Protein 9CV6 (pdb70)

Organism: Trichoplusia ni (NCBI:txid7111)

B-factor: mean 47.91, std 18.79, range [20.68, 138.36]

Foldseek 3Di:
DLCPVLCVVQVVLFHGAPVVPVVLLVVLQVVQQVVCCVLVLDPDDDDPGFKDKWWWDFDDPDPRATDTHDDDPDPDPDFKTKIWMWGCHSLRNPTFIEIEIEGGCVPVHRAQFDVSLSVLLNSLVVCLVVQFEYEYEDRYDYAFAADAVLCVVFKDWAAPDPVDRPPDTDAIWGAVVSCVVVVVLPQFDWDFDCPDHGTITTGPDGHHSDGRHDCNSVVSLVVLLVSLLVSLQRHQYAYEYGAEAEASSLSSLVSNVHYEYAQNYFYYHDFQVVVCVVLVHNLDDGRCVHGGCVPCLAQRSHFHYANHPSRSSSVVVLVVQQFDSGPVDDTRFTAQSDDLQAWQFDADDLDFDDVVCQVANDVDRGHFADHPFWDWTRCNYLPQWTWTWGDFNRHIETEIEGGQDKDWDWAQFRSSDPPTHIDIDIDGTQEDALRNLQVLLSRLQSCQSRQGEYEYAHAHQEYDDDPVRVVVCRVPSLVSLLVSVLSHPYAYEYEHGASGEHEACSCVSQFCVSPVVRYAYEYAQRYFYDHHALVVCCPPPVDDVNLVVVCCVPPDVNVVLVVVLVVLVVVCVVCPAAVHHPVVPVNVVSVVVNVVRVPVSVVVSVVCVVVSVVVSSVVSRVCTGVVVCVVVPRHDYYDHRGSPSNVVVLQRLLVSLLVVLLVLLQVLLVLADRDDSVVSLVVVLVLVCVVPHPVPSVCSPVPSNVNSVVSVVQVPDCVHSSNVVSVVNSVVSVVNNVVVVLVPDDPVVNVVVVVVVVVD/DLCPVLCVVQVVLFHGAPVVVVVLLVVLQVVQQVVCCVLVLDPDDDDPGFKDKWWWDFDDPDPRATDTHDDDPDPDPDFKTKIWMWGCHSLRNVTFIEIEMEGRCSPPRRAQFQVSLSVLLNSLVVCLVVQFEYEYEDRYPYAFAADAVLCVVFKDWAAPDPVDRPPDTDAIWGAVVSCVVCVVLPQFDWDFDCPDHGTITGGPDGHHSDGRHDCVSVVSLVVLLVSLLVSLQRHQAAYEYGAEAEASSLSSLVSNVHYEYAQNYFYAHDFQVVVCVVLVHNLDDGRCVHGGCVPCLAQRSHFHYDHHPSRSSSVVVLVVQQFDSGPVDFTRFTAQSDDLQAWQFDADDLDFDAPVCQAENDVDRGHFFDHPFWDWTRCNYLPQWTWTWGDFNRHIETEIEGGQDKDWDKAQFRSSDPPTHIDIDIDGTQEDALRNLQVLLSRLQSCQSRQGEYEYAHAHQYYDDDPVRVVVCRVVSLVSLLVSVLSHPYAYEYEHGASGEHEACSCVSQFCVSPVVRYAYEYAQRYFYDHHALVVCCVPPVDDVNLVVVCCVPPDVNVVLVVVLVVLVVVCVVCDAAVHNPNVVVVVVSVVVNVVSVPVSVVVSVVCVVVSVVVSSVVSRVCTGDVVCVVVPRHPYHDHRGSPSNVVVLVSLLRSLLVVLLVLLQVLLVLADRDDSVVSLVVVLVLVCVPPHPVPSVCSPPPSNVSNVVSVVVVPDCPGSSNVVSVVNSVVSVVNNVVVVLVVDDPVVNVVVVVVVVVD

Radius of gyration: 39.04 Å; Cα contacts (8 Å, |Δi|>4): 2832; chains: 2; bounding box: 110×160×97 Å

Secondary structure (DSSP, 8-state):
-TTHHHHHHHHHHT---GGGHHHHHHHHHHHHHHHHHHHTS--SPPPS--EEEEEEEE-SSSS--EEEE---SS--SSSEEEEEEEE--SSSSS--EEEEEEE-TTTGGG-B-HHHHHHHHHHHHHHHHTT--EEEEE----B-----HHHHTT-EEEES-SS-TTS-EEEEEE-HHHHHHHTTTT-EEEEEEEETTEEEEEEEEE--SSS-SSHHHHHHHHHHHHHHHHHHHHS-EEEEESS-EETHHHHHHHHH--EEEETT--EESS-HHHHHHHHSS---S-HHHHHSHHHHHHHTS--EEESSHHHHHHHHHHHHHHS-SSTTSPPP----SS-TTS----PPPSS---HHHHHT-SSSS--SS-TT--EES--SSSTTEEEEEEEETTEEEEEEEE--S-EEEEEPP-TTSTT---EEEEE-SSEE-HHHHHHHHHHHHHHHHTT--EEEE--B-EE--SHHHHHTTHHHHHHHHHHHHHT--S-EEEEE-TT-EEETHHHHHH-GGGSTTTEEEEE-TT-EEESS-HHHHHHHHS-HHHHHHHHHHH-HHHHHHHHHHHHHHHHHHH-----TTTT-HHHHHHHHHHHHHHTTSSHHHHHSHHHHHHHHHHHHHTTSSHHHHHHTTSSSEE--STTHHHHHHHHHHHHHHHHHHHHHHHHHTTTT----HHHHHHHHHHHHHHHT-STT-THHHH-TTHHHHHHHHHHH-SSSHHHHHHHHHHHHHHHHHHHHHHHTS-HHHHHHHHHHHHH-/-TTHHHHHHHHHHT---GGGHHHHHHHHHHHHHHHHHHHTS--SPPPS--EEEEEEEE-SSSS--EEEE---SS--SSSEEEEEEEE--SSSSS--EEEEEEE-TTTGGG-B-HHHHHHHHHHHHHHHHTT--EEEEE----B-----HHHHHH-EEEES-SS-TTS-EEEEEE-HHHHHHHTTTT-EEEEEEEETTEEEEEEEEE--SSSSSSHHHHHHHHHHHHHHHHHHHHS-EEEEESS-EETHHHHHHHHH--EEEETT--EESS-HHHHHHHHSS---S-SHHHHSHHHHHHHTSS-EEESSHHHHHHHHHHHHHHS-SSTTSPPP-----S-TTS----PPPSS---HHHHHS-SSSS--SS-TT--EES--SSSTTEEEEEEEETTEEEEEEEE--S-EEEEEPPPSSSTT---EEEEE-SSEE-HHHHHHHHHHHHHHHHTT--EEEE--B-EE--SHHHHHTTHHHHHHHHHHHHHT--S-EEEEEPTT-EEETHHHHHH-GGGSTTTEEEEE-TT-EEESS-HHHHHHHHS-HHHHHHHHHHH-HHHHHHHHHHHHHHHHHHH-----TTGGGHHHHHHHHHHHHHHTTSSHHHHHSHHHHHHHHHHHHHTTSSHHHHHHTTSSSEE--STTHHHHHHHHHHHHHHHHHHHHHHHHHHTTT----HHHHHHHHHHHHHHHT-SSTTGGGTS-HHHHHHHHHHHHH-TTSHHHHHHHHHHHHHHHHHHHHHHHTS-HHHHHHHHHHHHH-

Nearest PDB structures (foldseek):
  9cv6-assembly1_B  TM=1.001E+00  e=0.000E+00  Trichoplusia ni
  8xl0-assembly1_A  TM=9.135E-01  e=3.542E-97  Homo sapiens
  8xl2-assembly1_B  TM=9.133E-01  e=3.193E-96  Homo sapiens
  8xl0-assembly1_F  TM=9.418E-01  e=6.450E-89  Homo sapiens
  8xl0-assembly1_E  TM=9.658E-01  e=3.110E-56  Homo sapiens

InterPro domains:
  IPR000089 Biotin/lipoyl attachment [PF00364] (754-818)
  IPR000089 Biotin/lipoyl attachment [PS50968] (746-820)
  IPR001882 Biotin-binding site [PS00188] (777-794)
  IPR005479 Carbamoyl phosphate synthase, ATP-binding domain [PF02786] (288-472)
  IPR005479 Carbamoyl phosphate synthase, ATP-binding domain [PS00866] (306-320)
  IPR005479 Carbamoyl phosphate synthase, ATP-binding domain [PS00867] (436-443)
  IPR005481 Biotin carboxylase-like, N-terminal domain [PF00289] (123-242)
  IPR005482 Biotin carboxylase, C-terminal [PF02785] (509-615)
  IPR005482 Biotin carboxylase, C-terminal [SM00878] (508-615)
  IPR011053 Single hybrid motif [SSF51230] (746-819)
  IPR011054 Rudiment single hybrid motif [SSF51246] (504-616)
  IPR011761 ATP-grasp fold [PS50975] (271-467)
  IPR011762 Acetyl-coenzyme A carboxyltransferase, N-terminal [PS50980] (1574-1913)
  IPR011763 Acetyl-coenzyme A carboxyltransferase, C-terminal [PS50989] (1917-2260)
  IPR011764 Biotin carboxylation domain [PS50979] (122-619)
  IPR013537 Acetyl-CoA carboxylase, central domain [PF08326] (820-1567)
  IPR013815 ATP-grasp fold, subdomain 1 [G3DSA:3.30.1490.20] (290-352)
  IPR016185 Pre-ATP-grasp domain superfamily [SSF52440] (98-245)
  IPR029045 ClpP/crotonase-like domain superfamily [SSF52096] (1577-1903)
  IPR029045 ClpP/crotonase-like domain superfamily [SSF52096] (1908-2141)

Sequence (1520 aa):
DYLQQKRFLATSQGTTYVYDIPDMFRQMVERRWRECIEEGSVDGPQPDNVMTLVELVVEPDGERRVVEVTRLPGQNNVGMVAWRLTLYTPECPDGRDIVLIANDLTYYMGSFGPQEDWVYFKASQYARELKIPRIYISVNSGARIGVAEEVKSDFNVAWLDAERPERGFKYLYLTPEVYSKLGALGSVKTELIEDEGESRYRITDIIGKEDGLGVECLRDAGLIAGETAQAYEDIVTISIVTCRAIGIGSYIVRLGHRVIQVESSYIILTGYAALNKVLGRAVYASNNQLGGVQVMHHNGVSHAVAPSDLEAVRTALRWLAFVPKDKLSTVPILRVSDPVDRPVEWKPPRAAHDPRLMLAGDAARAGFFDVGSFDEIMQPWAQTVITGRARLGGIPVGVIAVETRTVELTQPADPANLDSEAKTLQQAGQVWFPDSAYKTAQAINDFSRENLPIMIFANWRGFSGGQKDMYEQILKFGAEIVRALRGATAPVLVYIPPGAELRGGAWAVVDPSVNSLRMEMYADPEARGGVLEAEGIVEVKFKQRDILKTMHRLDPELLRTGARISELKEQIKEISKGAGRAAETRVRELETELLAAEKTAKAREKELSPIYHEIAVQFAELHDTAERMLEKGCIFEIIPWRDSRRLFYWRLKRLLRQNEQERRVQAAVKPADNMQQGPAAATLRRWFTEDRGETQSHQWEHDNEAVCKWLEAQAGDDNSVLERNLRAIHQDALMQAVNNLVLELTPSQRSEFIRKLSALDYLQQKRFLATSQGTTYVYDIPDMFRQMVERRWRECIEEGSVDGPQPDNVMTLVELVVEPDGERRVVEVTRLPGQNNVGMVAWRLTLYTPECPDGRDIVLIANDLTYYMGSFGPQEDWVYFKASQYARELKIPRIYISVNSGARIGVAEEVKSDFNVAWLDAERPERGFKYLYLTPEVYSKLGALGSVKTELIEDEGESRYRITDIIGKEDGLGVECLRDAGLIAGETAQAYEDIVTISIVTCRAIGIGSYIVRLGHRVIQVESSYIILTGYAALNKVLGRAVYASNNQLGGVQVMHHNGVSHAVAPSDLEAVRTALRWLAFVPKDKLSTVPILRVSDPVDRPVEWKPPRAAHDPRLMLAGDAARAGFFDVGSFDEIMQPWAQTVITGRARLGGIPVGVIAVETRTVELTQPADPANLDSEAKTLQQAGQVWFPDSAYKTAQAINDFSRENLPIMIFANWRGFSGGQKDMYEQILKFGAEIVRALRGATAPVLVYIPPGAELRGGAWAVVDPSVNSLRMEMYADPEARGGVLEAEGIVEVKFKQRDILKTMHRLDPELLRTGARISELKEQIKEISKGAGRAAETRVRELETELLAAEKTAKAREKELSPIYHEIAVQFAELHDTAERMLEKGCIFEIIPWRDSRRLFYWRLKRLLRQNEQERRVQAAVKPADNMQQGPAAATLRRWFTEDRGETQSHQWEHDNEAVCKWLEAQAGDDNSVLERNLRAIHQDALMQAVNNLVLELTPSQRSEFIRKLSAL

Structure (mmCIF, N/CA/C/O backbone):
data_9CV6
#
_entry.id   9CV6
#
_cell.length_a   1.00
_cell.length_b   1.00
_cell.length_c   1.00
_cell.angle_alpha   90.00
_cell.angle_beta   90.00
_cell.angle_gamma   90.00
#
_symmetry.space_group_name_H-M   'P 1'
#
loop_
_atom_site.group_PDB
_atom_site.id
_atom_site.type_symbol
_atom_site.label_atom_id
_atom_site.label_alt_id
_atom_site.label_comp_id
_atom_site.label_asym_id
_atom_site.label_entity_id
_atom_site.label_seq_id
_atom_site.pdbx_PDB_ins_code
_atom_site.Cartn_x
_atom_site.Cartn_y
_atom_site.Cartn_z
_atom_site.occupancy
_atom_site.B_iso_or_equiv
_atom_site.auth_seq_id
_atom_site.auth_comp_id
_atom_site.auth_asym_id
_atom_site.auth_atom_id
_atom_site.pdbx_PDB_model_num
ATOM 1 N N . ASP A 1 1 ? 169.278 221.767 164.398 1.00 106.32 1622 ASP A N 1
ATOM 2 C CA . ASP A 1 1 ? 169.255 220.542 165.189 1.00 104.78 1622 ASP A CA 1
ATOM 3 C C . ASP A 1 1 ? 170.537 219.741 164.991 1.00 102.03 1622 ASP A C 1
ATOM 4 O O . ASP A 1 1 ? 171.202 219.393 165.969 1.00 100.01 1622 ASP A O 1
ATOM 9 N N . TYR A 1 2 ? 170.865 219.503 163.711 1.00 101.77 1623 TYR A N 1
ATOM 10 C CA . TYR A 1 2 ? 171.987 218.669 163.234 1.00 99.82 1623 TYR A CA 1
ATOM 11 C C . TYR A 1 2 ? 172.109 217.345 163.994 1.00 94.09 1623 TYR A C 1
ATOM 12 O O . TYR A 1 2 ? 173.198 216.940 164.411 1.00 91.95 1623 TYR A O 1
ATOM 21 N N . LEU A 1 3 ? 170.968 216.666 164.160 1.00 85.75 1624 LEU A N 1
ATOM 22 C CA . LEU A 1 3 ? 170.819 215.327 164.736 1.00 75.02 1624 LEU A CA 1
ATOM 23 C C . LEU A 1 3 ? 171.300 215.238 166.179 1.00 74.15 1624 LEU A C 1
ATOM 24 O O . LEU A 1 3 ? 171.720 214.159 166.614 1.00 72.23 1624 LEU A O 1
ATOM 29 N N . GLN A 1 4 ? 171.249 216.336 166.938 1.00 75.77 1625 GLN A N 1
ATOM 30 C CA . GLN A 1 4 ? 171.843 216.341 168.272 1.00 71.18 1625 GLN A CA 1
ATOM 31 C C . GLN A 1 4 ? 170.967 215.619 169.289 1.00 66.54 1625 GLN A C 1
ATOM 32 O O . GLN A 1 4 ? 171.485 214.932 170.177 1.00 65.74 1625 GLN A O 1
ATOM 38 N N . GLN A 1 5 ? 169.644 215.771 169.187 1.00 66.20 1626 GLN A N 1
ATOM 39 C CA . GLN A 1 5 ? 168.748 215.170 170.173 1.00 62.54 1626 GLN A CA 1
ATOM 40 C C . GLN A 1 5 ? 168.699 213.653 170.033 1.00 63.17 1626 GLN A C 1
ATOM 41 O O . GLN A 1 5 ? 168.615 212.934 171.037 1.00 63.83 1626 GLN A O 1
ATOM 47 N N . LYS A 1 6 ? 168.760 213.154 168.794 1.00 59.31 1627 LYS A N 1
ATOM 48 C CA . LYS A 1 6 ? 168.793 211.713 168.559 1.00 51.38 1627 LYS A CA 1
ATOM 49 C C . LYS A 1 6 ? 170.077 211.095 169.099 1.00 50.76 1627 LYS A C 1
ATOM 50 O O . LYS A 1 6 ? 170.047 210.026 169.729 1.00 54.12 1627 LYS A O 1
ATOM 56 N N . ARG A 1 7 ? 171.212 211.770 168.882 1.00 48.03 1628 ARG A N 1
ATOM 57 C CA . ARG A 1 7 ? 172.484 211.319 169.436 1.00 47.89 1628 ARG A CA 1
ATOM 58 C C . ARG A 1 7 ? 172.476 211.365 170.956 1.00 54.83 1628 ARG A C 1
ATOM 59 O O . ARG A 1 7 ? 173.028 210.471 171.606 1.00 57.77 1628 ARG A O 1
ATOM 67 N N . PHE A 1 8 ? 171.857 212.400 171.536 1.00 55.56 1629 PHE A N 1
ATOM 68 C CA . PHE A 1 8 ? 171.767 212.504 172.989 1.00 52.75 1629 PHE A CA 1
ATOM 69 C C . PHE A 1 8 ? 170.926 211.384 173.581 1.00 50.43 1629 PHE A C 1
ATOM 70 O O . PHE A 1 8 ? 171.301 210.801 174.603 1.00 54.68 1629 PHE A O 1
ATOM 78 N N . LEU A 1 9 ? 169.796 211.060 172.945 1.00 49.74 1630 LEU A N 1
ATOM 79 C CA . LEU A 1 9 ? 168.950 209.969 173.425 1.00 52.23 1630 LEU A CA 1
ATOM 80 C C . LEU A 1 9 ? 169.658 208.622 173.321 1.00 53.12 1630 LEU A C 1
ATOM 81 O O . LEU A 1 9 ? 169.638 207.826 174.273 1.00 56.36 1630 LEU A O 1
ATOM 86 N N . ALA A 1 10 ? 170.314 208.366 172.181 1.00 51.29 1631 ALA A N 1
ATOM 87 C CA . ALA A 1 10 ? 171.018 207.101 171.990 1.00 49.07 1631 ALA A CA 1
ATOM 88 C C . ALA A 1 10 ? 172.203 206.962 172.942 1.00 53.67 1631 ALA A C 1
ATOM 89 O O . ALA A 1 10 ? 172.427 205.881 173.501 1.00 57.74 1631 ALA A O 1
ATOM 91 N N . THR A 1 11 ? 172.961 208.042 173.153 1.00 53.03 1632 THR A N 1
ATOM 92 C CA . THR A 1 11 ? 174.110 207.988 174.051 1.00 52.19 1632 THR A CA 1
ATOM 93 C C . THR A 1 11 ? 173.666 207.896 175.508 1.00 54.23 1632 THR A C 1
ATOM 94 O O . THR A 1 11 ? 174.335 207.256 176.330 1.00 55.55 1632 THR A O 1
ATOM 98 N N . SER A 1 12 ? 172.529 208.517 175.843 1.00 52.02 1633 SER A N 1
ATOM 99 C CA . SER A 1 12 ? 171.998 208.431 177.197 1.00 48.53 1633 SER A CA 1
ATOM 100 C C . SER A 1 12 ? 171.528 207.021 177.522 1.00 54.22 1633 SER A C 1
ATOM 101 O O . SER A 1 12 ? 171.741 206.533 178.637 1.00 59.10 1633 SER A O 1
ATOM 104 N N . GLN A 1 13 ? 170.896 206.341 176.563 1.00 55.88 1634 GLN A N 1
ATOM 105 C CA . GLN A 1 13 ? 170.533 204.952 176.822 1.00 52.79 1634 GLN A CA 1
ATOM 106 C C . GLN A 1 13 ? 171.694 203.982 176.639 1.00 52.09 1634 GLN A C 1
ATOM 107 O O . GLN A 1 13 ? 171.575 202.823 177.047 1.00 53.81 1634 GLN A O 1
ATOM 113 N N . GLY A 1 14 ? 172.805 204.415 176.049 1.00 52.87 1635 GLY A N 1
ATOM 114 C CA . GLY A 1 14 ? 173.994 203.593 175.947 1.00 52.54 1635 GLY A CA 1
ATOM 115 C C . GLY A 1 14 ? 174.270 202.988 174.587 1.00 54.23 1635 GLY A C 1
ATOM 116 O O . GLY A 1 14 ? 174.945 201.955 174.518 1.00 57.49 1635 GLY A O 1
ATOM 117 N N . THR A 1 15 ? 173.784 203.594 173.507 1.00 52.47 1636 THR A N 1
ATOM 118 C CA . THR A 1 15 ? 173.881 203.020 172.175 1.00 51.29 1636 THR A CA 1
ATOM 119 C C . THR A 1 15 ? 174.507 204.053 171.244 1.00 55.40 1636 THR A C 1
ATOM 120 O O . THR A 1 15 ? 174.219 205.248 171.331 1.00 58.31 1636 THR A O 1
ATOM 124 N N . THR A 1 16 ? 175.398 203.593 170.372 1.00 54.90 1637 THR A N 1
ATOM 125 C CA . THR A 1 16 ? 175.854 204.424 169.271 1.00 49.18 1637 THR A CA 1
ATOM 126 C C . THR A 1 16 ? 174.691 204.684 168.318 1.00 44.63 1637 THR A C 1
ATOM 127 O O . THR A 1 16 ? 173.944 203.768 167.964 1.00 48.14 1637 THR A O 1
ATOM 131 N N . TYR A 1 17 ? 174.523 205.951 167.939 1.00 38.38 1638 TYR A N 1
ATOM 132 C CA . TYR A 1 17 ? 173.480 206.343 167.001 1.00 34.17 1638 TYR A CA 1
ATOM 133 C C . TYR A 1 17 ? 173.739 205.680 165.651 1.00 41.10 1638 TYR A C 1
ATOM 134 O O . TYR A 1 17 ? 174.890 205.437 165.273 1.00 44.88 1638 TYR A O 1
ATOM 143 N N . VAL A 1 18 ? 172.647 205.361 164.943 1.00 40.14 1639 VAL A N 1
ATOM 144 C CA . VAL A 1 18 ? 172.691 204.416 163.827 1.00 34.84 1639 VAL A CA 1
ATOM 145 C C . VAL A 1 18 ? 173.527 204.951 162.662 1.00 34.87 1639 VAL A C 1
ATOM 146 O O . VAL A 1 18 ? 174.348 204.222 162.088 1.00 38.19 1639 VAL A O 1
ATOM 150 N N . TYR A 1 19 ? 173.429 206.246 162.370 1.00 33.16 1640 TYR A N 1
ATOM 151 C CA . TYR A 1 19 ? 174.202 206.818 161.279 1.00 33.54 1640 TYR A CA 1
ATOM 152 C C . TYR A 1 19 ? 175.644 207.103 161.666 1.00 39.57 1640 TYR A C 1
ATOM 153 O O . TYR A 1 19 ? 176.424 207.540 160.813 1.00 45.50 1640 TYR A O 1
ATOM 162 N N . ASP A 1 20 ? 176.013 206.873 162.923 1.00 39.32 1641 ASP A N 1
ATOM 163 C CA . ASP A 1 20 ? 177.403 206.837 163.339 1.00 40.39 1641 ASP A CA 1
ATOM 164 C C . ASP A 1 20 ? 177.974 205.425 163.366 1.00 37.42 1641 ASP A C 1
ATOM 165 O O . ASP A 1 20 ? 179.149 205.259 163.702 1.00 40.13 1641 ASP A O 1
ATOM 170 N N . ILE A 1 21 ? 177.178 204.407 163.042 1.00 36.32 1642 ILE A N 1
ATOM 171 C CA . ILE A 1 21 ? 177.682 203.029 163.013 1.00 37.49 1642 ILE A CA 1
ATOM 172 C C . ILE A 1 21 ? 178.699 202.739 161.899 1.00 42.09 1642 ILE A C 1
ATOM 173 O O . ILE A 1 21 ? 179.730 202.127 162.227 1.00 45.88 1642 ILE A O 1
ATOM 178 N N . PRO A 1 22 ? 178.504 203.124 160.606 1.00 39.69 1643 PRO A N 1
ATOM 179 C CA . PRO A 1 22 ? 179.490 202.716 159.576 1.00 38.92 1643 PRO A CA 1
ATOM 180 C C . PRO A 1 22 ? 180.915 203.212 159.783 1.00 43.80 1643 PRO A C 1
ATOM 181 O O . PRO A 1 22 ? 181.862 202.463 159.493 1.00 47.14 1643 PRO A O 1
ATOM 185 N N . ASP A 1 23 ? 181.081 204.429 160.321 1.00 40.39 1644 ASP A N 1
ATOM 186 C CA . ASP A 1 23 ? 182.403 205.033 160.473 1.00 42.75 1644 ASP A CA 1
ATOM 187 C C . ASP A 1 23 ? 183.296 204.228 161.404 1.00 45.94 1644 ASP A C 1
ATOM 188 O O . ASP A 1 23 ? 184.514 204.159 161.177 1.00 52.45 1644 ASP A O 1
ATOM 193 N N . MET A 1 24 ? 182.694 203.580 162.413 1.00 40.95 1645 MET A N 1
ATOM 194 C CA . MET A 1 24 ? 183.420 202.681 163.308 1.00 40.36 1645 MET A CA 1
ATOM 195 C C . MET A 1 24 ? 184.123 201.575 162.540 1.00 41.45 1645 MET A C 1
ATOM 196 O O . MET A 1 24 ? 185.316 201.321 162.774 1.00 45.83 1645 MET A O 1
ATOM 201 N N . PHE A 1 25 ? 183.413 200.967 161.569 1.00 38.93 1646 PHE A N 1
ATOM 202 C CA . PHE A 1 25 ? 184.008 199.959 160.693 1.00 35.62 1646 PHE A CA 1
ATOM 203 C C . PHE A 1 25 ? 185.224 200.514 159.980 1.00 37.30 1646 PHE A C 1
ATOM 204 O O . PHE A 1 25 ? 186.296 199.885 160.008 1.00 43.74 1646 PHE A O 1
ATOM 212 N N . ARG A 1 26 ? 185.092 201.752 159.469 1.00 34.19 1647 ARG A N 1
ATOM 213 C CA . ARG A 1 26 ? 186.180 202.479 158.823 1.00 34.55 1647 ARG A CA 1
ATOM 214 C C . ARG A 1 26 ? 187.413 202.515 159.706 1.00 40.46 1647 ARG A C 1
ATOM 215 O O . ARG A 1 26 ? 188.482 202.032 159.295 1.00 45.93 1647 ARG A O 1
ATOM 223 N N . GLN A 1 27 ? 187.222 202.912 160.977 1.00 38.58 1648 GLN A N 1
ATOM 224 C CA . GLN A 1 27 ? 188.337 203.066 161.904 1.00 36.74 1648 GLN A CA 1
ATOM 225 C C . GLN A 1 27 ? 189.033 201.740 162.134 1.00 36.62 1648 GLN A C 1
ATOM 226 O O . GLN A 1 27 ? 190.267 201.662 162.031 1.00 41.86 1648 GL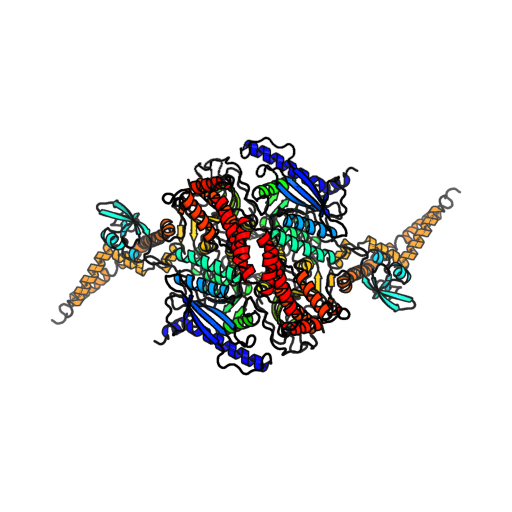N A O 1
ATOM 232 N N . MET A 1 28 ? 188.246 200.669 162.295 1.00 33.55 1649 MET A N 1
ATOM 233 C CA . MET A 1 28 ? 188.851 199.382 162.597 1.00 35.18 1649 MET A CA 1
ATOM 234 C C . MET A 1 28 ? 189.612 198.843 161.403 1.00 38.48 1649 MET A C 1
ATOM 235 O O . MET A 1 28 ? 190.710 198.289 161.579 1.00 44.70 1649 MET A O 1
ATOM 240 N N . VAL A 1 29 ? 189.110 199.118 160.185 1.00 34.77 1650 VAL A N 1
ATOM 241 C CA . VAL A 1 29 ? 189.823 198.702 158.981 1.00 31.26 1650 VAL A CA 1
ATOM 242 C C . VAL A 1 29 ? 191.173 199.390 158.929 1.00 35.47 1650 VAL A C 1
ATOM 243 O O . VAL A 1 29 ? 192.209 198.728 158.747 1.00 41.06 1650 VAL A O 1
ATOM 247 N N . GLU A 1 30 ? 191.188 200.685 159.281 1.00 34.46 1651 GLU A N 1
ATOM 248 C CA . GLU A 1 30 ? 192.424 201.454 159.295 1.00 33.89 1651 GLU A CA 1
ATOM 249 C C . GLU A 1 30 ? 193.403 200.883 160.305 1.00 36.76 1651 GLU A C 1
ATOM 250 O O . GLU A 1 30 ? 194.580 200.665 159.970 1.00 43.05 1651 GLU A O 1
ATOM 256 N N . ARG A 1 31 ? 192.893 200.491 161.488 1.00 36.16 1652 ARG A N 1
ATOM 257 C CA . ARG A 1 31 ? 193.760 199.931 162.519 1.00 38.49 1652 ARG A CA 1
ATOM 258 C C . ARG A 1 31 ? 194.384 198.632 162.053 1.00 43.52 1652 ARG A C 1
ATOM 259 O O . ARG A 1 31 ? 195.599 198.439 162.224 1.00 50.31 1652 ARG A O 1
ATOM 267 N N . ARG A 1 32 ? 193.593 197.805 161.347 1.00 39.21 1653 ARG A N 1
ATOM 268 C CA . ARG A 1 32 ? 194.096 196.518 160.883 1.00 38.32 1653 ARG A CA 1
ATOM 269 C C . ARG A 1 32 ? 195.242 196.716 159.912 1.00 40.78 1653 ARG A C 1
ATOM 270 O O . ARG A 1 32 ? 196.279 196.044 160.039 1.00 46.84 1653 ARG A O 1
ATOM 278 N N . TRP A 1 33 ? 195.124 197.750 159.054 1.00 36.23 1654 TRP A N 1
ATOM 279 C CA . TRP A 1 33 ? 196.177 198.076 158.098 1.00 33.94 1654 TRP A CA 1
ATOM 280 C C . TRP A 1 33 ? 197.481 198.360 158.814 1.00 39.24 1654 TRP A C 1
ATOM 281 O O . TRP A 1 33 ? 198.498 197.708 158.530 1.00 49.85 1654 TRP A O 1
ATOM 292 N N . ARG A 1 34 ? 197.418 199.196 159.864 1.00 37.65 1655 ARG A N 1
ATOM 293 C CA . ARG A 1 34 ? 198.630 199.567 160.585 1.00 41.22 1655 ARG A CA 1
ATOM 294 C C . ARG A 1 34 ? 199.244 198.357 161.265 1.00 47.84 1655 ARG A C 1
ATOM 295 O O . ARG A 1 34 ? 200.458 198.134 161.141 1.00 52.01 1655 ARG A O 1
ATOM 303 N N . GLU A 1 35 ? 198.397 197.488 161.841 1.00 46.84 1656 GLU A N 1
ATOM 304 C CA . GLU A 1 35 ? 198.917 196.302 162.509 1.00 46.43 1656 GLU A CA 1
ATOM 305 C C . GLU A 1 35 ? 199.557 195.362 161.505 1.00 49.22 1656 GLU A C 1
ATOM 306 O O . GLU A 1 35 ? 200.662 194.857 161.744 1.00 55.21 1656 GLU A O 1
ATOM 312 N N . CYS A 1 36 ? 198.943 195.233 160.322 1.00 46.67 1657 CYS A N 1
ATOM 313 C CA . CYS A 1 36 ? 199.507 194.352 159.309 1.00 45.83 1657 CYS A CA 1
ATOM 314 C C . CYS A 1 36 ? 200.807 194.922 158.765 1.00 47.09 1657 CYS A C 1
ATOM 315 O O . CYS A 1 36 ? 201.738 194.165 158.458 1.00 54.04 1657 CYS A O 1
ATOM 318 N N . ILE A 1 37 ? 200.923 196.257 158.743 1.00 43.33 1658 ILE A N 1
ATOM 319 C CA . ILE A 1 37 ? 202.158 196.888 158.288 1.00 46.11 1658 ILE A CA 1
ATOM 320 C C . ILE A 1 37 ? 203.280 196.610 159.283 1.00 53.66 1658 ILE A C 1
ATOM 321 O O . ILE A 1 37 ? 204.443 196.423 158.898 1.00 58.24 1658 ILE A O 1
ATOM 326 N N . GLU A 1 38 ? 202.935 196.465 160.565 1.00 50.30 1659 GLU A N 1
ATOM 327 C CA . GLU A 1 38 ? 203.953 196.082 161.536 1.00 51.84 1659 GLU A CA 1
ATOM 328 C C . GLU A 1 38 ? 204.296 194.599 161.427 1.00 55.39 1659 GLU A C 1
ATOM 329 O O . GLU A 1 38 ? 205.417 194.191 161.750 1.00 61.35 1659 GLU A O 1
ATOM 335 N N . GLU A 1 39 ? 203.351 193.770 160.968 1.00 53.07 1660 GLU A N 1
ATOM 336 C CA . GLU A 1 39 ? 203.625 192.335 160.942 1.00 50.93 1660 GLU A CA 1
ATOM 337 C C . GLU A 1 39 ? 204.180 191.892 159.595 1.00 57.38 1660 GLU A C 1
ATOM 338 O O . GLU A 1 39 ? 204.974 190.946 159.528 1.00 60.60 1660 GLU A O 1
ATOM 344 N N . GLY A 1 40 ? 203.777 192.552 158.516 1.00 58.05 1661 GLY A N 1
ATOM 345 C CA . GLY A 1 40 ? 204.197 192.164 157.188 1.00 54.36 1661 GLY A CA 1
ATOM 346 C C . GLY A 1 40 ? 203.213 191.311 156.422 1.00 51.14 1661 GLY A C 1
ATOM 347 O O . GLY A 1 40 ? 203.600 190.717 155.409 1.00 55.21 1661 GLY A O 1
ATOM 348 N N . SER A 1 41 ? 201.966 191.203 156.888 1.00 48.45 1662 SER A N 1
ATOM 349 C CA . SER A 1 41 ? 200.943 190.495 156.125 1.00 50.45 1662 SER A CA 1
ATOM 350 C C . SER A 1 41 ? 200.621 191.233 154.832 1.00 53.73 1662 SER A C 1
ATOM 351 O O . SER A 1 41 ? 200.339 190.608 153.803 1.00 53.71 1662 SER A O 1
ATOM 354 N N . VAL A 1 42 ? 200.648 192.563 154.870 1.00 54.35 1663 VAL A N 1
ATOM 355 C CA . VAL A 1 42 ? 200.639 193.392 153.674 1.00 51.97 1663 VAL A CA 1
ATOM 356 C C . VAL A 1 42 ? 201.809 194.357 153.779 1.00 56.76 1663 VAL A C 1
ATOM 357 O O . VAL A 1 42 ? 202.319 194.628 154.871 1.00 61.14 1663 VAL A O 1
ATOM 361 N N . ASP A 1 43 ? 202.248 194.867 152.632 1.00 56.74 1664 ASP A N 1
ATOM 362 C CA . ASP A 1 43 ? 203.360 195.802 152.590 1.00 61.66 1664 ASP A CA 1
ATOM 363 C C . ASP A 1 43 ? 203.017 197.144 151.971 1.00 62.61 1664 ASP A C 1
ATOM 364 O O . ASP A 1 43 ? 203.764 198.106 152.184 1.00 63.71 1664 ASP A O 1
ATOM 369 N N . GLY A 1 44 ? 201.926 197.239 151.217 1.00 64.38 1665 GLY A N 1
ATOM 370 C CA . GLY A 1 44 ? 201.548 198.468 150.565 1.00 60.78 1665 GLY A CA 1
ATOM 371 C C . GLY A 1 44 ? 201.061 199.517 151.541 1.00 56.03 1665 GLY A C 1
ATOM 372 O O . GLY A 1 44 ? 200.689 199.213 152.680 1.00 55.15 1665 GLY A O 1
ATOM 373 N N . PRO A 1 45 ? 201.095 200.783 151.122 1.00 52.83 1666 PRO A N 1
ATOM 374 C CA . PRO A 1 45 ? 200.512 201.850 151.942 1.00 48.25 1666 PRO A CA 1
ATOM 375 C C . PRO A 1 45 ? 199.005 201.691 152.075 1.00 45.92 1666 PRO A C 1
ATOM 376 O O . PRO A 1 45 ? 198.351 201.066 151.237 1.00 48.49 1666 PRO A O 1
ATOM 380 N N . GLN A 1 46 ? 198.469 202.240 153.159 1.00 40.92 1667 GLN A N 1
ATOM 381 C CA . GLN A 1 46 ? 197.034 202.212 153.389 1.00 39.02 1667 GLN A CA 1
ATOM 382 C C . GLN A 1 46 ? 196.316 203.052 152.335 1.00 39.49 1667 GLN A C 1
ATOM 383 O O . GLN A 1 46 ? 196.774 204.152 152.004 1.00 41.62 1667 GLN A O 1
ATOM 389 N N . PRO A 1 47 ? 195.217 202.554 151.765 1.00 37.28 1668 PRO A N 1
ATOM 390 C CA . PRO A 1 47 ? 194.475 203.338 150.772 1.00 38.58 1668 PRO A CA 1
ATOM 391 C C . PRO A 1 47 ? 193.808 204.556 151.394 1.00 45.44 1668 PRO A C 1
ATOM 392 O O . PRO A 1 47 ? 193.558 204.608 152.600 1.00 48.69 1668 PRO A O 1
ATOM 396 N N . ASP A 1 48 ? 193.546 205.553 150.543 1.00 45.67 1669 ASP A N 1
ATOM 397 C CA . ASP A 1 48 ? 192.941 206.799 151.004 1.00 47.26 1669 ASP A CA 1
ATOM 398 C C . ASP A 1 48 ? 191.508 206.585 151.474 1.00 46.72 1669 ASP A C 1
ATOM 399 O O . ASP A 1 48 ? 191.074 207.189 152.462 1.00 51.57 1669 ASP A O 1
ATOM 404 N N . ASN A 1 49 ? 190.759 205.733 150.781 1.00 42.11 1670 ASN A N 1
ATOM 405 C CA . ASN A 1 49 ? 189.391 205.397 151.151 1.00 39.06 1670 ASN A CA 1
ATOM 406 C C . ASN A 1 49 ? 189.322 203.905 151.430 1.00 41.05 1670 ASN A C 1
ATOM 407 O O . ASN A 1 49 ? 189.648 203.093 150.557 1.00 44.36 1670 ASN A O 1
ATOM 412 N N . VAL A 1 50 ? 188.902 203.544 152.644 1.00 39.65 1671 VAL A N 1
ATOM 413 C CA . VAL A 1 50 ? 188.802 202.140 153.028 1.00 34.42 1671 VAL A CA 1
ATOM 414 C C . VAL A 1 50 ? 187.365 201.662 153.160 1.00 38.71 1671 VAL A C 1
ATOM 415 O O . VAL A 1 50 ? 187.146 200.470 153.430 1.00 41.74 1671 VAL A O 1
ATOM 419 N N . MET A 1 51 ? 186.381 202.539 152.980 1.00 36.80 1672 MET A N 1
ATOM 420 C CA . MET A 1 51 ? 184.985 202.151 153.085 1.00 36.04 1672 MET A CA 1
ATOM 421 C C . MET A 1 51 ? 184.143 203.029 152.172 1.00 40.33 1672 MET A C 1
ATOM 422 O O . MET A 1 51 ? 184.299 204.252 152.143 1.00 43.54 1672 MET A O 1
ATOM 427 N N . THR A 1 52 ? 183.249 202.388 151.424 1.00 40.57 1673 THR A N 1
ATOM 428 C CA . THR A 1 52 ? 182.270 203.079 150.594 1.00 39.72 1673 THR A CA 1
ATOM 429 C C . THR A 1 52 ? 180.884 202.558 150.944 1.00 43.37 1673 THR A C 1
ATOM 430 O O . THR A 1 52 ? 180.627 201.357 150.836 1.00 45.29 1673 THR A O 1
ATOM 434 N N . LEU A 1 53 ? 179.992 203.457 151.356 1.00 45.18 1674 LEU A N 1
ATOM 435 C CA . LEU A 1 53 ? 178.682 203.085 151.876 1.00 44.69 1674 LEU A CA 1
ATOM 436 C C . LEU A 1 53 ? 177.591 203.559 150.926 1.00 47.88 1674 LEU A C 1
ATOM 437 O O . LEU A 1 53 ? 177.640 204.692 150.437 1.00 47.64 1674 LEU A O 1
ATOM 442 N N . VAL A 1 54 ? 176.626 202.681 150.638 1.00 46.33 1675 VAL A N 1
ATOM 443 C CA . VAL A 1 54 ? 175.454 203.034 149.838 1.00 42.01 1675 VAL A CA 1
ATOM 444 C C . VAL A 1 54 ? 174.214 202.542 150.578 1.00 42.10 1675 VAL A C 1
ATOM 445 O O . VAL A 1 54 ? 174.130 201.359 150.923 1.00 47.59 1675 VAL A O 1
ATOM 449 N N . GLU A 1 55 ? 173.250 203.435 150.815 1.00 40.18 1676 GLU A N 1
ATOM 450 C CA . GLU A 1 55 ? 172.109 203.105 151.663 1.00 39.33 1676 GLU A CA 1
ATOM 451 C C . GLU A 1 55 ? 170.997 202.441 150.857 1.00 42.74 1676 GLU A C 1
ATOM 452 O O . GLU A 1 55 ? 170.658 202.886 149.758 1.00 47.79 1676 GLU A O 1
ATOM 458 N N . LEU A 1 56 ? 170.423 201.373 151.414 1.00 41.76 1677 LEU A N 1
ATOM 459 C CA . LEU A 1 56 ? 169.360 200.614 150.762 1.00 39.93 1677 LEU A CA 1
ATOM 460 C C . LEU A 1 56 ? 168.013 201.068 151.315 1.00 44.28 1677 LEU A C 1
ATOM 461 O O . LEU A 1 56 ? 167.767 200.966 152.521 1.00 49.07 1677 LEU A O 1
ATOM 466 N N . VAL A 1 57 ? 167.142 201.572 150.441 1.00 42.98 1678 VAL A N 1
ATOM 467 C CA . VAL A 1 57 ? 165.788 201.975 150.807 1.00 45.75 1678 VAL A CA 1
ATOM 468 C C . VAL A 1 57 ? 164.803 201.092 150.055 1.00 52.47 1678 VAL A C 1
ATOM 469 O O . VAL A 1 57 ? 164.920 200.921 148.837 1.00 55.64 1678 VAL A O 1
ATOM 473 N N . VAL A 1 58 ? 163.842 200.526 150.773 1.00 56.99 1679 VAL A N 1
ATOM 474 C CA . VAL A 1 58 ? 162.808 199.707 150.153 1.00 58.97 1679 VAL A CA 1
ATOM 475 C C . VAL A 1 58 ? 161.707 200.618 149.627 1.00 63.68 1679 VAL A C 1
ATOM 476 O O . VAL A 1 58 ? 161.427 201.675 150.206 1.00 67.55 1679 VAL A O 1
ATOM 480 N N . GLU A 1 59 ? 161.128 200.246 148.493 1.00 68.29 1680 GLU A N 1
ATOM 481 C CA . GLU A 1 59 ? 159.997 200.994 147.974 1.00 74.01 1680 GLU A CA 1
ATOM 482 C C . GLU A 1 59 ? 158.768 200.730 148.842 1.00 83.84 1680 GLU A C 1
ATOM 483 O O . GLU A 1 59 ? 158.612 199.623 149.373 1.00 84.81 1680 GLU A O 1
ATOM 489 N N . PRO A 1 60 ? 157.895 201.724 149.035 1.00 88.72 1681 PRO A N 1
ATOM 490 C CA . PRO A 1 60 ? 156.794 201.541 149.998 1.00 88.76 1681 PRO A CA 1
ATOM 491 C C . PRO A 1 60 ? 155.688 200.613 149.523 1.00 91.28 1681 PRO A C 1
ATOM 492 O O . PRO A 1 60 ? 155.186 199.809 150.319 1.00 86.24 1681 PRO A O 1
ATOM 496 N N . ASP A 1 61 ? 155.284 200.697 148.254 1.00 93.57 1682 ASP A N 1
ATOM 497 C CA . ASP A 1 61 ? 154.008 200.107 147.868 1.00 96.24 1682 ASP A CA 1
ATOM 498 C C . ASP A 1 61 ? 154.009 199.299 146.573 1.00 97.59 1682 ASP A C 1
ATOM 499 O O . ASP A 1 61 ? 153.165 198.410 146.408 1.00 99.09 1682 ASP A O 1
ATOM 504 N N . GLY A 1 62 ? 154.921 199.607 145.646 1.00 93.39 1683 GLY A N 1
ATOM 505 C CA . GLY A 1 62 ? 154.838 199.012 144.317 1.00 89.08 1683 GLY A CA 1
ATOM 506 C C . GLY A 1 62 ? 155.165 197.530 144.310 1.00 87.52 1683 GLY A C 1
ATOM 507 O O . GLY A 1 62 ? 154.288 196.689 144.102 1.00 84.33 1683 GLY A O 1
ATOM 508 N N . GLU A 1 63 ? 156.430 197.189 144.551 1.00 87.15 1684 GLU A N 1
ATOM 509 C CA . GLU A 1 63 ? 156.796 195.791 144.745 1.00 83.57 1684 GLU A CA 1
ATOM 510 C C . GLU A 1 63 ? 157.749 195.606 145.918 1.00 78.53 1684 GLU A C 1
ATOM 511 O O . GLU A 1 63 ? 158.295 194.504 146.063 1.00 77.51 1684 GLU A O 1
ATOM 517 N N . ARG A 1 64 ? 157.967 196.644 146.738 1.00 75.12 1685 ARG A N 1
ATOM 518 C CA . ARG A 1 64 ? 158.906 196.652 147.869 1.00 73.22 1685 ARG A CA 1
ATOM 519 C C . ARG A 1 64 ? 160.333 196.307 147.439 1.00 72.92 1685 ARG A C 1
ATOM 520 O O . ARG A 1 64 ? 161.078 195.654 148.171 1.00 72.46 1685 ARG A O 1
ATOM 528 N N . ARG A 1 65 ? 160.727 196.766 146.253 1.00 73.52 1686 ARG A N 1
ATOM 529 C CA . ARG A 1 65 ? 162.070 196.491 145.766 1.00 70.30 1686 ARG A CA 1
ATOM 530 C C . ARG A 1 65 ? 163.096 197.380 146.466 1.00 65.79 1686 ARG A C 1
ATOM 531 O O . ARG A 1 65 ? 162.777 198.435 147.020 1.00 67.80 1686 ARG A O 1
ATOM 539 N N . VAL A 1 66 ? 164.347 196.933 146.429 1.00 58.78 1687 VAL A N 1
ATOM 540 C CA . VAL A 1 66 ? 165.448 197.607 147.108 1.00 49.77 1687 VAL A CA 1
ATOM 541 C C . VAL A 1 66 ? 166.103 198.565 146.120 1.00 52.60 1687 VAL A C 1
ATOM 542 O O . VAL A 1 66 ? 166.567 198.151 145.055 1.00 59.93 1687 VAL A O 1
ATOM 546 N N . VAL A 1 67 ? 166.142 199.847 146.473 1.00 48.65 1688 VAL A N 1
ATOM 547 C CA . VAL A 1 67 ? 166.752 200.890 145.659 1.00 47.67 1688 VAL A CA 1
ATOM 548 C C . VAL A 1 67 ? 167.952 201.435 146.420 1.00 51.40 1688 VAL A C 1
ATOM 549 O O . VAL A 1 67 ? 167.841 201.788 147.602 1.00 54.44 1688 VAL A O 1
ATOM 553 N N . GLU A 1 68 ? 169.102 201.479 145.753 1.00 50.54 1689 GLU A N 1
ATOM 554 C CA . GLU A 1 68 ? 170.323 201.982 146.362 1.00 45.55 1689 GLU A CA 1
ATOM 555 C C . GLU A 1 68 ? 170.449 203.484 146.133 1.00 49.12 1689 GLU A C 1
ATOM 556 O O . GLU A 1 68 ? 170.381 203.953 144.993 1.00 54.12 1689 GLU A O 1
ATOM 562 N N . VAL A 1 69 ? 170.633 204.241 147.219 1.00 46.33 1690 VAL A N 1
ATOM 563 C CA . VAL A 1 69 ? 170.725 205.695 147.163 1.00 46.17 1690 VAL A CA 1
ATOM 564 C C . VAL A 1 69 ? 171.925 206.165 147.974 1.00 49.02 1690 VAL A C 1
ATOM 565 O O . VAL A 1 69 ? 172.530 205.405 148.740 1.00 49.41 1690 VAL A O 1
ATOM 569 N N . THR A 1 70 ? 172.281 207.432 147.772 1.00 52.68 1691 THR A N 1
ATOM 570 C CA . THR A 1 70 ? 173.232 208.155 148.608 1.00 52.83 1691 THR A CA 1
ATOM 571 C C . THR A 1 70 ? 172.566 209.447 149.063 1.00 53.41 1691 THR A C 1
ATOM 572 O O . THR A 1 70 ? 172.290 210.327 148.240 1.00 55.77 1691 THR A O 1
ATOM 576 N N . ARG A 1 71 ? 172.315 209.564 150.365 1.00 50.79 1692 ARG A N 1
ATOM 577 C CA . ARG A 1 71 ? 171.572 210.692 150.904 1.00 45.97 1692 ARG A CA 1
ATOM 578 C C . ARG A 1 71 ? 172.133 211.072 152.266 1.00 51.17 1692 ARG A C 1
ATOM 579 O O . ARG A 1 71 ? 172.942 210.348 152.852 1.00 55.97 1692 ARG A O 1
ATOM 587 N N . LEU A 1 72 ? 171.702 212.235 152.752 1.00 48.63 1693 LEU A N 1
ATOM 588 C CA . LEU A 1 72 ? 172.158 212.740 154.037 1.00 45.55 1693 LEU A CA 1
ATOM 589 C C . LEU A 1 72 ? 171.605 211.885 155.177 1.00 46.31 1693 LEU A C 1
ATOM 590 O O . LEU A 1 72 ? 170.500 211.345 155.076 1.00 49.97 1693 LEU A O 1
ATOM 595 N N . PRO A 1 73 ? 172.369 211.723 156.258 1.00 44.22 1694 PRO A N 1
ATOM 596 C CA . PRO A 1 73 ? 171.886 210.929 157.393 1.00 45.96 1694 PRO A CA 1
ATOM 597 C C . PRO A 1 73 ? 170.732 211.598 158.123 1.00 49.22 1694 PRO A C 1
ATOM 598 O O . PRO A 1 73 ? 170.626 212.825 158.181 1.00 51.44 1694 PRO A O 1
ATOM 602 N N . GLY A 1 74 ? 169.861 210.766 158.684 1.00 47.89 1695 GLY A N 1
ATOM 603 C CA . GLY A 1 74 ? 168.765 211.235 159.501 1.00 47.33 1695 GLY A CA 1
ATOM 604 C C . GLY A 1 74 ? 167.427 211.376 158.811 1.00 52.44 1695 GLY A C 1
ATOM 605 O O . GLY A 1 74 ? 166.559 212.086 159.332 1.00 62.34 1695 GLY A O 1
ATOM 606 N N . GLN A 1 75 ? 167.225 210.730 157.662 1.00 48.51 1696 GLN A N 1
ATOM 607 C CA . GLN A 1 75 ? 166.004 210.890 156.885 1.00 47.19 1696 GLN A CA 1
ATOM 608 C C . GLN A 1 75 ? 165.146 209.629 156.861 1.00 46.29 1696 GLN A C 1
ATOM 609 O O . GLN A 1 75 ? 164.351 209.449 155.934 1.00 51.20 1696 GLN A O 1
ATOM 615 N N . ASN A 1 76 ? 165.288 208.755 157.853 1.00 45.15 1697 ASN A N 1
ATOM 616 C CA . ASN A 1 76 ? 164.544 207.502 157.842 1.00 48.05 1697 ASN A CA 1
ATOM 617 C C . ASN A 1 76 ? 163.083 207.711 158.237 1.00 51.38 1697 ASN A C 1
ATOM 618 O O . ASN A 1 76 ? 162.757 208.540 159.091 1.00 54.40 1697 ASN A O 1
ATOM 623 N N . ASN A 1 77 ? 162.194 206.960 157.586 1.00 51.06 1698 ASN A N 1
ATOM 624 C CA . ASN A 1 77 ? 160.781 206.913 157.938 1.00 48.16 1698 ASN A CA 1
ATOM 625 C C . ASN A 1 77 ? 160.385 205.592 158.579 1.00 49.71 1698 ASN A C 1
ATOM 626 O O . ASN A 1 77 ? 159.222 205.418 158.952 1.00 50.84 1698 ASN A O 1
ATOM 631 N N . VAL A 1 78 ? 161.326 204.659 158.701 1.00 50.63 1699 VAL A N 1
ATOM 632 C CA . VAL A 1 78 ? 161.119 203.383 159.362 1.00 42.82 1699 VAL A CA 1
ATOM 633 C C . VAL A 1 78 ? 162.209 203.222 160.416 1.00 44.67 1699 VAL A C 1
ATOM 634 O O . VAL A 1 78 ? 163.099 204.063 160.555 1.00 48.42 1699 VAL A O 1
ATOM 638 N N . GLY A 1 79 ? 162.118 202.133 161.174 1.00 42.85 1700 GLY A N 1
ATOM 639 C CA . GLY A 1 79 ? 162.955 201.894 162.330 1.00 42.30 1700 GLY A CA 1
ATOM 640 C C . GLY A 1 79 ? 164.231 201.110 162.091 1.00 42.27 1700 GLY A C 1
ATOM 641 O O . GLY A 1 79 ? 164.985 200.884 163.039 1.00 46.17 1700 GLY A O 1
ATOM 642 N N . MET A 1 80 ? 164.508 200.661 160.871 1.00 40.20 1701 MET A N 1
ATOM 643 C CA . MET A 1 80 ? 165.796 200.068 160.538 1.00 40.86 1701 MET A CA 1
ATOM 644 C C . MET A 1 80 ? 166.443 200.831 159.397 1.00 42.53 1701 MET A C 1
ATOM 645 O O . MET A 1 80 ? 165.759 201.367 158.524 1.00 46.51 1701 MET A O 1
ATOM 650 N N . VAL A 1 81 ? 167.769 200.870 159.425 1.00 38.52 1702 VAL A N 1
ATOM 651 C CA . VAL A 1 81 ? 168.579 201.402 158.341 1.00 37.17 1702 VAL A CA 1
ATOM 652 C C . VAL A 1 81 ? 169.518 200.295 157.882 1.00 36.84 1702 VAL A C 1
ATOM 653 O O . VAL A 1 81 ? 170.123 199.595 158.704 1.00 40.39 1702 VAL A O 1
ATOM 657 N N . ALA A 1 82 ? 169.620 200.129 156.563 1.00 33.31 1703 ALA A N 1
ATOM 658 C CA . ALA A 1 82 ? 170.483 199.131 155.954 1.00 34.14 1703 ALA A CA 1
ATOM 659 C C . ALA A 1 82 ? 171.408 199.784 154.936 1.00 36.06 1703 ALA A C 1
ATOM 660 O O . ALA A 1 82 ? 171.008 200.672 154.178 1.00 39.93 1703 ALA A O 1
ATOM 662 N N . TRP A 1 83 ? 172.658 199.333 154.934 1.00 35.49 1704 TRP A N 1
ATOM 663 C CA . TRP A 1 83 ? 173.644 199.792 153.967 1.00 34.04 1704 TRP A CA 1
ATOM 664 C C . TRP A 1 83 ? 174.322 198.602 153.308 1.00 34.11 1704 TRP A C 1
ATOM 665 O O . TRP A 1 83 ? 174.333 197.489 153.839 1.00 39.04 1704 TRP A O 1
ATOM 676 N N . ARG A 1 84 ? 174.900 198.865 152.141 1.00 31.86 1705 ARG A N 1
ATOM 677 C CA . ARG A 1 84 ? 175.875 197.987 151.516 1.00 35.67 1705 ARG A CA 1
ATOM 678 C C . ARG A 1 84 ? 177.229 198.674 151.592 1.00 42.85 1705 ARG A C 1
ATOM 679 O O . ARG A 1 84 ? 177.366 199.838 151.187 1.00 44.73 1705 ARG A O 1
ATOM 687 N N . LEU A 1 85 ? 178.217 197.960 152.129 1.00 42.76 1706 LEU A N 1
ATOM 688 C CA . LEU A 1 85 ? 179.532 198.511 152.415 1.00 37.71 1706 LEU A CA 1
ATOM 689 C C . LEU A 1 85 ? 180.578 197.804 151.571 1.00 39.33 1706 LEU A C 1
ATOM 690 O O . LEU A 1 85 ? 180.628 196.569 151.546 1.00 42.68 1706 LEU A O 1
ATOM 695 N N . THR A 1 86 ? 181.408 198.587 150.892 1.00 37.79 1707 THR A N 1
ATOM 696 C CA . THR A 1 86 ? 182.611 198.094 150.240 1.00 35.97 1707 THR A CA 1
ATOM 697 C C . THR A 1 86 ? 183.803 198.430 151.121 1.00 38.03 1707 THR A C 1
ATOM 698 O O . THR A 1 86 ? 184.096 199.607 151.351 1.00 42.61 1707 THR A O 1
ATOM 702 N N . LEU A 1 87 ? 184.479 197.397 151.616 1.00 35.34 1708 LEU A N 1
ATOM 703 C CA . LEU A 1 87 ? 185.575 197.543 152.562 1.00 30.69 1708 LEU A CA 1
ATOM 704 C C . LEU A 1 87 ? 186.868 197.095 151.901 1.00 33.09 1708 LEU A C 1
ATOM 705 O O . LEU A 1 87 ? 186.927 196.007 151.320 1.00 38.59 1708 LEU A O 1
ATOM 710 N N . TYR A 1 88 ? 187.893 197.935 151.982 1.00 32.40 1709 TYR A N 1
ATOM 711 C CA . TYR A 1 88 ? 189.204 197.636 151.412 1.00 31.56 1709 TYR A CA 1
ATOM 712 C C . TYR A 1 88 ? 190.104 197.204 152.564 1.00 32.06 1709 TYR A C 1
ATOM 713 O O . TYR A 1 88 ? 190.797 198.022 153.174 1.00 33.50 1709 TYR A O 1
ATOM 722 N N . THR A 1 89 ? 190.091 195.905 152.848 1.00 31.79 1710 THR A N 1
ATOM 723 C CA . THR A 1 89 ? 190.703 195.290 154.016 1.00 32.01 1710 THR A CA 1
ATOM 724 C C . THR A 1 89 ? 192.088 194.764 153.658 1.00 37.51 1710 THR A C 1
ATOM 725 O O . THR A 1 89 ? 192.406 194.654 152.467 1.00 41.63 1710 THR A O 1
ATOM 729 N N . PRO A 1 90 ? 192.963 194.498 154.641 1.00 36.81 1711 PRO A N 1
ATOM 730 C CA . PRO A 1 90 ? 194.257 193.875 154.313 1.00 37.16 1711 PRO A CA 1
ATOM 731 C C . PRO A 1 90 ? 194.161 192.498 153.671 1.00 38.88 1711 PRO A C 1
ATOM 732 O O . PRO A 1 90 ? 194.995 192.167 152.820 1.00 36.46 1711 PRO A O 1
ATOM 736 N N . GLU A 1 91 ? 193.177 191.678 154.048 1.00 39.79 1712 GLU A N 1
ATOM 737 C CA . GLU A 1 91 ? 193.079 190.349 153.450 1.00 37.29 1712 GLU A CA 1
ATOM 738 C C . GLU A 1 91 ? 192.447 190.403 152.062 1.00 42.65 1712 GLU A C 1
ATOM 739 O O . GLU A 1 91 ? 192.729 189.547 151.215 1.00 47.25 1712 GLU A O 1
ATOM 745 N N . CYS A 1 92 ? 191.588 191.393 151.808 1.00 41.75 1713 CYS A N 1
ATOM 746 C CA . CYS A 1 92 ? 190.963 191.598 150.501 1.00 37.56 1713 CYS A CA 1
ATOM 747 C C . CYS A 1 92 ? 191.219 193.037 150.070 1.00 36.99 1713 CYS A C 1
ATOM 748 O O . CYS A 1 92 ? 190.406 193.931 150.350 1.00 39.27 1713 CYS A O 1
ATOM 751 N N . PRO A 1 93 ? 192.338 193.308 149.389 1.00 35.16 1714 PRO A N 1
ATOM 752 C CA . PRO A 1 93 ? 192.704 194.708 149.118 1.00 35.03 1714 PRO A CA 1
ATOM 753 C C . PRO A 1 93 ? 191.891 195.363 148.016 1.00 43.42 1714 PRO A C 1
ATOM 754 O O . PRO A 1 93 ? 191.691 196.584 148.050 1.00 46.66 1714 PRO A O 1
ATOM 758 N N . ASP A 1 94 ? 191.431 194.594 147.026 1.00 46.07 1715 ASP A N 1
ATOM 759 C CA . ASP A 1 94 ? 190.733 195.192 145.891 1.00 42.05 1715 ASP A CA 1
ATOM 760 C C . ASP A 1 94 ? 189.327 195.646 146.267 1.00 39.92 1715 ASP A C 1
ATOM 761 O O . ASP A 1 94 ? 188.897 196.735 145.870 1.00 42.05 1715 ASP A O 1
ATOM 766 N N . GLY A 1 95 ? 188.599 194.837 147.025 1.00 36.45 1716 GLY A N 1
ATOM 767 C CA . GLY A 1 95 ? 187.275 195.229 147.463 1.00 35.36 1716 GLY A CA 1
ATOM 768 C C . GLY A 1 95 ? 186.537 194.058 148.063 1.00 35.29 1716 GLY A C 1
ATOM 769 O O . GLY A 1 95 ? 186.800 192.898 147.731 1.00 39.36 1716 GLY A O 1
ATOM 770 N N . ARG A 1 96 ? 185.592 194.382 148.944 1.00 34.40 1717 ARG A N 1
ATOM 771 C CA . ARG A 1 96 ? 184.832 193.359 149.645 1.00 31.89 1717 ARG A CA 1
ATOM 772 C C . ARG A 1 96 ? 183.548 193.974 150.178 1.00 34.45 1717 ARG A C 1
ATOM 773 O O . ARG A 1 96 ? 183.578 194.996 150.866 1.00 41.26 1717 ARG A O 1
ATOM 781 N N . ASP A 1 97 ? 182.424 193.329 149.871 1.00 32.21 1718 ASP A N 1
ATOM 782 C CA . ASP A 1 97 ? 181.107 193.891 150.135 1.00 35.70 1718 ASP A CA 1
ATOM 783 C C . ASP A 1 97 ? 180.386 193.102 151.218 1.00 38.55 1718 ASP A C 1
ATOM 784 O O . ASP A 1 97 ? 180.410 191.868 151.234 1.00 37.60 1718 ASP A O 1
ATOM 789 N N . ILE A 1 98 ? 179.743 193.838 152.130 1.00 36.94 1719 ILE A N 1
ATOM 790 C CA . ILE A 1 98 ? 178.866 193.263 153.146 1.00 34.09 1719 ILE A CA 1
ATOM 791 C C . ILE A 1 98 ? 177.583 194.081 153.217 1.00 35.76 1719 ILE A C 1
ATOM 792 O O . ILE A 1 98 ? 177.498 195.196 152.698 1.00 38.61 1719 ILE A O 1
ATOM 797 N N . VAL A 1 99 ? 176.576 193.507 153.874 1.00 34.72 1720 VAL A N 1
ATOM 798 C CA . VAL A 1 99 ? 175.283 194.150 154.086 1.00 34.17 1720 VAL A CA 1
ATOM 799 C C . VAL A 1 99 ? 175.077 194.340 155.582 1.00 36.43 1720 VAL A C 1
ATOM 800 O O . VAL A 1 99 ? 175.113 193.369 156.349 1.00 39.06 1720 VAL A O 1
ATOM 804 N N . LEU A 1 100 ? 174.836 195.586 155.991 1.00 36.46 1721 LEU A N 1
ATOM 805 C CA . LEU A 1 100 ? 174.713 195.960 157.395 1.00 36.87 1721 LEU A CA 1
ATOM 806 C C . LEU A 1 100 ? 173.283 196.394 157.682 1.00 38.90 1721 LEU A C 1
ATOM 807 O O . LEU A 1 100 ? 172.743 197.259 156.984 1.00 41.35 1721 LEU A O 1
ATOM 812 N N . ILE A 1 101 ? 172.680 195.796 158.711 1.00 38.18 1722 ILE A N 1
ATOM 813 C CA . ILE A 1 101 ? 171.308 196.080 159.127 1.00 35.53 1722 ILE A CA 1
ATOM 814 C C . ILE A 1 101 ? 171.362 196.542 160.578 1.00 38.00 1722 ILE A C 1
ATOM 815 O O . ILE A 1 101 ? 171.988 195.880 161.418 1.00 41.06 1722 ILE A O 1
ATOM 820 N N . ALA A 1 102 ? 170.718 197.670 160.885 1.00 36.89 1723 ALA A N 1
ATOM 821 C CA . ALA A 1 102 ? 170.713 198.185 162.248 1.00 36.22 1723 ALA A CA 1
ATOM 822 C C . ALA A 1 102 ? 169.353 198.770 162.602 1.00 38.95 1723 ALA A C 1
ATOM 823 O O . ALA A 1 102 ? 168.693 199.379 161.753 1.00 42.19 1723 ALA A O 1
ATOM 825 N N . ASN A 1 103 ? 168.941 198.580 163.855 1.00 38.17 1724 ASN A N 1
ATOM 826 C CA . ASN A 1 103 ? 167.715 199.166 164.380 1.00 37.29 1724 ASN A CA 1
ATOM 827 C C . ASN A 1 103 ? 167.938 200.602 164.838 1.00 39.00 1724 ASN A C 1
ATOM 828 O O . ASN A 1 103 ? 169.071 201.083 164.925 1.00 44.05 1724 ASN A O 1
ATOM 833 N N . ASP A 1 104 ? 166.834 201.287 165.129 1.00 40.43 1725 ASP A N 1
ATOM 834 C CA . ASP A 1 104 ? 166.856 202.673 165.582 1.00 41.97 1725 ASP A CA 1
ATOM 835 C C . ASP A 1 104 ? 166.111 202.780 166.910 1.00 50.05 1725 ASP A C 1
ATOM 836 O O . ASP A 1 104 ? 164.891 202.596 166.964 1.00 54.64 1725 ASP A O 1
ATOM 841 N N . LEU A 1 105 ? 166.851 203.085 167.980 1.00 46.05 1726 LEU A N 1
ATOM 842 C CA . LEU A 1 105 ? 166.242 203.271 169.295 1.00 42.07 1726 LEU A CA 1
ATOM 843 C C . LEU A 1 105 ? 165.478 204.585 169.404 1.00 44.94 1726 LEU A C 1
ATOM 844 O O . LEU A 1 105 ? 164.582 204.708 170.246 1.00 50.83 1726 LEU A O 1
ATOM 849 N N . THR A 1 106 ? 165.799 205.569 168.565 1.00 40.94 1727 THR A N 1
ATOM 850 C CA . THR A 1 106 ? 165.073 206.834 168.618 1.00 44.33 1727 THR A CA 1
ATOM 851 C C . THR A 1 106 ? 163.678 206.715 168.011 1.00 48.68 1727 THR A C 1
ATOM 852 O O . THR A 1 106 ? 162.835 207.594 168.224 1.00 51.40 1727 THR A O 1
ATOM 856 N N . TYR A 1 107 ? 163.415 205.649 167.258 1.00 46.57 1728 TYR A N 1
ATOM 857 C CA . TYR A 1 107 ? 162.129 205.443 166.596 1.00 44.95 1728 TYR A CA 1
ATOM 858 C C . TYR A 1 107 ? 161.356 204.358 167.339 1.00 46.43 1728 TYR A C 1
ATOM 859 O O . TYR A 1 107 ? 161.481 203.172 167.022 1.00 49.40 1728 TYR A O 1
ATOM 868 N N . TYR A 1 108 ? 160.551 204.785 168.323 1.00 44.34 1729 TYR A N 1
ATOM 869 C CA . TYR A 1 108 ? 159.622 203.932 169.085 1.00 43.56 1729 TYR A CA 1
ATOM 870 C C . TYR A 1 108 ? 160.343 202.786 169.792 1.00 46.49 1729 TYR A C 1
ATOM 871 O O . TYR A 1 108 ? 159.863 201.650 169.819 1.00 47.75 1729 TYR A O 1
ATOM 880 N N . MET A 1 109 ? 161.519 203.103 170.350 1.00 47.36 1730 MET A N 1
ATOM 881 C CA . MET A 1 109 ? 162.348 202.198 171.160 1.00 49.76 1730 MET A CA 1
ATOM 882 C C . MET A 1 109 ? 162.771 200.942 170.399 1.00 49.04 1730 MET A C 1
ATOM 883 O O . MET A 1 109 ? 162.986 199.888 171.001 1.00 52.27 1730 MET A O 1
ATOM 888 N N . GLY A 1 110 ? 162.919 201.052 169.081 1.00 45.03 1731 GLY A N 1
ATOM 889 C CA . GLY A 1 110 ? 163.349 199.928 168.266 1.00 42.69 1731 GLY A CA 1
ATOM 890 C C . GLY A 1 110 ? 162.358 198.790 168.185 1.00 46.85 1731 GLY A C 1
ATOM 891 O O . GLY A 1 110 ? 162.766 197.629 168.074 1.00 50.64 1731 GLY A O 1
ATOM 892 N N . SER A 1 111 ? 161.065 199.090 168.226 1.00 42.48 1732 SER A N 1
ATOM 893 C CA . SER A 1 111 ? 160.054 198.045 168.212 1.00 39.22 1732 SER A CA 1
ATOM 894 C C . SER A 1 111 ? 159.908 197.449 166.816 1.00 43.23 1732 SER A C 1
ATOM 895 O O . SER A 1 111 ? 160.218 198.086 165.806 1.00 50.11 1732 SER A O 1
ATOM 898 N N . PHE A 1 112 ? 159.430 196.208 166.770 1.00 42.15 1733 PHE A N 1
ATOM 899 C CA . PHE A 1 112 ? 159.258 195.474 165.524 1.00 38.39 1733 PHE A CA 1
ATOM 900 C C . PHE A 1 112 ? 157.832 195.653 165.019 1.00 40.22 1733 PHE A C 1
ATOM 901 O O . PHE A 1 112 ? 156.900 195.048 165.558 1.00 46.64 1733 PHE A O 1
ATOM 909 N N . GLY A 1 113 ? 157.665 196.477 163.993 1.00 40.12 1734 GLY A N 1
ATOM 910 C CA . GLY A 1 113 ? 156.410 196.575 163.290 1.00 41.52 1734 GLY A CA 1
ATOM 911 C C . GLY A 1 113 ? 156.613 196.186 161.842 1.00 46.80 1734 GLY A C 1
ATOM 912 O O . GLY A 1 113 ? 157.742 195.939 161.414 1.00 52.57 1734 GLY A O 1
ATOM 913 N N . PRO A 1 114 ? 155.528 196.160 161.055 1.00 44.36 1735 PRO A N 1
ATOM 914 C CA . PRO A 1 114 ? 155.594 195.532 159.716 1.00 43.69 1735 PRO A CA 1
ATOM 915 C C . PRO A 1 114 ? 156.515 196.230 158.725 1.00 50.86 1735 PRO A C 1
ATOM 916 O O . PRO A 1 114 ? 157.261 195.557 157.988 1.00 54.63 1735 PRO A O 1
ATOM 920 N N . GLN A 1 115 ? 156.500 197.566 158.698 1.00 44.98 1736 GLN A N 1
ATOM 921 C CA . GLN A 1 115 ? 157.365 198.294 157.776 1.00 41.22 1736 GLN A CA 1
ATOM 922 C C . GLN A 1 115 ? 158.823 198.185 158.200 1.00 43.01 1736 GLN A C 1
ATOM 923 O O . GLN A 1 115 ? 159.720 198.275 157.360 1.00 44.52 1736 GLN A O 1
ATOM 929 N N . GLU A 1 116 ? 159.077 197.962 159.493 1.00 43.46 1737 GLU A N 1
ATOM 930 C CA . GLU A 1 116 ? 160.432 197.639 159.936 1.00 40.87 1737 GLU A CA 1
ATOM 931 C C . GLU A 1 116 ? 160.821 196.224 159.538 1.00 41.72 1737 GLU A C 1
ATOM 932 O O . GLU A 1 116 ? 162.007 195.924 159.352 1.00 45.17 1737 GLU A O 1
ATOM 938 N N . ASP A 1 117 ? 159.844 195.329 159.462 1.00 41.83 1738 ASP A N 1
ATOM 939 C CA . ASP A 1 117 ? 160.147 193.929 159.195 1.00 42.82 1738 ASP A CA 1
ATOM 940 C C . ASP A 1 117 ? 160.458 193.697 157.719 1.00 45.38 1738 ASP A C 1
ATOM 941 O O . ASP A 1 117 ? 161.303 192.855 157.372 1.00 46.93 1738 ASP A O 1
ATOM 946 N N . TRP A 1 118 ? 159.783 194.435 156.830 1.00 46.05 1739 TRP A N 1
ATOM 947 C CA . TRP A 1 118 ? 160.030 194.253 155.398 1.00 43.99 1739 TRP A CA 1
ATOM 948 C C . TRP A 1 118 ? 161.411 194.764 154.994 1.00 42.74 1739 TRP A C 1
ATOM 949 O O . TRP A 1 118 ? 162.002 194.266 154.027 1.00 43.92 1739 TRP A O 1
ATOM 960 N N . VAL A 1 119 ? 161.955 195.729 155.744 1.00 42.84 1740 VAL A N 1
ATOM 961 C CA . VAL A 1 119 ? 163.318 196.203 155.502 1.00 39.21 1740 VAL A CA 1
ATOM 962 C C . VAL A 1 119 ? 164.333 195.100 155.778 1.00 36.96 1740 VAL A C 1
ATOM 963 O O . VAL A 1 119 ? 165.244 194.865 154.972 1.00 41.34 1740 VAL A O 1
ATOM 967 N N . TYR A 1 120 ? 164.179 194.396 156.905 1.00 32.59 1741 TYR A N 1
ATOM 968 C CA . TYR A 1 120 ? 165.062 193.280 157.233 1.00 33.19 1741 TYR A CA 1
ATOM 969 C C . TYR A 1 120 ? 164.914 192.159 156.212 1.00 39.06 1741 TYR A C 1
ATOM 970 O O . TYR A 1 120 ? 165.912 191.564 155.785 1.00 42.83 1741 TYR A O 1
ATOM 979 N N . PHE A 1 121 ? 163.669 191.874 155.809 1.00 40.54 1742 PHE A N 1
ATOM 980 C CA . PHE A 1 121 ? 163.394 190.825 154.826 1.00 37.36 1742 PHE A CA 1
ATOM 981 C C . PHE A 1 121 ? 164.079 191.111 153.492 1.00 40.64 1742 PHE A C 1
ATOM 982 O O . PHE A 1 121 ? 164.789 190.256 152.946 1.00 43.27 1742 PHE A O 1
ATOM 990 N N . LYS A 1 122 ? 163.933 192.337 152.988 1.00 39.04 1743 LYS A N 1
ATOM 991 C CA . LYS A 1 122 ? 164.480 192.662 151.678 1.00 36.25 1743 LYS A CA 1
ATOM 992 C C . LYS A 1 122 ? 165.994 192.837 151.721 1.00 36.10 1743 LYS A C 1
ATOM 993 O O . LYS A 1 122 ? 166.684 192.495 150.753 1.00 40.28 1743 LYS A O 1
ATOM 999 N N . ALA A 1 123 ? 166.539 193.333 152.839 1.00 33.44 1744 ALA A N 1
ATOM 1000 C CA . ALA A 1 123 ? 167.989 193.452 152.958 1.00 32.46 1744 ALA A CA 1
ATOM 1001 C C . ALA A 1 123 ? 168.656 192.084 153.056 1.00 35.11 1744 ALA A C 1
ATOM 1002 O O . ALA A 1 123 ? 169.716 191.859 152.452 1.00 41.30 1744 ALA A O 1
ATOM 1004 N N . SER A 1 124 ? 168.042 191.147 153.785 1.00 33.00 1745 SER A N 1
ATOM 1005 C CA . SER A 1 124 ? 168.597 189.801 153.855 1.00 34.27 1745 SER A CA 1
ATOM 1006 C C . SER A 1 124 ? 168.432 189.064 152.530 1.00 37.85 1745 SER A C 1
ATOM 1007 O O . SER A 1 124 ? 169.292 188.256 152.156 1.00 40.64 1745 SER A O 1
ATOM 1010 N N . GLN A 1 125 ? 167.350 189.348 151.790 1.00 38.05 1746 GLN A N 1
ATOM 1011 C CA . GLN A 1 125 ? 167.212 188.798 150.442 1.00 35.45 1746 GLN A CA 1
ATOM 1012 C C . GLN A 1 125 ? 168.285 189.336 149.503 1.00 38.35 1746 GLN A C 1
ATOM 1013 O O . GLN A 1 125 ? 168.805 188.595 148.661 1.00 43.26 1746 GLN A O 1
ATOM 1019 N N . TYR A 1 126 ? 168.611 190.628 149.624 1.00 37.16 1747 TYR A N 1
ATOM 1020 C CA . TYR A 1 126 ? 169.676 191.228 148.821 1.00 35.17 1747 TYR A CA 1
ATOM 1021 C C . TYR A 1 126 ? 171.027 190.601 149.137 1.00 35.63 1747 TYR A C 1
ATOM 1022 O O . TYR A 1 126 ? 171.808 190.289 148.225 1.00 38.28 1747 TYR A O 1
ATOM 1031 N N . ALA A 1 127 ? 171.307 190.390 150.427 1.00 35.26 1748 ALA A N 1
ATOM 1032 C CA . ALA A 1 127 ? 172.561 189.761 150.831 1.00 32.43 1748 ALA A CA 1
ATOM 1033 C C . ALA A 1 127 ? 172.626 188.305 150.389 1.00 35.65 1748 ALA A C 1
ATOM 1034 O O . ALA A 1 127 ? 173.711 187.786 150.103 1.00 37.19 1748 ALA A O 1
ATOM 1036 N N . ARG A 1 128 ? 171.477 187.626 150.332 1.00 40.86 1749 ARG A N 1
ATOM 1037 C CA . ARG A 1 128 ? 171.472 186.240 149.877 1.00 37.46 1749 ARG A CA 1
ATOM 1038 C C . ARG A 1 128 ? 171.665 186.148 148.367 1.00 37.86 1749 ARG A C 1
ATOM 1039 O O . ARG A 1 128 ? 172.404 185.283 147.884 1.00 39.32 1749 ARG A O 1
ATOM 1047 N N . GLU A 1 129 ? 171.015 187.032 147.601 1.00 38.89 1750 GLU A N 1
ATOM 1048 C CA . GLU A 1 129 ? 171.122 186.943 146.147 1.00 38.98 1750 GLU A CA 1
ATOM 1049 C C . GLU A 1 129 ? 172.466 187.462 145.651 1.00 41.33 1750 GLU A C 1
ATOM 1050 O O . GLU A 1 129 ? 172.917 187.079 144.565 1.00 43.04 1750 GLU A O 1
ATOM 1056 N N . LEU A 1 130 ? 173.124 188.331 146.417 1.00 40.71 1751 LEU A N 1
ATOM 1057 C CA . LEU A 1 130 ? 174.492 188.708 146.086 1.00 34.22 1751 LEU A CA 1
ATOM 1058 C C . LEU A 1 130 ? 175.529 187.804 146.740 1.00 33.89 1751 LEU A C 1
ATOM 1059 O O . LEU A 1 130 ? 176.722 187.966 146.461 1.00 35.58 1751 LEU A O 1
ATOM 1064 N N . LYS A 1 131 ? 175.088 186.875 147.600 1.00 35.42 1752 LYS A N 1
ATOM 1065 C CA . LYS A 1 131 ? 175.927 185.867 148.265 1.00 34.83 1752 LYS A CA 1
ATOM 1066 C C . LYS A 1 131 ? 177.033 186.493 149.113 1.00 36.61 1752 LYS A C 1
ATOM 1067 O O . LYS A 1 131 ? 178.121 185.935 149.252 1.00 41.54 1752 LYS A O 1
ATOM 1073 N N . ILE A 1 132 ? 176.744 187.641 149.715 1.00 33.46 1753 ILE A N 1
ATOM 1074 C CA . ILE A 1 132 ? 177.729 188.360 150.519 1.00 32.07 1753 ILE A CA 1
ATOM 1075 C C . ILE A 1 132 ? 177.274 188.333 151.976 1.00 40.12 1753 ILE A C 1
ATOM 1076 O O . ILE A 1 132 ? 176.068 188.201 152.234 1.00 45.36 1753 ILE A O 1
ATOM 1081 N N . PRO A 1 133 ? 178.190 188.408 152.950 1.00 36.85 1754 PRO A N 1
ATOM 1082 C CA . PRO A 1 133 ? 177.798 188.254 154.357 1.00 31.63 1754 PRO A CA 1
ATOM 1083 C C . PRO A 1 133 ? 176.934 189.388 154.888 1.00 34.42 1754 PRO A C 1
ATOM 1084 O O . PRO A 1 133 ? 176.927 190.504 154.365 1.00 37.02 1754 PRO A O 1
ATOM 1088 N N . ARG A 1 134 ? 176.193 189.070 155.948 1.00 36.68 1755 ARG A N 1
ATOM 1089 C CA . ARG A 1 134 ? 175.256 189.980 156.591 1.00 37.65 1755 ARG A CA 1
ATOM 1090 C C . ARG A 1 134 ? 175.657 190.189 158.044 1.00 41.84 1755 ARG A C 1
ATOM 1091 O O . ARG A 1 134 ? 175.989 189.225 158.746 1.00 42.07 1755 ARG A O 1
ATOM 1099 N N . ILE A 1 135 ? 175.629 191.445 158.492 1.00 37.47 1756 ILE A N 1
ATOM 1100 C CA . ILE A 1 135 ? 175.866 191.792 159.889 1.00 35.07 1756 ILE A CA 1
ATOM 1101 C C . ILE A 1 135 ? 174.673 192.594 160.396 1.00 37.25 1756 ILE A C 1
ATOM 1102 O O . ILE A 1 135 ? 174.312 193.623 159.811 1.00 39.18 1756 ILE A O 1
ATOM 1107 N N . TYR A 1 136 ? 174.071 192.117 161.482 1.00 36.35 1757 TYR A N 1
ATOM 1108 C CA . TYR A 1 136 ? 172.893 192.716 162.094 1.00 35.11 1757 TYR A CA 1
ATOM 1109 C C . TYR A 1 136 ? 173.216 193.188 163.504 1.00 38.73 1757 TYR A C 1
ATOM 1110 O O . TYR A 1 136 ? 173.810 192.443 164.288 1.00 41.23 1757 TYR A O 1
ATOM 1119 N N . ILE A 1 137 ? 172.821 194.419 163.822 1.00 37.70 1758 ILE A N 1
ATOM 1120 C CA . ILE A 1 137 ? 172.981 194.986 165.158 1.00 35.74 1758 ILE A CA 1
ATOM 1121 C C . ILE A 1 137 ? 171.598 195.183 165.762 1.00 38.63 1758 ILE A C 1
ATOM 1122 O O . ILE A 1 137 ? 170.730 195.817 165.150 1.00 41.06 1758 ILE A O 1
ATOM 1127 N N . SER A 1 138 ? 171.397 194.646 166.962 1.00 35.18 1759 SER A N 1
ATOM 1128 C CA . SER A 1 138 ? 170.075 194.507 167.558 1.00 37.71 1759 SER A CA 1
ATOM 1129 C C . SER A 1 138 ? 169.919 195.480 168.715 1.00 41.67 1759 SER A C 1
ATOM 1130 O O . SER A 1 138 ? 170.541 195.303 169.768 1.00 45.24 1759 SER A O 1
ATOM 1133 N N . VAL A 1 139 ? 169.093 196.506 168.516 1.00 43.63 1760 VAL A N 1
ATOM 1134 C CA . VAL A 1 139 ? 168.699 197.414 169.585 1.00 42.60 1760 VAL A CA 1
ATOM 1135 C C . VAL A 1 139 ? 167.177 197.439 169.532 1.00 48.03 1760 VAL A C 1
ATOM 1136 O O . VAL A 1 139 ? 166.591 198.212 168.765 1.00 53.08 1760 VAL A O 1
ATOM 1140 N N . ASN A 1 140 ? 166.512 196.584 170.301 1.00 44.79 1761 ASN A N 1
ATOM 1141 C CA . ASN A 1 140 ? 165.090 196.366 170.090 1.00 41.72 1761 ASN A CA 1
ATOM 1142 C C . ASN A 1 140 ? 164.340 196.152 171.396 1.00 44.55 1761 ASN A C 1
ATOM 1143 O O . ASN A 1 140 ? 164.897 195.672 172.386 1.00 48.40 1761 ASN A O 1
ATOM 1148 N N . SER A 1 141 ? 163.058 196.519 171.375 1.00 44.68 1762 SER A N 1
ATOM 1149 C CA . SER A 1 141 ? 162.138 196.301 172.481 1.00 45.40 1762 SER A CA 1
ATOM 1150 C C . SER A 1 141 ? 161.111 195.216 172.185 1.00 46.60 1762 SER A C 1
ATOM 1151 O O . SER A 1 141 ? 160.172 195.038 172.967 1.00 52.59 1762 SER A O 1
ATOM 1154 N N . GLY A 1 142 ? 161.261 194.494 171.083 1.00 43.79 1763 GLY A N 1
ATOM 1155 C CA . GLY A 1 142 ? 160.333 193.437 170.744 1.00 41.36 1763 GLY A CA 1
ATOM 1156 C C . GLY A 1 142 ? 159.297 193.861 169.726 1.00 44.46 1763 GLY A C 1
ATOM 1157 O O . GLY A 1 142 ? 159.459 194.824 168.971 1.00 50.77 1763 GLY A O 1
ATOM 1158 N N . ALA A 1 143 ? 158.207 193.097 169.701 1.00 41.56 1764 ALA A N 1
ATOM 1159 C CA . ALA A 1 143 ? 157.108 193.386 168.792 1.00 38.48 1764 ALA A CA 1
ATOM 1160 C C . ALA A 1 143 ? 156.354 194.632 169.239 1.00 39.65 1764 ALA A C 1
ATOM 1161 O O . ALA A 1 143 ? 156.288 194.954 170.428 1.00 43.38 1764 ALA A O 1
ATOM 1163 N N . ARG A 1 144 ? 155.791 195.344 168.268 1.00 37.35 1765 ARG A N 1
ATOM 1164 C CA . ARG A 1 144 ? 155.046 196.556 168.569 1.00 37.39 1765 ARG A CA 1
ATOM 1165 C C . ARG A 1 144 ? 153.688 196.222 169.174 1.00 44.94 1765 ARG A C 1
ATOM 1166 O O . ARG A 1 144 ? 152.962 195.355 168.681 1.00 47.07 1765 ARG A O 1
ATOM 1174 N N . ILE A 1 145 ? 153.352 196.924 170.253 1.00 45.65 1766 ILE A N 1
ATOM 1175 C CA . ILE A 1 145 ? 152.106 196.756 170.983 1.00 40.95 1766 ILE A CA 1
ATOM 1176 C C . ILE A 1 145 ? 151.271 198.008 170.762 1.00 43.68 1766 ILE A C 1
ATOM 1177 O O . ILE A 1 145 ? 151.781 199.129 170.848 1.00 49.56 1766 ILE A O 1
ATOM 1182 N N . GLY A 1 146 ? 149.991 197.824 170.452 1.00 41.75 1767 GLY A N 1
ATOM 1183 C CA . GLY A 1 146 ? 149.146 198.971 170.183 1.00 42.49 1767 GLY A CA 1
ATOM 1184 C C . GLY A 1 146 ? 147.698 198.732 170.540 1.00 42.73 1767 GLY A C 1
ATOM 1185 O O . GLY A 1 146 ? 147.205 197.600 170.524 1.00 45.98 1767 GLY A O 1
ATOM 1186 N N . VAL A 1 147 ? 147.021 199.830 170.868 1.00 41.28 1768 VAL A N 1
ATOM 1187 C CA . VAL A 1 147 ? 145.595 199.860 171.175 1.00 38.50 1768 VAL A CA 1
ATOM 1188 C C . VAL A 1 147 ? 144.953 200.921 170.290 1.00 41.09 1768 VAL A C 1
ATOM 1189 O O . VAL A 1 147 ? 145.507 202.015 170.129 1.00 46.27 1768 VAL A O 1
ATOM 1193 N N . ALA A 1 148 ? 143.813 200.583 169.682 1.00 37.45 1769 ALA A N 1
ATOM 1194 C CA . ALA A 1 148 ? 143.086 201.530 168.844 1.00 39.17 1769 ALA A CA 1
ATOM 1195 C C . ALA A 1 148 ? 142.581 202.706 169.670 1.00 45.06 1769 ALA A C 1
ATOM 1196 O O . ALA A 1 148 ? 141.949 202.523 170.713 1.00 47.79 1769 ALA A O 1
ATOM 1198 N N . GLU A 1 149 ? 142.859 203.921 169.192 1.00 45.74 1770 GLU A N 1
ATOM 1199 C CA . GLU A 1 149 ? 142.643 205.124 169.981 1.00 45.26 1770 GLU A CA 1
ATOM 1200 C C . GLU A 1 149 ? 141.412 205.922 169.581 1.00 47.45 1770 GLU A C 1
ATOM 1201 O O . GLU A 1 149 ? 140.981 206.779 170.359 1.00 49.76 1770 GLU A O 1
ATOM 1207 N N . GLU A 1 150 ? 140.841 205.678 168.401 1.00 46.13 1771 GLU A N 1
ATOM 1208 C CA . GLU A 1 150 ? 139.614 206.375 168.031 1.00 47.04 1771 GLU A CA 1
ATOM 1209 C C . GLU A 1 150 ? 138.419 205.827 168.802 1.00 50.82 1771 GLU A C 1
ATOM 1210 O O . GLU A 1 150 ? 137.440 206.546 169.035 1.00 53.09 1771 GLU A O 1
ATOM 1216 N N . VAL A 1 151 ? 138.480 204.555 169.206 1.00 48.72 1772 VAL A N 1
ATOM 1217 C CA . VAL A 1 151 ? 137.416 203.971 170.014 1.00 41.86 1772 VAL A CA 1
ATOM 1218 C C . VAL A 1 151 ? 137.641 204.287 171.487 1.00 42.09 1772 VAL A C 1
ATOM 1219 O O . VAL A 1 151 ? 136.685 204.399 172.264 1.00 45.48 1772 VAL A O 1
ATOM 1223 N N . LYS A 1 152 ? 138.909 204.455 171.885 1.00 42.98 1773 LYS A N 1
ATOM 1224 C CA . LYS A 1 152 ? 139.266 204.703 173.281 1.00 39.41 1773 LYS A CA 1
ATOM 1225 C C . LYS A 1 152 ? 138.724 206.033 173.784 1.00 39.66 1773 LYS A C 1
ATOM 1226 O O . LYS A 1 152 ? 138.346 206.148 174.955 1.00 40.47 1773 LYS A O 1
ATOM 1232 N N . SER A 1 153 ? 138.652 207.035 172.918 1.00 41.55 1774 SER A N 1
ATOM 1233 C CA . SER A 1 153 ? 138.134 208.342 173.285 1.00 45.61 1774 SER A CA 1
ATOM 1234 C C . SER A 1 153 ? 136.631 208.462 173.071 1.00 49.37 1774 SER A C 1
ATOM 1235 O O . SER A 1 153 ? 136.075 209.547 173.273 1.00 51.78 1774 SER A O 1
ATOM 1238 N N . ASP A 1 154 ? 135.960 207.381 172.666 1.00 45.68 1775 ASP A N 1
ATOM 1239 C CA . ASP A 1 154 ? 134.568 207.468 172.255 1.00 41.14 1775 ASP A CA 1
ATOM 1240 C C . ASP A 1 154 ? 133.664 206.348 172.759 1.00 39.59 1775 ASP A C 1
ATOM 1241 O O . ASP A 1 154 ? 132.451 206.432 172.541 1.00 42.74 1775 ASP A O 1
ATOM 1246 N N . PHE A 1 155 ? 134.194 205.313 173.409 1.00 35.53 1776 PHE A N 1
ATOM 1247 C CA . PHE A 1 155 ? 133.360 204.188 173.815 1.00 27.78 1776 PHE A CA 1
ATOM 1248 C C . PHE A 1 155 ? 132.518 204.539 175.038 1.00 31.94 1776 PHE A C 1
ATOM 1249 O O . PHE A 1 155 ? 132.942 205.307 175.907 1.00 40.09 1776 PHE A O 1
ATOM 1257 N N . ASN A 1 156 ? 131.322 203.960 175.105 1.00 27.41 1777 ASN A N 1
ATOM 1258 C CA . ASN A 1 156 ? 130.400 204.159 176.214 1.00 26.56 1777 ASN A CA 1
ATOM 1259 C C . ASN A 1 156 ? 130.102 202.828 176.888 1.00 28.93 1777 ASN A C 1
ATOM 1260 O O . ASN A 1 156 ? 130.292 201.763 176.294 1.00 32.64 1777 ASN A O 1
ATOM 1265 N N . VAL A 1 157 ? 129.627 202.898 178.128 1.00 28.02 1778 VAL A N 1
ATOM 1266 C CA . VAL A 1 157 ? 129.470 201.708 178.952 1.00 27.32 1778 VAL A CA 1
ATOM 1267 C C . VAL A 1 157 ? 127.993 201.490 179.273 1.00 33.91 1778 VAL A C 1
ATOM 1268 O O . VAL A 1 157 ? 127.271 202.416 179.650 1.00 37.89 1778 VAL A O 1
ATOM 1272 N N . ALA A 1 158 ? 127.531 200.247 179.124 1.00 32.74 1779 ALA A N 1
ATOM 1273 C CA . ALA A 1 158 ? 126.178 199.866 179.505 1.00 31.17 1779 ALA A CA 1
ATOM 1274 C C . ALA A 1 158 ? 126.188 199.377 180.946 1.00 32.80 1779 ALA A C 1
ATOM 1275 O O . ALA A 1 158 ? 126.843 198.379 181.261 1.00 36.62 1779 ALA A O 1
ATOM 1277 N N . TRP A 1 159 ? 125.462 200.077 181.812 1.00 31.62 1780 TRP A N 1
ATOM 1278 C CA . TRP A 1 159 ? 125.487 199.827 183.246 1.00 34.53 1780 TRP A CA 1
ATOM 1279 C C . TRP A 1 159 ? 124.290 198.983 183.653 1.00 39.38 1780 TRP A C 1
ATOM 1280 O O . TRP A 1 159 ? 123.221 199.070 183.041 1.00 41.25 1780 TRP A O 1
ATOM 1291 N N . LEU A 1 160 ? 124.480 198.155 184.683 1.00 40.05 1781 LEU A N 1
ATOM 1292 C CA . LEU A 1 160 ? 123.345 197.507 185.331 1.00 38.58 1781 LEU A CA 1
ATOM 1293 C C . LEU A 1 160 ? 122.464 198.540 186.018 1.00 43.03 1781 LEU A C 1
ATOM 1294 O O . LEU A 1 160 ? 121.235 198.521 185.884 1.00 44.38 1781 LEU A O 1
ATOM 1299 N N . ASP A 1 161 ? 123.084 199.458 186.755 1.00 45.41 1782 ASP A N 1
ATOM 1300 C CA . ASP A 1 161 ? 122.391 200.581 187.374 1.00 50.17 1782 ASP A CA 1
ATOM 1301 C C . ASP A 1 161 ? 123.265 201.809 187.183 1.00 55.59 1782 ASP A C 1
ATOM 1302 O O . ASP A 1 161 ? 124.438 201.800 187.568 1.00 59.65 1782 ASP A O 1
ATOM 1307 N N . ALA A 1 162 ? 122.698 202.856 186.581 1.00 58.14 1783 ALA A N 1
ATOM 1308 C CA . ALA A 1 162 ? 123.472 204.060 186.294 1.00 61.08 1783 ALA A CA 1
ATOM 1309 C C . ALA A 1 162 ? 123.781 204.842 187.564 1.00 68.28 1783 ALA A C 1
ATOM 1310 O O . ALA A 1 162 ? 124.769 205.584 187.616 1.00 69.06 1783 ALA A O 1
ATOM 1312 N N . GLU A 1 163 ? 122.942 204.698 188.593 1.00 71.31 1784 GLU A N 1
ATOM 1313 C CA . GLU A 1 163 ? 123.180 205.405 189.847 1.00 73.08 1784 GLU A CA 1
ATOM 1314 C C . GLU A 1 163 ? 124.367 204.815 190.598 1.00 68.24 1784 GLU A C 1
ATOM 1315 O O . GLU A 1 163 ? 125.116 205.543 191.260 1.00 73.09 1784 GLU A O 1
ATOM 1321 N N . ARG A 1 164 ? 124.557 203.500 190.509 1.00 60.82 1785 ARG A N 1
ATOM 1322 C CA . ARG A 1 164 ? 125.678 202.835 191.165 1.00 62.98 1785 ARG A CA 1
ATOM 1323 C C . ARG A 1 164 ? 126.547 202.140 190.127 1.00 64.43 1785 ARG A C 1
ATOM 1324 O O . ARG A 1 164 ? 126.269 200.988 189.756 1.00 67.72 1785 ARG A O 1
ATOM 1332 N N . PRO A 1 165 ? 127.599 202.790 189.623 1.00 58.30 1786 PRO A N 1
ATOM 1333 C CA . PRO A 1 165 ? 128.480 202.125 188.652 1.00 52.15 1786 PRO A CA 1
ATOM 1334 C C . PRO A 1 165 ? 129.330 201.006 189.232 1.00 50.88 1786 PRO A C 1
ATOM 1335 O O . PRO A 1 165 ? 129.906 200.225 188.465 1.00 52.44 1786 PRO A O 1
ATOM 1339 N N . GLU A 1 166 ? 129.436 200.903 190.558 1.00 52.19 1787 GLU A N 1
ATOM 1340 C CA . GLU A 1 166 ? 130.408 199.991 191.154 1.00 53.02 1787 GLU A CA 1
ATOM 1341 C C . GLU A 1 166 ? 129.949 198.537 191.100 1.00 57.23 1787 GLU A C 1
ATOM 1342 O O . GLU A 1 166 ? 130.760 197.623 191.289 1.00 60.70 1787 GLU A O 1
ATOM 1348 N N . ARG A 1 167 ? 128.656 198.297 190.857 1.00 58.83 1788 ARG A N 1
ATOM 1349 C CA . ARG A 1 167 ? 128.157 196.922 190.876 1.00 59.06 1788 ARG A CA 1
ATOM 1350 C C . ARG A 1 167 ? 128.588 196.137 189.642 1.00 56.23 1788 ARG A C 1
ATOM 1351 O O . ARG A 1 167 ? 128.998 194.976 189.756 1.00 60.63 1788 ARG A O 1
ATOM 1359 N N . GLY A 1 168 ? 128.505 196.734 188.463 1.00 50.24 1789 GLY A N 1
ATOM 1360 C CA . GLY A 1 168 ? 128.953 196.035 187.276 1.00 44.30 1789 GLY A CA 1
ATOM 1361 C C . GLY A 1 168 ? 128.445 196.680 186.010 1.00 41.88 1789 GLY A C 1
ATOM 1362 O O . GLY A 1 168 ? 127.624 197.596 186.027 1.00 43.88 1789 GLY A O 1
ATOM 1363 N N . PHE A 1 169 ? 128.960 196.170 184.893 1.00 36.51 1790 PHE A N 1
ATOM 1364 C CA . PHE A 1 169 ? 128.640 196.662 183.561 1.00 31.34 1790 PHE A CA 1
ATOM 1365 C C . PHE A 1 169 ? 128.325 195.484 182.653 1.00 34.30 1790 PHE A C 1
ATOM 1366 O O . PHE A 1 169 ? 128.885 194.396 182.823 1.00 39.44 1790 PHE A O 1
ATOM 1374 N N . LYS A 1 170 ? 127.424 195.700 181.693 1.00 32.99 1791 LYS A N 1
ATOM 1375 C CA . LYS A 1 170 ? 127.031 194.618 180.797 1.00 31.17 1791 LYS A CA 1
ATOM 1376 C C . LYS A 1 170 ? 127.919 194.566 179.557 1.00 36.02 1791 LYS A C 1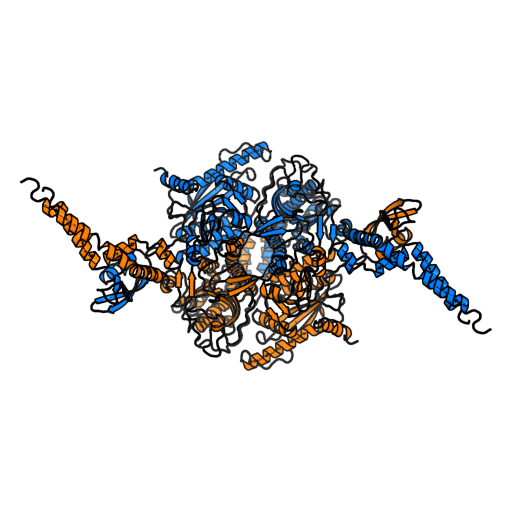
ATOM 1377 O O . LYS A 1 170 ? 128.531 193.532 179.269 1.00 40.62 1791 LYS A O 1
ATOM 1383 N N . TYR A 1 171 ? 128.008 195.666 178.810 1.00 33.29 1792 TYR A N 1
ATOM 1384 C CA . TYR A 1 171 ? 128.772 195.645 177.569 1.00 27.64 1792 TYR A CA 1
ATOM 1385 C C . TYR A 1 171 ? 129.324 197.030 177.268 1.00 28.54 1792 TYR A C 1
ATOM 1386 O O . TYR A 1 171 ? 129.030 198.010 177.960 1.00 32.80 1792 TYR A O 1
ATOM 1395 N N . LEU A 1 172 ? 130.156 197.084 176.229 1.00 28.14 1793 LEU A N 1
ATOM 1396 C CA . LEU A 1 172 ? 130.736 198.323 175.728 1.00 25.89 1793 LEU A CA 1
ATOM 1397 C C . LEU A 1 172 ? 130.080 198.646 174.392 1.00 25.66 1793 LEU A C 1
ATOM 1398 O O . LEU A 1 172 ? 130.081 197.810 173.483 1.00 31.52 1793 LEU A O 1
ATOM 1403 N N . TYR A 1 173 ? 129.518 199.844 174.274 1.00 23.16 1794 TYR A N 1
ATOM 1404 C CA . TYR A 1 173 ? 128.707 200.204 173.125 1.00 25.96 1794 TYR A CA 1
ATOM 1405 C C . TYR A 1 173 ? 129.119 201.569 172.588 1.00 32.09 1794 TYR A C 1
ATOM 1406 O O . TYR A 1 173 ? 129.808 202.342 173.257 1.00 39.84 1794 TYR A O 1
ATOM 1415 N N . LEU A 1 174 ? 128.683 201.857 171.364 1.00 31.38 1795 LEU A N 1
ATOM 1416 C CA . LEU A 1 174 ? 128.859 203.163 170.743 1.00 30.49 1795 LEU A CA 1
ATOM 1417 C C . LEU A 1 174 ? 127.502 203.784 170.447 1.00 35.08 1795 LEU A C 1
ATOM 1418 O O . LEU A 1 174 ? 126.569 203.088 170.035 1.00 41.12 1795 LEU A O 1
ATOM 1423 N N . THR A 1 175 ? 127.405 205.094 170.657 1.00 36.09 1796 THR A N 1
ATOM 1424 C CA . THR A 1 175 ? 126.232 205.870 170.299 1.00 40.72 1796 THR A CA 1
ATOM 1425 C C . THR A 1 175 ? 126.152 205.995 168.775 1.00 44.99 1796 THR A C 1
ATOM 1426 O O . THR A 1 175 ? 127.156 205.805 168.084 1.00 49.97 1796 THR A O 1
ATOM 1430 N N . PRO A 1 176 ? 124.957 206.265 168.215 1.00 44.36 1797 PRO A N 1
ATOM 1431 C CA . PRO A 1 176 ? 124.851 206.381 166.744 1.00 49.31 1797 PRO A CA 1
ATOM 1432 C C . PRO A 1 176 ? 125.656 207.513 166.114 1.00 56.13 1797 PRO A C 1
ATOM 1433 O O . PRO A 1 176 ? 126.129 207.357 164.980 1.00 59.75 1797 PRO A O 1
ATOM 1437 N N . GLU A 1 177 ? 125.833 208.643 166.803 1.00 54.98 1798 GLU A N 1
ATOM 1438 C CA . GLU A 1 177 ? 126.583 209.744 166.204 1.00 50.76 1798 GLU A CA 1
ATOM 1439 C C . GLU A 1 177 ? 128.083 209.459 166.186 1.00 53.23 1798 GLU A C 1
ATOM 1440 O O . GLU A 1 177 ? 128.809 209.983 165.333 1.00 59.39 1798 GLU A O 1
ATOM 1446 N N . VAL A 1 178 ? 128.566 208.634 167.118 1.00 50.13 1799 VAL A N 1
ATOM 1447 C CA . VAL A 1 178 ? 129.944 208.150 167.045 1.00 48.67 1799 VAL A CA 1
ATOM 1448 C C . VAL A 1 178 ? 130.097 207.146 165.907 1.00 53.66 1799 VAL A C 1
ATOM 1449 O O . VAL A 1 178 ? 131.101 207.153 165.179 1.00 61.00 1799 VAL A O 1
ATOM 1453 N N . TYR A 1 179 ? 129.093 206.282 165.722 1.00 53.91 1800 TYR A N 1
ATOM 1454 C CA . TYR A 1 179 ? 129.145 205.283 164.659 1.00 58.42 1800 TYR A CA 1
ATOM 1455 C C . TYR A 1 179 ? 129.043 205.917 163.279 1.00 63.37 1800 TYR A C 1
ATOM 1456 O O . TYR A 1 179 ? 129.526 205.346 162.295 1.00 65.29 1800 TYR A O 1
ATOM 1465 N N . SER A 1 180 ? 128.407 207.088 163.184 1.00 64.34 1801 SER A N 1
ATOM 1466 C CA . SER A 1 180 ? 128.370 207.812 161.916 1.00 62.46 1801 SER A CA 1
ATOM 1467 C C . SER A 1 180 ? 129.763 208.279 161.507 1.00 59.40 1801 SER A C 1
ATOM 1468 O O . SER A 1 180 ? 130.081 208.340 160.314 1.00 58.05 1801 SER A O 1
ATOM 1471 N N . LYS A 1 181 ? 130.607 208.610 162.486 1.00 58.04 1802 LYS A N 1
ATOM 1472 C CA . LYS A 1 181 ? 131.980 208.998 162.183 1.00 57.85 1802 LYS A CA 1
ATOM 1473 C C . LYS A 1 181 ? 132.869 207.780 161.953 1.00 62.26 1802 LYS A C 1
ATOM 1474 O O . LYS A 1 181 ? 133.658 207.754 161.001 1.00 66.89 1802 LYS A O 1
ATOM 1480 N N . LEU A 1 182 ? 132.749 206.758 162.799 1.00 62.33 1803 LEU A N 1
ATOM 1481 C CA . LEU A 1 182 ? 133.683 205.637 162.785 1.00 61.63 1803 LEU A CA 1
ATOM 1482 C C . LEU A 1 182 ? 133.215 204.452 161.948 1.00 66.43 1803 LEU A C 1
ATOM 1483 O O . LEU A 1 182 ? 133.890 203.417 161.946 1.00 68.48 1803 LEU A O 1
ATOM 1488 N N . GLY A 1 183 ? 132.089 204.563 161.244 1.00 67.57 1804 GLY A N 1
ATOM 1489 C CA . GLY A 1 183 ? 131.619 203.439 160.452 1.00 68.68 1804 GLY A CA 1
ATOM 1490 C C . GLY A 1 183 ? 132.381 203.264 159.153 1.00 73.34 1804 GLY A C 1
ATOM 1491 O O . GLY A 1 183 ? 132.511 202.145 158.647 1.00 74.89 1804 GLY A O 1
ATOM 1492 N N . ALA A 1 184 ? 132.887 204.363 158.590 1.00 72.67 1805 ALA A N 1
ATOM 1493 C CA . ALA A 1 184 ? 133.536 204.292 157.284 1.00 74.09 1805 ALA A CA 1
ATOM 1494 C C . ALA A 1 184 ? 134.929 203.683 157.380 1.00 75.62 1805 ALA A C 1
ATOM 1495 O O . ALA A 1 184 ? 135.374 202.986 156.461 1.00 77.24 1805 ALA A O 1
ATOM 1497 N N . LEU A 1 185 ? 135.632 203.929 158.484 1.00 74.77 1806 LEU A N 1
ATOM 1498 C CA . LEU A 1 185 ? 137.011 203.477 158.625 1.00 72.80 1806 LEU A CA 1
ATOM 1499 C C . LEU A 1 185 ? 137.126 202.009 159.015 1.00 72.12 1806 LEU A C 1
ATOM 1500 O O . LEU A 1 185 ? 138.236 201.468 158.986 1.00 73.42 1806 LEU A O 1
ATOM 1505 N N . GLY A 1 186 ? 136.018 201.356 159.360 1.00 70.57 1807 GLY A N 1
ATOM 1506 C CA . GLY A 1 186 ? 136.026 199.952 159.721 1.00 68.30 1807 GLY A CA 1
ATOM 1507 C C . GLY A 1 186 ? 136.775 199.645 161.001 1.00 63.86 1807 GLY A C 1
ATOM 1508 O O . GLY A 1 186 ? 137.548 198.685 161.058 1.00 66.21 1807 GLY A O 1
ATOM 1509 N N . SER A 1 187 ? 136.560 200.456 162.033 1.00 55.37 1808 SER A N 1
ATOM 1510 C CA . SER A 1 187 ? 137.240 200.265 163.304 1.00 53.28 1808 SER A CA 1
ATOM 1511 C C . SER A 1 187 ? 136.502 199.323 164.243 1.00 54.88 1808 SER A C 1
ATOM 1512 O O . SER A 1 187 ? 137.136 198.690 165.089 1.00 53.84 1808 SER A O 1
ATOM 1515 N N . VAL A 1 188 ? 135.185 199.208 164.134 1.00 54.04 1809 VAL A N 1
ATOM 1516 C CA . VAL A 1 188 ? 134.428 198.352 165.034 1.00 46.87 1809 VAL A CA 1
ATOM 1517 C C . VAL A 1 188 ? 133.530 197.430 164.224 1.00 48.98 1809 VAL A C 1
ATOM 1518 O O . VAL A 1 188 ? 133.019 197.796 163.161 1.00 53.49 1809 VAL A O 1
ATOM 1522 N N . LYS A 1 189 ? 133.372 196.211 164.723 1.00 46.18 1810 LYS A N 1
ATOM 1523 C CA . LYS A 1 189 ? 132.333 195.300 164.272 1.00 44.23 1810 LYS A CA 1
ATOM 1524 C C . LYS A 1 189 ? 131.270 195.254 165.356 1.00 42.91 1810 LYS A C 1
ATOM 1525 O O . LYS A 1 189 ? 131.553 194.837 166.486 1.00 45.18 1810 LYS A O 1
ATOM 1531 N N . THR A 1 190 ? 130.059 195.684 165.007 1.00 41.25 1811 THR A N 1
ATOM 1532 C CA . THR A 1 190 ? 129.026 196.004 165.977 1.00 41.63 1811 THR A CA 1
ATOM 1533 C C . THR A 1 190 ? 127.711 195.327 165.616 1.00 44.83 1811 THR A C 1
ATOM 1534 O O . THR A 1 190 ? 127.533 194.804 164.513 1.00 48.71 1811 THR A O 1
ATOM 1538 N N . GLU A 1 191 ? 126.792 195.346 166.578 1.00 45.43 1812 GLU A N 1
ATOM 1539 C CA . GLU A 1 191 ? 125.446 194.813 166.426 1.00 47.27 1812 GLU A CA 1
ATOM 1540 C C . GLU A 1 191 ? 124.448 195.863 166.894 1.00 47.22 1812 GLU A C 1
ATOM 1541 O O . GLU A 1 191 ? 124.649 196.485 167.943 1.00 51.15 1812 GLU A O 1
ATOM 1547 N N . LEU A 1 192 ? 123.382 196.065 166.123 1.00 44.18 1813 LEU A N 1
ATOM 1548 C CA . LEU A 1 192 ? 122.356 197.032 166.498 1.00 44.86 1813 LEU A CA 1
ATOM 1549 C C . LEU A 1 192 ? 121.405 196.408 167.509 1.00 48.50 1813 LEU A C 1
ATOM 1550 O O . LEU A 1 192 ? 120.635 195.502 167.174 1.00 52.25 1813 LEU A O 1
ATOM 1555 N N . ILE A 1 193 ? 121.460 196.896 168.745 1.00 48.19 1814 ILE A N 1
ATOM 1556 C CA . ILE A 1 193 ? 120.619 196.420 169.835 1.00 44.83 1814 ILE A CA 1
ATOM 1557 C C . ILE A 1 193 ? 119.844 197.604 170.390 1.00 52.90 1814 ILE A C 1
ATOM 1558 O O . ILE A 1 193 ? 120.432 198.638 170.728 1.00 60.01 1814 ILE A O 1
ATOM 1563 N N . GLU A 1 194 ? 118.527 197.458 170.481 1.00 57.66 1815 GLU A N 1
ATOM 1564 C CA . GLU A 1 194 ? 117.669 198.459 171.103 1.00 64.03 1815 GLU A CA 1
ATOM 1565 C C . GLU A 1 194 ? 117.457 198.064 172.559 1.00 67.67 1815 GLU A C 1
ATOM 1566 O O . GLU A 1 194 ? 116.547 197.289 172.873 1.00 70.59 1815 GLU A O 1
ATOM 1572 N N . ASP A 1 195 ? 118.300 198.594 173.440 1.00 67.03 1816 ASP A N 1
ATOM 1573 C CA . ASP A 1 195 ? 118.182 198.390 174.874 1.00 65.67 1816 ASP A CA 1
ATOM 1574 C C . ASP A 1 195 ? 117.805 199.717 175.515 1.00 70.75 1816 ASP A C 1
ATOM 1575 O O . ASP A 1 195 ? 118.235 200.780 175.056 1.00 71.90 1816 ASP A O 1
ATOM 1580 N N . GLU A 1 196 ? 117.009 199.629 176.584 1.00 75.56 1817 GLU A N 1
ATOM 1581 C CA . GLU A 1 196 ? 116.319 200.760 177.237 1.00 80.00 1817 GLU A CA 1
ATOM 1582 C C . GLU A 1 196 ? 115.481 201.444 176.158 1.00 82.47 1817 GLU A C 1
ATOM 1583 O O . GLU A 1 196 ? 114.703 200.760 175.473 1.00 84.22 1817 GLU A O 1
ATOM 1589 N N . GLY A 1 197 ? 115.599 202.756 175.963 1.00 77.06 1818 GLY A N 1
ATOM 1590 C CA . GLY A 1 197 ? 114.847 203.450 174.938 1.00 74.62 1818 GLY A CA 1
ATOM 1591 C C . GLY A 1 197 ? 115.652 204.042 173.805 1.00 74.17 1818 GLY A C 1
ATOM 1592 O O . GLY A 1 197 ? 115.118 204.876 173.062 1.00 76.91 1818 GLY A O 1
ATOM 1593 N N . GLU A 1 198 ? 116.913 203.653 173.635 1.00 69.87 1819 GLU A N 1
ATOM 1594 C CA . GLU A 1 198 ? 117.776 204.255 172.631 1.00 70.67 1819 GLU A CA 1
ATOM 1595 C C . GLU A 1 198 ? 118.434 203.175 171.786 1.00 69.76 1819 GLU A C 1
ATOM 1596 O O . GLU A 1 198 ? 118.643 202.047 172.240 1.00 68.91 1819 GLU A O 1
ATOM 1602 N N . SER A 1 199 ? 118.756 203.536 170.546 1.00 66.54 1820 SER A N 1
ATOM 1603 C CA . SER A 1 199 ? 119.491 202.635 169.671 1.00 58.43 1820 SER A CA 1
ATOM 1604 C C . SER A 1 199 ? 120.961 202.612 170.067 1.00 55.14 1820 SER A C 1
ATOM 1605 O O . SER A 1 199 ? 121.599 203.662 170.191 1.00 61.99 1820 SER A O 1
ATOM 1608 N N . ARG A 1 200 ? 121.497 201.412 170.264 1.00 48.37 1821 ARG A N 1
ATOM 1609 C CA . ARG A 1 200 ? 122.869 201.232 170.708 1.00 42.85 1821 ARG A CA 1
ATOM 1610 C C . ARG A 1 200 ? 123.571 200.263 169.772 1.00 43.31 1821 ARG A C 1
ATOM 1611 O O . ARG A 1 200 ? 122.965 199.315 169.267 1.00 51.52 1821 ARG A O 1
ATOM 1619 N N . TYR A 1 201 ? 124.852 200.510 169.545 1.00 37.28 1822 TYR A N 1
ATOM 1620 C CA . TYR A 1 201 ? 125.696 199.650 168.722 1.00 36.82 1822 TYR A CA 1
ATOM 1621 C C . TYR A 1 201 ? 126.648 198.907 169.650 1.00 36.17 1822 TYR A C 1
ATOM 1622 O O . TYR A 1 201 ? 127.696 199.438 170.027 1.00 40.70 1822 TYR A O 1
ATOM 1631 N N . ARG A 1 202 ? 126.275 197.686 170.024 1.00 32.03 1823 ARG A N 1
ATOM 1632 C CA . ARG A 1 202 ? 127.110 196.892 170.914 1.00 30.42 1823 ARG A CA 1
ATOM 1633 C C . ARG A 1 202 ? 128.364 196.428 170.189 1.00 34.98 1823 ARG A C 1
ATOM 1634 O O . ARG A 1 202 ? 128.290 195.743 169.167 1.00 41.84 1823 ARG A O 1
ATOM 1642 N N . ILE A 1 203 ? 129.519 196.799 170.730 1.00 33.21 1824 ILE A N 1
ATOM 1643 C CA . ILE A 1 203 ? 130.800 196.469 170.121 1.00 31.92 1824 ILE A CA 1
ATOM 1644 C C . ILE A 1 203 ? 131.070 194.989 170.322 1.00 33.79 1824 ILE A C 1
ATOM 1645 O O . ILE A 1 203 ? 131.262 194.530 171.453 1.00 34.34 1824 ILE A O 1
ATOM 1650 N N . THR A 1 204 ? 131.067 194.235 169.226 1.00 36.10 1825 THR A N 1
ATOM 1651 C CA . THR A 1 204 ? 131.546 192.863 169.253 1.00 36.71 1825 THR A CA 1
ATOM 1652 C C . THR A 1 204 ? 133.056 192.780 169.098 1.00 37.32 1825 THR A C 1
ATOM 1653 O O . THR A 1 204 ? 133.707 192.063 169.860 1.00 38.45 1825 THR A O 1
ATOM 1657 N N . ASP A 1 205 ? 133.628 193.531 168.157 1.00 39.87 1826 ASP A N 1
ATOM 1658 C CA . ASP A 1 205 ? 135.053 193.449 167.852 1.00 40.17 1826 ASP A CA 1
ATOM 1659 C C . ASP A 1 205 ? 135.618 194.846 167.631 1.00 42.57 1826 ASP A C 1
ATOM 1660 O O . ASP A 1 205 ? 134.926 195.732 167.123 1.00 48.62 1826 ASP A O 1
ATOM 1665 N N . ILE A 1 206 ? 136.893 195.023 167.978 1.00 40.10 1827 ILE A N 1
ATOM 1666 C CA . ILE A 1 206 ? 137.608 196.280 167.771 1.00 42.40 1827 ILE A CA 1
ATOM 1667 C C . ILE A 1 206 ? 138.755 196.033 166.798 1.00 45.40 1827 ILE A C 1
ATOM 1668 O O . ILE A 1 206 ? 139.578 195.134 167.006 1.00 45.96 1827 ILE A O 1
ATOM 1673 N N . ILE A 1 207 ? 138.804 196.837 165.735 1.00 43.52 1828 ILE A N 1
ATOM 1674 C CA . ILE A 1 207 ? 139.830 196.774 164.700 1.00 44.07 1828 ILE A CA 1
ATOM 1675 C C . ILE A 1 207 ? 140.437 198.181 164.720 1.00 49.27 1828 ILE A C 1
ATOM 1676 O O . ILE A 1 207 ? 139.882 199.082 165.354 1.00 53.62 1828 ILE A O 1
ATOM 1681 N N . GLY A 1 208 ? 141.593 198.396 164.098 1.00 50.64 1829 GLY A N 1
ATOM 1682 C CA . GLY A 1 208 ? 142.161 199.724 164.039 1.00 54.95 1829 GLY A CA 1
ATOM 1683 C C . GLY A 1 208 ? 142.326 200.183 162.606 1.00 63.12 1829 GLY A C 1
ATOM 1684 O O . GLY A 1 208 ? 142.544 199.384 161.692 1.00 66.62 1829 GLY A O 1
ATOM 1685 N N . LYS A 1 209 ? 142.203 201.500 162.421 1.00 61.24 1830 LYS A N 1
ATOM 1686 C CA . LYS A 1 209 ? 142.555 202.090 161.136 1.00 62.06 1830 LYS A CA 1
ATOM 1687 C C . LYS A 1 209 ? 144.063 202.070 160.938 1.00 65.51 1830 LYS A C 1
ATOM 1688 O O . LYS A 1 209 ? 144.552 202.033 159.802 1.00 69.88 1830 LYS A O 1
ATOM 1694 N N . GLU A 1 210 ? 144.814 202.095 162.035 1.00 61.52 1831 GLU A N 1
ATOM 1695 C CA . GLU A 1 210 ? 146.259 201.982 162.003 1.00 61.94 1831 GLU A CA 1
ATOM 1696 C C . GLU A 1 210 ? 146.670 200.513 162.013 1.00 61.07 1831 GLU A C 1
ATOM 1697 O O . GLU A 1 210 ? 145.869 199.613 162.277 1.00 62.64 1831 GLU A O 1
ATOM 1703 N N . ASP A 1 211 ? 147.942 200.275 161.722 1.00 60.17 1832 ASP A N 1
ATOM 1704 C CA . ASP A 1 211 ? 148.503 198.937 161.704 1.00 55.70 1832 ASP A CA 1
ATOM 1705 C C . ASP A 1 211 ? 149.638 198.845 162.713 1.00 52.19 1832 ASP A C 1
ATOM 1706 O O . ASP A 1 211 ? 150.262 199.846 163.073 1.00 53.29 1832 ASP A O 1
ATOM 1711 N N . GLY A 1 212 ? 149.897 197.624 163.169 1.00 51.20 1833 GLY A N 1
ATOM 1712 C CA . GLY A 1 212 ? 150.896 197.379 164.184 1.00 50.25 1833 GLY A CA 1
ATOM 1713 C C . GLY A 1 212 ? 150.354 197.175 165.581 1.00 51.24 1833 GLY A C 1
ATOM 1714 O O . GLY A 1 212 ? 151.146 197.102 166.528 1.00 52.63 1833 GLY A O 1
ATOM 1715 N N . LEU A 1 213 ? 149.032 197.083 165.740 1.00 49.10 1834 LEU A N 1
ATOM 1716 C CA . LEU A 1 213 ? 148.449 196.960 167.072 1.00 46.45 1834 LEU A CA 1
ATOM 1717 C C . LEU A 1 213 ? 148.632 195.558 167.643 1.00 46.53 1834 LEU A C 1
ATOM 1718 O O . LEU A 1 213 ? 148.968 195.404 168.823 1.00 49.08 1834 LEU A O 1
ATOM 1723 N N . GLY A 1 214 ? 148.422 194.528 166.829 1.00 46.74 1835 GLY A N 1
ATOM 1724 C CA . GLY A 1 214 ? 148.313 193.181 167.356 1.00 45.52 1835 GLY A CA 1
ATOM 1725 C C . GLY A 1 214 ? 149.119 192.112 166.650 1.00 42.27 1835 GLY A C 1
ATOM 1726 O O . GLY A 1 214 ? 150.342 192.217 166.523 1.00 45.76 1835 GLY A O 1
ATOM 1727 N N . VAL A 1 215 ? 148.426 191.066 166.189 1.00 39.53 1836 VAL A N 1
ATOM 1728 C CA . VAL A 1 215 ? 149.079 189.871 165.658 1.00 43.84 1836 VAL A CA 1
ATOM 1729 C C . VAL A 1 215 ? 149.668 190.096 164.268 1.00 49.51 1836 VAL A C 1
ATOM 1730 O O . VAL A 1 215 ? 150.374 189.225 163.741 1.00 51.33 1836 VAL A O 1
ATOM 1734 N N . GLU A 1 216 ? 149.387 191.244 163.644 1.00 45.19 1837 GLU A N 1
ATOM 1735 C CA . GLU A 1 216 ? 149.968 191.529 162.335 1.00 39.90 1837 GLU A CA 1
ATOM 1736 C C . GLU A 1 216 ? 151.465 191.812 162.428 1.00 42.04 1837 GLU A C 1
ATOM 1737 O O . GLU A 1 216 ? 152.187 191.690 161.432 1.00 47.24 1837 GLU A O 1
ATOM 1743 N N . CYS A 1 217 ? 151.953 192.196 163.611 1.00 38.68 1838 CYS A N 1
ATOM 1744 C CA . CYS A 1 217 ? 153.395 192.214 163.841 1.00 40.73 1838 CYS A CA 1
ATOM 1745 C C . CYS A 1 217 ? 153.948 190.798 163.934 1.00 45.76 1838 CYS A C 1
ATOM 1746 O O . CYS A 1 217 ? 155.031 190.500 163.408 1.00 48.31 1838 CYS A O 1
ATOM 1749 N N . LEU A 1 218 ? 153.206 189.907 164.598 1.00 43.92 1839 LEU A N 1
ATOM 1750 C CA . LEU A 1 218 ? 153.664 188.538 164.793 1.00 42.84 1839 LEU A CA 1
ATOM 1751 C C . LEU A 1 218 ? 153.601 187.733 163.502 1.00 44.82 1839 LEU A C 1
ATOM 1752 O O . LEU A 1 218 ? 154.245 186.684 163.396 1.00 45.97 1839 LEU A O 1
ATOM 1757 N N . ARG A 1 219 ? 152.824 188.198 162.521 1.00 44.53 1840 ARG A N 1
ATOM 1758 C CA . ARG A 1 219 ? 152.833 187.565 161.207 1.00 44.86 1840 ARG A CA 1
ATOM 1759 C C . ARG A 1 219 ? 154.159 187.798 160.489 1.00 45.93 1840 ARG A C 1
ATOM 1760 O O . ARG A 1 219 ? 154.729 186.867 159.909 1.00 47.78 1840 ARG A O 1
ATOM 1768 N N . ASP A 1 220 ? 154.676 189.029 160.533 1.00 43.13 1841 ASP A N 1
ATOM 1769 C CA . ASP A 1 220 ? 155.945 189.339 159.882 1.00 44.34 1841 ASP A CA 1
ATOM 1770 C C . ASP A 1 220 ? 157.152 188.938 160.725 1.00 44.30 1841 ASP A C 1
ATOM 1771 O O . ASP A 1 220 ? 158.268 188.831 160.189 1.00 45.45 1841 ASP A O 1
ATOM 1776 N N . ALA A 1 221 ? 156.953 188.708 162.027 1.00 41.23 1842 ALA A N 1
ATOM 1777 C CA . ALA A 1 221 ? 158.029 188.177 162.861 1.00 38.97 1842 ALA A CA 1
ATOM 1778 C C . ALA A 1 221 ? 158.449 186.781 162.408 1.00 39.97 1842 ALA A C 1
ATOM 1779 O O . ALA A 1 221 ? 159.646 186.460 162.375 1.00 42.50 1842 ALA A O 1
ATOM 1781 N N . GLY A 1 222 ? 157.477 185.943 162.038 1.00 38.73 1843 GLY A N 1
ATOM 1782 C CA . GLY A 1 222 ? 157.806 184.634 161.496 1.00 37.76 1843 GLY A CA 1
ATOM 1783 C C . GLY A 1 222 ? 158.471 184.716 160.137 1.00 37.77 1843 GLY A C 1
ATOM 1784 O O . GLY A 1 222 ? 159.275 183.852 159.775 1.00 43.32 1843 GLY A O 1
ATOM 1785 N N . LEU A 1 223 ? 158.146 185.760 159.370 1.00 34.68 1844 LEU A N 1
ATOM 1786 C CA . LEU A 1 223 ? 158.814 186.005 158.096 1.00 34.45 1844 LEU A CA 1
ATOM 1787 C C . LEU A 1 223 ? 160.291 186.310 158.310 1.00 36.80 1844 LEU A C 1
ATOM 1788 O O . LEU A 1 223 ? 161.159 185.777 157.601 1.00 39.91 1844 LEU A O 1
ATOM 1793 N N . ILE A 1 224 ? 160.589 187.139 159.319 1.00 38.37 1845 ILE A N 1
ATOM 1794 C CA . ILE A 1 224 ? 161.980 187.415 159.684 1.00 35.99 1845 ILE A CA 1
ATOM 1795 C C . ILE A 1 224 ? 162.680 186.148 160.163 1.00 34.85 1845 ILE A C 1
ATOM 1796 O O . ILE A 1 224 ? 163.834 185.894 159.800 1.00 38.36 1845 ILE A O 1
ATOM 1801 N N . ALA A 1 225 ? 161.999 185.338 160.984 1.00 33.13 1846 ALA A N 1
ATOM 1802 C CA . ALA A 1 225 ? 162.605 184.117 161.516 1.00 35.21 1846 ALA A CA 1
ATOM 1803 C C . ALA A 1 225 ? 162.939 183.115 160.412 1.00 38.32 1846 ALA A C 1
ATOM 1804 O O . ALA A 1 225 ? 164.040 182.540 160.398 1.00 43.41 1846 ALA A O 1
ATOM 1806 N N . GLY A 1 226 ? 162.020 182.928 159.459 1.00 34.71 1847 GLY A N 1
ATOM 1807 C CA . GLY A 1 226 ? 162.292 182.040 158.339 1.00 34.94 1847 GLY A CA 1
ATOM 1808 C C . GLY A 1 226 ? 163.394 182.550 157.428 1.00 37.67 1847 GLY A C 1
ATOM 1809 O O . GLY A 1 226 ? 164.248 181.776 156.979 1.00 44.21 1847 GLY A O 1
ATOM 1810 N N . GLU A 1 227 ? 163.404 183.861 157.161 1.00 35.13 1848 GLU A N 1
ATOM 1811 C CA . GLU A 1 227 ? 164.461 184.438 156.336 1.00 34.86 1848 GLU A CA 1
ATOM 1812 C C . GLU A 1 227 ? 165.819 184.385 157.030 1.00 37.21 1848 GLU A C 1
ATOM 1813 O O . GLU A 1 227 ? 166.845 184.170 156.377 1.00 43.81 1848 GLU A O 1
ATOM 1819 N N . THR A 1 228 ? 165.845 184.528 158.357 1.00 35.73 1849 THR A N 1
ATOM 1820 C CA . THR A 1 228 ? 167.111 184.469 159.079 1.00 35.84 1849 THR A CA 1
ATOM 1821 C C . THR A 1 228 ? 167.650 183.045 159.121 1.00 37.79 1849 THR A C 1
ATOM 1822 O O . THR A 1 228 ? 168.865 182.832 159.017 1.00 41.30 1849 THR A O 1
ATOM 1826 N N . ALA A 1 229 ? 166.757 182.054 159.238 1.00 38.31 1850 ALA A N 1
ATOM 1827 C CA . ALA A 1 229 ? 167.179 180.660 159.112 1.00 37.84 1850 ALA A CA 1
ATOM 1828 C C . ALA A 1 229 ? 167.724 180.361 157.717 1.00 40.60 1850 ALA A C 1
ATOM 1829 O O . ALA A 1 229 ? 168.774 179.715 157.578 1.00 45.48 1850 ALA A O 1
ATOM 1831 N N . GLN A 1 230 ? 167.042 180.856 156.675 1.00 38.90 1851 GLN A N 1
ATOM 1832 C CA . GLN A 1 230 ? 167.497 180.640 155.302 1.00 39.66 1851 GLN A CA 1
ATOM 1833 C C . GLN A 1 230 ? 168.832 181.331 155.036 1.00 42.44 1851 GLN A C 1
ATOM 1834 O O . GLN A 1 230 ? 169.692 180.790 154.328 1.00 47.59 1851 GLN A O 1
ATOM 1840 N N . ALA A 1 231 ? 169.026 182.519 155.610 1.00 37.36 1852 ALA A N 1
ATOM 1841 C CA . ALA A 1 231 ? 170.297 183.219 155.480 1.00 35.30 1852 ALA A CA 1
ATOM 1842 C C . ALA A 1 231 ? 171.401 182.509 156.249 1.00 38.27 1852 ALA A C 1
ATOM 1843 O O . ALA A 1 231 ? 172.571 182.574 155.861 1.00 41.97 1852 ALA A O 1
ATOM 1845 N N . TYR A 1 232 ? 171.054 181.840 157.352 1.00 38.64 1853 TYR A N 1
ATOM 1846 C CA . TYR A 1 232 ? 172.043 181.019 158.044 1.00 39.04 1853 TYR A CA 1
ATOM 1847 C C . TYR A 1 232 ? 172.483 179.838 157.189 1.00 43.45 1853 TYR A C 1
ATOM 1848 O O . TYR A 1 232 ? 173.666 179.477 157.183 1.00 45.89 1853 TYR A O 1
ATOM 1857 N N . GLU A 1 233 ? 171.546 179.214 156.469 1.00 42.92 1854 GLU A N 1
ATOM 1858 C CA . GLU A 1 233 ? 171.946 178.119 155.582 1.00 42.28 1854 GLU A CA 1
ATOM 1859 C C . GLU A 1 233 ? 172.735 178.614 154.372 1.00 45.71 1854 GLU A C 1
ATOM 1860 O O . GLU A 1 233 ? 173.647 177.922 153.904 1.00 49.12 1854 GLU A O 1
ATOM 1866 N N . ASP A 1 234 ? 172.414 179.798 153.848 1.00 44.36 1855 ASP A N 1
ATOM 1867 C CA . ASP A 1 234 ? 172.971 180.183 152.554 1.00 41.04 1855 ASP A CA 1
ATOM 1868 C C . ASP A 1 234 ? 174.131 181.175 152.616 1.00 43.80 1855 ASP A C 1
ATOM 1869 O O . ASP A 1 234 ? 174.972 181.151 151.713 1.00 47.74 1855 ASP A O 1
ATOM 1874 N N . ILE A 1 235 ? 174.213 182.048 153.624 1.00 43.56 1856 ILE A N 1
ATOM 1875 C CA . ILE A 1 235 ? 175.354 182.962 153.727 1.00 37.31 1856 ILE A CA 1
ATOM 1876 C C . ILE A 1 235 ? 175.894 182.977 155.153 1.00 37.56 1856 ILE A C 1
ATOM 1877 O O . ILE A 1 235 ? 175.446 182.206 156.008 1.00 40.81 1856 ILE A O 1
ATOM 1882 N N . VAL A 1 236 ? 176.872 183.843 155.410 1.00 37.49 1857 VAL A N 1
ATOM 1883 C CA . VAL A 1 236 ? 177.471 183.986 156.734 1.00 36.78 1857 VAL A CA 1
ATOM 1884 C C . VAL A 1 236 ? 176.789 185.147 157.449 1.00 39.85 1857 VAL A C 1
ATOM 1885 O O . VAL A 1 236 ? 176.720 186.260 156.917 1.00 41.32 1857 VAL A O 1
ATOM 1889 N N . THR A 1 237 ? 176.287 184.891 158.657 1.00 38.44 1858 THR A N 1
ATOM 1890 C CA . THR A 1 237 ? 175.484 185.850 159.407 1.00 38.69 1858 THR A CA 1
ATOM 1891 C C . THR A 1 237 ? 176.153 186.139 160.745 1.00 41.96 1858 THR A C 1
ATOM 1892 O O . THR A 1 237 ? 176.463 185.209 161.497 1.00 43.58 1858 THR A O 1
ATOM 1896 N N . ILE A 1 238 ? 176.363 187.423 161.045 1.00 39.85 1859 ILE A N 1
ATOM 1897 C CA . ILE A 1 238 ? 176.959 187.861 162.305 1.00 37.53 1859 ILE A CA 1
ATOM 1898 C C . ILE A 1 238 ? 175.991 188.820 162.989 1.00 39.73 1859 ILE A C 1
ATOM 1899 O O . ILE A 1 238 ? 175.419 189.700 162.337 1.00 42.28 1859 ILE A O 1
ATOM 1904 N N . SER A 1 239 ? 175.794 188.639 164.299 1.00 38.15 1860 SER A N 1
ATOM 1905 C CA . SER A 1 239 ? 174.869 189.448 165.083 1.00 34.62 1860 SER A CA 1
ATOM 1906 C C . SER A 1 239 ? 175.588 190.097 166.259 1.00 37.28 1860 SER A C 1
ATOM 1907 O O . SER A 1 239 ? 176.462 189.485 166.878 1.00 40.24 1860 SER A O 1
ATOM 1910 N N . ILE A 1 240 ? 175.216 191.345 166.555 1.00 37.03 1861 ILE A N 1
ATOM 1911 C CA . ILE A 1 240 ? 175.762 192.117 167.669 1.00 32.29 1861 ILE A CA 1
ATOM 1912 C C . ILE A 1 240 ? 174.599 192.605 168.525 1.00 35.13 1861 ILE A C 1
ATOM 1913 O O . ILE A 1 240 ? 173.587 193.070 167.991 1.00 39.67 1861 ILE A O 1
ATOM 1918 N N . VAL A 1 241 ? 174.729 192.466 169.844 1.00 34.96 1862 VAL A N 1
ATOM 1919 C CA . VAL A 1 241 ? 173.757 192.971 170.812 1.00 37.21 1862 VAL A CA 1
ATOM 1920 C C . VAL A 1 241 ? 174.447 194.038 171.653 1.00 40.67 1862 VAL A C 1
ATOM 1921 O O . VAL A 1 241 ? 175.523 193.792 172.215 1.00 44.30 1862 VAL A O 1
ATOM 1925 N N . THR A 1 242 ? 173.840 195.227 171.736 1.00 38.89 1863 THR A N 1
ATOM 1926 C CA . THR A 1 242 ? 174.486 196.383 172.354 1.00 44.41 1863 THR A CA 1
ATOM 1927 C C . THR A 1 242 ? 173.791 196.870 173.622 1.00 49.10 1863 THR A C 1
ATOM 1928 O O . THR A 1 242 ? 174.457 197.069 174.642 1.00 51.38 1863 THR A O 1
ATOM 1932 N N . CYS A 1 243 ? 172.476 197.068 173.598 1.00 48.42 1864 CYS A N 1
ATOM 1933 C CA . CYS A 1 243 ? 171.764 197.378 174.835 1.00 44.87 1864 CYS A CA 1
ATOM 1934 C C . CYS A 1 243 ? 170.757 196.320 175.246 1.00 43.78 1864 CYS A C 1
ATOM 1935 O O . CYS A 1 243 ? 170.822 195.836 176.378 1.00 41.83 1864 CYS A O 1
ATOM 1938 N N . ARG A 1 244 ? 169.838 195.935 174.364 1.00 42.86 1865 ARG A N 1
ATOM 1939 C CA . ARG A 1 244 ? 168.838 194.950 174.741 1.00 37.49 1865 ARG A CA 1
ATOM 1940 C C . ARG A 1 244 ? 168.297 194.245 173.509 1.00 39.75 1865 ARG A C 1
ATOM 1941 O O . ARG A 1 244 ? 168.257 194.812 172.414 1.00 45.28 1865 ARG A O 1
ATOM 1949 N N . ALA A 1 245 ? 167.890 192.994 173.710 1.00 37.23 1866 ALA A N 1
ATOM 1950 C CA . ALA A 1 245 ? 167.153 192.218 172.722 1.00 38.51 1866 ALA A CA 1
ATOM 1951 C C . ALA A 1 245 ? 166.032 191.491 173.447 1.00 38.40 1866 ALA A C 1
ATOM 1952 O O . ALA A 1 245 ? 166.293 190.573 174.230 1.00 38.59 1866 ALA A O 1
ATOM 1954 N N . ILE A 1 246 ? 164.791 191.898 173.190 1.00 37.11 1867 ILE A N 1
ATOM 1955 C CA . ILE A 1 246 ? 163.625 191.372 173.889 1.00 35.93 1867 ILE A CA 1
ATOM 1956 C C . ILE A 1 246 ? 162.746 190.619 172.902 1.00 40.78 1867 ILE A C 1
ATOM 1957 O O . ILE A 1 246 ? 162.441 191.123 171.816 1.00 44.01 1867 ILE A O 1
ATOM 1962 N N . GLY A 1 247 ? 162.337 189.412 173.284 1.00 41.08 1868 GLY A N 1
ATOM 1963 C CA . GLY A 1 247 ? 161.391 188.633 172.511 1.00 40.28 1868 GLY A CA 1
ATOM 1964 C C . GLY A 1 247 ? 161.927 188.082 171.208 1.00 42.87 1868 GLY A C 1
ATOM 1965 O O . GLY A 1 247 ? 162.990 187.446 171.185 1.00 45.34 1868 GLY A O 1
ATOM 1966 N N . ILE A 1 248 ? 161.193 188.351 170.119 1.00 44.90 1869 ILE A N 1
ATOM 1967 C CA . ILE A 1 248 ? 161.471 187.771 168.804 1.00 46.09 1869 ILE A CA 1
ATOM 1968 C C . ILE A 1 248 ? 162.849 188.176 168.293 1.00 47.05 1869 ILE A C 1
ATOM 1969 O O . ILE A 1 248 ? 163.528 187.372 167.635 1.00 49.57 1869 ILE A O 1
ATOM 1974 N N . GLY A 1 249 ? 163.308 189.387 168.651 1.00 42.98 1870 GLY A N 1
ATOM 1975 C CA . GLY A 1 249 ? 164.644 189.830 168.279 1.00 38.57 1870 GLY A CA 1
ATOM 1976 C C . GLY A 1 249 ? 165.730 188.916 168.805 1.00 40.76 1870 GLY A C 1
ATOM 1977 O O . GLY A 1 249 ? 166.675 188.584 168.077 1.00 45.27 1870 GLY A O 1
ATOM 1978 N N . SER A 1 250 ? 165.544 188.417 170.037 1.00 38.59 1871 SER A N 1
ATOM 1979 C CA . SER A 1 250 ? 166.446 187.435 170.628 1.00 38.77 1871 SER A CA 1
ATOM 1980 C C . SER A 1 250 ? 166.545 186.187 169.766 1.00 42.30 1871 SER A C 1
ATOM 1981 O O . SER A 1 250 ? 167.653 185.696 169.505 1.00 47.21 1871 SER A O 1
ATOM 1984 N N . TYR A 1 251 ? 165.404 185.726 169.240 1.00 39.54 1872 TYR A N 1
ATOM 1985 C CA . TYR A 1 251 ? 165.401 184.547 168.385 1.00 39.88 1872 TYR A CA 1
ATOM 1986 C C . TYR A 1 251 ? 166.140 184.810 167.084 1.00 42.21 1872 TYR A C 1
ATOM 1987 O O . TYR A 1 251 ? 166.901 183.944 166.624 1.00 47.79 1872 TYR A O 1
ATOM 1996 N N . ILE A 1 252 ? 166.000 186.030 166.536 1.00 38.85 1873 ILE A N 1
ATOM 1997 C CA . ILE A 1 252 ? 166.762 186.414 165.348 1.00 37.25 1873 ILE A CA 1
ATOM 1998 C C . ILE A 1 252 ? 168.248 186.371 165.653 1.00 38.29 1873 ILE A C 1
ATOM 1999 O O . ILE A 1 252 ? 169.049 185.881 164.843 1.00 40.67 1873 ILE A O 1
ATOM 2004 N N . VAL A 1 253 ? 168.610 186.785 166.874 1.00 36.41 1874 VAL A N 1
ATOM 2005 C CA . VAL A 1 253 ? 169.989 186.725 167.342 1.00 35.73 1874 VAL A CA 1
ATOM 2006 C C . VAL A 1 253 ? 170.481 185.283 167.342 1.00 40.17 1874 VAL A C 1
ATOM 2007 O O . VAL A 1 253 ? 171.543 184.974 166.782 1.00 44.18 1874 VAL A O 1
ATOM 2011 N N . ARG A 1 254 ? 169.656 184.362 167.855 1.00 40.89 1875 ARG A N 1
ATOM 2012 C CA . ARG A 1 254 ? 170.074 182.965 167.868 1.00 37.50 1875 ARG A CA 1
ATOM 2013 C C . ARG A 1 254 ? 169.997 182.373 166.466 1.00 38.34 1875 ARG A C 1
ATOM 2014 O O . ARG A 1 254 ? 170.782 181.483 166.112 1.00 44.22 1875 ARG A O 1
ATOM 2022 N N . LEU A 1 255 ? 169.157 182.948 165.605 1.00 37.45 1876 LEU A N 1
ATOM 2023 C CA . LEU A 1 255 ? 169.123 182.459 164.235 1.00 39.24 1876 LEU A CA 1
ATOM 2024 C C . LEU A 1 255 ? 170.294 183.010 163.426 1.00 42.61 1876 LEU A C 1
ATOM 2025 O O . LEU A 1 255 ? 170.497 182.606 162.276 1.00 42.06 1876 LEU A O 1
ATOM 2030 N N . GLY A 1 256 ? 171.078 183.925 164.008 1.00 44.67 1877 GLY A N 1
ATOM 2031 C CA . GLY A 1 256 ? 172.337 184.301 163.384 1.00 41.47 1877 GLY A CA 1
ATOM 2032 C C . GLY A 1 256 ? 173.452 183.313 163.674 1.00 41.83 1877 GLY A C 1
ATOM 2033 O O . GLY A 1 256 ? 174.333 183.100 162.836 1.00 43.02 1877 GLY A O 1
ATOM 2034 N N . HIS A 1 257 ? 173.450 182.734 164.880 1.00 42.13 1878 HIS A N 1
ATOM 2035 C CA . HIS A 1 257 ? 174.346 181.731 165.458 1.00 41.23 1878 HIS A CA 1
ATOM 2036 C C . HIS A 1 257 ? 175.754 182.263 165.743 1.00 47.52 1878 HIS A C 1
ATOM 2037 O O . HIS A 1 257 ? 176.577 181.512 166.268 1.00 49.76 1878 HIS A O 1
ATOM 2044 N N . ARG A 1 258 ? 176.067 183.517 165.419 1.00 45.01 1879 ARG A N 1
ATOM 2045 C CA . ARG A 1 258 ? 177.359 184.126 165.723 1.00 40.69 1879 ARG A CA 1
ATOM 2046 C C . ARG A 1 258 ? 177.082 185.455 166.411 1.00 41.38 1879 ARG A C 1
ATOM 2047 O O . ARG A 1 258 ? 176.708 186.432 165.754 1.00 45.85 1879 ARG A O 1
ATOM 2055 N N . VAL A 1 259 ? 177.267 185.495 167.729 1.00 36.85 1880 VAL A N 1
ATOM 2056 C CA . VAL A 1 259 ? 176.732 186.561 168.568 1.00 34.42 1880 VAL A CA 1
ATOM 2057 C C . VAL A 1 259 ? 177.879 187.244 169.301 1.00 35.02 1880 VAL A C 1
ATOM 2058 O O . VAL A 1 259 ? 178.692 186.577 169.950 1.00 38.35 1880 VAL A O 1
ATOM 2062 N N . ILE A 1 260 ? 177.938 188.571 169.198 1.00 33.63 1881 ILE A N 1
ATOM 2063 C CA . ILE A 1 260 ? 178.848 189.399 169.983 1.00 31.41 1881 ILE A CA 1
ATOM 2064 C C . ILE A 1 260 ? 178.005 190.278 170.894 1.00 35.66 1881 ILE A C 1
ATOM 2065 O O . ILE A 1 260 ? 177.160 191.043 170.417 1.00 42.20 1881 ILE A O 1
ATOM 2070 N N . GLN A 1 261 ? 178.254 190.193 172.195 1.00 32.02 1882 GLN A N 1
ATOM 2071 C CA . GLN A 1 261 ? 177.449 190.866 173.203 1.00 31.66 1882 GLN A CA 1
ATOM 2072 C C . GLN A 1 261 ? 178.288 191.916 173.916 1.00 34.22 1882 GLN A C 1
ATOM 2073 O O . GLN A 1 261 ? 179.407 191.628 174.348 1.00 39.68 1882 GLN A O 1
ATOM 2079 N N . VAL A 1 262 ? 177.756 193.133 174.034 1.00 33.47 1883 VAL A N 1
ATOM 2080 C CA . VAL A 1 262 ? 178.406 194.136 174.869 1.00 34.80 1883 VAL A CA 1
ATOM 2081 C C . VAL A 1 262 ? 178.139 193.790 176.335 1.00 38.94 1883 VAL A C 1
ATOM 2082 O O . VAL A 1 262 ? 177.147 193.127 176.664 1.00 43.14 1883 VAL A O 1
ATOM 2086 N N . GLU A 1 263 ? 179.060 194.192 177.222 1.00 37.40 1884 GLU A N 1
ATOM 2087 C CA . GLU A 1 263 ? 179.013 193.774 178.623 1.00 38.58 1884 GLU A CA 1
ATOM 2088 C C . GLU A 1 263 ? 177.809 194.335 179.377 1.00 39.72 1884 GLU A C 1
ATOM 2089 O O . GLU A 1 263 ? 177.434 193.795 180.425 1.00 44.15 1884 GLU A O 1
ATOM 2095 N N . SER A 1 264 ? 177.189 195.399 178.877 1.00 35.95 1885 SER A N 1
ATOM 2096 C CA . SER A 1 264 ? 175.999 195.953 179.506 1.00 37.15 1885 SER A CA 1
ATOM 2097 C C . SER A 1 264 ? 174.702 195.489 178.852 1.00 43.13 1885 SER A C 1
ATOM 2098 O O . SER A 1 264 ? 173.634 196.002 179.198 1.00 46.86 1885 SER A O 1
ATOM 2101 N N . SER A 1 265 ? 174.766 194.536 177.926 1.00 40.69 1886 SER A N 1
ATOM 2102 C CA . SER A 1 265 ? 173.594 194.091 177.190 1.00 35.51 1886 SER A CA 1
ATOM 2103 C C . SER A 1 265 ? 172.800 193.073 177.998 1.00 41.55 1886 SER A C 1
ATOM 2104 O O . SER A 1 265 ? 173.252 192.564 179.027 1.00 44.45 1886 SER A O 1
ATOM 2107 N N . TYR A 1 266 ? 171.602 192.765 177.503 1.00 37.26 1887 TYR A N 1
ATOM 2108 C CA . TYR A 1 266 ? 170.849 191.612 177.975 1.00 31.69 1887 TYR A CA 1
ATOM 2109 C C . TYR A 1 266 ? 169.985 191.071 176.845 1.00 33.99 1887 TYR A C 1
ATOM 2110 O O . TYR A 1 266 ? 169.433 191.842 176.056 1.00 37.97 1887 TYR A O 1
ATOM 2119 N N . ILE A 1 267 ? 169.908 189.746 176.752 1.00 33.58 1888 ILE A N 1
ATOM 2120 C CA . ILE A 1 267 ? 169.105 189.048 175.753 1.00 32.60 1888 ILE A CA 1
ATOM 2121 C C . ILE A 1 267 ? 168.041 188.257 176.502 1.00 35.89 1888 ILE A C 1
ATOM 2122 O O . ILE A 1 267 ? 168.320 187.176 177.036 1.00 39.96 1888 ILE A O 1
ATOM 2127 N N . ILE A 1 268 ? 166.818 188.787 176.543 1.00 35.67 1889 ILE A N 1
ATOM 2128 C CA . ILE A 1 268 ? 165.736 188.214 177.332 1.00 33.22 1889 ILE A CA 1
ATOM 2129 C C . ILE A 1 268 ? 164.542 187.933 176.433 1.00 39.73 1889 ILE A C 1
ATOM 2130 O O . ILE A 1 268 ? 164.471 188.401 175.292 1.00 42.82 1889 ILE A O 1
ATOM 2135 N N . LEU A 1 269 ? 163.600 187.149 176.957 1.00 45.31 1890 LEU A N 1
ATOM 2136 C CA . LEU A 1 269 ? 162.317 186.894 176.314 1.00 45.42 1890 LEU A CA 1
ATOM 2137 C C . LEU A 1 269 ? 161.152 187.524 177.063 1.00 45.94 1890 LEU A C 1
ATOM 2138 O O . LEU A 1 269 ? 160.300 188.170 176.446 1.00 46.19 1890 LEU A O 1
ATOM 2143 N N . THR A 1 270 ? 161.101 187.350 178.380 1.00 43.82 1891 THR A N 1
ATOM 2144 C CA . THR A 1 270 ? 160.079 187.948 179.223 1.00 46.53 1891 THR A CA 1
ATOM 2145 C C . THR A 1 270 ? 160.768 188.793 180.286 1.00 44.28 1891 THR A C 1
ATOM 2146 O O . THR A 1 270 ? 161.761 188.369 180.883 1.00 48.57 1891 THR A O 1
ATOM 2150 N N . GLY A 1 271 ? 160.243 190.007 180.507 1.00 37.26 1892 GLY A N 1
ATOM 2151 C CA . GLY A 1 271 ? 160.835 190.921 181.459 1.00 31.28 1892 GLY A CA 1
ATOM 2152 C C . GLY A 1 271 ? 160.684 190.462 182.897 1.00 30.19 1892 GLY A C 1
ATOM 2153 O O . GLY A 1 271 ? 159.902 189.569 183.218 1.00 35.85 1892 GLY A O 1
ATOM 2154 N N . TYR A 1 272 ? 161.460 191.100 183.775 1.00 26.27 1893 TYR A N 1
ATOM 2155 C CA . TYR A 1 272 ? 161.529 190.650 185.162 1.00 25.71 1893 TYR A CA 1
ATOM 2156 C C . TYR A 1 272 ? 160.275 191.025 185.945 1.00 28.24 1893 TYR A C 1
ATOM 2157 O O . TYR A 1 272 ? 159.873 190.296 186.860 1.00 31.25 1893 TYR A O 1
ATOM 2166 N N . ALA A 1 273 ? 159.630 192.140 185.585 1.00 28.48 1894 ALA A N 1
ATOM 2167 C CA . ALA A 1 273 ? 158.408 192.553 186.274 1.00 26.01 1894 ALA A CA 1
ATOM 2168 C C . ALA A 1 273 ? 157.260 191.585 186.009 1.00 25.10 1894 ALA A C 1
ATOM 2169 O O . ALA A 1 273 ? 156.480 191.272 186.918 1.00 30.77 1894 ALA A O 1
ATOM 2171 N N . ALA A 1 274 ? 157.155 191.085 184.775 1.00 21.85 1895 ALA A N 1
ATOM 2172 C CA . ALA A 1 274 ? 156.123 190.106 184.447 1.00 22.59 1895 ALA A CA 1
ATOM 2173 C C . ALA A 1 274 ? 156.357 188.786 185.173 1.00 27.52 1895 ALA A C 1
ATOM 2174 O O . ALA A 1 274 ? 155.403 188.148 185.635 1.00 32.19 1895 ALA A O 1
ATOM 2176 N N . LEU A 1 275 ? 157.621 188.372 185.302 1.00 27.54 1896 LEU A N 1
ATOM 2177 C CA . LEU A 1 275 ? 157.932 187.144 186.029 1.00 26.87 1896 LEU A CA 1
ATOM 2178 C C . LEU A 1 275 ? 157.652 187.287 187.521 1.00 26.85 1896 LEU A C 1
ATOM 2179 O O . LEU A 1 275 ? 157.189 186.335 188.160 1.00 29.63 1896 LEU A O 1
ATOM 2184 N N . ASN A 1 276 ? 157.922 188.463 188.098 1.00 24.50 1897 ASN A N 1
ATOM 2185 C CA . ASN A 1 276 ? 157.563 188.679 189.499 1.00 24.13 1897 ASN A CA 1
ATOM 2186 C C . ASN A 1 276 ? 156.052 188.750 189.688 1.00 28.13 1897 ASN A C 1
ATOM 2187 O O . ASN A 1 276 ? 155.539 188.390 190.754 1.00 33.29 1897 ASN A O 1
ATOM 2192 N N . LYS A 1 277 ? 155.321 189.228 188.677 1.00 25.04 1898 LYS A N 1
ATOM 2193 C CA . LYS A 1 277 ? 153.863 189.223 188.771 1.00 22.88 1898 LYS A CA 1
ATOM 2194 C C . LYS A 1 277 ? 153.299 187.808 188.679 1.00 25.63 1898 LYS A C 1
ATOM 2195 O O . LYS A 1 277 ? 152.298 187.492 189.334 1.00 29.00 1898 LYS A O 1
ATOM 2201 N N . VAL A 1 278 ? 153.910 186.951 187.857 1.00 26.00 1899 VAL A N 1
ATOM 2202 C CA . VAL A 1 278 ? 153.473 185.554 187.780 1.00 25.10 1899 VAL A CA 1
ATOM 2203 C C . VAL A 1 278 ? 153.810 184.810 189.070 1.00 26.60 1899 VAL A C 1
ATOM 2204 O O . VAL A 1 278 ? 152.964 184.113 189.643 1.00 28.21 1899 VAL A O 1
ATOM 2208 N N . LEU A 1 279 ? 155.042 184.967 189.563 1.00 27.27 1900 LEU A N 1
ATOM 2209 C CA . LEU A 1 279 ? 155.457 184.222 190.750 1.00 24.20 1900 LEU A CA 1
ATOM 2210 C C . LEU A 1 279 ? 154.893 184.822 192.032 1.00 26.15 1900 LEU A C 1
ATOM 2211 O O . LEU A 1 279 ? 154.921 184.170 193.080 1.00 31.87 1900 LEU A O 1
ATOM 2216 N N . GLY A 1 280 ? 154.392 186.053 191.978 1.00 25.27 1901 GLY A N 1
ATOM 2217 C CA . GLY A 1 280 ? 153.708 186.652 193.101 1.00 27.02 1901 GLY A CA 1
ATOM 2218 C C . GLY A 1 280 ? 154.586 187.395 194.082 1.00 27.29 1901 GLY A C 1
ATOM 2219 O O . GLY A 1 280 ? 154.061 188.168 194.893 1.00 33.37 1901 GLY A O 1
ATOM 2220 N N . ARG A 1 281 ? 155.897 187.193 194.040 1.00 26.17 1902 ARG A N 1
ATOM 2221 C CA . ARG A 1 281 ? 156.825 187.883 194.921 1.00 30.61 1902 ARG A CA 1
ATOM 2222 C C . ARG A 1 281 ? 157.968 188.454 194.093 1.00 32.81 1902 ARG A C 1
ATOM 2223 O O . ARG A 1 281 ? 158.144 188.120 192.919 1.00 34.80 1902 ARG A O 1
ATOM 2231 N N . ALA A 1 282 ? 158.755 189.327 194.721 1.00 29.53 1903 ALA A N 1
ATOM 2232 C CA . ALA A 1 282 ? 159.882 189.978 194.055 1.00 30.90 1903 ALA A CA 1
ATOM 2233 C C . ALA A 1 282 ? 161.055 189.002 193.997 1.00 32.51 1903 ALA A C 1
ATOM 2234 O O . ALA A 1 282 ? 161.980 189.031 194.812 1.00 37.42 1903 ALA A O 1
ATOM 2236 N N . VAL A 1 283 ? 161.006 188.113 193.004 1.00 28.32 1904 VAL A N 1
ATOM 2237 C CA . VAL A 1 283 ? 162.090 187.156 192.813 1.00 26.31 1904 VAL A CA 1
ATOM 2238 C C . VAL A 1 283 ? 163.289 187.823 192.152 1.00 30.45 1904 VAL A C 1
ATOM 2239 O O . VAL A 1 283 ? 164.417 187.734 192.650 1.00 34.64 1904 VAL A O 1
ATOM 2243 N N . TYR A 1 284 ? 163.068 188.506 191.032 1.00 31.90 1905 TYR A N 1
ATOM 2244 C CA . TYR A 1 284 ? 164.137 189.092 190.238 1.00 26.86 1905 TYR A CA 1
ATOM 2245 C C . TYR A 1 284 ? 164.171 190.601 190.428 1.00 27.32 1905 TYR A C 1
ATOM 2246 O O . TYR A 1 284 ? 163.127 191.239 190.597 1.00 30.03 1905 TYR A O 1
ATOM 2255 N N . ALA A 1 285 ? 165.376 191.167 190.403 1.00 27.31 1906 ALA A N 1
ATOM 2256 C CA . ALA A 1 285 ? 165.570 192.599 190.567 1.00 28.20 1906 ALA A CA 1
ATOM 2257 C C . ALA A 1 285 ? 166.109 193.283 189.319 1.00 31.72 1906 ALA A C 1
ATOM 2258 O O . ALA A 1 285 ? 166.139 194.517 189.276 1.00 37.56 1906 ALA A O 1
ATOM 2260 N N . SER A 1 286 ? 166.528 192.528 188.307 1.00 28.01 1907 SER A N 1
ATOM 2261 C CA . SER A 1 286 ? 167.059 193.114 187.085 1.00 26.68 1907 SER A CA 1
ATOM 2262 C C . SER A 1 286 ? 166.896 192.119 185.948 1.00 30.27 1907 SER A C 1
ATOM 2263 O O . SER A 1 286 ? 166.717 190.919 186.169 1.00 33.49 1907 SER A O 1
ATOM 2266 N N . ASN A 1 287 ? 166.957 192.638 184.723 1.00 26.86 1908 ASN A N 1
ATOM 2267 C CA . ASN A 1 287 ? 166.940 191.801 183.532 1.00 24.90 1908 ASN A CA 1
ATOM 2268 C C . ASN A 1 287 ? 168.308 191.225 183.203 1.00 29.10 1908 ASN A C 1
ATOM 2269 O O . ASN A 1 287 ? 168.400 190.326 182.357 1.00 32.88 1908 ASN A O 1
ATOM 2274 N N . ASN A 1 288 ? 169.366 191.712 183.856 1.00 29.27 1909 ASN A N 1
ATOM 2275 C CA . ASN A 1 288 ? 170.694 191.144 183.650 1.00 29.45 1909 ASN A CA 1
ATOM 2276 C C . ASN A 1 288 ? 170.810 189.775 184.303 1.00 30.89 1909 ASN A C 1
ATOM 2277 O O . ASN A 1 288 ? 171.653 188.962 183.909 1.00 37.48 1909 ASN A O 1
ATOM 2282 N N . GLN A 1 289 ? 169.987 189.512 185.319 1.00 28.10 1910 GLN A N 1
ATOM 2283 C CA . GLN A 1 289 ? 169.912 188.173 185.890 1.00 29.34 1910 GLN A CA 1
ATOM 2284 C C . GLN A 1 289 ? 169.306 187.188 184.899 1.00 31.41 1910 GLN A C 1
ATOM 2285 O O . GLN A 1 289 ? 169.755 186.041 184.797 1.00 34.06 1910 GLN A O 1
ATOM 2291 N N . LEU A 1 290 ? 168.280 187.617 184.164 1.00 29.42 1911 LEU A N 1
ATOM 2292 C CA . LEU A 1 290 ? 167.626 186.720 183.218 1.00 27.69 1911 LEU A CA 1
ATOM 2293 C C . LEU A 1 290 ? 168.442 186.547 181.943 1.00 31.68 1911 LEU A C 1
ATOM 2294 O O . LEU A 1 290 ? 168.535 185.435 181.411 1.00 37.06 1911 LEU A O 1
ATOM 2299 N N . GLY A 1 291 ? 169.044 187.620 181.434 1.00 30.90 1912 GLY A N 1
ATOM 2300 C CA . GLY A 1 291 ? 169.664 187.516 180.127 1.00 30.12 1912 GLY A CA 1
ATOM 2301 C C . GLY A 1 291 ? 170.998 188.199 179.912 1.00 32.09 1912 GLY A C 1
ATOM 2302 O O . GLY A 1 291 ? 171.365 188.474 178.767 1.00 37.71 1912 GLY A O 1
ATOM 2303 N N . GLY A 1 292 ? 171.757 188.436 180.977 1.00 29.08 1913 GLY A N 1
ATOM 2304 C CA . GLY A 1 292 ? 172.996 189.178 180.890 1.00 29.03 1913 GLY A CA 1
ATOM 2305 C C . GLY A 1 292 ? 174.146 188.360 180.335 1.00 34.76 1913 GLY A C 1
ATOM 2306 O O . GLY A 1 292 ? 173.972 187.279 179.769 1.00 39.45 1913 GLY A O 1
ATOM 2307 N N . VAL A 1 293 ? 175.351 188.914 180.495 1.00 37.50 1914 VAL A N 1
ATOM 2308 C CA . VAL A 1 293 ? 176.564 188.273 179.986 1.00 34.87 1914 VAL A CA 1
ATOM 2309 C C . VAL A 1 293 ? 176.862 186.997 180.765 1.00 36.12 1914 VAL A C 1
ATOM 2310 O O . VAL A 1 293 ? 177.250 185.976 180.186 1.00 37.01 1914 VAL A O 1
ATOM 2314 N N . GLN A 1 294 ? 176.607 187.013 182.076 1.00 36.78 1915 GLN A N 1
ATOM 2315 C CA . GLN A 1 294 ? 176.950 185.879 182.933 1.00 33.59 1915 GLN A CA 1
ATOM 2316 C C . GLN A 1 294 ? 176.045 184.674 182.679 1.00 35.13 1915 GLN A C 1
ATOM 2317 O O . GLN A 1 294 ? 176.343 183.559 183.119 1.00 40.51 1915 GLN A O 1
ATOM 2323 N N . VAL A 1 295 ? 174.927 184.878 181.982 1.00 32.97 1916 VAL A N 1
ATOM 2324 C CA . VAL A 1 295 ? 174.074 183.754 181.613 1.00 32.87 1916 VAL A CA 1
ATOM 2325 C C . VAL A 1 295 ? 174.350 183.322 180.177 1.00 37.33 1916 VAL A C 1
ATOM 2326 O O . VAL A 1 295 ? 174.648 182.150 179.909 1.00 39.89 1916 VAL A O 1
ATOM 2330 N N . MET A 1 296 ? 174.258 184.263 179.233 1.00 35.78 1917 MET A N 1
ATOM 2331 C CA . MET A 1 296 ? 174.326 183.908 177.819 1.00 31.05 1917 MET A CA 1
ATOM 2332 C C . MET A 1 296 ? 175.745 183.581 177.368 1.00 31.55 1917 MET A C 1
ATOM 2333 O O . MET A 1 296 ? 175.930 182.809 176.421 1.00 34.62 1917 MET A O 1
ATOM 2338 N N . HIS A 1 297 ? 176.759 184.147 178.019 1.00 31.57 1918 HIS A N 1
ATOM 2339 C CA . HIS A 1 297 ? 178.125 183.806 177.645 1.00 33.21 1918 HIS A CA 1
ATOM 2340 C C . HIS A 1 297 ? 178.516 182.463 178.252 1.00 33.40 1918 HIS A C 1
ATOM 2341 O O . HIS A 1 297 ? 179.370 181.752 177.713 1.00 36.25 1918 HIS A O 1
ATOM 2348 N N . HIS A 1 298 ? 177.877 182.088 179.362 1.00 31.07 1919 HIS A N 1
ATOM 2349 C CA . HIS A 1 298 ? 178.155 180.820 180.025 1.00 31.03 1919 HIS A CA 1
ATOM 2350 C C . HIS A 1 298 ? 177.256 179.675 179.571 1.00 33.13 1919 HIS A C 1
ATOM 2351 O O . HIS A 1 298 ? 177.514 178.532 179.959 1.00 34.32 1919 HIS A O 1
ATOM 2358 N N . ASN A 1 299 ? 176.214 179.927 178.774 1.00 33.20 1920 ASN A N 1
ATOM 2359 C CA . ASN A 1 299 ? 175.476 178.818 178.181 1.00 31.51 1920 ASN A CA 1
ATOM 2360 C C . ASN A 1 299 ? 175.730 178.625 176.689 1.00 34.46 1920 ASN A C 1
ATOM 2361 O O . ASN A 1 299 ? 175.385 177.565 176.154 1.00 37.39 1920 ASN A O 1
ATOM 2366 N N . GLY A 1 300 ? 176.317 179.608 176.008 1.00 33.35 1921 GLY A N 1
ATOM 2367 C CA . GLY A 1 300 ? 176.735 179.455 174.633 1.00 31.40 1921 GLY A CA 1
ATOM 2368 C C . GLY A 1 300 ? 175.923 180.214 173.605 1.00 34.57 1921 GLY A C 1
ATOM 2369 O O . GLY A 1 300 ? 176.206 180.080 172.408 1.00 36.86 1921 GLY A O 1
ATOM 2370 N N . VAL A 1 301 ? 174.914 180.984 174.022 1.00 34.23 1922 VAL A N 1
ATOM 2371 C CA . VAL A 1 301 ? 174.185 181.816 173.067 1.00 33.56 1922 VAL A CA 1
ATOM 2372 C C . VAL A 1 301 ? 175.067 182.956 172.576 1.00 39.68 1922 VAL A C 1
ATOM 2373 O O . VAL A 1 301 ? 175.157 183.217 171.370 1.00 43.24 1922 VAL A O 1
ATOM 2377 N N . SER A 1 302 ? 175.750 183.634 173.494 1.00 37.87 1923 SER A N 1
ATOM 2378 C CA . SER A 1 302 ? 176.704 184.683 173.153 1.00 32.78 1923 SER A CA 1
ATOM 2379 C C . SER A 1 302 ? 178.063 184.032 172.940 1.00 33.23 1923 SER A C 1
ATOM 2380 O O . SER A 1 302 ? 178.612 183.416 173.859 1.00 36.49 1923 SER A O 1
ATOM 2383 N N . HIS A 1 303 ? 178.598 184.150 171.723 1.00 32.37 1924 HIS A N 1
ATOM 2384 C CA . HIS A 1 303 ? 179.926 183.611 171.462 1.00 30.67 1924 HIS A CA 1
ATOM 2385 C C . HIS A 1 303 ? 180.997 184.458 172.133 1.00 32.63 1924 HIS A C 1
ATOM 2386 O O . HIS A 1 303 ? 181.584 184.040 173.134 1.00 35.01 1924 HIS A O 1
ATOM 2393 N N . ALA A 1 304 ? 181.199 185.684 171.661 1.00 32.87 1925 ALA A N 1
ATOM 2394 C CA . ALA A 1 304 ? 182.220 186.555 172.218 1.00 32.01 1925 ALA A CA 1
ATOM 2395 C C . ALA A 1 304 ? 181.556 187.709 172.949 1.00 29.98 1925 ALA A C 1
ATOM 2396 O O . ALA A 1 304 ? 180.400 188.048 172.689 1.00 29.74 1925 ALA A O 1
ATOM 2398 N N . VAL A 1 305 ? 182.299 188.295 173.883 1.00 29.82 1926 VAL A N 1
ATOM 2399 C CA . VAL A 1 305 ? 181.857 189.452 174.651 1.00 28.46 1926 VAL A CA 1
ATOM 2400 C C . VAL A 1 305 ? 182.847 190.588 174.399 1.00 34.75 1926 VAL A C 1
ATOM 2401 O O . VAL A 1 305 ? 184.049 190.348 174.230 1.00 41.79 1926 VAL A O 1
ATOM 2405 N N . ALA A 1 306 ? 182.332 191.808 174.284 1.00 32.49 1927 ALA A N 1
ATOM 2406 C CA . ALA A 1 306 ? 183.152 192.971 173.992 1.00 30.76 1927 ALA A CA 1
ATOM 2407 C C . ALA A 1 306 ? 182.835 194.090 174.970 1.00 34.69 1927 ALA A C 1
ATOM 2408 O O . ALA A 1 306 ? 181.692 194.221 175.416 1.00 38.63 1927 ALA A O 1
ATOM 2410 N N . PRO A 1 307 ? 183.833 194.899 175.340 1.00 33.11 1928 PRO A N 1
ATOM 2411 C CA . PRO A 1 307 ? 183.566 195.987 176.298 1.00 32.83 1928 PRO A CA 1
ATOM 2412 C C . PRO A 1 307 ? 182.721 197.122 175.741 1.00 36.83 1928 PRO A C 1
ATOM 2413 O O . PRO A 1 307 ? 182.025 197.795 176.510 1.00 39.95 1928 PRO A O 1
ATOM 2417 N N . SER A 1 308 ? 182.758 197.363 174.431 1.00 36.30 1929 SER A N 1
ATOM 2418 C CA . SER A 1 308 ? 182.015 198.465 173.833 1.00 33.00 1929 SER A CA 1
ATOM 2419 C C . SER A 1 308 ? 181.550 198.065 172.438 1.00 37.92 1929 SER A C 1
ATOM 2420 O O . SER A 1 308 ? 181.829 196.961 171.959 1.00 40.09 1929 SER A O 1
ATOM 2423 N N . ASP A 1 309 ? 180.817 198.977 171.791 1.00 36.67 1930 ASP A N 1
ATOM 2424 C CA . ASP A 1 309 ? 180.324 198.728 170.439 1.00 34.67 1930 ASP A CA 1
ATOM 2425 C C . ASP A 1 309 ? 181.462 198.716 169.427 1.00 37.44 1930 ASP A C 1
ATOM 2426 O O . ASP A 1 309 ? 181.442 197.939 168.464 1.00 40.47 1930 ASP A O 1
ATOM 2431 N N . LEU A 1 310 ? 182.459 199.578 169.631 1.00 35.32 1931 LEU A N 1
ATOM 2432 C CA . LEU A 1 310 ? 183.588 199.676 168.713 1.00 29.23 1931 LEU A CA 1
ATOM 2433 C C . LEU A 1 310 ? 184.460 198.423 168.781 1.00 31.04 1931 LEU A C 1
ATOM 2434 O O . LEU A 1 310 ? 184.930 197.917 167.751 1.00 33.98 1931 LEU A O 1
ATOM 2439 N N . GLU A 1 311 ? 184.642 197.878 169.986 1.00 30.32 1932 GLU A N 1
ATOM 2440 C CA . GLU A 1 311 ? 185.344 196.608 170.142 1.00 31.83 1932 GLU A CA 1
ATOM 2441 C C . GLU A 1 311 ? 184.547 195.451 169.552 1.00 32.95 1932 GLU A C 1
ATOM 2442 O O . GLU A 1 311 ? 185.133 194.491 169.034 1.00 39.62 1932 GLU A O 1
ATOM 2448 N N . ALA A 1 312 ? 183.214 195.530 169.609 1.00 28.46 1933 ALA A N 1
ATOM 2449 C CA . ALA A 1 312 ? 182.373 194.529 168.961 1.00 29.13 1933 ALA A CA 1
ATOM 2450 C C . ALA A 1 312 ? 182.508 194.590 167.444 1.00 32.09 1933 ALA A C 1
ATOM 2451 O O . ALA A 1 312 ? 182.484 193.551 166.772 1.00 35.17 1933 ALA A O 1
ATOM 2453 N N . VAL A 1 313 ? 182.658 195.798 166.892 1.00 32.27 1934 VAL A N 1
ATOM 2454 C CA . VAL A 1 313 ? 182.920 195.957 165.463 1.00 28.79 1934 VAL A CA 1
ATOM 2455 C C . VAL A 1 313 ? 184.278 195.360 165.099 1.00 30.93 1934 VAL A C 1
ATOM 2456 O O . VAL A 1 313 ? 184.426 194.705 164.055 1.00 34.05 1934 VAL A O 1
ATOM 2460 N N . ARG A 1 314 ? 185.278 195.542 165.974 1.00 30.70 1935 ARG A N 1
ATOM 2461 C CA . ARG A 1 314 ? 186.593 194.938 165.745 1.00 29.58 1935 ARG A CA 1
ATOM 2462 C C . ARG A 1 314 ? 186.521 193.414 165.750 1.00 31.18 1935 ARG A C 1
ATOM 2463 O O . ARG A 1 314 ? 187.136 192.754 164.903 1.00 34.81 1935 ARG A O 1
ATOM 2471 N N . THR A 1 315 ? 185.762 192.842 166.689 1.00 30.56 1936 THR A N 1
ATOM 2472 C CA . THR A 1 315 ? 185.604 191.388 166.747 1.00 29.01 1936 THR A CA 1
ATOM 2473 C C . THR A 1 315 ? 184.832 190.859 165.541 1.00 30.02 1936 THR A C 1
ATOM 2474 O O . THR A 1 315 ? 185.145 189.779 165.017 1.00 33.22 1936 THR A O 1
ATOM 2478 N N . ALA A 1 316 ? 183.829 191.615 165.080 1.00 29.97 1937 ALA A N 1
ATOM 2479 C CA . ALA A 1 316 ? 183.079 191.231 163.887 1.00 28.68 1937 ALA A CA 1
ATOM 2480 C C . ALA A 1 316 ? 183.960 191.241 162.644 1.00 30.65 1937 ALA A C 1
ATOM 2481 O O . ALA A 1 316 ? 183.869 190.337 161.807 1.00 35.24 1937 ALA A O 1
ATOM 2483 N N . LEU A 1 317 ? 184.843 192.236 162.519 1.00 29.50 1938 LEU A N 1
ATOM 2484 C CA . LEU A 1 317 ? 185.751 192.255 161.375 1.00 27.65 1938 LEU A CA 1
ATOM 2485 C C . LEU A 1 317 ? 186.841 191.194 161.499 1.00 28.65 1938 LEU A C 1
ATOM 2486 O O . LEU A 1 317 ? 187.315 190.675 160.481 1.00 33.01 1938 LEU A O 1
ATOM 2491 N N . ARG A 1 318 ? 187.240 190.843 162.728 1.00 27.15 1939 ARG A N 1
ATOM 2492 C CA . ARG A 1 318 ? 188.163 189.723 162.916 1.00 28.44 1939 ARG A CA 1
ATOM 2493 C C . ARG A 1 318 ? 187.543 188.408 162.467 1.00 29.33 1939 ARG A C 1
ATOM 2494 O O . ARG A 1 318 ? 188.210 187.586 161.829 1.00 30.12 1939 ARG A O 1
ATOM 2502 N N . TRP A 1 319 ? 186.269 188.188 162.801 1.00 30.31 1940 TRP A N 1
ATOM 2503 C CA . TRP A 1 319 ? 185.580 186.986 162.340 1.00 29.87 1940 TRP A CA 1
ATOM 2504 C C . TRP A 1 319 ? 185.340 187.028 160.836 1.00 30.27 1940 TRP A C 1
ATOM 2505 O O . TRP A 1 319 ? 185.342 185.987 160.168 1.00 33.95 1940 TRP A O 1
ATOM 2516 N N . LEU A 1 320 ? 185.125 188.224 160.288 1.00 29.64 1941 LEU A N 1
ATOM 2517 C CA . LEU A 1 320 ? 184.877 188.361 158.859 1.00 28.13 1941 LEU A CA 1
ATOM 2518 C C . LEU A 1 320 ? 186.157 188.192 158.048 1.00 30.45 1941 LEU A C 1
ATOM 2519 O O . LEU A 1 320 ? 186.098 187.852 156.863 1.00 34.73 1941 LEU A O 1
ATOM 2524 N N . ALA A 1 321 ? 187.320 188.407 158.668 1.00 31.98 1942 ALA A N 1
ATOM 2525 C CA . ALA A 1 321 ? 188.587 188.269 157.951 1.00 32.27 1942 ALA A CA 1
ATOM 2526 C C . ALA A 1 321 ? 188.883 186.818 157.582 1.00 32.50 1942 ALA A C 1
ATOM 2527 O O . ALA A 1 321 ? 189.630 186.555 156.633 1.00 33.48 1942 ALA A O 1
ATOM 2529 N N . PHE A 1 322 ? 188.317 185.861 158.320 1.00 33.90 1943 PHE A N 1
ATOM 2530 C CA . PHE A 1 322 ? 188.575 184.457 158.016 1.00 32.30 1943 PHE A CA 1
ATOM 2531 C C . PHE A 1 322 ? 187.734 183.971 156.841 1.00 33.69 1943 PHE A C 1
ATOM 2532 O O . PHE A 1 322 ? 188.184 183.129 156.055 1.00 36.06 1943 PHE A O 1
ATOM 2540 N N . VAL A 1 323 ? 186.514 184.481 156.702 1.00 35.02 1944 VAL A N 1
ATOM 2541 C CA . VAL A 1 323 ? 185.554 183.916 155.755 1.00 36.34 1944 VAL A CA 1
ATOM 2542 C C . VAL A 1 323 ? 185.824 184.481 154.362 1.00 40.07 1944 VAL A C 1
ATOM 2543 O O . VAL A 1 323 ? 186.420 185.562 154.242 1.00 40.61 1944 VAL A O 1
ATOM 2547 N N . PRO A 1 324 ? 185.443 183.779 153.289 1.00 39.91 1945 PRO A N 1
ATOM 2548 C CA . PRO A 1 324 ? 185.605 184.336 151.939 1.00 33.90 1945 PRO A CA 1
ATOM 2549 C C . PRO A 1 324 ? 184.691 185.526 151.689 1.00 37.05 1945 PRO A C 1
ATOM 2550 O O . PRO A 1 324 ? 183.717 185.753 152.410 1.00 41.65 1945 PRO A O 1
ATOM 2554 N N . LYS A 1 325 ? 185.028 186.295 150.647 1.00 36.48 1946 LYS A N 1
ATOM 2555 C CA . LYS A 1 325 ? 184.296 187.528 150.362 1.00 36.15 1946 LYS A CA 1
ATOM 2556 C C . LYS A 1 325 ? 182.886 187.243 149.859 1.00 38.96 1946 LYS A C 1
ATOM 2557 O O . LYS A 1 325 ? 181.955 188.007 150.141 1.00 39.23 1946 LYS A O 1
ATOM 2563 N N . ASP A 1 326 ? 182.706 186.154 149.116 1.00 41.06 1947 ASP A N 1
ATOM 2564 C CA . ASP A 1 326 ? 181.385 185.669 148.751 1.00 36.73 1947 ASP A CA 1
ATOM 2565 C C . ASP A 1 326 ? 181.422 184.150 148.644 1.00 34.92 1947 ASP A C 1
ATOM 2566 O O . ASP A 1 326 ? 182.468 183.519 148.817 1.00 38.90 1947 ASP A O 1
ATOM 2571 N N . LYS A 1 327 ? 180.260 183.560 148.360 1.00 32.53 1948 LYS A N 1
ATOM 2572 C CA . LYS A 1 327 ? 180.146 182.106 148.375 1.00 35.01 1948 LYS A CA 1
ATOM 2573 C C . LYS A 1 327 ? 180.748 181.453 147.137 1.00 40.23 1948 LYS A C 1
ATOM 2574 O O . LYS A 1 327 ? 180.861 180.224 147.096 1.00 44.00 1948 LYS A O 1
ATOM 2580 N N . LEU A 1 328 ? 181.131 182.235 146.133 1.00 40.53 1949 LEU A N 1
ATOM 2581 C CA . LEU A 1 328 ? 181.759 181.710 144.930 1.00 39.10 1949 LEU A CA 1
ATOM 2582 C C . LEU A 1 328 ? 183.281 181.804 144.951 1.00 43.01 1949 LEU A C 1
ATOM 2583 O O . LEU A 1 328 ? 183.913 181.512 143.931 1.00 45.27 1949 LEU A O 1
ATOM 2588 N N . SER A 1 329 ? 183.888 182.199 146.070 1.00 41.95 1950 SER A N 1
ATOM 2589 C CA . SER A 1 329 ? 185.321 182.447 146.121 1.00 39.50 1950 SER A CA 1
ATOM 2590 C C . SER A 1 329 ? 186.003 181.606 147.193 1.00 39.01 1950 SER A C 1
ATOM 2591 O O . SER A 1 329 ? 185.362 181.029 148.076 1.00 39.88 1950 SER A O 1
ATOM 2594 N N . THR A 1 330 ? 187.328 181.554 147.090 1.00 41.31 1951 THR A N 1
ATOM 2595 C CA . THR A 1 330 ? 188.213 180.827 147.984 1.00 45.26 1951 THR A CA 1
ATOM 2596 C C . THR A 1 330 ? 188.559 181.730 149.178 1.00 46.46 1951 THR A C 1
ATOM 2597 O O . THR A 1 330 ? 188.483 182.960 149.091 1.00 47.17 1951 THR A O 1
ATOM 2601 N N . VAL A 1 331 ? 188.897 181.109 150.310 1.00 42.30 1952 VAL A N 1
ATOM 2602 C CA . VAL A 1 331 ? 189.197 181.767 151.583 1.00 40.24 1952 VAL A CA 1
ATOM 2603 C C . VAL A 1 331 ? 190.375 182.730 151.447 1.00 40.94 1952 VAL A C 1
ATOM 2604 O O . VAL A 1 331 ? 191.291 182.477 150.650 1.00 43.98 1952 VAL A O 1
ATOM 2608 N N . PRO A 1 332 ? 190.378 183.853 152.173 1.00 34.63 1953 PRO A N 1
ATOM 2609 C CA . PRO A 1 332 ? 191.466 184.837 152.055 1.00 32.31 1953 PRO A CA 1
ATOM 2610 C C . PRO A 1 332 ? 192.760 184.308 152.656 1.00 35.36 1953 PRO A C 1
ATOM 2611 O O . PRO A 1 332 ? 192.835 184.035 153.855 1.00 37.63 1953 PRO A O 1
ATOM 2615 N N . ILE A 1 333 ? 193.784 184.176 151.819 1.00 34.97 1954 ILE A N 1
ATOM 2616 C CA . ILE A 1 333 ? 195.094 183.692 152.237 1.00 32.17 1954 ILE A CA 1
ATOM 2617 C C . ILE A 1 333 ? 196.046 184.878 152.258 1.00 33.73 1954 ILE A C 1
ATOM 2618 O O . ILE A 1 333 ? 196.289 185.509 151.222 1.00 36.62 1954 ILE A O 1
ATOM 2623 N N . LEU A 1 334 ? 196.586 185.178 153.434 1.00 32.79 1955 LEU A N 1
ATOM 2624 C CA . LEU A 1 334 ? 197.494 186.297 153.607 1.00 32.77 1955 LEU A CA 1
ATOM 2625 C C . LEU A 1 334 ? 198.924 185.874 153.289 1.00 35.20 1955 LEU A C 1
ATOM 2626 O O . LEU A 1 334 ? 199.200 184.725 152.935 1.00 37.86 1955 LEU A O 1
ATOM 2631 N N . ARG A 1 335 ? 199.847 186.820 153.415 1.00 34.95 1956 ARG A N 1
ATOM 2632 C CA . ARG A 1 335 ? 201.251 186.527 153.201 1.00 37.05 1956 ARG A CA 1
ATOM 2633 C C . ARG A 1 335 ? 201.840 185.842 154.431 1.00 45.04 1956 ARG A C 1
ATOM 2634 O O . ARG A 1 335 ? 201.273 185.875 155.526 1.00 47.83 1956 ARG A O 1
ATOM 2642 N N . VAL A 1 336 ? 202.997 185.211 154.239 1.00 45.90 1957 VAL A N 1
ATOM 2643 C CA . VAL A 1 336 ? 203.654 184.452 155.306 1.00 42.14 1957 VAL A CA 1
ATOM 2644 C C . VAL A 1 336 ? 204.542 185.412 156.100 1.00 45.34 1957 VAL A C 1
ATOM 2645 O O . VAL A 1 336 ? 205.697 185.684 155.766 1.00 48.02 1957 VAL A O 1
ATOM 2649 N N . SER A 1 337 ? 203.972 185.957 157.177 1.00 43.45 1958 SER A N 1
ATOM 2650 C CA . SER A 1 337 ? 204.773 186.743 158.109 1.00 44.68 1958 SER A CA 1
ATOM 2651 C C . SER A 1 337 ? 205.669 185.845 158.953 1.00 46.90 1958 SER A C 1
ATOM 2652 O O . SER A 1 337 ? 206.856 186.134 159.134 1.00 46.51 1958 SER A O 1
ATOM 2655 N N . ASP A 1 338 ? 205.116 184.743 159.471 1.00 45.39 1959 ASP A N 1
ATOM 2656 C CA . ASP A 1 338 ? 205.831 183.738 160.247 1.00 39.20 1959 ASP A CA 1
ATOM 2657 C C . ASP A 1 338 ? 206.284 182.620 159.326 1.00 37.34 1959 ASP A C 1
ATOM 2658 O O . ASP A 1 338 ? 205.478 182.149 158.509 1.00 40.21 1959 ASP A O 1
ATOM 2663 N N . PRO A 1 339 ? 207.553 182.207 159.390 1.00 34.60 1960 PRO A N 1
ATOM 2664 C CA . PRO A 1 339 ? 208.046 181.169 158.477 1.00 33.07 1960 PRO A CA 1
ATOM 2665 C C . PRO A 1 339 ? 207.383 179.820 158.716 1.00 37.97 1960 PRO A C 1
ATOM 2666 O O . PRO A 1 339 ? 207.200 179.389 159.856 1.00 42.41 1960 PRO A O 1
ATOM 2670 N N . VAL A 1 340 ? 207.031 179.148 157.618 1.00 39.04 1961 VAL A N 1
ATOM 2671 C CA . VAL A 1 340 ? 206.424 177.827 157.716 1.00 36.69 1961 VAL A CA 1
ATOM 2672 C C . VAL A 1 340 ? 207.465 176.747 157.970 1.00 41.88 1961 VAL A C 1
ATOM 2673 O O . VAL A 1 340 ? 207.106 175.617 158.323 1.00 45.29 1961 VAL A O 1
ATOM 2677 N N . ASP A 1 341 ? 208.746 177.059 157.801 1.00 40.41 1962 ASP A N 1
ATOM 2678 C CA . ASP A 1 341 ? 209.820 176.100 158.010 1.00 38.36 1962 ASP A CA 1
ATOM 2679 C C . ASP A 1 341 ? 210.354 176.109 159.435 1.00 40.82 1962 ASP A C 1
ATOM 2680 O O . ASP A 1 341 ? 211.328 175.404 159.719 1.00 45.73 1962 ASP A O 1
ATOM 2685 N N . ARG A 1 342 ? 209.756 176.890 160.325 1.00 38.19 1963 ARG A N 1
ATOM 2686 C CA . ARG A 1 342 ? 210.247 176.968 161.690 1.00 36.49 1963 ARG A CA 1
ATOM 2687 C C . ARG A 1 342 ? 209.856 175.713 162.471 1.00 41.83 1963 ARG A C 1
ATOM 2688 O O . ARG A 1 342 ? 208.862 175.053 162.138 1.00 45.49 1963 ARG A O 1
ATOM 2696 N N . PRO A 1 343 ? 210.654 175.311 163.458 1.00 36.13 1964 PRO A N 1
ATOM 2697 C CA . PRO A 1 343 ? 210.257 174.196 164.321 1.00 33.36 1964 PRO A CA 1
ATOM 2698 C C . PRO A 1 343 ? 209.099 174.567 165.234 1.00 35.28 1964 PRO A C 1
ATOM 2699 O O . PRO A 1 343 ? 208.933 175.727 165.619 1.00 38.85 1964 PRO A O 1
ATOM 2703 N N . VAL A 1 344 ? 208.293 173.568 165.574 1.00 34.94 1965 VAL A N 1
ATOM 2704 C CA . VAL A 1 344 ? 207.303 173.695 166.636 1.00 30.65 1965 VAL A CA 1
ATOM 2705 C C . VAL A 1 344 ? 207.947 173.171 167.912 1.00 36.78 1965 VAL A C 1
ATOM 2706 O O . VAL A 1 344 ? 208.144 171.961 168.065 1.00 41.77 1965 VAL A O 1
ATOM 2710 N N . GLU A 1 345 ? 208.281 174.076 168.830 1.00 38.88 1966 GLU A N 1
ATOM 2711 C CA . GLU A 1 345 ? 209.159 173.740 169.942 1.00 37.16 1966 GLU A CA 1
ATOM 2712 C C . GLU A 1 345 ? 208.446 173.560 171.272 1.00 38.02 1966 GLU A C 1
ATOM 2713 O O . GLU A 1 345 ? 209.100 173.197 172.254 1.00 43.91 1966 GLU A O 1
ATOM 2719 N N . TRP A 1 346 ? 207.140 173.791 171.348 1.00 35.60 1967 TRP A N 1
ATOM 2720 C CA . TRP A 1 346 ? 206.395 173.530 172.571 1.00 37.19 1967 TRP A CA 1
ATOM 2721 C C . TRP A 1 346 ? 205.820 172.125 172.462 1.00 38.74 1967 TRP A C 1
ATOM 2722 O O . TRP A 1 346 ? 204.817 171.915 171.772 1.00 41.67 1967 TRP A O 1
ATOM 2733 N N . LYS A 1 347 ? 206.452 171.173 173.138 1.00 34.95 1968 LYS A N 1
ATOM 2734 C CA . LYS A 1 347 ? 205.892 169.839 173.006 1.00 33.78 1968 LYS A CA 1
ATOM 2735 C C . LYS A 1 347 ? 204.830 169.603 174.069 1.00 39.58 1968 LYS A C 1
ATOM 2736 O O . LYS A 1 347 ? 205.021 169.990 175.227 1.00 45.07 1968 LYS A O 1
ATOM 2742 N N . PRO A 1 348 ? 203.699 169.014 173.688 1.00 40.88 1969 PRO A N 1
ATOM 2743 C CA . PRO A 1 348 ? 202.663 168.677 174.665 1.00 42.45 1969 PRO A CA 1
ATOM 2744 C C . PRO A 1 348 ? 203.145 167.615 175.637 1.00 44.83 1969 PRO A C 1
ATOM 2745 O O . PRO A 1 348 ? 203.506 166.502 175.227 1.00 42.99 1969 PRO A O 1
ATOM 2749 N N . PRO A 1 349 ? 203.169 167.921 176.931 1.00 47.20 1970 PRO A N 1
ATOM 2750 C CA . PRO A 1 349 ? 203.636 166.944 177.916 1.00 48.72 1970 PRO A CA 1
ATOM 2751 C C . PRO A 1 349 ? 202.582 165.887 178.214 1.00 58.36 1970 PRO A C 1
ATOM 2752 O O . PRO A 1 349 ? 201.413 166.004 177.842 1.00 57.66 1970 PRO A O 1
ATOM 2756 N N . ARG A 1 350 ? 203.030 164.833 178.899 1.00 62.41 1971 ARG A N 1
ATOM 2757 C CA . ARG A 1 350 ? 202.123 163.755 179.279 1.00 63.38 1971 ARG A CA 1
ATOM 2758 C C . ARG A 1 350 ? 201.200 164.177 180.416 1.00 59.15 1971 ARG A C 1
ATOM 2759 O O . ARG A 1 350 ? 200.075 163.678 180.528 1.00 58.81 1971 ARG A O 1
ATOM 2767 N N . ALA A 1 351 ? 201.658 165.090 181.270 1.00 54.00 1972 ALA A N 1
ATOM 2768 C CA . ALA A 1 351 ? 200.860 165.551 182.394 1.00 48.30 1972 ALA A CA 1
ATOM 2769 C C . ALA A 1 351 ? 199.798 166.549 181.931 1.00 46.33 1972 ALA A C 1
ATOM 2770 O O . ALA A 1 351 ? 199.676 166.873 180.746 1.00 49.70 1972 ALA A O 1
ATOM 2772 N N . ALA A 1 352 ? 199.013 167.029 182.893 1.00 41.26 1973 ALA A N 1
ATOM 2773 C CA . ALA A 1 352 ? 197.974 168.006 182.596 1.00 40.60 1973 ALA A CA 1
ATOM 2774 C C . ALA A 1 352 ? 198.590 169.353 182.242 1.00 46.51 1973 ALA A C 1
ATOM 2775 O O . ALA A 1 352 ? 199.523 169.821 182.899 1.00 51.82 1973 ALA A O 1
ATOM 2777 N N . HIS A 1 353 ? 198.058 169.980 181.194 1.00 42.70 1974 HIS A N 1
ATOM 2778 C CA . HIS A 1 353 ? 198.633 171.211 180.672 1.00 40.88 1974 HIS A CA 1
ATOM 2779 C C . HIS A 1 353 ? 197.540 172.050 180.027 1.00 41.54 1974 HIS A C 1
ATOM 2780 O O . HIS A 1 353 ? 196.390 171.623 179.910 1.00 42.94 1974 HIS A O 1
ATOM 2787 N N . ASP A 1 354 ? 197.917 173.263 179.624 1.00 37.92 1975 ASP A N 1
ATOM 2788 C CA . ASP A 1 354 ? 197.010 174.145 178.896 1.00 35.67 1975 ASP A CA 1
ATOM 2789 C C . ASP A 1 354 ? 197.177 173.940 177.395 1.00 36.09 1975 ASP A C 1
ATOM 2790 O O . ASP A 1 354 ? 198.274 174.152 176.866 1.00 41.28 1975 ASP A O 1
ATOM 2795 N N . PRO A 1 355 ? 196.127 173.517 176.685 1.00 32.96 1976 PRO A N 1
ATOM 2796 C CA . PRO A 1 355 ? 196.263 173.277 175.239 1.00 32.65 1976 PRO A CA 1
ATOM 2797 C C . PRO A 1 355 ? 196.452 174.530 174.406 1.00 36.95 1976 PRO A C 1
ATOM 2798 O O . PRO A 1 355 ? 196.914 174.438 173.263 1.00 38.59 1976 PRO A O 1
ATOM 2802 N N . ARG A 1 356 ? 196.083 175.699 174.931 1.00 37.06 1977 ARG A N 1
ATOM 2803 C CA . ARG A 1 356 ? 196.258 176.931 174.172 1.00 31.99 1977 ARG A CA 1
ATOM 2804 C C . ARG A 1 356 ? 197.727 177.315 174.057 1.00 34.25 1977 ARG A C 1
ATOM 2805 O O . ARG A 1 356 ? 198.099 178.079 173.159 1.00 40.91 1977 ARG A O 1
ATOM 2813 N N . LEU A 1 357 ? 198.576 176.792 174.943 1.00 30.96 1978 LEU A N 1
ATOM 2814 C CA . LEU A 1 357 ? 200.007 177.055 174.843 1.00 34.52 1978 LEU A CA 1
ATOM 2815 C C . LEU A 1 357 ? 200.640 176.271 173.700 1.00 40.36 1978 LEU A C 1
ATOM 2816 O O . LEU A 1 357 ? 201.656 176.695 173.137 1.00 46.23 1978 LEU A O 1
ATOM 2821 N N . MET A 1 358 ? 200.063 175.120 173.343 1.00 35.68 1979 MET A N 1
ATOM 2822 C CA . MET A 1 358 ? 200.585 174.371 172.203 1.00 32.26 1979 MET A CA 1
ATOM 2823 C C . MET A 1 358 ? 200.098 174.967 170.891 1.00 34.91 1979 MET A C 1
ATOM 2824 O O . MET A 1 358 ? 200.660 174.689 169.825 1.00 37.09 1979 MET A O 1
ATOM 2829 N N . LEU A 1 359 ? 199.061 175.801 170.950 1.00 35.54 1980 LEU A N 1
ATOM 2830 C CA . LEU A 1 359 ? 198.558 176.443 169.743 1.00 31.31 1980 LEU A CA 1
ATOM 2831 C C . LEU A 1 359 ? 199.165 177.828 169.557 1.00 32.96 1980 LEU A C 1
ATOM 2832 O O . LEU A 1 359 ? 199.355 178.280 168.423 1.00 36.82 1980 LEU A O 1
ATOM 2837 N N . ALA A 1 360 ? 199.475 178.520 170.654 1.00 33.05 1981 ALA A N 1
ATOM 2838 C CA . ALA A 1 360 ? 200.011 179.875 170.589 1.00 37.58 1981 ALA A CA 1
ATOM 2839 C C . ALA A 1 360 ? 201.480 179.968 170.988 1.00 40.33 1981 ALA A C 1
ATOM 2840 O O . ALA A 1 360 ? 202.308 180.412 170.188 1.00 45.73 1981 ALA A O 1
ATOM 2842 N N . GLY A 1 361 ? 201.823 179.559 172.202 1.00 35.99 1982 GLY A N 1
ATOM 2843 C CA . GLY A 1 361 ? 203.162 179.714 172.734 1.00 39.68 1982 GLY A CA 1
ATOM 2844 C C . GLY A 1 361 ? 203.157 180.420 174.076 1.00 49.77 1982 GLY A C 1
ATOM 2845 O O . GLY A 1 361 ? 202.138 180.929 174.542 1.00 53.96 1982 GLY A O 1
ATOM 2846 N N . ASP A 1 362 ? 204.348 180.449 174.700 1.00 53.21 1983 ASP A N 1
ATOM 2847 C CA . ASP A 1 362 ? 204.502 180.919 176.076 1.00 60.03 1983 ASP A CA 1
ATOM 2848 C C . ASP A 1 362 ? 205.715 181.865 176.105 1.00 63.31 1983 ASP A C 1
ATOM 2849 O O . ASP A 1 362 ? 206.621 181.725 176.931 1.00 63.96 1983 ASP A O 1
ATOM 2854 N N . ALA A 1 363 ? 205.757 182.784 175.124 1.00 58.76 1984 ALA A N 1
ATOM 2855 C CA . ALA A 1 363 ? 206.771 183.853 174.981 1.00 56.13 1984 ALA A CA 1
ATOM 2856 C C . ALA A 1 363 ? 208.180 183.302 174.735 1.00 56.20 1984 ALA A C 1
ATOM 2857 O O . ALA A 1 363 ? 209.175 184.026 174.810 1.00 58.96 1984 ALA A O 1
ATOM 2859 N N . ALA A 1 364 ? 208.242 182.012 174.413 1.00 54.88 1985 ALA A N 1
ATOM 2860 C CA . ALA A 1 364 ? 209.400 181.218 174.028 1.00 53.70 1985 ALA A CA 1
ATOM 2861 C C . ALA A 1 364 ? 208.792 179.873 173.673 1.00 56.31 1985 ALA A C 1
ATOM 2862 O O . ALA A 1 364 ? 207.628 179.643 174.030 1.00 56.83 1985 ALA A O 1
ATOM 2864 N N . ARG A 1 365 ? 209.543 179.005 172.986 1.00 49.50 1986 ARG A N 1
ATOM 2865 C CA . ARG A 1 365 ? 209.095 177.666 172.583 1.00 45.45 1986 ARG A CA 1
ATOM 2866 C C . ARG A 1 365 ? 207.824 177.756 171.733 1.00 49.59 1986 ARG A C 1
ATOM 2867 O O . ARG A 1 365 ? 206.726 177.416 172.176 1.00 54.10 1986 ARG A O 1
ATOM 2875 N N . ALA A 1 366 ? 207.992 178.300 170.524 1.00 45.08 1987 ALA A N 1
ATOM 2876 C CA . ALA A 1 366 ? 206.865 178.686 169.680 1.00 39.85 1987 ALA A CA 1
ATOM 2877 C C . ALA A 1 366 ? 206.034 177.481 169.252 1.00 38.76 1987 ALA A C 1
ATOM 2878 O O . ALA A 1 366 ? 206.560 176.392 169.010 1.00 41.40 1987 ALA A O 1
ATOM 2880 N N . GLY A 1 367 ? 204.721 177.689 169.160 1.00 35.49 1988 GLY A N 1
ATOM 2881 C CA . GLY A 1 367 ? 203.772 176.611 169.009 1.00 33.02 1988 GLY A CA 1
ATOM 2882 C C . GLY A 1 367 ? 203.438 176.298 167.562 1.00 33.92 1988 GLY A C 1
ATOM 2883 O O . GLY A 1 367 ? 204.224 176.518 166.639 1.00 36.64 1988 GLY A O 1
ATOM 2884 N N . PHE A 1 368 ? 202.231 175.761 167.378 1.00 30.82 1989 PHE A N 1
ATOM 2885 C CA . PHE A 1 368 ? 201.828 175.240 166.076 1.00 30.13 1989 PHE A CA 1
ATOM 2886 C C . PHE A 1 368 ? 201.468 176.364 165.114 1.00 33.94 1989 PHE A C 1
ATOM 2887 O O . PHE A 1 368 ? 202.083 176.508 164.052 1.00 39.60 1989 PHE A O 1
ATOM 2895 N N . PHE A 1 369 ? 200.475 177.169 165.466 1.00 31.22 1990 PHE A N 1
ATOM 2896 C CA . PHE A 1 369 ? 199.929 178.149 164.542 1.00 27.63 1990 PHE A CA 1
ATOM 2897 C C . PHE A 1 369 ? 200.771 179.421 164.536 1.00 32.88 1990 PHE A C 1
ATOM 2898 O O . PHE A 1 369 ? 201.840 179.498 165.147 1.00 35.86 1990 PHE A O 1
ATOM 2906 N N . ASP A 1 370 ? 200.277 180.424 163.813 1.00 32.97 1991 ASP A N 1
ATOM 2907 C CA . ASP A 1 370 ? 200.971 181.699 163.702 1.00 31.37 1991 ASP A CA 1
ATOM 2908 C C . ASP A 1 370 ? 200.950 182.439 165.034 1.00 32.06 1991 ASP A C 1
ATOM 2909 O O . ASP A 1 370 ? 200.085 182.211 165.884 1.00 35.70 1991 ASP A O 1
ATOM 2914 N N . VAL A 1 371 ? 201.921 183.331 165.214 1.00 31.67 1992 VAL A N 1
ATOM 2915 C CA . VAL A 1 371 ? 202.015 184.104 166.447 1.00 31.94 1992 VAL A CA 1
ATOM 2916 C C . VAL A 1 371 ? 200.927 185.169 166.448 1.00 31.20 1992 VAL A C 1
ATOM 2917 O O . VAL A 1 371 ? 200.923 186.076 165.609 1.00 32.26 1992 VAL A O 1
ATOM 2921 N N . GLY A 1 372 ? 199.999 185.064 167.396 1.00 30.54 1993 GLY A N 1
ATOM 2922 C CA . GLY A 1 372 ? 198.932 186.030 167.543 1.00 28.98 1993 GLY A CA 1
ATOM 2923 C C . GLY A 1 372 ? 197.718 185.801 166.673 1.00 31.03 1993 GLY A C 1
ATOM 2924 O O . GLY A 1 372 ? 196.805 186.635 166.687 1.00 32.00 1993 GLY A O 1
ATOM 2925 N N . SER A 1 373 ? 197.677 184.707 165.910 1.00 31.38 1994 SER A N 1
ATOM 2926 C CA . SER A 1 373 ? 196.552 184.472 165.010 1.00 27.13 1994 SER A CA 1
ATOM 2927 C C . SER A 1 373 ? 195.374 183.832 165.732 1.00 29.21 1994 SER A C 1
ATOM 2928 O O . SER A 1 373 ? 194.258 183.810 165.203 1.00 30.18 1994 SER A O 1
ATOM 2931 N N . PHE A 1 374 ? 195.601 183.294 166.929 1.00 32.71 1995 PHE A N 1
ATOM 2932 C CA . PHE A 1 374 ? 194.575 182.505 167.597 1.00 31.25 1995 PHE A CA 1
ATOM 2933 C C . PHE A 1 374 ? 193.470 183.374 168.183 1.00 33.28 1995 PHE A C 1
ATOM 2934 O O . PHE A 1 374 ? 193.726 184.354 168.888 1.00 35.99 1995 PHE A O 1
ATOM 2942 N N . ASP A 1 375 ? 192.230 182.994 167.887 1.00 32.74 1996 ASP A N 1
ATOM 2943 C CA . ASP A 1 375 ? 191.039 183.574 168.487 1.00 33.40 1996 ASP A CA 1
ATOM 2944 C C . ASP A 1 375 ? 190.090 182.453 168.876 1.00 35.92 1996 ASP A C 1
ATOM 2945 O O . ASP A 1 375 ? 189.705 181.643 168.030 1.00 40.43 1996 ASP A O 1
ATOM 2950 N N . GLU A 1 376 ? 189.697 182.420 170.146 1.00 37.09 1997 GLU A N 1
ATOM 2951 C CA . GLU A 1 376 ? 188.745 181.438 170.641 1.00 40.37 1997 GLU A CA 1
ATOM 2952 C C . GLU A 1 376 ? 187.413 182.122 170.908 1.00 38.89 1997 GLU A C 1
ATOM 2953 O O . GLU A 1 376 ? 187.363 183.306 171.255 1.00 41.95 1997 GLU A O 1
ATOM 2959 N N . ILE A 1 377 ? 186.324 181.382 170.710 1.00 36.12 1998 ILE A N 1
ATOM 2960 C CA . ILE A 1 377 ? 185.014 182.016 170.743 1.00 37.02 1998 ILE A CA 1
ATOM 2961 C C . ILE A 1 377 ? 184.213 181.688 172.010 1.00 40.18 1998 ILE A C 1
ATOM 2962 O O . ILE A 1 377 ? 183.963 182.594 172.810 1.00 47.87 1998 ILE A O 1
ATOM 2967 N N . MET A 1 378 ? 183.859 180.427 172.272 1.00 35.56 1999 MET A N 1
ATOM 2968 C CA . MET A 1 378 ? 183.118 180.118 173.500 1.00 38.78 1999 MET A CA 1
ATOM 2969 C C . MET A 1 378 ? 184.085 179.641 174.585 1.00 44.10 1999 MET A C 1
ATOM 2970 O O . MET A 1 378 ? 184.362 178.454 174.755 1.00 50.46 1999 MET A O 1
ATOM 2975 N N . GLN A 1 379 ? 184.605 180.613 175.329 1.00 38.93 2000 GLN A N 1
ATOM 2976 C CA . GLN A 1 379 ? 185.557 180.294 176.390 1.00 40.52 2000 GLN A CA 1
ATOM 2977 C C . GLN A 1 379 ? 184.914 179.721 177.662 1.00 41.38 2000 GLN A C 1
ATOM 2978 O O . GLN A 1 379 ? 185.319 178.614 178.056 1.00 43.74 2000 GLN A O 1
ATOM 2984 N N . PRO A 1 380 ? 183.957 180.359 178.344 1.00 35.89 2001 PRO A N 1
ATOM 2985 C CA . PRO A 1 380 ? 183.537 179.824 179.648 1.00 36.70 2001 PRO A CA 1
ATOM 2986 C C . PRO A 1 380 ? 182.456 178.752 179.600 1.00 37.90 2001 PRO A C 1
ATOM 2987 O O . PRO A 1 380 ? 181.982 178.343 180.664 1.00 38.90 2001 PRO A O 1
ATOM 2991 N N . TRP A 1 381 ? 182.061 178.286 178.421 1.00 37.01 2002 TRP A N 1
ATOM 2992 C CA . TRP A 1 381 ? 181.057 177.243 178.277 1.00 31.85 2002 TRP A CA 1
ATOM 2993 C C . TRP A 1 381 ? 181.695 175.977 177.730 1.00 34.15 2002 TRP A C 1
ATOM 2994 O O . TRP A 1 381 ? 182.335 176.014 176.673 1.00 41.02 2002 TRP A O 1
ATOM 3005 N N . ALA A 1 382 ? 181.482 174.868 178.447 1.00 31.36 2003 ALA A N 1
ATOM 3006 C CA . ALA A 1 382 ? 181.963 173.529 178.096 1.00 28.41 2003 ALA A CA 1
ATOM 3007 C C . ALA A 1 382 ? 183.472 173.526 177.864 1.00 28.88 2003 ALA A C 1
ATOM 3008 O O . ALA A 1 382 ? 183.963 173.275 176.763 1.00 33.35 2003 ALA A O 1
ATOM 3010 N N . GLN A 1 383 ? 184.207 173.822 178.934 1.00 30.33 2004 GLN A N 1
ATOM 3011 C CA . GLN A 1 383 ? 185.635 174.101 178.837 1.00 33.16 2004 GLN A CA 1
ATOM 3012 C C . GLN A 1 383 ? 186.485 172.859 178.610 1.00 36.52 2004 GLN A C 1
ATOM 3013 O O . GLN A 1 383 ? 187.705 172.986 178.481 1.00 39.93 2004 GLN A O 1
ATOM 3019 N N . THR A 1 384 ? 185.876 171.674 178.560 1.00 35.98 2005 THR A N 1
ATOM 3020 C CA . THR A 1 384 ? 186.558 170.474 178.097 1.00 35.92 2005 THR A CA 1
ATOM 3021 C C . THR A 1 384 ? 187.041 170.609 176.655 1.00 39.75 2005 THR A C 1
ATOM 3022 O O . THR A 1 384 ? 188.188 170.255 176.360 1.00 43.36 2005 THR A O 1
ATOM 3026 N N . VAL A 1 385 ? 186.222 171.168 175.768 1.00 35.35 2006 VAL A N 1
ATOM 3027 C CA . VAL A 1 385 ? 186.573 171.354 174.365 1.00 30.48 2006 VAL A CA 1
ATOM 3028 C C . VAL A 1 385 ? 186.900 172.821 174.131 1.00 36.13 2006 VAL A C 1
ATOM 3029 O O . VAL A 1 385 ? 186.117 173.707 174.496 1.00 40.64 2006 VAL A O 1
ATOM 3033 N N . ILE A 1 386 ? 188.058 173.073 173.525 1.00 36.50 2007 ILE A N 1
ATOM 3034 C CA . ILE A 1 386 ? 188.491 174.408 173.131 1.00 31.99 2007 ILE A CA 1
ATOM 3035 C C . ILE A 1 386 ? 188.230 174.567 171.641 1.00 33.26 2007 ILE A C 1
ATOM 3036 O O . ILE A 1 386 ? 188.797 173.833 170.825 1.00 34.68 2007 ILE A O 1
ATOM 3041 N N . THR A 1 387 ? 187.378 175.522 171.281 1.00 35.28 2008 THR A N 1
ATOM 3042 C CA . THR A 1 387 ? 187.000 175.761 169.896 1.00 32.96 2008 THR A CA 1
ATOM 3043 C C . THR A 1 387 ? 187.384 177.181 169.511 1.00 34.88 2008 THR A C 1
ATOM 3044 O O . THR A 1 387 ? 187.161 178.117 170.286 1.00 36.45 2008 THR A O 1
ATOM 3048 N N . GLY A 1 388 ? 187.952 177.342 168.321 1.00 34.75 2009 GLY A N 1
ATOM 3049 C CA . GLY A 1 388 ? 188.385 178.668 167.916 1.00 29.84 2009 GLY A CA 1
ATOM 3050 C C . GLY A 1 388 ? 188.772 178.724 166.455 1.00 29.87 2009 GLY A C 1
ATOM 3051 O O . GLY A 1 388 ? 188.590 177.767 165.699 1.00 34.96 2009 GLY A O 1
ATOM 3052 N N . ARG A 1 389 ? 189.309 179.877 166.066 1.00 29.07 2010 ARG A N 1
ATOM 3053 C CA . ARG A 1 389 ? 189.786 180.128 164.713 1.00 27.00 2010 ARG A CA 1
ATOM 3054 C C . ARG A 1 389 ? 191.226 180.622 164.763 1.00 30.17 2010 ARG A C 1
ATOM 3055 O O . ARG A 1 389 ? 191.599 181.374 165.668 1.00 36.91 2010 ARG A O 1
ATOM 3063 N N . ALA A 1 390 ? 192.033 180.195 163.794 1.00 24.54 2011 ALA A N 1
ATOM 3064 C CA . ALA A 1 390 ? 193.432 180.590 163.727 1.00 22.69 2011 ALA A CA 1
ATOM 3065 C C . ALA A 1 390 ? 193.861 180.646 162.268 1.00 27.22 2011 ALA A C 1
ATOM 3066 O O . ALA A 1 390 ? 193.053 180.469 161.355 1.00 32.29 2011 ALA A O 1
ATOM 3068 N N . ARG A 1 391 ? 195.150 180.896 162.052 1.00 26.46 2012 ARG A N 1
ATOM 3069 C CA . ARG A 1 391 ? 195.724 180.931 160.713 1.00 24.98 2012 ARG A CA 1
ATOM 3070 C C . ARG A 1 391 ? 197.003 180.111 160.661 1.00 26.05 2012 ARG A C 1
ATOM 3071 O O . ARG A 1 391 ? 197.851 180.211 161.554 1.00 28.78 2012 ARG A O 1
ATOM 3079 N N . LEU A 1 392 ? 197.135 179.308 159.610 1.00 26.19 2013 LEU A N 1
ATOM 3080 C CA . LEU A 1 392 ? 198.325 178.512 159.344 1.00 28.29 2013 LEU A CA 1
ATOM 3081 C C . LEU A 1 392 ? 198.884 178.926 157.993 1.00 33.05 2013 LEU A C 1
ATOM 3082 O O . LEU A 1 392 ? 198.268 178.653 156.957 1.00 37.92 2013 LEU A O 1
ATOM 3087 N N . GLY A 1 393 ? 200.034 179.601 158.008 1.00 30.05 2014 GLY A N 1
ATOM 3088 C CA . GLY A 1 393 ? 200.658 180.086 156.786 1.00 29.12 2014 GLY A CA 1
ATOM 3089 C C . GLY A 1 393 ? 199.843 181.113 156.033 1.00 34.74 2014 GLY A C 1
ATOM 3090 O O . GLY A 1 393 ? 200.046 181.296 154.829 1.00 41.99 2014 GLY A O 1
ATOM 3091 N N . GLY A 1 394 ? 198.925 181.795 156.714 1.00 29.47 2015 GLY A N 1
ATOM 3092 C CA . GLY A 1 394 ? 197.968 182.664 156.073 1.00 27.97 2015 GLY A CA 1
ATOM 3093 C C . GLY A 1 394 ? 196.624 182.040 155.763 1.00 29.72 2015 GLY A C 1
ATOM 3094 O O . GLY A 1 394 ? 195.697 182.772 155.398 1.00 36.26 2015 GLY A O 1
ATOM 3095 N N . ILE A 1 395 ? 196.473 180.732 155.908 1.00 26.07 2016 ILE A N 1
ATOM 3096 C CA . ILE A 1 395 ? 195.235 180.029 155.574 1.00 25.76 2016 ILE A CA 1
ATOM 3097 C C . ILE A 1 395 ? 194.354 179.980 156.815 1.00 27.40 2016 ILE A C 1
ATOM 3098 O O . ILE A 1 395 ? 194.830 179.571 157.880 1.00 31.98 2016 ILE A O 1
ATOM 3103 N N . PRO A 1 396 ? 193.092 180.400 156.731 1.00 26.20 2017 PRO A N 1
ATOM 3104 C CA . PRO A 1 396 ? 192.193 180.312 157.889 1.00 28.41 2017 PRO A CA 1
ATOM 3105 C C . PRO A 1 396 ? 191.841 178.869 158.227 1.00 31.81 2017 PRO A C 1
ATOM 3106 O O . PRO A 1 396 ? 191.477 178.079 157.353 1.00 36.81 2017 PRO A O 1
ATOM 3110 N N . VAL A 1 397 ? 191.954 178.528 159.515 1.00 28.15 2018 VAL A N 1
ATOM 3111 C CA . VAL A 1 397 ? 191.730 177.181 160.024 1.00 29.24 2018 VAL A CA 1
ATOM 3112 C C . VAL A 1 397 ? 190.798 177.262 161.233 1.00 33.06 2018 VAL A C 1
ATOM 3113 O O . VAL A 1 397 ? 190.945 178.123 162.101 1.00 34.93 2018 VAL A O 1
ATOM 3117 N N . GLY A 1 398 ? 189.822 176.360 161.277 1.00 32.23 2019 GLY A N 1
ATOM 3118 C CA . GLY A 1 398 ? 189.018 176.126 162.472 1.00 32.38 2019 GLY A CA 1
ATOM 3119 C C . GLY A 1 398 ? 189.695 175.086 163.350 1.00 36.32 2019 GLY A C 1
ATOM 3120 O O . GLY A 1 398 ? 190.229 174.095 162.845 1.00 41.35 2019 GLY A O 1
ATOM 3121 N N . VAL A 1 399 ? 189.674 175.315 164.665 1.00 31.40 2020 VAL A N 1
ATOM 3122 C CA . VAL A 1 399 ? 190.509 174.588 165.616 1.00 30.13 2020 VAL A CA 1
ATOM 3123 C C . VAL A 1 399 ? 189.627 174.002 166.712 1.00 32.83 2020 VAL A C 1
ATOM 3124 O O . VAL A 1 399 ? 188.831 174.725 167.324 1.00 35.09 2020 VAL A O 1
ATOM 3128 N N . ILE A 1 400 ? 189.782 172.699 166.965 1.00 31.40 2021 ILE A N 1
ATOM 3129 C CA . ILE A 1 400 ? 189.138 171.999 168.074 1.00 30.83 2021 ILE A CA 1
ATOM 3130 C C . ILE A 1 400 ? 190.207 171.227 168.843 1.00 31.26 2021 ILE A C 1
ATOM 3131 O O . ILE A 1 400 ? 190.963 170.453 168.248 1.00 35.13 2021 ILE A O 1
ATOM 3136 N N . ALA A 1 401 ? 190.273 171.444 170.159 1.00 30.66 2022 ALA A N 1
ATOM 3137 C CA . ALA A 1 401 ? 191.262 170.805 171.020 1.00 30.23 2022 ALA A CA 1
ATOM 3138 C C . ALA A 1 401 ? 190.604 170.387 172.332 1.00 37.57 2022 ALA A C 1
ATOM 3139 O O . ALA A 1 401 ? 189.457 170.741 172.608 1.00 41.95 2022 ALA A O 1
ATOM 3141 N N . VAL A 1 402 ? 191.344 169.632 173.149 1.00 35.26 2023 VAL A N 1
ATOM 3142 C CA . VAL A 1 402 ? 190.817 169.028 174.372 1.00 33.24 2023 VAL A CA 1
ATOM 3143 C C . VAL A 1 402 ? 191.657 169.474 175.558 1.00 36.85 2023 VAL A C 1
ATOM 3144 O O . VAL A 1 402 ? 192.868 169.230 175.582 1.00 40.23 2023 VAL A O 1
ATOM 3148 N N . GLU A 1 403 ? 191.011 170.056 176.568 1.00 35.54 2024 GLU A N 1
ATOM 3149 C CA . GLU A 1 403 ? 191.720 170.388 177.798 1.00 36.45 2024 GLU A CA 1
ATOM 3150 C C . GLU A 1 403 ? 191.955 169.135 178.633 1.00 37.08 2024 GLU A C 1
ATOM 3151 O O . GLU A 1 403 ? 191.046 168.330 178.841 1.00 42.06 2024 GLU A O 1
ATOM 3157 N N . THR A 1 404 ? 193.187 168.974 179.114 1.00 35.48 2025 THR A N 1
ATOM 3158 C CA . THR A 1 404 ? 193.578 167.813 179.902 1.00 34.66 2025 THR A CA 1
ATOM 3159 C C . THR A 1 404 ? 193.567 168.083 181.401 1.00 38.75 2025 THR A C 1
ATOM 3160 O O . THR A 1 404 ? 194.189 167.332 182.159 1.00 43.24 2025 THR A O 1
ATOM 3164 N N . ARG A 1 405 ? 192.878 169.129 181.849 1.00 40.48 2026 ARG A N 1
ATOM 3165 C CA . ARG A 1 405 ? 192.794 169.471 183.261 1.00 36.87 2026 ARG A CA 1
ATOM 3166 C C . ARG A 1 405 ? 191.348 169.386 183.725 1.00 40.03 2026 ARG A C 1
ATOM 3167 O O . ARG A 1 405 ? 190.421 169.566 182.930 1.00 44.08 2026 ARG A O 1
ATOM 3175 N N . THR A 1 406 ? 191.167 169.096 185.012 1.00 39.97 2027 THR A N 1
ATOM 3176 C CA . THR A 1 406 ? 189.833 169.002 185.590 1.00 37.50 2027 THR A CA 1
ATOM 3177 C C . THR A 1 406 ? 189.189 170.381 185.667 1.00 41.68 2027 THR A C 1
ATOM 3178 O O . THR A 1 406 ? 189.823 171.361 186.068 1.00 45.28 2027 THR A O 1
ATOM 3182 N N . VAL A 1 407 ? 187.920 170.453 185.277 1.00 40.03 2028 VAL A N 1
ATOM 3183 C CA . VAL A 1 407 ? 187.190 171.709 185.161 1.00 37.40 2028 VAL A CA 1
ATOM 3184 C C . VAL A 1 407 ? 186.160 171.791 186.279 1.00 38.33 2028 VAL A C 1
ATOM 3185 O O . VAL A 1 407 ? 185.334 170.888 186.445 1.00 42.94 2028 VAL A O 1
ATOM 3189 N N . GLU A 1 408 ? 186.208 172.876 187.044 1.00 39.62 2029 GLU A N 1
ATOM 3190 C CA . GLU A 1 408 ? 185.230 173.138 188.089 1.00 43.15 2029 GLU A CA 1
ATOM 3191 C C . GLU A 1 408 ? 184.098 173.979 187.515 1.00 43.25 2029 GLU A C 1
ATOM 3192 O O . GLU A 1 408 ? 184.330 175.089 187.026 1.00 49.89 2029 GLU A O 1
ATOM 3198 N N . LEU A 1 409 ? 182.881 173.448 187.573 1.00 39.27 2030 LEU A N 1
ATOM 3199 C CA . LEU A 1 409 ? 181.701 174.104 187.034 1.00 41.94 2030 LEU A CA 1
ATOM 3200 C C . LEU A 1 409 ? 180.781 174.481 188.183 1.00 48.44 2030 LEU A C 1
ATOM 3201 O O . LEU A 1 409 ? 180.382 173.619 188.971 1.00 54.07 2030 LEU A O 1
ATOM 3206 N N . THR A 1 410 ? 180.447 175.761 188.281 1.00 46.84 2031 THR A N 1
ATOM 3207 C CA . THR A 1 410 ? 179.592 176.258 189.347 1.00 48.97 2031 THR A CA 1
ATOM 3208 C C . THR A 1 410 ? 178.199 176.511 188.794 1.00 54.04 2031 THR A C 1
ATOM 3209 O O . THR A 1 410 ? 178.006 177.412 187.972 1.00 57.70 2031 THR A O 1
ATOM 3213 N N . GLN A 1 411 ? 177.235 175.713 189.243 1.00 57.76 2032 GLN A N 1
ATOM 3214 C CA . GLN A 1 411 ? 175.848 175.904 188.866 1.00 59.75 2032 GLN A CA 1
ATOM 3215 C C . GLN A 1 411 ? 175.171 176.810 189.878 1.00 57.12 2032 GLN A C 1
ATOM 3216 O O . GLN A 1 411 ? 175.086 176.452 191.062 1.00 59.92 2032 GLN A O 1
ATOM 3222 N N . PRO A 1 412 ? 174.693 177.980 189.461 1.00 53.60 2033 PRO A N 1
ATOM 3223 C CA . PRO A 1 412 ? 174.133 178.936 190.419 1.00 57.87 2033 PRO A CA 1
ATOM 3224 C C . PRO A 1 412 ? 172.739 178.537 190.879 1.00 61.74 2033 PRO A C 1
ATOM 3225 O O . PRO A 1 412 ? 172.088 177.655 190.314 1.00 64.32 2033 PRO A O 1
ATOM 3229 N N . ALA A 1 413 ? 172.288 179.213 191.930 1.00 55.48 2034 ALA A N 1
ATOM 3230 C CA . ALA A 1 413 ? 170.986 178.929 192.507 1.00 51.96 2034 ALA A CA 1
ATOM 3231 C C . ALA A 1 413 ? 169.873 179.569 191.685 1.00 51.70 2034 ALA A C 1
ATOM 3232 O O . ALA A 1 413 ? 170.070 180.560 190.977 1.00 54.47 2034 ALA A O 1
ATOM 3234 N N . ASP A 1 414 ? 168.685 178.980 191.790 1.00 51.18 2035 ASP A N 1
ATOM 3235 C CA . ASP A 1 414 ? 167.482 179.510 191.170 1.00 49.54 2035 ASP A CA 1
ATOM 3236 C C . ASP A 1 414 ? 166.697 180.269 192.225 1.00 50.11 2035 ASP A C 1
ATOM 3237 O O . ASP A 1 414 ? 166.244 179.650 193.198 1.00 56.82 2035 ASP A O 1
ATOM 3242 N N . PRO A 1 415 ? 166.509 181.587 192.101 1.00 43.74 2036 PRO A N 1
ATOM 3243 C CA . PRO A 1 415 ? 165.839 182.330 193.175 1.00 45.04 2036 PRO A CA 1
ATOM 3244 C C . PRO A 1 415 ? 164.327 182.162 193.208 1.00 48.30 2036 PRO A C 1
ATOM 3245 O O . PRO A 1 415 ? 163.691 182.679 194.136 1.00 50.24 2036 PRO A O 1
ATOM 3249 N N . ALA A 1 416 ? 163.731 181.468 192.237 1.00 44.94 2037 ALA A N 1
ATOM 3250 C CA . ALA A 1 416 ? 162.311 181.152 192.321 1.00 46.35 2037 ALA A CA 1
ATOM 3251 C C . ALA A 1 416 ? 162.047 180.082 193.374 1.00 55.71 2037 ALA A C 1
ATOM 3252 O O . ALA A 1 416 ? 161.039 180.139 194.087 1.00 62.51 2037 ALA A O 1
ATOM 3254 N N . ASN A 1 417 ? 162.938 179.100 193.482 1.00 56.04 2038 ASN A N 1
ATOM 3255 C CA . ASN A 1 417 ? 162.806 178.010 194.440 1.00 57.46 2038 ASN A CA 1
ATOM 3256 C C . ASN A 1 417 ? 163.677 178.311 195.653 1.00 59.43 2038 ASN A C 1
ATOM 3257 O O . ASN A 1 417 ? 164.878 178.563 195.512 1.00 62.61 2038 ASN A O 1
ATOM 3262 N N . LEU A 1 418 ? 163.070 178.284 196.840 1.00 56.96 2039 LEU A N 1
ATOM 3263 C CA . LEU A 1 418 ? 163.798 178.634 198.054 1.00 61.74 2039 LEU A CA 1
ATOM 3264 C C . LEU A 1 418 ? 164.773 177.534 198.460 1.00 67.29 2039 LEU A C 1
ATOM 3265 O O . LEU A 1 418 ? 165.780 177.801 199.126 1.00 67.56 2039 LEU A O 1
ATOM 3270 N N . ASP A 1 419 ? 164.493 176.290 198.070 1.00 69.05 2040 ASP A N 1
ATOM 3271 C CA . ASP A 1 419 ? 165.323 175.174 198.510 1.00 70.15 2040 ASP A CA 1
ATOM 3272 C C . ASP A 1 419 ? 166.573 175.013 197.650 1.00 74.22 2040 ASP A C 1
ATOM 3273 O O . ASP A 1 419 ? 167.468 174.237 198.004 1.00 77.29 2040 ASP A O 1
ATOM 3278 N N . SER A 1 420 ? 166.650 175.722 196.524 1.00 72.60 2041 SER A N 1
ATOM 3279 C CA . SER A 1 420 ? 167.768 175.558 195.602 1.00 70.29 2041 SER A CA 1
ATOM 3280 C C . SER A 1 420 ? 169.044 176.186 196.152 1.00 68.97 2041 SER A C 1
ATOM 3281 O O . SER A 1 420 ? 169.015 177.246 196.782 1.00 69.52 2041 SER A O 1
ATOM 3284 N N . GLU A 1 421 ? 170.172 175.519 195.906 1.00 65.62 2042 GLU A N 1
ATOM 3285 C CA . GLU A 1 421 ? 171.488 176.004 196.299 1.00 64.03 2042 GLU A CA 1
ATOM 3286 C C . GLU A 1 421 ? 172.461 175.833 195.140 1.00 61.88 2042 GLU A C 1
ATOM 3287 O O . GLU A 1 421 ? 172.256 175.007 194.247 1.00 66.39 2042 GLU A O 1
ATOM 3293 N N . ALA A 1 422 ? 173.523 176.636 195.158 1.00 58.34 2043 ALA A N 1
ATOM 3294 C CA . ALA A 1 422 ? 174.567 176.524 194.151 1.00 58.88 2043 ALA A CA 1
ATOM 3295 C C . ALA A 1 422 ? 175.383 175.254 194.366 1.00 58.08 2043 ALA A C 1
ATOM 3296 O O . ALA A 1 422 ? 175.537 174.772 195.491 1.00 59.51 2043 ALA A O 1
ATOM 3298 N N . LYS A 1 423 ? 175.914 174.710 193.273 1.00 54.89 2044 LYS A N 1
ATOM 3299 C CA . LYS A 1 423 ? 176.621 173.440 193.334 1.00 57.62 2044 LYS A CA 1
ATOM 3300 C C . LYS A 1 423 ? 177.930 173.524 192.564 1.00 59.87 2044 LYS A C 1
ATOM 3301 O O . LYS A 1 423 ? 178.075 174.325 191.638 1.00 60.40 2044 LYS A O 1
ATOM 3307 N N . THR A 1 424 ? 178.880 172.681 192.960 1.00 58.92 2045 THR A N 1
ATOM 3308 C CA . THR A 1 424 ? 180.178 172.568 192.306 1.00 52.01 2045 THR A CA 1
ATOM 3309 C C . THR A 1 424 ? 180.289 171.184 191.684 1.00 49.54 2045 THR A C 1
ATOM 3310 O O . THR A 1 424 ? 180.081 170.176 192.367 1.00 55.25 2045 THR A O 1
ATOM 3314 N N . LEU A 1 425 ? 180.613 171.138 190.395 1.00 44.48 2046 LEU A N 1
ATOM 3315 C CA . LEU A 1 425 ? 180.739 169.895 189.649 1.00 43.67 2046 LEU A CA 1
ATOM 3316 C C . LEU A 1 425 ? 182.159 169.785 189.114 1.00 47.05 2046 LEU A C 1
ATOM 3317 O O . LEU A 1 425 ? 182.691 170.749 188.555 1.00 50.83 2046 LEU A O 1
ATOM 3322 N N . GLN A 1 426 ? 182.772 168.621 189.290 1.00 44.13 2047 GLN A N 1
ATOM 3323 C CA . GLN A 1 426 ? 184.096 168.355 188.747 1.00 36.04 2047 GLN A CA 1
ATOM 3324 C C . GLN A 1 426 ? 183.936 167.587 187.441 1.00 38.25 2047 GLN A C 1
ATOM 3325 O O . GLN A 1 426 ? 183.344 166.503 187.424 1.00 42.15 2047 GLN A O 1
ATOM 3331 N N . GLN A 1 427 ? 184.457 168.145 186.353 1.00 37.26 2048 GLN A N 1
ATOM 3332 C CA . GLN A 1 427 ? 184.377 167.533 185.036 1.00 32.64 2048 GLN A CA 1
ATOM 3333 C C . GLN A 1 427 ? 185.767 167.087 184.612 1.00 34.87 2048 GLN A C 1
ATOM 3334 O O . GLN A 1 427 ? 186.725 167.862 184.702 1.00 40.07 2048 GLN A O 1
ATOM 3340 N N . ALA A 1 428 ? 185.870 165.844 184.150 1.00 35.85 2049 ALA A N 1
ATOM 3341 C CA . ALA A 1 428 ? 187.152 165.273 183.771 1.00 37.03 2049 ALA A CA 1
ATOM 3342 C C . ALA A 1 428 ? 187.671 165.902 182.480 1.00 39.91 2049 ALA A C 1
ATOM 3343 O O . ALA A 1 428 ? 186.960 166.619 181.770 1.00 44.83 2049 ALA A O 1
ATOM 3345 N N . GLY A 1 429 ? 188.937 165.615 182.179 1.00 36.74 2050 GLY A N 1
ATOM 3346 C CA . GLY A 1 429 ? 189.608 166.331 181.106 1.00 38.60 2050 GLY A CA 1
ATOM 3347 C C . GLY A 1 429 ? 189.218 165.848 179.722 1.00 41.23 2050 GLY A C 1
ATOM 3348 O O . GLY A 1 429 ? 188.717 166.620 178.901 1.00 44.83 2050 GLY A O 1
ATOM 3349 N N . GLN A 1 430 ? 189.434 164.567 179.446 1.00 37.47 2051 GLN A N 1
ATOM 3350 C CA . GLN A 1 430 ? 189.390 164.028 178.091 1.00 35.64 2051 GLN A CA 1
ATOM 3351 C C . GLN A 1 430 ? 188.080 163.305 177.787 1.00 37.04 2051 GLN A C 1
ATOM 3352 O O . GLN A 1 430 ? 188.065 162.300 177.075 1.00 39.73 2051 GLN A O 1
ATOM 3358 N N . VAL A 1 431 ? 186.963 163.797 178.321 1.00 35.16 2052 VAL A N 1
ATOM 3359 C CA . VAL A 1 431 ? 185.668 163.138 178.188 1.00 33.62 2052 VAL A CA 1
ATOM 3360 C C . VAL A 1 431 ? 184.651 164.130 177.636 1.00 35.47 2052 VAL A C 1
ATOM 3361 O O . VAL A 1 431 ? 184.421 165.186 178.234 1.00 41.12 2052 VAL A O 1
ATOM 3365 N N . TRP A 1 432 ? 184.055 163.796 176.491 1.00 31.63 2053 TRP A N 1
ATOM 3366 C CA . TRP A 1 432 ? 182.817 164.433 176.053 1.00 32.32 2053 TRP A CA 1
ATOM 3367 C C . TRP A 1 432 ? 181.668 164.249 177.034 1.00 35.85 2053 TRP A C 1
ATOM 3368 O O . TRP A 1 432 ? 181.353 163.145 177.489 1.00 40.25 2053 TRP A O 1
ATOM 3379 N N . PHE A 1 433 ? 181.035 165.372 177.326 1.00 34.59 2054 PHE A N 1
ATOM 3380 C CA . PHE A 1 433 ? 179.852 165.522 178.156 1.00 30.95 2054 PHE A CA 1
ATOM 3381 C C . PHE A 1 433 ? 178.775 166.026 177.210 1.00 34.79 2054 PHE A C 1
ATOM 3382 O O . PHE A 1 433 ? 179.049 166.219 176.020 1.00 39.14 2054 PHE A O 1
ATOM 3390 N N . PRO A 1 434 ? 177.515 166.165 177.666 1.00 33.77 2055 PRO A N 1
ATOM 3391 C CA . PRO A 1 434 ? 176.496 166.761 176.774 1.00 34.92 2055 PRO A CA 1
ATOM 3392 C C . PRO A 1 434 ? 176.819 168.163 176.273 1.00 34.50 2055 PRO A C 1
ATOM 3393 O O . PRO A 1 434 ? 176.665 168.442 175.071 1.00 38.08 2055 PRO A O 1
ATOM 3397 N N . ASP A 1 435 ? 177.310 169.034 177.156 1.00 30.51 2056 ASP A N 1
ATOM 3398 C CA . ASP A 1 435 ? 177.654 170.394 176.757 1.00 31.89 2056 ASP A CA 1
ATOM 3399 C C . ASP A 1 435 ? 178.868 170.432 175.830 1.00 34.34 2056 ASP A C 1
ATOM 3400 O O . ASP A 1 435 ? 178.884 171.192 174.855 1.00 38.98 2056 ASP A O 1
ATOM 3405 N N . SER A 1 436 ? 179.879 169.599 176.101 1.00 32.53 2057 SER A N 1
ATOM 3406 C CA . SER A 1 436 ? 181.076 169.566 175.262 1.00 32.11 2057 SER A CA 1
ATOM 3407 C C . SER A 1 436 ? 180.778 169.010 173.872 1.00 34.87 2057 SER A C 1
ATOM 3408 O O . SER A 1 436 ? 181.272 169.536 172.866 1.00 38.70 2057 SER A O 1
ATOM 3411 N N . ALA A 1 437 ? 179.961 167.954 173.798 1.00 32.82 2058 ALA A N 1
ATOM 3412 C CA . ALA A 1 437 ? 179.588 167.382 172.507 1.00 33.54 2058 ALA A CA 1
ATOM 3413 C C . ALA A 1 437 ? 178.721 168.342 171.702 1.00 35.90 2058 ALA A C 1
ATOM 3414 O O . ALA A 1 437 ? 178.884 168.463 170.478 1.00 41.61 2058 ALA A O 1
ATOM 3416 N N . TYR A 1 438 ? 177.804 169.047 172.375 1.00 32.74 2059 TYR A N 1
ATOM 3417 C CA . TYR A 1 438 ? 176.959 170.007 171.673 1.00 31.15 2059 TYR A CA 1
ATOM 3418 C C . TYR A 1 438 ? 177.775 171.206 171.200 1.00 33.01 2059 TYR A C 1
ATOM 3419 O O . TYR A 1 438 ? 177.531 171.741 170.110 1.00 39.82 2059 TYR A O 1
ATOM 3428 N N . LYS A 1 439 ? 178.779 171.607 171.991 1.00 32.66 2060 LYS A N 1
ATOM 3429 C CA . LYS A 1 439 ? 179.724 172.642 171.577 1.00 34.57 2060 LYS A CA 1
ATOM 3430 C C . LYS A 1 439 ? 180.523 172.224 170.351 1.00 36.76 2060 LYS A C 1
ATOM 3431 O O . LYS A 1 439 ? 180.731 173.031 169.435 1.00 40.08 2060 LYS A O 1
ATOM 3437 N N . THR A 1 440 ? 180.990 170.970 170.325 1.00 33.57 2061 THR A N 1
ATOM 3438 C CA . THR A 1 440 ? 181.763 170.475 169.188 1.00 32.38 2061 THR A CA 1
ATOM 3439 C C . THR A 1 440 ? 180.920 170.433 167.917 1.00 35.40 2061 THR A C 1
ATOM 3440 O O . THR A 1 440 ? 181.383 170.849 166.846 1.00 39.95 2061 THR A O 1
ATOM 3444 N N . ALA A 1 441 ? 179.671 169.966 168.028 1.00 35.51 2062 ALA A N 1
ATOM 3445 C CA . ALA A 1 441 ? 178.778 169.932 166.871 1.00 34.92 2062 ALA A CA 1
ATOM 3446 C C . ALA A 1 441 ? 178.446 171.335 166.372 1.00 39.40 2062 ALA A C 1
ATOM 3447 O O . ALA A 1 441 ? 178.412 171.577 165.156 1.00 44.77 2062 ALA A O 1
ATOM 3449 N N . GLN A 1 442 ? 178.220 172.275 167.301 1.00 39.79 2063 GLN A N 1
ATOM 3450 C CA . GLN A 1 442 ? 177.952 173.663 166.931 1.00 38.97 2063 GLN A CA 1
ATOM 3451 C C . GLN A 1 442 ? 179.148 174.297 166.228 1.00 38.76 2063 GLN A C 1
ATOM 3452 O O . GLN A 1 442 ? 178.983 175.022 165.237 1.00 39.35 2063 GLN A O 1
ATOM 3458 N N . ALA A 1 443 ? 180.362 174.003 166.706 1.00 38.02 2064 ALA A N 1
ATOM 3459 C CA . ALA A 1 443 ? 181.569 174.543 166.086 1.00 37.38 2064 ALA A CA 1
ATOM 3460 C C . ALA A 1 443 ? 181.793 173.979 164.687 1.00 36.97 2064 ALA A C 1
ATOM 3461 O O . ALA A 1 443 ? 182.164 174.726 163.771 1.00 39.93 2064 ALA A O 1
ATOM 3463 N N . ILE A 1 444 ? 181.573 172.670 164.501 1.00 36.53 2065 ILE A N 1
ATOM 3464 C CA . ILE A 1 444 ? 181.740 172.071 163.174 1.00 35.22 2065 ILE A CA 1
ATOM 3465 C C . ILE A 1 444 ? 180.695 172.608 162.200 1.00 35.98 2065 ILE A C 1
ATOM 3466 O O . ILE A 1 444 ? 181.008 172.888 161.034 1.00 37.99 2065 ILE A O 1
ATOM 3471 N N . ASN A 1 445 ? 179.461 172.826 162.673 1.00 37.20 2066 ASN A N 1
ATOM 3472 C CA . ASN A 1 445 ? 178.430 173.420 161.821 1.00 38.01 2066 ASN A CA 1
ATOM 3473 C C . ASN A 1 445 ? 178.784 174.848 161.414 1.00 41.59 2066 ASN A C 1
ATOM 3474 O O . ASN A 1 445 ? 178.695 175.207 160.230 1.00 44.03 2066 ASN A O 1
ATOM 3479 N N . ASP A 1 446 ? 179.224 175.665 162.379 1.00 42.03 2067 ASP A N 1
ATOM 3480 C CA . ASP A 1 446 ? 179.544 177.062 162.089 1.00 39.97 2067 ASP A CA 1
ATOM 3481 C C . ASP A 1 446 ? 180.765 177.191 161.188 1.00 39.99 2067 ASP A C 1
ATOM 3482 O O . ASP A 1 446 ? 180.833 178.105 160.362 1.00 42.63 2067 ASP A O 1
ATOM 3487 N N . PHE A 1 447 ? 181.742 176.291 161.326 1.00 38.92 2068 PHE A N 1
ATOM 3488 C CA . PHE A 1 447 ? 182.882 176.331 160.413 1.00 36.41 2068 PHE A CA 1
ATOM 3489 C C . PHE A 1 447 ? 182.517 175.772 159.043 1.00 37.33 2068 PHE A C 1
ATOM 3490 O O . PHE A 1 447 ? 183.127 176.146 158.035 1.00 40.00 2068 PHE A O 1
ATOM 3498 N N . SER A 1 448 ? 181.526 174.877 158.981 1.00 40.57 2069 SER A N 1
ATOM 3499 C CA . SER A 1 448 ? 181.138 174.303 157.697 1.00 38.92 2069 SER A CA 1
ATOM 3500 C C . SER A 1 448 ? 180.328 175.288 156.862 1.00 40.24 2069 SER A C 1
ATOM 3501 O O . SER A 1 448 ? 180.383 175.248 155.628 1.00 42.64 2069 SER A O 1
ATOM 3504 N N . ARG A 1 449 ? 179.555 176.168 157.511 1.00 40.97 2070 ARG A N 1
ATOM 3505 C CA . ARG A 1 449 ? 178.803 177.167 156.748 1.00 38.33 2070 ARG A CA 1
ATOM 3506 C C . ARG A 1 449 ? 179.720 178.215 156.125 1.00 42.50 2070 ARG A C 1
ATOM 3507 O O . ARG A 1 449 ? 179.382 178.806 155.093 1.00 47.42 2070 ARG A O 1
ATOM 3515 N N . GLU A 1 450 ? 180.873 178.469 156.735 1.00 42.49 2071 GLU A N 1
ATOM 3516 C CA . GLU A 1 450 ? 181.798 179.484 156.249 1.00 39.28 2071 GLU A CA 1
ATOM 3517 C C . GLU A 1 450 ? 182.907 178.930 155.364 1.00 42.19 2071 GLU A C 1
ATOM 3518 O O . GLU A 1 450 ? 183.801 179.697 154.988 1.00 42.86 2071 GLU A O 1
ATOM 3524 N N . ASN A 1 451 ? 182.864 177.630 155.043 1.00 41.40 2072 ASN A N 1
ATOM 3525 C CA . ASN A 1 451 ? 183.850 176.936 154.200 1.00 39.14 2072 ASN A CA 1
ATOM 3526 C C . ASN A 1 451 ? 185.268 177.054 154.757 1.00 37.19 2072 ASN A C 1
ATOM 3527 O O . ASN A 1 451 ? 186.239 177.184 154.010 1.00 38.81 2072 ASN A O 1
ATOM 3532 N N . LEU A 1 452 ? 185.390 177.003 156.080 1.00 35.88 2073 LEU A N 1
ATOM 3533 C CA . LEU A 1 452 ? 186.714 177.040 156.682 1.00 35.70 2073 LEU A CA 1
ATOM 3534 C C . LEU A 1 452 ? 187.242 175.630 156.887 1.00 33.89 2073 LEU A C 1
ATOM 3535 O O . LEU A 1 452 ? 186.502 174.759 157.360 1.00 35.21 2073 LEU A O 1
ATOM 3540 N N . PRO A 1 453 ? 188.499 175.387 156.512 1.00 31.99 2074 PRO A N 1
ATOM 3541 C CA . PRO A 1 453 ? 189.145 174.119 156.867 1.00 30.19 2074 PRO A CA 1
ATOM 3542 C C . PRO A 1 453 ? 189.223 173.943 158.376 1.00 37.97 2074 PRO A C 1
ATOM 3543 O O . PRO A 1 453 ? 189.481 174.893 159.118 1.00 40.19 2074 PRO A O 1
ATOM 3547 N N . ILE A 1 454 ? 188.986 172.717 158.827 1.00 34.76 2075 ILE A N 1
ATOM 3548 C CA . ILE A 1 454 ? 188.966 172.383 160.245 1.00 30.49 2075 ILE A CA 1
ATOM 3549 C C . ILE A 1 454 ? 190.130 171.450 160.528 1.00 31.62 2075 ILE A C 1
ATOM 3550 O O . ILE A 1 454 ? 190.319 170.459 159.815 1.00 33.99 2075 ILE A O 1
ATOM 3555 N N . MET A 1 455 ? 190.923 171.778 161.542 1.00 30.64 2076 MET A N 1
ATOM 3556 C CA . MET A 1 455 ? 191.908 170.856 162.090 1.00 32.32 2076 MET A CA 1
ATOM 3557 C C . MET A 1 455 ? 191.515 170.516 163.519 1.00 33.58 2076 MET A C 1
ATOM 3558 O O . MET A 1 455 ? 191.360 171.409 164.358 1.00 35.78 2076 MET A O 1
ATOM 3563 N N . ILE A 1 456 ? 191.360 169.224 163.783 1.00 30.79 2077 ILE A N 1
ATOM 3564 C CA . ILE A 1 456 ? 190.931 168.708 165.074 1.00 28.42 2077 ILE A CA 1
ATOM 3565 C C . ILE A 1 456 ? 192.135 168.057 165.735 1.00 28.63 2077 ILE A C 1
ATOM 3566 O O . ILE A 1 456 ? 192.872 167.306 165.087 1.00 29.96 2077 ILE A O 1
ATOM 3571 N N . PHE A 1 457 ? 192.362 168.379 167.003 1.00 29.42 2078 PHE A N 1
ATOM 3572 C CA . PHE A 1 457 ? 193.398 167.742 167.802 1.00 27.74 2078 PHE A CA 1
ATOM 3573 C C . PHE A 1 457 ? 192.731 166.754 168.745 1.00 35.41 2078 PHE A C 1
ATOM 3574 O O . PHE A 1 457 ? 191.993 167.153 169.652 1.00 40.12 2078 PHE A O 1
ATOM 3582 N N . ALA A 1 458 ? 193.000 165.469 168.532 1.00 34.92 2079 ALA A N 1
ATOM 3583 C CA . ALA A 1 458 ? 192.174 164.391 169.057 1.00 34.06 2079 ALA A CA 1
ATOM 3584 C C . ALA A 1 458 ? 192.826 163.783 170.286 1.00 37.79 2079 ALA A C 1
ATOM 3585 O O . ALA A 1 458 ? 193.839 163.084 170.174 1.00 41.30 2079 ALA A O 1
ATOM 3587 N N . ASN A 1 459 ? 192.251 164.063 171.460 1.00 35.46 2080 ASN A N 1
ATOM 3588 C CA . ASN A 1 459 ? 192.649 163.428 172.703 1.00 34.41 2080 ASN A CA 1
ATOM 3589 C C . ASN A 1 459 ? 191.378 163.127 173.508 1.00 36.68 2080 ASN A C 1
ATOM 3590 O O . ASN A 1 459 ? 190.960 163.895 174.369 1.00 41.19 2080 ASN A O 1
ATOM 3595 N N . TRP A 1 460 ? 190.749 161.982 173.248 1.00 34.81 2081 TRP A N 1
ATOM 3596 C CA . TRP A 1 460 ? 189.569 161.572 174.002 1.00 35.27 2081 TRP A CA 1
ATOM 3597 C C . TRP A 1 460 ? 189.705 160.116 174.415 1.00 37.58 2081 TRP A C 1
ATOM 3598 O O . TRP A 1 460 ? 190.171 159.285 173.631 1.00 43.71 2081 TRP A O 1
ATOM 3609 N N . ARG A 1 461 ? 189.280 159.807 175.636 1.00 36.13 2082 ARG A N 1
ATOM 3610 C CA . ARG A 1 461 ? 189.209 158.432 176.103 1.00 36.97 2082 ARG A CA 1
ATOM 3611 C C . ARG A 1 461 ? 187.810 157.843 176.008 1.00 36.48 2082 ARG A C 1
ATOM 3612 O O . ARG A 1 461 ? 187.612 156.692 176.406 1.00 42.71 2082 ARG A O 1
ATOM 3620 N N . GLY A 1 462 ? 186.844 158.590 175.491 1.00 33.35 2083 GLY A N 1
ATOM 3621 C CA . GLY A 1 462 ? 185.517 158.046 175.278 1.00 32.52 2083 GLY A CA 1
ATOM 3622 C C . GLY A 1 462 ? 184.453 159.089 175.570 1.00 33.35 2083 GLY A C 1
ATOM 3623 O O . GLY A 1 462 ? 184.705 160.288 175.500 1.00 36.59 2083 GLY A O 1
ATOM 3624 N N . PHE A 1 463 ? 183.263 158.591 175.899 1.00 37.39 2084 PHE A N 1
ATOM 3625 C CA . PHE A 1 463 ? 182.130 159.423 176.267 1.00 35.13 2084 PHE A CA 1
ATOM 3626 C C . PHE A 1 463 ? 181.898 159.304 177.764 1.00 41.00 2084 PHE A C 1
ATOM 3627 O O . PHE A 1 463 ? 182.527 158.488 178.441 1.00 46.62 2084 PHE A O 1
ATOM 3635 N N . SER A 1 464 ? 181.000 160.136 178.280 1.00 43.01 2085 SER A N 1
ATOM 3636 C CA . SER A 1 464 ? 180.520 159.951 179.641 1.00 44.75 2085 SER A CA 1
ATOM 3637 C C . SER A 1 464 ? 179.296 159.042 179.642 1.00 51.79 2085 SER A C 1
ATOM 3638 O O . SER A 1 464 ? 178.376 159.214 178.838 1.00 52.88 2085 SER A O 1
ATOM 3641 N N . GLY A 1 465 ? 179.283 158.071 180.552 1.00 46.90 2086 GLY A N 1
ATOM 3642 C CA . GLY A 1 465 ? 178.235 157.071 180.543 1.00 40.30 2086 GLY A CA 1
ATOM 3643 C C . GLY A 1 465 ? 177.579 156.801 181.880 1.00 39.63 2086 GLY A C 1
ATOM 3644 O O . GLY A 1 465 ? 176.913 155.777 182.051 1.00 43.67 2086 GLY A O 1
ATOM 3645 N N . GLY A 1 466 ? 177.754 157.707 182.837 1.00 36.03 2087 GLY A N 1
ATOM 3646 C CA . GLY A 1 466 ? 177.062 157.587 184.099 1.00 33.96 2087 GLY A CA 1
ATOM 3647 C C . GLY A 1 466 ? 175.593 157.928 183.965 1.00 39.59 2087 GLY A C 1
ATOM 3648 O O . GLY A 1 466 ? 175.172 158.504 182.963 1.00 46.73 2087 GLY A O 1
ATOM 3649 N N . GLN A 1 467 ? 174.838 157.589 185.017 1.00 38.03 2088 GLN A N 1
ATOM 3650 C CA . GLN A 1 467 ? 173.376 157.644 184.977 1.00 36.17 2088 GLN A CA 1
ATOM 3651 C C . GLN A 1 467 ? 172.861 159.065 184.757 1.00 42.07 2088 GLN A C 1
ATOM 3652 O O . GLN A 1 467 ? 171.905 159.274 183.998 1.00 44.29 2088 GLN A O 1
ATOM 3658 N N . LYS A 1 468 ? 173.506 160.053 185.388 1.00 43.27 2089 LYS A N 1
ATOM 3659 C CA . LYS A 1 468 ? 173.126 161.450 185.197 1.00 40.34 2089 LYS A CA 1
ATOM 3660 C C . LYS A 1 468 ? 173.364 161.905 183.761 1.00 41.24 2089 LYS A C 1
ATOM 3661 O O . LYS A 1 468 ? 172.520 162.589 183.171 1.00 47.63 2089 LYS A O 1
ATOM 3667 N N . ASP A 1 469 ? 174.496 161.515 183.174 1.00 38.43 2090 ASP A N 1
ATOM 3668 C CA . ASP A 1 469 ? 174.783 161.911 181.801 1.00 40.26 2090 ASP A CA 1
ATOM 3669 C C . ASP A 1 469 ? 173.979 161.101 180.791 1.00 41.76 2090 ASP A C 1
ATOM 3670 O O . ASP A 1 469 ? 173.720 161.585 179.683 1.00 43.99 2090 ASP A O 1
ATOM 3675 N N . MET A 1 470 ? 173.583 159.871 181.136 1.00 40.66 2091 MET A N 1
ATOM 3676 C CA . MET A 1 470 ? 172.691 159.127 180.249 1.00 36.14 2091 MET A CA 1
ATOM 3677 C C . MET A 1 470 ? 171.287 159.716 180.284 1.00 35.48 2091 MET A C 1
ATOM 3678 O O . MET A 1 470 ? 170.573 159.702 179.276 1.00 39.35 2091 MET A O 1
ATOM 3683 N N . TYR A 1 471 ? 170.874 160.239 181.442 1.00 35.97 2092 TYR A N 1
ATOM 3684 C CA . TYR A 1 471 ? 169.606 160.952 181.542 1.00 36.62 2092 TYR A CA 1
ATOM 3685 C C . TYR A 1 471 ? 169.657 162.302 180.838 1.00 37.36 2092 TYR A C 1
ATOM 3686 O O . TYR A 1 471 ? 168.626 162.771 180.347 1.00 39.32 2092 TYR A O 1
ATOM 3695 N N . GLU A 1 472 ? 170.834 162.923 180.755 1.00 39.20 2093 GLU A N 1
ATOM 3696 C CA . GLU A 1 472 ? 170.997 164.224 180.122 1.00 40.25 2093 GLU A CA 1
ATOM 3697 C C . GLU A 1 472 ? 171.356 164.118 178.643 1.00 42.95 2093 GLU A C 1
ATOM 3698 O O . GLU A 1 472 ? 171.982 165.038 178.102 1.00 45.82 2093 GLU A O 1
ATOM 3704 N N . GLN A 1 473 ? 170.999 162.997 178.002 1.00 38.54 2094 GLN A N 1
ATOM 3705 C CA . GLN A 1 473 ? 170.982 162.831 176.543 1.00 33.09 2094 GLN A CA 1
ATOM 3706 C C . GLN A 1 473 ? 172.373 162.948 175.917 1.00 32.43 2094 GLN A C 1
ATOM 3707 O O . GLN A 1 473 ? 172.618 163.786 175.050 1.00 39.18 2094 GLN A O 1
ATOM 3713 N N . ILE A 1 474 ? 173.291 162.088 176.362 1.00 32.90 2095 ILE A N 1
ATOM 3714 C CA . ILE A 1 474 ? 174.633 162.067 175.782 1.00 37.71 2095 ILE A CA 1
ATOM 3715 C C . ILE A 1 474 ? 174.606 161.462 174.377 1.00 43.82 2095 ILE A C 1
ATOM 3716 O O . ILE A 1 474 ? 175.399 161.848 173.506 1.00 47.04 2095 ILE A O 1
ATOM 3721 N N . LEU A 1 475 ? 173.670 160.536 174.123 1.00 43.15 2096 LEU A N 1
ATOM 3722 C CA . LEU A 1 475 ? 173.594 159.858 172.828 1.00 38.90 2096 LEU A CA 1
ATOM 3723 C C . LEU A 1 475 ? 173.194 160.819 171.715 1.00 38.17 2096 LEU A C 1
ATOM 3724 O O . LEU A 1 475 ? 173.726 160.745 170.598 1.00 43.04 2096 LEU A O 1
ATOM 3729 N N . LYS A 1 476 ? 172.277 161.741 172.020 1.00 33.89 2097 LYS A N 1
ATOM 3730 C CA . LYS A 1 476 ? 171.806 162.723 171.048 1.00 36.36 2097 LYS A CA 1
ATOM 3731 C C . LYS A 1 476 ? 172.939 163.634 170.593 1.00 42.00 2097 LYS A C 1
ATOM 3732 O O . LYS A 1 476 ? 173.199 163.783 169.390 1.00 43.93 2097 LYS A O 1
ATOM 3738 N N . PHE A 1 477 ? 173.663 164.210 171.553 1.00 41.10 2098 PHE A N 1
ATOM 3739 C CA . PHE A 1 477 ? 174.715 165.158 171.219 1.00 40.22 2098 PHE A CA 1
ATOM 3740 C C . PHE A 1 477 ? 175.955 164.443 170.699 1.00 41.22 2098 PHE A C 1
ATOM 3741 O O . PHE A 1 477 ? 176.785 165.052 170.015 1.00 45.75 2098 PHE A O 1
ATOM 3749 N N . GLY A 1 478 ? 176.100 163.155 171.013 1.00 38.56 2099 GLY A N 1
ATOM 3750 C CA . GLY A 1 478 ? 177.118 162.354 170.355 1.00 39.77 2099 GLY A CA 1
ATOM 3751 C C . GLY A 1 478 ? 176.807 162.100 168.893 1.00 43.46 2099 GLY A C 1
ATOM 3752 O O . GLY A 1 478 ? 177.710 162.061 168.054 1.00 47.58 2099 GLY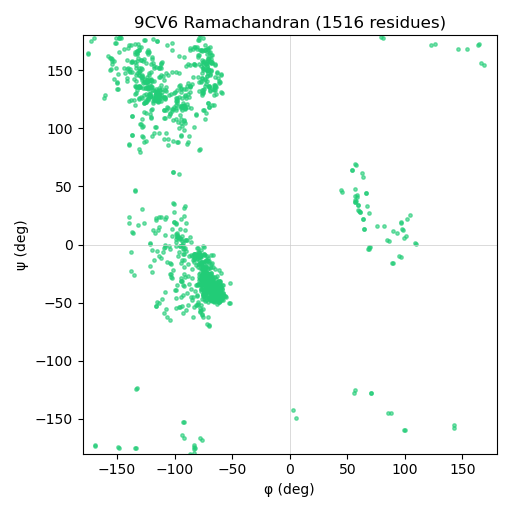 A O 1
ATOM 3753 N N . ALA A 1 479 ? 175.525 161.908 168.569 1.00 42.56 2100 ALA A N 1
ATOM 3754 C CA . ALA A 1 479 ? 175.138 161.699 167.176 1.00 43.53 2100 ALA A CA 1
ATOM 3755 C C . ALA A 1 479 ? 175.220 162.991 166.369 1.00 45.60 2100 ALA A C 1
ATOM 3756 O O . ALA A 1 479 ? 175.447 162.957 165.149 1.00 49.79 2100 ALA A O 1
ATOM 3758 N N . GLU A 1 480 ? 175.010 164.139 167.028 1.00 43.36 2101 GLU A N 1
ATOM 3759 C CA . GLU A 1 480 ? 175.070 165.419 166.317 1.00 41.72 2101 GLU A CA 1
ATOM 3760 C C . GLU A 1 480 ? 176.464 165.734 165.782 1.00 41.98 2101 GLU A C 1
ATOM 3761 O O . GLU A 1 480 ? 176.584 166.418 164.761 1.00 45.39 2101 GLU A O 1
ATOM 3767 N N . ILE A 1 481 ? 177.521 165.233 166.428 1.00 41.06 2102 ILE A N 1
ATOM 3768 C CA . ILE A 1 481 ? 178.870 165.416 165.891 1.00 41.88 2102 ILE A CA 1
ATOM 3769 C C . ILE A 1 481 ? 179.050 164.620 164.606 1.00 43.59 2102 ILE A C 1
ATOM 3770 O O . ILE A 1 481 ? 179.704 165.080 163.662 1.00 48.41 2102 ILE A O 1
ATOM 3775 N N . VAL A 1 482 ? 178.463 163.420 164.547 1.00 42.43 2103 VAL A N 1
ATOM 3776 C CA . VAL A 1 482 ? 178.523 162.599 163.339 1.00 43.46 2103 VAL A CA 1
ATOM 3777 C C . VAL A 1 482 ? 177.765 163.271 162.198 1.00 46.04 2103 VAL A C 1
ATOM 3778 O O . VAL A 1 482 ? 178.253 163.331 161.061 1.00 47.10 2103 VAL A O 1
ATOM 3782 N N . ARG A 1 483 ? 176.583 163.824 162.495 1.00 44.74 2104 ARG A N 1
ATOM 3783 C CA . ARG A 1 483 ? 175.820 164.546 161.473 1.00 42.65 2104 ARG A CA 1
ATOM 3784 C C . ARG A 1 483 ? 176.539 165.815 161.009 1.00 45.99 2104 ARG A C 1
ATOM 3785 O O . ARG A 1 483 ? 176.534 166.138 159.812 1.00 48.82 2104 ARG A O 1
ATOM 3793 N N . ALA A 1 484 ? 177.183 166.532 161.938 1.00 44.40 2105 ALA A N 1
ATOM 3794 C CA . ALA A 1 484 ? 177.909 167.748 161.582 1.00 42.39 2105 ALA A CA 1
ATOM 3795 C C . ALA A 1 484 ? 179.148 167.443 160.749 1.00 41.08 2105 ALA A C 1
ATOM 3796 O O . ALA A 1 484 ? 179.487 168.199 159.831 1.00 39.36 2105 ALA A O 1
ATOM 3798 N N . LEU A 1 485 ? 179.847 166.348 161.062 1.00 41.54 2106 LEU A N 1
ATOM 3799 C CA . LEU A 1 485 ? 180.984 165.937 160.246 1.00 40.57 2106 LEU A CA 1
ATOM 3800 C C . LEU A 1 485 ? 180.531 165.433 158.884 1.00 43.73 2106 LEU A C 1
ATOM 3801 O O . LEU A 1 485 ? 181.252 165.578 157.891 1.00 42.67 2106 LEU A O 1
ATOM 3806 N N . ARG A 1 486 ? 179.343 164.830 158.820 1.00 45.61 2107 ARG A N 1
ATOM 3807 C CA . ARG A 1 486 ? 178.795 164.379 157.550 1.00 43.61 2107 ARG A CA 1
ATOM 3808 C C . ARG A 1 486 ? 178.369 165.541 156.659 1.00 41.89 2107 ARG A C 1
ATOM 3809 O O . ARG A 1 486 ? 178.478 165.434 155.433 1.00 43.29 2107 ARG A O 1
ATOM 3817 N N . GLY A 1 487 ? 177.933 166.656 157.238 1.00 41.41 2108 GLY A N 1
ATOM 3818 C CA . GLY A 1 487 ? 177.583 167.814 156.436 1.00 44.45 2108 GLY A CA 1
ATOM 3819 C C . GLY A 1 487 ? 178.719 168.791 156.189 1.00 49.00 2108 GLY A C 1
ATOM 3820 O O . GLY A 1 487 ? 178.489 169.999 156.093 1.00 51.46 2108 GLY A O 1
ATOM 3821 N N . ALA A 1 488 ? 179.947 168.286 156.086 1.00 46.86 2109 ALA A N 1
ATOM 3822 C CA . ALA A 1 488 ? 181.108 169.156 155.938 1.00 43.41 2109 ALA A CA 1
ATOM 3823 C C . ALA A 1 488 ? 181.248 169.657 154.506 1.00 47.20 2109 ALA A C 1
ATOM 3824 O O . ALA A 1 488 ? 181.036 168.914 153.544 1.00 49.95 2109 ALA A O 1
ATOM 3826 N N . THR A 1 489 ? 181.614 170.933 154.370 1.00 47.22 2110 THR A N 1
ATOM 3827 C CA . THR A 1 489 ? 181.854 171.562 153.077 1.00 45.17 2110 THR A CA 1
ATOM 3828 C C . THR A 1 489 ? 183.300 172.009 152.904 1.00 42.22 2110 THR A C 1
ATOM 3829 O O . THR A 1 489 ? 183.571 172.899 152.093 1.00 43.09 2110 THR A O 1
ATOM 3833 N N . ALA A 1 490 ? 184.230 171.416 153.643 1.00 43.33 2111 ALA A N 1
ATOM 3834 C CA . ALA A 1 490 ? 185.612 171.874 153.678 1.00 39.10 2111 ALA A CA 1
ATOM 3835 C C . ALA A 1 490 ? 186.485 170.694 154.084 1.00 38.88 2111 ALA A C 1
ATOM 3836 O O . ALA A 1 490 ? 185.979 169.700 154.623 1.00 45.70 2111 ALA A O 1
ATOM 3838 N N . PRO A 1 491 ? 187.792 170.746 153.799 1.00 32.86 2112 PRO A N 1
ATOM 3839 C CA . PRO A 1 491 ? 188.684 169.681 154.281 1.00 33.52 2112 PRO A CA 1
ATOM 3840 C C . PRO A 1 491 ? 188.788 169.652 155.800 1.00 35.13 2112 PRO A C 1
ATOM 3841 O O . PRO A 1 491 ? 188.974 170.682 156.452 1.00 39.27 2112 PRO A O 1
ATOM 3845 N N . VAL A 1 492 ? 188.667 168.449 156.357 1.00 32.71 2113 VAL A N 1
ATOM 3846 C CA . VAL A 1 492 ? 188.779 168.208 157.791 1.00 31.87 2113 VAL A CA 1
ATOM 3847 C C . VAL A 1 492 ? 190.004 167.333 158.022 1.00 35.87 2113 VAL A C 1
ATOM 3848 O O . VAL A 1 492 ? 190.128 166.252 157.430 1.00 41.00 2113 VAL A O 1
ATOM 3852 N N . LEU A 1 493 ? 190.913 167.806 158.867 1.00 33.19 2114 LEU A N 1
ATOM 3853 C CA . LEU A 1 493 ? 192.154 167.113 159.172 1.00 32.00 2114 LEU A CA 1
ATOM 3854 C C . LEU A 1 493 ? 192.200 166.818 160.663 1.00 35.41 2114 LEU A C 1
ATOM 3855 O O . LEU A 1 493 ? 192.253 167.744 161.478 1.00 39.66 2114 LEU A O 1
ATOM 3860 N N . VAL A 1 494 ? 192.190 165.538 161.017 1.00 33.78 2115 VAL A N 1
ATOM 3861 C CA . VAL A 1 494 ? 192.271 165.094 162.401 1.00 29.79 2115 VAL A CA 1
ATOM 3862 C C . VAL A 1 494 ? 193.705 164.674 162.661 1.00 31.59 2115 VAL A C 1
ATOM 3863 O O . VAL A 1 494 ? 194.288 163.929 161.870 1.00 35.55 2115 VAL A O 1
ATOM 3867 N N . TYR A 1 495 ? 194.278 165.176 163.744 1.00 31.38 2116 TYR A N 1
ATOM 3868 C CA . TYR A 1 495 ? 195.656 164.905 164.107 1.00 27.83 2116 TYR A CA 1
ATOM 3869 C C . TYR A 1 495 ? 195.709 164.545 165.578 1.00 31.34 2116 TYR A C 1
ATOM 3870 O O . TYR A 1 495 ? 195.145 165.252 166.416 1.00 36.04 2116 TYR A O 1
ATOM 3879 N N . ILE A 1 496 ? 196.373 163.438 165.890 1.00 33.15 2117 ILE A N 1
ATOM 3880 C CA . ILE A 1 496 ? 196.550 163.006 167.274 1.00 34.02 2117 ILE A CA 1
ATOM 3881 C C . ILE A 1 496 ? 197.885 163.562 167.764 1.00 33.88 2117 ILE A C 1
ATOM 3882 O O . ILE A 1 496 ? 198.937 163.178 167.226 1.00 34.74 2117 ILE A O 1
ATOM 3887 N N . PRO A 1 497 ? 197.896 164.456 168.752 1.00 31.65 2118 PRO A N 1
ATOM 3888 C CA . PRO A 1 497 ? 199.150 165.067 169.211 1.00 30.67 2118 PRO A CA 1
ATOM 3889 C C . PRO A 1 497 ? 200.003 164.073 169.980 1.00 36.02 2118 PRO A C 1
ATOM 3890 O O . PRO A 1 497 ? 199.540 162.965 170.292 1.00 41.10 2118 PRO A O 1
ATOM 3894 N N . PRO A 1 498 ? 201.268 164.407 170.259 1.00 34.54 2119 PRO A N 1
ATOM 3895 C CA . PRO A 1 498 ? 202.068 163.571 171.164 1.00 32.40 2119 PRO A CA 1
ATOM 3896 C C . PRO A 1 498 ? 201.461 163.499 172.558 1.00 34.57 2119 PRO A C 1
ATOM 3897 O O . PRO A 1 498 ? 200.965 164.491 173.093 1.00 39.72 2119 PRO A O 1
ATOM 3901 N N . GLY A 1 499 ? 201.499 162.305 173.138 1.00 35.88 2120 GLY A N 1
ATOM 3902 C CA . GLY A 1 499 ? 200.935 162.076 174.449 1.00 38.19 2120 GLY A CA 1
ATOM 3903 C C . GLY A 1 499 ? 199.428 162.000 174.500 1.00 38.64 2120 GLY A C 1
ATOM 3904 O O . GLY A 1 499 ? 198.857 162.106 175.592 1.00 43.40 2120 GLY A O 1
ATOM 3905 N N . ALA A 1 500 ? 198.763 161.821 173.363 1.00 34.01 2121 ALA A N 1
ATOM 3906 C CA . ALA A 1 500 ? 197.313 161.834 173.292 1.00 35.34 2121 ALA A CA 1
ATOM 3907 C C . ALA A 1 500 ? 196.783 160.446 172.966 1.00 39.89 2121 ALA A C 1
ATOM 3908 O O . ALA A 1 500 ? 197.451 159.635 172.321 1.00 43.14 2121 ALA A O 1
ATOM 3910 N N . GLU A 1 501 ? 195.561 160.187 173.423 1.00 40.12 2122 GLU A N 1
ATOM 3911 C CA . GLU A 1 501 ? 194.896 158.903 173.255 1.00 38.34 2122 GLU A CA 1
ATOM 3912 C C . GLU A 1 501 ? 193.559 159.118 172.563 1.00 35.01 2122 GLU A C 1
ATOM 3913 O O . GLU A 1 501 ? 192.854 160.086 172.860 1.00 40.40 2122 GLU A O 1
ATOM 3919 N N . LEU A 1 502 ? 193.216 158.222 171.642 1.00 32.11 2123 LEU A N 1
ATOM 3920 C CA . LEU A 1 502 ? 191.922 158.229 170.971 1.00 35.42 2123 LEU A CA 1
ATOM 3921 C C . LEU A 1 502 ? 191.312 156.841 171.096 1.00 40.67 2123 LEU A C 1
ATOM 3922 O O . LEU A 1 502 ? 191.691 155.925 170.359 1.00 44.57 2123 LEU A O 1
ATOM 3927 N N . ARG A 1 503 ? 190.376 156.682 172.034 1.00 42.93 2124 ARG A N 1
ATOM 3928 C CA . ARG A 1 503 ? 189.856 155.371 172.396 1.00 41.79 2124 ARG A CA 1
ATOM 3929 C C . ARG A 1 503 ? 188.334 155.375 172.410 1.00 43.61 2124 ARG A C 1
ATOM 3930 O O . ARG A 1 503 ? 187.710 156.397 172.704 1.00 47.95 2124 ARG A O 1
ATOM 3938 N N . GLY A 1 504 ? 187.749 154.224 172.087 1.00 40.88 2125 GLY A N 1
ATOM 3939 C CA . GLY A 1 504 ? 186.319 154.034 172.290 1.00 40.43 2125 GLY A CA 1
ATOM 3940 C C . GLY A 1 504 ? 185.490 154.496 171.108 1.00 41.28 2125 GLY A C 1
ATOM 3941 O O . GLY A 1 504 ? 185.887 154.364 169.945 1.00 42.21 2125 GLY A O 1
ATOM 3942 N N . GLY A 1 505 ? 184.308 155.040 171.410 1.00 39.75 2126 GLY A N 1
ATOM 3943 C CA . GLY A 1 505 ? 183.420 155.511 170.362 1.00 38.83 2126 GLY A CA 1
ATOM 3944 C C . GLY A 1 505 ? 183.826 156.855 169.791 1.00 45.99 2126 GLY A C 1
ATOM 3945 O O . GLY A 1 505 ? 183.261 157.302 168.787 1.00 49.48 2126 GLY A O 1
ATOM 3946 N N . ALA A 1 506 ? 184.794 157.523 170.431 1.00 42.08 2127 ALA A N 1
ATOM 3947 C CA . ALA A 1 506 ? 185.324 158.778 169.905 1.00 37.84 2127 ALA A CA 1
ATOM 3948 C C . ALA A 1 506 ? 185.999 158.569 168.557 1.00 41.10 2127 ALA A C 1
ATOM 3949 O O . ALA A 1 506 ? 185.847 159.397 167.648 1.00 44.32 2127 ALA A O 1
ATOM 3951 N N . TRP A 1 507 ? 186.736 157.459 168.410 1.00 40.01 2128 TRP A N 1
ATOM 3952 C CA . TRP A 1 507 ? 187.293 157.078 167.114 1.00 37.63 2128 TRP A CA 1
ATOM 3953 C C . TRP A 1 507 ? 186.198 156.851 166.083 1.00 40.01 2128 TRP A C 1
ATOM 3954 O O . TRP A 1 507 ? 186.352 157.230 164.919 1.00 44.32 2128 TRP A O 1
ATOM 3965 N N . ALA A 1 508 ? 185.089 156.234 166.493 1.00 39.18 2129 ALA A N 1
ATOM 3966 C CA . ALA A 1 508 ? 183.981 156.004 165.573 1.00 43.24 2129 ALA A CA 1
ATOM 3967 C C . ALA A 1 508 ? 183.317 157.313 165.162 1.00 45.28 2129 ALA A C 1
ATOM 3968 O O . ALA A 1 508 ? 182.764 157.417 164.062 1.00 49.24 2129 ALA A O 1
ATOM 3970 N N . VAL A 1 509 ? 183.351 158.320 166.037 1.00 40.33 2130 VAL A N 1
ATOM 3971 C CA . VAL A 1 509 ? 182.810 159.626 165.672 1.00 38.03 2130 VAL A CA 1
ATOM 3972 C C . VAL A 1 509 ? 183.734 160.346 164.692 1.00 43.71 2130 VAL A C 1
ATOM 3973 O O . VAL A 1 509 ? 183.285 160.840 163.650 1.00 48.84 2130 VAL A O 1
ATOM 3977 N N . VAL A 1 510 ? 185.034 160.399 164.983 1.00 43.94 2131 VAL A N 1
ATOM 3978 C CA . VAL A 1 510 ? 185.943 161.262 164.224 1.00 46.04 2131 VAL A CA 1
ATOM 3979 C C . VAL A 1 510 ? 186.747 160.482 163.176 1.00 45.30 2131 VAL A C 1
ATOM 3980 O O . VAL A 1 510 ? 187.764 160.978 162.686 1.00 47.88 2131 VAL A O 1
ATOM 3984 N N . ASP A 1 511 ? 186.289 159.292 162.788 1.00 42.57 2132 ASP A N 1
ATOM 3985 C CA . ASP A 1 511 ? 186.985 158.531 161.758 1.00 41.19 2132 ASP A CA 1
ATOM 3986 C C . ASP A 1 511 ? 186.805 159.188 160.389 1.00 41.89 2132 ASP A C 1
ATOM 3987 O O . ASP A 1 511 ? 185.804 159.869 160.149 1.00 43.66 2132 ASP A O 1
ATOM 3992 N N . PRO A 1 512 ? 187.781 159.023 159.487 1.00 40.20 2133 PRO A N 1
ATOM 3993 C CA . PRO A 1 512 ? 187.605 159.511 158.107 1.00 36.93 2133 PRO A CA 1
ATOM 3994 C C . PRO A 1 512 ? 186.454 158.870 157.351 1.00 39.71 2133 PRO A C 1
ATOM 3995 O O . PRO A 1 512 ? 185.960 159.465 156.387 1.00 42.09 2133 PRO A O 1
ATOM 3999 N N . SER A 1 513 ? 186.005 157.679 157.757 1.00 40.13 2134 SER A N 1
ATOM 4000 C CA . SER A 1 513 ? 184.975 156.963 157.012 1.00 35.61 2134 SER A CA 1
ATOM 4001 C C . SER A 1 513 ? 183.583 157.562 157.180 1.00 35.52 2134 SER A C 1
ATOM 4002 O O . SER A 1 513 ? 182.659 157.126 156.486 1.00 38.85 2134 SER A O 1
ATOM 4005 N N . VAL A 1 514 ? 183.403 158.519 158.095 1.00 34.33 2135 VAL A N 1
ATOM 4006 C CA . VAL A 1 514 ? 182.115 159.202 158.217 1.00 36.11 2135 VAL A CA 1
ATOM 4007 C C . VAL A 1 514 ? 181.843 160.042 156.976 1.00 40.66 2135 VAL A C 1
ATOM 4008 O O . VAL A 1 514 ? 180.758 159.980 156.387 1.00 44.49 2135 VAL A O 1
ATOM 4012 N N . ASN A 1 515 ? 182.831 160.828 156.554 1.00 39.60 2136 ASN A N 1
ATOM 4013 C CA . ASN A 1 515 ? 182.773 161.602 155.314 1.00 37.01 2136 ASN A CA 1
ATOM 4014 C C . ASN A 1 515 ? 184.135 161.429 154.652 1.00 37.95 2136 ASN A C 1
ATOM 4015 O O . ASN A 1 515 ? 185.080 162.159 154.961 1.00 41.92 2136 ASN A O 1
ATOM 4020 N N . SER A 1 516 ? 184.229 160.452 153.746 1.00 36.62 2137 SER A N 1
ATOM 4021 C CA . SER A 1 516 ? 185.518 160.090 153.164 1.00 37.21 2137 SER A CA 1
ATOM 4022 C C . SER A 1 516 ? 186.007 161.142 152.178 1.00 43.11 2137 SER A C 1
ATOM 4023 O O . SER A 1 516 ? 187.200 161.193 151.855 1.00 47.56 2137 SER A O 1
ATOM 4026 N N . LEU A 1 517 ? 185.101 161.983 151.679 1.00 42.28 2138 LEU A N 1
ATOM 4027 C CA . LEU A 1 517 ? 185.496 163.007 150.721 1.00 45.99 2138 LEU A CA 1
ATOM 4028 C C . LEU A 1 517 ? 186.260 164.142 151.395 1.00 50.92 2138 LEU A C 1
ATOM 4029 O O . LEU A 1 517 ? 187.110 164.784 150.766 1.00 54.27 2138 LEU A O 1
ATOM 4034 N N . ARG A 1 518 ? 185.977 164.405 152.671 1.00 45.15 2139 ARG A N 1
ATOM 4035 C CA . ARG A 1 518 ? 186.440 165.623 153.321 1.00 39.82 2139 ARG A CA 1
ATOM 4036 C C . ARG A 1 518 ? 187.315 165.393 154.548 1.00 37.61 2139 ARG A C 1
ATOM 4037 O O . ARG A 1 518 ? 187.749 166.372 155.162 1.00 40.06 2139 ARG A O 1
ATOM 4045 N N . MET A 1 519 ? 187.597 164.148 154.927 1.00 35.64 2140 MET A N 1
ATOM 4046 C CA . MET A 1 519 ? 188.266 163.880 156.193 1.00 35.46 2140 MET A CA 1
ATOM 4047 C C . MET A 1 519 ? 189.538 163.070 155.988 1.00 39.69 2140 MET A C 1
ATOM 4048 O O . MET A 1 519 ? 189.585 162.149 155.169 1.00 39.47 2140 MET A O 1
ATOM 4053 N N . GLU A 1 520 ? 190.575 163.433 156.746 1.00 40.04 2141 GLU A N 1
ATOM 4054 C CA . GLU A 1 520 ? 191.818 162.671 156.819 1.00 38.75 2141 GLU A CA 1
ATOM 4055 C C . GLU A 1 520 ? 192.274 162.601 158.270 1.00 38.22 2141 GLU A C 1
ATOM 4056 O O . GLU A 1 520 ? 191.889 163.428 159.096 1.00 40.59 2141 GLU A O 1
ATOM 4062 N N . MET A 1 521 ? 193.107 161.600 158.577 1.00 39.35 2142 MET A N 1
ATOM 4063 C CA . MET A 1 521 ? 193.615 161.369 159.926 1.00 37.52 2142 MET A CA 1
ATOM 4064 C C . MET A 1 521 ? 195.120 161.128 159.906 1.00 39.81 2142 MET A C 1
ATOM 4065 O O . MET A 1 521 ? 195.627 160.383 159.063 1.00 43.48 2142 MET A O 1
ATOM 4070 N N . TYR A 1 522 ? 195.827 161.765 160.843 1.00 37.36 2143 TYR A N 1
ATOM 4071 C CA . TYR A 1 522 ? 197.264 161.610 161.014 1.00 35.01 2143 TYR A CA 1
ATOM 4072 C C . TYR A 1 522 ? 197.581 161.498 162.501 1.00 35.97 2143 TYR A C 1
ATOM 4073 O O . TYR A 1 522 ? 196.821 161.959 163.359 1.00 39.62 2143 TYR A O 1
ATOM 4082 N N . ALA A 1 523 ? 198.732 160.900 162.805 1.00 32.48 2144 ALA A N 1
ATOM 4083 C CA . ALA A 1 523 ? 199.084 160.635 164.190 1.00 28.65 2144 ALA A CA 1
ATOM 4084 C C . ALA A 1 523 ? 200.571 160.863 164.422 1.00 32.63 2144 ALA A C 1
ATOM 4085 O O . ALA A 1 523 ? 201.392 160.706 163.515 1.00 37.67 2144 ALA A O 1
ATOM 4087 N N . ASP A 1 524 ? 200.897 161.233 165.656 1.00 32.68 2145 ASP A N 1
ATOM 4088 C CA . ASP A 1 524 ? 202.255 161.383 166.147 1.00 29.88 2145 ASP A CA 1
ATOM 4089 C C . ASP A 1 524 ? 202.884 160.003 166.325 1.00 35.80 2145 ASP A C 1
ATOM 4090 O O . ASP A 1 524 ? 202.168 159.004 166.434 1.00 44.24 2145 ASP A O 1
ATOM 4095 N N . PRO A 1 525 ? 204.222 159.908 166.283 1.00 33.21 2146 PRO A N 1
ATOM 4096 C CA . PRO A 1 525 ? 204.873 158.634 166.639 1.00 35.76 2146 PRO A CA 1
ATOM 4097 C C . PRO A 1 525 ? 204.558 158.148 168.044 1.00 41.40 2146 PRO A C 1
ATOM 4098 O O . PRO A 1 525 ? 204.459 156.936 168.266 1.00 40.71 2146 PRO A O 1
ATOM 4102 N N . GLU A 1 526 ? 204.405 159.059 169.003 1.00 44.23 2147 GLU A N 1
ATOM 4103 C CA . GLU A 1 526 ? 204.050 158.694 170.374 1.00 41.95 2147 GLU A CA 1
ATOM 4104 C C . GLU A 1 526 ? 202.561 158.934 170.630 1.00 36.42 2147 GLU A C 1
ATOM 4105 O O . GLU A 1 526 ? 202.161 159.728 171.479 1.00 38.65 2147 GLU A O 1
ATOM 4111 N N . ALA A 1 527 ? 201.736 158.215 169.876 1.00 37.33 2148 ALA A N 1
ATOM 4112 C CA . ALA A 1 527 ? 200.289 158.313 169.984 1.00 38.79 2148 ALA A CA 1
ATOM 4113 C C . ALA A 1 527 ? 199.698 156.921 170.156 1.00 48.66 2148 ALA A C 1
ATOM 4114 O O . ALA A 1 527 ? 200.188 155.944 169.584 1.00 46.78 2148 ALA A O 1
ATOM 4116 N N . ARG A 1 528 ? 198.635 156.840 170.957 1.00 48.25 2149 ARG A N 1
ATOM 4117 C CA . ARG A 1 528 ? 198.001 155.574 171.300 1.00 41.31 2149 ARG A CA 1
ATOM 4118 C C . ARG A 1 528 ? 196.540 155.595 170.880 1.00 43.78 2149 ARG A C 1
ATOM 4119 O O . ARG A 1 528 ? 195.857 156.609 171.044 1.00 47.44 2149 ARG A O 1
ATOM 4127 N N . GLY A 1 529 ? 196.069 154.477 170.337 1.00 43.84 2150 GLY A N 1
ATOM 4128 C CA . GLY A 1 529 ? 194.666 154.309 170.019 1.00 41.62 2150 GLY A CA 1
ATOM 4129 C C . GLY A 1 529 ? 194.227 152.865 170.141 1.00 43.71 2150 GLY A C 1
ATOM 4130 O O . GLY A 1 529 ? 195.010 151.952 169.866 1.00 45.41 2150 GLY A O 1
ATOM 4131 N N . GLY A 1 530 ? 192.983 152.638 170.547 1.00 42.66 2151 GLY A N 1
ATOM 4132 C CA . GLY A 1 530 ? 192.495 151.281 170.715 1.00 44.76 2151 GLY A CA 1
ATOM 4133 C C . GLY A 1 530 ? 191.015 151.276 171.015 1.00 50.46 2151 GLY A C 1
ATOM 4134 O O . GLY A 1 530 ? 190.382 152.325 171.158 1.00 53.20 2151 GLY A O 1
ATOM 4135 N N . VAL A 1 531 ? 190.464 150.062 171.087 1.00 53.59 2152 VAL A N 1
ATOM 4136 C CA . VAL A 1 531 ? 189.059 149.904 171.451 1.00 49.87 2152 VAL A CA 1
ATOM 4137 C C . VAL A 1 531 ? 188.852 150.230 172.925 1.00 54.04 2152 VAL A C 1
ATOM 4138 O O . VAL A 1 531 ? 187.930 150.969 173.290 1.00 54.87 2152 VAL A O 1
ATOM 4142 N N . LEU A 1 532 ? 189.720 149.709 173.789 1.00 56.71 2153 LEU A N 1
ATOM 4143 C CA . LEU A 1 532 ? 189.649 149.953 175.221 1.00 55.85 2153 LEU A CA 1
ATOM 4144 C C . LEU A 1 532 ? 191.042 150.274 175.739 1.00 56.17 2153 LEU A C 1
ATOM 4145 O O . LEU A 1 532 ? 192.035 150.171 175.015 1.00 54.89 2153 LEU A O 1
ATOM 4150 N N . GLU A 1 533 ? 191.105 150.667 177.008 1.00 56.18 2154 GLU A N 1
ATOM 4151 C CA . GLU A 1 533 ? 192.386 150.803 177.679 1.00 52.89 2154 GLU A CA 1
ATOM 4152 C C . GLU A 1 533 ? 192.958 149.422 177.988 1.00 54.54 2154 GLU A C 1
ATOM 4153 O O . GLU A 1 533 ? 192.266 148.404 177.898 1.00 59.44 2154 GLU A O 1
ATOM 4159 N N . ALA A 1 534 ? 194.241 149.402 178.367 1.00 54.58 2155 ALA A N 1
ATOM 4160 C CA . ALA A 1 534 ? 194.984 148.148 178.494 1.00 54.07 2155 ALA A CA 1
ATOM 4161 C C . ALA A 1 534 ? 194.444 147.269 179.617 1.00 56.03 2155 ALA A C 1
ATOM 4162 O O . ALA A 1 534 ? 194.407 146.039 179.484 1.00 57.44 2155 ALA A O 1
ATOM 4164 N N . GLU A 1 535 ? 194.008 147.885 180.722 1.00 54.97 2156 GLU A N 1
ATOM 4165 C CA . GLU A 1 535 ? 193.484 147.129 181.857 1.00 54.64 2156 GLU A CA 1
ATOM 4166 C C . GLU A 1 535 ? 192.191 146.403 181.501 1.00 51.13 2156 GLU A C 1
ATOM 4167 O O . GLU A 1 535 ? 191.979 145.258 181.920 1.00 54.82 2156 GLU A O 1
ATOM 4173 N N . GLY A 1 536 ? 191.327 147.045 180.709 1.00 46.09 2157 GLY A N 1
ATOM 4174 C CA . GLY A 1 536 ? 190.109 146.387 180.262 1.00 49.27 2157 GLY A CA 1
ATOM 4175 C C . GLY A 1 536 ? 190.375 145.206 179.346 1.00 51.24 2157 GLY A C 1
ATOM 4176 O O . GLY A 1 536 ? 189.698 144.179 179.432 1.00 52.93 2157 GLY A O 1
ATOM 4177 N N . ILE A 1 537 ? 191.371 145.333 178.467 1.00 49.95 2158 ILE A N 1
ATOM 4178 C CA . ILE A 1 537 ? 191.746 144.222 177.597 1.00 47.64 2158 ILE A CA 1
ATOM 4179 C C . ILE A 1 537 ? 192.375 143.091 178.407 1.00 47.93 2158 ILE A C 1
ATOM 4180 O O . ILE A 1 537 ? 192.221 141.913 178.066 1.00 52.07 2158 ILE A O 1
ATOM 4185 N N . VAL A 1 538 ? 193.063 143.421 179.506 1.00 45.12 2159 VAL A N 1
ATOM 4186 C CA . VAL A 1 538 ? 193.557 142.375 180.405 1.00 42.76 2159 VAL A CA 1
ATOM 4187 C C . VAL A 1 538 ? 192.396 141.659 181.096 1.00 46.32 2159 VAL A C 1
ATOM 4188 O O . VAL A 1 538 ? 192.406 140.429 181.233 1.00 50.06 2159 VAL A O 1
ATOM 4192 N N . GLU A 1 539 ? 191.363 142.403 181.508 1.00 46.07 2160 GLU A N 1
ATOM 4193 C CA . GLU A 1 539 ? 190.209 141.769 182.154 1.00 45.53 2160 GLU A CA 1
ATOM 4194 C C . GLU A 1 539 ? 189.436 140.864 181.195 1.00 50.53 2160 GLU A C 1
ATOM 4195 O O . GLU A 1 539 ? 189.069 139.739 181.553 1.00 55.18 2160 GLU A O 1
ATOM 4201 N N . VAL A 1 540 ? 189.183 141.330 179.971 1.00 48.33 2161 VAL A N 1
ATOM 4202 C CA . VAL A 1 540 ? 188.305 140.567 179.083 1.00 43.19 2161 VAL A CA 1
ATOM 4203 C C . VAL A 1 540 ? 189.076 139.491 178.319 1.00 46.78 2161 VAL A C 1
ATOM 4204 O O . VAL A 1 540 ? 188.569 138.382 178.118 1.00 54.86 2161 VAL A O 1
ATOM 4208 N N . LYS A 1 541 ? 190.303 139.779 177.883 1.00 42.98 2162 LYS A N 1
ATOM 4209 C CA . LYS A 1 541 ? 190.953 138.916 176.908 1.00 43.79 2162 LYS A CA 1
ATOM 4210 C C . LYS A 1 541 ? 192.242 138.242 177.354 1.00 45.86 2162 LYS A C 1
ATOM 4211 O O . LYS A 1 541 ? 192.697 137.328 176.657 1.00 51.22 2162 LYS A O 1
ATOM 4217 N N . PHE A 1 542 ? 192.858 138.641 178.466 1.00 45.52 2163 PHE A N 1
ATOM 4218 C CA . PHE A 1 542 ? 194.057 137.952 178.938 1.00 44.45 2163 PHE A CA 1
ATOM 4219 C C . PHE A 1 542 ? 193.852 137.656 180.430 1.00 45.11 2163 PHE A C 1
ATOM 4220 O O . PHE A 1 542 ? 194.352 138.369 181.300 1.00 46.62 2163 PHE A O 1
ATOM 4228 N N . LYS A 1 543 ? 193.138 136.574 180.725 1.00 43.52 2164 LYS A N 1
ATOM 4229 C CA . LYS A 1 543 ? 192.665 136.321 182.078 1.00 45.00 2164 LYS A CA 1
ATOM 4230 C C . LYS A 1 543 ? 193.637 135.438 182.855 1.00 47.37 2164 LYS A C 1
ATOM 4231 O O . LYS A 1 543 ? 194.800 135.264 182.479 1.00 47.71 2164 LYS A O 1
ATOM 4237 N N . GLN A 1 544 ? 193.136 134.889 183.970 1.00 48.11 2165 GLN A N 1
ATOM 4238 C CA . GLN A 1 544 ? 193.967 134.210 184.962 1.00 46.47 2165 GLN A CA 1
ATOM 4239 C C . GLN A 1 544 ? 194.617 132.947 184.407 1.00 47.75 2165 GLN A C 1
ATOM 4240 O O . GLN A 1 544 ? 195.776 132.655 184.726 1.00 50.49 2165 GLN A O 1
ATOM 4246 N N . ARG A 1 545 ? 193.890 132.192 183.575 1.00 43.39 2166 ARG A N 1
ATOM 4247 C CA . ARG A 1 545 ? 194.424 130.950 183.018 1.00 46.92 2166 ARG A CA 1
ATOM 4248 C C . ARG A 1 545 ? 195.620 131.207 182.106 1.00 51.07 2166 ARG A C 1
ATOM 4249 O O . ARG A 1 545 ? 196.612 130.466 182.146 1.00 53.22 2166 ARG A O 1
ATOM 4257 N N . ASP A 1 546 ? 195.553 132.269 181.296 1.00 49.44 2167 ASP A N 1
ATOM 4258 C CA . ASP A 1 546 ? 196.685 132.651 180.457 1.00 46.04 2167 ASP A CA 1
ATOM 4259 C C . ASP A 1 546 ? 197.875 133.104 181.296 1.00 47.02 2167 ASP A C 1
ATOM 4260 O O . ASP A 1 546 ? 199.028 132.822 180.946 1.00 49.34 2167 ASP A O 1
ATOM 4265 N N . ILE A 1 547 ? 197.611 133.794 182.411 1.00 42.95 2168 ILE A N 1
ATOM 4266 C CA . ILE A 1 547 ? 198.679 134.239 183.304 1.00 36.50 2168 ILE A CA 1
ATOM 4267 C C . ILE A 1 547 ? 199.378 133.045 183.948 1.00 38.46 2168 ILE A C 1
ATOM 4268 O O . ILE A 1 547 ? 200.613 133.001 184.028 1.00 42.10 2168 ILE A O 1
ATOM 4273 N N . LEU A 1 548 ? 198.607 132.044 184.383 1.00 38.65 2169 LEU A N 1
ATOM 4274 C CA . LEU A 1 548 ? 199.220 130.861 184.985 1.00 42.71 2169 LEU A CA 1
ATOM 4275 C C . LEU A 1 548 ? 199.961 130.021 183.951 1.00 44.47 2169 LEU A C 1
ATOM 4276 O O . LEU A 1 548 ? 201.005 129.436 184.263 1.00 48.30 2169 LEU A O 1
ATOM 4281 N N . LYS A 1 549 ? 199.454 129.963 182.715 1.00 42.91 2170 LYS A N 1
ATOM 4282 C CA . LYS A 1 549 ? 200.186 129.283 181.649 1.00 40.93 2170 LYS A CA 1
ATOM 4283 C C . LYS A 1 549 ? 201.497 130.000 181.337 1.00 44.05 2170 LYS A C 1
ATOM 4284 O O . LYS A 1 549 ? 202.522 129.354 181.084 1.00 47.26 2170 LYS A O 1
ATOM 4290 N N . THR A 1 550 ? 201.489 131.334 181.396 1.00 42.27 2171 THR A N 1
ATOM 4291 C CA . THR A 1 550 ? 202.710 132.109 181.196 1.00 37.22 2171 THR A CA 1
ATOM 4292 C C . THR A 1 550 ? 203.711 131.874 182.329 1.00 40.96 2171 THR A C 1
ATOM 4293 O O . THR A 1 550 ? 204.923 131.783 182.084 1.00 43.92 2171 THR A O 1
ATOM 4297 N N . MET A 1 551 ? 203.222 131.750 183.572 1.00 38.39 2172 MET A N 1
ATOM 4298 C CA . MET A 1 551 ? 204.106 131.401 184.688 1.00 36.19 2172 MET A CA 1
ATOM 4299 C C . MET A 1 551 ? 204.702 130.007 184.525 1.00 42.03 2172 MET A C 1
ATOM 4300 O O . MET A 1 551 ? 205.892 129.800 184.782 1.00 49.77 2172 MET A O 1
ATOM 4305 N N . HIS A 1 552 ? 203.895 129.033 184.099 1.00 40.70 2173 HIS A N 1
ATOM 4306 C CA . HIS A 1 552 ? 204.438 127.690 183.899 1.00 42.21 2173 HIS A CA 1
ATOM 4307 C C . HIS A 1 552 ? 205.315 127.607 182.655 1.00 43.22 2173 HIS A C 1
ATOM 4308 O O . HIS A 1 552 ? 206.037 126.623 182.472 1.00 44.67 2173 HIS A O 1
ATOM 4315 N N . ARG A 1 553 ? 205.257 128.611 181.779 1.00 43.56 2174 ARG A N 1
ATOM 4316 C CA . ARG A 1 553 ? 206.107 128.577 180.594 1.00 41.66 2174 ARG A CA 1
ATOM 4317 C C . ARG A 1 553 ? 207.440 129.290 180.824 1.00 43.72 2174 ARG A C 1
ATOM 4318 O O . ARG A 1 553 ? 208.475 128.845 180.315 1.00 43.91 2174 ARG A O 1
ATOM 4326 N N . LEU A 1 554 ? 207.453 130.383 181.592 1.00 45.02 2175 LEU A N 1
ATOM 4327 C CA . LEU A 1 554 ? 208.653 131.212 181.690 1.00 41.89 2175 LEU A CA 1
ATOM 4328 C C . LEU A 1 554 ? 209.254 131.317 183.090 1.00 47.23 2175 LEU A C 1
ATOM 4329 O O . LEU A 1 554 ? 210.117 132.175 183.303 1.00 53.77 2175 LEU A O 1
ATOM 4334 N N . ASP A 1 555 ? 208.843 130.491 184.052 1.00 44.33 2176 ASP A N 1
ATOM 4335 C CA . ASP A 1 555 ? 209.492 130.596 185.356 1.00 42.06 2176 ASP A CA 1
ATOM 4336 C C . ASP A 1 555 ? 210.268 129.325 185.664 1.00 51.52 2176 ASP A C 1
ATOM 4337 O O . ASP A 1 555 ? 209.704 128.228 185.555 1.00 58.78 2176 ASP A O 1
ATOM 4342 N N . PRO A 1 556 ? 211.557 129.436 186.022 1.00 51.11 2177 PRO A N 1
ATOM 4343 C CA . PRO A 1 556 ? 212.390 128.225 186.190 1.00 56.37 2177 PRO A CA 1
ATOM 4344 C C . PRO A 1 556 ? 211.966 127.308 187.328 1.00 61.75 2177 PRO A C 1
ATOM 4345 O O . PRO A 1 556 ? 211.977 126.075 187.170 1.00 67.14 2177 PRO A O 1
ATOM 4349 N N . GLU A 1 557 ? 211.614 127.884 188.483 1.00 56.70 2178 GLU A N 1
ATOM 4350 C CA . GLU A 1 557 ? 211.240 127.082 189.643 1.00 57.49 2178 GLU A CA 1
ATOM 4351 C C . GLU A 1 557 ? 209.942 126.324 189.401 1.00 60.12 2178 GLU A C 1
ATOM 4352 O O . GLU A 1 557 ? 209.795 125.181 189.848 1.00 66.61 2178 GLU A O 1
ATOM 4358 N N . LEU A 1 558 ? 209.003 126.933 188.672 1.00 51.63 2179 LEU A N 1
ATOM 4359 C CA . LEU A 1 558 ? 207.763 126.242 188.343 1.00 47.86 2179 LEU A CA 1
ATOM 4360 C C . LEU A 1 558 ? 208.003 125.110 187.351 1.00 53.00 2179 LEU A C 1
ATOM 4361 O O . LEU A 1 558 ? 207.357 124.061 187.441 1.00 63.05 2179 LEU A O 1
ATOM 4366 N N . LEU A 1 559 ? 208.947 125.291 186.419 1.00 47.69 2180 LEU A N 1
ATOM 4367 C CA . LEU A 1 559 ? 209.337 124.208 185.514 1.00 53.92 2180 LEU A CA 1
ATOM 4368 C C . LEU A 1 559 ? 209.952 123.035 186.267 1.00 61.81 2180 LEU A C 1
ATOM 4369 O O . LEU A 1 559 ? 209.596 121.873 186.022 1.00 69.60 2180 LEU A O 1
ATOM 4374 N N . ARG A 1 560 ? 210.871 123.321 187.194 1.00 58.02 2181 ARG A N 1
ATOM 4375 C CA . ARG A 1 560 ? 211.522 122.249 187.946 1.00 62.77 2181 ARG A CA 1
ATOM 4376 C C . ARG A 1 560 ? 210.542 121.547 188.884 1.00 68.44 2181 ARG A C 1
ATOM 4377 O O . ARG A 1 560 ? 210.580 120.315 189.025 1.00 73.29 2181 ARG A O 1
ATOM 4385 N N . THR A 1 561 ? 209.630 122.307 189.499 1.00 60.60 2182 THR A N 1
ATOM 4386 C CA . THR A 1 561 ? 208.619 121.711 190.366 1.00 54.38 2182 THR A CA 1
ATOM 4387 C C . THR A 1 561 ? 207.624 120.874 189.568 1.00 62.19 2182 THR A C 1
ATOM 4388 O O . THR A 1 561 ? 207.209 119.800 190.021 1.00 72.81 2182 THR A O 1
ATOM 4392 N N . GLY A 1 562 ? 207.246 121.333 188.369 1.00 57.33 2183 GLY A N 1
ATOM 4393 C CA . GLY A 1 562 ? 206.364 120.542 187.524 1.00 60.74 2183 GLY A CA 1
ATOM 4394 C C . GLY A 1 562 ? 207.010 119.259 187.036 1.00 69.02 2183 GLY A C 1
ATOM 4395 O O . GLY A 1 562 ? 206.349 118.220 186.932 1.00 76.71 2183 GLY A O 1
ATOM 4396 N N . ALA A 1 563 ? 208.317 119.310 186.753 1.00 66.18 2184 ALA A N 1
ATOM 4397 C CA . ALA A 1 563 ? 209.058 118.092 186.431 1.00 70.81 2184 ALA A CA 1
ATOM 4398 C C . ALA A 1 563 ? 209.092 117.134 187.617 1.00 77.26 2184 ALA A C 1
ATOM 4399 O O . ALA A 1 563 ? 208.968 115.913 187.442 1.00 80.51 2184 ALA A O 1
ATOM 4401 N N . ARG A 1 564 ? 209.247 117.676 188.832 1.00 75.80 2185 ARG A N 1
ATOM 4402 C CA . ARG A 1 564 ? 209.210 116.850 190.038 1.00 75.21 2185 ARG A CA 1
ATOM 4403 C C . ARG A 1 564 ? 207.853 116.173 190.216 1.00 78.30 2185 ARG A C 1
ATOM 4404 O O . ARG A 1 564 ? 207.790 114.975 190.522 1.00 82.93 2185 ARG A O 1
ATOM 4412 N N . ILE A 1 565 ? 206.762 116.919 189.999 1.00 75.53 2186 ILE A N 1
ATOM 4413 C CA . ILE A 1 565 ? 205.409 116.363 190.116 1.00 75.67 2186 ILE A CA 1
ATOM 4414 C C . ILE A 1 565 ? 205.177 115.278 189.066 1.00 80.76 2186 ILE A C 1
ATOM 4415 O O . ILE A 1 565 ? 204.568 114.235 189.347 1.00 88.12 2186 ILE A O 1
ATOM 4420 N N . SER A 1 566 ? 205.683 115.499 187.846 1.00 76.50 2187 SER A N 1
ATOM 4421 C CA . SER A 1 566 ? 205.546 114.501 186.788 1.00 81.35 2187 SER A CA 1
ATOM 4422 C C . SER A 1 566 ? 206.299 113.214 187.122 1.00 90.25 2187 SER A C 1
ATOM 4423 O O . SER A 1 566 ? 205.771 112.114 186.912 1.00 94.65 2187 SER A O 1
ATOM 4426 N N . GLU A 1 567 ? 207.514 113.330 187.674 1.00 89.57 2188 GLU A N 1
ATOM 4427 C CA . GLU A 1 567 ? 208.260 112.129 188.059 1.00 89.96 2188 GLU A CA 1
ATOM 4428 C C . GLU A 1 567 ? 207.608 111.408 189.237 1.00 88.67 2188 GLU A C 1
ATOM 4429 O O . GLU A 1 567 ? 207.644 110.172 189.311 1.00 88.85 2188 GLU A O 1
ATOM 4435 N N . LEU A 1 568 ? 206.988 112.157 190.158 1.00 85.96 2189 LEU A N 1
ATOM 4436 C CA . LEU A 1 568 ? 206.219 111.520 191.228 1.00 84.88 2189 LEU A CA 1
ATOM 4437 C C . LEU A 1 568 ? 205.011 110.768 190.685 1.00 88.14 2189 LEU A C 1
ATOM 4438 O O . LEU A 1 568 ? 204.672 109.687 191.182 1.00 94.89 2189 LEU A O 1
ATOM 4443 N N . LYS A 1 569 ? 204.343 111.327 189.673 1.00 86.27 2190 LYS A N 1
ATOM 4444 C CA . LYS A 1 569 ? 203.205 110.633 189.074 1.00 89.52 2190 LYS A CA 1
ATOM 4445 C C . LYS A 1 569 ? 203.644 109.366 188.343 1.00 95.72 2190 LYS A C 1
ATOM 4446 O O . LYS A 1 569 ? 202.950 108.341 188.398 1.00 99.91 2190 LYS A O 1
ATOM 4452 N N . GLU A 1 570 ? 204.808 109.405 187.679 1.00 93.64 2191 GLU A N 1
ATOM 4453 C CA . GLU A 1 570 ? 205.361 108.175 187.105 1.00 91.05 2191 GLU A CA 1
ATOM 4454 C C . GLU A 1 570 ? 205.716 107.156 188.185 1.00 93.66 2191 GLU A C 1
ATOM 4455 O O . GLU A 1 570 ? 205.552 105.949 187.977 1.00 94.35 2191 GLU A O 1
ATOM 4461 N N . GLN A 1 571 ? 206.196 107.619 189.345 1.00 98.36 2192 GLN A N 1
ATOM 4462 C CA . GLN A 1 571 ? 206.465 106.693 190.447 1.00 98.30 2192 GLN A CA 1
ATOM 4463 C C . GLN A 1 571 ? 205.178 106.094 191.011 1.00 95.37 2192 GLN A C 1
ATOM 4464 O O . GLN A 1 571 ? 205.187 104.974 191.532 1.00 97.29 2192 GLN A O 1
ATOM 4470 N N . ILE A 1 572 ? 204.070 106.836 190.939 1.00 95.95 2193 ILE A N 1
ATOM 4471 C CA . ILE A 1 572 ? 202.766 106.259 191.271 1.00 96.52 2193 ILE A CA 1
ATOM 4472 C C . ILE A 1 572 ? 202.384 105.171 190.272 1.00 97.45 2193 ILE A C 1
ATOM 4473 O O . ILE A 1 572 ? 201.930 104.086 190.661 1.00 101.28 2193 ILE A O 1
ATOM 4478 N N . LYS A 1 573 ? 202.569 105.435 188.973 1.00 96.81 2194 LYS A N 1
ATOM 4479 C CA . LYS A 1 573 ? 202.142 104.466 187.959 1.00 101.82 2194 LYS A CA 1
ATOM 4480 C C . LYS A 1 573 ? 203.009 103.206 187.957 1.00 103.73 2194 LYS A C 1
ATOM 4481 O O . LYS A 1 573 ? 202.511 102.107 187.684 1.00 103.35 2194 LYS A O 1
ATOM 4487 N N . GLU A 1 574 ? 204.307 103.336 188.251 1.00 103.89 2195 GLU A N 1
ATOM 4488 C CA . GLU A 1 574 ? 205.162 102.149 188.273 1.00 104.64 2195 GLU A CA 1
ATOM 4489 C C . GLU A 1 574 ? 204.910 101.286 189.505 1.00 101.82 2195 GLU A C 1
ATOM 4490 O O . GLU A 1 574 ? 204.851 100.056 189.401 1.00 100.79 2195 GLU A O 1
ATOM 4496 N N . ILE A 1 575 ? 204.759 101.901 190.676 1.00 102.24 2196 ILE A N 1
ATOM 4497 C CA . ILE A 1 575 ? 204.497 101.139 191.893 1.00 103.22 2196 ILE A CA 1
ATOM 4498 C C . ILE A 1 575 ? 202.994 100.968 192.064 1.00 105.76 2196 ILE A C 1
ATOM 4499 O O . ILE A 1 575 ? 202.335 101.768 192.738 1.00 104.01 2196 ILE A O 1
ATOM 4504 N N . SER A 1 576 ? 202.440 99.924 191.442 1.00 107.39 2197 SER A N 1
ATOM 4505 C CA . SER A 1 576 ? 201.012 99.657 191.573 1.00 108.81 2197 SER A CA 1
ATOM 4506 C C . SER A 1 576 ? 200.741 98.594 192.631 1.00 114.58 2197 SER A C 1
ATOM 4507 O O . SER A 1 576 ? 199.731 98.660 193.341 1.00 113.52 2197 SER A O 1
ATOM 4510 N N . LYS A 1 577 ? 201.628 97.609 192.752 1.00 116.81 2198 LYS A N 1
ATOM 4511 C CA . LYS A 1 577 ? 201.478 96.530 193.720 1.00 115.86 2198 LYS A CA 1
ATOM 4512 C C . LYS A 1 577 ? 202.308 96.835 194.959 1.00 115.36 2198 LYS A C 1
ATOM 4513 O O . LYS A 1 577 ? 203.480 97.210 194.851 1.00 113.58 2198 LYS A O 1
ATOM 4519 N N . GLY A 1 578 ? 201.699 96.674 196.128 1.00 118.21 2199 GLY A N 1
ATOM 4520 C CA . GLY A 1 578 ? 202.371 96.961 197.380 1.00 122.13 2199 GLY A CA 1
ATOM 4521 C C . GLY A 1 578 ? 202.410 98.442 197.693 1.00 120.35 2199 GLY A C 1
ATOM 4522 O O . GLY A 1 578 ? 201.411 99.023 198.117 1.00 118.24 2199 GLY A O 1
ATOM 4523 N N . ALA A 1 594 ? 206.097 90.739 203.364 1.00 134.31 2215 ALA A N 1
ATOM 4524 C CA . ALA A 1 594 ? 204.817 90.060 203.200 1.00 135.77 2215 ALA A CA 1
ATOM 4525 C C . ALA A 1 594 ? 203.888 90.863 202.294 1.00 135.64 2215 ALA A C 1
ATOM 4526 O O . ALA A 1 594 ? 204.332 91.460 201.312 1.00 135.29 2215 ALA A O 1
ATOM 4528 N N . GLY A 1 595 ? 202.599 90.863 202.622 1.00 135.08 2216 GLY A N 1
ATOM 4529 C CA . GLY A 1 595 ? 201.649 91.631 201.836 1.00 133.63 2216 GLY A CA 1
ATOM 4530 C C . GLY A 1 595 ? 201.797 93.121 202.090 1.00 135.39 2216 GLY A C 1
ATOM 4531 O O . GLY A 1 595 ? 201.960 93.562 203.231 1.00 136.63 2216 GLY A O 1
ATOM 4532 N N . ARG A 1 596 ? 201.728 93.897 200.997 1.00 134.37 2217 ARG A N 1
ATOM 4533 C CA . ARG A 1 596 ? 201.883 95.361 200.990 1.00 132.35 2217 ARG A CA 1
ATOM 4534 C C . ARG A 1 596 ? 203.216 95.790 201.605 1.00 131.32 2217 ARG A C 1
ATOM 4535 O O . ARG A 1 596 ? 203.272 96.685 202.451 1.00 130.83 2217 ARG A O 1
ATOM 4543 N N . ALA A 1 597 ? 204.299 95.132 201.180 1.00 131.55 2218 ALA A N 1
ATOM 4544 C CA . ALA A 1 597 ? 205.617 95.430 201.733 1.00 131.09 2218 ALA A CA 1
ATOM 4545 C C . ALA A 1 597 ? 206.150 96.764 201.223 1.00 131.60 2218 ALA A C 1
ATOM 4546 O O . ALA A 1 597 ? 206.792 97.510 201.970 1.00 130.68 2218 ALA A O 1
ATOM 4548 N N . ALA A 1 598 ? 205.897 97.079 199.954 1.00 130.14 2219 ALA A N 1
ATOM 4549 C CA . ALA A 1 598 ? 206.352 98.326 199.352 1.00 125.63 2219 ALA A CA 1
ATOM 4550 C C . ALA A 1 598 ? 205.346 99.460 199.497 1.00 124.04 2219 ALA A C 1
ATOM 4551 O O . ALA A 1 598 ? 205.428 100.441 198.751 1.00 124.69 2219 ALA A O 1
ATOM 4553 N N . GLU A 1 599 ? 204.400 99.344 200.429 1.00 121.85 2220 GLU A N 1
ATOM 4554 C CA . GLU A 1 599 ? 203.342 100.340 200.555 1.00 118.96 2220 GLU A CA 1
ATOM 4555 C C . GLU A 1 599 ? 203.837 101.614 201.231 1.00 117.67 2220 GLU A C 1
ATOM 4556 O O . GLU A 1 599 ? 203.459 102.718 200.811 1.00 117.33 2220 GLU A O 1
ATOM 4562 N N . THR A 1 600 ? 204.712 101.474 202.240 1.00 118.98 2221 THR A N 1
ATOM 4563 C CA . THR A 1 600 ? 204.990 102.548 203.198 1.00 120.68 2221 THR A CA 1
ATOM 4564 C C . THR A 1 600 ? 205.622 103.768 202.536 1.00 119.32 2221 THR A C 1
ATOM 4565 O O . THR A 1 600 ? 205.216 104.907 202.814 1.00 116.01 2221 THR A O 1
ATOM 4569 N N . ARG A 1 601 ? 206.577 103.539 201.620 1.00 118.89 2222 ARG A N 1
ATOM 4570 C CA . ARG A 1 601 ? 207.246 104.630 200.912 1.00 113.11 2222 ARG A CA 1
ATOM 4571 C C . ARG A 1 601 ? 206.261 105.463 200.105 1.00 108.73 2222 ARG A C 1
ATOM 4572 O O . ARG A 1 601 ? 206.440 106.685 199.992 1.00 106.07 2222 ARG A O 1
ATOM 4580 N N . VAL A 1 602 ? 205.190 104.822 199.606 1.00 109.42 2223 VAL A N 1
ATOM 4581 C CA . VAL A 1 602 ? 204.148 105.511 198.852 1.00 106.77 2223 VAL A CA 1
ATOM 4582 C C . VAL A 1 602 ? 203.508 106.592 199.705 1.00 108.73 2223 VAL A C 1
ATOM 4583 O O . VAL A 1 602 ? 203.326 107.731 199.245 1.00 111.21 2223 VAL A O 1
ATOM 4587 N N . ARG A 1 603 ? 203.252 106.275 200.988 1.00 109.98 2224 ARG A N 1
ATOM 4588 C CA . ARG A 1 603 ? 202.732 107.266 201.928 1.00 111.78 2224 ARG A CA 1
ATOM 4589 C C . ARG A 1 603 ? 203.681 108.445 202.058 1.00 109.24 2224 ARG A C 1
ATOM 4590 O O . ARG A 1 603 ? 203.251 109.601 201.925 1.00 107.13 2224 ARG A O 1
ATOM 4598 N N . GLU A 1 604 ? 204.987 108.158 202.191 1.00 110.12 2225 GLU A N 1
ATOM 4599 C CA . GLU A 1 604 ? 205.993 109.214 202.250 1.00 111.60 2225 GLU A CA 1
ATOM 4600 C C . GLU A 1 604 ? 205.984 110.032 200.971 1.00 106.98 2225 GLU A C 1
ATOM 4601 O O . GLU A 1 604 ? 205.977 111.272 201.024 1.00 101.64 2225 GLU A O 1
ATOM 4607 N N . LEU A 1 605 ? 205.847 109.341 199.827 1.00 106.78 2226 LEU A N 1
ATOM 4608 C CA . LEU A 1 605 ? 205.819 110.009 198.533 1.00 100.74 2226 LEU A CA 1
ATOM 4609 C C . LEU A 1 605 ? 204.622 110.937 198.451 1.00 98.84 2226 LEU A C 1
ATOM 4610 O O . LEU A 1 605 ? 204.751 112.077 197.981 1.00 97.10 2226 LEU A O 1
ATOM 4615 N N . GLU A 1 606 ? 203.484 110.497 199.013 1.00 101.53 2227 GLU A N 1
ATOM 4616 C CA . GLU A 1 606 ? 202.276 111.313 199.013 1.00 100.51 2227 GLU A CA 1
ATOM 4617 C C . GLU A 1 606 ? 202.502 112.601 199.786 1.00 97.88 2227 GLU A C 1
ATOM 4618 O O . GLU A 1 606 ? 202.184 113.690 199.285 1.00 99.34 2227 GLU A O 1
ATOM 4624 N N . THR A 1 607 ? 203.165 112.500 200.950 1.00 97.15 2228 THR A N 1
ATOM 4625 C CA . THR A 1 607 ? 203.483 113.696 201.723 1.00 98.81 2228 THR A CA 1
ATOM 4626 C C . THR A 1 607 ? 204.442 114.586 200.955 1.00 97.68 2228 THR A C 1
ATOM 4627 O O . THR A 1 607 ? 204.253 115.809 200.895 1.00 97.23 2228 THR A O 1
ATOM 4631 N N . GLU A 1 608 ? 205.412 113.977 200.267 1.00 97.69 2229 GLU A N 1
ATOM 4632 C CA . GLU A 1 608 ? 206.356 114.784 199.512 1.00 98.32 2229 GLU A CA 1
ATOM 4633 C C . GLU A 1 608 ? 205.688 115.317 198.251 1.00 94.64 2229 GLU A C 1
ATOM 4634 O O . GLU A 1 608 ? 206.037 116.402 197.769 1.00 92.51 2229 GLU A O 1
ATOM 4640 N N . LEU A 1 609 ? 204.655 114.615 197.761 1.00 91.72 2230 LEU A N 1
ATOM 4641 C CA . LEU A 1 609 ? 203.876 115.170 196.661 1.00 82.00 2230 LEU A CA 1
ATOM 4642 C C . LEU A 1 609 ? 203.010 116.312 197.163 1.00 80.15 2230 LEU A C 1
ATOM 4643 O O . LEU A 1 609 ? 202.737 117.266 196.423 1.00 82.79 2230 LEU A O 1
ATOM 4648 N N . LEU A 1 610 ? 202.610 116.259 198.437 1.00 82.59 2231 LEU A N 1
ATOM 4649 C CA . LEU A 1 610 ? 201.947 117.409 199.035 1.00 80.88 2231 LEU A CA 1
ATOM 4650 C C . LEU A 1 610 ? 202.959 118.517 199.300 1.00 80.96 2231 LEU A C 1
ATOM 4651 O O . LEU A 1 610 ? 202.597 119.694 199.408 1.00 82.55 2231 LEU A O 1
ATOM 4656 N N . ALA A 1 611 ? 204.246 118.159 199.361 1.00 81.62 2232 ALA A N 1
ATOM 4657 C CA . ALA A 1 611 ? 205.293 119.172 199.382 1.00 82.59 2232 ALA A CA 1
ATOM 4658 C C . ALA A 1 611 ? 205.609 119.660 197.974 1.00 83.22 2232 ALA A C 1
ATOM 4659 O O . ALA A 1 611 ? 206.373 120.616 197.797 1.00 82.89 2232 ALA A O 1
ATOM 4661 N N . ALA A 1 612 ? 205.041 119.006 196.956 1.00 81.97 2233 ALA A N 1
ATOM 4662 C CA . ALA A 1 612 ? 205.333 119.393 195.580 1.00 73.88 2233 ALA A CA 1
ATOM 4663 C C . ALA A 1 612 ? 204.244 120.290 195.004 1.00 65.85 2233 ALA A C 1
ATOM 4664 O O . ALA A 1 612 ? 204.546 121.307 194.369 1.00 65.00 2233 ALA A O 1
ATOM 4666 N N . GLU A 1 613 ? 202.973 119.922 195.198 1.00 68.86 2234 GLU A N 1
ATOM 4667 C CA . GLU A 1 613 ? 201.877 120.758 194.712 1.00 68.46 2234 GLU A CA 1
ATOM 4668 C C . GLU A 1 613 ? 201.777 122.051 195.509 1.00 65.77 2234 GLU A C 1
ATOM 4669 O O . GLU A 1 613 ? 201.623 123.134 194.932 1.00 71.88 2234 GLU A O 1
ATOM 4675 N N . LYS A 1 614 ? 201.857 121.962 196.831 1.00 61.80 2235 LYS A N 1
ATOM 4676 C CA . LYS A 1 614 ? 202.140 123.153 197.610 1.00 59.99 2235 LYS A CA 1
ATOM 4677 C C . LYS A 1 614 ? 203.595 123.554 197.393 1.00 65.74 2235 LYS A C 1
ATOM 4678 O O . LYS A 1 614 ? 204.444 122.723 197.055 1.00 71.44 2235 LYS A O 1
ATOM 4684 N N . THR A 1 615 ? 203.858 124.857 197.563 1.00 63.84 2236 THR A N 1
ATOM 4685 C CA . THR A 1 615 ? 205.040 125.653 197.198 1.00 60.27 2236 THR A CA 1
ATOM 4686 C C . THR A 1 615 ? 205.198 125.812 195.686 1.00 56.06 2236 THR A C 1
ATOM 4687 O O . THR A 1 615 ? 206.108 126.513 195.250 1.00 59.41 2236 THR A O 1
ATOM 4691 N N . ALA A 1 616 ? 204.346 125.183 194.876 1.00 54.30 2237 ALA A N 1
ATOM 4692 C CA . ALA A 1 616 ? 204.104 125.607 193.506 1.00 51.85 2237 ALA A CA 1
ATOM 4693 C C . ALA A 1 616 ? 202.873 126.495 193.432 1.00 53.29 2237 ALA A C 1
ATOM 4694 O O . ALA A 1 616 ? 202.580 127.054 192.370 1.00 59.06 2237 ALA A O 1
ATOM 4696 N N . LYS A 1 617 ? 202.147 126.635 194.543 1.00 51.27 2238 LYS A N 1
ATOM 4697 C CA . LYS A 1 617 ? 201.089 127.620 194.691 1.00 54.74 2238 LYS A CA 1
ATOM 4698 C C . LYS A 1 617 ? 201.588 128.903 195.340 1.00 55.98 2238 LYS A C 1
ATOM 4699 O O . LYS A 1 617 ? 201.057 129.978 195.041 1.00 62.59 2238 LYS A O 1
ATOM 4705 N N . ALA A 1 618 ? 202.621 128.816 196.181 1.00 51.98 2239 ALA A N 1
ATOM 4706 C CA . ALA A 1 618 ? 203.234 130.009 196.757 1.00 54.19 2239 ALA A CA 1
ATOM 4707 C C . ALA A 1 618 ? 203.953 130.828 195.692 1.00 55.28 2239 ALA A C 1
ATOM 4708 O O . ALA A 1 618 ? 203.992 132.062 195.766 1.00 60.09 2239 ALA A O 1
ATOM 4710 N N . ARG A 1 619 ? 204.540 130.158 194.697 1.00 51.07 2240 ARG A N 1
ATOM 4711 C CA . ARG A 1 619 ? 205.163 130.877 193.591 1.00 50.71 2240 ARG A CA 1
ATOM 4712 C C . ARG A 1 619 ? 204.117 131.527 192.695 1.00 48.39 2240 ARG A C 1
ATOM 4713 O O . ARG A 1 619 ? 204.360 132.596 192.124 1.00 54.33 2240 ARG A O 1
ATOM 4721 N N . GLU A 1 620 ? 202.945 130.906 192.561 1.00 41.63 2241 GLU A N 1
ATOM 4722 C CA . GLU A 1 620 ? 201.900 131.457 191.709 1.00 43.61 2241 GLU A CA 1
ATOM 4723 C C . GLU A 1 620 ? 201.147 132.613 192.354 1.00 49.05 2241 GLU A C 1
ATOM 4724 O O . GLU A 1 620 ? 200.367 133.278 191.663 1.00 56.68 2241 GLU A O 1
ATOM 4730 N N . LYS A 1 621 ? 201.351 132.872 193.643 1.00 49.91 2242 LYS A N 1
ATOM 4731 C CA . LYS A 1 621 ? 200.790 134.051 194.293 1.00 51.23 2242 LYS A CA 1
ATOM 4732 C C . LYS A 1 621 ? 201.823 135.144 194.520 1.00 50.68 2242 LYS A C 1
ATOM 4733 O O . LYS A 1 621 ? 201.465 136.321 194.608 1.00 53.96 2242 LYS A O 1
ATOM 4739 N N . GLU A 1 622 ? 203.100 134.777 194.624 1.00 49.38 2243 GLU A N 1
ATOM 4740 C CA . GLU A 1 622 ? 204.151 135.778 194.760 1.00 49.21 2243 GLU A CA 1
ATOM 4741 C C . GLU A 1 622 ? 204.437 136.462 193.428 1.00 54.62 2243 GLU A C 1
ATOM 4742 O O . GLU A 1 622 ? 204.863 137.622 193.397 1.00 55.81 2243 GLU A O 1
ATOM 4748 N N . LEU A 1 623 ? 204.202 135.764 192.316 1.00 51.97 2244 LEU A N 1
ATOM 4749 C CA . LEU A 1 623 ? 204.529 136.283 190.994 1.00 42.37 2244 LEU A CA 1
ATOM 4750 C C . LEU A 1 623 ? 203.341 136.898 190.264 1.00 41.42 2244 LEU A C 1
ATOM 4751 O O . LEU A 1 623 ? 203.461 137.178 189.069 1.00 44.32 2244 LEU A O 1
ATOM 4756 N N . SER A 1 624 ? 202.205 137.094 190.920 1.00 36.72 2245 SER A N 1
ATOM 4757 C CA . SER A 1 624 ? 201.039 137.677 190.255 1.00 39.84 2245 SER A CA 1
ATOM 4758 C C . SER A 1 624 ? 201.192 139.133 189.779 1.00 43.86 2245 SER A C 1
ATOM 4759 O O . SER A 1 624 ? 200.795 139.408 188.634 1.00 46.71 2245 SER A O 1
ATOM 4762 N N . PRO A 1 625 ? 201.727 140.100 190.570 1.00 41.49 2246 PRO A N 1
ATOM 4763 C CA . PRO A 1 625 ? 201.806 141.475 190.032 1.00 42.00 2246 PRO A CA 1
ATOM 4764 C C . PRO A 1 625 ? 202.771 141.650 188.871 1.00 43.07 2246 PRO A C 1
ATOM 4765 O O . PRO A 1 625 ? 202.498 142.462 187.977 1.00 43.97 2246 PRO A O 1
ATOM 4769 N N . ILE A 1 626 ? 203.882 140.908 188.845 1.00 38.94 2247 ILE A N 1
ATOM 4770 C CA . ILE A 1 626 ? 204.862 141.095 187.777 1.00 34.02 2247 ILE A CA 1
ATOM 4771 C C . ILE A 1 626 ? 204.321 140.588 186.440 1.00 40.98 2247 ILE A C 1
ATOM 4772 O O . ILE A 1 626 ? 204.458 141.263 185.412 1.00 44.78 2247 ILE A O 1
ATOM 4777 N N . TYR A 1 627 ? 203.620 139.449 186.435 1.00 37.63 2248 TYR A N 1
ATOM 4778 C CA . TYR A 1 627 ? 202.987 139.018 185.193 1.00 29.99 2248 TYR A CA 1
ATOM 4779 C C . TYR A 1 627 ? 201.722 139.811 184.894 1.00 29.56 2248 TYR A C 1
ATOM 4780 O O . TYR A 1 627 ? 201.299 139.863 183.734 1.00 34.48 2248 TYR A O 1
ATOM 4789 N N . HIS A 1 628 ? 201.148 140.498 185.886 1.00 30.46 2249 HIS A N 1
ATOM 4790 C CA . HIS A 1 628 ? 200.109 141.470 185.552 1.00 34.06 2249 HIS A CA 1
ATOM 4791 C C . HIS A 1 628 ? 200.683 142.671 184.799 1.00 37.69 2249 HIS A C 1
ATOM 4792 O O . HIS A 1 628 ? 200.047 143.193 183.874 1.00 40.19 2249 HIS A O 1
ATOM 4799 N N . GLU A 1 629 ? 201.882 143.128 185.174 1.00 36.85 2250 GLU A N 1
ATOM 4800 C CA . GLU A 1 629 ? 202.506 144.210 184.409 1.00 32.37 2250 GLU A CA 1
ATOM 4801 C C . GLU A 1 629 ? 202.979 143.731 183.039 1.00 32.38 2250 GLU A C 1
ATOM 4802 O O . GLU A 1 629 ? 202.982 144.510 182.076 1.00 37.28 2250 GLU A O 1
ATOM 4808 N N . ILE A 1 630 ? 203.377 142.457 182.929 1.00 29.00 2251 ILE A N 1
ATOM 4809 C CA . ILE A 1 630 ? 203.649 141.866 181.614 1.00 25.74 2251 ILE A CA 1
ATOM 4810 C C . ILE A 1 630 ? 202.388 141.857 180.755 1.00 27.82 2251 ILE A C 1
ATOM 4811 O O . ILE A 1 630 ? 202.433 142.166 179.556 1.00 31.20 2251 ILE A O 1
ATOM 4816 N N . ALA A 1 631 ? 201.241 141.544 181.367 1.00 27.64 2252 ALA A N 1
ATOM 4817 C CA . ALA A 1 631 ? 199.951 141.601 180.683 1.00 22.99 2252 ALA A CA 1
ATOM 4818 C C . ALA A 1 631 ? 199.617 143.006 180.204 1.00 26.85 2252 ALA A C 1
ATOM 4819 O O . ALA A 1 631 ? 199.157 143.190 179.069 1.00 31.18 2252 ALA A O 1
ATOM 4821 N N . VAL A 1 632 ? 199.840 144.005 181.061 1.00 28.36 2253 VAL A N 1
ATOM 4822 C CA . VAL A 1 632 ? 199.528 145.389 180.713 1.00 28.51 2253 VAL A CA 1
ATOM 4823 C C . VAL A 1 632 ? 200.437 145.885 179.590 1.00 33.75 2253 VAL A C 1
ATOM 4824 O O . VAL A 1 632 ? 199.973 146.539 178.648 1.00 39.06 2253 VAL A O 1
ATOM 4828 N N . GLN A 1 633 ? 201.731 145.544 179.645 1.00 31.12 2254 GLN A N 1
ATOM 4829 C CA . GLN A 1 633 ? 202.660 145.919 178.578 1.00 29.87 2254 GLN A CA 1
ATOM 4830 C C . GLN A 1 633 ? 202.315 145.226 177.261 1.00 33.27 2254 GLN A C 1
ATOM 4831 O O . GLN A 1 633 ? 202.389 145.841 176.185 1.00 39.43 2254 GLN A O 1
ATOM 4837 N N . PHE A 1 634 ? 201.910 143.953 177.332 1.00 31.19 2255 PHE A N 1
ATOM 4838 C CA . PHE A 1 634 ? 201.535 143.205 176.137 1.00 28.07 2255 PHE A CA 1
ATOM 4839 C C . PHE A 1 634 ? 200.268 143.781 175.513 1.00 30.08 2255 PHE A C 1
ATOM 4840 O O . PHE A 1 634 ? 200.117 143.786 174.286 1.00 33.73 2255 PHE A O 1
ATOM 4848 N N . ALA A 1 635 ? 199.345 144.268 176.344 1.00 28.61 2256 ALA A N 1
ATOM 4849 C CA . ALA A 1 635 ? 198.161 144.939 175.818 1.00 29.65 2256 ALA A CA 1
ATOM 4850 C C . ALA A 1 635 ? 198.505 146.310 175.246 1.00 35.66 2256 ALA A C 1
ATOM 4851 O O . ALA A 1 635 ? 197.892 146.752 174.268 1.00 38.80 2256 ALA A O 1
ATOM 4853 N N . GLU A 1 636 ? 199.476 147.004 175.850 1.00 35.60 2257 GLU A N 1
ATOM 4854 C CA . GLU A 1 636 ? 199.846 148.337 175.378 1.00 35.06 2257 GLU A CA 1
ATOM 4855 C C . GLU A 1 636 ? 200.605 148.292 174.059 1.00 35.64 2257 GLU A C 1
ATOM 4856 O O . GLU A 1 636 ? 200.591 149.274 173.309 1.00 41.03 2257 GLU A O 1
ATOM 4862 N N . LEU A 1 637 ? 201.280 147.180 173.759 1.00 32.68 2258 LEU A N 1
ATOM 4863 C CA . LEU A 1 637 ? 201.978 147.099 172.476 1.00 32.05 2258 LEU A CA 1
ATOM 4864 C C . LEU A 1 637 ? 201.047 146.953 171.271 1.00 35.07 2258 LEU A C 1
ATOM 4865 O O . LEU A 1 637 ? 201.525 147.057 170.138 1.00 37.43 2258 LEU A O 1
ATOM 4870 N N . HIS A 1 638 ? 199.750 146.719 171.470 1.00 36.70 2259 HIS A N 1
ATOM 4871 C CA . HIS A 1 638 ? 198.795 146.715 170.368 1.00 35.99 2259 HIS A CA 1
ATOM 4872 C C . HIS A 1 638 ? 198.251 148.096 170.030 1.00 39.61 2259 HIS A C 1
ATOM 4873 O O . HIS A 1 638 ? 197.566 148.240 169.013 1.00 43.72 2259 HIS A O 1
ATOM 4880 N N . ASP A 1 639 ? 198.529 149.106 170.848 1.00 41.54 2260 ASP A N 1
ATOM 4881 C CA . ASP A 1 639 ? 197.909 150.416 170.700 1.00 38.32 2260 ASP A CA 1
ATOM 4882 C C . ASP A 1 639 ? 198.780 151.428 169.967 1.00 40.34 2260 ASP A C 1
ATOM 4883 O O . ASP A 1 639 ? 198.384 152.592 169.861 1.00 47.00 2260 ASP A O 1
ATOM 4888 N N . THR A 1 640 ? 199.937 151.025 169.452 1.00 38.80 2261 THR A N 1
ATOM 4889 C CA . THR A 1 640 ? 200.907 151.985 168.953 1.00 36.04 2261 THR A CA 1
ATOM 4890 C C . THR A 1 640 ? 200.536 152.483 167.556 1.00 40.74 2261 THR A C 1
ATOM 4891 O O . THR A 1 640 ? 199.568 152.037 166.936 1.00 42.56 2261 THR A O 1
ATOM 4895 N N . ALA A 1 641 ? 201.341 153.430 167.062 1.00 43.26 2262 ALA A N 1
ATOM 4896 C CA . ALA A 1 641 ? 201.015 154.135 165.824 1.00 39.30 2262 ALA A CA 1
ATOM 4897 C C . ALA A 1 641 ? 201.328 153.301 164.588 1.00 41.72 2262 ALA A C 1
ATOM 4898 O O . ALA A 1 641 ? 200.677 153.459 163.546 1.00 47.62 2262 ALA A O 1
ATOM 4900 N N . GLU A 1 642 ? 202.335 152.428 164.673 1.00 40.34 2263 GLU A N 1
ATOM 4901 C CA . GLU A 1 642 ? 202.750 151.656 163.505 1.00 42.92 2263 GLU A CA 1
ATOM 4902 C C . GLU A 1 642 ? 201.704 150.618 163.120 1.00 46.85 2263 GLU A C 1
ATOM 4903 O O . GLU A 1 642 ? 201.545 150.297 161.935 1.00 51.43 2263 GLU A O 1
ATOM 4909 N N . ARG A 1 643 ? 200.973 150.091 164.105 1.00 44.39 2264 ARG A N 1
ATOM 4910 C CA . ARG A 1 643 ? 199.868 149.192 163.794 1.00 42.54 2264 ARG A CA 1
ATOM 4911 C C . ARG A 1 643 ? 198.721 149.953 163.139 1.00 45.69 2264 ARG A C 1
ATOM 4912 O O . ARG A 1 643 ? 198.047 149.426 162.244 1.00 48.90 2264 ARG A O 1
ATOM 4920 N N . MET A 1 644 ? 198.501 151.205 163.555 1.00 43.67 2265 MET A N 1
ATOM 4921 C CA . MET A 1 644 ? 197.459 152.024 162.941 1.00 39.33 2265 MET A CA 1
ATOM 4922 C C . MET A 1 644 ? 197.819 152.382 161.505 1.00 41.94 2265 MET A C 1
ATOM 4923 O O . MET A 1 644 ? 196.939 152.488 160.643 1.00 45.89 2265 MET A O 1
ATOM 4928 N N . LEU A 1 645 ? 199.110 152.580 161.230 1.00 41.73 2266 LEU A N 1
ATOM 4929 C CA . LEU A 1 645 ? 199.535 152.856 159.860 1.00 43.26 2266 LEU A CA 1
ATOM 4930 C C . LEU A 1 645 ? 199.479 151.603 158.995 1.00 47.42 2266 LEU A C 1
ATOM 4931 O O . LEU A 1 645 ? 199.105 151.675 157.818 1.00 51.33 2266 LEU A O 1
ATOM 4936 N N . GLU A 1 646 ? 199.858 150.449 159.554 1.00 47.21 2267 GLU A N 1
ATOM 4937 C CA . GLU A 1 646 ? 199.873 149.216 158.770 1.00 47.31 2267 GLU A CA 1
ATOM 4938 C C . GLU A 1 646 ? 198.461 148.736 158.457 1.00 50.51 2267 GLU A C 1
ATOM 4939 O O . GLU A 1 646 ? 198.211 148.184 157.379 1.00 53.61 2267 GLU A O 1
ATOM 4945 N N . LYS A 1 647 ? 197.522 148.941 159.381 1.00 50.46 2268 LYS A N 1
ATOM 4946 C CA . LYS A 1 647 ? 196.141 148.542 159.137 1.00 47.50 2268 LYS A CA 1
ATOM 4947 C C . LYS A 1 647 ? 195.381 149.533 158.265 1.00 52.22 2268 LYS A C 1
ATOM 4948 O O . LYS A 1 647 ? 194.268 149.218 157.831 1.00 55.23 2268 LYS A O 1
ATOM 4954 N N . GLY A 1 648 ? 195.943 150.711 157.999 1.00 51.65 2269 GLY A N 1
ATOM 4955 C CA . GLY A 1 648 ? 195.330 151.665 157.101 1.00 48.48 2269 GLY A CA 1
ATOM 4956 C C . GLY A 1 648 ? 194.376 152.647 157.743 1.00 49.28 2269 GLY A C 1
ATOM 4957 O O . GLY A 1 648 ? 193.653 153.342 157.019 1.00 52.85 2269 GLY A O 1
ATOM 4958 N N . CYS A 1 649 ? 194.341 152.724 159.074 1.00 43.47 2270 CYS A N 1
ATOM 4959 C CA . CYS A 1 649 ? 193.394 153.614 159.736 1.00 42.49 2270 CYS A CA 1
ATOM 4960 C C . CYS A 1 649 ? 193.841 155.070 159.667 1.00 47.47 2270 CYS A C 1
ATOM 4961 O O . CYS A 1 649 ? 193.003 155.977 159.610 1.00 48.89 2270 CYS A O 1
ATOM 4964 N N . ILE A 1 650 ? 195.148 155.318 159.672 1.00 46.24 2271 ILE A N 1
ATOM 4965 C CA . ILE A 1 650 ? 195.692 156.666 159.550 1.00 41.12 2271 ILE A CA 1
ATOM 4966 C C . ILE A 1 650 ? 196.408 156.784 158.212 1.00 45.95 2271 ILE A C 1
ATOM 4967 O O . ILE A 1 650 ? 196.838 155.780 157.633 1.00 44.71 2271 ILE A O 1
ATOM 4972 N N . PHE A 1 651 ? 196.514 158.017 157.711 1.00 49.54 2272 PHE A N 1
ATOM 4973 C CA . PHE A 1 651 ? 197.107 158.232 156.395 1.00 47.26 2272 PHE A CA 1
ATOM 4974 C C . PHE A 1 651 ? 198.629 158.204 156.455 1.00 48.19 2272 PHE A C 1
ATOM 4975 O O . PHE A 1 651 ? 199.271 157.479 155.687 1.00 49.79 2272 PHE A O 1
ATOM 4983 N N . GLU A 1 652 ? 199.222 158.980 157.358 1.00 48.05 2273 GLU A N 1
ATOM 4984 C CA . GLU A 1 652 ? 200.671 159.040 157.480 1.00 49.77 2273 GLU A CA 1
ATOM 4985 C C . GLU A 1 652 ? 201.014 159.457 158.904 1.00 46.49 2273 GLU A C 1
ATOM 4986 O O . GLU A 1 652 ? 200.195 160.051 159.608 1.00 44.80 2273 GLU A O 1
ATOM 4992 N N . ILE A 1 653 ? 202.235 159.134 159.317 1.00 45.38 2274 ILE A N 1
ATOM 4993 C CA . ILE A 1 653 ? 202.763 159.498 160.627 1.00 41.56 2274 ILE A CA 1
ATOM 4994 C C . ILE A 1 653 ? 203.558 160.789 160.467 1.00 45.99 2274 ILE A C 1
ATOM 4995 O O . ILE A 1 653 ? 204.542 160.836 159.721 1.00 48.57 2274 ILE A O 1
ATOM 5000 N N . ILE A 1 654 ? 203.131 161.840 161.156 1.00 41.74 2275 ILE A N 1
ATOM 5001 C CA . ILE A 1 654 ? 203.746 163.162 161.078 1.00 35.31 2275 ILE A CA 1
ATOM 5002 C C . ILE A 1 654 ? 204.318 163.507 162.449 1.00 36.04 2275 ILE A C 1
ATOM 5003 O O . ILE A 1 654 ? 203.585 163.461 163.446 1.00 38.31 2275 ILE A O 1
ATOM 5008 N N . PRO A 1 655 ? 205.605 163.837 162.553 1.00 32.84 2276 PRO A N 1
ATOM 5009 C CA . PRO A 1 655 ? 206.154 164.283 163.837 1.00 30.53 2276 PRO A CA 1
ATOM 5010 C C . PRO A 1 655 ? 205.636 165.656 164.235 1.00 35.18 2276 PRO A C 1
ATOM 5011 O O . PRO A 1 655 ? 205.141 166.427 163.409 1.00 37.55 2276 PRO A O 1
ATOM 5015 N N . TRP A 1 656 ? 205.755 165.951 165.531 1.00 33.15 2277 TRP A N 1
ATOM 5016 C CA . TRP A 1 656 ? 205.252 167.214 166.062 1.00 29.14 2277 TRP A CA 1
ATOM 5017 C C . TRP A 1 656 ? 206.125 168.394 165.650 1.00 31.43 2277 TRP A C 1
ATOM 5018 O O . TRP A 1 656 ? 205.620 169.508 165.464 1.00 37.33 2277 TRP A O 1
ATOM 5029 N N . ARG A 1 657 ? 207.435 168.178 165.512 1.00 29.37 2278 ARG A N 1
ATOM 5030 C CA . ARG A 1 657 ? 208.330 169.285 165.186 1.00 29.65 2278 ARG A CA 1
ATOM 5031 C C . ARG A 1 657 ? 208.172 169.728 163.736 1.00 38.32 2278 ARG A C 1
ATOM 5032 O O . ARG A 1 657 ? 208.355 170.909 163.418 1.00 44.58 2278 ARG A O 1
ATOM 5040 N N . ASP A 1 658 ? 207.827 168.801 162.845 1.00 37.99 2279 ASP A N 1
ATOM 5041 C CA . ASP A 1 658 ? 207.666 169.097 161.428 1.00 33.56 2279 ASP A CA 1
ATOM 5042 C C . ASP A 1 658 ? 206.205 169.101 160.997 1.00 31.49 2279 ASP A C 1
ATOM 5043 O O . ASP A 1 658 ? 205.916 168.896 159.814 1.00 37.93 2279 ASP A O 1
ATOM 5048 N N . SER A 1 659 ? 205.280 169.329 161.929 1.00 28.68 2280 SER A N 1
ATOM 5049 C CA . SER A 1 659 ? 203.860 169.240 161.604 1.00 29.37 2280 SER A CA 1
ATOM 5050 C C . SER A 1 659 ? 203.384 170.447 160.804 1.00 33.71 2280 SER A C 1
ATOM 5051 O O . SER A 1 659 ? 202.517 170.315 159.929 1.00 39.56 2280 SER A O 1
ATOM 5054 N N . ARG A 1 660 ? 203.952 171.627 161.083 1.00 31.67 2281 ARG A N 1
ATOM 5055 C CA . ARG A 1 660 ? 203.458 172.878 160.509 1.00 31.61 2281 ARG A CA 1
ATOM 5056 C C . ARG A 1 660 ? 203.649 172.927 158.998 1.00 33.47 2281 ARG A C 1
ATOM 5057 O O . ARG A 1 660 ? 202.707 173.228 158.255 1.00 38.17 2281 ARG A O 1
ATOM 5065 N N . ARG A 1 661 ? 204.860 172.611 158.534 1.00 29.73 2282 ARG A N 1
ATOM 5066 C CA . ARG A 1 661 ? 205.185 172.652 157.110 1.00 30.27 2282 ARG A CA 1
ATOM 5067 C C . ARG A 1 661 ? 204.366 171.638 156.317 1.00 35.24 2282 ARG A C 1
ATOM 5068 O O . ARG A 1 661 ? 203.799 171.960 155.260 1.00 38.53 2282 ARG A O 1
ATOM 5076 N N . LEU A 1 662 ? 204.265 170.413 156.839 1.00 32.07 2283 LEU A N 1
ATOM 5077 C CA . LEU A 1 662 ? 203.569 169.341 156.137 1.00 29.91 2283 LEU A CA 1
ATOM 5078 C C . LEU A 1 662 ? 202.066 169.595 156.073 1.00 31.48 2283 LEU A C 1
ATOM 5079 O O . LEU A 1 662 ? 201.448 169.411 155.015 1.00 38.16 2283 LEU A O 1
ATOM 5084 N N . PHE A 1 663 ? 201.465 170.049 157.180 1.00 26.44 2284 PHE A N 1
ATOM 5085 C CA . PHE A 1 663 ? 200.042 170.371 157.144 1.00 29.45 2284 PHE A CA 1
ATOM 5086 C C . PHE A 1 66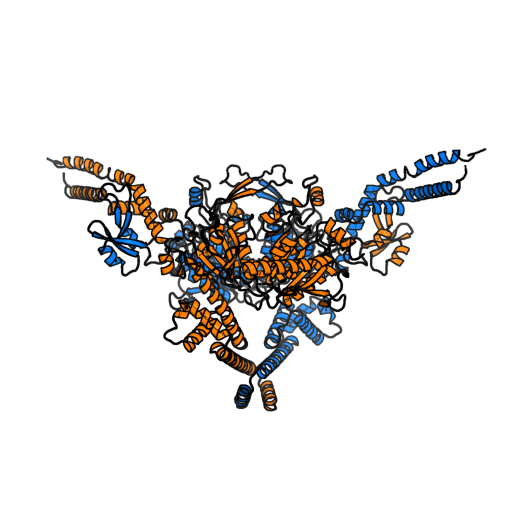3 ? 199.750 171.614 156.310 1.00 31.08 2284 PHE A C 1
ATOM 5087 O O . PHE A 1 663 ? 198.688 171.683 155.680 1.00 35.40 2284 PHE A O 1
ATOM 5095 N N . TYR A 1 664 ? 200.684 172.573 156.256 1.00 28.95 2285 TYR A N 1
ATOM 5096 C CA . TYR A 1 664 ? 200.536 173.734 155.379 1.00 27.61 2285 TYR A CA 1
ATOM 5097 C C . TYR A 1 664 ? 200.481 173.323 153.913 1.00 33.48 2285 TYR A C 1
ATOM 5098 O O . TYR A 1 664 ? 199.569 173.730 153.174 1.00 37.69 2285 TYR A O 1
ATOM 5107 N N . TRP A 1 665 ? 201.432 172.487 153.485 1.00 31.63 2286 TRP A N 1
ATOM 5108 C CA . TRP A 1 665 ? 201.467 172.086 152.081 1.00 28.68 2286 TRP A CA 1
ATOM 5109 C C . TRP A 1 665 ? 200.308 171.161 151.723 1.00 31.50 2286 TRP A C 1
ATOM 5110 O O . TRP A 1 665 ? 199.748 171.273 150.623 1.00 36.12 2286 TRP A O 1
ATOM 5121 N N . ARG A 1 666 ? 199.900 170.279 152.645 1.00 30.81 2287 ARG A N 1
ATOM 5122 C CA . ARG A 1 666 ? 198.734 169.434 152.390 1.00 31.50 2287 ARG A CA 1
ATOM 5123 C C . ARG A 1 666 ? 197.445 170.243 152.284 1.00 30.90 2287 ARG A C 1
ATOM 5124 O O . ARG A 1 666 ? 196.634 169.997 151.381 1.00 36.32 2287 ARG A O 1
ATOM 5132 N N . LEU A 1 667 ? 197.246 171.220 153.178 1.00 27.85 2288 LEU A N 1
ATOM 5133 C CA . LEU A 1 667 ? 196.036 172.036 153.134 1.00 29.24 2288 LEU A CA 1
ATOM 5134 C C . LEU A 1 667 ? 195.978 172.885 151.870 1.00 31.80 2288 LEU A C 1
ATOM 5135 O O . LEU A 1 667 ? 194.915 173.002 151.242 1.00 34.80 2288 LEU A O 1
ATOM 5140 N N . LYS A 1 668 ? 197.120 173.452 151.462 1.00 30.09 2289 LYS A N 1
ATOM 5141 C CA . LYS A 1 668 ? 197.153 174.248 150.238 1.00 28.65 2289 LYS A CA 1
ATOM 5142 C C . LYS A 1 668 ? 196.896 173.387 149.001 1.00 34.36 2289 LYS A C 1
ATOM 5143 O O . LYS A 1 668 ? 196.156 173.802 148.093 1.00 39.00 2289 LYS A O 1
ATOM 5149 N N . ARG A 1 669 ? 197.474 172.172 148.965 1.00 33.50 2290 ARG A N 1
ATOM 5150 C CA . ARG A 1 669 ? 197.223 171.242 147.864 1.00 31.28 2290 ARG A CA 1
ATOM 5151 C C . ARG A 1 669 ? 195.754 170.858 147.769 1.00 31.58 2290 ARG A C 1
ATOM 5152 O O . ARG A 1 669 ? 195.187 170.838 146.669 1.00 36.71 2290 ARG A O 1
ATOM 5160 N N . LEU A 1 670 ? 195.119 170.562 148.910 1.00 28.95 2291 LEU A N 1
ATOM 5161 C CA . LEU A 1 670 ? 193.707 170.189 148.891 1.00 30.68 2291 LEU A CA 1
ATOM 5162 C C . LEU A 1 670 ? 192.819 171.349 148.460 1.00 32.95 2291 LEU A C 1
ATOM 5163 O O . LEU A 1 670 ? 191.838 171.137 147.740 1.00 39.80 2291 LEU A O 1
ATOM 5168 N N . LEU A 1 671 ? 193.160 172.582 148.858 1.00 29.58 2292 LEU A N 1
ATOM 5169 C CA . LEU A 1 671 ? 192.361 173.736 148.441 1.00 32.60 2292 LEU A CA 1
ATOM 5170 C C . LEU A 1 671 ? 192.430 173.963 146.931 1.00 36.72 2292 LEU A C 1
ATOM 5171 O O . LEU A 1 671 ? 191.383 174.101 146.269 1.00 43.69 2292 LEU A O 1
ATOM 5176 N N . ARG A 1 672 ? 193.648 173.969 146.362 1.00 34.11 2293 ARG A N 1
ATOM 5177 C CA . ARG A 1 672 ? 193.778 174.169 144.915 1.00 34.36 2293 ARG A CA 1
ATOM 5178 C C . ARG A 1 672 ? 193.162 173.012 144.131 1.00 35.84 2293 ARG A C 1
ATOM 5179 O O . ARG A 1 672 ? 192.496 173.233 143.105 1.00 39.26 2293 ARG A O 1
ATOM 5187 N N . GLN A 1 673 ? 193.342 171.779 144.622 1.00 34.57 2294 GLN A N 1
ATOM 5188 C CA . GLN A 1 673 ? 192.787 170.613 143.949 1.00 31.42 2294 GLN A CA 1
ATOM 5189 C C . GLN A 1 673 ? 191.266 170.623 143.965 1.00 36.21 2294 GLN A C 1
ATOM 5190 O O . GLN A 1 673 ? 190.641 170.298 142.953 1.00 42.40 2294 GLN A O 1
ATOM 5196 N N . ASN A 1 674 ? 190.652 171.006 145.092 1.00 33.78 2295 ASN A N 1
ATOM 5197 C CA . ASN A 1 674 ? 189.194 171.060 145.153 1.00 36.23 2295 ASN A CA 1
ATOM 5198 C C . ASN A 1 674 ? 188.636 172.150 144.249 1.00 38.50 2295 ASN A C 1
ATOM 5199 O O . ASN A 1 674 ? 187.568 171.971 143.645 1.00 43.22 2295 ASN A O 1
ATOM 5204 N N . GLU A 1 675 ? 189.358 173.271 144.116 1.00 37.05 2296 GLU A N 1
ATOM 5205 C CA . GLU A 1 675 ? 188.925 174.317 143.186 1.00 38.58 2296 GLU A CA 1
ATOM 5206 C C . GLU A 1 675 ? 188.932 173.824 141.737 1.00 40.59 2296 GLU A C 1
ATOM 5207 O O . GLU A 1 675 ? 187.941 173.989 141.005 1.00 43.79 2296 GLU A O 1
ATOM 5213 N N . GLN A 1 676 ? 190.020 173.165 141.317 1.00 39.76 2297 GLN A N 1
ATOM 5214 C CA . GLN A 1 676 ? 190.044 172.667 139.939 1.00 34.24 2297 GLN A CA 1
ATOM 5215 C C . GLN A 1 676 ? 189.093 171.492 139.716 1.00 37.19 2297 GLN A C 1
ATOM 5216 O O . GLN A 1 676 ? 188.554 171.354 138.613 1.00 39.47 2297 GLN A O 1
ATOM 5222 N N . GLU A 1 677 ? 188.848 170.660 140.737 1.00 37.38 2298 GLU A N 1
ATOM 5223 C CA . GLU A 1 677 ? 187.829 169.615 140.617 1.00 36.37 2298 GLU A CA 1
ATOM 5224 C C . GLU A 1 677 ? 186.437 170.202 140.436 1.00 40.00 2298 GLU A C 1
ATOM 5225 O O . GLU A 1 677 ? 185.629 169.659 139.671 1.00 44.21 2298 GLU A O 1
ATOM 5231 N N . ARG A 1 678 ? 186.134 171.305 141.129 1.00 39.03 2299 ARG A N 1
ATOM 5232 C CA . ARG A 1 678 ? 184.858 171.977 140.896 1.00 37.76 2299 ARG A CA 1
ATOM 5233 C C . ARG A 1 678 ? 184.778 172.552 139.485 1.00 38.72 2299 ARG A C 1
ATOM 5234 O O . ARG A 1 678 ? 183.699 172.559 138.880 1.00 41.32 2299 ARG A O 1
ATOM 5242 N N . ARG A 1 679 ? 185.909 173.007 138.931 1.00 39.20 2300 ARG A N 1
ATOM 5243 C CA . ARG A 1 679 ? 185.897 173.440 137.527 1.00 35.80 2300 ARG A CA 1
ATOM 5244 C C . ARG A 1 679 ? 185.629 172.281 136.560 1.00 35.45 2300 ARG A C 1
ATOM 5245 O O . ARG A 1 679 ? 184.882 172.445 135.584 1.00 39.37 2300 ARG A O 1
ATOM 5253 N N . VAL A 1 680 ? 186.219 171.104 136.814 1.00 36.52 2301 VAL A N 1
ATOM 5254 C CA . VAL A 1 680 ? 185.968 169.943 135.949 1.00 34.68 2301 VAL A CA 1
ATOM 5255 C C . VAL A 1 680 ? 184.518 169.473 136.055 1.00 38.08 2301 VAL A C 1
ATOM 5256 O O . VAL A 1 680 ? 183.896 169.120 135.045 1.00 40.91 2301 VAL A O 1
ATOM 5260 N N . GLN A 1 681 ? 183.950 169.469 137.264 1.00 38.75 2302 GLN A N 1
ATOM 5261 C CA . GLN A 1 681 ? 182.542 169.091 137.398 1.00 38.23 2302 GLN A CA 1
ATOM 5262 C C . GLN A 1 681 ? 181.611 170.152 136.819 1.00 39.03 2302 GLN A C 1
ATOM 5263 O O . GLN A 1 681 ? 180.485 169.840 136.415 1.00 44.51 2302 GLN A O 1
ATOM 5269 N N . ALA A 1 682 ? 182.051 171.410 136.777 1.00 38.42 2303 ALA A N 1
ATOM 5270 C CA . ALA A 1 682 ? 181.251 172.438 136.120 1.00 36.71 2303 ALA A CA 1
ATOM 5271 C C . ALA A 1 682 ? 181.308 172.303 134.603 1.00 38.73 2303 ALA A C 1
ATOM 5272 O O . ALA A 1 682 ? 180.365 172.695 133.907 1.00 41.88 2303 ALA A O 1
ATOM 5274 N N . ALA A 1 683 ? 182.407 171.764 134.071 1.00 37.33 2304 ALA A N 1
ATOM 5275 C CA . ALA A 1 683 ? 182.545 171.662 132.620 1.00 35.07 2304 ALA A CA 1
ATOM 5276 C C . ALA A 1 683 ? 181.685 170.542 132.037 1.00 45.09 2304 ALA A C 1
ATOM 5277 O O . ALA A 1 683 ? 181.274 170.612 130.874 1.00 49.29 2304 ALA A O 1
ATOM 5279 N N . VAL A 1 684 ? 181.408 169.500 132.822 1.00 48.61 2305 VAL A N 1
ATOM 5280 C CA . VAL A 1 684 ? 180.777 168.288 132.304 1.00 47.85 2305 VAL A CA 1
ATOM 5281 C C . VAL A 1 684 ? 179.272 168.298 132.531 1.00 54.13 2305 VAL A C 1
ATOM 5282 O O . VAL A 1 684 ? 178.596 167.299 132.261 1.00 61.19 2305 VAL A O 1
ATOM 5286 N N . LYS A 1 685 ? 178.746 169.422 133.021 1.00 52.94 2306 LYS A N 1
ATOM 5287 C CA . LYS A 1 685 ? 177.377 169.461 133.539 1.00 55.16 2306 LYS A CA 1
ATOM 5288 C C . LYS A 1 685 ? 176.258 169.182 132.525 1.00 62.06 2306 LYS A C 1
ATOM 5289 O O . LYS A 1 685 ? 175.252 168.577 132.939 1.00 66.29 2306 LYS A O 1
ATOM 5295 N N . PRO A 1 686 ? 176.314 169.606 131.245 1.00 60.95 2307 PRO A N 1
ATOM 5296 C CA . PRO A 1 686 ? 175.276 169.129 130.303 1.00 61.88 2307 PRO A CA 1
ATOM 5297 C C . PRO A 1 686 ? 175.244 167.621 130.083 1.00 62.35 2307 PRO A C 1
ATOM 5298 O O . PRO A 1 686 ? 174.167 167.061 129.846 1.00 63.67 2307 PRO A O 1
ATOM 5302 N N . ALA A 1 687 ? 176.390 166.941 130.155 1.00 61.72 2308 ALA A N 1
ATOM 5303 C CA . ALA A 1 687 ? 176.415 165.525 129.800 1.00 60.88 2308 ALA A CA 1
ATOM 5304 C C . ALA A 1 687 ? 176.231 164.627 131.018 1.00 68.04 2308 ALA A C 1
ATOM 5305 O O . ALA A 1 687 ? 175.355 163.754 131.021 1.00 72.11 2308 ALA A O 1
ATOM 5307 N N . ASP A 1 688 ? 177.043 164.815 132.057 1.00 69.75 2309 ASP A N 1
ATOM 5308 C CA . ASP A 1 688 ? 177.069 163.896 133.186 1.00 73.02 2309 ASP A CA 1
ATOM 5309 C C . ASP A 1 688 ? 177.193 164.671 134.490 1.00 73.30 2309 ASP A C 1
ATOM 5310 O O . ASP A 1 688 ? 177.798 165.744 134.538 1.00 73.10 2309 ASP A O 1
ATOM 5315 N N . ASN A 1 689 ? 176.618 164.112 135.552 1.00 76.65 2310 ASN A N 1
ATOM 5316 C CA . ASN A 1 689 ? 176.831 164.600 136.907 1.00 81.48 2310 ASN A CA 1
ATOM 5317 C C . ASN A 1 689 ? 178.016 163.846 137.498 1.00 81.61 2310 ASN A C 1
ATOM 5318 O O . ASN A 1 689 ? 177.887 162.676 137.873 1.00 81.99 2310 ASN A O 1
ATOM 5323 N N . MET A 1 690 ? 179.159 164.518 137.584 1.00 74.65 2311 MET A N 1
ATOM 5324 C CA . MET A 1 690 ? 180.429 163.877 137.898 1.00 67.17 2311 MET A CA 1
ATOM 5325 C C . MET A 1 690 ? 180.714 163.972 139.389 1.00 63.28 2311 MET A C 1
ATOM 5326 O O . MET A 1 690 ? 180.496 165.022 140.004 1.00 64.00 2311 MET A O 1
ATOM 5331 N N . GLN A 1 691 ? 181.195 162.875 139.964 1.00 63.65 2312 GLN A N 1
ATOM 5332 C CA . GLN A 1 691 ? 181.591 162.849 141.360 1.00 64.62 2312 GLN A CA 1
ATOM 5333 C C . GLN A 1 691 ? 183.015 163.380 141.520 1.00 63.60 2312 GLN A C 1
ATOM 5334 O O . GLN A 1 691 ? 183.650 163.843 140.569 1.00 63.84 2312 GLN A O 1
ATOM 5340 N N . GLN A 1 692 ? 183.514 163.314 142.757 1.00 61.80 2313 GLN A N 1
ATOM 5341 C CA . GLN A 1 692 ? 184.825 163.878 143.066 1.00 60.57 2313 GLN A CA 1
ATOM 5342 C C . GLN A 1 692 ? 185.957 163.003 142.533 1.00 59.04 2313 GLN A C 1
ATOM 5343 O O . GLN A 1 692 ? 186.977 163.517 142.053 1.00 59.06 2313 GLN A O 1
ATOM 5349 N N . GLY A 1 693 ? 185.793 161.676 142.614 1.00 57.58 2314 GLY A N 1
ATOM 5350 C CA . GLY A 1 693 ? 186.791 160.726 142.177 1.00 52.19 2314 GLY A CA 1
ATOM 5351 C C . GLY A 1 693 ? 187.164 160.760 140.712 1.00 52.49 2314 GLY A C 1
ATOM 5352 O O . GLY A 1 693 ? 188.360 160.741 140.389 1.00 54.78 2314 GLY A O 1
ATOM 5353 N N . PRO A 1 694 ? 186.194 160.767 139.783 1.00 51.59 2315 PRO A N 1
ATOM 5354 C CA . PRO A 1 694 ? 186.546 160.999 138.370 1.00 53.29 2315 PRO A CA 1
ATOM 5355 C C . PRO A 1 694 ? 187.210 162.341 138.101 1.00 54.59 2315 PRO A C 1
ATOM 5356 O O . PRO A 1 694 ? 188.060 162.423 137.208 1.00 55.27 2315 PRO A O 1
ATOM 5360 N N . ALA A 1 695 ? 186.860 163.389 138.853 1.00 50.54 2316 ALA A N 1
ATOM 5361 C CA . ALA A 1 695 ? 187.524 164.680 138.686 1.00 43.91 2316 ALA A CA 1
ATOM 5362 C C . ALA A 1 695 ? 188.985 164.617 139.119 1.00 45.38 2316 ALA A C 1
ATOM 5363 O O . ALA A 1 695 ? 189.870 165.155 138.435 1.00 48.57 2316 ALA A O 1
ATOM 5365 N N . ALA A 1 696 ? 189.254 163.952 140.247 1.00 45.62 2317 ALA A N 1
ATOM 5366 C CA . ALA A 1 696 ? 190.629 163.770 140.704 1.00 43.53 2317 ALA A CA 1
ATOM 5367 C C . ALA A 1 696 ? 191.424 162.893 139.742 1.00 45.29 2317 ALA A C 1
ATOM 5368 O O . ALA A 1 696 ? 192.605 163.158 139.483 1.00 45.35 2317 ALA A O 1
ATOM 5370 N N . ALA A 1 697 ? 190.783 161.860 139.184 1.00 43.97 2318 ALA A N 1
ATOM 5371 C CA . ALA A 1 697 ? 191.445 161.014 138.194 1.00 40.79 2318 ALA A CA 1
ATOM 5372 C C . ALA A 1 697 ? 191.726 161.776 136.903 1.00 43.96 2318 ALA A C 1
ATOM 5373 O O . ALA A 1 697 ? 192.750 161.547 136.250 1.00 48.60 2318 ALA A O 1
ATOM 5375 N N . THR A 1 698 ? 190.831 162.694 136.527 1.00 43.18 2319 THR A N 1
ATOM 5376 C CA . THR A 1 698 ? 191.039 163.516 135.340 1.00 42.54 2319 THR A CA 1
ATOM 5377 C C . THR A 1 698 ? 192.211 164.475 135.530 1.00 44.79 2319 THR A C 1
ATOM 5378 O O . THR A 1 698 ? 193.040 164.650 134.622 1.00 47.68 2319 THR A O 1
ATOM 5382 N N . LEU A 1 699 ? 192.307 165.089 136.716 1.00 44.99 2320 LEU A N 1
ATOM 5383 C CA . LEU A 1 699 ? 193.452 165.949 137.013 1.00 39.90 2320 LEU A CA 1
ATOM 5384 C C . LEU A 1 699 ? 194.750 165.151 137.069 1.00 41.66 2320 LEU A C 1
ATOM 5385 O O . LEU A 1 699 ? 195.804 165.643 136.647 1.00 46.53 2320 LEU A O 1
ATOM 5390 N N . ARG A 1 700 ? 194.693 163.912 137.569 1.00 40.27 2321 ARG A N 1
ATOM 5391 C CA . ARG A 1 700 ? 195.882 163.062 137.570 1.00 39.78 2321 ARG A CA 1
ATOM 5392 C C . ARG A 1 700 ? 196.295 162.675 136.152 1.00 44.00 2321 ARG A C 1
ATOM 5393 O O . ARG A 1 700 ? 197.493 162.597 135.851 1.00 48.92 2321 ARG A O 1
ATOM 5401 N N . ARG A 1 701 ? 195.321 162.438 135.267 1.00 45.55 2322 ARG A N 1
ATOM 5402 C CA . ARG A 1 701 ? 195.644 162.131 133.875 1.00 46.14 2322 ARG A CA 1
ATOM 5403 C C . ARG A 1 701 ? 196.267 163.329 133.168 1.00 43.95 2322 ARG A C 1
ATOM 5404 O O . ARG A 1 701 ? 197.204 163.167 132.377 1.00 49.09 2322 ARG A O 1
ATOM 5412 N N . TRP A 1 702 ? 195.773 164.540 133.450 1.00 41.71 2323 TRP A N 1
ATOM 5413 C CA . TRP A 1 702 ? 196.412 165.736 132.898 1.00 44.69 2323 TRP A CA 1
ATOM 5414 C C . TRP A 1 702 ? 197.814 165.941 133.470 1.00 46.06 2323 TRP A C 1
ATOM 5415 O O . TRP A 1 702 ? 198.718 166.404 132.762 1.00 49.47 2323 TRP A O 1
ATOM 5426 N N . PHE A 1 703 ? 198.008 165.606 134.750 1.00 45.94 2324 PHE A N 1
ATOM 5427 C CA . PHE A 1 703 ? 199.333 165.681 135.364 1.00 46.68 2324 PHE A CA 1
ATOM 5428 C C . PHE A 1 703 ? 200.309 164.700 134.723 1.00 53.37 2324 PHE A C 1
ATOM 5429 O O . PHE A 1 703 ? 201.475 165.038 134.487 1.00 57.11 2324 PHE A O 1
ATOM 5437 N N . THR A 1 704 ? 199.853 163.477 134.448 1.00 53.88 2325 THR A N 1
ATOM 5438 C CA . THR A 1 704 ? 200.719 162.475 133.834 1.00 51.89 2325 THR A CA 1
ATOM 5439 C C . THR A 1 704 ? 200.986 162.807 132.369 1.00 54.20 2325 THR A C 1
ATOM 5440 O O . THR A 1 704 ? 202.057 162.489 131.839 1.00 57.73 2325 THR A O 1
ATOM 5444 N N . GLU A 1 705 ? 200.027 163.456 131.703 1.00 53.18 2326 GLU A N 1
ATOM 5445 C CA . GLU A 1 705 ? 200.251 163.918 130.336 1.00 55.32 2326 GLU A CA 1
ATOM 5446 C C . GLU A 1 705 ? 201.286 165.038 130.294 1.00 57.93 2326 GLU A C 1
ATOM 5447 O O . GLU A 1 705 ? 202.170 165.048 129.430 1.00 62.47 2326 GLU A O 1
ATOM 5453 N N . ASP A 1 706 ? 201.190 165.994 131.224 1.00 57.12 2327 ASP A N 1
ATOM 5454 C CA . ASP A 1 706 ? 202.102 167.136 131.213 1.00 58.88 2327 ASP A CA 1
ATOM 5455 C C . ASP A 1 706 ? 203.517 166.738 131.625 1.00 63.51 2327 ASP A C 1
ATOM 5456 O O . ASP A 1 706 ? 204.489 167.074 130.938 1.00 65.15 2327 ASP A O 1
ATOM 5461 N N . ARG A 1 707 ? 203.655 166.020 132.739 1.00 61.81 2328 ARG A N 1
ATOM 5462 C CA . ARG A 1 707 ? 204.975 165.694 133.267 1.00 61.28 2328 ARG A CA 1
ATOM 5463 C C . ARG A 1 707 ? 205.575 164.458 132.610 1.00 64.05 2328 ARG A C 1
ATOM 5464 O O . ARG A 1 707 ? 206.622 164.539 131.959 1.00 64.46 2328 ARG A O 1
ATOM 5472 N N . GLY A 1 708 ? 204.922 163.314 132.774 1.00 67.90 2329 GLY A N 1
ATOM 5473 C CA . GLY A 1 708 ? 205.448 162.063 132.259 1.00 71.16 2329 GLY A CA 1
ATOM 5474 C C . GLY A 1 708 ? 205.084 160.929 133.189 1.00 76.99 2329 GLY A C 1
ATOM 5475 O O . GLY A 1 708 ? 204.625 161.141 134.315 1.00 78.34 2329 GLY A O 1
ATOM 5476 N N . GLU A 1 709 ? 205.296 159.708 132.696 1.00 80.06 2330 GLU A N 1
ATOM 5477 C CA . GLU A 1 709 ? 204.997 158.527 133.496 1.00 83.39 2330 GLU A CA 1
ATOM 5478 C C . GLU A 1 709 ? 206.045 158.274 134.573 1.00 84.77 2330 GLU A C 1
ATOM 5479 O O . GLU A 1 709 ? 205.769 157.537 135.525 1.00 84.44 2330 GLU A O 1
ATOM 5485 N N . THR A 1 710 ? 207.238 158.859 134.442 1.00 83.91 2331 THR A N 1
ATOM 5486 C CA . THR A 1 710 ? 208.279 158.648 135.443 1.00 79.85 2331 THR A CA 1
ATOM 5487 C C . THR A 1 710 ? 207.989 159.430 136.717 1.00 79.17 2331 THR A C 1
ATOM 5488 O O . THR A 1 710 ? 208.231 158.939 137.826 1.00 79.26 2331 THR A O 1
ATOM 5492 N N . GLN A 1 711 ? 207.471 160.649 136.581 1.00 77.82 2332 GLN A N 1
ATOM 5493 C CA . GLN A 1 711 ? 207.200 161.525 137.711 1.00 75.08 2332 GLN A CA 1
ATOM 5494 C C . GLN A 1 711 ? 205.728 161.540 138.108 1.00 72.18 2332 GLN A C 1
ATOM 5495 O O . GLN A 1 711 ? 205.251 162.548 138.636 1.00 72.35 2332 GLN A O 1
ATOM 5501 N N . SER A 1 712 ? 204.994 160.452 137.858 1.00 71.07 2333 SER A N 1
ATOM 5502 C CA . SER A 1 712 ? 203.560 160.442 138.125 1.00 67.21 2333 SER A CA 1
ATOM 5503 C C . SER A 1 712 ? 203.217 160.036 139.553 1.00 63.82 2333 SER A C 1
ATOM 5504 O O . SER A 1 712 ? 202.053 160.158 139.949 1.00 63.31 2333 SER A O 1
ATOM 5507 N N . HIS A 1 713 ? 204.187 159.550 140.332 1.00 63.47 2334 HIS A N 1
ATOM 5508 C CA . HIS A 1 713 ? 203.894 159.140 141.704 1.00 62.34 2334 HIS A CA 1
ATOM 5509 C C . HIS A 1 713 ? 203.730 160.345 142.624 1.00 63.30 2334 HIS A C 1
ATOM 5510 O O . HIS A 1 713 ? 203.057 160.260 143.663 1.00 64.34 2334 HIS A O 1
ATOM 5517 N N . GLN A 1 714 ? 204.279 161.497 142.226 1.00 61.81 2335 GLN A N 1
ATOM 5518 C CA . GLN A 1 714 ? 204.318 162.703 143.051 1.00 55.54 2335 GLN A CA 1
ATOM 5519 C C . GLN A 1 714 ? 202.945 163.310 143.313 1.00 51.63 2335 GLN A C 1
ATOM 5520 O O . GLN A 1 714 ? 202.826 164.246 144.110 1.00 54.78 2335 GLN A O 1
ATOM 5526 N N . TRP A 1 715 ? 201.912 162.804 142.635 1.00 49.40 2336 TRP A N 1
ATOM 5527 C CA . TRP A 1 715 ? 200.544 163.209 142.931 1.00 50.31 2336 TRP A CA 1
ATOM 5528 C C . TRP A 1 715 ? 200.138 162.792 144.340 1.00 54.03 2336 TRP A C 1
ATOM 5529 O O . TRP A 1 715 ? 199.316 163.458 144.979 1.00 56.48 2336 TRP A O 1
ATOM 5540 N N . GLU A 1 716 ? 200.703 161.692 144.850 1.00 57.08 2337 GLU A N 1
ATOM 5541 C CA . GLU A 1 716 ? 200.380 161.293 146.218 1.00 58.42 2337 GLU A CA 1
ATOM 5542 C C . GLU A 1 716 ? 201.459 161.731 147.203 1.00 59.31 2337 GLU A C 1
ATOM 5543 O O . GLU A 1 716 ? 201.153 162.157 148.322 1.00 58.72 2337 GLU A O 1
ATOM 5549 N N . HIS A 1 717 ? 202.730 161.628 146.811 1.00 60.84 2338 HIS A N 1
ATOM 5550 C CA . HIS A 1 717 ? 203.812 161.835 147.770 1.00 60.63 2338 HIS A CA 1
ATOM 5551 C C . HIS A 1 717 ? 204.099 163.316 147.995 1.00 57.07 2338 HIS A C 1
ATOM 5552 O O . HIS A 1 717 ? 204.132 163.783 149.140 1.00 57.10 2338 HIS A O 1
ATOM 5559 N N . ASP A 1 718 ? 204.312 164.072 146.922 1.00 51.44 2339 ASP A N 1
ATOM 5560 C CA . ASP A 1 718 ? 204.776 165.453 147.015 1.00 44.86 2339 ASP A CA 1
ATOM 5561 C C . ASP A 1 718 ? 203.574 166.385 146.971 1.00 43.64 2339 ASP A C 1
ATOM 5562 O O . ASP A 1 718 ? 202.919 166.514 145.933 1.00 48.76 2339 ASP A O 1
ATOM 5567 N N . ASN A 1 719 ? 203.289 167.038 148.093 1.00 39.51 2340 ASN A N 1
ATOM 5568 C CA . ASN A 1 719 ? 202.189 167.987 148.177 1.00 34.25 2340 ASN A CA 1
ATOM 5569 C C . ASN A 1 719 ? 202.604 169.413 147.850 1.00 36.59 2340 ASN A C 1
ATOM 5570 O O . ASN A 1 719 ? 201.749 170.303 147.840 1.00 40.63 2340 ASN A O 1
ATOM 5575 N N . GLU A 1 720 ? 203.885 169.650 147.585 1.00 38.61 2341 GLU A N 1
ATOM 5576 C CA . GLU A 1 720 ? 204.369 170.954 147.155 1.00 40.06 2341 GLU A CA 1
ATOM 5577 C C . GLU A 1 720 ? 204.402 171.060 145.636 1.00 43.39 2341 GLU A C 1
ATOM 5578 O O . GLU A 1 720 ? 203.994 172.084 145.069 1.00 47.37 2341 GLU A O 1
ATOM 5584 N N . ALA A 1 721 ? 204.876 169.997 144.976 1.00 40.77 2342 ALA A N 1
ATOM 5585 C CA . ALA A 1 721 ? 204.975 169.982 143.520 1.00 39.90 2342 ALA A CA 1
ATOM 5586 C C . ALA A 1 721 ? 203.603 170.025 142.862 1.00 40.55 2342 ALA A C 1
ATOM 5587 O O . ALA A 1 721 ? 203.427 170.693 141.840 1.00 43.55 2342 ALA A O 1
ATOM 5589 N N . VAL A 1 722 ? 202.619 169.336 143.446 1.00 37.66 2343 VAL A N 1
ATOM 5590 C CA . VAL A 1 722 ? 201.263 169.332 142.897 1.00 35.65 2343 VAL A CA 1
ATOM 5591 C C . VAL A 1 722 ? 200.622 170.710 143.022 1.00 40.60 2343 VAL A C 1
ATOM 5592 O O . VAL A 1 722 ? 199.986 171.200 142.080 1.00 45.93 2343 VAL A O 1
ATOM 5596 N N . CYS A 1 723 ? 200.793 171.361 144.178 1.00 39.99 2344 CYS A N 1
ATOM 5597 C CA . CYS A 1 723 ? 200.226 172.692 144.383 1.00 39.08 2344 CYS A CA 1
ATOM 5598 C C . CYS A 1 723 ? 200.877 173.726 143.470 1.00 40.80 2344 CYS A C 1
ATOM 5599 O O . CYS A 1 723 ? 200.184 174.572 142.885 1.00 44.90 2344 CYS A O 1
ATOM 5602 N N . LYS A 1 724 ? 202.203 173.655 143.310 1.00 40.18 2345 LYS A N 1
ATOM 5603 C CA . LYS A 1 724 ? 202.880 174.580 142.406 1.00 40.39 2345 LYS A CA 1
ATOM 5604 C C . LYS A 1 724 ? 202.530 174.297 140.950 1.00 42.91 2345 LYS A C 1
ATOM 5605 O O . LYS A 1 724 ? 202.417 175.228 140.143 1.00 49.47 2345 LYS A O 1
ATOM 5611 N N . TRP A 1 725 ? 202.314 173.021 140.605 1.00 40.04 2346 TRP A N 1
ATOM 5612 C CA . TRP A 1 725 ? 201.856 172.665 139.266 1.00 37.75 2346 TRP A CA 1
ATOM 5613 C C . TRP A 1 725 ? 200.464 173.214 138.989 1.00 38.42 2346 TRP A C 1
ATOM 5614 O O . TRP A 1 725 ? 200.201 173.716 137.893 1.00 40.43 2346 TRP A O 1
ATOM 5625 N N . LEU A 1 726 ? 199.560 173.123 139.969 1.00 37.44 2347 LEU A N 1
ATOM 5626 C CA . LEU A 1 726 ? 198.206 173.639 139.785 1.00 36.06 2347 LEU A CA 1
ATOM 5627 C C . LEU A 1 726 ? 198.201 175.156 139.651 1.00 39.02 2347 LEU A C 1
ATOM 5628 O O . LEU A 1 726 ? 197.503 175.705 138.788 1.00 44.33 2347 LEU A O 1
ATOM 5633 N N . GLU A 1 727 ? 198.999 175.847 140.472 1.00 38.34 2348 GLU A N 1
ATOM 5634 C CA . GLU A 1 727 ? 199.071 177.303 140.370 1.00 39.25 2348 GLU A CA 1
ATOM 5635 C C . GLU A 1 727 ? 199.784 177.748 139.095 1.00 38.81 2348 GLU A C 1
ATOM 5636 O O . GLU A 1 727 ? 199.552 178.859 138.607 1.00 39.70 2348 GLU A O 1
ATOM 5642 N N . ALA A 1 728 ? 200.657 176.903 138.541 1.00 37.77 2349 ALA A N 1
ATOM 5643 C CA . ALA A 1 728 ? 201.263 177.219 137.252 1.00 36.30 2349 ALA A CA 1
ATOM 5644 C C . ALA A 1 728 ? 200.286 177.003 136.100 1.00 43.08 2349 ALA A C 1
ATOM 5645 O O . ALA A 1 728 ? 200.196 177.840 135.194 1.00 48.25 2349 ALA A O 1
ATOM 5647 N N . GLN A 1 729 ? 199.547 175.888 136.114 1.00 43.43 2350 GLN A N 1
ATOM 5648 C CA . GLN A 1 729 ? 198.677 175.560 134.987 1.00 39.36 2350 GLN A CA 1
ATOM 5649 C C . GLN A 1 729 ? 197.390 176.375 135.002 1.00 39.83 2350 GLN A C 1
ATOM 5650 O O . GLN A 1 729 ? 196.727 176.492 133.966 1.00 44.68 2350 GLN A O 1
ATOM 5656 N N . ALA A 1 730 ? 197.008 176.929 136.158 1.00 36.64 2351 ALA A N 1
ATOM 5657 C CA . ALA A 1 730 ? 195.783 177.721 136.218 1.00 35.46 2351 ALA A CA 1
ATOM 5658 C C . ALA A 1 730 ? 195.954 179.073 135.537 1.00 42.26 2351 ALA A C 1
ATOM 5659 O O . ALA A 1 730 ? 194.994 179.622 134.985 1.00 47.74 2351 ALA A O 1
ATOM 5661 N N . GLY A 1 731 ? 197.164 179.631 135.577 1.00 46.06 2352 GLY A N 1
ATOM 5662 C CA . GLY A 1 731 ? 197.367 180.969 135.042 1.00 51.14 2352 GLY A CA 1
ATOM 5663 C C . GLY A 1 731 ? 197.405 181.009 133.525 1.00 53.83 2352 GLY A C 1
ATOM 5664 O O . GLY A 1 731 ? 196.764 181.858 132.900 1.00 58.35 2352 GLY A O 1
ATOM 5665 N N . ASP A 1 732 ? 198.157 180.098 132.915 1.00 53.07 2353 ASP A N 1
ATOM 5666 C CA . ASP A 1 732 ? 198.375 180.131 131.476 1.00 56.88 2353 ASP A CA 1
ATOM 5667 C C . ASP A 1 732 ? 197.156 179.611 130.724 1.00 61.55 2353 ASP A C 1
ATOM 5668 O O . ASP A 1 732 ? 196.516 178.642 131.142 1.00 61.67 2353 ASP A O 1
ATOM 5673 N N . ASP A 1 733 ? 196.834 180.268 129.609 1.00 62.70 2354 ASP A N 1
ATOM 5674 C CA . ASP A 1 733 ? 195.737 179.849 128.746 1.00 58.16 2354 ASP A CA 1
ATOM 5675 C C . ASP A 1 733 ? 196.185 178.924 127.623 1.00 57.18 2354 ASP A C 1
ATOM 5676 O O . ASP A 1 733 ? 195.335 178.374 126.917 1.00 60.04 2354 ASP A O 1
ATOM 5681 N N . ASN A 1 734 ? 197.491 178.739 127.444 1.00 55.00 2355 ASN A N 1
ATOM 5682 C CA . ASN A 1 734 ? 198.029 177.710 126.566 1.00 55.08 2355 ASN A CA 1
ATOM 5683 C C . ASN A 1 734 ? 198.368 176.447 127.339 1.00 53.93 2355 ASN A C 1
ATOM 5684 O O . ASN A 1 734 ? 199.066 175.571 126.816 1.00 56.98 2355 ASN A O 1
ATOM 5689 N N . SER A 1 735 ? 197.893 176.344 128.575 1.00 48.95 2356 SER A N 1
ATOM 5690 C CA . SER A 1 735 ? 198.184 175.218 129.442 1.00 46.10 2356 SER A CA 1
ATOM 5691 C C . SER A 1 735 ? 197.420 173.974 128.997 1.00 46.07 2356 SER A C 1
ATOM 5692 O O . SER A 1 735 ? 196.517 174.031 128.159 1.00 52.26 2356 SER A O 1
ATOM 5695 N N . VAL A 1 736 ? 197.814 172.832 129.565 1.00 41.60 2357 VAL A N 1
ATOM 5696 C CA . VAL A 1 736 ? 197.090 171.584 129.336 1.00 41.74 2357 VAL A CA 1
ATOM 5697 C C . VAL A 1 736 ? 195.688 171.665 129.929 1.00 45.30 2357 VAL A C 1
ATOM 5698 O O . VAL A 1 736 ? 194.700 171.268 129.292 1.00 52.28 2357 VAL A O 1
ATOM 5702 N N . LEU A 1 737 ? 195.584 172.231 131.136 1.00 38.62 2358 LEU A N 1
ATOM 5703 C CA . LEU A 1 737 ? 194.365 172.156 131.937 1.00 35.95 2358 LEU A CA 1
ATOM 5704 C C . LEU A 1 737 ? 193.216 172.933 131.300 1.00 43.14 2358 LEU A C 1
ATOM 5705 O O . LEU A 1 737 ? 192.105 172.407 131.156 1.00 47.95 2358 LEU A O 1
ATOM 5710 N N . GLU A 1 738 ? 193.475 174.173 130.874 1.00 42.84 2359 GLU A N 1
ATOM 5711 C CA . GLU A 1 738 ? 192.408 175.017 130.339 1.00 44.31 2359 GLU A CA 1
ATOM 5712 C C . GLU A 1 738 ? 191.941 174.537 128.967 1.00 46.88 2359 GLU A C 1
ATOM 5713 O O . GLU A 1 738 ? 190.733 174.542 128.678 1.00 50.83 2359 GLU A O 1
ATOM 5719 N N . ARG A 1 739 ? 192.884 174.107 128.121 1.00 42.11 2360 ARG A N 1
ATOM 5720 C CA . ARG A 1 739 ? 192.535 173.564 126.810 1.00 41.78 2360 ARG A CA 1
ATOM 5721 C C . ARG A 1 739 ? 191.716 172.285 126.932 1.00 42.92 2360 ARG A C 1
ATOM 5722 O O . ARG A 1 739 ? 190.728 172.099 126.206 1.00 46.12 2360 ARG A O 1
ATOM 5730 N N . ASN A 1 740 ? 192.099 171.398 127.856 1.00 36.09 2361 ASN A N 1
ATOM 5731 C CA . ASN A 1 740 ? 191.329 170.172 128.025 1.00 36.75 2361 ASN A CA 1
ATOM 5732 C C . ASN A 1 740 ? 189.970 170.438 128.662 1.00 40.47 2361 ASN A C 1
ATOM 5733 O O . ASN A 1 740 ? 189.001 169.740 128.346 1.00 47.47 2361 ASN A O 1
ATOM 5738 N N . LEU A 1 741 ? 189.862 171.455 129.528 1.00 34.35 2362 LEU A N 1
ATOM 5739 C CA . LEU A 1 741 ? 188.548 171.837 130.048 1.00 35.88 2362 LEU A CA 1
ATOM 5740 C C . LEU A 1 741 ? 187.628 172.344 128.943 1.00 40.61 2362 LEU A C 1
ATOM 5741 O O . LEU A 1 741 ? 186.442 171.986 128.905 1.00 43.99 2362 LEU A O 1
ATOM 5746 N N . ARG A 1 742 ? 188.162 173.159 128.024 1.00 39.91 2363 ARG A N 1
ATOM 5747 C CA . ARG A 1 742 ? 187.355 173.645 126.904 1.00 39.54 2363 ARG A CA 1
ATOM 5748 C C . ARG A 1 742 ? 186.923 172.508 125.977 1.00 42.20 2363 ARG A C 1
ATOM 5749 O O . ARG A 1 742 ? 185.758 172.456 125.547 1.00 47.78 2363 ARG A O 1
ATOM 5757 N N . ALA A 1 743 ? 187.839 171.576 125.683 1.00 38.64 2364 ALA A N 1
ATOM 5758 C CA . ALA A 1 743 ? 187.504 170.439 124.824 1.00 38.85 2364 ALA A CA 1
ATOM 5759 C C . ALA A 1 743 ? 186.462 169.526 125.467 1.00 41.94 2364 ALA A C 1
ATOM 5760 O O . ALA A 1 743 ? 185.525 169.067 124.794 1.00 48.24 2364 ALA A O 1
ATOM 5762 N N . ILE A 1 744 ? 186.599 169.273 126.773 1.00 38.08 2365 ILE A N 1
ATOM 5763 C CA . ILE A 1 744 ? 185.649 168.436 127.501 1.00 40.23 2365 ILE A CA 1
ATOM 5764 C C . ILE A 1 744 ? 184.271 169.094 127.552 1.00 41.99 2365 ILE A C 1
ATOM 5765 O O . ILE A 1 744 ? 183.242 168.422 127.382 1.00 48.79 2365 ILE A O 1
ATOM 5770 N N . HIS A 1 745 ? 184.232 170.422 127.725 1.00 37.24 2366 HIS A N 1
ATOM 5771 C CA . HIS A 1 745 ? 182.960 171.145 127.718 1.00 38.96 2366 HIS A CA 1
ATOM 5772 C C . HIS A 1 745 ? 182.273 171.078 126.356 1.00 44.27 2366 HIS A C 1
ATOM 5773 O O . HIS A 1 745 ? 181.045 170.918 126.282 1.00 49.34 2366 HIS A O 1
ATOM 5780 N N . GLN A 1 746 ? 183.046 171.176 125.268 1.00 43.15 2367 GLN A N 1
ATOM 5781 C CA . GLN A 1 746 ? 182.443 171.091 123.938 1.00 43.22 2367 GLN A CA 1
ATOM 5782 C C . GLN A 1 746 ? 181.917 169.687 123.638 1.00 47.34 2367 GLN A C 1
ATOM 5783 O O . GLN A 1 746 ? 180.844 169.538 123.031 1.00 55.28 2367 GLN A O 1
ATOM 5789 N N . ASP A 1 747 ? 182.643 168.646 124.066 1.00 43.12 2368 ASP A N 1
ATOM 5790 C CA . ASP A 1 747 ? 182.139 167.282 123.895 1.00 42.48 2368 ASP A CA 1
ATOM 5791 C C . ASP A 1 747 ? 180.887 167.031 124.735 1.00 45.23 2368 ASP A C 1
ATOM 5792 O O . ASP A 1 747 ? 179.975 166.307 124.305 1.00 54.88 2368 ASP A O 1
ATOM 5797 N N . ALA A 1 748 ? 180.826 167.624 125.934 1.00 39.03 2369 ALA A N 1
ATOM 5798 C CA . ALA A 1 748 ? 179.630 167.521 126.767 1.00 41.68 2369 ALA A CA 1
ATOM 5799 C C . ALA A 1 748 ? 178.429 168.186 126.107 1.00 46.62 2369 ALA A C 1
ATOM 5800 O O . ALA A 1 748 ? 177.311 167.648 126.150 1.00 54.52 2369 ALA A O 1
ATOM 5802 N N . LEU A 1 749 ? 178.646 169.351 125.482 1.00 44.38 2370 LEU A N 1
ATOM 5803 C CA . LEU A 1 749 ? 177.580 170.004 124.724 1.00 45.88 2370 LEU A CA 1
ATOM 5804 C C . LEU A 1 749 ? 177.110 169.143 123.558 1.00 47.29 2370 LEU A C 1
ATOM 5805 O O . LEU A 1 749 ? 175.902 169.036 123.314 1.00 52.28 2370 LEU A O 1
ATOM 5810 N N . MET A 1 750 ? 178.051 168.506 122.845 1.00 43.49 2371 MET A N 1
ATOM 5811 C CA . MET A 1 750 ? 177.691 167.634 121.725 1.00 44.84 2371 MET A CA 1
ATOM 5812 C C . MET A 1 750 ? 176.831 166.457 122.171 1.00 50.02 2371 MET A C 1
ATOM 5813 O O . MET A 1 750 ? 175.815 166.144 121.533 1.00 56.63 2371 MET A O 1
ATOM 5818 N N . GLN A 1 751 ? 177.210 165.815 123.280 1.00 46.32 2372 GLN A N 1
ATOM 5819 C CA . GLN A 1 751 ? 176.443 164.676 123.783 1.00 47.34 2372 GLN A CA 1
ATOM 5820 C C . GLN A 1 751 ? 175.059 165.104 124.270 1.00 51.29 2372 GLN A C 1
ATOM 5821 O O . GLN A 1 751 ? 174.067 164.389 124.050 1.00 60.76 2372 GLN A O 1
ATOM 5827 N N . ALA A 1 752 ? 174.966 166.285 124.898 1.00 46.81 2373 ALA A N 1
ATOM 5828 C CA . ALA A 1 752 ? 173.674 166.782 125.370 1.00 47.95 2373 ALA A CA 1
ATOM 5829 C C . ALA A 1 752 ? 172.720 167.083 124.216 1.00 50.57 2373 ALA A C 1
ATOM 5830 O O . ALA A 1 752 ? 171.537 166.707 124.267 1.00 56.05 2373 ALA A O 1
ATOM 5832 N N . VAL A 1 753 ? 173.219 167.738 123.159 1.00 47.56 2374 VAL A N 1
ATOM 5833 C CA . VAL A 1 753 ? 172.365 168.033 122.006 1.00 46.61 2374 VAL A CA 1
ATOM 5834 C C . VAL A 1 753 ? 171.968 166.750 121.284 1.00 52.50 2374 VAL A C 1
ATOM 5835 O O . VAL A 1 753 ? 170.824 166.618 120.829 1.00 56.97 2374 VAL A O 1
ATOM 5839 N N . ASN A 1 754 ? 172.888 165.775 121.196 1.00 51.77 2375 ASN A N 1
ATOM 5840 C CA . ASN A 1 754 ? 172.568 164.494 120.563 1.00 52.43 2375 ASN A CA 1
ATOM 5841 C C . ASN A 1 754 ? 171.457 163.756 121.302 1.00 56.86 2375 ASN A C 1
ATOM 5842 O O . ASN A 1 754 ? 170.515 163.251 120.674 1.00 62.57 2375 ASN A O 1
ATOM 5847 N N . ASN A 1 755 ? 171.526 163.718 122.638 1.00 54.74 2376 ASN A N 1
ATOM 5848 C CA . ASN A 1 755 ? 170.466 163.071 123.410 1.00 57.55 2376 ASN A CA 1
ATOM 5849 C C . ASN A 1 755 ? 169.132 163.798 123.263 1.00 57.93 2376 ASN A C 1
ATOM 5850 O O . ASN A 1 755 ? 168.094 163.163 123.023 1.00 61.88 2376 ASN A O 1
ATOM 5855 N N . LEU A 1 756 ? 169.142 165.131 123.339 1.00 54.97 2377 LEU A N 1
ATOM 5856 C CA . LEU A 1 756 ? 167.867 165.839 123.295 1.00 53.67 2377 LEU A CA 1
ATOM 5857 C C . LEU A 1 756 ? 167.309 165.953 121.878 1.00 53.96 2377 LEU A C 1
ATOM 5858 O O . LEU A 1 756 ? 166.150 166.345 121.706 1.00 55.94 2377 LEU A O 1
ATOM 5863 N N . VAL A 1 757 ? 168.092 165.615 120.846 1.00 54.69 2378 VAL A N 1
ATOM 5864 C CA . VAL A 1 757 ? 167.480 165.540 119.518 1.00 57.17 2378 VAL A CA 1
ATOM 5865 C C . VAL A 1 757 ? 166.992 164.117 119.250 1.00 59.24 2378 VAL A C 1
ATOM 5866 O O . VAL A 1 757 ? 166.051 163.906 118.473 1.00 61.40 2378 VAL A O 1
ATOM 5870 N N . LEU A 1 758 ? 167.595 163.114 119.906 1.00 58.96 2379 LEU A N 1
ATOM 5871 C CA . LEU A 1 758 ? 167.013 161.772 119.827 1.00 59.52 2379 LEU A CA 1
ATOM 5872 C C . LEU A 1 758 ? 165.706 161.669 120.608 1.00 58.17 2379 LEU A C 1
ATOM 5873 O O . LEU A 1 758 ? 164.862 160.822 120.295 1.00 59.26 2379 LEU A O 1
ATOM 5878 N N . GLU A 1 759 ? 165.513 162.509 121.631 1.00 60.18 2380 GLU A N 1
ATOM 5879 C CA . GLU A 1 759 ? 164.248 162.439 122.369 1.00 58.75 2380 GLU A CA 1
ATOM 5880 C C . GLU A 1 759 ? 163.100 163.155 121.658 1.00 58.43 2380 GLU A C 1
ATOM 5881 O O . GLU A 1 759 ? 161.954 163.072 122.113 1.00 58.66 2380 GLU A O 1
ATOM 5887 N N . LEU A 1 760 ? 163.368 163.861 120.562 1.00 59.46 2381 LEU A N 1
ATOM 5888 C CA . LEU A 1 760 ? 162.311 164.620 119.899 1.00 61.18 2381 LEU A CA 1
ATOM 5889 C C . LEU A 1 760 ? 161.427 163.734 119.026 1.00 63.50 2381 LEU A C 1
ATOM 5890 O O . LEU A 1 760 ? 161.784 162.609 118.669 1.00 62.31 2381 LEU A O 1
ATOM 5895 N N . THR A 1 761 ? 160.254 164.269 118.687 1.00 65.56 2382 THR A N 1
ATOM 5896 C CA . THR A 1 761 ? 159.336 163.620 117.769 1.00 64.43 2382 THR A CA 1
ATOM 5897 C C . THR A 1 761 ? 159.840 163.747 116.331 1.00 67.23 2382 THR A C 1
ATOM 5898 O O . THR A 1 761 ? 160.648 164.629 116.027 1.00 69.10 2382 THR A O 1
ATOM 5902 N N . PRO A 1 762 ? 159.407 162.848 115.435 1.00 64.65 2383 PRO A N 1
ATOM 5903 C CA . PRO A 1 762 ? 159.756 163.010 114.010 1.00 61.33 2383 PRO A CA 1
ATOM 5904 C C . PRO A 1 762 ? 159.205 164.272 113.364 1.00 63.80 2383 PRO A C 1
ATOM 5905 O O . PRO A 1 762 ? 159.792 164.766 112.394 1.00 68.10 2383 PRO A O 1
ATOM 5909 N N . SER A 1 763 ? 158.085 164.803 113.862 1.00 64.63 2384 SER A N 1
ATOM 5910 C CA . SER A 1 763 ? 157.517 166.009 113.268 1.00 70.60 2384 SER A CA 1
ATOM 5911 C C . SER A 1 763 ? 158.338 167.246 113.617 1.00 73.42 2384 SER A C 1
ATOM 5912 O O . SER A 1 763 ? 158.572 168.106 112.760 1.00 75.12 2384 SER A O 1
ATOM 5915 N N . GLN A 1 764 ? 158.781 167.355 114.873 1.00 69.57 2385 GLN A N 1
ATOM 5916 C CA . GLN A 1 764 ? 159.555 168.523 115.286 1.00 71.19 2385 GLN A CA 1
ATOM 5917 C C . GLN A 1 764 ? 160.979 168.469 114.749 1.00 71.39 2385 GLN A C 1
ATOM 5918 O O . GLN A 1 764 ? 161.616 169.516 114.559 1.00 76.65 2385 GLN A O 1
ATOM 5924 N N . ARG A 1 765 ? 161.493 167.256 114.513 1.00 66.56 2386 ARG A N 1
ATOM 5925 C CA . ARG A 1 765 ? 162.859 167.086 114.026 1.00 65.06 2386 ARG A CA 1
ATOM 5926 C C . ARG A 1 765 ? 163.042 167.693 112.642 1.00 70.99 2386 ARG A C 1
ATOM 5927 O O . ARG A 1 765 ? 164.063 168.335 112.374 1.00 74.65 2386 ARG A O 1
ATOM 5935 N N . SER A 1 766 ? 162.058 167.505 111.756 1.00 69.96 2387 SER A N 1
ATOM 5936 C CA . SER A 1 766 ? 162.152 168.037 110.399 1.00 70.31 2387 SER A CA 1
ATOM 5937 C C . SER A 1 766 ? 162.148 169.560 110.397 1.00 72.23 2387 SER A C 1
ATOM 5938 O O . SER A 1 766 ? 162.918 170.187 109.655 1.00 78.52 2387 SER A O 1
ATOM 5941 N N . GLU A 1 767 ? 161.302 170.166 111.238 1.00 70.22 2388 GLU A N 1
ATOM 5942 C CA . GLU A 1 767 ? 161.289 171.617 111.394 1.00 75.11 2388 GLU A CA 1
ATOM 5943 C C . GLU A 1 767 ? 162.615 172.124 111.937 1.00 76.21 2388 GLU A C 1
ATOM 5944 O O . GLU A 1 767 ? 163.136 173.140 111.460 1.00 82.22 2388 GLU A O 1
ATOM 5950 N N . PHE A 1 768 ? 163.187 171.405 112.911 1.00 73.43 2389 PHE A N 1
ATOM 5951 C CA . PHE A 1 768 ? 164.469 171.786 113.502 1.00 74.18 2389 PHE A CA 1
ATOM 5952 C C . PHE A 1 768 ? 165.585 171.771 112.459 1.00 82.45 2389 PHE A C 1
ATOM 5953 O O . PHE A 1 768 ? 166.326 172.757 112.312 1.00 85.08 2389 PHE A O 1
ATOM 5961 N N . ILE A 1 769 ? 165.667 170.680 111.683 1.00 81.10 2390 ILE A N 1
ATOM 5962 C CA . ILE A 1 769 ? 166.710 170.532 110.665 1.00 75.78 2390 ILE A CA 1
ATOM 5963 C C . ILE A 1 769 ? 166.563 171.581 109.570 1.00 74.39 2390 ILE A C 1
ATOM 5964 O O . ILE A 1 769 ? 167.541 172.234 109.196 1.00 74.57 2390 ILE A O 1
ATOM 5969 N N . ARG A 1 770 ? 165.342 171.790 109.061 1.00 76.00 2391 ARG A N 1
ATOM 5970 C CA . ARG A 1 770 ? 165.206 172.713 107.936 1.00 80.91 2391 ARG A CA 1
ATOM 5971 C C . ARG A 1 770 ? 165.354 174.171 108.370 1.00 84.59 2391 ARG A C 1
ATOM 5972 O O . ARG A 1 770 ? 165.937 174.977 107.633 1.00 89.91 2391 ARG A O 1
ATOM 5980 N N . LYS A 1 771 ? 164.894 174.526 109.578 1.00 81.51 2392 LYS A N 1
ATOM 5981 C CA . LYS A 1 771 ? 165.031 175.906 110.029 1.00 84.05 2392 LYS A CA 1
ATOM 5982 C C . LYS A 1 771 ? 166.473 176.232 110.386 1.00 86.09 2392 LYS A C 1
ATOM 5983 O O . LYS A 1 771 ? 166.918 177.374 110.227 1.00 87.96 2392 LYS A O 1
ATOM 5989 N N . LEU A 1 772 ? 167.228 175.244 110.870 1.00 84.92 2393 LEU A N 1
ATOM 5990 C CA . LEU A 1 772 ? 168.580 175.560 111.312 1.00 85.28 2393 LEU A CA 1
ATOM 5991 C C . LEU A 1 772 ? 169.597 175.304 110.203 1.00 92.69 2393 LEU A C 1
ATOM 5992 O O . LEU A 1 772 ? 170.730 175.796 110.264 1.00 94.16 2393 LEU A O 1
ATOM 5997 N N . SER A 1 773 ? 169.203 174.557 109.167 1.00 96.13 2394 SER A N 1
ATOM 5998 C CA . SER A 1 773 ? 170.021 174.466 107.964 1.00 97.72 2394 SER A CA 1
ATOM 5999 C C . SER A 1 773 ? 169.727 175.620 107.015 1.00 96.34 2394 SER A C 1
ATOM 6000 O O . SER A 1 773 ? 170.541 175.936 106.139 1.00 94.14 2394 SER A O 1
ATOM 6003 N N . ALA A 1 774 ? 168.555 176.249 107.161 1.00 94.88 2395 ALA A N 1
ATOM 6004 C CA . ALA A 1 774 ? 168.260 177.447 106.381 1.00 98.63 2395 ALA A CA 1
ATOM 6005 C C . ALA A 1 774 ? 169.127 178.622 106.820 1.00 100.70 2395 ALA A C 1
ATOM 6006 O O . ALA A 1 774 ? 169.402 179.526 106.020 1.00 100.91 2395 ALA A O 1
ATOM 6008 N N . LEU A 1 775 ? 169.559 178.617 108.085 1.00 99.10 2396 LEU A N 1
ATOM 6009 C CA . LEU A 1 775 ? 170.418 179.637 108.710 1.00 101.99 2396 LEU A CA 1
ATOM 6010 C C . LEU A 1 775 ? 169.854 181.053 108.608 1.00 102.27 2396 LEU A C 1
ATOM 6011 O O . LEU A 1 775 ? 170.579 182.033 108.775 1.00 101.04 2396 LEU A O 1
ATOM 6016 N N . ASP B 1 1 ? 170.816 118.297 164.371 1.00 103.70 1622 ASP B N 1
ATOM 6017 C CA . ASP B 1 1 ? 170.816 119.508 165.183 1.00 103.42 1622 ASP B CA 1
ATOM 6018 C C . ASP B 1 1 ? 169.524 120.294 164.990 1.00 100.51 1622 ASP B C 1
ATOM 6019 O O . ASP B 1 1 ? 168.863 120.640 165.971 1.00 97.98 1622 ASP B O 1
ATOM 6024 N N . TYR B 1 2 ? 169.189 120.531 163.712 1.00 100.59 1623 TYR B N 1
ATOM 6025 C CA . TYR B 1 2 ? 168.049 121.345 163.244 1.00 97.99 1623 TYR B CA 1
ATOM 6026 C C . TYR B 1 2 ? 167.922 122.676 163.991 1.00 91.89 1623 TYR B C 1
ATOM 6027 O O . TYR B 1 2 ? 166.830 123.090 164.389 1.00 89.67 1623 TYR B O 1
ATOM 6036 N N . LEU B 1 3 ? 169.064 123.352 164.164 1.00 83.28 1624 LEU B N 1
ATOM 6037 C CA . LEU B 1 3 ? 169.214 124.691 164.738 1.00 72.75 1624 LEU B CA 1
ATOM 6038 C C . LEU B 1 3 ? 168.722 124.784 166.177 1.00 71.40 1624 LEU B C 1
ATOM 6039 O O . LEU B 1 3 ? 168.304 125.865 166.608 1.00 70.73 1624 LEU B O 1
ATOM 6044 N N . GLN B 1 4 ? 168.760 123.685 166.936 1.00 72.29 1625 GLN B N 1
ATOM 6045 C CA . GLN B 1 4 ? 168.156 123.683 168.265 1.00 68.08 1625 GLN B CA 1
ATOM 6046 C C . GLN B 1 4 ? 169.028 124.399 169.290 1.00 62.65 1625 GLN B C 1
ATOM 6047 O O . GLN B 1 4 ? 168.509 125.096 170.170 1.00 62.73 1625 GLN B O 1
ATOM 6053 N N . GLN B 1 5 ? 170.350 124.231 169.202 1.00 62.03 1626 GLN B N 1
ATOM 6054 C CA . GLN B 1 5 ? 171.247 124.831 170.187 1.00 59.16 1626 GLN B CA 1
ATOM 6055 C C . GLN B 1 5 ? 171.299 126.347 170.047 1.00 58.90 1626 GLN B C 1
ATOM 6056 O O . GLN B 1 5 ? 171.395 127.067 171.051 1.00 59.46 1626 GLN B O 1
ATOM 6062 N N . LYS B 1 6 ? 171.229 126.848 168.810 1.00 55.51 1627 LYS B N 1
ATOM 6063 C CA . LYS B 1 6 ? 171.217 128.289 168.579 1.00 48.74 1627 LYS B CA 1
ATOM 6064 C C . LYS B 1 6 ? 169.940 128.924 169.119 1.00 48.26 1627 LYS B C 1
ATOM 6065 O O . LYS B 1 6 ? 169.984 129.991 169.748 1.00 51.93 1627 LYS B O 1
ATOM 6071 N N . ARG B 1 7 ? 168.796 128.263 168.903 1.00 44.83 1628 ARG B N 1
ATOM 6072 C CA . ARG B 1 7 ? 167.536 128.731 169.470 1.00 44.41 1628 ARG B CA 1
ATOM 6073 C C . ARG B 1 7 ? 167.551 128.664 170.990 1.00 50.80 1628 ARG B C 1
ATOM 6074 O O . ARG B 1 7 ? 166.996 129.546 171.653 1.00 53.54 1628 ARG B O 1
ATOM 6082 N N . PHE B 1 8 ? 168.178 127.625 171.554 1.00 51.64 1629 PHE B N 1
ATOM 6083 C CA . PHE B 1 8 ? 168.283 127.515 173.006 1.00 48.39 1629 PHE B CA 1
ATOM 6084 C C . PHE B 1 8 ? 169.121 128.639 173.597 1.00 46.01 1629 PHE B C 1
ATOM 6085 O O . PHE B 1 8 ? 168.744 129.223 174.617 1.00 50.76 1629 PHE B O 1
ATOM 6093 N N . LEU B 1 9 ? 170.248 128.967 172.957 1.00 45.60 1630 LEU B N 1
ATOM 6094 C CA . LEU B 1 9 ? 171.096 130.059 173.434 1.00 47.93 1630 LEU B CA 1
ATOM 6095 C C . LEU B 1 9 ? 170.381 131.402 173.339 1.00 48.42 1630 LEU B C 1
ATOM 6096 O O . LEU B 1 9 ? 170.395 132.197 174.293 1.00 51.59 1630 LEU B O 1
ATOM 6101 N N . ALA B 1 10 ? 169.719 131.656 172.202 1.00 46.23 1631 ALA B N 1
ATOM 6102 C CA . ALA B 1 10 ? 169.022 132.924 172.010 1.00 43.61 1631 ALA B CA 1
ATOM 6103 C C . ALA B 1 10 ? 167.836 133.068 172.959 1.00 47.87 1631 ALA B C 1
ATOM 6104 O O . ALA B 1 10 ? 167.617 134.147 173.521 1.00 51.96 1631 ALA B O 1
ATOM 6106 N N . THR B 1 11 ? 167.071 131.991 173.166 1.00 46.84 1632 THR B N 1
ATOM 6107 C CA . THR B 1 11 ? 165.921 132.046 174.063 1.00 45.66 1632 THR B CA 1
ATOM 6108 C C . THR B 1 11 ? 166.366 132.135 175.520 1.00 48.34 1632 THR B C 1
ATOM 6109 O O . THR B 1 11 ? 165.708 132.788 176.340 1.00 50.09 1632 THR B O 1
ATOM 6113 N N . SER B 1 12 ? 167.498 131.502 175.854 1.00 46.07 1633 SER B N 1
ATOM 6114 C CA . SER B 1 12 ? 168.036 131.585 177.205 1.00 41.76 1633 SER B CA 1
ATOM 6115 C C . SER B 1 12 ? 168.503 132.996 177.534 1.00 47.28 1633 SER B C 1
ATOM 6116 O O . SER B 1 12 ? 168.308 133.471 178.658 1.00 51.95 1633 SER B O 1
ATOM 6119 N N . GLN B 1 13 ? 169.112 133.688 176.572 1.00 49.17 1634 GLN B N 1
ATOM 6120 C CA . GLN B 1 13 ? 169.473 135.078 176.822 1.00 46.77 1634 GLN B CA 1
ATOM 6121 C C . GLN B 1 13 ? 168.317 136.051 176.621 1.00 45.79 1634 GLN B C 1
ATOM 6122 O O . GLN B 1 13 ? 168.456 137.227 176.971 1.00 48.54 1634 GLN B O 1
ATOM 6128 N N . GLY B 1 14 ? 167.188 135.603 176.077 1.00 45.89 1635 GLY B N 1
ATOM 6129 C CA . GLY B 1 14 ? 166.003 136.430 175.976 1.00 45.36 1635 GLY B CA 1
ATOM 6130 C C . GLY B 1 14 ? 165.718 137.026 174.613 1.00 45.91 1635 GLY B C 1
ATOM 6131 O O . GLY B 1 14 ? 165.006 138.034 174.538 1.00 49.14 1635 GLY B O 1
ATOM 6132 N N . THR B 1 15 ? 166.243 136.445 173.538 1.00 44.45 1636 THR B N 1
ATOM 6133 C CA . THR B 1 15 ? 166.133 137.016 172.207 1.00 44.18 1636 THR B CA 1
ATOM 6134 C C . THR B 1 15 ? 165.520 135.975 171.276 1.00 48.95 1636 THR B C 1
ATOM 6135 O O . THR B 1 15 ? 165.820 134.783 171.365 1.00 52.60 1636 THR B O 1
ATOM 6139 N N . THR B 1 16 ? 164.626 136.422 170.400 1.00 48.30 1637 THR B N 1
ATOM 6140 C CA . THR B 1 16 ? 164.185 135.582 169.299 1.00 42.87 1637 THR B CA 1
ATOM 6141 C C . THR B 1 16 ? 165.351 135.338 168.348 1.00 39.13 1637 THR B C 1
ATOM 6142 O O . THR B 1 16 ? 166.094 136.261 168.003 1.00 43.54 1637 THR B O 1
ATOM 6146 N N . TYR B 1 17 ? 165.527 134.075 167.955 1.00 33.07 1638 TYR B N 1
ATOM 6147 C CA . TYR B 1 17 ? 166.571 133.700 167.012 1.00 29.17 1638 TYR B CA 1
ATOM 6148 C C . TYR B 1 17 ? 166.308 134.375 165.668 1.00 36.75 1638 TYR B C 1
ATOM 6149 O O . TYR B 1 17 ? 165.158 134.637 165.302 1.00 40.91 1638 TYR B O 1
ATOM 6158 N N . VAL B 1 18 ? 167.397 134.683 164.952 1.00 36.24 1639 VAL B N 1
ATOM 6159 C CA . VAL B 1 18 ? 167.351 135.623 163.832 1.00 31.12 1639 VAL B CA 1
ATOM 6160 C C . VAL B 1 18 ? 166.508 135.085 162.674 1.00 31.49 1639 VAL B C 1
ATOM 6161 O O . VAL B 1 18 ? 165.692 135.818 162.097 1.00 34.18 1639 VAL B O 1
ATOM 6165 N N . TYR B 1 19 ? 166.594 133.786 162.392 1.00 29.66 1640 TYR B N 1
ATOM 6166 C CA . TYR B 1 19 ? 165.817 133.218 161.301 1.00 29.23 1640 TYR B CA 1
ATOM 6167 C C . TYR B 1 19 ? 164.374 132.937 161.689 1.00 33.80 1640 TYR B C 1
ATOM 6168 O O . TYR B 1 19 ? 163.594 132.501 160.836 1.00 39.63 1640 TYR B O 1
ATOM 6177 N N . ASP B 1 20 ? 164.006 133.170 162.944 1.00 33.26 1641 ASP B N 1
ATOM 6178 C CA . ASP B 1 20 ? 162.614 133.220 163.357 1.00 33.42 1641 ASP B CA 1
ATOM 6179 C C . ASP B 1 20 ? 162.061 134.639 163.387 1.00 30.54 1641 ASP B C 1
ATOM 6180 O O . ASP B 1 20 ? 160.887 134.819 163.720 1.00 33.25 1641 ASP B O 1
ATOM 6185 N N . ILE B 1 21 ? 162.874 135.646 163.072 1.00 30.02 1642 ILE B N 1
ATOM 6186 C CA . ILE B 1 21 ? 162.398 137.033 163.029 1.00 31.00 1642 ILE B CA 1
ATOM 6187 C C . ILE B 1 21 ? 161.400 137.327 161.899 1.00 36.02 1642 ILE B C 1
ATOM 6188 O O . ILE B 1 21 ? 160.380 137.969 162.204 1.00 40.26 1642 ILE B O 1
ATOM 6193 N N . PRO B 1 22 ? 161.602 136.917 160.614 1.00 33.58 1643 PRO B N 1
ATOM 6194 C CA . PRO B 1 22 ? 160.623 137.305 159.570 1.00 31.63 1643 PRO B CA 1
ATOM 6195 C C . PRO B 1 22 ? 159.193 136.827 159.786 1.00 35.85 1643 PRO B C 1
ATOM 6196 O O . PRO B 1 22 ? 158.252 137.584 159.499 1.00 40.11 1643 PRO B O 1
ATOM 6200 N N . ASP B 1 23 ? 159.019 135.615 160.334 1.00 33.17 1644 ASP B N 1
ATOM 6201 C CA . ASP B 1 23 ? 157.697 135.008 160.476 1.00 36.14 1644 ASP B CA 1
ATOM 6202 C C . ASP B 1 23 ? 156.787 135.822 161.380 1.00 39.72 1644 ASP B C 1
ATOM 6203 O O . ASP B 1 23 ? 155.574 135.889 161.127 1.00 46.48 1644 ASP B O 1
ATOM 6208 N N . MET B 1 24 ? 157.370 136.485 162.392 1.00 35.33 1645 MET B N 1
ATOM 6209 C CA . MET B 1 24 ? 156.628 137.386 163.271 1.00 34.66 1645 MET B CA 1
ATOM 6210 C C . MET B 1 24 ? 155.909 138.472 162.490 1.00 36.91 1645 MET B C 1
ATOM 6211 O O . MET B 1 24 ? 154.711 138.707 162.719 1.00 41.69 1645 MET B O 1
ATOM 6216 N N . PHE B 1 25 ? 156.610 139.083 161.516 1.00 34.35 1646 PHE B N 1
ATOM 6217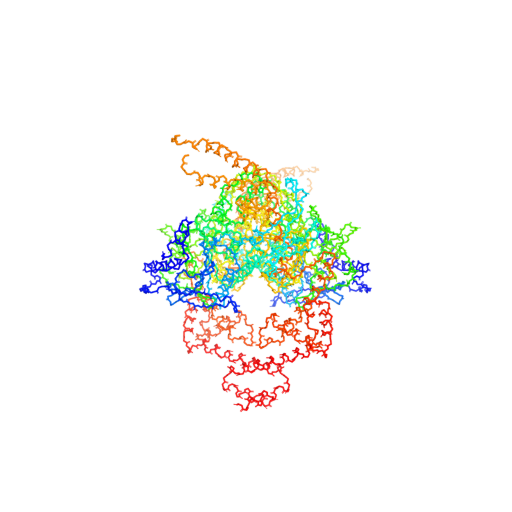 C CA . PHE B 1 25 ? 156.002 140.094 160.652 1.00 31.01 1646 PHE B CA 1
ATOM 6218 C C . PHE B 1 25 ? 154.798 139.527 159.929 1.00 33.03 1646 PHE B C 1
ATOM 6219 O O . PHE B 1 25 ? 153.720 140.145 159.942 1.00 39.53 1646 PHE B O 1
ATOM 6227 N N . ARG B 1 26 ? 154.946 138.289 159.422 1.00 29.57 1647 ARG B N 1
ATOM 6228 C CA . ARG B 1 26 ? 153.868 137.556 158.770 1.00 29.50 1647 ARG B CA 1
ATOM 6229 C C . ARG B 1 26 ? 152.638 137.492 159.655 1.00 35.33 1647 ARG B C 1
ATOM 6230 O O . ARG B 1 26 ? 151.560 137.961 159.249 1.00 41.40 1647 ARG B O 1
ATOM 6238 N N . GLN B 1 27 ? 152.835 137.087 160.923 1.00 32.51 1648 GLN B N 1
ATOM 6239 C CA . GLN B 1 27 ? 151.723 136.929 161.854 1.00 30.96 1648 GLN B CA 1
ATOM 6240 C C . GLN B 1 27 ? 151.024 138.253 162.091 1.00 32.41 1648 GLN B C 1
ATOM 6241 O O . GLN B 1 27 ? 149.790 138.329 161.994 1.00 37.37 1648 GLN B O 1
ATOM 6247 N N . MET B 1 28 ? 151.810 139.326 162.247 1.00 31.18 1649 MET B N 1
ATOM 6248 C CA . MET B 1 28 ? 151.212 140.619 162.545 1.00 32.54 1649 MET B CA 1
ATOM 6249 C C . MET B 1 28 ? 150.426 141.147 161.363 1.00 35.90 1649 MET B C 1
ATOM 6250 O O . MET B 1 28 ? 149.329 141.695 161.557 1.00 42.66 1649 MET B O 1
ATOM 6255 N N . VAL B 1 29 ? 150.909 140.872 160.138 1.00 30.30 1650 VAL B N 1
ATOM 6256 C CA . VAL B 1 29 ? 150.180 141.295 158.947 1.00 25.91 1650 VAL B CA 1
ATOM 6257 C C . VAL B 1 29 ? 148.831 140.606 158.912 1.00 31.25 1650 VAL B C 1
ATOM 6258 O O . VAL B 1 29 ? 147.791 141.266 158.751 1.00 37.04 1650 VAL B O 1
ATOM 6262 N N . GLU B 1 30 ? 148.824 139.309 159.261 1.00 30.55 1651 GLU B N 1
ATOM 6263 C CA . GLU B 1 30 ? 147.592 138.533 159.293 1.00 30.33 1651 GLU B CA 1
ATOM 6264 C C . GLU B 1 30 ? 146.623 139.100 160.316 1.00 33.58 1651 GLU B C 1
ATOM 6265 O O . GLU B 1 30 ? 145.441 139.309 159.994 1.00 39.67 1651 GLU B O 1
ATOM 6271 N N . ARG B 1 31 ? 147.149 139.494 161.491 1.00 32.30 1652 ARG B N 1
ATOM 6272 C CA . ARG B 1 31 ? 146.298 140.052 162.537 1.00 35.08 1652 ARG B CA 1
ATOM 6273 C C . ARG B 1 31 ? 145.650 141.340 162.075 1.00 40.46 1652 ARG B C 1
ATOM 6274 O O . ARG B 1 31 ? 144.434 141.515 162.256 1.00 47.20 1652 ARG B O 1
ATOM 6282 N N . ARG B 1 32 ? 146.422 142.177 161.360 1.00 36.43 1653 ARG B N 1
ATOM 6283 C CA . ARG B 1 32 ? 145.903 143.460 160.906 1.00 36.80 1653 ARG B CA 1
ATOM 6284 C C . ARG B 1 32 ? 144.747 143.257 159.947 1.00 38.59 1653 ARG B C 1
ATOM 6285 O O . ARG B 1 32 ? 143.712 143.934 160.079 1.00 44.38 1653 ARG B O 1
ATOM 6293 N N . TRP B 1 33 ? 144.854 142.221 159.092 1.00 33.10 1654 TRP B N 1
ATOM 6294 C CA . TRP B 1 33 ? 143.792 141.898 158.145 1.00 30.16 1654 TRP B CA 1
ATOM 6295 C C . TRP B 1 33 ? 142.492 141.619 158.870 1.00 35.60 1654 TRP B C 1
ATOM 6296 O O . TRP B 1 33 ? 141.475 142.268 158.585 1.00 45.70 1654 TRP B O 1
ATOM 6307 N N . ARG B 1 34 ? 142.560 140.789 159.926 1.00 33.95 1655 ARG B N 1
ATOM 6308 C CA . ARG B 1 34 ? 141.353 140.429 160.660 1.00 36.16 1655 ARG B CA 1
ATOM 6309 C C . ARG B 1 34 ? 140.742 141.650 161.323 1.00 43.79 1655 ARG B C 1
ATOM 6310 O O . ARG B 1 34 ? 139.531 141.884 161.185 1.00 48.50 1655 ARG B O 1
ATOM 6318 N N . GLU B 1 35 ? 141.592 142.522 161.890 1.00 42.79 1656 GLU B N 1
ATOM 6319 C CA . GLU B 1 35 ? 141.079 143.718 162.546 1.00 42.96 1656 GLU B CA 1
ATOM 6320 C C . GLU B 1 35 ? 140.442 144.652 161.534 1.00 44.08 1656 GLU B C 1
ATOM 6321 O O . GLU B 1 35 ? 139.337 145.161 161.766 1.00 50.13 1656 GLU B O 1
ATOM 6327 N N . CYS B 1 36 ? 141.058 144.771 160.351 1.00 41.03 1657 CYS B N 1
ATOM 6328 C CA . CYS B 1 36 ? 140.503 145.652 159.334 1.00 40.50 1657 CYS B CA 1
ATOM 6329 C C . CYS B 1 36 ? 139.201 145.087 158.788 1.00 42.14 1657 CYS B C 1
ATOM 6330 O O . CYS B 1 36 ? 138.274 145.848 158.477 1.00 48.81 1657 CYS B O 1
ATOM 6333 N N . ILE B 1 37 ? 139.078 143.753 158.771 1.00 37.78 1658 ILE B N 1
ATOM 6334 C CA . ILE B 1 37 ? 137.842 143.129 158.310 1.00 40.45 1658 ILE B CA 1
ATOM 6335 C C . ILE B 1 37 ? 136.716 143.409 159.301 1.00 48.73 1658 ILE B C 1
ATOM 6336 O O . ILE B 1 37 ? 135.554 143.596 158.912 1.00 53.61 1658 ILE B O 1
ATOM 6341 N N . GLU B 1 38 ? 137.057 143.556 160.584 1.00 45.18 1659 GLU B N 1
ATOM 6342 C CA . GLU B 1 38 ? 136.034 143.938 161.551 1.00 45.87 1659 GLU B CA 1
ATOM 6343 C C . GLU B 1 38 ? 135.688 145.420 161.439 1.00 48.29 1659 GLU B C 1
ATOM 6344 O O . GLU B 1 38 ? 134.570 145.829 161.774 1.00 55.15 1659 GLU B O 1
ATOM 6350 N N . GLU B 1 39 ? 136.625 146.247 160.962 1.00 45.15 1660 GLU B N 1
ATOM 6351 C CA . GLU B 1 39 ? 136.341 147.679 160.920 1.00 43.24 1660 GLU B CA 1
ATOM 6352 C C . GLU B 1 39 ? 135.789 148.105 159.567 1.00 49.90 1660 GLU B C 1
ATOM 6353 O O . GLU B 1 39 ? 134.987 149.042 159.486 1.00 52.97 1660 GLU B O 1
ATOM 6359 N N . GLY B 1 40 ? 136.203 147.438 158.495 1.00 51.03 1661 GLY B N 1
ATOM 6360 C CA . GLY B 1 40 ? 135.784 147.807 157.162 1.00 46.67 1661 GLY B CA 1
ATOM 6361 C C . GLY B 1 40 ? 136.767 148.651 156.385 1.00 42.71 1661 GLY B C 1
ATOM 6362 O O . GLY B 1 40 ? 136.384 149.220 155.357 1.00 47.81 1661 GLY B O 1
ATOM 6363 N N . SER B 1 41 ? 138.011 148.774 156.853 1.00 39.77 1662 SER B N 1
ATOM 6364 C CA . SER B 1 41 ? 139.025 149.490 156.086 1.00 42.94 1662 SER B CA 1
ATOM 6365 C C . SER B 1 41 ? 139.395 148.736 154.816 1.00 46.84 1662 SER B C 1
ATOM 6366 O O . SER B 1 41 ? 139.768 149.354 153.812 1.00 47.17 1662 SER B O 1
ATOM 6369 N N . VAL B 1 42 ? 139.310 147.408 154.843 1.00 46.37 1663 VAL B N 1
ATOM 6370 C CA . VAL B 1 42 ? 139.360 146.582 153.645 1.00 43.55 1663 VAL B CA 1
ATOM 6371 C C . VAL B 1 42 ? 138.168 145.641 153.691 1.00 48.87 1663 VAL B C 1
ATOM 6372 O O . VAL B 1 42 ? 137.597 145.384 154.756 1.00 54.59 1663 VAL B O 1
ATOM 6376 N N . ASP B 1 43 ? 137.785 145.131 152.529 1.00 47.93 1664 ASP B N 1
ATOM 6377 C CA . ASP B 1 43 ? 136.664 144.209 152.434 1.00 51.59 1664 ASP B CA 1
ATOM 6378 C C . ASP B 1 43 ? 137.032 142.850 151.871 1.00 53.09 1664 ASP B C 1
ATOM 6379 O O . ASP B 1 43 ? 136.319 141.879 152.134 1.00 53.99 1664 ASP B O 1
ATOM 6384 N N . GLY B 1 44 ? 138.115 142.755 151.103 1.00 55.66 1665 GLY B N 1
ATOM 6385 C CA . GLY B 1 44 ? 138.512 141.518 150.477 1.00 52.56 1665 GLY B CA 1
ATOM 6386 C C . GLY B 1 44 ? 138.994 140.486 151.473 1.00 47.50 1665 GLY B C 1
ATOM 6387 O O . GLY B 1 44 ? 139.372 140.811 152.604 1.00 47.20 1665 GLY B O 1
ATOM 6388 N N . PRO B 1 45 ? 138.946 139.212 151.082 1.00 43.53 1666 PRO B N 1
ATOM 6389 C CA . PRO B 1 45 ? 139.511 138.156 151.927 1.00 38.96 1666 PRO B CA 1
ATOM 6390 C C . PRO B 1 45 ? 141.018 138.299 152.069 1.00 37.17 1666 PRO B C 1
ATOM 6391 O O . PRO B 1 45 ? 141.684 138.912 151.230 1.00 39.94 1666 PRO B O 1
ATOM 6395 N N . GLN B 1 46 ? 141.539 137.754 153.162 1.00 32.26 1667 GLN B N 1
ATOM 6396 C CA . GLN B 1 46 ? 142.972 137.769 153.408 1.00 31.23 1667 GLN B CA 1
ATOM 6397 C C . GLN B 1 46 ? 143.698 136.937 152.353 1.00 31.79 1667 GLN B C 1
ATOM 6398 O O . GLN B 1 46 ? 143.239 135.842 152.005 1.00 35.23 1667 GLN B O 1
ATOM 6404 N N . PRO B 1 47 ? 144.805 137.435 151.803 1.00 29.35 1668 PRO B N 1
ATOM 6405 C CA . PRO B 1 47 ? 145.544 136.665 150.798 1.00 31.30 1668 PRO B CA 1
ATOM 6406 C C . PRO B 1 47 ? 146.207 135.436 151.397 1.00 38.27 1668 PRO B C 1
ATOM 6407 O O . PRO B 1 47 ? 146.445 135.353 152.605 1.00 42.55 1668 PRO B O 1
ATOM 6411 N N . ASP B 1 48 ? 146.477 134.460 150.524 1.00 38.05 1669 ASP B N 1
ATOM 6412 C CA . ASP B 1 48 ? 147.092 133.208 150.959 1.00 40.24 1669 ASP B CA 1
ATOM 6413 C C . ASP B 1 48 ? 148.518 133.426 151.446 1.00 39.58 1669 ASP B C 1
ATOM 6414 O O . ASP B 1 48 ? 148.939 132.830 152.443 1.00 44.17 1669 ASP B O 1
ATOM 6419 N N . ASN B 1 49 ? 149.275 134.275 150.758 1.00 35.34 1670 ASN B N 1
ATOM 6420 C CA . ASN B 1 49 ? 150.636 134.612 151.146 1.00 31.95 1670 ASN B CA 1
ATOM 6421 C C . ASN B 1 49 ? 150.708 136.104 151.427 1.00 34.18 1670 ASN B C 1
ATOM 6422 O O . ASN B 1 49 ? 150.361 136.918 150.566 1.00 37.54 1670 ASN B O 1
ATOM 6427 N N . VAL B 1 50 ? 151.154 136.460 152.633 1.00 33.20 1671 VAL B N 1
ATOM 6428 C CA . VAL B 1 50 ? 151.240 137.861 153.033 1.00 28.24 1671 VAL B CA 1
ATOM 6429 C C . VAL B 1 50 ? 152.672 138.360 153.148 1.00 32.55 1671 VAL B C 1
ATOM 6430 O O . VAL B 1 50 ? 152.876 139.564 153.372 1.00 36.98 1671 VAL B O 1
ATOM 6434 N N . MET B 1 51 ? 153.666 137.487 153.007 1.00 30.11 1672 MET B N 1
ATOM 6435 C CA . MET B 1 51 ? 155.052 137.913 153.098 1.00 30.41 1672 MET B CA 1
ATOM 6436 C C . MET B 1 51 ? 155.905 137.024 152.207 1.00 34.56 1672 MET B C 1
ATOM 6437 O O . MET B 1 51 ? 155.766 135.798 152.213 1.00 38.40 1672 MET B O 1
ATOM 6442 N N . THR B 1 52 ? 156.786 137.657 151.439 1.00 34.15 1673 THR B N 1
ATOM 6443 C CA . THR B 1 52 ? 157.764 136.963 150.612 1.00 34.05 1673 THR B CA 1
ATOM 6444 C C . THR B 1 52 ? 159.151 137.476 150.968 1.00 39.21 1673 THR B C 1
ATOM 6445 O O . THR B 1 52 ? 159.411 138.677 150.871 1.00 41.67 1673 THR B O 1
ATOM 6449 N N . LEU B 1 53 ? 160.040 136.571 151.373 1.00 40.68 1674 LEU B N 1
ATOM 6450 C CA . LEU B 1 53 ? 161.350 136.935 151.899 1.00 39.83 1674 LEU B CA 1
ATOM 6451 C C . LEU B 1 53 ? 162.440 136.478 150.941 1.00 43.70 1674 LEU B C 1
ATOM 6452 O O . LEU B 1 53 ? 162.401 135.347 150.447 1.00 42.96 1674 LEU B O 1
ATOM 6457 N N . VAL B 1 54 ? 163.393 137.369 150.648 1.00 42.38 1675 VAL B N 1
ATOM 6458 C CA . VAL B 1 54 ? 164.569 137.031 149.848 1.00 37.48 1675 VAL B CA 1
ATOM 6459 C C . VAL B 1 54 ? 165.802 137.540 150.586 1.00 37.49 1675 VAL B C 1
ATOM 6460 O O . VAL B 1 54 ? 165.882 138.728 150.910 1.00 43.72 1675 VAL B O 1
ATOM 6464 N N . GLU B 1 55 ? 166.768 136.656 150.841 1.00 35.36 1676 GLU B N 1
ATOM 6465 C CA . GLU B 1 55 ? 167.907 136.987 151.688 1.00 35.01 1676 GLU B CA 1
ATOM 6466 C C . GLU B 1 55 ? 169.016 137.646 150.875 1.00 38.61 1676 GLU B C 1
ATOM 6467 O O . GLU B 1 55 ? 169.340 137.199 149.773 1.00 44.59 1676 GLU B O 1
ATOM 6473 N N . LEU B 1 56 ? 169.599 138.711 151.421 1.00 37.19 1677 LEU B N 1
ATOM 6474 C CA . LEU B 1 56 ? 170.666 139.453 150.760 1.00 36.16 1677 LEU B CA 1
ATOM 6475 C C . LEU B 1 56 ? 172.012 138.984 151.300 1.00 40.40 1677 LEU B C 1
ATOM 6476 O O . LEU B 1 56 ? 172.245 139.032 152.512 1.00 45.60 1677 LEU B O 1
ATOM 6481 N N . VAL B 1 57 ? 172.893 138.533 150.409 1.00 39.52 1678 VAL B N 1
ATOM 6482 C CA . VAL B 1 57 ? 174.227 138.072 150.776 1.00 41.83 1678 VAL B CA 1
ATOM 6483 C C . VAL B 1 57 ? 175.241 138.931 150.034 1.00 49.66 1678 VAL B C 1
ATOM 6484 O O . VAL B 1 57 ? 175.165 139.073 148.809 1.00 53.15 1678 VAL B O 1
ATOM 6488 N N . VAL B 1 58 ? 176.179 139.519 150.769 1.00 54.24 1679 VAL B N 1
ATOM 6489 C CA . VAL B 1 58 ? 177.226 140.319 150.144 1.00 56.31 1679 VAL B CA 1
ATOM 6490 C C . VAL B 1 58 ? 178.297 139.390 149.588 1.00 61.26 1679 VAL B C 1
ATOM 6491 O O . VAL B 1 58 ? 178.559 138.316 150.142 1.00 65.90 1679 VAL B O 1
ATOM 6495 N N . GLU B 1 59 ? 178.872 139.770 148.455 1.00 66.30 1680 GLU B N 1
ATOM 6496 C CA . GLU B 1 59 ? 179.967 138.996 147.897 1.00 72.48 1680 GLU B CA 1
ATOM 6497 C C . GLU B 1 59 ? 181.218 139.192 148.751 1.00 83.72 1680 GLU B C 1
ATOM 6498 O O . GLU B 1 59 ? 181.424 140.278 149.306 1.00 85.85 1680 GLU B O 1
ATOM 6504 N N . PRO B 1 60 ? 182.056 138.160 148.905 1.00 89.25 1681 PRO B N 1
ATOM 6505 C CA . PRO B 1 60 ? 183.170 138.266 149.866 1.00 90.24 1681 PRO B CA 1
ATOM 6506 C C . PRO B 1 60 ? 184.290 139.201 149.440 1.00 92.24 1681 PRO B C 1
ATOM 6507 O O . PRO B 1 60 ? 184.786 139.970 150.272 1.00 86.62 1681 PRO B O 1
ATOM 6511 N N . ASP B 1 61 ? 184.714 139.158 148.176 1.00 94.83 1682 ASP B N 1
ATOM 6512 C CA . ASP B 1 61 ? 185.988 139.777 147.831 1.00 97.15 1682 ASP B CA 1
ATOM 6513 C C . ASP B 1 61 ? 186.010 140.583 146.534 1.00 99.37 1682 ASP B C 1
ATOM 6514 O O . ASP B 1 61 ? 186.883 141.441 146.365 1.00 101.70 1682 ASP B O 1
ATOM 6519 N N . GLY B 1 62 ? 185.085 140.306 145.611 1.00 95.58 1683 GLY B N 1
ATOM 6520 C CA . GLY B 1 62 ? 185.170 140.920 144.292 1.00 92.22 1683 GLY B CA 1
ATOM 6521 C C . GLY B 1 62 ? 184.867 142.407 144.309 1.00 91.99 1683 GLY B C 1
ATOM 6522 O O . GLY B 1 62 ? 185.759 143.237 144.121 1.00 88.27 1683 GLY B O 1
ATOM 6523 N N . GLU B 1 63 ? 183.605 142.764 144.551 1.00 91.32 1684 GLU B N 1
ATOM 6524 C CA . GLU B 1 63 ? 183.260 144.165 144.764 1.00 88.06 1684 GLU B CA 1
ATOM 6525 C C . GLU B 1 63 ? 182.293 144.349 145.926 1.00 82.36 1684 GLU B C 1
ATOM 6526 O O . GLU B 1 63 ? 181.752 145.454 146.071 1.00 81.06 1684 GLU B O 1
ATOM 6532 N N . ARG B 1 64 ? 182.055 143.308 146.737 1.00 79.38 1685 ARG B N 1
ATOM 6533 C CA . ARG B 1 64 ? 181.105 143.305 147.859 1.00 76.87 1685 ARG B CA 1
ATOM 6534 C C . ARG B 1 64 ? 179.686 143.669 147.417 1.00 74.61 1685 ARG B C 1
ATOM 6535 O O . ARG B 1 64 ? 178.948 144.341 148.139 1.00 73.96 1685 ARG B O 1
ATOM 6543 N N . ARG B 1 65 ? 179.294 143.215 146.229 1.00 75.03 1686 ARG B N 1
ATOM 6544 C CA . ARG B 1 65 ? 177.949 143.485 145.745 1.00 71.71 1686 ARG B CA 1
ATOM 6545 C C . ARG B 1 65 ? 176.925 142.601 146.455 1.00 65.77 1686 ARG B C 1
ATOM 6546 O O . ARG B 1 65 ? 177.243 141.536 146.990 1.00 67.85 1686 ARG B O 1
ATOM 6554 N N . VAL B 1 66 ? 175.679 143.063 146.451 1.00 59.02 1687 VAL B N 1
ATOM 6555 C CA . VAL B 1 66 ? 174.576 142.361 147.098 1.00 50.94 1687 VAL B CA 1
ATOM 6556 C C . VAL B 1 66 ? 173.957 141.405 146.086 1.00 53.18 1687 VAL B C 1
ATOM 6557 O O . VAL B 1 66 ? 173.488 141.826 145.026 1.00 58.69 1687 VAL B O 1
ATOM 6561 N N . VAL B 1 67 ? 173.957 140.116 146.412 1.00 49.03 1688 VAL B N 1
ATOM 6562 C CA . VAL B 1 67 ? 173.332 139.080 145.605 1.00 47.09 1688 VAL B CA 1
ATOM 6563 C C . VAL B 1 67 ? 172.135 138.553 146.384 1.00 49.70 1688 VAL B C 1
ATOM 6564 O O . VAL B 1 67 ? 172.255 138.216 147.569 1.00 52.00 1688 VAL B O 1
ATOM 6568 N N . GLU B 1 68 ? 170.977 138.514 145.732 1.00 49.10 1689 GLU B N 1
ATOM 6569 C CA . GLU B 1 68 ? 169.762 138.027 146.366 1.00 43.92 1689 GLU B CA 1
ATOM 6570 C C . GLU B 1 68 ? 169.635 136.521 146.174 1.00 46.87 1689 GLU B C 1
ATOM 6571 O O . GLU B 1 68 ? 169.755 136.017 145.053 1.00 51.83 1689 GLU B O 1
ATOM 6577 N N . VAL B 1 69 ? 169.393 135.800 147.271 1.00 42.71 1690 VAL B N 1
ATOM 6578 C CA . VAL B 1 69 ? 169.322 134.345 147.260 1.00 42.11 1690 VAL B CA 1
ATOM 6579 C C . VAL B 1 69 ? 168.111 133.882 148.058 1.00 45.21 1690 VAL B C 1
ATOM 6580 O O . VAL B 1 69 ? 167.501 134.648 148.814 1.00 46.18 1690 VAL B O 1
ATOM 6584 N N . THR B 1 70 ? 167.748 132.617 147.852 1.00 49.77 1691 THR B N 1
ATOM 6585 C CA . THR B 1 70 ? 166.752 131.912 148.651 1.00 50.73 1691 THR B CA 1
ATOM 6586 C C . THR B 1 70 ? 167.380 130.598 149.104 1.00 51.79 1691 THR B C 1
ATOM 6587 O O . THR B 1 70 ? 167.566 129.684 148.295 1.00 52.90 1691 THR B O 1
ATOM 6591 N N . ARG B 1 71 ? 167.699 130.502 150.393 1.00 49.57 1692 ARG B N 1
ATOM 6592 C CA . ARG B 1 71 ? 168.446 129.369 150.920 1.00 44.48 1692 ARG B CA 1
ATOM 6593 C C . ARG B 1 71 ? 167.891 128.978 152.281 1.00 50.12 1692 ARG B C 1
ATOM 6594 O O . ARG B 1 71 ? 167.075 129.690 152.871 1.00 54.73 1692 ARG B O 1
ATOM 6602 N N . LEU B 1 72 ? 168.332 127.815 152.761 1.00 46.68 1693 LEU B N 1
ATOM 6603 C CA . LEU B 1 72 ? 167.879 127.305 154.045 1.00 42.52 1693 LEU B CA 1
ATOM 6604 C C . LEU B 1 72 ? 168.431 128.160 155.186 1.00 44.16 1693 LEU B C 1
ATOM 6605 O O . LEU B 1 72 ? 169.538 128.699 155.087 1.00 48.46 1693 LEU B O 1
ATOM 6610 N N . PRO B 1 73 ? 167.666 128.325 156.265 1.00 42.27 1694 PRO B N 1
ATOM 6611 C CA . PRO B 1 73 ? 168.152 129.109 157.405 1.00 43.71 1694 PRO B CA 1
ATOM 6612 C C . PRO B 1 73 ? 169.299 128.427 158.133 1.00 46.16 1694 PRO B C 1
ATOM 6613 O O . PRO B 1 73 ? 169.405 127.199 158.171 1.00 49.10 1694 PRO B O 1
ATOM 6617 N N . GLY B 1 74 ? 170.169 129.249 158.713 1.00 45.11 1695 GLY B N 1
ATOM 6618 C CA . GLY B 1 74 ? 171.259 128.767 159.530 1.00 45.64 1695 GLY B CA 1
ATOM 6619 C C . GLY B 1 74 ? 172.596 128.619 158.840 1.00 50.89 1695 GLY B C 1
ATOM 6620 O O . GLY B 1 74 ? 173.451 127.886 159.348 1.00 60.00 1695 GLY B O 1
ATOM 6621 N N . GLN B 1 75 ? 172.808 129.283 157.705 1.00 48.06 1696 GLN B N 1
ATOM 6622 C CA . GLN B 1 75 ? 174.025 129.116 156.922 1.00 48.15 1696 GLN B CA 1
ATOM 6623 C C . GLN B 1 75 ? 174.885 130.375 156.882 1.00 46.11 1696 GLN B C 1
ATOM 6624 O O . GLN B 1 75 ? 175.670 130.547 155.944 1.00 49.66 1696 GLN B O 1
ATOM 6630 N N . ASN B 1 76 ? 174.756 131.256 157.871 1.00 44.64 1697 ASN B N 1
ATOM 6631 C CA . ASN B 1 76 ? 175.513 132.500 157.851 1.00 46.20 1697 ASN B CA 1
ATOM 6632 C C . ASN B 1 76 ? 176.972 132.278 158.237 1.00 50.95 1697 ASN B C 1
ATOM 6633 O O . ASN B 1 76 ? 177.294 131.437 159.080 1.00 55.71 1697 ASN B O 1
ATOM 6638 N N . ASN B 1 77 ? 177.860 133.027 157.587 1.00 50.48 1698 ASN B N 1
ATOM 6639 C CA . ASN B 1 77 ? 179.267 133.087 157.955 1.00 47.31 1698 ASN B CA 1
ATOM 6640 C C . ASN B 1 77 ? 179.643 134.416 158.594 1.00 48.83 1698 ASN B C 1
ATOM 6641 O O . ASN B 1 77 ? 180.803 134.604 158.969 1.00 50.06 1698 ASN B O 1
ATOM 6646 N N . VAL B 1 78 ? 178.689 135.337 158.724 1.00 49.64 1699 VAL B N 1
ATOM 6647 C CA . VAL B 1 78 ? 178.891 136.617 159.385 1.00 40.53 1699 VAL B CA 1
ATOM 6648 C C . VAL B 1 78 ? 177.835 136.758 160.473 1.00 42.67 1699 VAL B C 1
ATOM 6649 O O . VAL B 1 78 ? 176.952 135.915 160.629 1.00 47.97 1699 VAL B O 1
ATOM 6653 N N . GLY B 1 79 ? 177.938 137.841 161.232 1.00 40.57 1700 GLY B N 1
ATOM 6654 C CA . GLY B 1 79 ? 177.062 138.067 162.358 1.00 40.60 1700 GLY B CA 1
ATOM 6655 C C . GLY B 1 79 ? 175.811 138.869 162.096 1.00 40.94 1700 GLY B C 1
ATOM 6656 O O . GLY B 1 79 ? 175.049 139.111 163.036 1.00 43.84 1700 GLY B O 1
ATOM 6657 N N . MET B 1 80 ? 175.560 139.299 160.863 1.00 38.91 1701 MET B N 1
ATOM 6658 C CA . MET B 1 80 ? 174.308 139.954 160.510 1.00 40.48 1701 MET B CA 1
ATOM 6659 C C . MET B 1 80 ? 173.619 139.201 159.385 1.00 42.30 1701 MET B C 1
ATOM 6660 O O . MET B 1 80 ? 174.276 138.647 158.499 1.00 46.64 1701 MET B O 1
ATOM 6665 N N . VAL B 1 81 ? 172.289 139.187 159.429 1.00 36.86 1702 VAL B N 1
ATOM 6666 C CA . VAL B 1 81 ? 171.467 138.645 158.358 1.00 35.38 1702 VAL B CA 1
ATOM 6667 C C . VAL B 1 81 ? 170.523 139.746 157.892 1.00 35.71 1702 VAL B C 1
ATOM 6668 O O . VAL B 1 81 ? 169.922 140.452 158.712 1.00 38.84 1702 VAL B O 1
ATOM 6672 N N . ALA B 1 82 ? 170.399 139.895 156.574 1.00 32.87 1703 ALA B N 1
ATOM 6673 C CA . ALA B 1 82 ? 169.537 140.904 155.980 1.00 32.94 1703 ALA B CA 1
ATOM 6674 C C . ALA B 1 82 ? 168.615 140.270 154.949 1.00 33.99 1703 ALA B C 1
ATOM 6675 O O . ALA B 1 82 ? 169.015 139.385 154.188 1.00 37.30 1703 ALA B O 1
ATOM 6677 N N . TRP B 1 83 ? 167.373 140.745 154.926 1.00 33.37 1704 TRP B N 1
ATOM 6678 C CA . TRP B 1 83 ? 166.398 140.282 153.948 1.00 31.80 1704 TRP B CA 1
ATOM 6679 C C . TRP B 1 83 ? 165.700 141.469 153.304 1.00 32.27 1704 TRP B C 1
ATOM 6680 O O . TRP B 1 83 ? 165.686 142.580 153.841 1.00 37.37 1704 TRP B O 1
ATOM 6691 N N . ARG B 1 84 ? 165.111 141.206 152.141 1.00 29.52 1705 ARG B N 1
ATOM 6692 C CA . ARG B 1 84 ? 164.125 142.078 151.525 1.00 32.64 1705 ARG B CA 1
ATOM 6693 C C . ARG B 1 84 ? 162.780 141.374 151.599 1.00 39.33 1705 ARG B C 1
ATOM 6694 O O . ARG B 1 84 ? 162.656 140.210 151.189 1.00 40.84 1705 ARG B O 1
ATOM 6702 N N . LEU B 1 85 ? 161.786 142.073 152.141 1.00 38.37 1706 LEU B N 1
ATOM 6703 C CA . LEU B 1 85 ? 160.476 141.508 152.423 1.00 33.39 1706 LEU B CA 1
ATOM 6704 C C . LEU B 1 85 ? 159.422 142.219 151.593 1.00 36.62 1706 LEU B C 1
ATOM 6705 O O . LEU B 1 85 ? 159.354 143.453 151.597 1.00 40.42 1706 LEU B O 1
ATOM 6710 N N . THR B 1 86 ? 158.607 141.441 150.892 1.00 34.22 1707 THR B N 1
ATOM 6711 C CA . THR B 1 86 ? 157.398 141.934 150.251 1.00 31.17 1707 THR B CA 1
ATOM 6712 C C . THR B 1 86 ? 156.215 141.604 151.145 1.00 33.59 1707 THR B C 1
ATOM 6713 O O . THR B 1 86 ? 155.932 140.428 151.393 1.00 37.57 1707 THR B O 1
ATOM 6717 N N . LEU B 1 87 ? 155.533 142.638 151.625 1.00 31.32 1708 LEU B N 1
ATOM 6718 C CA . LEU B 1 87 ? 154.425 142.493 152.556 1.00 26.39 1708 LEU B CA 1
ATOM 6719 C C . LEU B 1 87 ? 153.144 142.932 151.869 1.00 28.44 1708 LEU B C 1
ATOM 6720 O O . LEU B 1 87 ? 153.111 143.986 151.227 1.00 33.78 1708 LEU B O 1
ATOM 6725 N N . TYR B 1 88 ? 152.101 142.122 151.994 1.00 27.83 1709 TYR B N 1
ATOM 6726 C CA . TYR B 1 88 ? 150.803 142.414 151.395 1.00 27.45 1709 TYR B CA 1
ATOM 6727 C C . TYR B 1 88 ? 149.884 142.852 152.528 1.00 28.40 1709 TYR B C 1
ATOM 6728 O O . TYR B 1 88 ? 149.143 142.047 153.096 1.00 29.11 1709 TYR B O 1
ATOM 6737 N N . THR B 1 89 ? 149.935 144.139 152.839 1.00 28.06 1710 THR B N 1
ATOM 6738 C CA . THR B 1 89 ? 149.321 144.762 153.996 1.00 28.43 1710 THR B CA 1
ATOM 6739 C C . THR B 1 89 ? 147.929 145.266 153.638 1.00 34.51 1710 THR B C 1
ATOM 6740 O O . THR B 1 89 ? 147.589 145.364 152.453 1.00 37.42 1710 THR B O 1
ATOM 6744 N N . PRO B 1 90 ? 147.069 145.524 154.636 1.00 33.43 1711 PRO B N 1
ATOM 6745 C CA . PRO B 1 90 ? 145.768 146.143 154.330 1.00 32.53 1711 PRO B CA 1
ATOM 6746 C C . PRO B 1 90 ? 145.853 147.519 153.685 1.00 35.41 1711 PRO B C 1
ATOM 6747 O O . PRO B 1 90 ? 145.008 147.848 152.845 1.00 33.18 1711 PRO B O 1
ATOM 6751 N N . GLU B 1 91 ? 146.842 148.339 154.048 1.00 37.17 1712 GLU B N 1
ATOM 6752 C CA . GLU B 1 91 ? 146.939 149.665 153.444 1.00 36.14 1712 GLU B CA 1
ATOM 6753 C C . GLU B 1 91 ? 147.559 149.604 152.051 1.00 40.82 1712 GLU B C 1
ATOM 6754 O O . GLU B 1 91 ? 147.244 150.436 151.192 1.00 45.63 1712 GLU B O 1
ATOM 6760 N N . CYS B 1 92 ? 148.443 148.635 151.806 1.00 39.92 1713 CYS B N 1
ATOM 6761 C CA . CYS B 1 92 ? 149.068 148.428 150.499 1.00 35.52 1713 CYS B CA 1
ATOM 6762 C C . CYS B 1 92 ? 148.811 146.990 150.070 1.00 35.02 1713 CYS B C 1
ATOM 6763 O O . CYS B 1 92 ? 149.618 146.094 150.361 1.00 36.54 1713 CYS B O 1
ATOM 6766 N N . PRO B 1 93 ? 147.698 146.722 149.380 1.00 32.68 1714 PRO B N 1
ATOM 6767 C CA . PRO B 1 93 ? 147.334 145.322 149.103 1.00 31.88 1714 PRO B CA 1
ATOM 6768 C C . PRO B 1 93 ? 148.152 144.674 148.000 1.00 40.85 1714 PRO B C 1
ATOM 6769 O O . PRO B 1 93 ? 148.340 143.451 148.021 1.00 44.88 1714 PRO B O 1
ATOM 6773 N N . ASP B 1 94 ? 148.630 145.452 147.027 1.00 43.22 1715 ASP B N 1
ATOM 6774 C CA . ASP B 1 94 ? 149.335 144.868 145.890 1.00 39.18 1715 ASP B CA 1
ATOM 6775 C C . ASP B 1 94 ? 150.732 144.398 146.278 1.00 36.91 1715 ASP B C 1
ATOM 6776 O O . ASP B 1 94 ? 151.164 143.312 145.877 1.00 39.69 1715 ASP B O 1
ATOM 6781 N N . GLY B 1 95 ? 151.452 145.195 147.052 1.00 33.20 1716 GLY B N 1
ATOM 6782 C CA . GLY B 1 95 ? 152.770 144.790 147.503 1.00 32.16 1716 GLY B CA 1
ATOM 6783 C C . GLY B 1 95 ? 153.515 145.970 148.081 1.00 33.07 1716 GLY B C 1
ATOM 6784 O O . GLY B 1 95 ? 153.240 147.130 147.752 1.00 37.68 1716 GLY B O 1
ATOM 6785 N N . ARG B 1 96 ? 154.482 145.649 148.940 1.00 32.59 1717 ARG B N 1
ATOM 6786 C CA . ARG B 1 96 ? 155.247 146.674 149.632 1.00 29.90 1717 ARG B CA 1
ATOM 6787 C C . ARG B 1 96 ? 156.538 146.061 150.156 1.00 32.75 1717 ARG B C 1
ATOM 6788 O O . ARG B 1 96 ? 156.503 145.067 150.884 1.00 39.47 1717 ARG B O 1
ATOM 6796 N N . ASP B 1 97 ? 157.667 146.669 149.799 1.00 29.85 1718 ASP B N 1
ATOM 6797 C CA . ASP B 1 97 ? 158.986 146.117 150.079 1.00 34.23 1718 ASP B CA 1
ATOM 6798 C C . ASP B 1 97 ? 159.673 146.901 151.188 1.00 37.89 1718 ASP B C 1
ATOM 6799 O O . ASP B 1 97 ? 159.644 148.135 151.201 1.00 37.43 1718 ASP B O 1
ATOM 6804 N N . ILE B 1 98 ? 160.289 146.171 152.123 1.00 35.43 1719 ILE B N 1
ATOM 6805 C CA . ILE B 1 98 ? 161.154 146.752 153.146 1.00 31.91 1719 ILE B CA 1
ATOM 6806 C C . ILE B 1 98 ? 162.442 145.941 153.221 1.00 33.76 1719 ILE B C 1
ATOM 6807 O O . ILE B 1 98 ? 162.531 144.823 152.709 1.00 35.77 1719 ILE B O 1
ATOM 6812 N N . VAL B 1 99 ? 163.449 146.524 153.871 1.00 34.08 1720 VAL B N 1
ATOM 6813 C CA . VAL B 1 99 ? 164.742 145.883 154.091 1.00 33.13 1720 VAL B CA 1
ATOM 6814 C C . VAL B 1 99 ? 164.947 145.712 155.590 1.00 34.20 1720 VAL B C 1
ATOM 6815 O O . VAL B 1 99 ? 164.877 146.687 156.348 1.00 36.32 1720 VAL B O 1
ATOM 6819 N N . LEU B 1 100 ? 165.222 144.478 156.009 1.00 33.71 1721 LEU B N 1
ATOM 6820 C CA . LEU B 1 100 ? 165.345 144.120 157.417 1.00 34.71 1721 LEU B CA 1
ATOM 6821 C C . LEU B 1 100 ? 166.770 143.667 157.703 1.00 37.39 1721 LEU B C 1
ATOM 6822 O O . LEU B 1 100 ? 167.301 142.802 156.997 1.00 39.91 1721 LEU B O 1
ATOM 6827 N N . ILE B 1 101 ? 167.377 144.248 158.737 1.00 37.05 1722 ILE B N 1
ATOM 6828 C CA . ILE B 1 101 ? 168.745 143.943 159.152 1.00 33.93 1722 ILE B CA 1
ATOM 6829 C C . ILE B 1 101 ? 168.688 143.481 160.603 1.00 35.68 1722 ILE B C 1
ATOM 6830 O O . ILE B 1 101 ? 168.073 144.153 161.443 1.00 38.56 1722 ILE B O 1
ATOM 6835 N N . ALA B 1 102 ? 169.314 142.342 160.906 1.00 33.80 1723 ALA B N 1
ATOM 6836 C CA . ALA B 1 102 ? 169.306 141.822 162.268 1.00 34.84 1723 ALA B CA 1
ATOM 6837 C C . ALA B 1 102 ? 170.654 141.210 162.626 1.00 37.59 1723 ALA B C 1
ATOM 6838 O O . ALA B 1 102 ? 171.281 140.543 161.797 1.00 40.58 1723 ALA B O 1
ATOM 6840 N N . ASN B 1 103 ? 171.088 141.434 163.865 1.00 35.96 1724 ASN B N 1
ATOM 6841 C CA . ASN B 1 103 ? 172.317 140.852 164.385 1.00 34.84 1724 ASN B CA 1
ATOM 6842 C C . ASN B 1 103 ? 172.097 139.410 164.826 1.00 35.67 1724 ASN B C 1
ATOM 6843 O O . ASN B 1 103 ? 170.964 138.932 164.925 1.00 39.39 1724 ASN B O 1
ATOM 6848 N N . ASP B 1 104 ? 173.203 138.714 165.086 1.00 37.63 1725 ASP B N 1
ATOM 6849 C CA . ASP B 1 104 ? 173.178 137.329 165.545 1.00 38.97 1725 ASP B CA 1
ATOM 6850 C C . ASP B 1 104 ? 173.894 137.234 166.889 1.00 46.77 1725 ASP B C 1
ATOM 6851 O O . ASP B 1 104 ? 175.113 137.419 166.965 1.00 50.78 1725 ASP B O 1
ATOM 6856 N N . LEU B 1 105 ? 173.134 136.939 167.947 1.00 42.55 1726 LEU B N 1
ATOM 6857 C CA . LEU B 1 105 ? 173.721 136.754 169.271 1.00 37.13 1726 LEU B CA 1
ATOM 6858 C C . LEU B 1 105 ? 174.498 135.447 169.371 1.00 39.92 1726 LEU B C 1
ATOM 6859 O O . LEU B 1 105 ? 175.418 135.327 170.189 1.00 46.67 1726 LEU B O 1
ATOM 6864 N N . THR B 1 106 ? 174.159 134.461 168.541 1.00 36.85 1727 THR B N 1
ATOM 6865 C CA . THR B 1 106 ? 174.877 133.193 168.567 1.00 39.89 1727 THR B CA 1
ATOM 6866 C C . THR B 1 106 ? 176.276 133.297 167.966 1.00 44.99 1727 THR B C 1
ATOM 6867 O O . THR B 1 106 ? 177.084 132.382 168.151 1.00 48.91 1727 THR B O 1
ATOM 6871 N N . TYR B 1 107 ? 176.581 134.383 167.257 1.00 43.79 1728 TYR B N 1
ATOM 6872 C CA . TYR B 1 107 ? 177.870 134.564 166.594 1.00 42.50 1728 TYR B CA 1
ATOM 6873 C C . TYR B 1 107 ? 178.657 135.645 167.327 1.00 43.66 1728 TYR B C 1
ATOM 6874 O O . TYR B 1 107 ? 178.544 136.830 166.999 1.00 46.82 1728 TYR B O 1
ATOM 6883 N N . TYR B 1 108 ? 179.459 135.218 168.312 1.00 41.74 1729 TYR B N 1
ATOM 6884 C CA . TYR B 1 108 ? 180.397 136.069 169.065 1.00 41.15 1729 TYR B CA 1
ATOM 6885 C C . TYR B 1 108 ? 179.685 137.223 169.768 1.00 43.33 1729 TYR B C 1
ATOM 6886 O O . TYR B 1 108 ? 180.154 138.365 169.754 1.00 45.90 1729 TYR B O 1
ATOM 6895 N N . MET B 1 109 ? 178.530 136.908 170.366 1.00 43.15 1730 MET B N 1
ATOM 6896 C CA . MET B 1 109 ? 177.727 137.815 171.197 1.00 44.97 1730 MET B CA 1
ATOM 6897 C C . MET B 1 109 ? 177.264 139.060 170.442 1.00 44.04 1730 MET B C 1
ATOM 6898 O O . MET B 1 109 ? 177.057 140.116 171.044 1.00 47.54 1730 MET B O 1
ATOM 6903 N N . GLY B 1 110 ? 177.079 138.942 169.130 1.00 40.51 1731 GLY B N 1
ATOM 6904 C CA . GLY B 1 110 ? 176.594 140.057 168.334 1.00 38.49 1731 GLY B CA 1
ATOM 6905 C C . GLY B 1 110 ? 177.573 141.199 168.190 1.00 42.55 1731 GLY B C 1
ATOM 6906 O O . GLY B 1 110 ? 177.154 142.343 167.991 1.00 47.53 1731 GLY B O 1
ATOM 6907 N N . SER B 1 111 ? 178.869 140.920 168.280 1.00 39.23 1732 SER B N 1
ATOM 6908 C CA . SER B 1 111 ? 179.870 141.973 168.242 1.00 36.65 1732 SER B CA 1
ATOM 6909 C C . SER B 1 111 ? 180.015 142.542 166.836 1.00 41.52 1732 SER B C 1
ATOM 6910 O O . SER B 1 111 ? 179.711 141.884 165.837 1.00 48.70 1732 SER B O 1
ATOM 6913 N N . PHE B 1 112 ? 180.482 143.785 166.768 1.00 41.41 1733 PHE B N 1
ATOM 6914 C CA . PHE B 1 112 ? 180.644 144.497 165.509 1.00 38.99 1733 PHE B CA 1
ATOM 6915 C C . PHE B 1 112 ? 182.054 144.274 164.977 1.00 40.53 1733 PHE B C 1
ATOM 6916 O O . PHE B 1 112 ? 182.997 144.945 165.408 1.00 45.07 1733 PHE B O 1
ATOM 6924 N N . GLY B 1 113 ? 182.193 143.343 164.041 1.00 42.53 1734 GLY B N 1
ATOM 6925 C CA . GLY B 1 113 ? 183.429 143.173 163.319 1.00 44.12 1734 GLY B CA 1
ATOM 6926 C C . GLY B 1 113 ? 183.299 143.787 161.943 1.00 50.54 1734 GLY B C 1
ATOM 6927 O O . GLY B 1 113 ? 182.211 144.217 161.551 1.00 56.41 1734 GLY B O 1
ATOM 6928 N N . PRO B 1 114 ? 184.403 143.841 161.185 1.00 48.64 1735 PRO B N 1
ATOM 6929 C CA . PRO B 1 114 ? 184.386 144.562 159.895 1.00 48.04 1735 PRO B CA 1
ATOM 6930 C C . PRO B 1 114 ? 183.453 143.975 158.844 1.00 54.59 1735 PRO B C 1
ATOM 6931 O O . PRO B 1 114 ? 182.813 144.735 158.102 1.00 56.87 1735 PRO B O 1
ATOM 6935 N N . GLN B 1 115 ? 183.340 142.645 158.775 1.00 49.16 1736 GLN B N 1
ATOM 6936 C CA . GLN B 1 115 ? 182.488 142.030 157.763 1.00 44.62 1736 GLN B CA 1
ATOM 6937 C C . GLN B 1 115 ? 181.013 142.293 158.043 1.00 45.83 1736 GLN B C 1
ATOM 6938 O O . GLN B 1 115 ? 180.244 142.563 157.113 1.00 51.23 1736 GLN B O 1
ATOM 6944 N N . GLU B 1 116 ? 180.618 142.265 159.323 1.00 42.68 1737 GLU B N 1
ATOM 6945 C CA . GLU B 1 116 ? 179.267 142.655 159.723 1.00 40.88 1737 GLU B CA 1
ATOM 6946 C C . GLU B 1 116 ? 178.987 144.104 159.355 1.00 43.62 1737 GLU B C 1
ATOM 6947 O O . GLU B 1 116 ? 177.879 144.450 158.918 1.00 48.52 1737 GLU B O 1
ATOM 6953 N N . ASP B 1 117 ? 180.000 144.956 159.512 1.00 42.35 1738 ASP B N 1
ATOM 6954 C CA . ASP B 1 117 ? 179.877 146.365 159.176 1.00 45.17 1738 ASP B CA 1
ATOM 6955 C C . ASP B 1 117 ? 179.658 146.554 157.678 1.00 47.40 1738 ASP B C 1
ATOM 6956 O O . ASP B 1 117 ? 178.865 147.407 157.261 1.00 48.65 1738 ASP B O 1
ATOM 6961 N N . TRP B 1 118 ? 180.308 145.726 156.854 1.00 48.19 1739 TRP B N 1
ATOM 6962 C CA . TRP B 1 118 ? 180.083 145.816 155.412 1.00 46.17 1739 TRP B CA 1
ATOM 6963 C C . TRP B 1 118 ? 178.723 145.257 154.997 1.00 43.37 1739 TRP B C 1
ATOM 6964 O O . TRP B 1 118 ? 178.123 145.755 154.036 1.00 45.63 1739 TRP B O 1
ATOM 6975 N N . VAL B 1 119 ? 178.216 144.231 155.700 1.00 42.02 1740 VAL B N 1
ATOM 6976 C CA . VAL B 1 119 ? 176.841 143.777 155.440 1.00 37.71 1740 VAL B CA 1
ATOM 6977 C C . VAL B 1 119 ? 175.831 144.875 155.758 1.00 37.31 1740 VAL B C 1
ATOM 6978 O O . VAL B 1 119 ? 174.894 145.110 154.980 1.00 41.41 1740 VAL B O 1
ATOM 6982 N N . TYR B 1 120 ? 176.015 145.573 156.886 1.00 34.36 1741 TYR B N 1
ATOM 6983 C CA . TYR B 1 120 ? 175.113 146.672 157.235 1.00 33.54 1741 TYR B CA 1
ATOM 6984 C C . TYR B 1 120 ? 175.208 147.802 156.212 1.00 39.92 1741 TYR B C 1
ATOM 6985 O O . TYR B 1 120 ? 174.184 148.358 155.790 1.00 43.53 1741 TYR B O 1
ATOM 6994 N N . PHE B 1 121 ? 176.436 148.130 155.792 1.00 42.00 1742 PHE B N 1
ATOM 6995 C CA . PHE B 1 121 ? 176.674 149.198 154.824 1.00 38.22 1742 PHE B CA 1
ATOM 6996 C C . PHE B 1 121 ? 176.007 148.900 153.485 1.00 41.97 1742 PHE B C 1
ATOM 6997 O O . PHE B 1 121 ? 175.299 149.750 152.928 1.00 44.42 1742 PHE B O 1
ATOM 7005 N N . LYS B 1 122 ? 176.165 147.672 152.987 1.00 41.03 1743 LYS B N 1
ATOM 7006 C CA . LYS B 1 122 ? 175.632 147.347 151.671 1.00 37.56 1743 LYS B CA 1
ATOM 7007 C C . LYS B 1 122 ? 174.120 147.151 151.705 1.00 36.96 1743 LYS B C 1
ATOM 7008 O O . LYS B 1 122 ? 173.428 147.504 150.741 1.00 40.68 1743 LYS B O 1
ATOM 7014 N N . ALA B 1 123 ? 173.578 146.623 152.811 1.00 34.93 1744 ALA B N 1
ATOM 7015 C CA . ALA B 1 123 ? 172.127 146.499 152.930 1.00 33.54 1744 ALA B CA 1
ATOM 7016 C C . ALA B 1 123 ? 171.455 147.864 153.033 1.00 36.67 1744 ALA B C 1
ATOM 7017 O O . ALA B 1 123 ? 170.392 148.086 152.435 1.00 42.31 1744 ALA B O 1
ATOM 7019 N N . SER B 1 124 ? 172.068 148.801 153.762 1.00 34.85 1745 SER B N 1
ATOM 7020 C CA . SER B 1 124 ? 171.499 150.141 153.845 1.00 36.37 1745 SER B CA 1
ATOM 7021 C C . SER B 1 124 ? 171.644 150.891 152.523 1.00 39.20 1745 SER B C 1
ATOM 7022 O O . SER B 1 124 ? 170.773 151.693 152.164 1.00 41.41 1745 SER B O 1
ATOM 7025 N N . GLN B 1 125 ? 172.726 150.631 151.774 1.00 39.70 1746 GLN B N 1
ATOM 7026 C CA . GLN B 1 125 ? 172.842 151.198 150.430 1.00 37.83 1746 GLN B CA 1
ATOM 7027 C C . GLN B 1 125 ? 171.776 150.646 149.492 1.00 39.87 1746 GLN B C 1
ATOM 7028 O O . GLN B 1 125 ? 171.258 151.376 148.640 1.00 44.34 1746 GLN B O 1
ATOM 7034 N N . TYR B 1 126 ? 171.456 149.354 149.620 1.00 39.34 1747 TYR B N 1
ATOM 7035 C CA . TYR B 1 126 ? 170.380 148.760 148.828 1.00 37.57 1747 TYR B CA 1
ATOM 7036 C C . TYR B 1 126 ? 169.033 149.389 149.162 1.00 36.69 1747 TYR B C 1
ATOM 7037 O O . TYR B 1 126 ? 168.243 149.706 148.260 1.00 38.27 1747 TYR B O 1
ATOM 7046 N N . ALA B 1 127 ? 168.767 149.594 150.457 1.00 36.83 1748 ALA B N 1
ATOM 7047 C CA . ALA B 1 127 ? 167.517 150.220 150.881 1.00 33.31 1748 ALA B CA 1
ATOM 7048 C C . ALA B 1 127 ? 167.431 151.669 150.420 1.00 36.02 1748 ALA B C 1
ATOM 7049 O O . ALA B 1 127 ? 166.341 152.164 150.110 1.00 36.99 1748 ALA B O 1
ATOM 7051 N N . ARG B 1 128 ? 168.567 152.369 150.374 1.00 42.26 1749 ARG B N 1
ATOM 7052 C CA . ARG B 1 128 ? 168.554 153.753 149.912 1.00 39.03 1749 ARG B CA 1
ATOM 7053 C C . ARG B 1 128 ? 168.390 153.836 148.397 1.00 38.73 1749 ARG B C 1
ATOM 7054 O O . ARG B 1 128 ? 167.665 154.703 147.896 1.00 39.84 1749 ARG B O 1
ATOM 7062 N N . GLU B 1 129 ? 169.043 152.941 147.648 1.00 40.02 1750 GLU B N 1
ATOM 7063 C CA . GLU B 1 129 ? 168.968 153.014 146.191 1.00 40.10 1750 GLU B CA 1
ATOM 7064 C C . GLU B 1 129 ? 167.634 152.489 145.669 1.00 42.10 1750 GLU B C 1
ATOM 7065 O O . GLU B 1 129 ? 167.234 152.821 144.547 1.00 42.51 1750 GLU B O 1
ATOM 7071 N N . LEU B 1 130 ? 166.929 151.669 146.453 1.00 41.58 1751 LEU B N 1
ATOM 7072 C CA . LEU B 1 130 ? 165.561 151.320 146.089 1.00 34.04 1751 LEU B CA 1
ATOM 7073 C C . LEU B 1 130 ? 164.526 152.236 146.728 1.00 34.57 1751 LEU B C 1
ATOM 7074 O O . LEU B 1 130 ? 163.333 152.079 146.440 1.00 36.67 1751 LEU B O 1
ATOM 7079 N N . LYS B 1 131 ? 164.967 153.167 147.587 1.00 36.28 1752 LYS B N 1
ATOM 7080 C CA . LYS B 1 131 ? 164.131 154.186 148.238 1.00 35.38 1752 LYS B CA 1
ATOM 7081 C C . LYS B 1 131 ? 163.017 153.574 149.086 1.00 37.76 1752 LYS B C 1
ATOM 7082 O O . LYS B 1 131 ? 161.931 154.139 149.213 1.00 43.24 1752 LYS B O 1
ATOM 7088 N N . ILE B 1 132 ? 163.295 152.429 149.700 1.00 34.30 1753 ILE B N 1
ATOM 7089 C CA . ILE B 1 132 ? 162.301 151.721 150.503 1.00 33.07 1753 ILE B CA 1
ATOM 7090 C C . ILE B 1 132 ? 162.755 151.740 151.961 1.00 40.79 1753 ILE B C 1
ATOM 7091 O O . ILE B 1 132 ? 163.963 151.846 152.221 1.00 45.10 1753 ILE B O 1
ATOM 7096 N N . PRO B 1 133 ? 161.835 151.683 152.936 1.00 37.19 1754 PRO B N 1
ATOM 7097 C CA . PRO B 1 133 ? 162.229 151.842 154.343 1.00 31.15 1754 PRO B CA 1
ATOM 7098 C C . PRO B 1 133 ? 163.064 150.689 154.881 1.00 33.82 1754 PRO B C 1
ATOM 7099 O O . PRO B 1 133 ? 163.075 149.584 154.335 1.00 35.90 1754 PRO B O 1
ATOM 7103 N N . ARG B 1 134 ? 163.774 150.974 155.972 1.00 36.51 1755 ARG B N 1
ATOM 7104 C CA . ARG B 1 134 ? 164.702 150.048 156.606 1.00 37.84 1755 ARG B CA 1
ATOM 7105 C C . ARG B 1 134 ? 164.312 149.839 158.063 1.00 41.10 1755 ARG B C 1
ATOM 7106 O O . ARG B 1 134 ? 164.022 150.807 158.777 1.00 40.80 1755 ARG B O 1
ATOM 7114 N N . ILE B 1 135 ? 164.299 148.578 158.497 1.00 36.63 1756 ILE B N 1
ATOM 7115 C CA . ILE B 1 135 ? 164.084 148.216 159.895 1.00 32.95 1756 ILE B CA 1
ATOM 7116 C C . ILE B 1 135 ? 165.295 147.429 160.384 1.00 34.81 1756 ILE B C 1
ATOM 7117 O O . ILE B 1 135 ? 165.726 146.468 159.734 1.00 36.76 1756 ILE B O 1
ATOM 7122 N N . TYR B 1 136 ? 165.835 147.843 161.527 1.00 33.46 1757 TYR B N 1
ATOM 7123 C CA . TYR B 1 136 ? 167.023 147.254 162.129 1.00 32.31 1757 TYR B CA 1
ATOM 7124 C C . TYR B 1 136 ? 166.687 146.719 163.514 1.00 35.42 1757 TYR B C 1
ATOM 7125 O O . TYR B 1 136 ? 165.884 147.318 164.236 1.00 36.93 1757 TYR B O 1
ATOM 7134 N N . ILE B 1 137 ? 167.284 145.584 163.870 1.00 35.64 1758 ILE B N 1
ATOM 7135 C CA . ILE B 1 137 ? 167.110 144.965 165.181 1.00 33.97 1758 ILE B CA 1
ATOM 7136 C C . ILE B 1 137 ? 168.489 144.813 165.809 1.00 37.10 1758 ILE B C 1
ATOM 7137 O O . ILE B 1 137 ? 169.386 144.208 165.211 1.00 40.02 1758 ILE B O 1
ATOM 7142 N N . SER B 1 138 ? 168.660 145.355 167.014 1.00 33.28 1759 SER B N 1
ATOM 7143 C CA . SER B 1 138 ? 169.973 145.509 167.630 1.00 35.14 1759 SER B CA 1
ATOM 7144 C C . SER B 1 138 ? 170.135 144.525 168.778 1.00 38.40 1759 SER B C 1
ATOM 7145 O O . SER B 1 138 ? 169.508 144.683 169.830 1.00 41.21 1759 SER B O 1
ATOM 7148 N N . VAL B 1 139 ? 170.974 143.510 168.571 1.00 39.31 1760 VAL B N 1
ATOM 7149 C CA . VAL B 1 139 ? 171.391 142.610 169.638 1.00 38.73 1760 VAL B CA 1
ATOM 7150 C C . VAL B 1 139 ? 172.913 142.596 169.573 1.00 44.15 1760 VAL B C 1
ATOM 7151 O O . VAL B 1 139 ? 173.497 141.835 168.794 1.00 48.68 1760 VAL B O 1
ATOM 7155 N N . ASN B 1 140 ? 173.576 143.447 170.346 1.00 41.31 1761 ASN B N 1
ATOM 7156 C CA . ASN B 1 140 ? 175.003 143.661 170.152 1.00 38.87 1761 ASN B CA 1
ATOM 7157 C C . ASN B 1 140 ? 175.739 143.858 171.468 1.00 41.73 1761 ASN B C 1
ATOM 7158 O O . ASN B 1 140 ? 175.188 144.397 172.431 1.00 45.37 1761 ASN B O 1
ATOM 7163 N N . SER B 1 141 ? 176.993 143.408 171.489 1.00 41.58 1762 SER B N 1
ATOM 7164 C CA . SER B 1 141 ? 177.914 143.630 172.594 1.00 42.43 1762 SER B CA 1
ATOM 7165 C C . SER B 1 141 ? 178.920 144.733 172.301 1.00 45.07 1762 SER B C 1
ATOM 7166 O O . SER B 1 141 ? 179.846 144.938 173.091 1.00 53.12 1762 SER B O 1
ATOM 7169 N N . GLY B 1 142 ? 178.764 145.442 171.191 1.00 41.47 1763 GLY B N 1
ATOM 7170 C CA . GLY B 1 142 ? 179.669 146.519 170.854 1.00 40.34 1763 GLY B CA 1
ATOM 7171 C C . GLY B 1 142 ? 180.710 146.123 169.831 1.00 44.29 1763 GLY B C 1
ATOM 7172 O O . GLY B 1 142 ? 180.563 145.164 169.066 1.00 51.10 1763 GLY B O 1
ATOM 7173 N N . ALA B 1 143 ? 181.786 146.905 169.813 1.00 42.45 1764 ALA B N 1
ATOM 7174 C CA . ALA B 1 143 ? 182.893 146.637 168.908 1.00 40.97 1764 ALA B CA 1
ATOM 7175 C C . ALA B 1 143 ? 183.675 145.411 169.362 1.00 42.13 1764 ALA B C 1
ATOM 7176 O O . ALA B 1 143 ? 183.755 145.100 170.553 1.00 46.06 1764 ALA B O 1
ATOM 7178 N N . ARG B 1 144 ? 184.252 144.706 168.394 1.00 38.42 1765 ARG B N 1
ATOM 7179 C CA . ARG B 1 144 ? 185.003 143.498 168.696 1.00 39.83 1765 ARG B CA 1
ATOM 7180 C C . ARG B 1 144 ? 186.391 143.840 169.228 1.00 47.99 1765 ARG B C 1
ATOM 7181 O O . ARG B 1 144 ? 187.110 144.664 168.657 1.00 49.19 1765 ARG B O 1
ATOM 7189 N N . ILE B 1 145 ? 186.762 143.192 170.331 1.00 47.78 1766 ILE B N 1
ATOM 7190 C CA . ILE B 1 145 ? 188.062 143.355 170.966 1.00 43.41 1766 ILE B CA 1
ATOM 7191 C C . ILE B 1 145 ? 188.853 142.077 170.734 1.00 44.76 1766 ILE B C 1
ATOM 7192 O O . ILE B 1 145 ? 188.298 140.975 170.752 1.00 48.70 1766 ILE B O 1
ATOM 7197 N N . GLY B 1 146 ? 190.155 142.222 170.493 1.00 43.89 1767 GLY B N 1
ATOM 7198 C CA . GLY B 1 146 ? 190.961 141.046 170.224 1.00 43.50 1767 GLY B CA 1
ATOM 7199 C C . GLY B 1 146 ? 192.413 141.231 170.603 1.00 42.92 1767 GLY B C 1
ATOM 7200 O O . GLY B 1 146 ? 192.923 142.349 170.706 1.00 46.07 1767 GLY B O 1
ATOM 7201 N N . VAL B 1 147 ? 193.072 140.092 170.818 1.00 40.75 1768 VAL B N 1
ATOM 7202 C CA . VAL B 1 147 ? 194.492 140.005 171.142 1.00 37.47 1768 VAL B CA 1
ATOM 7203 C C . VAL B 1 147 ? 195.121 138.976 170.211 1.00 38.41 1768 VAL B C 1
ATOM 7204 O O . VAL B 1 147 ? 194.549 137.909 169.968 1.00 44.35 1768 VAL B O 1
ATOM 7208 N N . ALA B 1 148 ? 196.288 139.315 169.656 1.00 34.05 1769 ALA B N 1
ATOM 7209 C CA . ALA B 1 148 ? 197.050 138.388 168.825 1.00 35.70 1769 ALA B CA 1
ATOM 7210 C C . ALA B 1 148 ? 197.530 137.217 169.673 1.00 42.53 1769 ALA B C 1
ATOM 7211 O O . ALA B 1 148 ? 198.139 137.417 170.729 1.00 46.41 1769 ALA B O 1
ATOM 7213 N N . GLU B 1 149 ? 197.260 135.994 169.214 1.00 41.45 1770 GLU B N 1
ATOM 7214 C CA . GLU B 1 149 ? 197.422 134.824 170.065 1.00 40.84 1770 GLU B CA 1
ATOM 7215 C C . GLU B 1 149 ? 198.700 134.034 169.813 1.00 43.91 1770 GLU B C 1
ATOM 7216 O O . GLU B 1 149 ? 199.128 133.297 170.707 1.00 47.78 1770 GLU B O 1
ATOM 7222 N N . GLU B 1 150 ? 199.321 134.155 168.637 1.00 40.78 1771 GLU B N 1
ATOM 7223 C CA . GLU B 1 150 ? 200.578 133.447 168.409 1.00 42.28 1771 GLU B CA 1
ATOM 7224 C C . GLU B 1 150 ? 201.720 134.081 169.205 1.00 47.70 1771 GLU B C 1
ATOM 7225 O O . GLU B 1 150 ? 202.559 133.370 169.783 1.00 49.80 1771 GLU B O 1
ATOM 7231 N N . VAL B 1 151 ? 201.736 135.415 169.289 1.00 44.75 1772 VAL B N 1
ATOM 7232 C CA . VAL B 1 151 ? 202.722 136.116 170.098 1.00 37.40 1772 VAL B CA 1
ATOM 7233 C C . VAL B 1 151 ? 202.448 135.861 171.571 1.00 38.41 1772 VAL B C 1
ATOM 7234 O O . VAL B 1 151 ? 203.376 135.670 172.363 1.00 42.41 1772 VAL B O 1
ATOM 7238 N N . LYS B 1 152 ? 201.163 135.804 171.941 1.00 38.88 1773 LYS B N 1
ATOM 7239 C CA . LYS B 1 152 ? 200.749 135.449 173.296 1.00 36.23 1773 LYS B CA 1
ATOM 7240 C C . LYS B 1 152 ? 201.212 134.050 173.674 1.00 36.25 1773 LYS B C 1
ATOM 7241 O O . LYS B 1 152 ? 201.601 133.801 174.821 1.00 37.75 1773 LYS B O 1
ATOM 7247 N N . SER B 1 153 ? 201.190 133.127 172.716 1.00 38.08 1774 SER B N 1
ATOM 7248 C CA . SER B 1 153 ? 201.672 131.779 172.976 1.00 40.57 1774 SER B CA 1
ATOM 7249 C C . SER B 1 153 ? 203.191 131.739 173.092 1.00 45.59 1774 SER B C 1
ATOM 7250 O O . SER B 1 153 ? 203.733 130.935 173.858 1.00 50.02 1774 SER B O 1
ATOM 7253 N N . ASP B 1 154 ? 203.901 132.592 172.349 1.00 44.15 1775 ASP B N 1
ATOM 7254 C CA . ASP B 1 154 ? 205.346 132.424 172.230 1.00 40.75 1775 ASP B CA 1
ATOM 7255 C C . ASP B 1 154 ? 206.179 133.669 172.540 1.00 40.39 1775 ASP B C 1
ATOM 7256 O O . ASP B 1 154 ? 207.271 133.804 171.981 1.00 44.12 1775 ASP B O 1
ATOM 7261 N N . PHE B 1 155 ? 205.733 134.566 173.421 1.00 38.45 1776 PHE B N 1
ATOM 7262 C CA . PHE B 1 155 ? 206.602 135.683 173.786 1.00 30.74 1776 PHE B CA 1
ATOM 7263 C C . PHE B 1 155 ? 207.493 135.309 174.965 1.00 34.94 1776 PHE B C 1
ATOM 7264 O O . PHE B 1 155 ? 207.165 134.432 175.769 1.00 42.77 1776 PHE B O 1
ATOM 7272 N N . ASN B 1 156 ? 208.629 135.996 175.067 1.00 31.76 1777 ASN B N 1
ATOM 7273 C CA . ASN B 1 156 ? 209.571 135.811 176.161 1.00 30.35 1777 ASN B CA 1
ATOM 7274 C C . ASN B 1 156 ? 209.863 137.151 176.814 1.00 33.75 1777 ASN B C 1
ATOM 7275 O O . ASN B 1 156 ? 209.649 138.207 176.212 1.00 38.04 1777 ASN B O 1
ATOM 7280 N N . VAL B 1 157 ? 210.344 137.100 178.053 1.00 33.11 1778 VAL B N 1
ATOM 7281 C CA . VAL B 1 157 ? 210.601 138.312 178.818 1.00 33.20 1778 VAL B CA 1
ATOM 7282 C C . VAL B 1 157 ? 212.098 138.478 179.063 1.00 40.74 1778 VAL B C 1
ATOM 7283 O O . VAL B 1 157 ? 212.861 137.512 179.131 1.00 45.95 1778 VAL B O 1
ATOM 7287 N N . ALA B 1 158 ? 212.515 139.733 179.211 1.00 39.30 1779 ALA B N 1
ATOM 7288 C CA . ALA B 1 158 ? 213.888 140.082 179.550 1.00 39.49 1779 ALA B CA 1
ATOM 7289 C C . ALA B 1 158 ? 213.908 140.613 180.974 1.00 40.29 1779 ALA B C 1
ATOM 7290 O O . ALA B 1 158 ? 213.325 141.666 181.254 1.00 44.01 1779 ALA B O 1
ATOM 7292 N N . TRP B 1 159 ? 214.581 139.893 181.866 1.00 38.78 1780 TRP B N 1
ATOM 7293 C CA . TRP B 1 159 ? 214.564 140.193 183.289 1.00 42.05 1780 TRP B CA 1
ATOM 7294 C C . TRP B 1 159 ? 215.773 141.034 183.665 1.00 47.07 1780 TRP B C 1
ATOM 7295 O O . TRP B 1 159 ? 216.841 140.909 183.057 1.00 48.99 1780 TRP B O 1
ATOM 7306 N N . LEU B 1 160 ? 215.592 141.902 184.663 1.00 47.81 1781 LEU B N 1
ATOM 7307 C CA . LEU B 1 160 ? 216.733 142.546 185.302 1.00 48.80 1781 LEU B CA 1
ATOM 7308 C C . LEU B 1 160 ? 217.598 141.513 186.011 1.00 52.75 1781 LEU B C 1
ATOM 7309 O O . LEU B 1 160 ? 218.830 141.540 185.917 1.00 54.82 1781 LEU B O 1
ATOM 7314 N N . ASP B 1 161 ? 216.959 140.587 186.721 1.00 53.76 1782 ASP B N 1
ATOM 7315 C CA . ASP B 1 161 ? 217.638 139.471 187.366 1.00 59.00 1782 ASP B CA 1
ATOM 7316 C C . ASP B 1 161 ? 216.769 138.239 187.167 1.00 64.37 1782 ASP B C 1
ATOM 7317 O O . ASP B 1 161 ? 215.592 138.246 187.537 1.00 65.89 1782 ASP B O 1
ATOM 7322 N N . ALA B 1 162 ? 217.347 137.190 186.579 1.00 68.24 1783 ALA B N 1
ATOM 7323 C CA . ALA B 1 162 ? 216.582 135.977 186.310 1.00 69.25 1783 ALA B CA 1
ATOM 7324 C C . ALA B 1 162 ? 216.302 135.200 187.589 1.00 76.60 1783 ALA B C 1
ATOM 7325 O O . ALA B 1 162 ? 215.337 134.429 187.654 1.00 76.10 1783 ALA B O 1
ATOM 7327 N N . GLU B 1 163 ? 217.146 135.375 188.610 1.00 79.94 1784 GLU B N 1
ATOM 7328 C CA . GLU B 1 163 ? 216.938 134.679 189.875 1.00 81.36 1784 GLU B CA 1
ATOM 7329 C C . GLU B 1 163 ? 215.726 135.228 190.619 1.00 75.99 1784 GLU B C 1
ATOM 7330 O O . GLU B 1 163 ? 214.967 134.468 191.230 1.00 79.29 1784 GLU B O 1
ATOM 7336 N N . ARG B 1 164 ? 215.526 136.545 190.577 1.00 69.61 1785 ARG B N 1
ATOM 7337 C CA . ARG B 1 164 ? 214.378 137.173 191.221 1.00 70.20 1785 ARG B CA 1
ATOM 7338 C C . ARG B 1 164 ? 213.511 137.852 190.172 1.00 70.87 1785 ARG B C 1
ATOM 7339 O O . ARG B 1 164 ? 213.794 138.995 189.777 1.00 73.32 1785 ARG B O 1
ATOM 7347 N N . PRO B 1 165 ? 212.453 137.199 189.684 1.00 64.39 1786 PRO B N 1
ATOM 7348 C CA . PRO B 1 165 ? 211.577 137.851 188.700 1.00 55.91 1786 PRO B CA 1
ATOM 7349 C C . PRO B 1 165 ? 210.712 138.963 189.272 1.00 54.36 1786 PRO B C 1
ATOM 7350 O O . PRO B 1 165 ? 210.125 139.729 188.499 1.00 55.94 1786 PRO B O 1
ATOM 7354 N N . GLU B 1 166 ? 210.609 139.080 190.597 1.00 55.42 1787 GLU B N 1
ATOM 7355 C CA . GLU B 1 166 ? 209.629 139.992 191.181 1.00 55.73 1787 GLU B CA 1
ATOM 7356 C C . GLU B 1 166 ? 210.077 141.448 191.106 1.00 59.24 1787 GLU B C 1
ATOM 7357 O O . GLU B 1 166 ? 209.261 142.358 191.292 1.00 62.35 1787 GLU B O 1
ATOM 7363 N N . ARG B 1 167 ? 211.366 141.696 190.846 1.00 61.81 1788 ARG B N 1
ATOM 7364 C CA . ARG B 1 167 ? 211.849 143.077 190.836 1.00 63.44 1788 ARG B CA 1
ATOM 7365 C C . ARG B 1 167 ? 211.409 143.833 189.587 1.00 60.16 1788 ARG B C 1
ATOM 7366 O O . ARG B 1 167 ? 210.983 144.990 189.679 1.00 62.89 1788 ARG B O 1
ATOM 7374 N N . GLY B 1 168 ? 211.502 143.217 188.418 1.00 54.76 1789 GLY B N 1
ATOM 7375 C CA . GLY B 1 168 ? 211.049 143.893 187.219 1.00 48.20 1789 GLY B CA 1
ATOM 7376 C C . GLY B 1 168 ? 211.575 143.245 185.961 1.00 46.42 1789 GLY B C 1
ATOM 7377 O O . GLY B 1 168 ? 212.422 142.354 185.990 1.00 48.55 1789 GLY B O 1
ATOM 7378 N N . PHE B 1 169 ? 211.049 143.731 184.837 1.00 40.80 1790 PHE B N 1
ATOM 7379 C CA . PHE B 1 169 ? 211.395 143.252 183.506 1.00 37.03 1790 PHE B CA 1
ATOM 7380 C C . PHE B 1 169 ? 211.718 144.452 182.630 1.00 39.15 1790 PHE B C 1
ATOM 7381 O O . PHE B 1 169 ? 211.199 145.548 182.862 1.00 43.24 1790 PHE B O 1
ATOM 7389 N N . LYS B 1 170 ? 212.577 144.248 181.631 1.00 39.83 1791 LYS B N 1
ATOM 7390 C CA . LYS B 1 170 ? 212.973 145.357 180.769 1.00 38.32 1791 LYS B CA 1
ATOM 7391 C C . LYS B 1 170 ? 212.091 145.447 179.526 1.00 43.08 1791 LYS B C 1
ATOM 7392 O O . LYS B 1 170 ? 211.446 146.474 179.289 1.00 47.96 1791 LYS B O 1
ATOM 7398 N N . TYR B 1 171 ? 212.044 144.386 178.720 1.00 40.16 1792 TYR B N 1
ATOM 7399 C CA . TYR B 1 171 ? 211.307 144.443 177.464 1.00 34.44 1792 TYR B CA 1
ATOM 7400 C C . TYR B 1 171 ? 210.734 143.074 177.134 1.00 35.25 1792 TYR B C 1
ATOM 7401 O O . TYR B 1 171 ? 211.118 142.057 177.718 1.00 39.40 1792 TYR B O 1
ATOM 7410 N N . LEU B 1 172 ? 209.802 143.065 176.182 1.00 34.30 1793 LEU B N 1
ATOM 7411 C CA . LEU B 1 172 ? 209.196 141.845 175.665 1.00 30.32 1793 LEU B CA 1
ATOM 7412 C C . LEU B 1 172 ? 209.901 141.478 174.366 1.00 31.03 1793 LEU B C 1
ATOM 7413 O O . LEU B 1 172 ? 209.946 142.288 173.434 1.00 36.60 1793 LEU B O 1
ATOM 7418 N N . TYR B 1 173 ? 210.449 140.268 174.298 1.00 27.21 1794 TYR B N 1
ATOM 7419 C CA . TYR B 1 173 ? 211.283 139.880 173.174 1.00 29.44 1794 TYR B CA 1
ATOM 7420 C C . TYR B 1 173 ? 210.875 138.510 172.644 1.00 34.99 1794 TYR B C 1
ATOM 7421 O O . TYR B 1 173 ? 210.133 137.763 173.287 1.00 42.57 1794 TYR B O 1
ATOM 7430 N N . LEU B 1 174 ? 211.380 138.194 171.452 1.00 34.65 1795 LEU B N 1
ATOM 7431 C CA . LEU B 1 174 ? 211.184 136.899 170.815 1.00 32.84 1795 LEU B CA 1
ATOM 7432 C C . LEU B 1 174 ? 212.534 136.251 170.547 1.00 37.85 1795 LEU B C 1
ATOM 7433 O O . LEU B 1 174 ? 213.495 136.935 170.181 1.00 45.24 1795 LEU B O 1
ATOM 7438 N N . THR B 1 175 ? 212.599 134.935 170.730 1.00 38.89 1796 THR B N 1
ATOM 7439 C CA . THR B 1 175 ? 213.765 134.147 170.367 1.00 42.10 1796 THR B CA 1
ATOM 7440 C C . THR B 1 175 ? 213.852 134.049 168.841 1.00 45.85 1796 THR B C 1
ATOM 7441 O O . THR B 1 175 ? 212.857 134.267 168.147 1.00 50.89 1796 THR B O 1
ATOM 7445 N N . PRO B 1 176 ? 215.046 133.769 168.284 1.00 46.55 1797 PRO B N 1
ATOM 7446 C CA . PRO B 1 176 ? 215.154 133.659 166.813 1.00 52.34 1797 PRO B CA 1
ATOM 7447 C C . PRO B 1 176 ? 214.341 132.537 166.177 1.00 58.08 1797 PRO B C 1
ATOM 7448 O O . PRO B 1 176 ? 213.873 132.699 165.042 1.00 60.91 1797 PRO B O 1
ATOM 7452 N N . GLU B 1 177 ? 214.153 131.407 166.865 1.00 56.76 1798 GLU B N 1
ATOM 7453 C CA . GLU B 1 177 ? 213.404 130.308 166.259 1.00 51.50 1798 GLU B CA 1
ATOM 7454 C C . GLU B 1 177 ? 211.905 130.597 166.223 1.00 53.84 1798 GLU B C 1
ATOM 7455 O O . GLU B 1 177 ? 211.194 130.090 165.348 1.00 59.18 1798 GLU B O 1
ATOM 7461 N N . VAL B 1 178 ? 211.405 131.403 167.163 1.00 51.08 1799 VAL B N 1
ATOM 7462 C CA . VAL B 1 178 ? 210.028 131.886 167.079 1.00 48.88 1799 VAL B CA 1
ATOM 7463 C C . VAL B 1 178 ? 209.891 132.911 165.956 1.00 53.30 1799 VAL B C 1
ATOM 7464 O O . VAL B 1 178 ? 208.890 132.926 165.222 1.00 59.47 1799 VAL B O 1
ATOM 7468 N N . TYR B 1 179 ? 210.906 133.766 165.789 1.00 53.65 1800 TYR B N 1
ATOM 7469 C CA . TYR B 1 179 ? 210.872 134.784 164.742 1.00 58.51 1800 TYR B CA 1
ATOM 7470 C C . TYR B 1 179 ? 210.962 134.172 163.351 1.00 63.83 1800 TYR B C 1
ATOM 7471 O O . TYR B 1 179 ? 210.467 134.757 162.382 1.00 66.14 1800 TYR B O 1
ATOM 7480 N N . SER B 1 180 ? 211.610 133.011 163.228 1.00 64.63 1801 SER B N 1
ATOM 7481 C CA . SER B 1 180 ? 211.636 132.314 161.946 1.00 61.82 1801 SER B CA 1
ATOM 7482 C C . SER B 1 180 ? 210.243 131.840 161.548 1.00 59.09 1801 SER B C 1
ATOM 7483 O O . SER B 1 180 ? 209.889 131.850 160.364 1.00 58.85 1801 SER B O 1
ATOM 7486 N N . LYS B 1 181 ? 209.439 131.421 162.527 1.00 57.53 1802 LYS B N 1
ATOM 7487 C CA . LYS B 1 181 ? 208.069 131.013 162.239 1.00 57.85 1802 LYS B CA 1
ATOM 7488 C C . LYS B 1 181 ? 207.162 132.215 161.989 1.00 62.67 1802 LYS B C 1
ATOM 7489 O O . LYS B 1 181 ? 206.352 132.202 161.055 1.00 67.28 1802 LYS B O 1
ATOM 7495 N N . LEU B 1 182 ? 207.284 133.264 162.802 1.00 62.85 1803 LEU B N 1
ATOM 7496 C CA . LEU B 1 182 ? 206.335 134.373 162.760 1.00 62.89 1803 LEU B CA 1
ATOM 7497 C C . LEU B 1 182 ? 206.816 135.574 161.956 1.00 67.76 1803 LEU B C 1
ATOM 7498 O O . LEU B 1 182 ? 206.165 136.623 161.999 1.00 70.38 1803 LEU B O 1
ATOM 7503 N N . GLY B 1 183 ? 207.931 135.463 161.235 1.00 68.54 1804 GLY B N 1
ATOM 7504 C CA . GLY B 1 183 ? 208.404 136.596 160.457 1.00 70.54 1804 GLY B CA 1
ATOM 7505 C C . GLY B 1 183 ? 207.607 136.825 159.187 1.00 76.78 1804 GLY B C 1
ATOM 7506 O O . GLY B 1 183 ? 207.425 137.967 158.757 1.00 77.75 1804 GLY B O 1
ATOM 7507 N N . ALA B 1 184 ? 207.128 135.745 158.566 1.00 76.20 1805 ALA B N 1
ATOM 7508 C CA . ALA B 1 184 ? 206.463 135.869 157.272 1.00 77.30 1805 ALA B CA 1
ATOM 7509 C C . ALA B 1 184 ? 205.048 136.416 157.402 1.00 77.89 1805 ALA B C 1
ATOM 7510 O O . ALA B 1 184 ? 204.553 137.074 156.479 1.00 80.56 1805 ALA B O 1
ATOM 7512 N N . LEU B 1 185 ? 204.384 136.164 158.527 1.00 75.65 1806 LEU B N 1
ATOM 7513 C CA . LEU B 1 185 ? 202.993 136.567 158.691 1.00 74.48 1806 LEU B CA 1
ATOM 7514 C C . LEU B 1 185 ? 202.834 138.021 159.115 1.00 74.20 1806 LEU B C 1
ATOM 7515 O O . LEU B 1 185 ? 201.704 138.523 159.118 1.00 75.89 1806 LEU B O 1
ATOM 7520 N N . GLY B 1 186 ? 203.924 138.705 159.456 1.00 71.02 1807 GLY B N 1
ATOM 7521 C CA . GLY B 1 186 ? 203.870 140.102 159.842 1.00 67.13 1807 GLY B CA 1
ATOM 7522 C C . GLY B 1 186 ? 203.140 140.367 161.142 1.00 63.74 1807 GLY B C 1
ATOM 7523 O O . GLY B 1 186 ? 202.334 141.299 161.227 1.00 66.07 1807 GLY B O 1
ATOM 7524 N N . SER B 1 187 ? 203.408 139.554 162.161 1.00 55.38 1808 SER B N 1
ATOM 7525 C CA . SER B 1 187 ? 202.764 139.705 163.456 1.00 54.19 1808 SER B CA 1
ATOM 7526 C C . SER B 1 187 ? 203.546 140.589 164.417 1.00 56.34 1808 SER B C 1
ATOM 7527 O O . SER B 1 187 ? 202.974 141.070 165.398 1.00 55.51 1808 SER B O 1
ATOM 7530 N N . VAL B 1 188 ? 204.836 140.803 164.185 1.00 56.65 1809 VAL B N 1
ATOM 7531 C CA . VAL B 1 188 ? 205.633 141.643 165.069 1.00 49.35 1809 VAL B CA 1
ATOM 7532 C C . VAL B 1 188 ? 206.456 142.605 164.228 1.00 51.67 1809 VAL B C 1
ATOM 7533 O O . VAL B 1 188 ? 206.883 142.285 163.116 1.00 55.13 1809 VAL B O 1
ATOM 7537 N N . LYS B 1 189 ? 206.651 143.802 164.764 1.00 49.95 1810 LYS B N 1
ATOM 7538 C CA . LYS B 1 189 ? 207.670 144.727 164.295 1.00 48.22 1810 LYS B CA 1
ATOM 7539 C C . LYS B 1 189 ? 208.745 144.786 165.366 1.00 47.40 1810 LYS B C 1
ATOM 7540 O O . LYS B 1 189 ? 208.475 145.219 166.492 1.00 49.75 1810 LYS B O 1
ATOM 7546 N N . THR B 1 190 ? 209.951 144.339 165.014 1.00 46.43 1811 THR B N 1
ATOM 7547 C CA . THR B 1 190 ? 210.997 144.053 165.983 1.00 47.12 1811 THR B CA 1
ATOM 7548 C C . THR B 1 190 ? 212.304 144.735 165.603 1.00 51.23 1811 THR B C 1
ATOM 7549 O O . THR B 1 190 ? 212.458 145.281 164.508 1.00 55.43 1811 THR B O 1
ATOM 7553 N N . GLU B 1 191 ? 213.244 144.694 166.545 1.00 52.92 1812 GLU B N 1
ATOM 7554 C CA . GLU B 1 191 ? 214.597 145.205 166.374 1.00 56.64 1812 GLU B CA 1
ATOM 7555 C C . GLU B 1 191 ? 215.581 144.141 166.839 1.00 57.16 1812 GLU B C 1
ATOM 7556 O O . GLU B 1 191 ? 215.369 143.513 167.882 1.00 58.92 1812 GLU B O 1
ATOM 7562 N N . LEU B 1 192 ? 216.651 143.934 166.072 1.00 54.59 1813 LEU B N 1
ATOM 7563 C CA . LEU B 1 192 ? 217.669 142.960 166.449 1.00 55.63 1813 LEU B CA 1
ATOM 7564 C C . LEU B 1 192 ? 218.614 143.573 167.473 1.00 59.53 1813 LEU B C 1
ATOM 7565 O O . LEU B 1 192 ? 219.377 144.492 167.155 1.00 62.94 1813 LEU B O 1
ATOM 7570 N N . ILE B 1 193 ? 218.563 143.064 168.701 1.00 58.43 1814 ILE B N 1
ATOM 7571 C CA . ILE B 1 193 ? 219.390 143.539 169.802 1.00 54.64 1814 ILE B CA 1
ATOM 7572 C C . ILE B 1 193 ? 220.182 142.363 170.351 1.00 61.45 1814 ILE B C 1
ATOM 7573 O O . ILE B 1 193 ? 219.608 141.324 170.695 1.00 67.87 1814 ILE B O 1
ATOM 7578 N N . GLU B 1 194 ? 221.500 142.523 170.429 1.00 66.23 1815 GLU B N 1
ATOM 7579 C CA . GLU B 1 194 ? 222.371 141.529 171.046 1.00 72.06 1815 GLU B CA 1
ATOM 7580 C C . GLU B 1 194 ? 222.592 141.922 172.502 1.00 75.00 1815 GLU B C 1
ATOM 7581 O O . GLU B 1 194 ? 223.491 142.710 172.811 1.00 76.61 1815 GLU B O 1
ATOM 7587 N N . ASP B 1 195 ? 221.773 141.368 173.392 1.00 74.83 1816 ASP B N 1
ATOM 7588 C CA . ASP B 1 195 ? 221.896 141.580 174.824 1.00 73.61 1816 ASP B CA 1
ATOM 7589 C C . ASP B 1 195 ? 222.286 140.260 175.472 1.00 78.12 1816 ASP B C 1
ATOM 7590 O O . ASP B 1 195 ? 221.839 139.192 175.040 1.00 78.59 1816 ASP B O 1
ATOM 7595 N N . GLU B 1 196 ? 223.117 140.357 176.515 1.00 81.31 1817 GLU B N 1
ATOM 7596 C CA . GLU B 1 196 ? 223.810 139.232 177.172 1.00 83.36 1817 GLU B CA 1
ATOM 7597 C C . GLU B 1 196 ? 224.617 138.518 176.089 1.00 84.60 1817 GLU B C 1
ATOM 7598 O O . GLU B 1 196 ? 225.420 139.171 175.404 1.00 86.62 1817 GLU B O 1
ATOM 7604 N N . GLY B 1 197 ? 224.446 137.212 175.892 1.00 78.41 1818 GLY B N 1
ATOM 7605 C CA . GLY B 1 197 ? 225.172 136.488 174.869 1.00 76.52 1818 GLY B CA 1
ATOM 7606 C C . GLY B 1 197 ? 224.345 135.920 173.740 1.00 75.38 1818 GLY B C 1
ATOM 7607 O O . GLY B 1 197 ? 224.866 135.105 172.965 1.00 78.47 1818 GLY B O 1
ATOM 7608 N N . GLU B 1 198 ? 223.079 136.306 173.606 1.00 73.32 1819 GLU B N 1
ATOM 7609 C CA . GLU B 1 198 ? 222.195 135.722 172.610 1.00 75.52 1819 GLU B CA 1
ATOM 7610 C C . GLU B 1 198 ? 221.534 136.817 171.786 1.00 75.17 1819 GLU B C 1
ATOM 7611 O O . GLU B 1 198 ? 221.326 137.937 172.261 1.00 74.64 1819 GLU B O 1
ATOM 7617 N N . SER B 1 199 ? 221.212 136.480 170.540 1.00 70.92 1820 SER B N 1
ATOM 7618 C CA . SER B 1 199 ? 220.473 137.396 169.686 1.00 63.41 1820 SER B CA 1
ATOM 7619 C C . SER B 1 199 ? 219.005 137.419 170.088 1.00 60.86 1820 SER B C 1
ATOM 7620 O O . SER B 1 199 ? 218.367 136.373 170.238 1.00 66.44 1820 SER B O 1
ATOM 7623 N N . ARG B 1 200 ? 218.467 138.623 170.259 1.00 55.33 1821 ARG B N 1
ATOM 7624 C CA . ARG B 1 200 ? 217.099 138.808 170.713 1.00 50.12 1821 ARG B CA 1
ATOM 7625 C C . ARG B 1 200 ? 216.395 139.779 169.780 1.00 49.65 1821 ARG B C 1
ATOM 7626 O O . ARG B 1 200 ? 217.019 140.676 169.207 1.00 57.82 1821 ARG B O 1
ATOM 7634 N N . TYR B 1 201 ? 215.091 139.592 169.632 1.00 41.75 1822 TYR B N 1
ATOM 7635 C CA . TYR B 1 201 ? 214.257 140.441 168.787 1.00 41.55 1822 TYR B CA 1
ATOM 7636 C C . TYR B 1 201 ? 213.285 141.192 169.688 1.00 40.79 1822 TYR B C 1
ATOM 7637 O O . TYR B 1 201 ? 212.231 140.664 170.053 1.00 44.46 1822 TYR B O 1
ATOM 7646 N N . ARG B 1 202 ? 213.646 142.422 170.047 1.00 36.91 1823 ARG B N 1
ATOM 7647 C CA . ARG B 1 202 ? 212.805 143.226 170.923 1.00 36.03 1823 ARG B CA 1
ATOM 7648 C C . ARG B 1 202 ? 211.553 143.684 170.190 1.00 40.85 1823 ARG B C 1
ATOM 7649 O O . ARG B 1 202 ? 211.631 144.377 169.173 1.00 48.17 1823 ARG B O 1
ATOM 7657 N N . ILE B 1 203 ? 210.394 143.314 170.727 1.00 37.68 1824 ILE B N 1
ATOM 7658 C CA . ILE B 1 203 ? 209.113 143.596 170.091 1.00 36.32 1824 ILE B CA 1
ATOM 7659 C C . ILE B 1 203 ? 208.814 145.079 170.261 1.00 38.65 1824 ILE B C 1
ATOM 7660 O O . ILE B 1 203 ? 208.517 145.540 171.365 1.00 40.50 1824 ILE B O 1
ATOM 7665 N N . THR B 1 204 ? 208.908 145.833 169.166 1.00 40.16 1825 THR B N 1
ATOM 7666 C CA . THR B 1 204 ? 208.459 147.218 169.200 1.00 41.69 1825 THR B CA 1
ATOM 7667 C C . THR B 1 204 ? 206.946 147.307 169.045 1.00 42.04 1825 THR B C 1
ATOM 7668 O O . THR B 1 204 ? 206.290 148.076 169.755 1.00 42.50 1825 THR B O 1
ATOM 7672 N N . ASP B 1 205 ? 206.373 146.534 168.121 1.00 43.98 1826 ASP B N 1
ATOM 7673 C CA . ASP B 1 205 ? 204.931 146.568 167.894 1.00 43.67 1826 ASP B CA 1
ATOM 7674 C C . ASP B 1 205 ? 204.402 145.157 167.685 1.00 45.63 1826 ASP B C 1
ATOM 7675 O O . ASP B 1 205 ? 205.110 144.285 167.173 1.00 51.97 1826 ASP B O 1
ATOM 7680 N N . ILE B 1 206 ? 203.136 144.952 168.050 1.00 42.39 1827 ILE B N 1
ATOM 7681 C CA . ILE B 1 206 ? 202.429 143.695 167.818 1.00 44.75 1827 ILE B CA 1
ATOM 7682 C C . ILE B 1 206 ? 201.303 143.943 166.823 1.00 48.42 1827 ILE B C 1
ATOM 7683 O O . ILE B 1 206 ? 200.461 144.825 167.032 1.00 49.13 1827 ILE B O 1
ATOM 7688 N N . ILE B 1 207 ? 201.293 143.163 165.742 1.00 46.62 1828 ILE B N 1
ATOM 7689 C CA . ILE B 1 207 ? 200.275 143.214 164.704 1.00 45.64 1828 ILE B CA 1
ATOM 7690 C C . ILE B 1 207 ? 199.646 141.816 164.683 1.00 49.91 1828 ILE B C 1
ATOM 7691 O O . ILE B 1 207 ? 200.203 140.862 165.219 1.00 53.54 1828 ILE B O 1
ATOM 7696 N N . GLY B 1 208 ? 198.455 141.691 164.108 1.00 51.83 1829 GLY B N 1
ATOM 7697 C CA . GLY B 1 208 ? 197.816 140.397 164.026 1.00 55.04 1829 GLY B CA 1
ATOM 7698 C C . GLY B 1 208 ? 197.724 139.927 162.590 1.00 63.14 1829 GLY B C 1
ATOM 7699 O O . GLY B 1 208 ? 197.532 140.715 161.661 1.00 65.52 1829 GLY B O 1
ATOM 7700 N N . LYS B 1 209 ? 197.883 138.611 162.421 1.00 62.16 1830 LYS B N 1
ATOM 7701 C CA . LYS B 1 209 ? 197.560 138.001 161.137 1.00 63.03 1830 LYS B CA 1
ATOM 7702 C C . LYS B 1 209 ? 196.053 137.963 160.935 1.00 65.95 1830 LYS B C 1
ATOM 7703 O O . LYS B 1 209 ? 195.567 137.943 159.798 1.00 69.38 1830 LYS B O 1
ATOM 7709 N N . GLU B 1 210 ? 195.301 137.951 162.031 1.00 62.45 1831 GLU B N 1
ATOM 7710 C CA . GLU B 1 210 ? 193.856 138.047 162.004 1.00 62.26 1831 GLU B CA 1
ATOM 7711 C C . GLU B 1 210 ? 193.429 139.512 162.000 1.00 61.93 1831 GLU B C 1
ATOM 7712 O O . GLU B 1 210 ? 194.230 140.425 162.219 1.00 63.87 1831 GLU B O 1
ATOM 7718 N N . ASP B 1 211 ? 192.145 139.733 161.745 1.00 60.26 1832 ASP B N 1
ATOM 7719 C CA . ASP B 1 211 ? 191.580 141.070 161.713 1.00 56.72 1832 ASP B CA 1
ATOM 7720 C C . ASP B 1 211 ? 190.408 141.143 162.679 1.00 53.61 1832 ASP B C 1
ATOM 7721 O O . ASP B 1 211 ? 189.790 140.132 163.021 1.00 55.09 1832 ASP B O 1
ATOM 7726 N N . GLY B 1 212 ? 190.111 142.361 163.120 1.00 53.02 1833 GLY B N 1
ATOM 7727 C CA . GLY B 1 212 ? 189.112 142.585 164.139 1.00 52.61 1833 GLY B CA 1
ATOM 7728 C C . GLY B 1 212 ? 189.665 142.792 165.530 1.00 53.53 1833 GLY B C 1
ATOM 7729 O O . GLY B 1 212 ? 188.881 142.878 166.483 1.00 53.79 1833 GLY B O 1
ATOM 7730 N N . LEU B 1 213 ? 190.990 142.873 165.676 1.00 51.10 1834 LEU B N 1
ATOM 7731 C CA . LEU B 1 213 ? 191.588 143.004 167.000 1.00 47.97 1834 LEU B CA 1
ATOM 7732 C C . LEU B 1 213 ? 191.420 144.412 167.558 1.00 48.92 1834 LEU B C 1
ATOM 7733 O O . LEU B 1 213 ? 191.106 144.582 168.741 1.00 51.75 1834 LEU B O 1
ATOM 7738 N N . GLY B 1 214 ? 191.620 145.433 166.726 1.00 50.67 1835 GLY B N 1
ATOM 7739 C CA . GLY B 1 214 ? 191.744 146.787 167.231 1.00 47.93 1835 GLY B CA 1
ATOM 7740 C C . GLY B 1 214 ? 190.946 147.865 166.528 1.00 44.37 1835 GLY B C 1
ATOM 7741 O O . GLY B 1 214 ? 189.721 147.778 166.410 1.00 49.26 1835 GLY B O 1
ATOM 7742 N N . VAL B 1 215 ? 191.652 148.899 166.061 1.00 40.30 1836 VAL B N 1
ATOM 7743 C CA . VAL B 1 215 ? 191.032 150.141 165.609 1.00 45.55 1836 VAL B CA 1
ATOM 7744 C C . VAL B 1 215 ? 190.339 150.032 164.255 1.00 52.97 1836 VAL B C 1
ATOM 7745 O O . VAL B 1 215 ? 189.673 150.983 163.836 1.00 53.66 1836 VAL B O 1
ATOM 7749 N N . GLU B 1 216 ? 190.491 148.914 163.541 1.00 47.99 1837 GLU B N 1
ATOM 7750 C CA . GLU B 1 216 ? 189.826 148.779 162.246 1.00 44.22 1837 GLU B CA 1
ATOM 7751 C C . GLU B 1 216 ? 188.320 148.576 162.400 1.00 46.01 1837 GLU B C 1
ATOM 7752 O O . GLU B 1 216 ? 187.533 149.006 161.539 1.00 51.60 1837 GLU B O 1
ATOM 7758 N N . CYS B 1 217 ? 187.897 147.953 163.505 1.00 41.27 1838 CYS B N 1
ATOM 7759 C CA . CYS B 1 217 ? 186.478 147.917 163.846 1.00 44.55 1838 CYS B CA 1
ATOM 7760 C C . CYS B 1 217 ? 185.949 149.320 164.101 1.00 48.56 1838 CYS B C 1
ATOM 7761 O O . CYS B 1 217 ? 184.834 149.662 163.686 1.00 50.81 1838 CYS B O 1
ATOM 7764 N N . LEU B 1 218 ? 186.757 150.158 164.756 1.00 45.82 1839 LEU B N 1
ATOM 7765 C CA . LEU B 1 218 ? 186.382 151.549 164.973 1.00 45.36 1839 LEU B CA 1
ATOM 7766 C C . LEU B 1 218 ? 186.397 152.339 163.669 1.00 47.30 1839 LEU B C 1
ATOM 7767 O O . LEU B 1 218 ? 185.705 153.356 163.546 1.00 48.68 1839 LEU B O 1
ATOM 7772 N N . ARG B 1 219 ? 187.193 151.897 162.691 1.00 47.26 1840 ARG B N 1
ATOM 7773 C CA . ARG B 1 219 ? 187.183 152.548 161.385 1.00 47.22 1840 ARG B CA 1
ATOM 7774 C C . ARG B 1 219 ? 185.883 152.261 160.645 1.00 47.58 1840 ARG B C 1
ATOM 7775 O O . ARG B 1 219 ? 185.249 153.177 160.106 1.00 50.07 1840 ARG B O 1
ATOM 7783 N N . ASP B 1 220 ? 185.456 150.996 160.630 1.00 44.55 1841 ASP B N 1
ATOM 7784 C CA . ASP B 1 220 ? 184.211 150.650 159.945 1.00 44.42 1841 ASP B CA 1
ATOM 7785 C C . ASP B 1 220 ? 182.964 151.075 160.728 1.00 45.18 1841 ASP B C 1
ATOM 7786 O O . ASP B 1 220 ? 181.874 151.195 160.140 1.00 46.67 1841 ASP B O 1
ATOM 7791 N N . ALA B 1 221 ? 183.105 151.323 162.034 1.00 42.20 1842 ALA B N 1
ATOM 7792 C CA . ALA B 1 221 ? 181.998 151.852 162.824 1.00 40.58 1842 ALA B CA 1
ATOM 7793 C C . ALA B 1 221 ? 181.595 153.249 162.364 1.00 41.65 1842 ALA B C 1
ATOM 7794 O O . ALA B 1 221 ? 180.402 153.582 162.329 1.00 44.17 1842 ALA B O 1
ATOM 7796 N N . GLY B 1 222 ? 182.577 154.078 162.004 1.00 40.55 1843 GLY B N 1
ATOM 7797 C CA . GLY B 1 222 ? 182.267 155.388 161.453 1.00 39.80 1843 GLY B CA 1
ATOM 7798 C C . GLY B 1 222 ? 181.597 155.305 160.096 1.00 40.14 1843 GLY B C 1
ATOM 7799 O O . GLY B 1 222 ? 180.785 156.165 159.739 1.00 45.76 1843 GLY B O 1
ATOM 7800 N N . LEU B 1 223 ? 181.927 154.265 159.326 1.00 36.31 1844 LEU B N 1
ATOM 7801 C CA . LEU B 1 223 ? 181.254 154.011 158.056 1.00 36.17 1844 LEU B CA 1
ATOM 7802 C C . LEU B 1 223 ? 179.778 153.707 158.275 1.00 38.92 1844 LEU B C 1
ATOM 7803 O O . LEU B 1 223 ? 178.910 154.238 157.565 1.00 42.45 1844 LEU B O 1
ATOM 7808 N N . ILE B 1 224 ? 179.479 152.878 159.286 1.00 39.57 1845 ILE B N 1
ATOM 7809 C CA . ILE B 1 224 ? 178.083 152.612 159.649 1.00 38.18 1845 ILE B CA 1
ATOM 7810 C C . ILE B 1 224 ? 177.384 153.885 160.115 1.00 37.48 1845 ILE B C 1
ATOM 7811 O O . ILE B 1 224 ? 176.235 154.142 159.738 1.00 40.93 1845 ILE B O 1
ATOM 7816 N N . ALA B 1 225 ? 178.058 154.693 160.942 1.00 35.14 1846 ALA B N 1
ATOM 7817 C CA . ALA B 1 225 ? 177.445 155.910 161.476 1.00 37.14 1846 ALA B CA 1
ATOM 7818 C C . ALA B 1 225 ? 177.116 156.915 160.373 1.00 39.75 1846 ALA B C 1
ATOM 7819 O O . ALA B 1 225 ? 176.018 157.493 160.355 1.00 45.45 1846 ALA B O 1
ATOM 7821 N N . GLY B 1 226 ? 178.035 157.095 159.419 1.00 36.42 1847 GLY B N 1
ATOM 7822 C CA . GLY B 1 226 ? 177.768 157.981 158.297 1.00 37.62 1847 GLY B CA 1
ATOM 7823 C C . GLY B 1 226 ? 176.664 157.473 157.388 1.00 40.06 1847 GLY B C 1
ATOM 7824 O O . GLY B 1 226 ? 175.807 158.247 156.944 1.00 45.75 1847 GLY B O 1
ATOM 7825 N N . GLU B 1 227 ? 176.654 156.161 157.117 1.00 37.96 1848 GLU B N 1
ATOM 7826 C CA . GLU B 1 227 ? 175.598 155.591 156.285 1.00 38.48 1848 GLU B CA 1
ATOM 7827 C C . GLU B 1 227 ? 174.238 155.641 156.978 1.00 39.92 1848 GLU B C 1
ATOM 7828 O O . GLU B 1 227 ? 173.214 155.866 156.325 1.00 45.14 1848 GLU B O 1
ATOM 7834 N N . THR B 1 228 ? 174.209 155.488 158.303 1.00 38.22 1849 THR B N 1
ATOM 7835 C CA . THR B 1 228 ? 172.942 155.545 159.025 1.00 37.53 1849 THR B CA 1
ATOM 7836 C C . THR B 1 228 ? 172.406 156.970 159.077 1.00 39.13 1849 THR B C 1
ATOM 7837 O O . THR B 1 228 ? 171.190 157.185 158.981 1.00 41.90 1849 THR B O 1
ATOM 7841 N N . ALA B 1 229 ? 173.301 157.959 159.194 1.00 40.67 1850 ALA B N 1
ATOM 7842 C CA . ALA B 1 229 ? 172.881 159.354 159.080 1.00 40.49 1850 ALA B CA 1
ATOM 7843 C C . ALA B 1 229 ? 172.325 159.661 157.691 1.00 43.64 1850 ALA B C 1
ATOM 7844 O O . ALA B 1 229 ? 171.270 160.301 157.564 1.00 47.30 1850 ALA B O 1
ATOM 7846 N N . GLN B 1 230 ? 173.002 159.176 156.640 1.00 42.38 1851 GLN B N 1
ATOM 7847 C CA . GLN B 1 230 ? 172.530 159.396 155.272 1.00 42.37 1851 GLN B CA 1
ATOM 7848 C C . GLN B 1 230 ? 171.198 158.697 155.014 1.00 44.82 1851 GLN B C 1
ATOM 7849 O O . GLN B 1 230 ? 170.331 159.232 154.310 1.00 49.39 1851 GLN B O 1
ATOM 7855 N N . ALA B 1 231 ? 171.014 157.507 155.589 1.00 40.59 1852 ALA B N 1
ATOM 7856 C CA . ALA B 1 231 ? 169.749 156.797 155.462 1.00 37.79 1852 ALA B CA 1
ATOM 7857 C C . ALA B 1 231 ? 168.639 157.504 156.225 1.00 39.35 1852 ALA B C 1
ATOM 7858 O O . ALA B 1 231 ? 167.472 157.444 155.826 1.00 42.39 1852 ALA B O 1
ATOM 7860 N N . TYR B 1 232 ? 168.976 158.165 157.336 1.00 39.48 1853 TYR B N 1
ATOM 7861 C CA . TYR B 1 232 ? 167.981 158.979 158.027 1.00 40.33 1853 TYR B CA 1
ATOM 7862 C C . TYR B 1 232 ? 167.550 160.169 157.181 1.00 43.66 1853 TYR B C 1
ATOM 7863 O O . TYR B 1 232 ? 166.370 160.538 157.177 1.00 45.45 1853 TYR B O 1
ATOM 7872 N N . GLU B 1 233 ? 168.493 160.794 156.468 1.00 43.24 1854 GLU B N 1
ATOM 7873 C CA . GLU B 1 233 ? 168.102 161.894 155.583 1.00 43.06 1854 GLU B CA 1
ATOM 7874 C C . GLU B 1 233 ? 167.297 161.410 154.379 1.00 47.11 1854 GLU B C 1
ATOM 7875 O O . GLU B 1 233 ? 166.384 162.110 153.925 1.00 50.39 1854 GLU B O 1
ATOM 7881 N N . ASP B 1 234 ? 167.606 160.228 153.843 1.00 45.88 1855 ASP B N 1
ATOM 7882 C CA . ASP B 1 234 ? 167.046 159.867 152.544 1.00 42.41 1855 ASP B CA 1
ATOM 7883 C C . ASP B 1 234 ? 165.885 158.875 152.587 1.00 44.95 1855 ASP B C 1
ATOM 7884 O O . ASP B 1 234 ? 165.054 158.906 151.674 1.00 49.19 1855 ASP B O 1
ATOM 7889 N N . ILE B 1 235 ? 165.789 157.994 153.586 1.00 44.57 1856 ILE B N 1
ATOM 7890 C CA . ILE B 1 235 ? 164.672 157.052 153.691 1.00 38.61 1856 ILE B CA 1
ATOM 7891 C C . ILE B 1 235 ? 164.159 157.042 155.127 1.00 37.95 1856 ILE B C 1
ATOM 7892 O O . ILE B 1 235 ? 164.596 157.824 155.973 1.00 40.45 1856 ILE B O 1
ATOM 7897 N N . VAL B 1 236 ? 163.206 156.153 155.397 1.00 38.08 1857 VAL B N 1
ATOM 7898 C CA . VAL B 1 236 ? 162.598 156.019 156.719 1.00 36.38 1857 VAL B CA 1
ATOM 7899 C C . VAL B 1 236 ? 163.273 154.866 157.453 1.00 39.35 1857 VAL B C 1
ATOM 7900 O O . VAL B 1 236 ? 163.335 153.744 156.939 1.00 40.78 1857 VAL B O 1
ATOM 7904 N N . THR B 1 237 ? 163.774 155.139 158.656 1.00 38.24 1858 THR B N 1
ATOM 7905 C CA . THR B 1 237 ? 164.560 154.186 159.429 1.00 38.22 1858 THR B CA 1
ATOM 7906 C C . THR B 1 237 ? 163.881 153.901 160.763 1.00 39.43 1858 THR B C 1
ATOM 7907 O O . THR B 1 237 ? 163.555 154.832 161.505 1.00 41.17 1858 THR B O 1
ATOM 7911 N N . ILE B 1 238 ? 163.679 152.617 161.070 1.00 36.75 1859 ILE B N 1
ATOM 7912 C CA . ILE B 1 238 ? 163.087 152.182 162.334 1.00 34.11 1859 ILE B CA 1
ATOM 7913 C C . ILE B 1 238 ? 164.054 151.215 163.008 1.00 36.50 1859 ILE B C 1
ATOM 7914 O O . ILE B 1 238 ? 164.627 150.342 162.347 1.00 39.04 1859 ILE B O 1
ATOM 7919 N N . SER B 1 239 ? 164.252 151.381 164.320 1.00 35.59 1860 SER B N 1
ATOM 7920 C CA . SER B 1 239 ? 165.171 150.556 165.096 1.00 31.46 1860 SER B CA 1
ATOM 7921 C C . SER B 1 239 ? 164.449 149.908 166.270 1.00 33.49 1860 SER B C 1
ATOM 7922 O O . SER B 1 239 ? 163.581 150.526 166.894 1.00 36.80 1860 SER B O 1
ATOM 7925 N N . ILE B 1 240 ? 164.809 148.657 166.561 1.00 33.36 1861 ILE B N 1
ATOM 7926 C CA . ILE B 1 240 ? 164.268 147.893 167.683 1.00 28.47 1861 ILE B CA 1
ATOM 7927 C C . ILE B 1 240 ? 165.434 147.403 168.534 1.00 31.25 1861 ILE B C 1
ATOM 7928 O O . ILE B 1 240 ? 166.443 146.934 167.995 1.00 36.89 1861 ILE B O 1
ATOM 7933 N N . VAL B 1 241 ? 165.307 147.543 169.852 1.00 30.51 1862 VAL B N 1
ATOM 7934 C CA . VAL B 1 241 ? 166.280 147.037 170.817 1.00 33.35 1862 VAL B CA 1
ATOM 7935 C C . VAL B 1 241 ? 165.590 145.970 171.659 1.00 37.13 1862 VAL B C 1
ATOM 7936 O O . VAL B 1 241 ? 164.519 146.219 172.228 1.00 41.04 1862 VAL B O 1
ATOM 7940 N N . THR B 1 242 ? 166.193 144.778 171.733 1.00 34.31 1863 THR B N 1
ATOM 7941 C CA . THR B 1 242 ? 165.546 143.620 172.343 1.00 38.46 1863 THR B CA 1
ATOM 7942 C C . THR B 1 242 ? 166.224 143.142 173.623 1.00 42.86 1863 THR B C 1
ATOM 7943 O O . THR B 1 242 ? 165.546 142.951 174.636 1.00 46.27 1863 THR B O 1
ATOM 7947 N N . CYS B 1 243 ? 167.539 142.945 173.616 1.00 42.22 1864 CYS B N 1
ATOM 7948 C CA . CYS B 1 243 ? 168.241 142.641 174.861 1.00 40.37 1864 CYS B CA 1
ATOM 7949 C C . CYS B 1 243 ? 169.255 143.692 175.269 1.00 39.32 1864 CYS B C 1
ATOM 7950 O O . CYS B 1 243 ? 169.195 144.178 176.401 1.00 37.94 1864 CYS B O 1
ATOM 7953 N N . ARG B 1 244 ? 170.179 144.068 174.389 1.00 38.02 1865 ARG B N 1
ATOM 7954 C CA . ARG B 1 244 ? 171.179 145.053 174.768 1.00 33.20 1865 ARG B CA 1
ATOM 7955 C C . ARG B 1 244 ? 171.715 145.767 173.538 1.00 35.55 1865 ARG B C 1
ATOM 7956 O O . ARG B 1 244 ? 171.752 145.209 172.440 1.00 40.39 1865 ARG B O 1
ATOM 7964 N N . ALA B 1 245 ? 172.125 147.016 173.748 1.00 33.44 1866 ALA B N 1
ATOM 7965 C CA . ALA B 1 245 ? 172.850 147.804 172.761 1.00 35.09 1866 ALA B CA 1
ATOM 7966 C C . ALA B 1 245 ? 173.979 148.526 173.478 1.00 34.98 1866 ALA B C 1
ATOM 7967 O O . ALA B 1 245 ? 173.726 149.436 174.273 1.00 35.02 1866 ALA B O 1
ATOM 7969 N N . ILE B 1 246 ? 175.217 148.125 173.199 1.00 34.73 1867 ILE B N 1
ATOM 7970 C CA . ILE B 1 246 ? 176.391 148.647 173.887 1.00 32.95 1867 ILE B CA 1
ATOM 7971 C C . ILE B 1 246 ? 177.263 149.398 172.893 1.00 37.44 1867 ILE B C 1
ATOM 7972 O O . ILE B 1 246 ? 177.564 148.890 171.808 1.00 41.56 1867 ILE B O 1
ATOM 7977 N N . GLY B 1 247 ? 177.669 150.608 173.269 1.00 37.47 1868 GLY B N 1
ATOM 7978 C CA . GLY B 1 247 ? 178.608 151.388 172.488 1.00 38.03 1868 GLY B CA 1
ATOM 7979 C C . GLY B 1 247 ? 178.069 151.926 171.182 1.00 42.22 1868 GLY B C 1
ATOM 7980 O O . GLY B 1 247 ? 177.002 152.555 171.153 1.00 45.27 1868 GLY B O 1
ATOM 7981 N N . ILE B 1 248 ? 178.806 151.654 170.096 1.00 45.37 1869 ILE B N 1
ATOM 7982 C CA . ILE B 1 248 ? 178.534 152.232 168.779 1.00 46.45 1869 ILE B CA 1
ATOM 7983 C C . ILE B 1 248 ? 177.160 151.825 168.260 1.00 46.70 1869 ILE B C 1
ATOM 7984 O O . ILE B 1 248 ? 176.480 152.631 167.604 1.00 49.57 1869 ILE B O 1
ATOM 7989 N N . GLY B 1 249 ? 176.704 150.611 168.606 1.00 41.39 1870 GLY B N 1
ATOM 7990 C CA . GLY B 1 249 ? 175.371 150.167 168.227 1.00 37.75 1870 GLY B CA 1
ATOM 7991 C C . GLY B 1 249 ? 174.280 151.073 168.758 1.00 40.73 1870 GLY B C 1
ATOM 7992 O O . GLY B 1 249 ? 173.332 151.403 168.032 1.00 46.03 1870 GLY B O 1
ATOM 7993 N N . SER B 1 250 ? 174.462 151.564 169.993 1.00 38.17 1871 SER B N 1
ATOM 7994 C CA . SER B 1 250 ? 173.553 152.538 170.588 1.00 38.84 1871 SER B CA 1
ATOM 7995 C C . SER B 1 250 ? 173.452 153.792 169.735 1.00 42.06 1871 SER B C 1
ATOM 7996 O O . SER B 1 250 ? 172.347 154.293 169.486 1.00 46.40 1871 SER B O 1
ATOM 7999 N N . TYR B 1 251 ? 174.592 154.253 169.208 1.00 39.63 1872 TYR B N 1
ATOM 8000 C CA . TYR B 1 251 ? 174.597 155.438 168.361 1.00 40.82 1872 TYR B CA 1
ATOM 8001 C C . TYR B 1 251 ? 173.849 155.185 167.064 1.00 44.01 1872 TYR B C 1
ATOM 8002 O O . TYR B 1 251 ? 173.085 156.053 166.614 1.00 49.62 1872 TYR B O 1
ATOM 8011 N N . ILE B 1 252 ? 173.988 153.969 166.508 1.00 40.28 1873 ILE B N 1
ATOM 8012 C CA . ILE B 1 252 ? 173.221 153.590 165.322 1.00 38.68 1873 ILE B CA 1
ATOM 8013 C C . ILE B 1 252 ? 171.737 153.625 165.636 1.00 39.01 1873 ILE B C 1
ATOM 8014 O O . ILE B 1 252 ? 170.928 154.109 164.830 1.00 41.02 1873 ILE B O 1
ATOM 8019 N N . VAL B 1 253 ? 171.383 153.204 166.857 1.00 36.62 1874 VAL B N 1
ATOM 8020 C CA . VAL B 1 253 ? 170.006 153.261 167.333 1.00 36.09 1874 VAL B CA 1
ATOM 8021 C C . VAL B 1 253 ? 169.514 154.703 167.342 1.00 41.12 1874 VAL B C 1
ATOM 8022 O O . VAL B 1 253 ? 168.448 155.013 166.791 1.00 44.85 1874 VAL B O 1
ATOM 8026 N N . ARG B 1 254 ? 170.341 155.622 167.855 1.00 41.62 1875 ARG B N 1
ATOM 8027 C CA . ARG B 1 254 ? 169.931 157.021 167.870 1.00 39.11 1875 ARG B CA 1
ATOM 8028 C C . ARG B 1 254 ? 169.993 157.610 166.466 1.00 39.33 1875 ARG B C 1
ATOM 8029 O O . ARG B 1 254 ? 169.208 158.503 166.120 1.00 44.93 1875 ARG B O 1
ATOM 8037 N N . LEU B 1 255 ? 170.829 157.038 165.598 1.00 37.81 1876 LEU B N 1
ATOM 8038 C CA . LEU B 1 255 ? 170.852 157.527 164.227 1.00 40.59 1876 LEU B CA 1
ATOM 8039 C C . LEU B 1 255 ? 169.672 156.980 163.429 1.00 43.90 1876 LEU B C 1
ATOM 8040 O O . LEU B 1 255 ? 169.448 157.400 162.289 1.00 42.94 1876 LEU B O 1
ATOM 8045 N N . GLY B 1 256 ? 168.903 156.050 164.010 1.00 45.43 1877 GLY B N 1
ATOM 8046 C CA . GLY B 1 256 ? 167.639 155.675 163.400 1.00 41.25 1877 GLY B CA 1
ATOM 8047 C C . GLY B 1 256 ? 166.534 156.675 163.683 1.00 41.33 1877 GLY B C 1
ATOM 8048 O O . GLY B 1 256 ? 165.651 156.888 162.847 1.00 41.96 1877 GLY B O 1
ATOM 8049 N N . HIS B 1 257 ? 166.548 157.266 164.883 1.00 40.91 1878 HIS B N 1
ATOM 8050 C CA . HIS B 1 257 ? 165.658 158.275 165.460 1.00 40.03 1878 HIS B CA 1
ATOM 8051 C C . HIS B 1 257 ? 164.251 157.746 165.756 1.00 46.33 1878 HIS B C 1
ATOM 8052 O O . HIS B 1 257 ? 163.430 158.502 166.276 1.00 48.67 1878 HIS B O 1
ATOM 8059 N N . ARG B 1 258 ? 163.936 156.489 165.444 1.00 44.18 1879 ARG B N 1
ATOM 8060 C CA . ARG B 1 258 ? 162.643 155.882 165.747 1.00 38.68 1879 ARG B CA 1
ATOM 8061 C C . ARG B 1 258 ? 162.917 154.553 166.435 1.00 38.68 1879 ARG B C 1
ATOM 8062 O O . ARG B 1 258 ? 163.290 153.576 165.776 1.00 42.68 1879 ARG B O 1
ATOM 8070 N N . VAL B 1 259 ? 162.736 154.511 167.753 1.00 34.54 1880 VAL B N 1
ATOM 8071 C CA . VAL B 1 259 ? 163.271 153.443 168.589 1.00 31.71 1880 VAL B CA 1
ATOM 8072 C C . VAL B 1 259 ? 162.126 152.753 169.316 1.00 32.29 1880 VAL B C 1
ATOM 8073 O O . VAL B 1 259 ? 161.309 153.414 169.966 1.00 35.76 1880 VAL B O 1
ATOM 8077 N N . ILE B 1 260 ? 162.071 151.426 169.207 1.00 31.25 1881 ILE B N 1
ATOM 8078 C CA . ILE B 1 260 ? 161.170 150.590 169.994 1.00 28.68 1881 ILE B CA 1
ATOM 8079 C C . ILE B 1 260 ? 162.015 149.713 170.903 1.00 32.10 1881 ILE B C 1
ATOM 8080 O O . ILE B 1 260 ? 162.856 148.943 170.425 1.00 38.57 1881 ILE B O 1
ATOM 8085 N N . GLN B 1 261 ? 161.774 149.806 172.206 1.00 28.25 1882 GLN B N 1
ATOM 8086 C CA . GLN B 1 261 ? 162.588 149.145 173.215 1.00 27.84 1882 GLN B CA 1
ATOM 8087 C C . GLN B 1 261 ? 161.760 148.098 173.944 1.00 30.66 1882 GLN B C 1
ATOM 8088 O O . GLN B 1 261 ? 160.647 148.386 174.389 1.00 36.24 1882 GLN B O 1
ATOM 8094 N N . VAL B 1 262 ? 162.298 146.883 174.065 1.00 29.38 1883 VAL B N 1
ATOM 8095 C CA . VAL B 1 262 ? 161.650 145.887 174.913 1.00 30.15 1883 VAL B CA 1
ATOM 8096 C C . VAL B 1 262 ? 161.914 146.232 176.381 1.00 34.43 1883 VAL B C 1
ATOM 8097 O O . VAL B 1 262 ? 162.902 146.891 176.723 1.00 39.13 1883 VAL B O 1
ATOM 8101 N N . GLU B 1 263 ? 160.978 145.834 177.256 1.00 32.75 1884 GLU B N 1
ATOM 8102 C CA . GLU B 1 263 ? 161.016 146.229 178.664 1.00 34.30 1884 GLU B CA 1
ATOM 8103 C C . GLU B 1 263 ? 162.222 145.666 179.414 1.00 34.79 1884 GLU B C 1
ATOM 8104 O O . GLU B 1 263 ? 162.598 146.201 180.463 1.00 39.13 1884 GLU B O 1
ATOM 8110 N N . SER B 1 264 ? 162.839 144.603 178.909 1.00 30.67 1885 SER B N 1
ATOM 8111 C CA . SER B 1 264 ? 164.038 144.052 179.528 1.00 31.91 1885 SER B CA 1
ATOM 8112 C C . SER B 1 264 ? 165.328 144.522 178.865 1.00 37.91 1885 SER B C 1
ATOM 8113 O O . SER B 1 264 ? 166.403 144.032 179.223 1.00 40.87 1885 SER B O 1
ATOM 8116 N N . SER B 1 265 ? 165.252 145.456 177.921 1.00 36.20 1886 SER B N 1
ATOM 8117 C CA . SER B 1 265 ? 166.423 145.905 177.185 1.00 30.53 1886 SER B CA 1
ATOM 8118 C C . SER B 1 265 ? 167.220 146.917 177.999 1.00 36.66 1886 SER B C 1
ATOM 8119 O O . SER B 1 265 ? 166.773 147.411 179.037 1.00 39.84 1886 SER B O 1
ATOM 8122 N N . TYR B 1 266 ? 168.414 147.232 177.500 1.00 33.59 1887 TYR B N 1
ATOM 8123 C CA . TYR B 1 266 ? 169.169 148.380 177.982 1.00 29.30 1887 TYR B CA 1
ATOM 8124 C C . TYR B 1 266 ? 170.036 148.928 176.858 1.00 31.24 1887 TYR B C 1
ATOM 8125 O O . TYR B 1 266 ? 170.597 148.162 176.070 1.00 34.98 1887 TYR B O 1
ATOM 8134 N N . ILE B 1 267 ? 170.105 150.252 176.767 1.00 30.35 1888 ILE B N 1
ATOM 8135 C CA . ILE B 1 267 ? 170.923 150.951 175.782 1.00 29.31 1888 ILE B CA 1
ATOM 8136 C C . ILE B 1 267 ? 171.985 151.732 176.547 1.00 34.01 1888 ILE B C 1
ATOM 8137 O O . ILE B 1 267 ? 171.707 152.807 177.086 1.00 38.77 1888 ILE B O 1
ATOM 8142 N N . ILE B 1 268 ? 173.208 151.204 176.595 1.00 33.33 1889 ILE B N 1
ATOM 8143 C CA . ILE B 1 268 ? 174.279 151.782 177.396 1.00 30.35 1889 ILE B CA 1
ATOM 8144 C C . ILE B 1 268 ? 175.469 152.107 176.506 1.00 36.65 1889 ILE B C 1
ATOM 8145 O O . ILE B 1 268 ? 175.570 151.637 175.368 1.00 40.13 1889 ILE B O 1
ATOM 8150 N N . LEU B 1 269 ? 176.372 152.932 177.035 1.00 41.86 1890 LEU B N 1
ATOM 8151 C CA . LEU B 1 269 ? 177.655 153.222 176.404 1.00 41.31 1890 LEU B CA 1
ATOM 8152 C C . LEU B 1 269 ? 178.828 152.594 177.144 1.00 40.69 1890 LEU B C 1
ATOM 8153 O O . LEU B 1 269 ? 179.753 152.080 176.508 1.00 40.95 1890 LEU B O 1
ATOM 8158 N N . THR B 1 270 ? 178.807 152.625 178.474 1.00 38.83 1891 THR B N 1
ATOM 8159 C CA . THR B 1 270 ? 179.839 152.026 179.305 1.00 39.97 1891 THR B CA 1
ATOM 8160 C C . THR B 1 270 ? 179.164 151.166 180.366 1.00 38.80 1891 THR B C 1
ATOM 8161 O O . THR B 1 270 ? 178.156 151.567 180.954 1.00 42.49 1891 THR B O 1
ATOM 8165 N N . GLY B 1 271 ? 179.717 149.964 180.598 1.00 32.31 1892 GLY B N 1
ATOM 8166 C CA . GLY B 1 271 ? 179.139 149.042 181.553 1.00 27.37 1892 GLY B CA 1
ATOM 8167 C C . GLY B 1 271 ? 179.285 149.506 182.991 1.00 27.04 1892 GLY B C 1
ATOM 8168 O O . GLY B 1 271 ? 180.000 150.459 183.298 1.00 32.55 1892 GLY B O 1
ATOM 8169 N N . TYR B 1 272 ? 178.584 148.808 183.890 1.00 23.44 1893 TYR B N 1
ATOM 8170 C CA . TYR B 1 272 ? 178.524 149.265 185.275 1.00 22.85 1893 TYR B CA 1
ATOM 8171 C C . TYR B 1 272 ? 179.820 148.963 186.018 1.00 26.55 1893 TYR B C 1
ATOM 8172 O O . TYR B 1 272 ? 180.231 149.736 186.891 1.00 30.25 1893 TYR B O 1
ATOM 8181 N N . ALA B 1 273 ? 180.482 147.851 185.676 1.00 26.65 1894 ALA B N 1
ATOM 8182 C CA . ALA B 1 273 ? 181.721 147.472 186.350 1.00 24.02 1894 ALA B CA 1
ATOM 8183 C C . ALA B 1 273 ? 182.846 148.458 186.058 1.00 24.54 1894 ALA B C 1
ATOM 8184 O O . ALA B 1 273 ? 183.636 148.790 186.952 1.00 31.57 1894 ALA B O 1
ATOM 8186 N N . ALA B 1 274 ? 182.922 148.950 184.819 1.00 20.86 1895 ALA B N 1
ATOM 8187 C CA . ALA B 1 274 ? 183.934 149.941 184.467 1.00 22.64 1895 ALA B CA 1
ATOM 8188 C C . ALA B 1 274 ? 183.694 151.262 185.188 1.00 28.13 1895 ALA B C 1
ATOM 8189 O O . ALA B 1 274 ? 184.645 151.911 185.641 1.00 32.90 1895 ALA B O 1
ATOM 8191 N N . LEU B 1 275 ? 182.427 151.664 185.326 1.00 27.66 1896 LEU B N 1
ATOM 8192 C CA . LEU B 1 275 ? 182.116 152.901 186.035 1.00 26.36 1896 LEU B CA 1
ATOM 8193 C C . LEU B 1 275 ? 182.387 152.776 187.530 1.00 27.29 1896 LEU B C 1
ATOM 8194 O O . LEU B 1 275 ? 182.828 153.740 188.165 1.00 30.51 1896 LEU B O 1
ATOM 8199 N N . ASN B 1 276 ? 182.140 151.597 188.113 1.00 24.76 1897 ASN B N 1
ATOM 8200 C CA . ASN B 1 276 ? 182.503 151.392 189.514 1.00 24.60 1897 ASN B CA 1
ATOM 8201 C C . ASN B 1 276 ? 184.016 151.341 189.701 1.00 29.02 1897 ASN B C 1
ATOM 8202 O O . ASN B 1 276 ? 184.527 151.733 190.756 1.00 33.65 1897 ASN B O 1
ATOM 8207 N N . LYS B 1 277 ? 184.748 150.847 188.699 1.00 25.13 1898 LYS B N 1
ATOM 8208 C CA . LYS B 1 277 ? 186.205 150.845 188.795 1.00 23.88 1898 LYS B CA 1
ATOM 8209 C C . LYS B 1 277 ? 186.775 152.254 188.674 1.00 28.25 1898 LYS B C 1
ATOM 8210 O O . LYS B 1 277 ? 187.795 152.573 189.298 1.00 31.72 1898 LYS B O 1
ATOM 8216 N N . VAL B 1 278 ? 186.146 153.105 187.858 1.00 27.96 1899 VAL B N 1
ATOM 8217 C CA . VAL B 1 278 ? 186.555 154.509 187.792 1.00 26.75 1899 VAL B CA 1
ATOM 8218 C C . VAL B 1 278 ? 186.213 155.236 189.090 1.00 28.03 1899 VAL B C 1
ATOM 8219 O O . VAL B 1 278 ? 187.057 155.933 189.668 1.00 30.06 1899 VAL B O 1
ATOM 8223 N N . LEU B 1 279 ? 184.984 155.066 189.586 1.00 27.98 1900 LEU B N 1
ATOM 8224 C CA . LEU B 1 279 ? 184.563 155.800 190.777 1.00 25.37 1900 LEU B CA 1
ATOM 8225 C C . LEU B 1 279 ? 185.125 155.191 192.056 1.00 28.00 1900 LEU B C 1
ATOM 8226 O O . LEU B 1 279 ? 185.102 155.840 193.107 1.00 33.35 1900 LEU B O 1
ATOM 8231 N N . GLY B 1 280 ? 185.621 153.959 191.997 1.00 27.42 1901 GLY B N 1
ATOM 8232 C CA . GLY B 1 280 ? 186.312 153.357 193.115 1.00 28.76 1901 GLY B CA 1
ATOM 8233 C C . GLY B 1 280 ? 185.444 152.597 194.094 1.00 29.16 1901 GLY B C 1
ATOM 8234 O O . GLY B 1 280 ? 185.980 151.818 194.892 1.00 35.40 1901 GLY B O 1
ATOM 8235 N N . ARG B 1 281 ? 184.132 152.795 194.068 1.00 27.37 1902 ARG B N 1
ATOM 8236 C CA . ARG B 1 281 ? 183.216 152.091 194.952 1.00 31.04 1902 ARG B CA 1
ATOM 8237 C C . ARG B 1 281 ? 182.065 151.523 194.132 1.00 32.12 1902 ARG B C 1
ATOM 8238 O O . ARG B 1 281 ? 181.897 151.836 192.951 1.00 34.27 1902 ARG B O 1
ATOM 8246 N N . ALA B 1 282 ? 181.262 150.676 194.776 1.00 28.73 1903 ALA B N 1
ATOM 8247 C CA . ALA B 1 282 ? 180.125 150.027 194.124 1.00 29.68 1903 ALA B CA 1
ATOM 8248 C C . ALA B 1 282 ? 178.970 151.021 194.031 1.00 31.29 1903 ALA B C 1
ATOM 8249 O O . ALA B 1 282 ? 178.045 151.038 194.846 1.00 36.03 1903 ALA B O 1
ATOM 8251 N N . VAL B 1 283 ? 179.033 151.870 193.005 1.00 27.39 1904 VAL B N 1
ATOM 8252 C CA . VAL B 1 283 ? 177.983 152.858 192.792 1.00 25.36 1904 VAL B CA 1
ATOM 8253 C C . VAL B 1 283 ? 176.772 152.221 192.122 1.00 30.47 1904 VAL B C 1
ATOM 8254 O O . VAL B 1 283 ? 175.635 152.387 192.579 1.00 35.42 1904 VAL B O 1
ATOM 8258 N N . TYR B 1 284 ? 176.991 151.481 191.037 1.00 31.92 1905 TYR B N 1
ATOM 8259 C CA . TYR B 1 284 ? 175.917 150.902 190.241 1.00 26.40 1905 TYR B CA 1
ATOM 8260 C C . TYR B 1 284 ? 175.891 149.390 190.411 1.00 26.90 1905 TYR B C 1
ATOM 8261 O O . TYR B 1 284 ? 176.938 148.753 190.553 1.00 29.37 1905 TYR B O 1
ATOM 8270 N N . ALA B 1 285 ? 174.687 148.821 190.391 1.00 27.00 1906 ALA B N 1
ATOM 8271 C CA . ALA B 1 285 ? 174.493 147.388 190.564 1.00 27.10 1906 ALA B CA 1
ATOM 8272 C C . ALA B 1 285 ? 173.926 146.708 189.324 1.00 30.13 1906 ALA B C 1
ATOM 8273 O O . ALA B 1 285 ? 173.826 145.477 189.300 1.00 36.80 1906 ALA B O 1
ATOM 8275 N N . SER B 1 286 ? 173.563 147.470 188.295 1.00 26.89 1907 SER B N 1
ATOM 8276 C CA . SER B 1 286 ? 172.998 146.900 187.080 1.00 24.92 1907 SER B CA 1
ATOM 8277 C C . SER B 1 286 ? 173.201 147.877 185.934 1.00 27.98 1907 SER B C 1
ATOM 8278 O O . SER B 1 286 ? 173.466 149.062 186.145 1.00 31.97 1907 SER B O 1
ATOM 8281 N N . ASN B 1 287 ? 173.074 147.360 184.712 1.00 23.46 1908 ASN B N 1
ATOM 8282 C CA . ASN B 1 287 ? 173.072 148.199 183.524 1.00 21.36 1908 ASN B CA 1
ATOM 8283 C C . ASN B 1 287 ? 171.697 148.767 183.208 1.00 26.81 1908 ASN B C 1
ATOM 8284 O O . ASN B 1 287 ? 171.591 149.653 182.351 1.00 31.30 1908 ASN B O 1
ATOM 8289 N N . ASN B 1 288 ? 170.650 148.292 183.886 1.00 26.77 1909 ASN B N 1
ATOM 8290 C CA . ASN B 1 288 ? 169.318 148.848 183.681 1.00 26.61 1909 ASN B CA 1
ATOM 8291 C C . ASN B 1 288 ? 169.199 150.228 184.312 1.00 29.29 1909 ASN B C 1
ATOM 8292 O O . ASN B 1 288 ? 168.353 151.033 183.906 1.00 36.21 1909 ASN B O 1
ATOM 8297 N N . GLN B 1 289 ? 170.024 150.510 185.323 1.00 27.29 1910 GLN B N 1
ATOM 8298 C CA . GLN B 1 289 ? 170.080 151.853 185.887 1.00 28.15 1910 GLN B CA 1
ATOM 8299 C C . GLN B 1 289 ? 170.682 152.841 184.896 1.00 29.93 1910 GLN B C 1
ATOM 8300 O O . GLN B 1 289 ? 170.239 153.991 184.807 1.00 33.88 1910 GLN B O 1
ATOM 8306 N N . LEU B 1 290 ? 171.697 152.412 184.145 1.00 27.11 1911 LEU B N 1
ATOM 8307 C CA . LEU B 1 290 ? 172.340 153.313 183.197 1.00 25.94 1911 LEU B CA 1
ATOM 8308 C C . LEU B 1 290 ? 171.549 153.431 181.899 1.00 30.48 1911 LEU B C 1
ATOM 8309 O O . LEU B 1 290 ? 171.508 154.508 181.294 1.00 35.94 1911 LEU B O 1
ATOM 8314 N N . GLY B 1 291 ? 170.913 152.350 181.451 1.00 29.52 1912 GLY B N 1
ATOM 8315 C CA . GLY B 1 291 ? 170.319 152.389 180.128 1.00 27.66 1912 GLY B CA 1
ATOM 8316 C C . GLY B 1 291 ? 168.957 151.755 179.931 1.00 30.14 1912 GLY B C 1
ATOM 8317 O O . GLY B 1 291 ? 168.561 151.504 178.790 1.00 35.86 1912 GLY B O 1
ATOM 8318 N N . GLY B 1 292 ? 168.210 151.532 181.005 1.00 27.44 1913 GLY B N 1
ATOM 8319 C CA . GLY B 1 292 ? 166.953 150.820 180.924 1.00 26.17 1913 GLY B CA 1
ATOM 8320 C C . GLY B 1 292 ? 165.821 151.659 180.364 1.00 31.61 1913 GLY B C 1
ATOM 8321 O O . GLY B 1 292 ? 166.010 152.742 179.809 1.00 36.69 1913 GLY B O 1
ATOM 8322 N N . VAL B 1 293 ? 164.608 151.115 180.505 1.00 34.19 1914 VAL B N 1
ATOM 8323 C CA . VAL B 1 293 ? 163.405 151.774 179.998 1.00 31.16 1914 VAL B CA 1
ATOM 8324 C C . VAL B 1 293 ? 163.118 153.046 180.787 1.00 33.08 1914 VAL B C 1
ATOM 8325 O O . VAL B 1 293 ? 162.732 154.075 180.218 1.00 34.39 1914 VAL B O 1
ATOM 8329 N N . GLN B 1 294 ? 163.379 153.018 182.097 1.00 33.77 1915 GLN B N 1
ATOM 8330 C CA . GLN B 1 294 ? 163.056 154.149 182.966 1.00 30.77 1915 GLN B CA 1
ATOM 8331 C C . GLN B 1 294 ? 163.961 155.351 182.702 1.00 32.14 1915 GLN B C 1
ATOM 8332 O O . GLN B 1 294 ? 163.663 156.471 183.133 1.00 37.82 1915 GLN B O 1
ATOM 8338 N N . VAL B 1 295 ? 165.077 155.140 182.006 1.00 30.16 1916 VAL B N 1
ATOM 8339 C CA . VAL B 1 295 ? 165.920 156.261 181.606 1.00 29.99 1916 VAL B CA 1
ATOM 8340 C C . VAL B 1 295 ? 165.589 156.699 180.184 1.00 35.64 1916 VAL B C 1
ATOM 8341 O O . VAL B 1 295 ? 165.299 157.875 179.928 1.00 39.03 1916 VAL B O 1
ATOM 8345 N N . MET B 1 296 ? 165.621 155.757 179.237 1.00 34.24 1917 MET B N 1
ATOM 8346 C CA . MET B 1 296 ? 165.551 156.120 177.825 1.00 29.04 1917 MET B CA 1
ATOM 8347 C C . MET B 1 296 ? 164.138 156.461 177.378 1.00 29.66 1917 MET B C 1
ATOM 8348 O O . MET B 1 296 ? 163.958 157.255 176.447 1.00 32.93 1917 MET B O 1
ATOM 8353 N N . HIS B 1 297 ? 163.122 155.875 178.005 1.00 29.52 1918 HIS B N 1
ATOM 8354 C CA . HIS B 1 297 ? 161.761 156.229 177.629 1.00 31.31 1918 HIS B CA 1
ATOM 8355 C C . HIS B 1 297 ? 161.385 157.573 178.242 1.00 32.20 1918 HIS B C 1
ATOM 8356 O O . HIS B 1 297 ? 160.533 158.292 177.711 1.00 35.14 1918 HIS B O 1
ATOM 8363 N N . HIS B 1 298 ? 162.046 157.945 179.342 1.00 29.60 1919 HIS B N 1
ATOM 8364 C CA . HIS B 1 298 ? 161.796 159.214 180.014 1.00 29.91 1919 HIS B CA 1
ATOM 8365 C C . HIS B 1 298 ? 162.688 160.355 179.536 1.00 31.37 1919 HIS B C 1
ATOM 8366 O O . HIS B 1 298 ? 162.399 161.509 179.867 1.00 33.21 1919 HIS B O 1
ATOM 8373 N N . ASN B 1 299 ? 163.757 160.088 178.781 1.00 31.52 1920 ASN B N 1
ATOM 8374 C CA . ASN B 1 299 ? 164.515 161.183 178.186 1.00 30.61 1920 ASN B CA 1
ATOM 8375 C C . ASN B 1 299 ? 164.250 161.388 176.698 1.00 33.87 1920 ASN B C 1
ATOM 8376 O O . ASN B 1 299 ? 164.577 162.458 176.172 1.00 36.90 1920 ASN B O 1
ATOM 8381 N N . GLY B 1 300 ? 163.671 160.403 176.012 1.00 32.25 1921 GLY B N 1
ATOM 8382 C CA . GLY B 1 300 ? 163.262 160.564 174.636 1.00 30.02 1921 GLY B CA 1
ATOM 8383 C C . GLY B 1 300 ? 164.067 159.802 173.606 1.00 33.68 1921 GLY B C 1
ATOM 8384 O O . GLY B 1 300 ? 163.773 159.925 172.410 1.00 36.60 1921 GLY B O 1
ATOM 8385 N N . VAL B 1 301 ? 165.084 159.040 174.017 1.00 33.34 1922 VAL B N 1
ATOM 8386 C CA . VAL B 1 301 ? 165.810 158.210 173.059 1.00 32.34 1922 VAL B CA 1
ATOM 8387 C C . VAL B 1 301 ? 164.932 157.065 172.571 1.00 37.81 1922 VAL B C 1
ATOM 8388 O O . VAL B 1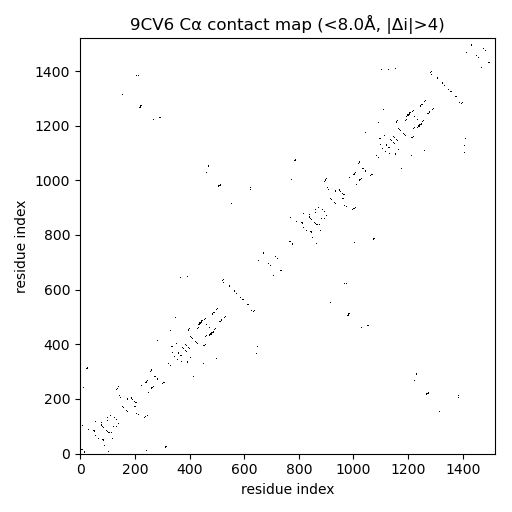 301 ? 164.820 156.822 171.363 1.00 40.62 1922 VAL B O 1
ATOM 8392 N N . SER B 1 302 ? 164.278 156.362 173.491 1.00 36.45 1923 SER B N 1
ATOM 8393 C CA . SER B 1 302 ? 163.326 155.314 173.141 1.00 30.66 1923 SER B CA 1
ATOM 8394 C C . SER B 1 302 ? 161.969 155.963 172.911 1.00 31.72 1923 SER B C 1
ATOM 8395 O O . SER B 1 302 ? 161.406 156.574 173.824 1.00 34.90 1923 SER B O 1
ATOM 8398 N N . HIS B 1 303 ? 161.453 155.854 171.685 1.00 30.79 1924 HIS B N 1
ATOM 8399 C CA . HIS B 1 303 ? 160.130 156.401 171.407 1.00 29.68 1924 HIS B CA 1
ATOM 8400 C C . HIS B 1 303 ? 159.044 155.568 172.071 1.00 31.50 1924 HIS B C 1
ATOM 8401 O O . HIS B 1 303 ? 158.360 156.048 172.977 1.00 33.46 1924 HIS B O 1
ATOM 8408 N N . ALA B 1 304 ? 158.921 154.298 171.695 1.00 30.24 1925 ALA B N 1
ATOM 8409 C CA . ALA B 1 304 ? 157.885 153.440 172.247 1.00 28.12 1925 ALA B CA 1
ATOM 8410 C C . ALA B 1 304 ? 158.529 152.276 172.980 1.00 26.73 1925 ALA B C 1
ATOM 8411 O O . ALA B 1 304 ? 159.675 151.907 172.720 1.00 26.76 1925 ALA B O 1
ATOM 8413 N N . VAL B 1 305 ? 157.776 151.711 173.918 1.00 26.56 1926 VAL B N 1
ATOM 8414 C CA . VAL B 1 305 ? 158.193 150.546 174.686 1.00 24.68 1926 VAL B CA 1
ATOM 8415 C C . VAL B 1 305 ? 157.194 149.423 174.418 1.00 30.40 1926 VAL B C 1
ATOM 8416 O O . VAL B 1 305 ? 155.994 149.675 174.249 1.00 38.03 1926 VAL B O 1
ATOM 8420 N N . ALA B 1 306 ? 157.699 148.200 174.287 1.00 27.78 1927 ALA B N 1
ATOM 8421 C CA . ALA B 1 306 ? 156.874 147.038 174.006 1.00 25.96 1927 ALA B CA 1
ATOM 8422 C C . ALA B 1 306 ? 157.212 145.918 174.976 1.00 29.83 1927 ALA B C 1
ATOM 8423 O O . ALA B 1 306 ? 158.365 145.786 175.396 1.00 34.86 1927 ALA B O 1
ATOM 8425 N N . PRO B 1 307 ? 156.223 145.109 175.368 1.00 26.79 1928 PRO B N 1
ATOM 8426 C CA . PRO B 1 307 ? 156.512 144.028 176.327 1.00 27.55 1928 PRO B CA 1
ATOM 8427 C C . PRO B 1 307 ? 157.330 142.880 175.757 1.00 32.09 1928 PRO B C 1
ATOM 8428 O O . PRO B 1 307 ? 158.022 142.194 176.517 1.00 34.91 1928 PRO B O 1
ATOM 8432 N N . SER B 1 308 ? 157.275 142.641 174.447 1.00 31.94 1929 SER B N 1
ATOM 8433 C CA . SER B 1 308 ? 157.992 141.524 173.843 1.00 28.16 1929 SER B CA 1
ATOM 8434 C C . SER B 1 308 ? 158.426 141.900 172.432 1.00 33.23 1929 SER B C 1
ATOM 8435 O O . SER B 1 308 ? 158.159 143.004 171.949 1.00 35.89 1929 SER B O 1
ATOM 8438 N N . ASP B 1 309 ? 159.117 140.963 171.773 1.00 32.21 1930 ASP B N 1
ATOM 8439 C CA . ASP B 1 309 ? 159.586 141.193 170.409 1.00 30.31 1930 ASP B CA 1
ATOM 8440 C C . ASP B 1 309 ? 158.429 141.193 169.416 1.00 34.06 1930 ASP B C 1
ATOM 8441 O O . ASP B 1 309 ? 158.444 141.944 168.433 1.00 37.41 1930 ASP B O 1
ATOM 8446 N N . LEU B 1 310 ? 157.429 140.339 169.656 1.00 32.57 1931 LEU B N 1
ATOM 8447 C CA . LEU B 1 310 ? 156.240 140.275 168.810 1.00 26.14 1931 LEU B CA 1
ATOM 8448 C C . LEU B 1 310 ? 155.459 141.586 168.857 1.00 28.30 1931 LEU B C 1
ATOM 8449 O O . LEU B 1 310 ? 155.011 142.098 167.819 1.00 31.15 1931 LEU B O 1
ATOM 8454 N N . GLU B 1 311 ? 155.330 142.167 170.050 1.00 27.42 1932 GLU B N 1
ATOM 8455 C CA . GLU B 1 311 ? 154.648 143.446 170.195 1.00 28.14 1932 GLU B CA 1
ATOM 8456 C C . GLU B 1 311 ? 155.463 144.583 169.593 1.00 29.13 1932 GLU B C 1
ATOM 8457 O O . GLU B 1 311 ? 154.892 145.551 169.073 1.00 35.85 1932 GLU B O 1
ATOM 8463 N N . ALA B 1 312 ? 156.793 144.473 169.632 1.00 24.52 1933 ALA B N 1
ATOM 8464 C CA . ALA B 1 312 ? 157.648 145.456 168.974 1.00 25.62 1933 ALA B CA 1
ATOM 8465 C C . ALA B 1 312 ? 157.504 145.392 167.458 1.00 29.90 1933 ALA B C 1
ATOM 8466 O O . ALA B 1 312 ? 157.528 146.429 166.785 1.00 32.70 1933 ALA B O 1
ATOM 8468 N N . VAL B 1 313 ? 157.343 144.185 166.908 1.00 30.20 1934 VAL B N 1
ATOM 8469 C CA . VAL B 1 313 ? 157.091 144.032 165.475 1.00 25.61 1934 VAL B CA 1
ATOM 8470 C C . VAL B 1 313 ? 155.727 144.613 165.109 1.00 28.34 1934 VAL B C 1
ATOM 8471 O O . VAL B 1 313 ? 155.570 145.259 164.060 1.00 31.36 1934 VAL B O 1
ATOM 8475 N N . ARG B 1 314 ? 154.732 144.433 165.991 1.00 28.42 1935 ARG B N 1
ATOM 8476 C CA . ARG B 1 314 ? 153.415 145.032 165.764 1.00 26.43 1935 ARG B CA 1
ATOM 8477 C C . ARG B 1 314 ? 153.486 146.556 165.762 1.00 28.17 1935 ARG B C 1
ATOM 8478 O O . ARG B 1 314 ? 152.875 147.212 164.910 1.00 32.03 1935 ARG B O 1
ATOM 8486 N N . THR B 1 315 ? 154.248 147.130 166.698 1.00 27.32 1936 THR B N 1
ATOM 8487 C CA . THR B 1 315 ? 154.411 148.581 166.761 1.00 25.75 1936 THR B CA 1
ATOM 8488 C C . THR B 1 315 ? 155.179 149.108 165.549 1.00 27.10 1936 THR B C 1
ATOM 8489 O O . THR B 1 315 ? 154.852 150.176 165.010 1.00 30.52 1936 THR B O 1
ATOM 8493 N N . ALA B 1 316 ? 156.182 148.352 165.088 1.00 26.72 1937 ALA B N 1
ATOM 8494 C CA . ALA B 1 316 ? 156.943 148.740 163.902 1.00 26.16 1937 ALA B CA 1
ATOM 8495 C C . ALA B 1 316 ? 156.076 148.734 162.649 1.00 28.44 1937 ALA B C 1
ATOM 8496 O O . ALA B 1 316 ? 156.165 149.649 161.824 1.00 33.57 1937 ALA B O 1
ATOM 8498 N N . LEU B 1 317 ? 155.205 147.731 162.503 1.00 27.34 1938 LEU B N 1
ATOM 8499 C CA . LEU B 1 317 ? 154.306 147.720 161.350 1.00 25.76 1938 LEU B CA 1
ATOM 8500 C C . LEU B 1 317 ? 153.203 148.766 161.484 1.00 26.29 1938 LEU B C 1
ATOM 8501 O O . LEU B 1 317 ? 152.717 149.287 160.473 1.00 30.44 1938 LEU B O 1
ATOM 8506 N N . ARG B 1 318 ? 152.811 149.103 162.719 1.00 25.31 1939 ARG B N 1
ATOM 8507 C CA . ARG B 1 318 ? 151.878 150.209 162.932 1.00 27.15 1939 ARG B CA 1
ATOM 8508 C C . ARG B 1 318 ? 152.475 151.534 162.481 1.00 27.36 1939 ARG B C 1
ATOM 8509 O O . ARG B 1 318 ? 151.793 152.351 161.852 1.00 28.57 1939 ARG B O 1
ATOM 8517 N N . TRP B 1 319 ? 153.748 151.768 162.808 1.00 28.54 1940 TRP B N 1
ATOM 8518 C CA . TRP B 1 319 ? 154.427 152.978 162.355 1.00 28.73 1940 TRP B CA 1
ATOM 8519 C C . TRP B 1 319 ? 154.663 152.946 160.851 1.00 28.47 1940 TRP B C 1
ATOM 8520 O O . TRP B 1 319 ? 154.653 153.989 160.188 1.00 31.65 1940 TRP B O 1
ATOM 8531 N N . LEU B 1 320 ? 154.887 151.752 160.298 1.00 27.76 1941 LEU B N 1
ATOM 8532 C CA . LEU B 1 320 ? 155.140 151.621 158.869 1.00 26.98 1941 LEU B CA 1
ATOM 8533 C C . LEU B 1 320 ? 153.863 151.794 158.054 1.00 29.17 1941 LEU B C 1
ATOM 8534 O O . LEU B 1 320 ? 153.928 152.143 156.872 1.00 33.64 1941 LEU B O 1
ATOM 8539 N N . ALA B 1 321 ? 152.697 151.569 158.666 1.00 30.53 1942 ALA B N 1
ATOM 8540 C CA . ALA B 1 321 ? 151.433 151.713 157.946 1.00 30.55 1942 ALA B CA 1
ATOM 8541 C C . ALA B 1 321 ? 151.148 153.164 157.569 1.00 30.89 1942 ALA B C 1
ATOM 8542 O O . ALA B 1 321 ? 150.441 153.427 156.591 1.00 31.41 1942 ALA B O 1
ATOM 8544 N N . PHE B 1 322 ? 151.683 154.119 158.332 1.00 32.22 1943 PHE B N 1
ATOM 8545 C CA . PHE B 1 322 ? 151.429 155.525 158.029 1.00 30.59 1943 PHE B CA 1
ATOM 8546 C C . PHE B 1 322 ? 152.271 156.011 156.853 1.00 31.87 1943 PHE B C 1
ATOM 8547 O O . PHE B 1 322 ? 151.814 156.843 156.060 1.00 34.42 1943 PHE B O 1
ATOM 8555 N N . VAL B 1 323 ? 153.496 155.512 156.720 1.00 33.19 1944 VAL B N 1
ATOM 8556 C CA . VAL B 1 323 ? 154.449 156.080 155.768 1.00 35.60 1944 VAL B CA 1
ATOM 8557 C C . VAL B 1 323 ? 154.182 155.514 154.375 1.00 39.13 1944 VAL B C 1
ATOM 8558 O O . VAL B 1 323 ? 153.602 154.424 154.255 1.00 38.78 1944 VAL B O 1
ATOM 8562 N N . PRO B 1 324 ? 154.547 156.224 153.303 1.00 39.10 1945 PRO B N 1
ATOM 8563 C CA . PRO B 1 324 ? 154.392 155.666 151.953 1.00 33.26 1945 PRO B CA 1
ATOM 8564 C C . PRO B 1 324 ? 155.332 154.498 151.695 1.00 36.32 1945 PRO B C 1
ATOM 8565 O O . PRO B 1 324 ? 156.308 154.283 152.418 1.00 41.18 1945 PRO B O 1
ATOM 8569 N N . LYS B 1 325 ? 155.014 153.731 150.644 1.00 35.80 1946 LYS B N 1
ATOM 8570 C CA . LYS B 1 325 ? 155.763 152.508 150.359 1.00 35.54 1946 LYS B CA 1
ATOM 8571 C C . LYS B 1 325 ? 157.171 152.810 149.859 1.00 39.11 1946 LYS B C 1
ATOM 8572 O O . LYS B 1 325 ? 158.108 152.053 150.137 1.00 40.18 1946 LYS B O 1
ATOM 8578 N N . ASP B 1 326 ? 157.343 153.907 149.124 1.00 41.67 1947 ASP B N 1
ATOM 8579 C CA . ASP B 1 326 ? 158.661 154.392 148.746 1.00 38.31 1947 ASP B CA 1
ATOM 8580 C C . ASP B 1 326 ? 158.624 155.910 148.637 1.00 37.74 1947 ASP B C 1
ATOM 8581 O O . ASP B 1 326 ? 157.581 156.543 148.821 1.00 41.43 1947 ASP B O 1
ATOM 8586 N N . LYS B 1 327 ? 159.784 156.498 148.335 1.00 36.22 1948 LYS B N 1
ATOM 8587 C CA . LYS B 1 327 ? 159.896 157.952 148.336 1.00 39.19 1948 LYS B CA 1
ATOM 8588 C C . LYS B 1 327 ? 159.281 158.590 147.097 1.00 44.65 1948 LYS B C 1
ATOM 8589 O O . LYS B 1 327 ? 159.166 159.818 147.041 1.00 49.38 1948 LYS B O 1
ATOM 8595 N N . LEU B 1 328 ? 158.888 157.794 146.105 1.00 44.39 1949 LEU B N 1
ATOM 8596 C CA . LEU B 1 328 ? 158.248 158.316 144.906 1.00 43.30 1949 LEU B CA 1
ATOM 8597 C C . LEU B 1 328 ? 156.727 158.222 144.939 1.00 47.04 1949 LEU B C 1
ATOM 8598 O O . LEU B 1 328 ? 156.090 158.520 143.923 1.00 50.22 1949 LEU B O 1
ATOM 8603 N N . SER B 1 329 ? 156.124 157.826 146.060 1.00 44.76 1950 SER B N 1
ATOM 8604 C CA . SER B 1 329 ? 154.691 157.578 146.114 1.00 42.11 1950 SER B CA 1
ATOM 8605 C C . SER B 1 329 ? 154.010 158.430 147.178 1.00 41.20 1950 SER B C 1
ATOM 8606 O O . SER B 1 329 ? 154.653 159.049 148.030 1.00 42.75 1950 SER B O 1
ATOM 8609 N N . THR B 1 330 ? 152.682 158.441 147.104 1.00 42.73 1951 THR B N 1
ATOM 8610 C CA . THR B 1 330 ? 151.789 159.173 147.987 1.00 46.58 1951 THR B CA 1
ATOM 8611 C C . THR B 1 330 ? 151.429 158.275 149.181 1.00 47.35 1951 THR B C 1
ATOM 8612 O O . THR B 1 330 ? 151.494 157.045 149.096 1.00 47.38 1951 THR B O 1
ATOM 8616 N N . VAL B 1 331 ? 151.091 158.900 150.311 1.00 42.71 1952 VAL B N 1
ATOM 8617 C CA . VAL B 1 331 ? 150.796 158.243 151.588 1.00 40.22 1952 VAL B CA 1
ATOM 8618 C C . VAL B 1 331 ? 149.623 157.273 151.466 1.00 39.67 1952 VAL B C 1
ATOM 8619 O O . VAL B 1 331 ? 148.710 157.503 150.659 1.00 42.92 1952 VAL B O 1
ATOM 8623 N N . PRO B 1 332 ? 149.626 156.163 152.210 1.00 33.01 1953 PRO B N 1
ATOM 8624 C CA . PRO B 1 332 ? 148.540 155.176 152.105 1.00 30.79 1953 PRO B CA 1
ATOM 8625 C C . PRO B 1 332 ? 147.244 155.710 152.697 1.00 33.82 1953 PRO B C 1
ATOM 8626 O O . PRO B 1 332 ? 147.168 156.005 153.891 1.00 35.93 1953 PRO B O 1
ATOM 8630 N N . ILE B 1 333 ? 146.223 155.826 151.857 1.00 32.66 1954 ILE B N 1
ATOM 8631 C CA . ILE B 1 333 ? 144.912 156.314 152.264 1.00 29.44 1954 ILE B CA 1
ATOM 8632 C C . ILE B 1 333 ? 143.960 155.128 152.283 1.00 31.64 1954 ILE B C 1
ATOM 8633 O O . ILE B 1 333 ? 143.682 154.528 151.238 1.00 35.15 1954 ILE B O 1
ATOM 8638 N N . LEU B 1 334 ? 143.457 154.798 153.467 1.00 31.17 1955 LEU B N 1
ATOM 8639 C CA . LEU B 1 334 ? 142.553 153.675 153.637 1.00 30.64 1955 LEU B CA 1
ATOM 8640 C C . LEU B 1 334 ? 141.128 154.089 153.290 1.00 32.18 1955 LEU B C 1
ATOM 8641 O O . LEU B 1 334 ? 140.856 155.229 152.907 1.00 35.54 1955 LEU B O 1
ATOM 8646 N N . ARG B 1 335 ? 140.203 153.147 153.426 1.00 30.70 1956 ARG B N 1
ATOM 8647 C CA . ARG B 1 335 ? 138.811 153.437 153.146 1.00 32.19 1956 ARG B CA 1
ATOM 8648 C C . ARG B 1 335 ? 138.175 154.161 154.329 1.00 40.62 1956 ARG B C 1
ATOM 8649 O O . ARG B 1 335 ? 138.678 154.134 155.455 1.00 44.10 1956 ARG B O 1
ATOM 8657 N N . VAL B 1 336 ? 137.049 154.817 154.058 1.00 40.80 1957 VAL B N 1
ATOM 8658 C CA . VAL B 1 336 ? 136.354 155.624 155.061 1.00 34.25 1957 VAL B CA 1
ATOM 8659 C C . VAL B 1 336 ? 135.503 154.656 155.878 1.00 37.95 1957 VAL B C 1
ATOM 8660 O O . VAL B 1 336 ? 134.439 154.206 155.450 1.00 42.98 1957 VAL B O 1
ATOM 8664 N N . SER B 1 337 ? 135.999 154.309 157.068 1.00 35.25 1958 SER B N 1
ATOM 8665 C CA . SER B 1 337 ? 135.221 153.480 157.981 1.00 36.23 1958 SER B CA 1
ATOM 8666 C C . SER B 1 337 ? 134.339 154.335 158.882 1.00 39.62 1958 SER B C 1
ATOM 8667 O O . SER B 1 337 ? 133.129 154.099 158.981 1.00 39.47 1958 SER B O 1
ATOM 8670 N N . ASP B 1 338 ? 134.929 155.337 159.552 1.00 38.70 1959 ASP B N 1
ATOM 8671 C CA . ASP B 1 338 ? 134.216 156.325 160.354 1.00 32.83 1959 ASP B CA 1
ATOM 8672 C C . ASP B 1 338 ? 133.798 157.484 159.466 1.00 30.89 1959 ASP B C 1
ATOM 8673 O O . ASP B 1 338 ? 134.652 158.028 158.750 1.00 33.61 1959 ASP B O 1
ATOM 8678 N N . PRO B 1 339 ? 132.515 157.856 159.462 1.00 28.31 1960 PRO B N 1
ATOM 8679 C CA . PRO B 1 339 ? 132.025 158.870 158.516 1.00 26.57 1960 PRO B CA 1
ATOM 8680 C C . PRO B 1 339 ? 132.636 160.244 158.756 1.00 31.51 1960 PRO B C 1
ATOM 8681 O O . PRO B 1 339 ? 132.733 160.710 159.892 1.00 36.25 1960 PRO B O 1
ATOM 8685 N N . VAL B 1 340 ? 133.032 160.900 157.662 1.00 30.79 1961 VAL B N 1
ATOM 8686 C CA . VAL B 1 340 ? 133.622 162.229 157.759 1.00 28.49 1961 VAL B CA 1
ATOM 8687 C C . VAL B 1 340 ? 132.571 163.298 158.018 1.00 34.09 1961 VAL B C 1
ATOM 8688 O O . VAL B 1 340 ? 132.917 164.420 158.403 1.00 38.41 1961 VAL B O 1
ATOM 8692 N N . ASP B 1 341 ? 131.294 162.984 157.821 1.00 33.99 1962 ASP B N 1
ATOM 8693 C CA . ASP B 1 341 ? 130.214 163.934 158.037 1.00 32.01 1962 ASP B CA 1
ATOM 8694 C C . ASP B 1 341 ? 129.682 163.913 159.462 1.00 33.58 1962 ASP B C 1
ATOM 8695 O O . ASP B 1 341 ? 128.704 164.611 159.752 1.00 39.53 1962 ASP B O 1
ATOM 8700 N N . ARG B 1 342 ? 130.287 163.131 160.348 1.00 30.41 1963 ARG B N 1
ATOM 8701 C CA . ARG B 1 342 ? 129.802 163.047 161.715 1.00 30.66 1963 ARG B CA 1
ATOM 8702 C C . ARG B 1 342 ? 130.176 164.309 162.494 1.00 37.11 1963 ARG B C 1
ATOM 8703 O O . ARG B 1 342 ? 131.155 164.988 162.153 1.00 39.72 1963 ARG B O 1
ATOM 8711 N N . PRO B 1 343 ? 129.382 164.693 163.492 1.00 31.14 1964 PRO B N 1
ATOM 8712 C CA . PRO B 1 343 ? 129.767 165.816 164.349 1.00 27.63 1964 PRO B CA 1
ATOM 8713 C C . PRO B 1 343 ? 130.926 165.460 165.265 1.00 30.10 1964 PRO B C 1
ATOM 8714 O O . PRO B 1 343 ? 131.074 164.313 165.694 1.00 34.12 1964 PRO B O 1
ATOM 8718 N N . VAL B 1 344 ? 131.751 166.456 165.563 1.00 30.32 1965 VAL B N 1
ATOM 8719 C CA . VAL B 1 344 ? 132.747 166.349 166.622 1.00 26.17 1965 VAL B CA 1
ATOM 8720 C C . VAL B 1 344 ? 132.098 166.865 167.898 1.00 31.84 1965 VAL B C 1
ATOM 8721 O O . VAL B 1 344 ? 131.902 168.074 168.058 1.00 37.38 1965 VAL B O 1
ATOM 8725 N N . GLU B 1 345 ? 131.762 165.955 168.809 1.00 34.13 1966 GLU B N 1
ATOM 8726 C CA . GLU B 1 345 ? 130.885 166.286 169.922 1.00 33.63 1966 GLU B CA 1
ATOM 8727 C C . GLU B 1 345 ? 131.594 166.430 171.258 1.00 35.04 1966 GLU B C 1
ATOM 8728 O O . GLU B 1 345 ? 130.933 166.738 172.254 1.00 40.20 1966 GLU B O 1
ATOM 8734 N N . TRP B 1 346 ? 132.905 166.226 171.324 1.00 33.20 1967 TRP B N 1
ATOM 8735 C CA . TRP B 1 346 ? 133.649 166.477 172.549 1.00 33.76 1967 TRP B CA 1
ATOM 8736 C C . TRP B 1 346 ? 134.238 167.876 172.440 1.00 35.17 1967 TRP B C 1
ATOM 8737 O O . TRP B 1 346 ? 135.257 168.072 171.770 1.00 37.31 1967 TRP B O 1
ATOM 8748 N N . LYS B 1 347 ? 133.597 168.840 173.088 1.00 32.08 1968 LYS B N 1
ATOM 8749 C CA . LYS B 1 347 ? 134.154 170.177 172.977 1.00 30.60 1968 LYS B CA 1
ATOM 8750 C C . LYS B 1 347 ? 135.214 170.401 174.044 1.00 35.93 1968 LYS B C 1
ATOM 8751 O O . LYS B 1 347 ? 135.026 169.995 175.195 1.00 40.57 1968 LYS B O 1
ATOM 8757 N N . PRO B 1 348 ? 136.341 171.006 173.677 1.00 37.32 1969 PRO B N 1
ATOM 8758 C CA . PRO B 1 348 ? 137.375 171.326 174.661 1.00 39.24 1969 PRO B CA 1
ATOM 8759 C C . PRO B 1 348 ? 136.903 172.394 175.631 1.00 41.59 1969 PRO B C 1
ATOM 8760 O O . PRO B 1 348 ? 136.571 173.515 175.219 1.00 40.11 1969 PRO B O 1
ATOM 8764 N N . PRO B 1 349 ? 136.858 172.087 176.923 1.00 43.85 1970 PRO B N 1
ATOM 8765 C CA . PRO B 1 349 ? 136.397 173.070 177.904 1.00 46.40 1970 PRO B CA 1
ATOM 8766 C C . PRO B 1 349 ? 137.458 174.119 178.203 1.00 56.45 1970 PRO B C 1
ATOM 8767 O O . PRO B 1 349 ? 138.629 173.989 177.841 1.00 55.54 1970 PRO B O 1
ATOM 8771 N N . ARG B 1 350 ? 137.014 175.185 178.873 1.00 60.60 1971 ARG B N 1
ATOM 8772 C CA . ARG B 1 350 ? 137.930 176.252 179.265 1.00 62.23 1971 ARG B CA 1
ATOM 8773 C C . ARG B 1 350 ? 138.839 175.815 180.408 1.00 59.05 1971 ARG B C 1
ATOM 8774 O O . ARG B 1 350 ? 139.978 176.284 180.516 1.00 58.08 1971 ARG B O 1
ATOM 8782 N N . ALA B 1 351 ? 138.356 174.921 181.268 1.00 54.45 1972 ALA B N 1
ATOM 8783 C CA . ALA B 1 351 ? 139.136 174.444 182.398 1.00 47.44 1972 ALA B CA 1
ATOM 8784 C C . ALA B 1 351 ? 140.204 173.450 181.940 1.00 45.74 1972 ALA B C 1
ATOM 8785 O O . ALA B 1 351 ? 140.318 173.110 180.759 1.00 49.36 1972 ALA B O 1
ATOM 8787 N N . ALA B 1 352 ? 141.003 172.990 182.901 1.00 40.54 1973 ALA B N 1
ATOM 8788 C CA . ALA B 1 352 ? 142.047 172.018 182.606 1.00 39.28 1973 ALA B CA 1
ATOM 8789 C C . ALA B 1 352 ? 141.439 170.664 182.266 1.00 44.43 1973 ALA B C 1
ATOM 8790 O O . ALA B 1 352 ? 140.515 170.193 182.934 1.00 49.61 1973 ALA B O 1
ATOM 8792 N N . HIS B 1 353 ? 141.965 170.037 181.217 1.00 40.99 1974 HIS B N 1
ATOM 8793 C CA . HIS B 1 353 ? 141.390 168.805 180.701 1.00 39.35 1974 HIS B CA 1
ATOM 8794 C C . HIS B 1 353 ? 142.481 167.959 180.065 1.00 39.72 1974 HIS B C 1
ATOM 8795 O O . HIS B 1 353 ? 143.650 168.349 180.022 1.00 41.55 1974 HIS B O 1
ATOM 8802 N N . ASP B 1 354 ? 142.084 166.780 179.592 1.00 35.82 1975 ASP B N 1
ATOM 8803 C CA . ASP B 1 354 ? 142.991 165.905 178.859 1.00 33.96 1975 ASP B CA 1
ATOM 8804 C C . ASP B 1 354 ? 142.838 166.134 177.359 1.00 33.79 1975 ASP B C 1
ATOM 8805 O O . ASP B 1 354 ? 141.753 165.909 176.813 1.00 39.23 1975 ASP B O 1
ATOM 8810 N N . PRO B 1 355 ? 143.888 166.589 176.671 1.00 30.60 1976 PRO B N 1
ATOM 8811 C CA . PRO B 1 355 ? 143.786 166.795 175.217 1.00 31.22 1976 PRO B CA 1
ATOM 8812 C C . PRO B 1 355 ? 143.658 165.518 174.409 1.00 35.64 1976 PRO B C 1
ATOM 8813 O O . PRO B 1 355 ? 143.319 165.574 173.224 1.00 36.37 1976 PRO B O 1
ATOM 8817 N N . ARG B 1 356 ? 143.978 164.370 175.000 1.00 36.88 1977 ARG B N 1
ATOM 8818 C CA . ARG B 1 356 ? 143.835 163.106 174.293 1.00 30.36 1977 ARG B CA 1
ATOM 8819 C C . ARG B 1 356 ? 142.369 162.772 174.055 1.00 31.27 1977 ARG B C 1
ATOM 8820 O O . ARG B 1 356 ? 142.040 162.046 173.110 1.00 37.23 1977 ARG B O 1
ATOM 8828 N N . LEU B 1 357 ? 141.476 163.310 174.889 1.00 28.07 1978 LEU B N 1
ATOM 8829 C CA . LEU B 1 357 ? 140.062 162.979 174.787 1.00 31.00 1978 LEU B CA 1
ATOM 8830 C C . LEU B 1 357 ? 139.394 163.694 173.616 1.00 36.31 1978 LEU B C 1
ATOM 8831 O O . LEU B 1 357 ? 138.430 163.177 173.041 1.00 41.09 1978 LEU B O 1
ATOM 8836 N N . MET B 1 358 ? 139.876 164.886 173.248 1.00 31.97 1979 MET B N 1
ATOM 8837 C CA . MET B 1 358 ? 139.302 165.553 172.081 1.00 28.84 1979 MET B CA 1
ATOM 8838 C C . MET B 1 358 ? 139.803 164.915 170.793 1.00 32.52 1979 MET B C 1
ATOM 8839 O O . MET B 1 358 ? 139.186 165.065 169.732 1.00 35.23 1979 MET B O 1
ATOM 8844 N N . LEU B 1 359 ? 140.926 164.199 170.868 1.00 32.19 1980 LEU B N 1
ATOM 8845 C CA . LEU B 1 359 ? 141.452 163.516 169.695 1.00 27.40 1980 LEU B CA 1
ATOM 8846 C C . LEU B 1 359 ? 140.853 162.122 169.555 1.00 28.69 1980 LEU B C 1
ATOM 8847 O O . LEU B 1 359 ? 140.632 161.646 168.436 1.00 32.83 1980 LEU B O 1
ATOM 8852 N N . ALA B 1 360 ? 140.577 161.453 170.675 1.00 28.20 1981 ALA B N 1
ATOM 8853 C CA . ALA B 1 360 ? 140.086 160.080 170.662 1.00 32.87 1981 ALA B CA 1
ATOM 8854 C C . ALA B 1 360 ? 138.611 159.955 171.029 1.00 35.24 1981 ALA B C 1
ATOM 8855 O O . ALA B 1 360 ? 137.829 159.395 170.255 1.00 40.99 1981 ALA B O 1
ATOM 8857 N N . GLY B 1 361 ? 138.215 160.461 172.187 1.00 30.08 1982 GLY B N 1
ATOM 8858 C CA . GLY B 1 361 ? 136.875 160.272 172.705 1.00 33.22 1982 GLY B CA 1
ATOM 8859 C C . GLY B 1 361 ? 136.884 159.621 174.077 1.00 43.38 1982 GLY B C 1
ATOM 8860 O O . GLY B 1 361 ? 137.910 159.174 174.585 1.00 48.23 1982 GLY B O 1
ATOM 8861 N N . ASP B 1 362 ? 135.684 159.578 174.679 1.00 46.78 1983 ASP B N 1
ATOM 8862 C CA . ASP B 1 362 ? 135.512 159.083 176.043 1.00 54.45 1983 ASP B CA 1
ATOM 8863 C C . ASP B 1 362 ? 134.308 158.135 176.104 1.00 56.73 1983 ASP B C 1
ATOM 8864 O O . ASP B 1 362 ? 133.440 158.281 176.967 1.00 57.54 1983 ASP B O 1
ATOM 8869 N N . ALA B 1 363 ? 134.242 157.212 175.128 1.00 51.84 1984 ALA B N 1
ATOM 8870 C CA . ALA B 1 363 ? 133.220 156.148 175.012 1.00 49.65 1984 ALA B CA 1
ATOM 8871 C C . ALA B 1 363 ? 131.812 156.707 174.788 1.00 49.85 1984 ALA B C 1
ATOM 8872 O O . ALA B 1 363 ? 130.812 155.993 174.894 1.00 52.58 1984 ALA B O 1
ATOM 8874 N N . ALA B 1 364 ? 131.755 157.994 174.450 1.00 48.92 1985 ALA B N 1
ATOM 8875 C CA . ALA B 1 364 ? 130.603 158.796 174.061 1.00 47.00 1985 ALA B CA 1
ATOM 8876 C C . ALA B 1 364 ? 131.225 160.132 173.694 1.00 49.99 1985 ALA B C 1
ATOM 8877 O O . ALA B 1 364 ? 132.385 160.361 174.059 1.00 51.19 1985 ALA B O 1
ATOM 8879 N N . ARG B 1 365 ? 130.484 160.997 172.992 1.00 44.58 1986 ARG B N 1
ATOM 8880 C CA . ARG B 1 365 ? 130.943 162.324 172.565 1.00 41.54 1986 ARG B CA 1
ATOM 8881 C C . ARG B 1 365 ? 132.226 162.214 171.733 1.00 44.05 1986 ARG B C 1
ATOM 8882 O O . ARG B 1 365 ? 133.322 162.552 172.182 1.00 48.24 1986 ARG B O 1
ATOM 8890 N N . ALA B 1 366 ? 132.055 161.655 170.533 1.00 39.05 1987 ALA B N 1
ATOM 8891 C CA . ALA B 1 366 ? 133.171 161.286 169.668 1.00 33.20 1987 ALA B CA 1
ATOM 8892 C C . ALA B 1 366 ? 133.997 162.500 169.252 1.00 32.14 1987 ALA B C 1
ATOM 8893 O O . ALA B 1 366 ? 133.471 163.590 169.013 1.00 35.58 1987 ALA B O 1
ATOM 8895 N N . GLY B 1 367 ? 135.311 162.295 169.172 1.00 29.32 1988 GLY B N 1
ATOM 8896 C CA . GLY B 1 367 ? 136.258 163.376 169.036 1.00 27.34 1988 GLY B CA 1
ATOM 8897 C C . GLY B 1 367 ? 136.595 163.706 167.594 1.00 28.35 1988 GLY B C 1
ATOM 8898 O O . GLY B 1 367 ? 135.808 163.501 166.668 1.00 31.75 1988 GLY B O 1
ATOM 8899 N N . PHE B 1 368 ? 137.803 164.241 167.416 1.00 26.36 1989 PHE B N 1
ATOM 8900 C CA . PHE B 1 368 ? 138.211 164.768 166.119 1.00 25.70 1989 PHE B CA 1
ATOM 8901 C C . PHE B 1 368 ? 138.566 163.649 165.150 1.00 29.93 1989 PHE B C 1
ATOM 8902 O O . PHE B 1 368 ? 137.946 163.511 164.091 1.00 35.53 1989 PHE B O 1
ATOM 8910 N N . PHE B 1 369 ? 139.560 162.842 165.493 1.00 27.56 1990 PHE B N 1
ATOM 8911 C CA . PHE B 1 369 ? 140.110 161.875 164.559 1.00 24.39 1990 PHE B CA 1
ATOM 8912 C C . PHE B 1 369 ? 139.269 160.600 164.539 1.00 28.55 1990 PHE B C 1
ATOM 8913 O O . PHE B 1 369 ? 138.190 160.524 165.130 1.00 30.84 1990 PHE B O 1
ATOM 8921 N N . ASP B 1 370 ? 139.777 159.595 163.828 1.00 28.81 1991 ASP B N 1
ATOM 8922 C CA . ASP B 1 370 ? 139.079 158.322 163.709 1.00 27.10 1991 ASP B CA 1
ATOM 8923 C C . ASP B 1 370 ? 139.084 157.584 165.042 1.00 28.43 1991 ASP B C 1
ATOM 8924 O O . ASP B 1 370 ? 139.933 157.819 165.905 1.00 32.34 1991 ASP B O 1
ATOM 8929 N N . VAL B 1 371 ? 138.116 156.685 165.207 1.00 27.38 1992 VAL B N 1
ATOM 8930 C CA . VAL B 1 371 ? 138.004 155.921 166.443 1.00 27.44 1992 VAL B CA 1
ATOM 8931 C C . VAL B 1 371 ? 139.089 154.853 166.467 1.00 27.24 1992 VAL B C 1
ATOM 8932 O O . VAL B 1 371 ? 139.097 153.934 165.640 1.00 27.49 1992 VAL B O 1
ATOM 8936 N N . GLY B 1 372 ? 140.012 154.969 167.421 1.00 27.43 1993 GLY B N 1
ATOM 8937 C CA . GLY B 1 372 ? 141.075 154.003 167.590 1.00 26.13 1993 GLY B CA 1
ATOM 8938 C C . GLY B 1 372 ? 142.305 154.233 166.741 1.00 27.37 1993 GLY B C 1
ATOM 8939 O O . GLY B 1 372 ? 143.226 153.409 166.783 1.00 27.05 1993 GLY B O 1
ATOM 8940 N N . SER B 1 373 ? 142.351 155.319 165.967 1.00 28.07 1994 SER B N 1
ATOM 8941 C CA . SER B 1 373 ? 143.477 155.540 165.064 1.00 24.90 1994 SER B CA 1
ATOM 8942 C C . SER B 1 373 ? 144.656 156.195 165.773 1.00 27.17 1994 SER B C 1
ATOM 8943 O O . SER B 1 373 ? 145.762 156.241 165.225 1.00 27.59 1994 SER B O 1
ATOM 8946 N N . PHE B 1 374 ? 144.440 156.723 166.976 1.00 30.23 1995 PHE B N 1
ATOM 8947 C CA . PHE B 1 374 ? 145.474 157.506 167.639 1.00 28.28 1995 PHE B CA 1
ATOM 8948 C C . PHE B 1 374 ? 146.587 156.632 168.202 1.00 30.44 1995 PHE B C 1
ATOM 8949 O O . PHE B 1 374 ? 146.341 155.650 168.907 1.00 33.14 1995 PHE B O 1
ATOM 8957 N N . ASP B 1 375 ? 147.822 157.006 167.881 1.00 30.41 1996 ASP B N 1
ATOM 8958 C CA . ASP B 1 375 ? 149.019 156.415 168.455 1.00 30.56 1996 ASP B CA 1
ATOM 8959 C C . ASP B 1 375 ? 149.978 157.526 168.848 1.00 34.05 1996 ASP B C 1
ATOM 8960 O O . ASP B 1 375 ? 150.430 158.290 167.992 1.00 38.98 1996 ASP B O 1
ATOM 8965 N N . GLU B 1 376 ? 150.307 157.600 170.133 1.00 35.95 1997 GLU B N 1
ATOM 8966 C CA . GLU B 1 376 ? 151.258 158.576 170.640 1.00 38.12 1997 GLU B CA 1
ATOM 8967 C C . GLU B 1 376 ? 152.598 157.898 170.880 1.00 36.25 1997 GLU B C 1
ATOM 8968 O O . GLU B 1 376 ? 152.662 156.705 171.183 1.00 38.45 1997 GLU B O 1
ATOM 8974 N N . ILE B 1 377 ? 153.678 158.656 170.704 1.00 34.18 1998 ILE B N 1
ATOM 8975 C CA . ILE B 1 377 ? 154.996 158.038 170.764 1.00 35.38 1998 ILE B CA 1
ATOM 8976 C C . ILE B 1 377 ? 155.735 158.336 172.072 1.00 39.61 1998 ILE B C 1
ATOM 8977 O O . ILE B 1 377 ? 155.919 157.424 172.883 1.00 46.58 1998 ILE B O 1
ATOM 8982 N N . MET B 1 378 ? 156.093 159.591 172.350 1.00 34.97 1999 MET B N 1
ATOM 8983 C CA . MET B 1 378 ? 156.852 159.892 173.569 1.00 37.33 1999 MET B CA 1
ATOM 8984 C C . MET B 1 378 ? 155.903 160.391 174.660 1.00 42.22 1999 MET B C 1
ATOM 8985 O O . MET B 1 378 ? 155.647 161.583 174.825 1.00 47.33 1999 MET B O 1
ATOM 8990 N N . GLN B 1 379 ? 155.375 159.433 175.416 1.00 37.20 2000 GLN B N 1
ATOM 8991 C CA . GLN B 1 379 ? 154.422 159.776 176.468 1.00 39.22 2000 GLN B CA 1
ATOM 8992 C C . GLN B 1 379 ? 155.068 160.335 177.744 1.00 39.74 2000 GLN B C 1
ATOM 8993 O O . GLN B 1 379 ? 154.660 161.437 178.153 1.00 41.60 2000 GLN B O 1
ATOM 8999 N N . PRO B 1 380 ? 156.032 159.692 178.416 1.00 34.54 2001 PRO B N 1
ATOM 9000 C CA . PRO B 1 380 ? 156.478 160.240 179.705 1.00 35.58 2001 PRO B CA 1
ATOM 9001 C C . PRO B 1 380 ? 157.561 161.306 179.630 1.00 35.57 2001 PRO B C 1
ATOM 9002 O O . PRO B 1 380 ? 158.009 161.770 180.685 1.00 37.19 2001 PRO B O 1
ATOM 9006 N N . TRP B 1 381 ? 157.995 161.710 178.440 1.00 34.92 2002 TRP B N 1
ATOM 9007 C CA . TRP B 1 381 ? 158.990 162.760 178.279 1.00 29.95 2002 TRP B CA 1
ATOM 9008 C C . TRP B 1 381 ? 158.337 164.017 177.734 1.00 32.09 2002 TRP B C 1
ATOM 9009 O O . TRP B 1 381 ? 157.677 163.970 176.689 1.00 38.95 2002 TRP B O 1
ATOM 9020 N N . ALA B 1 382 ? 158.563 165.133 178.435 1.00 29.88 2003 ALA B N 1
ATOM 9021 C CA . ALA B 1 382 ? 158.090 166.472 178.072 1.00 27.19 2003 ALA B CA 1
ATOM 9022 C C . ALA B 1 382 ? 156.580 166.485 177.851 1.00 26.66 2003 ALA B C 1
ATOM 9023 O O . ALA B 1 382 ? 156.083 166.734 176.752 1.00 31.54 2003 ALA B O 1
ATOM 9025 N N . GLN B 1 383 ? 155.850 166.202 178.930 1.00 27.72 2004 GLN B N 1
ATOM 9026 C CA . GLN B 1 383 ? 154.425 165.911 178.830 1.00 30.97 2004 GLN B CA 1
ATOM 9027 C C . GLN B 1 383 ? 153.569 167.147 178.594 1.00 34.59 2004 GLN B C 1
ATOM 9028 O O . GLN B 1 383 ? 152.349 167.008 178.466 1.00 37.82 2004 GLN B O 1
ATOM 9034 N N . THR B 1 384 ? 154.170 168.336 178.538 1.00 33.65 2005 THR B N 1
ATOM 9035 C CA . THR B 1 384 ? 153.461 169.529 178.089 1.00 34.19 2005 THR B CA 1
ATOM 9036 C C . THR B 1 384 ? 152.972 169.382 176.649 1.00 38.11 2005 THR B C 1
ATOM 9037 O O . THR B 1 384 ? 151.819 169.717 176.350 1.00 41.50 2005 THR B O 1
ATOM 9041 N N . VAL B 1 385 ? 153.800 168.833 175.764 1.00 33.23 2006 VAL B N 1
ATOM 9042 C CA . VAL B 1 385 ? 153.452 168.641 174.361 1.00 28.10 2006 VAL B CA 1
ATOM 9043 C C . VAL B 1 385 ? 153.114 167.174 174.134 1.00 35.24 2006 VAL B C 1
ATOM 9044 O O . VAL B 1 385 ? 153.883 166.283 174.518 1.00 39.69 2006 VAL B O 1
ATOM 9048 N N . ILE B 1 386 ? 151.965 166.928 173.510 1.00 35.16 2007 ILE B N 1
ATOM 9049 C CA . ILE B 1 386 ? 151.518 165.593 173.133 1.00 28.95 2007 ILE B CA 1
ATOM 9050 C C . ILE B 1 386 ? 151.776 165.418 171.644 1.00 30.48 2007 ILE B C 1
ATOM 9051 O O . ILE B 1 386 ? 151.196 166.133 170.820 1.00 31.86 2007 ILE B O 1
ATOM 9056 N N . THR B 1 387 ? 152.642 164.471 171.293 1.00 32.75 2008 THR B N 1
ATOM 9057 C CA . THR B 1 387 ? 153.028 164.226 169.909 1.00 30.87 2008 THR B CA 1
ATOM 9058 C C . THR B 1 387 ? 152.643 162.807 169.523 1.00 33.26 2008 THR B C 1
ATOM 9059 O O . THR B 1 387 ? 152.874 161.869 170.292 1.00 35.30 2008 THR B O 1
ATOM 9063 N N . GLY B 1 388 ? 152.064 162.648 168.337 1.00 33.29 2009 GLY B N 1
ATOM 9064 C CA . GLY B 1 388 ? 151.637 161.323 167.925 1.00 28.47 2009 GLY B CA 1
ATOM 9065 C C . GLY B 1 388 ? 151.249 161.273 166.465 1.00 29.29 2009 GLY B C 1
ATOM 9066 O O . GLY B 1 388 ? 151.444 162.228 165.710 1.00 34.31 2009 GLY B O 1
ATOM 9067 N N . ARG B 1 389 ? 150.695 160.128 166.073 1.00 29.41 2010 ARG B N 1
ATOM 9068 C CA . ARG B 1 389 ? 150.210 159.893 164.719 1.00 27.62 2010 ARG B CA 1
ATOM 9069 C C . ARG B 1 389 ? 148.776 159.382 164.771 1.00 29.92 2010 ARG B C 1
ATOM 9070 O O . ARG B 1 389 ? 148.414 158.620 165.673 1.00 35.59 2010 ARG B O 1
ATOM 9078 N N . ALA B 1 390 ? 147.959 159.808 163.808 1.00 24.71 2011 ALA B N 1
ATOM 9079 C CA . ALA B 1 390 ? 146.558 159.417 163.745 1.00 22.80 2011 ALA B CA 1
ATOM 9080 C C . ALA B 1 390 ? 146.120 159.369 162.287 1.00 27.09 2011 ALA B C 1
ATOM 9081 O O . ALA B 1 390 ? 146.926 159.538 161.368 1.00 31.41 2011 ALA B O 1
ATOM 9083 N N . ARG B 1 391 ? 144.826 159.142 162.072 1.00 25.75 2012 ARG B N 1
ATOM 9084 C CA . ARG B 1 391 ? 144.255 159.115 160.731 1.00 23.50 2012 ARG B CA 1
ATOM 9085 C C . ARG B 1 391 ? 142.976 159.936 160.686 1.00 24.40 2012 ARG B C 1
ATOM 9086 O O . ARG B 1 391 ? 142.144 159.854 161.594 1.00 26.86 2012 ARG B O 1
ATOM 9094 N N . LEU B 1 392 ? 142.830 160.722 159.625 1.00 23.41 2013 LEU B N 1
ATOM 9095 C CA . LEU B 1 392 ? 141.637 161.513 159.356 1.00 25.86 2013 LEU B CA 1
ATOM 9096 C C . LEU B 1 392 ? 141.073 161.083 158.012 1.00 30.24 2013 LEU B C 1
ATOM 9097 O O . LEU B 1 392 ? 141.681 161.352 156.970 1.00 34.85 2013 LEU B O 1
ATOM 9102 N N . GLY B 1 393 ? 139.929 160.399 158.039 1.00 27.52 2014 GLY B N 1
ATOM 9103 C CA . GLY B 1 393 ? 139.294 159.910 156.824 1.00 25.83 2014 GLY B CA 1
ATOM 9104 C C . GLY B 1 393 ? 140.107 158.889 156.059 1.00 30.48 2014 GLY B C 1
ATOM 9105 O O . GLY B 1 393 ? 139.887 158.704 154.858 1.00 38.32 2014 GLY B O 1
ATOM 9106 N N . GLY B 1 394 ? 141.040 158.214 156.727 1.00 25.51 2015 GLY B N 1
ATOM 9107 C CA . GLY B 1 394 ? 141.992 157.351 156.073 1.00 23.78 2015 GLY B CA 1
ATOM 9108 C C . GLY B 1 394 ? 143.344 157.971 155.790 1.00 26.69 2015 GLY B C 1
ATOM 9109 O O . GLY B 1 394 ? 144.273 157.240 155.428 1.00 33.70 2015 GLY B O 1
ATOM 9110 N N . ILE B 1 395 ? 143.498 159.278 155.952 1.00 23.68 2016 ILE B N 1
ATOM 9111 C CA . ILE B 1 395 ? 144.745 159.975 155.635 1.00 23.84 2016 ILE B CA 1
ATOM 9112 C C . ILE B 1 395 ? 145.629 160.012 156.876 1.00 25.92 2016 ILE B C 1
ATOM 9113 O O . ILE B 1 395 ? 145.150 160.412 157.946 1.00 30.56 2016 ILE B O 1
ATOM 9118 N N . PRO B 1 396 ? 146.894 159.603 156.783 1.00 24.52 2017 PRO B N 1
ATOM 9119 C CA . PRO B 1 396 ? 147.798 159.698 157.937 1.00 26.92 2017 PRO B CA 1
ATOM 9120 C C . PRO B 1 396 ? 148.148 161.143 158.266 1.00 31.11 2017 PRO B C 1
ATOM 9121 O O . PRO B 1 396 ? 148.496 161.932 157.384 1.00 35.45 2017 PRO B O 1
ATOM 9125 N N . VAL B 1 397 ? 148.054 161.489 159.553 1.00 27.22 2018 VAL B N 1
ATOM 9126 C CA . VAL B 1 397 ? 148.294 162.838 160.052 1.00 27.71 2018 VAL B CA 1
ATOM 9127 C C . VAL B 1 397 ? 149.212 162.767 161.269 1.00 31.97 2018 VAL B C 1
ATOM 9128 O O . VAL B 1 397 ? 149.002 161.960 162.180 1.00 33.00 2018 VAL B O 1
ATOM 9132 N N . GLY B 1 398 ? 150.236 163.617 161.285 1.00 31.24 2019 GLY B N 1
ATOM 9133 C CA . GLY B 1 398 ? 151.031 163.855 162.483 1.00 31.09 2019 GLY B CA 1
ATOM 9134 C C . GLY B 1 398 ? 150.368 164.910 163.353 1.00 34.86 2019 GLY B C 1
ATOM 9135 O O . GLY B 1 398 ? 149.872 165.917 162.851 1.00 40.25 2019 GLY B O 1
ATOM 9136 N N . VAL B 1 399 ? 150.362 164.670 164.665 1.00 30.13 2020 VAL B N 1
ATOM 9137 C CA . VAL B 1 399 ? 149.525 165.406 165.608 1.00 29.32 2020 VAL B CA 1
ATOM 9138 C C . VAL B 1 399 ? 150.407 165.992 166.704 1.00 30.87 2020 VAL B C 1
ATOM 9139 O O . VAL B 1 399 ? 151.200 165.269 167.320 1.00 32.65 2020 VAL B O 1
ATOM 9143 N N . ILE B 1 400 ? 150.252 167.296 166.955 1.00 29.95 2021 ILE B N 1
ATOM 9144 C CA . ILE B 1 400 ? 150.890 167.995 168.067 1.00 30.10 2021 ILE B CA 1
ATOM 9145 C C . ILE B 1 400 ? 149.815 168.760 168.834 1.00 29.96 2021 ILE B C 1
ATOM 9146 O O . ILE B 1 400 ? 149.059 169.535 168.240 1.00 33.48 2021 ILE B O 1
ATOM 9151 N N . ALA B 1 401 ? 149.743 168.536 170.149 1.00 28.58 2022 ALA B N 1
ATOM 9152 C CA . ALA B 1 401 ? 148.759 169.176 171.014 1.00 28.28 2022 ALA B CA 1
ATOM 9153 C C . ALA B 1 401 ? 149.431 169.602 172.316 1.00 36.77 2022 ALA B C 1
ATOM 9154 O O . ALA B 1 401 ? 150.586 169.260 172.574 1.00 41.32 2022 ALA B O 1
ATOM 9156 N N . VAL B 1 402 ? 148.699 170.353 173.143 1.00 36.24 2023 VAL B N 1
ATOM 9157 C CA . VAL B 1 402 ? 149.242 170.963 174.357 1.00 33.40 2023 VAL B CA 1
ATOM 9158 C C . VAL B 1 402 ? 148.407 170.539 175.554 1.00 36.97 2023 VAL B C 1
ATOM 9159 O O . VAL B 1 402 ? 147.208 170.832 175.601 1.00 40.89 2023 VAL B O 1
ATOM 9163 N N . GLU B 1 403 ? 149.048 169.930 176.551 1.00 35.38 2024 GLU B N 1
ATOM 9164 C CA . GLU B 1 403 ? 148.340 169.593 177.779 1.00 35.33 2024 GLU B CA 1
ATOM 9165 C C . GLU B 1 403 ? 148.108 170.842 178.620 1.00 36.21 2024 GLU B C 1
ATOM 9166 O O . GLU B 1 403 ? 149.017 171.647 178.827 1.00 41.23 2024 GLU B O 1
ATOM 9172 N N . THR B 1 404 ? 146.877 171.000 179.105 1.00 35.53 2025 THR B N 1
ATOM 9173 C CA . THR B 1 404 ? 146.480 172.168 179.876 1.00 34.67 2025 THR B CA 1
ATOM 9174 C C . THR B 1 404 ? 146.486 171.923 181.380 1.00 38.41 2025 THR B C 1
ATOM 9175 O O . THR B 1 404 ? 145.869 172.691 182.123 1.00 42.90 2025 THR B O 1
ATOM 9179 N N . ARG B 1 405 ? 147.162 170.877 181.846 1.00 39.48 2026 ARG B N 1
ATOM 9180 C CA . ARG B 1 405 ? 147.244 170.563 183.265 1.00 36.00 2026 ARG B CA 1
ATOM 9181 C C . ARG B 1 405 ? 148.692 170.632 183.725 1.00 39.76 2026 ARG B C 1
ATOM 9182 O O . ARG B 1 405 ? 149.615 170.445 182.927 1.00 43.70 2026 ARG B O 1
ATOM 9190 N N . THR B 1 406 ? 148.879 170.916 185.014 1.00 39.57 2027 THR B N 1
ATOM 9191 C CA . THR B 1 406 ? 150.215 171.005 185.588 1.00 35.48 2027 THR B CA 1
ATOM 9192 C C . THR B 1 406 ? 150.857 169.624 185.656 1.00 39.34 2027 THR B C 1
ATOM 9193 O O . THR B 1 406 ? 150.218 168.640 186.037 1.00 42.56 2027 THR B O 1
ATOM 9197 N N . VAL B 1 407 ? 152.132 169.556 185.281 1.00 38.51 2028 VAL B N 1
ATOM 9198 C CA . VAL B 1 407 ? 152.864 168.302 185.158 1.00 36.19 2028 VAL B CA 1
ATOM 9199 C C . VAL B 1 407 ? 153.882 168.218 186.286 1.00 37.32 2028 VAL B C 1
ATOM 9200 O O . VAL B 1 407 ? 154.693 169.134 186.469 1.00 42.34 2028 VAL B O 1
ATOM 9204 N N . GLU B 1 408 ? 153.840 167.126 187.042 1.00 38.25 2029 GLU B N 1
ATOM 9205 C CA . GLU B 1 408 ? 154.813 166.864 188.091 1.00 40.85 2029 GLU B CA 1
ATOM 9206 C C . GLU B 1 408 ? 155.945 166.019 187.524 1.00 41.59 2029 GLU B C 1
ATOM 9207 O O . GLU B 1 408 ? 155.717 164.896 187.065 1.00 48.34 2029 GLU B O 1
ATOM 9213 N N . LEU B 1 409 ? 157.158 166.560 187.558 1.00 38.09 2030 LEU B N 1
ATOM 9214 C CA . LEU B 1 409 ? 158.339 165.900 187.023 1.00 40.11 2030 LEU B CA 1
ATOM 9215 C C . LEU B 1 409 ? 159.256 165.524 188.174 1.00 45.97 2030 LEU B C 1
ATOM 9216 O O . LEU B 1 409 ? 159.660 166.389 188.957 1.00 52.37 2030 LEU B O 1
ATOM 9221 N N . THR B 1 410 ? 159.581 164.243 188.281 1.00 44.12 2031 THR B N 1
ATOM 9222 C CA . THR B 1 410 ? 160.445 163.749 189.341 1.00 46.07 2031 THR B CA 1
ATOM 9223 C C . THR B 1 410 ? 161.838 163.515 188.779 1.00 51.16 2031 THR B C 1
ATOM 9224 O O . THR B 1 410 ? 162.028 162.655 187.913 1.00 54.77 2031 THR B O 1
ATOM 9228 N N . GLN B 1 411 ? 162.802 164.287 189.267 1.00 54.46 2032 GLN B N 1
ATOM 9229 C CA . GLN B 1 411 ? 164.191 164.108 188.894 1.00 56.68 2032 GLN B CA 1
ATOM 9230 C C . GLN B 1 411 ? 164.870 163.198 189.902 1.00 53.39 2032 GLN B C 1
ATOM 9231 O O . GLN B 1 411 ? 164.928 163.538 191.093 1.00 56.12 2032 GLN B O 1
ATOM 9237 N N . PRO B 1 412 ? 165.379 162.047 189.476 1.00 50.05 2033 PRO B N 1
ATOM 9238 C CA . PRO B 1 412 ? 165.945 161.087 190.425 1.00 55.36 2033 PRO B CA 1
ATOM 9239 C C . PRO B 1 412 ? 167.324 161.503 190.915 1.00 58.69 2033 PRO B C 1
ATOM 9240 O O . PRO B 1 412 ? 167.979 162.389 190.363 1.00 60.40 2033 PRO B O 1
ATOM 9244 N N . ALA B 1 413 ? 167.755 160.835 191.980 1.00 53.40 2034 ALA B N 1
ATOM 9245 C CA . ALA B 1 413 ? 169.051 161.115 192.572 1.00 49.61 2034 ALA B CA 1
ATOM 9246 C C . ALA B 1 413 ? 170.170 160.491 191.745 1.00 49.19 2034 ALA B C 1
ATOM 9247 O O . ALA B 1 413 ? 169.984 159.495 191.042 1.00 51.20 2034 ALA B O 1
ATOM 9249 N N . ASP B 1 414 ? 171.352 161.099 191.838 1.00 50.07 2035 ASP B N 1
ATOM 9250 C CA . ASP B 1 414 ? 172.542 160.563 191.198 1.00 48.45 2035 ASP B CA 1
ATOM 9251 C C . ASP B 1 414 ? 173.297 159.711 192.201 1.00 48.79 2035 ASP B C 1
ATOM 9252 O O . ASP B 1 414 ? 173.699 160.232 193.252 1.00 55.00 2035 ASP B O 1
ATOM 9257 N N . PRO B 1 415 ? 173.486 158.413 191.947 1.00 42.34 2036 PRO B N 1
ATOM 9258 C CA . PRO B 1 415 ? 174.164 157.562 192.937 1.00 42.12 2036 PRO B CA 1
ATOM 9259 C C . PRO B 1 415 ? 175.642 157.870 193.113 1.00 47.54 2036 PRO B C 1
ATOM 9260 O O . PRO B 1 415 ? 176.228 157.470 194.127 1.00 49.13 2036 PRO B O 1
ATOM 9264 N N . ALA B 1 416 ? 176.266 158.553 192.150 1.00 45.76 2037 ALA B N 1
ATOM 9265 C CA . ALA B 1 416 ? 177.679 158.894 192.276 1.00 46.64 2037 ALA B CA 1
ATOM 9266 C C . ALA B 1 416 ? 177.905 159.951 193.350 1.00 55.60 2037 ALA B C 1
ATOM 9267 O O . ALA B 1 416 ? 178.867 159.866 194.123 1.00 61.98 2037 ALA B O 1
ATOM 9269 N N . ASN B 1 417 ? 177.034 160.953 193.413 1.00 55.62 2038 ASN B N 1
ATOM 9270 C CA . ASN B 1 417 ? 177.150 162.028 194.389 1.00 55.79 2038 ASN B CA 1
ATOM 9271 C C . ASN B 1 417 ? 176.319 161.680 195.618 1.00 58.32 2038 ASN B C 1
ATOM 9272 O O . ASN B 1 417 ? 175.126 161.381 195.504 1.00 61.27 2038 ASN B O 1
ATOM 9277 N N . LEU B 1 418 ? 176.954 161.716 196.792 1.00 56.11 2039 LEU B N 1
ATOM 9278 C CA . LEU B 1 418 ? 176.272 161.320 198.019 1.00 60.03 2039 LEU B CA 1
ATOM 9279 C C . LEU B 1 418 ? 175.248 162.363 198.452 1.00 64.58 2039 LEU B C 1
ATOM 9280 O O . LEU B 1 418 ? 174.231 162.027 199.070 1.00 64.40 2039 LEU B O 1
ATOM 9285 N N . ASP B 1 419 ? 175.498 163.635 198.139 1.00 65.98 2040 ASP B N 1
ATOM 9286 C CA . ASP B 1 419 ? 174.633 164.702 198.631 1.00 67.76 2040 ASP B CA 1
ATOM 9287 C C . ASP B 1 419 ? 173.389 164.883 197.767 1.00 71.36 2040 ASP B C 1
ATOM 9288 O O . ASP B 1 419 ? 172.489 165.646 198.136 1.00 74.73 2040 ASP B O 1
ATOM 9293 N N . SER B 1 420 ? 173.324 164.208 196.618 1.00 69.33 2041 SER B N 1
ATOM 9294 C CA . SER B 1 420 ? 172.214 164.391 195.690 1.00 66.71 2041 SER B CA 1
ATOM 9295 C C . SER B 1 420 ? 170.930 163.766 196.222 1.00 65.99 2041 SER B C 1
ATOM 9296 O O . SER B 1 420 ? 170.943 162.681 196.808 1.00 67.74 2041 SER B O 1
ATOM 9299 N N . GLU B 1 421 ? 169.815 164.465 196.009 1.00 62.62 2042 GLU B N 1
ATOM 9300 C CA . GLU B 1 421 ? 168.491 163.990 196.387 1.00 60.29 2042 GLU B CA 1
ATOM 9301 C C . GLU B 1 421 ? 167.533 164.180 195.219 1.00 57.87 2042 GLU B C 1
ATOM 9302 O O . GLU B 1 421 ? 167.768 164.994 194.323 1.00 62.73 2042 GLU B O 1
ATOM 9308 N N . ALA B 1 422 ? 166.448 163.408 195.235 1.00 53.89 2043 ALA B N 1
ATOM 9309 C CA . ALA B 1 422 ? 165.428 163.525 194.204 1.00 54.34 2043 ALA B CA 1
ATOM 9310 C C . ALA B 1 422 ? 164.636 164.818 194.379 1.00 54.82 2043 ALA B C 1
ATOM 9311 O O . ALA B 1 422 ? 164.512 165.359 195.481 1.00 57.07 2043 ALA B O 1
ATOM 9313 N N . LYS B 1 423 ? 164.092 165.316 193.271 1.00 51.22 2044 LYS B N 1
ATOM 9314 C CA . LYS B 1 423 ? 163.400 166.595 193.281 1.00 53.92 2044 LYS B CA 1
ATOM 9315 C C . LYS B 1 423 ? 162.070 166.483 192.552 1.00 56.71 2044 LYS B C 1
ATOM 9316 O O . LYS B 1 423 ? 161.906 165.659 191.649 1.00 57.45 2044 LYS B O 1
ATOM 9322 N N . THR B 1 424 ? 161.124 167.329 192.954 1.00 55.78 2045 THR B N 1
ATOM 9323 C CA . THR B 1 424 ? 159.817 167.434 192.319 1.00 48.59 2045 THR B CA 1
ATOM 9324 C C . THR B 1 424 ? 159.693 168.816 191.695 1.00 46.35 2045 THR B C 1
ATOM 9325 O O . THR B 1 424 ? 159.867 169.827 192.384 1.00 52.41 2045 THR B O 1
ATOM 9329 N N . LEU B 1 425 ? 159.395 168.858 190.401 1.00 41.60 2046 LEU B N 1
ATOM 9330 C CA . LEU B 1 425 ? 159.275 170.100 189.652 1.00 41.12 2046 LEU B CA 1
ATOM 9331 C C . LEU B 1 425 ? 157.859 170.217 189.109 1.00 45.00 2046 LEU B C 1
ATOM 9332 O O . LEU B 1 425 ? 157.324 169.255 188.549 1.00 49.33 2046 LEU B O 1
ATOM 9337 N N . GLN B 1 426 ? 157.253 171.386 189.278 1.00 42.14 2047 GLN B N 1
ATOM 9338 C CA . GLN B 1 426 ? 155.933 171.658 188.728 1.00 35.00 2047 GLN B CA 1
ATOM 9339 C C . GLN B 1 426 ? 156.107 172.419 187.420 1.00 38.81 2047 GLN B C 1
ATOM 9340 O O . GLN B 1 426 ? 156.763 173.466 187.389 1.00 43.14 2047 GLN B O 1
ATOM 9346 N N . GLN B 1 427 ? 155.532 171.894 186.342 1.00 37.47 2048 GLN B N 1
ATOM 9347 C CA . GLN B 1 427 ? 155.617 172.509 185.027 1.00 33.24 2048 GLN B CA 1
ATOM 9348 C C . GLN B 1 427 ? 154.228 172.946 184.594 1.00 34.47 2048 GLN B C 1
ATOM 9349 O O . GLN B 1 427 ? 153.278 172.160 184.663 1.00 39.18 2048 GLN B O 1
ATOM 9355 N N . ALA B 1 428 ? 154.118 174.191 184.139 1.00 35.40 2049 ALA B N 1
ATOM 9356 C CA . ALA B 1 428 ? 152.844 174.764 183.740 1.00 36.82 2049 ALA B CA 1
ATOM 9357 C C . ALA B 1 428 ? 152.343 174.132 182.444 1.00 40.56 2049 ALA B C 1
ATOM 9358 O O . ALA B 1 428 ? 153.074 173.437 181.733 1.00 46.14 2049 ALA B O 1
ATOM 9360 N N . GLY B 1 429 ? 151.073 174.394 182.140 1.00 37.10 2050 GLY B N 1
ATOM 9361 C CA . GLY B 1 429 ? 150.421 173.670 181.061 1.00 37.71 2050 GLY B CA 1
ATOM 9362 C C . GLY B 1 429 ? 150.800 174.174 179.681 1.00 40.93 2050 GLY B C 1
ATOM 9363 O O . GLY B 1 429 ? 151.298 173.415 178.846 1.00 44.39 2050 GLY B O 1
ATOM 9364 N N . GLN B 1 430 ? 150.578 175.457 179.425 1.00 37.04 2051 GLN B N 1
ATOM 9365 C CA . GLN B 1 430 ? 150.611 176.013 178.077 1.00 34.65 2051 GLN B CA 1
ATOM 9366 C C . GLN B 1 430 ? 151.923 176.730 177.767 1.00 36.29 2051 GLN B C 1
ATOM 9367 O O . GLN B 1 430 ? 151.940 177.733 177.052 1.00 39.51 2051 GLN B O 1
ATOM 9373 N N . VAL B 1 431 ? 153.040 176.233 178.298 1.00 34.35 2052 VAL B N 1
ATOM 9374 C CA . VAL B 1 431 ? 154.338 176.885 178.151 1.00 33.02 2052 VAL B CA 1
ATOM 9375 C C . VAL B 1 431 ? 155.342 175.891 177.577 1.00 35.13 2052 VAL B C 1
ATOM 9376 O O . VAL B 1 431 ? 155.560 174.821 178.153 1.00 40.50 2052 VAL B O 1
ATOM 9380 N N . TRP B 1 432 ? 155.935 176.239 176.436 1.00 32.09 2053 TRP B N 1
ATOM 9381 C CA . TRP B 1 432 ? 157.185 175.630 175.994 1.00 31.70 2053 TRP B CA 1
ATOM 9382 C C . TRP B 1 432 ? 158.325 175.805 176.988 1.00 35.71 2053 TRP B C 1
ATOM 9383 O O . TRP B 1 432 ? 158.633 176.904 177.457 1.00 40.24 2053 TRP B O 1
ATOM 9394 N N . PHE B 1 433 ? 158.959 174.681 177.271 1.00 35.21 2054 PHE B N 1
ATOM 9395 C CA . PHE B 1 433 ? 160.132 174.522 178.114 1.00 31.30 2054 PHE B CA 1
ATOM 9396 C C . PHE B 1 433 ? 161.223 174.035 177.175 1.00 35.25 2054 PHE B C 1
ATOM 9397 O O . PHE B 1 433 ? 160.968 173.865 175.978 1.00 38.79 2054 PHE B O 1
ATOM 9405 N N . PRO B 1 434 ? 162.476 173.883 177.649 1.00 34.71 2055 PRO B N 1
ATOM 9406 C CA . PRO B 1 434 ? 163.501 173.286 176.764 1.00 34.90 2055 PRO B CA 1
ATOM 9407 C C . PRO B 1 434 ? 163.175 171.888 176.253 1.00 34.22 2055 PRO B C 1
ATOM 9408 O O . PRO B 1 434 ? 163.305 171.623 175.046 1.00 38.49 2055 PRO B O 1
ATOM 9412 N N . ASP B 1 435 ? 162.715 171.002 177.140 1.00 29.84 2056 ASP B N 1
ATOM 9413 C CA . ASP B 1 435 ? 162.373 169.641 176.741 1.00 31.15 2056 ASP B CA 1
ATOM 9414 C C . ASP B 1 435 ? 161.156 169.598 175.819 1.00 33.85 2056 ASP B C 1
ATOM 9415 O O . ASP B 1 435 ? 161.136 168.834 174.847 1.00 38.62 2056 ASP B O 1
ATOM 9420 N N . SER B 1 436 ? 160.144 170.430 176.092 1.00 32.59 2057 SER B N 1
ATOM 9421 C CA . SER B 1 436 ? 158.939 170.451 175.264 1.00 31.54 2057 SER B CA 1
ATOM 9422 C C . SER B 1 436 ? 159.221 170.996 173.867 1.00 34.09 2057 SER B C 1
ATOM 9423 O O . SER B 1 436 ? 158.730 170.450 172.868 1.00 36.97 2057 SER B O 1
ATOM 9426 N N . ALA B 1 437 ? 160.020 172.064 173.775 1.00 32.90 2058 ALA B N 1
ATOM 9427 C CA . ALA B 1 437 ? 160.375 172.626 172.475 1.00 34.34 2058 ALA B CA 1
ATOM 9428 C C . ALA B 1 437 ? 161.254 171.671 171.677 1.00 35.51 2058 ALA B C 1
ATOM 9429 O O . ALA B 1 437 ? 161.096 171.542 170.453 1.00 40.85 2058 ALA B O 1
ATOM 9431 N N . TYR B 1 438 ? 162.174 170.978 172.356 1.00 31.41 2059 TYR B N 1
ATOM 9432 C CA . TYR B 1 438 ? 163.034 170.027 171.662 1.00 30.23 2059 TYR B CA 1
ATOM 9433 C C . TYR B 1 438 ? 162.238 168.811 171.195 1.00 32.76 2059 TYR B C 1
ATOM 9434 O O . TYR B 1 438 ? 162.489 168.275 170.108 1.00 38.74 2059 TYR B O 1
ATOM 9443 N N . LYS B 1 439 ? 161.240 168.399 171.987 1.00 32.05 2060 LYS B N 1
ATOM 9444 C CA . LYS B 1 439 ? 160.303 167.357 171.575 1.00 33.61 2060 LYS B CA 1
ATOM 9445 C C . LYS B 1 439 ? 159.500 167.767 170.348 1.00 36.11 2060 LYS B C 1
ATOM 9446 O O . LYS B 1 439 ? 159.295 166.955 169.435 1.00 39.76 2060 LYS B O 1
ATOM 9452 N N . THR B 1 440 ? 159.026 169.018 170.319 1.00 32.94 2061 THR B N 1
ATOM 9453 C CA . THR B 1 440 ? 158.250 169.505 169.180 1.00 31.33 2061 THR B CA 1
ATOM 9454 C C . THR B 1 440 ? 159.091 169.542 167.908 1.00 34.28 2061 THR B C 1
ATOM 9455 O O . THR B 1 440 ? 158.630 169.119 166.839 1.00 39.02 2061 THR B O 1
ATOM 9459 N N . ALA B 1 441 ? 160.340 170.011 168.016 1.00 34.21 2062 ALA B N 1
ATOM 9460 C CA . ALA B 1 441 ? 161.233 170.042 166.859 1.00 34.10 2062 ALA B CA 1
ATOM 9461 C C . ALA B 1 441 ? 161.570 168.638 166.367 1.00 39.76 2062 ALA B C 1
ATOM 9462 O O . ALA B 1 441 ? 161.613 168.392 165.152 1.00 44.95 2062 ALA B O 1
ATOM 9464 N N . GLN B 1 442 ? 161.795 167.702 167.300 1.00 40.00 2063 GLN B N 1
ATOM 9465 C CA . GLN B 1 442 ? 162.062 166.312 166.935 1.00 39.25 2063 GLN B CA 1
ATOM 9466 C C . GLN B 1 442 ? 160.867 165.679 166.229 1.00 38.72 2063 GLN B C 1
ATOM 9467 O O . GLN B 1 442 ? 161.034 164.954 165.238 1.00 39.82 2063 GLN B O 1
ATOM 9473 N N . ALA B 1 443 ? 159.652 165.971 166.706 1.00 37.36 2064 ALA B N 1
ATOM 9474 C CA . ALA B 1 443 ? 158.445 165.436 166.081 1.00 37.32 2064 ALA B CA 1
ATOM 9475 C C . ALA B 1 443 ? 158.230 165.999 164.680 1.00 36.98 2064 ALA B C 1
ATOM 9476 O O . ALA B 1 443 ? 157.854 165.254 163.765 1.00 39.83 2064 ALA B O 1
ATOM 9478 N N . ILE B 1 444 ? 158.465 167.304 164.492 1.00 36.34 2065 ILE B N 1
ATOM 9479 C CA . ILE B 1 444 ? 158.306 167.905 163.164 1.00 35.70 2065 ILE B CA 1
ATOM 9480 C C . ILE B 1 444 ? 159.347 167.357 162.192 1.00 36.48 2065 ILE B C 1
ATOM 9481 O O . ILE B 1 444 ? 159.032 167.077 161.028 1.00 38.26 2065 ILE B O 1
ATOM 9486 N N . ASN B 1 445 ? 160.581 167.139 162.665 1.00 37.68 2066 ASN B N 1
ATOM 9487 C CA . ASN B 1 445 ? 161.610 166.529 161.820 1.00 38.25 2066 ASN B CA 1
ATOM 9488 C C . ASN B 1 445 ? 161.239 165.105 161.411 1.00 41.56 2066 ASN B C 1
ATOM 9489 O O . ASN B 1 445 ? 161.318 164.750 160.226 1.00 43.76 2066 ASN B O 1
ATOM 9494 N N . ASP B 1 446 ? 160.794 164.290 162.375 1.00 41.41 2067 ASP B N 1
ATOM 9495 C CA . ASP B 1 446 ? 160.466 162.896 162.080 1.00 39.21 2067 ASP B CA 1
ATOM 9496 C C . ASP B 1 446 ? 159.239 162.776 161.185 1.00 39.67 2067 ASP B C 1
ATOM 9497 O O . ASP B 1 446 ? 159.155 161.856 160.367 1.00 42.20 2067 ASP B O 1
ATOM 9502 N N . PHE B 1 447 ? 158.277 163.692 161.317 1.00 39.30 2068 PHE B N 1
ATOM 9503 C CA . PHE B 1 447 ? 157.130 163.660 160.413 1.00 36.45 2068 PHE B CA 1
ATOM 9504 C C . PHE B 1 447 ? 157.492 164.211 159.039 1.00 37.07 2068 PHE B C 1
ATOM 9505 O O . PHE B 1 447 ? 156.881 163.834 158.033 1.00 39.71 2068 PHE B O 1
ATOM 9513 N N . SER B 1 448 ? 158.481 165.107 158.973 1.00 40.31 2069 SER B N 1
ATOM 9514 C CA . SER B 1 448 ? 158.867 165.682 157.689 1.00 39.29 2069 SER B CA 1
ATOM 9515 C C . SER B 1 448 ? 159.677 164.699 156.854 1.00 40.69 2069 SER B C 1
ATOM 9516 O O . SER B 1 448 ? 159.621 164.738 155.619 1.00 41.87 2069 SER B O 1
ATOM 9519 N N . ARG B 1 449 ? 160.453 163.821 157.502 1.00 41.81 2070 ARG B N 1
ATOM 9520 C CA . ARG B 1 449 ? 161.195 162.81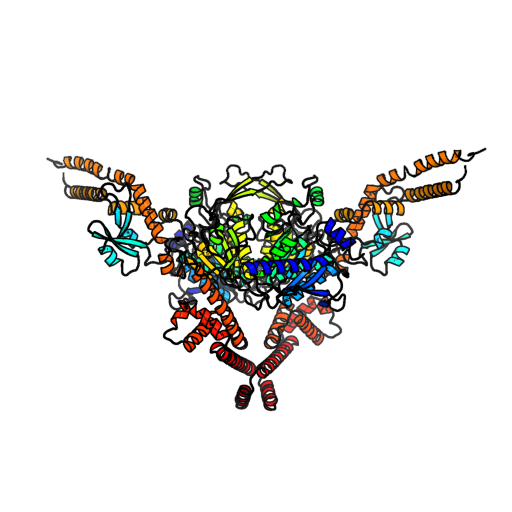6 156.738 1.00 39.59 2070 ARG B CA 1
ATOM 9521 C C . ARG B 1 449 ? 160.268 161.765 156.137 1.00 43.62 2070 ARG B C 1
ATOM 9522 O O . ARG B 1 449 ? 160.590 161.162 155.107 1.00 47.82 2070 ARG B O 1
ATOM 9530 N N . GLU B 1 450 ? 159.120 161.526 156.763 1.00 42.34 2071 GLU B N 1
ATOM 9531 C CA . GLU B 1 450 ? 158.179 160.514 156.301 1.00 38.89 2071 GLU B CA 1
ATOM 9532 C C . GLU B 1 450 ? 157.103 161.060 155.373 1.00 42.33 2071 GLU B C 1
ATOM 9533 O O . GLU B 1 450 ? 156.222 160.291 154.971 1.00 42.61 2071 GLU B O 1
ATOM 9539 N N . ASN B 1 451 ? 157.160 162.358 155.040 1.00 41.57 2072 ASN B N 1
ATOM 9540 C CA . ASN B 1 451 ? 156.194 163.050 154.174 1.00 38.40 2072 ASN B CA 1
ATOM 9541 C C . ASN B 1 451 ? 154.764 162.936 154.702 1.00 36.28 2072 ASN B C 1
ATOM 9542 O O . ASN B 1 451 ? 153.811 162.785 153.936 1.00 37.81 2072 ASN B O 1
ATOM 9547 N N . LEU B 1 452 ? 154.614 163.012 156.021 1.00 34.76 2073 LEU B N 1
ATOM 9548 C CA . LEU B 1 452 ? 153.292 162.972 156.628 1.00 35.03 2073 LEU B CA 1
ATOM 9549 C C . LEU B 1 452 ? 152.768 164.381 156.854 1.00 33.11 2073 LEU B C 1
ATOM 9550 O O . LEU B 1 452 ? 153.516 165.247 157.321 1.00 33.58 2073 LEU B O 1
ATOM 9555 N N . PRO B 1 453 ? 151.503 164.625 156.505 1.00 32.65 2074 PRO B N 1
ATOM 9556 C CA . PRO B 1 453 ? 150.866 165.894 156.873 1.00 31.30 2074 PRO B CA 1
ATOM 9557 C C . PRO B 1 453 ? 150.809 166.068 158.383 1.00 37.97 2074 PRO B C 1
ATOM 9558 O O . PRO B 1 453 ? 150.561 165.119 159.129 1.00 39.01 2074 PRO B O 1
ATOM 9562 N N . ILE B 1 454 ? 151.050 167.296 158.832 1.00 35.94 2075 ILE B N 1
ATOM 9563 C CA . ILE B 1 454 ? 151.071 167.633 160.249 1.00 31.32 2075 ILE B CA 1
ATOM 9564 C C . ILE B 1 454 ? 149.907 168.566 160.533 1.00 31.99 2075 ILE B C 1
ATOM 9565 O O . ILE B 1 454 ? 149.719 169.560 159.824 1.00 35.30 2075 ILE B O 1
ATOM 9570 N N . MET B 1 455 ? 149.114 168.235 161.546 1.00 30.78 2076 MET B N 1
ATOM 9571 C CA . MET B 1 455 ? 148.127 169.155 162.095 1.00 33.41 2076 MET B CA 1
ATOM 9572 C C . MET B 1 455 ? 148.524 169.507 163.520 1.00 34.36 2076 MET B C 1
ATOM 9573 O O . MET B 1 455 ? 148.705 168.619 164.360 1.00 35.72 2076 MET B O 1
ATOM 9578 N N . ILE B 1 456 ? 148.655 170.802 163.782 1.00 31.29 2077 ILE B N 1
ATOM 9579 C CA . ILE B 1 456 ? 149.083 171.330 165.069 1.00 29.19 2077 ILE B CA 1
ATOM 9580 C C . ILE B 1 456 ? 147.876 171.975 165.730 1.00 28.44 2077 ILE B C 1
ATOM 9581 O O . ILE B 1 456 ? 147.129 172.715 165.081 1.00 29.62 2077 ILE B O 1
ATOM 9586 N N . PHE B 1 457 ? 147.659 171.662 167.002 1.00 28.23 2078 PHE B N 1
ATOM 9587 C CA . PHE B 1 457 ? 146.618 172.291 167.800 1.00 27.27 2078 PHE B CA 1
ATOM 9588 C C . PHE B 1 457 ? 147.278 173.281 168.746 1.00 34.31 2078 PHE B C 1
ATOM 9589 O O . PHE B 1 457 ? 147.969 172.880 169.689 1.00 38.90 2078 PHE B O 1
ATOM 9597 N N . ALA B 1 458 ? 147.055 174.568 168.499 1.00 34.80 2079 ALA B N 1
ATOM 9598 C CA . ALA B 1 458 ? 147.888 175.633 169.042 1.00 34.65 2079 ALA B CA 1
ATOM 9599 C C . ALA B 1 458 ? 147.226 176.240 170.266 1.00 38.26 2079 ALA B C 1
ATOM 9600 O O . ALA B 1 458 ? 146.217 176.942 170.148 1.00 41.27 2079 ALA B O 1
ATOM 9602 N N . ASN B 1 459 ? 147.792 175.954 171.446 1.00 35.85 2080 ASN B N 1
ATOM 9603 C CA . ASN B 1 459 ? 147.385 176.581 172.690 1.00 34.29 2080 ASN B CA 1
ATOM 9604 C C . ASN B 1 459 ? 148.655 176.883 173.496 1.00 36.46 2080 ASN B C 1
ATOM 9605 O O . ASN B 1 459 ? 149.086 176.105 174.343 1.00 41.13 2080 ASN B O 1
ATOM 9610 N N . TRP B 1 460 ? 149.270 178.039 173.251 1.00 34.55 2081 TRP B N 1
ATOM 9611 C CA . TRP B 1 460 ? 150.446 178.452 174.007 1.00 34.76 2081 TRP B CA 1
ATOM 9612 C C . TRP B 1 460 ? 150.326 179.910 174.418 1.00 36.13 2081 TRP B C 1
ATOM 9613 O O . TRP B 1 460 ? 149.838 180.740 173.646 1.00 42.00 2081 TRP B O 1
ATOM 9624 N N . ARG B 1 461 ? 150.788 180.219 175.625 1.00 34.86 2082 ARG B N 1
ATOM 9625 C CA . ARG B 1 461 ? 150.899 181.595 176.080 1.00 35.23 2082 ARG B CA 1
ATOM 9626 C C . ARG B 1 461 ? 152.310 182.151 175.951 1.00 35.10 2082 ARG B C 1
ATOM 9627 O O . ARG B 1 461 ? 152.529 183.321 176.277 1.00 40.45 2082 ARG B O 1
ATOM 9635 N N . GLY B 1 462 ? 153.263 181.356 175.480 1.00 33.03 2083 GLY B N 1
ATOM 9636 C CA . GLY B 1 462 ? 154.592 181.870 175.212 1.00 31.53 2083 GLY B CA 1
ATOM 9637 C C . GLY B 1 462 ? 155.653 180.847 175.573 1.00 31.60 2083 GLY B C 1
ATOM 9638 O O . GLY B 1 462 ? 155.385 179.651 175.641 1.00 33.35 2083 GLY B O 1
ATOM 9639 N N . PHE B 1 463 ? 156.859 181.359 175.802 1.00 36.81 2084 PHE B N 1
ATOM 9640 C CA . PHE B 1 463 ? 158.011 180.565 176.196 1.00 35.66 2084 PHE B CA 1
ATOM 9641 C C . PHE B 1 463 ? 158.245 180.725 177.690 1.00 40.57 2084 PHE B C 1
ATOM 9642 O O . PHE B 1 463 ? 157.668 181.607 178.332 1.00 44.65 2084 PHE B O 1
ATOM 9650 N N . SER B 1 464 ? 159.090 179.861 178.245 1.00 43.67 2085 SER B N 1
ATOM 9651 C CA . SER B 1 464 ? 159.540 180.048 179.617 1.00 46.39 2085 SER B CA 1
ATOM 9652 C C . SER B 1 464 ? 160.757 180.967 179.643 1.00 52.75 2085 SER B C 1
ATOM 9653 O O . SER B 1 464 ? 161.721 180.769 178.898 1.00 53.55 2085 SER B O 1
ATOM 9656 N N . GLY B 1 465 ? 160.714 181.975 180.512 1.00 48.77 2086 GLY B N 1
ATOM 9657 C CA . GLY B 1 465 ? 161.741 182.998 180.504 1.00 45.17 2086 GLY B CA 1
ATOM 9658 C C . GLY B 1 465 ? 162.422 183.253 181.832 1.00 44.43 2086 GLY B C 1
ATOM 9659 O O . GLY B 1 465 ? 163.056 184.295 182.014 1.00 49.65 2086 GLY B O 1
ATOM 9660 N N . GLY B 1 466 ? 162.309 182.312 182.764 1.00 38.81 2087 GLY B N 1
ATOM 9661 C CA . GLY B 1 466 ? 163.000 182.438 184.028 1.00 35.64 2087 GLY B CA 1
ATOM 9662 C C . GLY B 1 466 ? 164.487 182.185 183.889 1.00 42.22 2087 GLY B C 1
ATOM 9663 O O . GLY B 1 466 ? 164.966 181.758 182.840 1.00 49.69 2087 GLY B O 1
ATOM 9664 N N . GLN B 1 467 ? 165.210 182.452 184.982 1.00 39.93 2088 GLN B N 1
ATOM 9665 C CA . GLN B 1 467 ? 166.670 182.375 184.969 1.00 38.92 2088 GLN B CA 1
ATOM 9666 C C . GLN B 1 467 ? 167.159 180.948 184.736 1.00 45.15 2088 GLN B C 1
ATOM 9667 O O . GLN B 1 467 ? 168.120 180.728 183.986 1.00 46.77 2088 GLN B O 1
ATOM 9673 N N . LYS B 1 468 ? 166.488 179.965 185.347 1.00 45.12 2089 LYS B N 1
ATOM 9674 C CA . LYS B 1 468 ? 166.873 178.565 185.188 1.00 42.57 2089 LYS B CA 1
ATOM 9675 C C . LYS B 1 468 ? 166.664 178.083 183.757 1.00 43.68 2089 LYS B C 1
ATOM 9676 O O . LYS B 1 468 ? 167.518 177.381 183.202 1.00 50.13 2089 LYS B O 1
ATOM 9682 N N . ASP B 1 469 ? 165.547 178.464 183.137 1.00 41.14 2090 ASP B N 1
ATOM 9683 C CA . ASP B 1 469 ? 165.297 178.057 181.760 1.00 43.85 2090 ASP B CA 1
ATOM 9684 C C . ASP B 1 469 ? 166.137 178.852 180.767 1.00 44.43 2090 ASP B C 1
ATOM 9685 O O . ASP B 1 469 ? 166.397 178.370 179.659 1.00 46.12 2090 ASP B O 1
ATOM 9690 N N . MET B 1 470 ? 166.565 180.065 181.132 1.00 42.57 2091 MET B N 1
ATOM 9691 C CA . MET B 1 470 ? 167.525 180.780 180.294 1.00 37.09 2091 MET B CA 1
ATOM 9692 C C . MET B 1 470 ? 168.904 180.143 180.368 1.00 37.20 2091 MET B C 1
ATOM 9693 O O . MET B 1 470 ? 169.629 180.105 179.367 1.00 40.16 2091 MET B O 1
ATOM 9698 N N . TYR B 1 471 ? 169.289 179.642 181.542 1.00 38.58 2092 TYR B N 1
ATOM 9699 C CA . TYR B 1 471 ? 170.543 178.911 181.657 1.00 38.77 2092 TYR B CA 1
ATOM 9700 C C . TYR B 1 471 ? 170.460 177.545 180.985 1.00 40.79 2092 TYR B C 1
ATOM 9701 O O . TYR B 1 471 ? 171.487 177.010 180.561 1.00 43.42 2092 TYR B O 1
ATOM 9710 N N . GLU B 1 472 ? 169.255 176.991 180.846 1.00 41.95 2093 GLU B N 1
ATOM 9711 C CA . GLU B 1 472 ? 169.042 175.700 180.209 1.00 42.56 2093 GLU B CA 1
ATOM 9712 C C . GLU B 1 472 ? 168.706 175.827 178.726 1.00 44.92 2093 GLU B C 1
ATOM 9713 O O . GLU B 1 472 ? 168.084 174.917 178.165 1.00 46.69 2093 GLU B O 1
ATOM 9719 N N . GLN B 1 473 ? 169.085 176.952 178.104 1.00 41.85 2094 GLN B N 1
ATOM 9720 C CA . GLN B 1 473 ? 169.089 177.149 176.647 1.00 35.68 2094 GLN B CA 1
ATOM 9721 C C . GLN B 1 473 ? 167.692 177.050 176.030 1.00 34.02 2094 GLN B C 1
ATOM 9722 O O . GLN B 1 473 ? 167.420 176.191 175.191 1.00 39.81 2094 GLN B O 1
ATOM 9728 N N . ILE B 1 474 ? 166.802 177.952 176.448 1.00 34.33 2095 ILE B N 1
ATOM 9729 C CA . ILE B 1 474 ? 165.457 177.993 175.879 1.00 39.07 2095 ILE B CA 1
ATOM 9730 C C . ILE B 1 474 ? 165.482 178.537 174.449 1.00 44.61 2095 ILE B C 1
ATOM 9731 O O . ILE B 1 474 ? 164.698 178.100 173.595 1.00 47.03 2095 ILE B O 1
ATOM 9736 N N . LEU B 1 475 ? 166.399 179.468 174.155 1.00 43.78 2096 LEU B N 1
ATOM 9737 C CA . LEU B 1 475 ? 166.468 180.078 172.827 1.00 39.40 2096 LEU B CA 1
ATOM 9738 C C . LEU B 1 475 ? 166.942 179.077 171.781 1.00 38.74 2096 LEU B C 1
ATOM 9739 O O . LEU B 1 475 ? 166.450 179.071 170.641 1.00 43.41 2096 LEU B O 1
ATOM 9744 N N . LYS B 1 476 ? 167.890 178.218 172.168 1.00 35.43 2097 LYS B N 1
ATOM 9745 C CA . LYS B 1 476 ? 168.454 177.219 171.267 1.00 36.78 2097 LYS B CA 1
ATOM 9746 C C . LYS B 1 476 ? 167.395 176.230 170.805 1.00 42.60 2097 LYS B C 1
ATOM 9747 O O . LYS B 1 476 ? 167.358 175.844 169.632 1.00 45.30 2097 LYS B O 1
ATOM 9753 N N . PHE B 1 477 ? 166.515 175.817 171.716 1.00 42.34 2098 PHE B N 1
ATOM 9754 C CA . PHE B 1 477 ? 165.491 174.846 171.353 1.00 40.66 2098 PHE B CA 1
ATOM 9755 C C . PHE B 1 477 ? 164.244 175.533 170.810 1.00 41.48 2098 PHE B C 1
ATOM 9756 O O . PHE B 1 477 ? 163.401 174.889 170.177 1.00 46.57 2098 PHE B O 1
ATOM 9764 N N . GLY B 1 478 ? 164.108 176.838 171.047 1.00 39.37 2099 GLY B N 1
ATOM 9765 C CA . GLY B 1 478 ? 163.026 177.579 170.422 1.00 41.16 2099 GLY B CA 1
ATOM 9766 C C . GLY B 1 478 ? 163.288 177.872 168.958 1.00 44.68 2099 GLY B C 1
ATOM 9767 O O . GLY B 1 478 ? 162.355 177.981 168.160 1.00 48.35 2099 GLY B O 1
ATOM 9768 N N . ALA B 1 479 ? 164.563 178.017 168.585 1.00 44.20 2100 ALA B N 1
ATOM 9769 C CA . ALA B 1 479 ? 164.893 178.240 167.179 1.00 45.31 2100 ALA B CA 1
ATOM 9770 C C . ALA B 1 479 ? 164.747 176.968 166.347 1.00 48.33 2100 ALA B C 1
ATOM 9771 O O . ALA B 1 479 ? 164.521 177.041 165.127 1.00 52.77 2100 ALA B O 1
ATOM 9773 N N . GLU B 1 480 ? 164.874 175.799 166.983 1.00 45.20 2101 GLU B N 1
ATOM 9774 C CA . GLU B 1 480 ? 164.823 174.537 166.251 1.00 43.96 2101 GLU B CA 1
ATOM 9775 C C . GLU B 1 480 ? 163.432 174.242 165.711 1.00 44.57 2101 GLU B C 1
ATOM 9776 O O . GLU B 1 480 ? 163.304 173.560 164.690 1.00 48.75 2101 GLU B O 1
ATOM 9782 N N . ILE B 1 481 ? 162.385 174.755 166.362 1.00 42.24 2102 ILE B N 1
ATOM 9783 C CA . ILE B 1 481 ? 161.034 174.599 165.828 1.00 43.24 2102 ILE B CA 1
ATOM 9784 C C . ILE B 1 481 ? 160.876 175.399 164.543 1.00 45.66 2102 ILE B C 1
ATOM 9785 O O . ILE B 1 481 ? 160.233 174.946 163.588 1.00 50.00 2102 ILE B O 1
ATOM 9790 N N . VAL B 1 482 ? 161.479 176.592 164.494 1.00 43.48 2103 VAL B N 1
ATOM 9791 C CA . VAL B 1 482 ? 161.451 177.417 163.288 1.00 43.90 2103 VAL B CA 1
ATOM 9792 C C . VAL B 1 482 ? 162.218 176.740 162.157 1.00 47.36 2103 VAL B C 1
ATOM 9793 O O . VAL B 1 482 ? 161.746 176.691 161.013 1.00 49.25 2103 VAL B O 1
ATOM 9797 N N . ARG B 1 483 ? 163.392 176.175 162.468 1.00 45.91 2104 ARG B N 1
ATOM 9798 C CA . ARG B 1 483 ? 164.169 175.459 161.451 1.00 44.66 2104 ARG B CA 1
ATOM 9799 C C . ARG B 1 483 ? 163.446 174.205 160.954 1.00 47.19 2104 ARG B C 1
ATOM 9800 O O . ARG B 1 483 ? 163.450 173.914 159.748 1.00 49.87 2104 ARG B O 1
ATOM 9808 N N . ALA B 1 484 ? 162.805 173.465 161.864 1.00 44.82 2105 ALA B N 1
ATOM 9809 C CA . ALA B 1 484 ? 162.072 172.260 161.487 1.00 43.12 2105 ALA B CA 1
ATOM 9810 C C . ALA B 1 484 ? 160.838 172.586 160.655 1.00 42.55 2105 ALA B C 1
ATOM 9811 O O . ALA B 1 484 ? 160.498 171.844 159.726 1.00 41.80 2105 ALA B O 1
ATOM 9813 N N . LEU B 1 485 ? 160.146 173.680 160.980 1.00 42.21 2106 LEU B N 1
ATOM 9814 C CA . LEU B 1 485 ? 159.009 174.105 160.171 1.00 41.48 2106 LEU B CA 1
ATOM 9815 C C . LEU B 1 485 ? 159.464 174.627 158.815 1.00 43.66 2106 LEU B C 1
ATOM 9816 O O . LEU B 1 485 ? 158.742 174.498 157.820 1.00 41.95 2106 LEU B O 1
ATOM 9821 N N . ARG B 1 486 ? 160.656 175.222 158.758 1.00 44.82 2107 ARG B N 1
ATOM 9822 C CA . ARG B 1 486 ? 161.220 175.671 157.494 1.00 43.10 2107 ARG B CA 1
ATOM 9823 C C . ARG B 1 486 ? 161.634 174.508 156.601 1.00 42.35 2107 ARG B C 1
ATOM 9824 O O . ARG B 1 486 ? 161.536 174.621 155.375 1.00 44.87 2107 ARG B O 1
ATOM 9832 N N . GLY B 1 487 ? 162.052 173.385 157.179 1.00 41.64 2108 GLY B N 1
ATOM 9833 C CA . GLY B 1 487 ? 162.404 172.229 156.375 1.00 43.83 2108 GLY B CA 1
ATOM 9834 C C . GLY B 1 487 ? 161.272 171.245 156.138 1.00 48.67 2108 GLY B C 1
ATOM 9835 O O . GLY B 1 487 ? 161.512 170.041 156.019 1.00 50.91 2108 GLY B O 1
ATOM 9836 N N . ALA B 1 488 ? 160.037 171.739 156.074 1.00 46.76 2109 ALA B N 1
ATOM 9837 C CA . ALA B 1 488 ? 158.883 170.862 155.922 1.00 43.57 2109 ALA B CA 1
ATOM 9838 C C . ALA B 1 488 ? 158.749 170.363 154.488 1.00 47.18 2109 ALA B C 1
ATOM 9839 O O . ALA B 1 488 ? 158.970 171.106 153.528 1.00 50.00 2109 ALA B O 1
ATOM 9841 N N . THR B 1 489 ? 158.380 169.088 154.347 1.00 48.60 2110 THR B N 1
ATOM 9842 C CA . THR B 1 489 ? 158.151 168.459 153.051 1.00 45.89 2110 THR B CA 1
ATOM 9843 C C . THR B 1 489 ? 156.705 168.015 152.865 1.00 41.59 2110 THR B C 1
ATOM 9844 O O . THR B 1 489 ? 156.437 167.149 152.027 1.00 42.51 2110 THR B O 1
ATOM 9848 N N . ALA B 1 490 ? 155.774 168.582 153.621 1.00 41.91 2111 ALA B N 1
ATOM 9849 C CA . ALA B 1 490 ? 154.391 168.125 153.636 1.00 37.89 2111 ALA B CA 1
ATOM 9850 C C . ALA B 1 490 ? 153.517 169.298 154.058 1.00 38.57 2111 ALA B C 1
ATOM 9851 O O . ALA B 1 490 ? 154.022 170.280 154.622 1.00 44.78 2111 ALA B O 1
ATOM 9853 N N . PRO B 1 491 ? 152.212 169.258 153.756 1.00 33.67 2112 PRO B N 1
ATOM 9854 C CA . PRO B 1 491 ? 151.318 170.318 154.246 1.00 34.73 2112 PRO B CA 1
ATOM 9855 C C . PRO B 1 491 ? 151.213 170.341 155.765 1.00 36.13 2112 PRO B C 1
ATOM 9856 O O . PRO B 1 491 ? 151.066 169.304 156.416 1.00 38.76 2112 PRO B O 1
ATOM 9860 N N . VAL B 1 492 ? 151.291 171.547 156.323 1.00 33.14 2113 VAL B N 1
ATOM 9861 C CA . VAL B 1 492 ? 151.184 171.781 157.759 1.00 33.15 2113 VAL B CA 1
ATOM 9862 C C . VAL B 1 492 ? 149.964 172.661 157.998 1.00 36.90 2113 VAL B C 1
ATOM 9863 O O . VAL B 1 492 ? 149.847 173.748 157.414 1.00 40.84 2113 VAL B O 1
ATOM 9867 N N . LEU B 1 493 ? 149.053 172.189 158.842 1.00 34.05 2114 LEU B N 1
ATOM 9868 C CA . LEU B 1 493 ? 147.825 172.899 159.162 1.00 32.01 2114 LEU B CA 1
ATOM 9869 C C . LEU B 1 493 ? 147.793 173.188 160.654 1.00 35.88 2114 LEU B C 1
ATOM 9870 O O . LEU B 1 493 ? 147.748 172.260 161.467 1.00 39.72 2114 LEU B O 1
ATOM 9875 N N . VAL B 1 494 ? 147.809 174.468 161.012 1.00 34.47 2115 VAL B N 1
ATOM 9876 C CA . VAL B 1 494 ? 147.721 174.913 162.395 1.00 30.22 2115 VAL B CA 1
ATOM 9877 C C . VAL B 1 494 ? 146.283 175.327 162.647 1.00 31.56 2115 VAL B C 1
ATOM 9878 O O . VAL B 1 494 ? 145.698 176.060 161.846 1.00 35.00 2115 VAL B O 1
ATOM 9882 N N . TYR B 1 495 ? 145.709 174.836 163.737 1.00 30.31 2116 TYR B N 1
ATOM 9883 C CA . TYR B 1 495 ? 144.328 175.109 164.093 1.00 26.25 2116 TYR B CA 1
ATOM 9884 C C . TYR B 1 495 ? 144.277 175.464 165.565 1.00 29.48 2116 TYR B C 1
ATOM 9885 O O . TYR B 1 495 ? 144.826 174.735 166.396 1.00 34.83 2116 TYR B O 1
ATOM 9894 N N . ILE B 1 496 ? 143.634 176.581 165.889 1.00 30.73 2117 ILE B N 1
ATOM 9895 C CA . ILE B 1 496 ? 143.457 177.004 167.273 1.00 31.28 2117 ILE B CA 1
ATOM 9896 C C . ILE B 1 496 ? 142.130 176.427 167.771 1.00 30.74 2117 ILE B C 1
ATOM 9897 O O . ILE B 1 496 ? 141.075 176.778 167.218 1.00 32.42 2117 ILE B O 1
ATOM 9902 N N . PRO B 1 497 ? 142.140 175.552 168.773 1.00 27.56 2118 PRO B N 1
ATOM 9903 C CA . PRO B 1 497 ? 140.902 174.934 169.264 1.00 26.44 2118 PRO B CA 1
ATOM 9904 C C . PRO B 1 497 ? 140.036 175.945 169.997 1.00 32.55 2118 PRO B C 1
ATOM 9905 O O . PRO B 1 497 ? 140.514 177.040 170.331 1.00 38.76 2118 PRO B O 1
ATOM 9909 N N . PRO B 1 498 ? 138.755 175.643 170.246 1.00 31.39 2119 PRO B N 1
ATOM 9910 C CA . PRO B 1 498 ? 137.971 176.510 171.134 1.00 29.98 2119 PRO B CA 1
ATOM 9911 C C . PRO B 1 498 ? 138.497 176.496 172.562 1.00 32.26 2119 PRO B C 1
ATOM 9912 O O . PRO B 1 498 ? 138.854 175.450 173.107 1.00 38.01 2119 PRO B O 1
ATOM 9916 N N . GLY B 1 499 ? 138.547 177.681 173.160 1.00 33.09 2120 GLY B N 1
ATOM 9917 C CA . GLY B 1 499 ? 139.108 177.851 174.480 1.00 36.21 2120 GLY B CA 1
ATOM 9918 C C . GLY B 1 499 ? 140.614 177.951 174.530 1.00 37.22 2120 GLY B C 1
ATOM 9919 O O . GLY B 1 499 ? 141.191 177.793 175.612 1.00 43.10 2120 GLY B O 1
ATOM 9920 N N . ALA B 1 500 ? 141.270 178.201 173.403 1.00 31.95 2121 ALA B N 1
ATOM 9921 C CA . ALA B 1 500 ? 142.720 178.196 173.321 1.00 33.72 2121 ALA B CA 1
ATOM 9922 C C . ALA B 1 500 ? 143.239 179.583 172.973 1.00 38.48 2121 ALA B C 1
ATOM 9923 O O . ALA B 1 500 ? 142.557 180.385 172.332 1.00 41.73 2121 ALA B O 1
ATOM 9925 N N . GLU B 1 501 ? 144.467 179.850 173.409 1.00 39.01 2122 GLU B N 1
ATOM 9926 C CA . GLU B 1 501 ? 145.128 181.133 173.215 1.00 36.82 2122 GLU B CA 1
ATOM 9927 C C . GLU B 1 501 ? 146.469 180.907 172.536 1.00 33.70 2122 GLU B C 1
ATOM 9928 O O . GLU B 1 501 ? 147.169 179.940 172.849 1.00 39.72 2122 GLU B O 1
ATOM 9934 N N . LEU B 1 502 ? 146.818 181.788 171.604 1.00 31.75 2123 LEU B N 1
ATOM 9935 C CA . LEU B 1 502 ? 148.125 181.782 170.957 1.00 35.12 2123 LEU B CA 1
ATOM 9936 C C . LEU B 1 502 ? 148.726 183.175 171.080 1.00 39.12 2123 LEU B C 1
ATOM 9937 O O . LEU B 1 502 ? 148.341 184.087 170.343 1.00 42.22 2123 LEU B O 1
ATOM 9942 N N . ARG B 1 503 ? 149.664 183.338 172.014 1.00 41.88 2124 ARG B N 1
ATOM 9943 C CA . ARG B 1 503 ? 150.170 184.653 172.383 1.00 40.07 2124 ARG B CA 1
ATOM 9944 C C . ARG B 1 503 ? 151.692 184.667 172.381 1.00 41.91 2124 ARG B C 1
ATOM 9945 O O . ARG B 1 503 ? 152.332 183.649 172.658 1.00 46.04 2124 ARG B O 1
ATOM 9953 N N . GLY B 1 504 ? 152.259 185.828 172.064 1.00 39.71 2125 GLY B N 1
ATOM 9954 C CA . GLY B 1 504 ? 153.689 186.030 172.250 1.00 38.49 2125 GLY B CA 1
ATOM 9955 C C . GLY B 1 504 ? 154.510 185.541 171.073 1.00 39.51 2125 GLY B C 1
ATOM 9956 O O . GLY B 1 504 ? 154.099 185.636 169.912 1.00 40.13 2125 GLY B O 1
ATOM 9957 N N . GLY B 1 505 ? 155.698 185.013 171.379 1.00 39.05 2126 GLY B N 1
ATOM 9958 C CA . GLY B 1 505 ? 156.587 184.537 170.333 1.00 38.87 2126 GLY B CA 1
ATOM 9959 C C . GLY B 1 505 ? 156.183 183.192 169.765 1.00 45.57 2126 GLY B C 1
ATOM 9960 O O . GLY B 1 505 ? 156.735 182.756 168.749 1.00 48.62 2126 GLY B O 1
ATOM 9961 N N . ALA B 1 506 ? 155.231 182.513 170.416 1.00 42.31 2127 ALA B N 1
ATOM 9962 C CA . ALA B 1 506 ? 154.719 181.245 169.902 1.00 36.81 2127 ALA B CA 1
ATOM 9963 C C . ALA B 1 506 ? 154.021 181.434 168.563 1.00 39.78 2127 ALA B C 1
ATOM 9964 O O . ALA B 1 506 ? 154.166 180.599 167.660 1.00 43.74 2127 ALA B O 1
ATOM 9966 N N . TRP B 1 507 ? 153.275 182.538 168.416 1.00 38.77 2128 TRP B N 1
ATOM 9967 C CA . TRP B 1 507 ? 152.695 182.903 167.126 1.00 37.17 2128 TRP B CA 1
ATOM 9968 C C . TRP B 1 507 ? 153.775 183.127 166.080 1.00 39.00 2128 TRP B C 1
ATOM 9969 O O . TRP B 1 507 ? 153.610 182.739 164.919 1.00 43.49 2128 TRP B O 1
ATOM 9980 N N . ALA B 1 508 ? 154.885 183.754 166.473 1.00 38.15 2129 ALA B N 1
ATOM 9981 C CA . ALA B 1 508 ? 155.982 183.988 165.542 1.00 42.54 2129 ALA B CA 1
ATOM 9982 C C . ALA B 1 508 ? 156.653 182.683 165.133 1.00 44.17 2129 ALA B C 1
ATOM 9983 O O . ALA B 1 508 ? 157.191 182.574 164.026 1.00 48.16 2129 ALA B O 1
ATOM 9985 N N . VAL B 1 509 ? 156.643 181.685 166.018 1.00 38.84 2130 VAL B N 1
ATOM 9986 C CA . VAL B 1 509 ? 157.184 180.380 165.652 1.00 37.14 2130 VAL B CA 1
ATOM 9987 C C . VAL B 1 509 ? 156.253 179.652 164.683 1.00 43.08 2130 VAL B C 1
ATOM 9988 O O . VAL B 1 509 ? 156.699 179.138 163.650 1.00 47.34 2130 VAL B O 1
ATOM 9992 N N . VAL B 1 510 ? 154.952 179.611 164.973 1.00 43.31 2131 VAL B N 1
ATOM 9993 C CA . VAL B 1 510 ? 154.038 178.756 164.212 1.00 43.79 2131 VAL B CA 1
ATOM 9994 C C . VAL B 1 510 ? 153.239 179.544 163.165 1.00 43.09 2131 VAL B C 1
ATOM 9995 O O . VAL B 1 510 ? 152.218 179.058 162.676 1.00 46.53 2131 VAL B O 1
ATOM 9999 N N . ASP B 1 511 ? 153.705 180.731 162.779 1.00 40.16 2132 ASP B N 1
ATOM 10000 C CA . ASP B 1 511 ? 153.017 181.491 161.743 1.00 39.88 2132 ASP B CA 1
ATOM 10001 C C . ASP B 1 511 ? 153.203 180.839 160.373 1.00 41.69 2132 ASP B C 1
ATOM 10002 O O . ASP B 1 511 ? 154.207 180.162 160.133 1.00 44.31 2132 ASP B O 1
ATOM 10007 N N . PRO B 1 512 ? 152.229 181.011 159.468 1.00 39.60 2133 PRO B N 1
ATOM 10008 C CA . PRO B 1 512 ? 152.404 180.541 158.083 1.00 35.10 2133 PRO B CA 1
ATOM 10009 C C . PRO B 1 512 ? 153.579 181.163 157.349 1.00 38.04 2133 PRO B C 1
ATOM 10010 O O . PRO B 1 512 ? 154.095 180.553 156.406 1.00 40.33 2133 PRO B O 1
ATOM 10014 N N . SER B 1 513 ? 154.021 182.357 157.751 1.00 38.51 2134 SER B N 1
ATOM 10015 C CA . SER B 1 513 ? 155.067 183.068 157.026 1.00 34.34 2134 SER B CA 1
ATOM 10016 C C . SER B 1 513 ? 156.451 182.459 157.216 1.00 34.70 2134 SER B C 1
ATOM 10017 O O . SER B 1 513 ? 157.389 182.883 156.532 1.00 37.85 2134 SER B O 1
ATOM 10020 N N . VAL B 1 514 ? 156.610 181.503 158.137 1.00 33.64 2135 VAL B N 1
ATOM 10021 C CA . VAL B 1 514 ? 157.887 180.807 158.279 1.00 34.80 2135 VAL B CA 1
ATOM 10022 C C . VAL B 1 514 ? 158.169 179.963 157.043 1.00 39.56 2135 VAL B C 1
ATOM 10023 O O . VAL B 1 514 ? 159.259 180.018 156.464 1.00 44.88 2135 VAL B O 1
ATOM 10027 N N . ASN B 1 515 ? 157.180 179.186 156.609 1.00 38.71 2136 ASN B N 1
ATOM 10028 C CA . ASN B 1 515 ? 157.254 178.412 155.371 1.00 35.49 2136 ASN B CA 1
ATOM 10029 C C . ASN B 1 515 ? 155.905 178.576 154.682 1.00 35.87 2136 ASN B C 1
ATOM 10030 O O . ASN B 1 515 ? 154.959 177.840 154.977 1.00 39.03 2136 ASN B O 1
ATOM 10035 N N . SER B 1 516 ? 155.821 179.544 153.766 1.00 34.64 2137 SER B N 1
ATOM 10036 C CA . SER B 1 516 ? 154.536 179.912 153.179 1.00 34.72 2137 SER B CA 1
ATOM 10037 C C . SER B 1 516 ? 154.049 178.868 152.184 1.00 41.01 2137 SER B C 1
ATOM 10038 O O . SER B 1 516 ? 152.861 178.833 151.841 1.00 45.30 2137 SER B O 1
ATOM 10041 N N . LEU B 1 517 ? 154.952 178.017 151.697 1.00 40.03 2138 LEU B N 1
ATOM 10042 C CA . LEU B 1 517 ? 154.561 177.000 150.730 1.00 43.20 2138 LEU B CA 1
ATOM 10043 C C . LEU B 1 517 ? 153.780 175.869 151.389 1.00 48.14 2138 LEU B C 1
ATOM 10044 O O . LEU B 1 517 ? 152.924 175.244 150.752 1.00 51.11 2138 LEU B O 1
ATOM 10049 N N . ARG B 1 518 ? 154.055 175.589 152.664 1.00 42.40 2139 ARG B N 1
ATOM 10050 C CA . ARG B 1 518 ? 153.584 174.367 153.301 1.00 38.08 2139 ARG B CA 1
ATOM 10051 C C . ARG B 1 518 ? 152.709 174.598 154.530 1.00 36.89 2139 ARG B C 1
ATOM 10052 O O . ARG B 1 518 ? 152.274 173.620 155.146 1.00 39.39 2139 ARG B O 1
ATOM 10060 N N . MET B 1 519 ? 152.431 175.844 154.908 1.00 35.47 2140 MET B N 1
ATOM 10061 C CA . MET B 1 519 ? 151.755 176.105 156.172 1.00 34.68 2140 MET B CA 1
ATOM 10062 C C . MET B 1 519 ? 150.479 176.910 155.970 1.00 36.59 2140 MET B C 1
ATOM 10063 O O . MET B 1 519 ? 150.406 177.793 155.112 1.00 35.82 2140 MET B O 1
ATOM 10068 N N . GLU B 1 520 ? 149.475 176.588 156.788 1.00 36.92 2141 GLU B N 1
ATOM 10069 C CA . GLU B 1 520 ? 148.222 177.331 156.843 1.00 34.93 2141 GLU B CA 1
ATOM 10070 C C . GLU B 1 520 ? 147.763 177.408 158.293 1.00 35.68 2141 GLU B C 1
ATOM 10071 O O . GLU B 1 520 ? 148.164 176.596 159.126 1.00 39.16 2141 GLU B O 1
ATOM 10077 N N . MET B 1 521 ? 146.909 178.394 158.588 1.00 35.98 2142 MET B N 1
ATOM 10078 C CA . MET B 1 521 ? 146.395 178.623 159.935 1.00 35.00 2142 MET B CA 1
ATOM 10079 C C . MET B 1 521 ? 144.892 178.873 159.907 1.00 36.10 2142 MET B C 1
ATOM 10080 O O . MET B 1 521 ? 144.393 179.614 159.057 1.00 39.75 2142 MET B O 1
ATOM 10085 N N . TYR B 1 522 ? 144.177 178.248 160.846 1.00 33.38 2143 TYR B N 1
ATOM 10086 C CA . TYR B 1 522 ? 142.740 178.412 161.007 1.00 31.34 2143 TYR B CA 1
ATOM 10087 C C . TYR B 1 522 ? 142.413 178.521 162.493 1.00 32.51 2143 TYR B C 1
ATOM 10088 O O . TYR B 1 522 ? 143.162 178.047 163.355 1.00 36.34 2143 TYR B O 1
ATOM 10097 N N . ALA B 1 523 ? 141.269 179.135 162.791 1.00 28.63 2144 ALA B N 1
ATOM 10098 C CA . ALA B 1 523 ? 140.916 179.419 164.173 1.00 25.60 2144 ALA B CA 1
ATOM 10099 C C . ALA B 1 523 ? 139.432 179.183 164.411 1.00 28.64 2144 ALA B C 1
ATOM 10100 O O . ALA B 1 523 ? 138.609 179.313 163.502 1.00 33.91 2144 ALA B O 1
ATOM 10102 N N . ASP B 1 524 ? 139.110 178.838 165.655 1.00 28.64 2145 ASP B N 1
ATOM 10103 C CA . ASP B 1 524 ? 137.740 178.683 166.109 1.00 26.38 2145 ASP B CA 1
ATOM 10104 C C . ASP B 1 524 ? 137.109 180.065 166.276 1.00 32.83 2145 ASP B C 1
ATOM 10105 O O . ASP B 1 524 ? 137.825 181.066 166.377 1.00 41.64 2145 ASP B O 1
ATOM 10110 N N . PRO B 1 525 ? 135.770 180.160 166.240 1.00 30.32 2146 PRO B N 1
ATOM 10111 C CA . PRO B 1 525 ? 135.123 181.430 166.619 1.00 33.34 2146 PRO B CA 1
ATOM 10112 C C . PRO B 1 525 ? 135.450 181.896 168.030 1.00 37.56 2146 PRO B C 1
ATOM 10113 O O . PRO B 1 525 ? 135.550 183.106 168.267 1.00 36.66 2146 PRO B O 1
ATOM 10117 N N . GLU B 1 526 ? 135.608 180.973 168.976 1.00 40.21 2147 GLU B N 1
ATOM 10118 C CA . GLU B 1 526 ? 135.963 181.323 170.352 1.00 37.28 2147 GLU B CA 1
ATOM 10119 C C . GLU B 1 526 ? 137.452 181.077 170.608 1.00 33.01 2147 GLU B C 1
ATOM 10120 O O . GLU B 1 526 ? 137.849 180.270 171.444 1.00 35.80 2147 GLU B O 1
ATOM 10126 N N . ALA B 1 527 ? 138.280 181.809 169.870 1.00 34.88 2148 ALA B N 1
ATOM 10127 C CA . ALA B 1 527 ? 139.726 181.710 169.984 1.00 36.49 2148 ALA B CA 1
ATOM 10128 C C . ALA B 1 527 ? 140.317 183.098 170.177 1.00 47.60 2148 ALA B C 1
ATOM 10129 O O . ALA B 1 527 ? 139.817 184.086 169.633 1.00 45.86 2148 ALA B O 1
ATOM 10131 N N . ARG B 1 528 ? 141.395 183.162 170.956 1.00 47.02 2149 ARG B N 1
ATOM 10132 C CA . ARG B 1 528 ? 142.033 184.420 171.323 1.00 38.91 2149 ARG B CA 1
ATOM 10133 C C . ARG B 1 528 ? 143.484 184.418 170.870 1.00 40.99 2149 ARG B C 1
ATOM 10134 O O . ARG B 1 528 ? 144.164 183.392 170.955 1.00 44.01 2149 ARG B O 1
ATOM 10142 N N . GLY B 1 529 ? 143.952 185.566 170.390 1.00 42.27 2150 GLY B N 1
ATOM 10143 C CA . GLY B 1 529 ? 145.343 185.736 170.025 1.00 39.51 2150 GLY B CA 1
ATOM 10144 C C . GLY B 1 529 ? 145.796 187.176 170.145 1.00 41.77 2150 GLY B C 1
ATOM 10145 O O . GLY B 1 529 ? 145.036 188.095 169.828 1.00 43.60 2150 GLY B O 1
ATOM 10146 N N . GLY B 1 530 ? 147.028 187.391 170.592 1.00 40.76 2151 GLY B N 1
ATOM 10147 C CA . GLY B 1 530 ? 147.526 188.743 170.781 1.00 43.24 2151 GLY B CA 1
ATOM 10148 C C . GLY B 1 530 ? 149.011 188.732 171.054 1.00 48.83 2151 GLY B C 1
ATOM 10149 O O . GLY B 1 530 ? 149.647 187.677 171.124 1.00 51.59 2151 GLY B O 1
ATOM 10150 N N . VAL B 1 531 ? 149.565 189.938 171.190 1.00 50.60 2152 VAL B N 1
ATOM 10151 C CA . VAL B 1 531 ? 150.976 190.067 171.538 1.00 46.94 2152 VAL B CA 1
ATOM 10152 C C . VAL B 1 531 ? 151.193 189.726 173.007 1.00 51.77 2152 VAL B C 1
ATOM 10153 O O . VAL B 1 531 ? 152.099 188.959 173.355 1.00 52.62 2152 VAL B O 1
ATOM 10157 N N . LEU B 1 532 ? 150.356 190.271 173.887 1.00 54.74 2153 LEU B N 1
ATOM 10158 C CA . LEU B 1 532 ? 150.414 189.978 175.310 1.00 53.38 2153 LEU B CA 1
ATOM 10159 C C . LEU B 1 532 ? 149.017 189.648 175.810 1.00 54.08 2153 LEU B C 1
ATOM 10160 O O . LEU B 1 532 ? 148.026 189.788 175.089 1.00 53.73 2153 LEU B O 1
ATOM 10165 N N . GLU B 1 533 ? 148.949 189.204 177.061 1.00 53.57 2154 GLU B N 1
ATOM 10166 C CA . GLU B 1 533 ? 147.671 189.096 177.741 1.00 50.06 2154 GLU B CA 1
ATOM 10167 C C . GLU B 1 533 ? 147.148 190.489 178.076 1.00 52.32 2154 GLU B C 1
ATOM 10168 O O . GLU B 1 533 ? 147.891 191.474 178.060 1.00 57.72 2154 GLU B O 1
ATOM 10174 N N . ALA B 1 534 ? 145.852 190.555 178.401 1.00 52.36 2155 ALA B N 1
ATOM 10175 C CA . ALA B 1 534 ? 145.147 191.835 178.479 1.00 53.32 2155 ALA B CA 1
ATOM 10176 C C . ALA B 1 534 ? 145.650 192.705 179.627 1.00 55.57 2155 ALA B C 1
ATOM 10177 O O . ALA B 1 534 ? 145.660 193.937 179.515 1.00 57.05 2155 ALA B O 1
ATOM 10179 N N . GLU B 1 535 ? 146.080 192.083 180.729 1.00 54.10 2156 GLU B N 1
ATOM 10180 C CA . GLU B 1 535 ? 146.584 192.838 181.874 1.00 53.18 2156 GLU B CA 1
ATOM 10181 C C . GLU B 1 535 ? 147.882 193.566 181.539 1.00 50.05 2156 GLU B C 1
ATOM 10182 O O . GLU B 1 535 ? 148.089 194.710 181.967 1.00 53.96 2156 GLU B O 1
ATOM 10188 N N . GLY B 1 536 ? 148.757 192.930 180.756 1.00 44.74 2157 GLY B N 1
ATOM 10189 C CA . GLY B 1 536 ? 149.981 193.591 180.332 1.00 47.39 2157 GLY B CA 1
ATOM 10190 C C . GLY B 1 536 ? 149.727 194.765 179.404 1.00 49.54 2157 GLY B C 1
ATOM 10191 O O . GLY B 1 536 ? 150.405 195.792 179.486 1.00 51.76 2157 GLY B O 1
ATOM 10192 N N . ILE B 1 537 ? 148.733 194.637 178.524 1.00 48.77 2158 ILE B N 1
ATOM 10193 C CA . ILE B 1 537 ? 148.389 195.739 177.631 1.00 46.52 2158 ILE B CA 1
ATOM 10194 C C . ILE B 1 537 ? 147.695 196.860 178.399 1.00 45.91 2158 ILE B C 1
ATOM 10195 O O . ILE B 1 537 ? 147.780 198.031 178.016 1.00 50.41 2158 ILE B O 1
ATOM 10200 N N . VAL B 1 538 ? 147.016 196.532 179.503 1.00 44.15 2159 VAL B N 1
ATOM 10201 C CA . VAL B 1 538 ? 146.497 197.585 180.378 1.00 42.69 2159 VAL B CA 1
ATOM 10202 C C . VAL B 1 538 ? 147.644 198.308 181.082 1.00 46.05 2159 VAL B C 1
ATOM 10203 O O . VAL B 1 538 ? 147.635 199.539 181.202 1.00 49.11 2159 VAL B O 1
ATOM 10207 N N . GLU B 1 539 ? 148.668 197.565 181.518 1.00 45.97 2160 GLU B N 1
ATOM 10208 C CA . GLU B 1 539 ? 149.827 198.194 182.156 1.00 45.54 2160 GLU B CA 1
ATOM 10209 C C . GLU B 1 539 ? 150.595 199.092 181.188 1.00 50.72 2160 GLU B C 1
ATOM 10210 O O . GLU B 1 539 ? 151.058 200.175 181.564 1.00 53.90 2160 GLU B O 1
ATOM 10216 N N . VAL B 1 540 ? 150.739 198.661 179.934 1.00 48.00 2161 VAL B N 1
ATOM 10217 C CA . VAL B 1 540 ? 151.574 199.411 178.998 1.00 41.92 2161 VAL B CA 1
ATOM 10218 C C . VAL B 1 540 ? 150.786 200.538 178.332 1.00 45.43 2161 VAL B C 1
ATOM 10219 O O . VAL B 1 540 ? 151.267 201.673 178.238 1.00 52.88 2161 VAL B O 1
ATOM 10223 N N . LYS B 1 541 ? 149.565 200.261 177.869 1.00 42.12 2162 LYS B N 1
ATOM 10224 C CA . LYS B 1 541 ? 148.880 201.174 176.966 1.00 42.80 2162 LYS B CA 1
ATOM 10225 C C . LYS B 1 541 ? 147.555 201.737 177.462 1.00 45.87 2162 LYS B C 1
ATOM 10226 O O . LYS B 1 541 ? 146.974 202.577 176.765 1.00 50.96 2162 LYS B O 1
ATOM 10232 N N . PHE B 1 542 ? 147.046 201.316 178.620 1.00 45.24 2163 PHE B N 1
ATOM 10233 C CA . PHE B 1 542 ? 145.852 201.930 179.202 1.00 43.87 2163 PHE B CA 1
ATOM 10234 C C . PHE B 1 542 ? 146.170 202.264 180.664 1.00 45.60 2163 PHE B C 1
ATOM 10235 O O . PHE B 1 542 ? 145.727 201.580 181.587 1.00 47.34 2163 PHE B O 1
ATOM 10243 N N . LYS B 1 543 ? 146.873 203.373 180.875 1.00 44.25 2164 LYS B N 1
ATOM 10244 C CA . LYS B 1 543 ? 147.404 203.692 182.192 1.00 47.46 2164 LYS B CA 1
ATOM 10245 C C . LYS B 1 543 ? 146.421 204.555 182.975 1.00 49.40 2164 LYS B C 1
ATOM 10246 O O . LYS B 1 543 ? 145.253 204.696 182.607 1.00 48.98 2164 LYS B O 1
ATOM 10252 N N . GLN B 1 544 ? 146.914 205.138 184.075 1.00 49.80 2165 GLN B N 1
ATOM 10253 C CA . GLN B 1 544 ? 146.057 205.799 185.057 1.00 48.14 2165 GLN B CA 1
ATOM 10254 C C . GLN B 1 544 ? 145.395 207.050 184.488 1.00 49.79 2165 GLN B C 1
ATOM 10255 O O . GLN B 1 544 ? 144.224 207.320 184.781 1.00 51.96 2165 GLN B O 1
ATOM 10261 N N . ARG B 1 545 ? 146.122 207.809 183.660 1.00 45.91 2166 ARG B N 1
ATOM 10262 C CA . ARG B 1 545 ? 145.591 209.045 183.087 1.00 49.37 2166 ARG B CA 1
ATOM 10263 C C . ARG B 1 545 ? 144.400 208.782 182.170 1.00 52.14 2166 ARG B C 1
ATOM 10264 O O . ARG B 1 545 ? 143.410 209.526 182.196 1.00 53.34 2166 ARG B O 1
ATOM 10272 N N . ASP B 1 546 ? 144.472 207.714 181.369 1.00 50.42 2167 ASP B N 1
ATOM 10273 C CA . ASP B 1 546 ? 143.353 207.348 180.504 1.00 47.01 2167 ASP B CA 1
ATOM 10274 C C . ASP B 1 546 ? 142.147 206.893 181.318 1.00 47.09 2167 ASP B C 1
ATOM 10275 O O . ASP B 1 546 ? 141.000 207.186 180.956 1.00 48.67 2167 ASP B O 1
ATOM 10280 N N . ILE B 1 547 ? 142.391 206.191 182.431 1.00 42.79 2168 ILE B N 1
ATOM 10281 C CA . ILE B 1 547 ? 141.306 205.755 183.309 1.00 36.47 2168 ILE B CA 1
ATOM 10282 C C . ILE B 1 547 ? 140.618 206.954 183.952 1.00 38.58 2168 ILE B C 1
ATOM 10283 O O . ILE B 1 547 ? 139.383 207.009 184.027 1.00 42.50 2168 ILE B O 1
ATOM 10288 N N . LEU B 1 548 ? 141.397 207.948 184.394 1.00 38.45 2169 LEU B N 1
ATOM 10289 C CA . LEU B 1 548 ? 140.790 209.136 184.991 1.00 43.23 2169 LEU B CA 1
ATOM 10290 C C . LEU B 1 548 ? 140.055 209.977 183.954 1.00 44.64 2169 LEU B C 1
ATOM 10291 O O . LEU B 1 548 ? 139.017 210.573 184.263 1.00 47.27 2169 LEU B O 1
ATOM 10296 N N . LYS B 1 549 ? 140.561 210.025 182.717 1.00 42.97 2170 LYS B N 1
ATOM 10297 C CA . LYS B 1 549 ? 139.836 210.714 181.651 1.00 40.24 2170 LYS B CA 1
ATOM 10298 C C . LYS B 1 549 ? 138.521 210.008 181.337 1.00 42.68 2170 LYS B C 1
ATOM 10299 O O . LYS B 1 549 ? 137.500 210.660 181.084 1.00 45.65 2170 LYS B O 1
ATOM 10305 N N . THR B 1 550 ? 138.522 208.672 181.389 1.00 41.24 2171 THR B N 1
ATOM 10306 C CA . THR B 1 550 ? 137.294 207.906 181.197 1.00 36.31 2171 THR B CA 1
ATOM 10307 C C . THR B 1 550 ? 136.297 208.157 182.330 1.00 39.57 2171 THR B C 1
ATOM 10308 O O . THR B 1 550 ? 135.086 208.256 182.086 1.00 42.37 2171 THR B O 1
ATOM 10312 N N . MET B 1 551 ? 136.788 208.280 183.573 1.00 36.25 2172 MET B N 1
ATOM 10313 C CA . MET B 1 551 ? 135.905 208.642 184.685 1.00 33.58 2172 MET B CA 1
ATOM 10314 C C . MET B 1 551 ? 135.320 210.039 184.518 1.00 39.52 2172 MET B C 1
ATOM 10315 O O . MET B 1 551 ? 134.129 210.249 184.772 1.00 46.40 2172 MET B O 1
ATOM 10320 N N . HIS B 1 552 ? 136.133 211.011 184.098 1.00 39.58 2173 HIS B N 1
ATOM 10321 C CA . HIS B 1 552 ? 135.599 212.358 183.899 1.00 40.60 2173 HIS B CA 1
ATOM 10322 C C . HIS B 1 552 ? 134.712 212.447 182.662 1.00 40.96 2173 HIS B C 1
ATOM 10323 O O . HIS B 1 552 ? 133.976 213.424 182.499 1.00 42.32 2173 HIS B O 1
ATOM 10330 N N . ARG B 1 553 ? 134.772 211.454 181.773 1.00 41.75 2174 ARG B N 1
ATOM 10331 C CA . ARG B 1 553 ? 133.924 211.508 180.587 1.00 39.74 2174 ARG B CA 1
ATOM 10332 C C . ARG B 1 553 ? 132.596 210.780 180.803 1.00 42.15 2174 ARG B C 1
ATOM 10333 O O . ARG B 1 553 ? 131.557 211.224 180.300 1.00 42.01 2174 ARG B O 1
ATOM 10341 N N . LEU B 1 554 ? 132.590 209.685 181.568 1.00 42.36 2175 LEU B N 1
ATOM 10342 C CA . LEU B 1 554 ? 131.396 208.850 181.676 1.00 38.82 2175 LEU B CA 1
ATOM 10343 C C . LEU B 1 554 ? 130.789 208.757 183.073 1.00 44.18 2175 LEU B C 1
ATOM 10344 O O . LEU B 1 554 ? 129.896 207.927 183.275 1.00 49.95 2175 LEU B O 1
ATOM 10349 N N . ASP B 1 555 ? 131.230 209.570 184.049 1.00 41.52 2176 ASP B N 1
ATOM 10350 C CA . ASP B 1 555 ? 130.564 209.408 185.344 1.00 38.57 2176 ASP B CA 1
ATOM 10351 C C . ASP B 1 555 ? 129.784 210.664 185.700 1.00 46.89 2176 ASP B C 1
ATOM 10352 O O . ASP B 1 555 ? 130.354 211.763 185.647 1.00 54.13 2176 ASP B O 1
ATOM 10357 N N . PRO B 1 556 ? 128.495 210.530 186.052 1.00 46.02 2177 PRO B N 1
ATOM 10358 C CA . PRO B 1 556 ? 127.637 211.726 186.217 1.00 51.12 2177 PRO B CA 1
ATOM 10359 C C . PRO B 1 556 ? 128.040 212.663 187.347 1.00 57.86 2177 PRO B C 1
ATOM 10360 O O . PRO B 1 556 ? 127.997 213.894 187.175 1.00 64.31 2177 PRO B O 1
ATOM 10364 N N . GLU B 1 557 ? 128.407 212.109 188.507 1.00 53.58 2178 GLU B N 1
ATOM 10365 C CA . GLU B 1 557 ? 128.786 212.934 189.651 1.00 54.48 2178 GLU B CA 1
ATOM 10366 C C . GLU B 1 557 ? 130.064 213.715 189.375 1.00 56.96 2178 GLU B C 1
ATOM 10367 O O . GLU B 1 557 ? 130.190 214.873 189.789 1.00 64.16 2178 GLU B O 1
ATOM 10373 N N . LEU B 1 558 ? 131.009 213.108 188.653 1.00 48.14 2179 LEU B N 1
ATOM 10374 C CA . LEU B 1 558 ? 132.227 213.818 188.284 1.00 45.14 2179 LEU B CA 1
ATOM 10375 C C . LEU B 1 558 ? 131.943 214.911 187.260 1.00 49.97 2179 LEU B C 1
ATOM 10376 O O . LEU B 1 558 ? 132.562 215.981 187.305 1.00 60.14 2179 LEU B O 1
ATOM 10381 N N . LEU B 1 559 ? 130.994 214.669 186.347 1.00 45.38 2180 LEU B N 1
ATOM 10382 C CA . LEU B 1 559 ? 130.568 215.700 185.398 1.00 52.09 2180 LEU B CA 1
ATOM 10383 C C . LEU B 1 559 ? 129.937 216.893 186.104 1.00 58.51 2180 LEU B C 1
ATOM 10384 O O . LEU B 1 559 ? 130.171 218.046 185.723 1.00 65.72 2180 LEU B O 1
ATOM 10389 N N . ARG B 1 560 ? 129.118 216.638 187.125 1.00 54.82 2181 ARG B N 1
ATOM 10390 C CA . ARG B 1 560 ? 128.494 217.744 187.847 1.00 59.79 2181 ARG B CA 1
ATOM 10391 C C . ARG B 1 560 ? 129.508 218.479 188.724 1.00 65.94 2181 ARG B C 1
ATOM 10392 O O . ARG B 1 560 ? 129.486 219.716 188.817 1.00 69.43 2181 ARG B O 1
ATOM 10400 N N . THR B 1 561 ? 130.429 217.734 189.347 1.00 58.68 2182 THR B N 1
ATOM 10401 C CA . THR B 1 561 ? 131.416 218.339 190.236 1.00 51.41 2182 THR B CA 1
ATOM 10402 C C . THR B 1 561 ? 132.430 219.175 189.459 1.00 58.96 2182 THR B C 1
ATOM 10403 O O . THR B 1 561 ? 132.845 220.245 189.924 1.00 69.24 2182 THR B O 1
ATOM 10407 N N . GLY B 1 562 ? 132.822 218.719 188.263 1.00 54.24 2183 GLY B N 1
ATOM 10408 C CA . GLY B 1 562 ? 133.725 219.509 187.437 1.00 57.92 2183 GLY B CA 1
ATOM 10409 C C . GLY B 1 562 ? 133.106 220.813 186.969 1.00 66.11 2183 GLY B C 1
ATOM 10410 O O . GLY B 1 562 ? 133.779 221.848 186.916 1.00 74.11 2183 GLY B O 1
ATOM 10411 N N . ALA B 1 563 ? 131.807 220.786 186.653 1.00 63.22 2184 ALA B N 1
ATOM 10412 C CA . ALA B 1 563 ? 131.091 222.012 186.313 1.00 68.17 2184 ALA B CA 1
ATOM 10413 C C . ALA B 1 563 ? 131.006 222.952 187.508 1.00 74.44 2184 ALA B C 1
ATOM 10414 O O . ALA B 1 563 ? 131.122 224.175 187.352 1.00 76.94 2184 ALA B O 1
ATOM 10416 N N . ARG B 1 564 ? 130.811 222.394 188.711 1.00 72.76 2185 ARG B N 1
ATOM 10417 C CA . ARG B 1 564 ? 130.816 223.208 189.927 1.00 70.16 2185 ARG B CA 1
ATOM 10418 C C . ARG B 1 564 ? 132.164 223.892 190.143 1.00 71.72 2185 ARG B C 1
ATOM 10419 O O . ARG B 1 564 ? 132.216 225.098 190.425 1.00 77.24 2185 ARG B O 1
ATOM 10427 N N . ILE B 1 565 ? 133.261 223.141 189.986 1.00 68.83 2186 ILE B N 1
ATOM 10428 C CA . ILE B 1 565 ? 134.605 223.698 190.157 1.00 69.27 2186 ILE B CA 1
ATOM 10429 C C . ILE B 1 565 ? 134.880 224.772 189.106 1.00 74.79 2186 ILE B C 1
ATOM 10430 O O . ILE B 1 565 ? 135.485 225.813 189.401 1.00 83.67 2186 ILE B O 1
ATOM 10435 N N . SER B 1 566 ? 134.388 224.561 187.880 1.00 69.74 2187 SER B N 1
ATOM 10436 C CA . SER B 1 566 ? 134.548 225.563 186.828 1.00 74.68 2187 SER B CA 1
ATOM 10437 C C . SER B 1 566 ? 133.785 226.850 187.143 1.00 84.50 2187 SER B C 1
ATOM 10438 O O . SER B 1 566 ? 134.306 227.950 186.917 1.00 89.23 2187 SER B O 1
ATOM 10441 N N . GLU B 1 567 ? 132.561 226.738 187.677 1.00 83.24 2188 GLU B N 1
ATOM 10442 C CA . GLU B 1 567 ? 131.805 227.943 188.028 1.00 83.20 2188 GLU B CA 1
ATOM 10443 C C . GLU B 1 567 ? 132.436 228.696 189.195 1.00 83.47 2188 GLU B C 1
ATOM 10444 O O . GLU B 1 567 ? 132.440 229.933 189.208 1.00 84.99 2188 GLU B O 1
ATOM 10450 N N . LEU B 1 568 ? 132.989 227.978 190.178 1.00 79.48 2189 LEU B N 1
ATOM 10451 C CA . LEU B 1 568 ? 133.747 228.666 191.225 1.00 78.25 2189 LEU B CA 1
ATOM 10452 C C . LEU B 1 568 ? 135.028 229.309 190.700 1.00 83.27 2189 LEU B C 1
ATOM 10453 O O . LEU B 1 568 ? 135.449 230.354 191.211 1.00 90.47 2189 LEU B O 1
ATOM 10458 N N . LYS B 1 569 ? 135.660 228.718 189.682 1.00 81.68 2190 LYS B N 1
ATOM 10459 C CA . LYS B 1 569 ? 136.816 229.379 189.075 1.00 85.19 2190 LYS B CA 1
ATOM 10460 C C . LYS B 1 569 ? 136.410 230.661 188.348 1.00 92.30 2190 LYS B C 1
ATOM 10461 O O . LYS B 1 569 ? 137.126 231.671 188.408 1.00 96.31 2190 LYS B O 1
ATOM 10467 N N . GLU B 1 570 ? 135.246 230.652 187.686 1.00 89.86 2191 GLU B N 1
ATOM 10468 C CA . GLU B 1 570 ? 134.719 231.894 187.115 1.00 87.55 2191 GLU B CA 1
ATOM 10469 C C . GLU B 1 570 ? 134.384 232.918 188.195 1.00 90.81 2191 GLU B C 1
ATOM 10470 O O . GLU B 1 570 ? 134.570 234.122 187.989 1.00 91.96 2191 GLU B O 1
ATOM 10476 N N . GLN B 1 571 ? 133.896 232.464 189.354 1.00 95.08 2192 GLN B N 1
ATOM 10477 C CA . GLN B 1 571 ? 133.633 233.395 190.454 1.00 95.94 2192 GLN B CA 1
ATOM 10478 C C . GLN B 1 571 ? 134.926 233.956 191.043 1.00 93.13 2192 GLN B C 1
ATOM 10479 O O . GLN B 1 571 ? 134.932 235.063 191.593 1.00 94.90 2192 GLN B O 1
ATOM 10485 N N . ILE B 1 572 ? 136.025 233.199 190.961 1.00 93.22 2193 ILE B N 1
ATOM 10486 C CA . ILE B 1 572 ? 137.343 233.763 191.264 1.00 94.01 2193 ILE B CA 1
ATOM 10487 C C . ILE B 1 572 ? 137.717 234.850 190.261 1.00 94.88 2193 ILE B C 1
ATOM 10488 O O . ILE B 1 572 ? 138.178 235.933 190.648 1.00 98.08 2193 ILE B O 1
ATOM 10493 N N . LYS B 1 573 ? 137.523 234.586 188.964 1.00 94.63 2194 LYS B N 1
ATOM 10494 C CA . LYS B 1 573 ? 137.960 235.547 187.947 1.00 99.25 2194 LYS B CA 1
ATOM 10495 C C . LYS B 1 573 ? 137.120 236.825 187.950 1.00 101.07 2194 LYS B C 1
ATOM 10496 O O . LYS B 1 573 ? 137.635 237.911 187.656 1.00 100.48 2194 LYS B O 1
ATOM 10502 N N . GLU B 1 574 ? 135.827 236.726 188.276 1.00 100.99 2195 GLU B N 1
ATOM 10503 C CA . GLU B 1 574 ? 134.997 237.932 188.309 1.00 102.26 2195 GLU B CA 1
ATOM 10504 C C . GLU B 1 574 ? 135.303 238.803 189.523 1.00 101.45 2195 GLU B C 1
ATOM 10505 O O . GLU B 1 574 ? 135.402 240.029 189.399 1.00 100.59 2195 GLU B O 1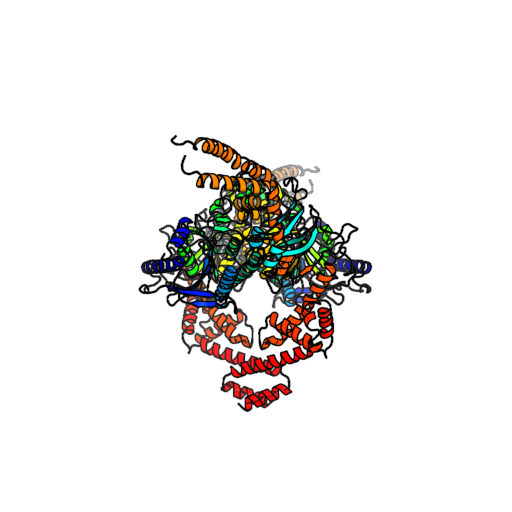
ATOM 10511 N N . ILE B 1 575 ? 135.454 238.200 190.701 1.00 102.03 2196 ILE B N 1
ATOM 10512 C CA . ILE B 1 575 ? 135.738 238.971 191.907 1.00 101.95 2196 ILE B CA 1
ATOM 10513 C C . ILE B 1 575 ? 137.244 239.143 192.055 1.00 103.52 2196 ILE B C 1
ATOM 10514 O O . ILE B 1 575 ? 137.915 238.331 192.701 1.00 101.29 2196 ILE B O 1
ATOM 10519 N N . SER B 1 576 ? 137.784 240.202 191.446 1.00 105.21 2197 SER B N 1
ATOM 10520 C CA . SER B 1 576 ? 139.212 240.475 191.566 1.00 107.12 2197 SER B CA 1
ATOM 10521 C C . SER B 1 576 ? 139.496 241.461 192.693 1.00 113.81 2197 SER B C 1
ATOM 10522 O O . SER B 1 576 ? 140.415 241.249 193.493 1.00 113.58 2197 SER B O 1
ATOM 10525 N N . LYS B 1 577 ? 138.721 242.539 192.775 1.00 116.03 2198 LYS B N 1
ATOM 10526 C CA . LYS B 1 577 ? 138.889 243.559 193.802 1.00 114.62 2198 LYS B CA 1
ATOM 10527 C C . LYS B 1 577 ? 137.967 243.253 194.973 1.00 112.95 2198 LYS B C 1
ATOM 10528 O O . LYS B 1 577 ? 136.784 242.957 194.777 1.00 110.90 2198 LYS B O 1
ATOM 10534 N N . GLY B 1 578 ? 138.509 243.328 196.183 1.00 114.58 2199 GLY B N 1
ATOM 10535 C CA . GLY B 1 578 ? 137.739 243.037 197.377 1.00 119.15 2199 GLY B CA 1
ATOM 10536 C C . GLY B 1 578 ? 137.614 241.552 197.648 1.00 117.64 2199 GLY B C 1
ATOM 10537 O O . GLY B 1 578 ? 138.615 240.840 197.727 1.00 116.06 2199 GLY B O 1
ATOM 10538 N N . ALA B 1 594 ? 134.005 249.519 203.448 1.00 137.14 2215 ALA B N 1
ATOM 10539 C CA . ALA B 1 594 ? 135.337 250.099 203.313 1.00 138.04 2215 ALA B CA 1
ATOM 10540 C C . ALA B 1 594 ? 136.202 249.265 202.374 1.00 138.23 2215 ALA B C 1
ATOM 10541 O O . ALA B 1 594 ? 135.695 248.642 201.440 1.00 136.99 2215 ALA B O 1
ATOM 10543 N N . GLY B 1 595 ? 137.509 249.268 202.620 1.00 138.18 2216 GLY B N 1
ATOM 10544 C CA . GLY B 1 595 ? 138.405 248.474 201.798 1.00 135.46 2216 GLY B CA 1
ATOM 10545 C C . GLY B 1 595 ? 138.277 246.993 202.109 1.00 136.61 2216 GLY B C 1
ATOM 10546 O O . GLY B 1 595 ? 138.115 246.596 203.266 1.00 138.36 2216 GLY B O 1
ATOM 10547 N N . ARG B 1 596 ? 138.359 246.177 201.049 1.00 135.25 2217 ARG B N 1
ATOM 10548 C CA . ARG B 1 596 ? 138.234 244.711 201.098 1.00 134.02 2217 ARG B CA 1
ATOM 10549 C C . ARG B 1 596 ? 136.912 244.271 201.728 1.00 132.70 2217 ARG B C 1
ATOM 10550 O O . ARG B 1 596 ? 136.875 243.332 202.527 1.00 131.86 2217 ARG B O 1
ATOM 10558 N N . ALA B 1 597 ? 135.823 244.960 201.377 1.00 132.71 2218 ALA B N 1
ATOM 10559 C CA . ALA B 1 597 ? 134.521 244.645 201.957 1.00 131.53 2218 ALA B CA 1
ATOM 10560 C C . ALA B 1 597 ? 133.963 243.338 201.406 1.00 131.51 2218 ALA B C 1
ATOM 10561 O O . ALA B 1 597 ? 133.297 242.586 202.127 1.00 130.82 2218 ALA B O 1
ATOM 10563 N N . ALA B 1 598 ? 134.221 243.051 200.132 1.00 129.16 2219 ALA B N 1
ATOM 10564 C CA . ALA B 1 598 ? 133.730 241.841 199.486 1.00 124.24 2219 ALA B CA 1
ATOM 10565 C C . ALA B 1 598 ? 134.700 240.672 199.593 1.00 122.89 2219 ALA B C 1
ATOM 10566 O O . ALA B 1 598 ? 134.520 239.670 198.893 1.00 122.94 2219 ALA B O 1
ATOM 10568 N N . GLU B 1 599 ? 135.724 240.778 200.441 1.00 120.92 2220 GLU B N 1
ATOM 10569 C CA . GLU B 1 599 ? 136.718 239.718 200.567 1.00 119.22 2220 GLU B CA 1
ATOM 10570 C C . GLU B 1 599 ? 136.204 238.557 201.415 1.00 119.23 2220 GLU B C 1
ATOM 10571 O O . GLU B 1 599 ? 136.747 237.450 201.327 1.00 119.56 2220 GLU B O 1
ATOM 10577 N N . THR B 1 600 ? 135.137 238.774 202.192 1.00 120.91 2221 THR B N 1
ATOM 10578 C CA . THR B 1 600 ? 134.683 237.771 203.155 1.00 122.99 2221 THR B CA 1
ATOM 10579 C C . THR B 1 600 ? 134.070 236.551 202.471 1.00 121.14 2221 THR B C 1
ATOM 10580 O O . THR B 1 600 ? 134.164 235.432 202.990 1.00 117.34 2221 THR B O 1
ATOM 10584 N N . ARG B 1 601 ? 133.434 236.742 201.312 1.00 120.22 2222 ARG B N 1
ATOM 10585 C CA . ARG B 1 601 ? 132.839 235.605 200.614 1.00 113.88 2222 ARG B CA 1
ATOM 10586 C C . ARG B 1 601 ? 133.897 234.744 199.936 1.00 108.60 2222 ARG B C 1
ATOM 10587 O O . ARG B 1 601 ? 133.646 233.566 199.648 1.00 105.51 2222 ARG B O 1
ATOM 10595 N N . VAL B 1 602 ? 135.081 235.311 199.682 1.00 109.57 2223 VAL B N 1
ATOM 10596 C CA . VAL B 1 602 ? 136.163 234.583 199.023 1.00 106.13 2223 VAL B CA 1
ATOM 10597 C C . VAL B 1 602 ? 136.685 233.461 199.911 1.00 107.17 2223 VAL B C 1
ATOM 10598 O O . VAL B 1 602 ? 137.039 232.384 199.417 1.00 108.07 2223 VAL B O 1
ATOM 10602 N N . ARG B 1 603 ? 136.711 233.677 201.231 1.00 108.76 2224 ARG B N 1
ATOM 10603 C CA . ARG B 1 603 ? 137.156 232.634 202.154 1.00 110.27 2224 ARG B CA 1
ATOM 10604 C C . ARG B 1 603 ? 136.186 231.456 202.178 1.00 106.45 2224 ARG B C 1
ATOM 10605 O O . ARG B 1 603 ? 136.611 230.293 202.141 1.00 104.17 2224 ARG B O 1
ATOM 10613 N N . GLU B 1 604 ? 134.879 231.742 202.231 1.00 107.69 2225 GLU B N 1
ATOM 10614 C CA . GLU B 1 604 ? 133.867 230.688 202.185 1.00 108.66 2225 GLU B CA 1
ATOM 10615 C C . GLU B 1 604 ? 133.895 229.953 200.852 1.00 103.14 2225 GLU B C 1
ATOM 10616 O O . GLU B 1 604 ? 133.702 228.729 200.806 1.00 97.11 2225 GLU B O 1
ATOM 10622 N N . LEU B 1 605 ? 134.145 230.686 199.762 1.00 103.27 2226 LEU B N 1
ATOM 10623 C CA . LEU B 1 605 ? 134.265 230.060 198.453 1.00 96.30 2226 LEU B CA 1
ATOM 10624 C C . LEU B 1 605 ? 135.495 229.162 198.397 1.00 93.17 2226 LEU B C 1
ATOM 10625 O O . LEU B 1 605 ? 135.467 228.110 197.756 1.00 91.87 2226 LEU B O 1
ATOM 10630 N N . GLU B 1 606 ? 136.584 229.566 199.060 1.00 96.55 2227 GLU B N 1
ATOM 10631 C CA . GLU B 1 606 ? 137.784 228.733 199.118 1.00 94.53 2227 GLU B CA 1
ATOM 10632 C C . GLU B 1 606 ? 137.539 227.449 199.902 1.00 89.57 2227 GLU B C 1
ATOM 10633 O O . GLU B 1 606 ? 137.986 226.369 199.490 1.00 91.10 2227 GLU B O 1
ATOM 10639 N N . THR B 1 607 ? 136.828 227.546 201.033 1.00 88.61 2228 THR B N 1
ATOM 10640 C CA . THR B 1 607 ? 136.489 226.341 201.794 1.00 91.35 2228 THR B CA 1
ATOM 10641 C C . THR B 1 607 ? 135.567 225.415 201.007 1.00 91.36 2228 THR B C 1
ATOM 10642 O O . THR B 1 607 ? 135.756 224.191 201.011 1.00 91.86 2228 THR B O 1
ATOM 10646 N N . GLU B 1 608 ? 134.586 225.970 200.294 1.00 91.97 2229 GLU B N 1
ATOM 10647 C CA . GLU B 1 608 ? 133.666 225.090 199.578 1.00 91.94 2229 GLU B CA 1
ATOM 10648 C C . GLU B 1 608 ? 134.295 224.601 198.270 1.00 87.84 2229 GLU B C 1
ATOM 10649 O O . GLU B 1 608 ? 133.923 223.543 197.756 1.00 85.17 2229 GLU B O 1
ATOM 10655 N N . LEU B 1 609 ? 135.326 225.296 197.777 1.00 84.47 2230 LEU B N 1
ATOM 10656 C CA . LEU B 1 609 ? 136.096 224.784 196.647 1.00 72.28 2230 LEU B CA 1
ATOM 10657 C C . LEU B 1 609 ? 137.003 223.645 197.086 1.00 71.37 2230 LEU B C 1
ATOM 10658 O O . LEU B 1 609 ? 137.247 222.707 196.318 1.00 76.74 2230 LEU B O 1
ATOM 10663 N N . LEU B 1 610 ? 137.536 223.725 198.306 1.00 72.80 2231 LEU B N 1
ATOM 10664 C CA . LEU B 1 610 ? 138.267 222.592 198.863 1.00 73.77 2231 LEU B CA 1
ATOM 10665 C C . LEU B 1 610 ? 137.324 221.426 199.136 1.00 74.20 2231 LEU B C 1
ATOM 10666 O O . LEU B 1 610 ? 137.712 220.258 199.020 1.00 76.76 2231 LEU B O 1
ATOM 10671 N N . ALA B 1 611 ? 136.068 221.727 199.474 1.00 73.89 2232 ALA B N 1
ATOM 10672 C CA . ALA B 1 611 ? 135.064 220.677 199.623 1.00 75.37 2232 ALA B CA 1
ATOM 10673 C C . ALA B 1 611 ? 134.582 220.162 198.268 1.00 75.83 2232 ALA B C 1
ATOM 10674 O O . ALA B 1 611 ? 133.906 219.130 198.195 1.00 75.48 2232 ALA B O 1
ATOM 10676 N N . ALA B 1 612 ? 134.872 220.899 197.192 1.00 76.13 2233 ALA B N 1
ATOM 10677 C CA . ALA B 1 612 ? 134.509 220.444 195.853 1.00 69.11 2233 ALA B CA 1
ATOM 10678 C C . ALA B 1 612 ? 135.609 219.593 195.225 1.00 62.40 2233 ALA B C 1
ATOM 10679 O O . ALA B 1 612 ? 135.318 218.583 194.574 1.00 63.26 2233 ALA B O 1
ATOM 10681 N N . GLU B 1 613 ? 136.874 219.995 195.388 1.00 63.71 2234 GLU B N 1
ATOM 10682 C CA . GLU B 1 613 ? 137.980 219.209 194.841 1.00 64.10 2234 GLU B CA 1
ATOM 10683 C C . GLU B 1 613 ? 138.150 217.894 195.590 1.00 61.66 2234 GLU B C 1
ATOM 10684 O O . GLU B 1 613 ? 138.326 216.839 194.970 1.00 67.18 2234 GLU B O 1
ATOM 10690 N N . LYS B 1 614 ? 138.105 217.933 196.917 1.00 57.57 2235 LYS B N 1
ATOM 10691 C CA . LYS B 1 614 ? 137.869 216.702 197.650 1.00 56.15 2235 LYS B CA 1
ATOM 10692 C C . LYS B 1 614 ? 136.417 216.279 197.453 1.00 61.79 2235 LYS B C 1
ATOM 10693 O O . LYS B 1 614 ? 135.557 217.091 197.104 1.00 67.37 2235 LYS B O 1
ATOM 10699 N N . THR B 1 615 ? 136.170 214.974 197.628 1.00 59.86 2236 THR B N 1
ATOM 10700 C CA . THR B 1 615 ? 134.985 214.175 197.279 1.00 56.08 2236 THR B CA 1
ATOM 10701 C C . THR B 1 615 ? 134.799 214.030 195.768 1.00 51.02 2236 THR B C 1
ATOM 10702 O O . THR B 1 615 ? 133.888 213.323 195.342 1.00 55.38 2236 THR B O 1
ATOM 10706 N N . ALA B 1 616 ? 135.628 214.678 194.950 1.00 47.63 2237 ALA B N 1
ATOM 10707 C CA . ALA B 1 616 ? 135.858 214.271 193.577 1.00 47.18 2237 ALA B CA 1
ATOM 10708 C C . ALA B 1 616 ? 137.110 213.420 193.469 1.00 49.14 2237 ALA B C 1
ATOM 10709 O O . ALA B 1 616 ? 137.359 212.834 192.410 1.00 54.70 2237 ALA B O 1
ATOM 10711 N N . LYS B 1 617 ? 137.903 213.341 194.537 1.00 46.78 2238 LYS B N 1
ATOM 10712 C CA . LYS B 1 617 ? 138.968 212.364 194.680 1.00 49.44 2238 LYS B CA 1
ATOM 10713 C C . LYS B 1 617 ? 138.480 211.094 195.366 1.00 50.74 2238 LYS B C 1
ATOM 10714 O O . LYS B 1 617 ? 139.006 210.010 195.087 1.00 57.36 2238 LYS B O 1
ATOM 10720 N N . ALA B 1 618 ? 137.460 211.203 196.222 1.00 45.30 2239 ALA B N 1
ATOM 10721 C CA . ALA B 1 618 ? 136.840 210.023 196.814 1.00 47.41 2239 ALA B CA 1
ATOM 10722 C C . ALA B 1 618 ? 136.106 209.201 195.762 1.00 49.44 2239 ALA B C 1
ATOM 10723 O O . ALA B 1 618 ? 136.061 207.968 195.844 1.00 54.26 2239 ALA B O 1
ATOM 10725 N N . ARG B 1 619 ? 135.515 209.869 194.770 1.00 44.56 2240 ARG B N 1
ATOM 10726 C CA . ARG B 1 619 ? 134.878 209.153 193.670 1.00 42.37 2240 ARG B CA 1
ATOM 10727 C C . ARG B 1 619 ? 135.909 208.505 192.755 1.00 41.09 2240 ARG B C 1
ATOM 10728 O O . ARG B 1 619 ? 135.653 207.441 192.180 1.00 47.94 2240 ARG B O 1
ATOM 10736 N N . GLU B 1 620 ? 137.080 209.126 192.605 1.00 35.17 2241 GLU B N 1
ATOM 10737 C CA . GLU B 1 620 ? 138.111 208.577 191.734 1.00 37.56 2241 GLU B CA 1
ATOM 10738 C C . GLU B 1 620 ? 138.876 207.421 192.365 1.00 44.05 2241 GLU B C 1
ATOM 10739 O O . GLU B 1 620 ? 139.652 206.764 191.663 1.00 51.51 2241 GLU B O 1
ATOM 10745 N N . LYS B 1 621 ? 138.686 207.155 193.655 1.00 46.41 2242 LYS B N 1
ATOM 10746 C CA . LYS B 1 621 ? 139.254 205.973 194.293 1.00 48.81 2242 LYS B CA 1
ATOM 10747 C C . LYS B 1 621 ? 138.225 204.875 194.514 1.00 47.07 2242 LYS B C 1
ATOM 10748 O O . LYS B 1 621 ? 138.587 203.698 194.595 1.00 49.56 2242 LYS B O 1
ATOM 10754 N N . GLU B 1 622 ? 136.947 205.238 194.622 1.00 45.65 2243 GLU B N 1
ATOM 10755 C CA . GLU B 1 622 ? 135.899 204.234 194.762 1.00 46.00 2243 GLU B CA 1
ATOM 10756 C C . GLU B 1 622 ? 135.616 203.545 193.431 1.00 50.93 2243 GLU B C 1
ATOM 10757 O O . GLU B 1 622 ? 135.292 202.352 193.398 1.00 51.66 2243 GLU B O 1
ATOM 10763 N N . LEU B 1 623 ? 135.760 204.271 192.321 1.00 47.90 2244 LEU B N 1
ATOM 10764 C CA . LEU B 1 623 ? 135.432 203.746 191.001 1.00 40.43 2244 LEU B CA 1
ATOM 10765 C C . LEU B 1 623 ? 136.617 203.127 190.272 1.00 40.05 2244 LEU B C 1
ATOM 10766 O O . LEU B 1 623 ? 136.480 202.797 189.091 1.00 42.68 2244 LEU B O 1
ATOM 10771 N N . SER B 1 624 ? 137.770 202.985 190.916 1.00 35.48 2245 SER B N 1
ATOM 10772 C CA . SER B 1 624 ? 138.951 202.431 190.254 1.00 38.32 2245 SER B CA 1
ATOM 10773 C C . SER B 1 624 ? 138.844 200.965 189.800 1.00 40.87 2245 SER B C 1
ATOM 10774 O O . SER B 1 624 ? 139.255 200.686 188.661 1.00 44.51 2245 SER B O 1
ATOM 10777 N N . PRO B 1 625 ? 138.336 199.994 190.602 1.00 37.72 2246 PRO B N 1
ATOM 10778 C CA . PRO B 1 625 ? 138.285 198.612 190.079 1.00 38.37 2246 PRO B CA 1
ATOM 10779 C C . PRO B 1 625 ? 137.328 198.406 188.915 1.00 40.30 2246 PRO B C 1
ATOM 10780 O O . PRO B 1 625 ? 137.637 197.617 188.012 1.00 41.22 2246 PRO B O 1
ATOM 10784 N N . ILE B 1 626 ? 136.185 199.099 188.896 1.00 36.40 2247 ILE B N 1
ATOM 10785 C CA . ILE B 1 626 ? 135.214 198.874 187.828 1.00 31.61 2247 ILE B CA 1
ATOM 10786 C C . ILE B 1 626 ? 135.726 199.422 186.497 1.00 38.14 2247 ILE B C 1
ATOM 10787 O O . ILE B 1 626 ? 135.598 198.764 185.457 1.00 41.49 2247 ILE B O 1
ATOM 10792 N N . TYR B 1 627 ? 136.389 200.585 186.508 1.00 35.51 2248 TYR B N 1
ATOM 10793 C CA . TYR B 1 627 ? 136.992 201.067 185.268 1.00 28.51 2248 TYR B CA 1
ATOM 10794 C C . TYR B 1 627 ? 138.267 200.309 184.926 1.00 27.16 2248 TYR B C 1
ATOM 10795 O O . TYR B 1 627 ? 138.657 200.272 183.752 1.00 31.30 2248 TYR B O 1
ATOM 10804 N N . HIS B 1 628 ? 138.894 199.647 185.903 1.00 27.13 2249 HIS B N 1
ATOM 10805 C CA . HIS B 1 628 ? 139.943 198.692 185.553 1.00 30.58 2249 HIS B CA 1
ATOM 10806 C C . HIS B 1 628 ? 139.379 197.502 184.781 1.00 34.62 2249 HIS B C 1
ATOM 10807 O O . HIS B 1 628 ? 140.000 197.029 183.820 1.00 37.81 2249 HIS B O 1
ATOM 10814 N N . GLU B 1 629 ? 138.203 197.005 185.182 1.00 34.18 2250 GLU B N 1
ATOM 10815 C CA . GLU B 1 629 ? 137.572 195.922 184.423 1.00 29.23 2250 GLU B CA 1
ATOM 10816 C C . GLU B 1 629 ? 137.100 196.392 183.051 1.00 29.07 2250 GLU B C 1
ATOM 10817 O O . GLU B 1 629 ? 137.116 195.615 182.089 1.00 34.97 2250 GLU B O 1
ATOM 10823 N N . ILE B 1 630 ? 136.675 197.657 182.942 1.00 26.39 2251 ILE B N 1
ATOM 10824 C CA . ILE B 1 630 ? 136.359 198.233 181.630 1.00 23.25 2251 ILE B CA 1
ATOM 10825 C C . ILE B 1 630 ? 137.602 198.276 180.744 1.00 25.15 2251 ILE B C 1
ATOM 10826 O O . ILE B 1 630 ? 137.541 197.949 179.552 1.00 28.02 2251 ILE B O 1
ATOM 10831 N N . ALA B 1 631 ? 138.751 198.644 181.322 1.00 25.96 2252 ALA B N 1
ATOM 10832 C CA . ALA B 1 631 ? 140.011 198.645 180.579 1.00 23.90 2252 ALA B CA 1
ATOM 10833 C C . ALA B 1 631 ? 140.417 197.241 180.142 1.00 24.78 2252 ALA B C 1
ATOM 10834 O O . ALA B 1 631 ? 140.881 197.049 179.011 1.00 30.14 2252 ALA B O 1
ATOM 10836 N N . VAL B 1 632 ? 140.236 196.250 181.020 1.00 24.72 2253 VAL B N 1
ATOM 10837 C CA . VAL B 1 632 ? 140.590 194.870 180.688 1.00 25.08 2253 VAL B CA 1
ATOM 10838 C C . VAL B 1 632 ? 139.675 194.321 179.593 1.00 30.57 2253 VAL B C 1
ATOM 10839 O O . VAL B 1 632 ? 140.141 193.654 178.662 1.00 36.06 2253 VAL B O 1
ATOM 10843 N N . GLN B 1 633 ? 138.373 194.628 179.658 1.00 28.12 2254 GLN B N 1
ATOM 10844 C CA . GLN B 1 633 ? 137.442 194.215 178.607 1.00 26.42 2254 GLN B CA 1
ATOM 10845 C C . GLN B 1 633 ? 137.756 194.893 177.274 1.00 29.72 2254 GLN B C 1
ATOM 10846 O O . GLN B 1 633 ? 137.697 194.254 176.210 1.00 35.28 2254 GLN B O 1
ATOM 10852 N N . PHE B 1 634 ? 138.112 196.181 177.316 1.00 28.99 2255 PHE B N 1
ATOM 10853 C CA . PHE B 1 634 ? 138.441 196.918 176.100 1.00 26.62 2255 PHE B CA 1
ATOM 10854 C C . PHE B 1 634 ? 139.730 196.388 175.481 1.00 28.47 2255 PHE B C 1
ATOM 10855 O O . PHE B 1 634 ? 139.894 196.410 174.256 1.00 32.24 2255 PHE B O 1
ATOM 10863 N N . ALA B 1 635 ? 140.656 195.905 176.313 1.00 25.78 2256 ALA B N 1
ATOM 10864 C CA . ALA B 1 635 ? 141.853 195.259 175.788 1.00 25.43 2256 ALA B CA 1
ATOM 10865 C C . ALA B 1 635 ? 141.548 193.863 175.255 1.00 30.68 2256 ALA B C 1
ATOM 10866 O O . ALA B 1 635 ? 142.172 193.412 174.287 1.00 33.58 2256 ALA B O 1
ATOM 10868 N N . GLU B 1 636 ? 140.600 193.156 175.881 1.00 31.40 2257 GLU B N 1
ATOM 10869 C CA . GLU B 1 636 ? 140.252 191.806 175.441 1.00 29.94 2257 GLU B CA 1
ATOM 10870 C C . GLU B 1 636 ? 139.496 191.810 174.122 1.00 30.71 2257 GLU B C 1
ATOM 10871 O O . GLU B 1 636 ? 139.514 190.808 173.398 1.00 35.60 2257 GLU B O 1
ATOM 10877 N N . LEU B 1 637 ? 138.814 192.910 173.799 1.00 29.12 2258 LEU B N 1
ATOM 10878 C CA . LEU B 1 637 ? 138.077 192.962 172.539 1.00 27.47 2258 LEU B CA 1
ATOM 10879 C C . LEU B 1 637 ? 138.976 193.048 171.304 1.00 30.15 2258 LEU B C 1
ATOM 10880 O O . LEU B 1 637 ? 138.472 192.883 170.190 1.00 31.75 2258 LEU B O 1
ATOM 10885 N N . HIS B 1 638 ? 140.277 193.301 171.462 1.00 33.02 2259 HIS B N 1
ATOM 10886 C CA . HIS B 1 638 ? 141.220 193.280 170.349 1.00 31.82 2259 HIS B CA 1
ATOM 10887 C C . HIS B 1 638 ? 141.728 191.887 170.008 1.00 35.54 2259 HIS B C 1
ATOM 10888 O O . HIS B 1 638 ? 142.349 191.715 168.955 1.00 40.69 2259 HIS B O 1
ATOM 10895 N N . ASP B 1 639 ? 141.494 190.896 170.862 1.00 37.45 2260 ASP B N 1
ATOM 10896 C CA . ASP B 1 639 ? 142.114 189.586 170.715 1.00 34.54 2260 ASP B CA 1
ATOM 10897 C C . ASP B 1 639 ? 141.239 188.574 169.987 1.00 37.74 2260 ASP B C 1
ATOM 10898 O O . ASP B 1 639 ? 141.625 187.406 169.893 1.00 45.08 2260 ASP B O 1
ATOM 10903 N N . THR B 1 640 ? 140.088 188.984 169.465 1.00 35.97 2261 THR B N 1
ATOM 10904 C CA . THR B 1 640 ? 139.113 188.032 168.960 1.00 33.59 2261 THR B CA 1
ATOM 10905 C C . THR B 1 640 ? 139.489 187.518 167.571 1.00 40.18 2261 THR B C 1
ATOM 10906 O O . THR B 1 640 ? 140.489 187.924 166.972 1.00 42.56 2261 THR B O 1
ATOM 10910 N N . ALA B 1 641 ? 138.654 186.606 167.062 1.00 43.11 2262 ALA B N 1
ATOM 10911 C CA . ALA B 1 641 ? 138.989 185.864 165.849 1.00 38.84 2262 ALA B CA 1
ATOM 10912 C C . ALA B 1 641 ? 138.738 186.677 164.585 1.00 40.81 2262 ALA B C 1
ATOM 10913 O O . ALA B 1 641 ? 139.454 186.520 163.587 1.00 47.00 2262 ALA B O 1
ATOM 10915 N N . GLU B 1 642 ? 137.713 187.533 164.595 1.00 38.48 2263 GLU B N 1
ATOM 10916 C CA . GLU B 1 642 ? 137.348 188.251 163.377 1.00 41.48 2263 GLU B CA 1
ATOM 10917 C C . GLU B 1 642 ? 138.359 189.341 163.047 1.00 46.13 2263 GLU B C 1
ATOM 10918 O O . GLU B 1 642 ? 138.508 189.722 161.879 1.00 50.47 2263 GLU B O 1
ATOM 10924 N N . ARG B 1 643 ? 139.062 189.856 164.058 1.00 44.05 2264 ARG B N 1
ATOM 10925 C CA . ARG B 1 643 ? 140.190 190.740 163.785 1.00 41.60 2264 ARG B CA 1
ATOM 10926 C C . ARG B 1 643 ? 141.327 189.981 163.111 1.00 45.77 2264 ARG B C 1
ATOM 10927 O O . ARG B 1 643 ? 141.995 190.513 162.215 1.00 47.81 2264 ARG B O 1
ATOM 10935 N N . MET B 1 644 ? 141.553 188.728 163.522 1.00 43.90 2265 MET B N 1
ATOM 10936 C CA . MET B 1 644 ? 142.600 187.923 162.901 1.00 39.43 2265 MET B CA 1
ATOM 10937 C C . MET B 1 644 ? 142.229 187.553 161.471 1.00 41.16 2265 MET B C 1
ATOM 10938 O O . MET B 1 644 ? 143.104 187.416 160.609 1.00 45.44 2265 MET B O 1
ATOM 10943 N N . LEU B 1 645 ? 140.933 187.383 161.201 1.00 40.02 2266 LEU B N 1
ATOM 10944 C CA . LEU B 1 645 ? 140.497 187.119 159.833 1.00 41.77 2266 LEU B CA 1
ATOM 10945 C C . LEU B 1 645 ? 140.574 188.373 158.971 1.00 46.18 2266 LEU B C 1
ATOM 10946 O O . LEU B 1 645 ? 140.967 188.301 157.800 1.00 50.29 2266 LEU B O 1
ATOM 10951 N N . GLU B 1 646 ? 140.196 189.528 159.527 1.00 46.31 2267 GLU B N 1
ATOM 10952 C CA . GLU B 1 646 ? 140.178 190.762 158.745 1.00 46.25 2267 GLU B CA 1
ATOM 10953 C C . GLU B 1 646 ? 141.587 191.252 158.438 1.00 50.14 2267 GLU B C 1
ATOM 10954 O O . GLU B 1 646 ? 141.836 191.816 157.366 1.00 53.22 2267 GLU B O 1
ATOM 10960 N N . LYS B 1 647 ? 142.525 191.045 159.363 1.00 50.54 2268 LYS B N 1
ATOM 10961 C CA . LYS B 1 647 ? 143.897 191.476 159.133 1.00 48.59 2268 LYS B CA 1
ATOM 10962 C C . LYS B 1 647 ? 144.678 190.519 158.242 1.00 52.14 2268 LYS B C 1
ATOM 10963 O O . LYS B 1 647 ? 145.776 190.872 157.800 1.00 55.38 2268 LYS B O 1
ATOM 10969 N N . GLY B 1 648 ? 144.149 189.327 157.968 1.00 49.44 2269 GLY B N 1
ATOM 10970 C CA . GLY B 1 648 ? 144.780 188.394 157.061 1.00 46.23 2269 GLY B CA 1
ATOM 10971 C C . GLY B 1 648 ? 145.700 187.382 157.706 1.00 47.17 2269 GLY B C 1
ATOM 10972 O O . GLY B 1 648 ? 146.416 186.677 156.985 1.00 50.48 2269 GLY B O 1
ATOM 10973 N N . CYS B 1 649 ? 145.714 187.293 159.036 1.00 42.22 2270 CYS B N 1
ATOM 10974 C CA . CYS B 1 649 ? 146.652 186.398 159.704 1.00 41.38 2270 CYS B CA 1
ATOM 10975 C C . CYS B 1 649 ? 146.197 184.945 159.636 1.00 45.75 2270 CYS B C 1
ATOM 10976 O O . CYS B 1 649 ? 147.030 184.035 159.557 1.00 47.22 2270 CYS B O 1
ATOM 10979 N N . ILE B 1 650 ? 144.889 184.701 159.659 1.00 44.56 2271 ILE B N 1
ATOM 10980 C CA . ILE B 1 650 ? 144.340 183.354 159.544 1.00 38.94 2271 ILE B CA 1
ATOM 10981 C C . ILE B 1 650 ? 143.615 183.236 158.211 1.00 43.37 2271 ILE B C 1
ATOM 10982 O O . ILE B 1 650 ? 143.197 184.242 157.626 1.00 42.28 2271 ILE B O 1
ATOM 10987 N N . PHE B 1 651 ? 143.490 182.001 157.720 1.00 46.50 2272 PHE B N 1
ATOM 10988 C CA . PHE B 1 651 ? 142.898 181.788 156.403 1.00 44.17 2272 PHE B CA 1
ATOM 10989 C C . PHE B 1 651 ? 141.376 181.809 156.464 1.00 43.63 2272 PHE B C 1
ATOM 10990 O O . PHE B 1 651 ? 140.731 182.537 155.701 1.00 45.10 2272 PHE B O 1
ATOM 10998 N N . GLU B 1 652 ? 140.784 181.022 157.359 1.00 42.16 2273 GLU B N 1
ATOM 10999 C CA . GLU B 1 652 ? 139.334 180.954 157.466 1.00 43.88 2273 GLU B CA 1
ATOM 11000 C C . GLU B 1 652 ? 138.975 180.534 158.884 1.00 40.32 2273 GLU B C 1
ATOM 11001 O O . GLU B 1 652 ? 139.765 179.890 159.578 1.00 39.25 2273 GLU B O 1
ATOM 11007 N N . ILE B 1 653 ? 137.769 180.908 159.302 1.00 39.36 2274 ILE B N 1
ATOM 11008 C CA . ILE B 1 653 ? 137.230 180.541 160.607 1.00 36.45 2274 ILE B CA 1
ATOM 11009 C C . ILE B 1 653 ? 136.437 179.246 160.450 1.00 41.48 2274 ILE B C 1
ATOM 11010 O O . ILE B 1 653 ? 135.464 179.190 159.694 1.00 45.92 2274 ILE B O 1
ATOM 11015 N N . ILE B 1 654 ? 136.854 178.204 161.160 1.00 36.77 2275 ILE B N 1
ATOM 11016 C CA . ILE B 1 654 ? 136.247 176.878 161.085 1.00 30.92 2275 ILE B CA 1
ATOM 11017 C C . ILE B 1 654 ? 135.684 176.528 162.458 1.00 31.74 2275 ILE B C 1
ATOM 11018 O O . ILE B 1 654 ? 136.421 176.577 163.451 1.00 33.90 2275 ILE B O 1
ATOM 11023 N N . PRO B 1 655 ? 134.402 176.182 162.567 1.00 28.07 2276 PRO B N 1
ATOM 11024 C CA . PRO B 1 655 ? 133.864 175.733 163.854 1.00 26.14 2276 PRO B CA 1
ATOM 11025 C C . PRO B 1 655 ? 134.381 174.356 164.236 1.00 31.28 2276 PRO B C 1
ATOM 11026 O O . PRO B 1 655 ? 134.859 173.587 163.399 1.00 33.84 2276 PRO B O 1
ATOM 11030 N N . TRP B 1 656 ? 134.279 174.052 165.531 1.00 29.53 2277 TRP B N 1
ATOM 11031 C CA . TRP B 1 656 ? 134.804 172.792 166.046 1.00 26.54 2277 TRP B CA 1
ATOM 11032 C C . TRP B 1 656 ? 133.913 171.611 165.679 1.00 27.91 2277 TRP B C 1
ATOM 11033 O O . TRP B 1 656 ? 134.402 170.485 165.523 1.00 33.78 2277 TRP B O 1
ATOM 11044 N N . ARG B 1 657 ? 132.606 171.841 165.534 1.00 25.66 2278 ARG B N 1
ATOM 11045 C CA . ARG B 1 657 ? 131.701 170.744 165.202 1.00 25.93 2278 ARG B CA 1
ATOM 11046 C C . ARG B 1 657 ? 131.876 170.286 163.759 1.00 34.21 2278 ARG B C 1
ATOM 11047 O O . ARG B 1 657 ? 131.685 169.104 163.448 1.00 40.28 2278 ARG B O 1
ATOM 11055 N N . ASP B 1 658 ? 132.243 171.201 162.863 1.00 33.71 2279 ASP B N 1
ATOM 11056 C CA . ASP B 1 658 ? 132.404 170.889 161.450 1.00 28.50 2279 ASP B CA 1
ATOM 11057 C C . ASP B 1 658 ? 133.864 170.869 161.017 1.00 26.82 2279 ASP B C 1
ATOM 11058 O O . ASP B 1 658 ? 134.150 171.035 159.828 1.00 32.99 2279 ASP B O 1
ATOM 11063 N N . SER B 1 659 ? 134.792 170.682 161.957 1.00 24.70 2280 SER B N 1
ATOM 11064 C CA . SER B 1 659 ? 136.212 170.763 161.626 1.00 25.70 2280 SER B CA 1
ATOM 11065 C C . SER B 1 659 ? 136.679 169.551 160.828 1.00 30.99 2280 SER B C 1
ATOM 11066 O O . SER B 1 659 ? 137.546 169.677 159.952 1.00 36.58 2280 SER B O 1
ATOM 11069 N N . ARG B 1 660 ? 136.106 168.376 161.111 1.00 28.30 2281 ARG B N 1
ATOM 11070 C CA . ARG B 1 660 ? 136.579 167.123 160.524 1.00 27.40 2281 ARG B CA 1
ATOM 11071 C C . ARG B 1 660 ? 136.370 167.082 159.015 1.00 28.92 2281 ARG B C 1
ATOM 11072 O O . ARG B 1 660 ? 137.301 166.776 158.261 1.00 34.88 2281 ARG B O 1
ATOM 11080 N N . ARG B 1 661 ? 135.158 167.417 158.564 1.00 24.85 2282 ARG B N 1
ATOM 11081 C CA . ARG B 1 661 ? 134.819 167.394 157.143 1.00 25.23 2282 ARG B CA 1
ATOM 11082 C C . ARG B 1 661 ? 135.651 168.397 156.348 1.00 29.93 2282 ARG B C 1
ATOM 11083 O O . ARG B 1 661 ? 136.215 168.067 155.292 1.00 33.26 2282 ARG B O 1
ATOM 11091 N N . LEU B 1 662 ? 135.774 169.619 156.871 1.00 26.54 2283 LEU B N 1
ATOM 11092 C CA . LEU B 1 662 ? 136.466 170.682 156.153 1.00 25.05 2283 LEU B CA 1
ATOM 11093 C C . LEU B 1 662 ? 137.969 170.436 156.098 1.00 26.92 2283 LEU B C 1
ATOM 11094 O O . LEU B 1 662 ? 138.593 170.626 155.044 1.00 34.50 2283 LEU B O 1
ATOM 11099 N N . PHE B 1 663 ? 138.568 169.984 157.207 1.00 22.53 2284 PHE B N 1
ATOM 11100 C CA . PHE B 1 663 ? 139.991 169.661 157.173 1.00 25.08 2284 PHE B CA 1
ATOM 11101 C C . PHE B 1 663 ? 140.281 168.414 156.346 1.00 26.64 2284 PHE B C 1
ATOM 11102 O O . PHE B 1 663 ? 141.343 168.343 155.715 1.00 30.89 2284 PHE B O 1
ATOM 11110 N N . TYR B 1 664 ? 139.346 167.456 156.295 1.00 24.63 2285 TYR B N 1
ATOM 11111 C CA . TYR B 1 664 ? 139.487 166.299 155.415 1.00 23.23 2285 TYR B CA 1
ATOM 11112 C C . TYR B 1 664 ? 139.545 166.714 153.951 1.00 28.65 2285 TYR B C 1
ATOM 11113 O O . TYR B 1 664 ? 140.454 166.305 153.212 1.00 33.85 2285 TYR B O 1
ATOM 11122 N N . TRP B 1 665 ? 138.603 167.560 153.524 1.00 26.72 2286 TRP B N 1
ATOM 11123 C CA . TRP B 1 665 ? 138.570 167.956 152.119 1.00 24.51 2286 TRP B CA 1
ATOM 11124 C C . TRP B 1 665 ? 139.727 168.882 151.756 1.00 27.68 2286 TRP B C 1
ATOM 11125 O O . TRP B 1 665 ? 140.282 168.772 150.654 1.00 32.80 2286 TRP B O 1
ATOM 11136 N N . ARG B 1 666 ? 140.141 169.763 152.675 1.00 26.14 2287 ARG B N 1
ATOM 11137 C CA . ARG B 1 666 ? 141.298 170.616 152.405 1.00 27.50 2287 ARG B CA 1
ATOM 11138 C C . ARG B 1 666 ? 142.593 169.815 152.315 1.00 27.60 2287 ARG B C 1
ATOM 11139 O O . ARG B 1 666 ? 143.416 170.061 151.420 1.00 32.82 2287 ARG B O 1
ATOM 11147 N N . LEU B 1 667 ? 142.785 168.845 153.219 1.00 25.24 2288 LEU B N 1
ATOM 11148 C CA . LEU B 1 667 ? 143.985 168.015 153.181 1.00 25.99 2288 LEU B CA 1
ATOM 11149 C C . LEU B 1 667 ? 144.031 167.159 151.923 1.00 29.07 2288 LEU B C 1
ATOM 11150 O O . LEU B 1 667 ? 145.095 167.006 151.309 1.00 32.89 2288 LEU B O 1
ATOM 11155 N N . LYS B 1 668 ? 142.879 166.624 151.502 1.00 26.79 2289 LYS B N 1
ATOM 11156 C CA . LYS B 1 668 ? 142.845 165.826 150.280 1.00 24.48 2289 LYS B CA 1
ATOM 11157 C C . LYS B 1 668 ? 143.109 166.683 149.043 1.00 30.43 2289 LYS B C 1
ATOM 11158 O O . LYS B 1 668 ? 143.805 166.241 148.116 1.00 35.35 2289 LYS B O 1
ATOM 11164 N N . ARG B 1 669 ? 142.590 167.923 149.026 1.00 29.61 2290 ARG B N 1
ATOM 11165 C CA . ARG B 1 669 ? 142.864 168.841 147.919 1.00 28.13 2290 ARG B CA 1
ATOM 11166 C C . ARG B 1 669 ? 144.343 169.178 147.819 1.00 28.53 2290 ARG B C 1
ATOM 11167 O O . ARG B 1 669 ? 144.910 169.173 146.718 1.00 33.30 2290 ARG B O 1
ATOM 11175 N N . LEU B 1 670 ? 144.985 169.452 148.958 1.00 25.50 2291 LEU B N 1
ATOM 11176 C CA . LEU B 1 670 ? 146.416 169.742 148.948 1.00 27.22 2291 LEU B CA 1
ATOM 11177 C C . LEU B 1 670 ? 147.234 168.530 148.514 1.00 29.69 2291 LEU B C 1
ATOM 11178 O O . LEU B 1 670 ? 148.209 168.675 147.766 1.00 36.06 2291 LEU B O 1
ATOM 11183 N N . LEU B 1 671 ? 146.834 167.326 148.940 1.00 26.93 2292 LEU B N 1
ATOM 11184 C CA . LEU B 1 671 ? 147.594 166.130 148.584 1.00 29.19 2292 LEU B CA 1
ATOM 11185 C C . LEU B 1 671 ? 147.476 165.787 147.102 1.00 32.66 2292 LEU B C 1
ATOM 11186 O O . LEU B 1 671 ? 148.436 165.283 146.507 1.00 38.23 2292 LEU B O 1
ATOM 11191 N N . ARG B 1 672 ? 146.318 166.036 146.483 1.00 30.71 2293 ARG B N 1
ATOM 11192 C CA . ARG B 1 672 ? 146.242 165.824 145.036 1.00 31.18 2293 ARG B CA 1
ATOM 11193 C C . ARG B 1 672 ? 146.969 166.932 144.276 1.00 34.30 2293 ARG B C 1
ATOM 11194 O O . ARG B 1 672 ? 147.687 166.663 143.293 1.00 38.93 2293 ARG B O 1
ATOM 11202 N N . GLN B 1 673 ? 146.807 168.181 144.733 1.00 33.07 2294 GLN B N 1
ATOM 11203 C CA . GLN B 1 673 ? 147.341 169.330 144.014 1.00 30.39 2294 GLN B CA 1
ATOM 11204 C C . GLN B 1 673 ? 148.860 169.348 144.018 1.00 35.52 2294 GLN B C 1
ATOM 11205 O O . GLN B 1 673 ? 149.472 169.701 143.007 1.00 41.25 2294 GLN B O 1
ATOM 11211 N N . ASN B 1 674 ? 149.488 168.968 145.139 1.00 33.16 2295 ASN B N 1
ATOM 11212 C CA . ASN B 1 674 ? 150.949 168.954 145.199 1.00 35.66 2295 ASN B CA 1
ATOM 11213 C C . ASN B 1 674 ? 151.539 167.914 144.253 1.00 38.17 2295 ASN B C 1
ATOM 11214 O O . ASN B 1 674 ? 152.577 168.157 143.624 1.00 43.27 2295 ASN B O 1
ATOM 11219 N N . GLU B 1 675 ? 150.870 166.766 144.115 1.00 35.06 2296 GLU B N 1
ATOM 11220 C CA . GLU B 1 675 ? 151.319 165.733 143.186 1.00 37.26 2296 GLU B CA 1
ATOM 11221 C C . GLU B 1 675 ? 151.244 166.213 141.741 1.00 39.35 2296 GLU B C 1
ATOM 11222 O O . GLU B 1 675 ? 152.209 166.065 140.974 1.00 43.30 2296 GLU B O 1
ATOM 11228 N N . GLN B 1 676 ? 150.116 166.827 141.358 1.00 38.01 2297 GLN B N 1
ATOM 11229 C CA . GLN B 1 676 ? 150.033 167.332 139.984 1.00 33.13 2297 GLN B CA 1
ATOM 11230 C C . GLN B 1 676 ? 150.966 168.517 139.734 1.00 36.18 2297 GLN B C 1
ATOM 11231 O O . GLN B 1 676 ? 151.489 168.651 138.622 1.00 38.74 2297 GLN B O 1
ATOM 11237 N N . GLU B 1 677 ? 151.220 169.353 140.748 1.00 36.31 2298 GLU B N 1
ATOM 11238 C CA . GLU B 1 677 ? 152.225 170.408 140.614 1.00 35.56 2298 GLU B CA 1
ATOM 11239 C C . GLU B 1 677 ? 153.620 169.838 140.400 1.00 38.22 2298 GLU B C 1
ATOM 11240 O O . GLU B 1 677 ? 154.403 170.390 139.619 1.00 42.60 2298 GLU B O 1
ATOM 11246 N N . ARG B 1 678 ? 153.953 168.740 141.086 1.00 36.44 2299 ARG B N 1
ATOM 11247 C CA . ARG B 1 678 ? 155.241 168.092 140.847 1.00 35.68 2299 ARG B CA 1
ATOM 11248 C C . ARG B 1 678 ? 155.326 167.514 139.438 1.00 37.03 2299 ARG B C 1
ATOM 11249 O O . ARG B 1 678 ? 156.401 167.523 138.827 1.00 40.61 2299 ARG B O 1
ATOM 11257 N N . ARG B 1 679 ? 154.201 167.034 138.893 1.00 36.70 2300 ARG B N 1
ATOM 11258 C CA . ARG B 1 679 ? 154.207 166.601 137.491 1.00 33.96 2300 ARG B CA 1
ATOM 11259 C C . ARG B 1 679 ? 154.432 167.767 136.525 1.00 34.42 2300 ARG B C 1
ATOM 11260 O O . ARG B 1 679 ? 155.163 167.621 135.531 1.00 38.30 2300 ARG B O 1
ATOM 11268 N N . VAL B 1 680 ? 153.824 168.930 136.799 1.00 35.95 2301 VAL B N 1
ATOM 11269 C CA . VAL B 1 680 ? 154.061 170.108 135.952 1.00 34.35 2301 VAL B CA 1
ATOM 11270 C C . VAL B 1 680 ? 155.514 170.573 136.042 1.00 36.97 2301 VAL B C 1
ATOM 11271 O O . VAL B 1 680 ? 156.126 170.916 135.025 1.00 40.42 2301 VAL B O 1
ATOM 11275 N N . GLN B 1 681 ? 156.096 170.574 137.244 1.00 36.43 2302 GLN B N 1
ATOM 11276 C CA . GLN B 1 681 ? 157.500 170.970 137.372 1.00 37.08 2302 GLN B CA 1
ATOM 11277 C C . GLN B 1 681 ? 158.442 169.936 136.760 1.00 38.31 2302 GLN B C 1
ATOM 11278 O O . GLN B 1 681 ? 159.552 170.276 136.335 1.00 45.36 2302 GLN B O 1
ATOM 11284 N N . ALA B 1 682 ? 158.024 168.670 136.707 1.00 36.76 2303 ALA B N 1
ATOM 11285 C CA . ALA B 1 682 ? 158.840 167.662 136.039 1.00 36.20 2303 ALA B CA 1
ATOM 11286 C C . ALA B 1 682 ? 158.754 167.788 134.522 1.00 39.20 2303 ALA B C 1
ATOM 11287 O O . ALA B 1 682 ? 159.686 167.397 133.810 1.00 43.41 2303 ALA B O 1
ATOM 11289 N N . ALA B 1 683 ? 157.642 168.319 134.005 1.00 37.23 2304 ALA B N 1
ATOM 11290 C CA . ALA B 1 683 ? 157.474 168.402 132.555 1.00 35.88 2304 ALA B CA 1
ATOM 11291 C C . ALA B 1 683 ? 158.317 169.517 131.935 1.00 46.03 2304 ALA B C 1
ATOM 11292 O O . ALA B 1 683 ? 158.690 169.436 130.759 1.00 50.17 2304 ALA B O 1
ATOM 11294 N N . VAL B 1 684 ? 158.626 170.564 132.701 1.00 48.94 2305 VAL B N 1
ATOM 11295 C CA . VAL B 1 684 ? 159.206 171.792 132.158 1.00 48.97 2305 VAL B CA 1
ATOM 11296 C C . VAL B 1 684 ? 160.731 171.710 132.266 1.00 53.92 2305 VAL B C 1
ATOM 11297 O O . VAL B 1 684 ? 161.454 172.416 131.550 1.00 60.29 2305 VAL B O 1
ATOM 11301 N N . LYS B 1 685 ? 161.206 170.733 133.053 1.00 50.83 2306 LYS B N 1
ATOM 11302 C CA . LYS B 1 685 ? 162.582 170.702 133.565 1.00 53.75 2306 LYS B CA 1
ATOM 11303 C C . LYS B 1 685 ? 163.729 170.853 132.552 1.00 60.33 2306 LYS B C 1
ATOM 11304 O O . LYS B 1 685 ? 164.768 171.413 132.946 1.00 64.79 2306 LYS B O 1
ATOM 11310 N N . PRO B 1 686 ? 163.650 170.384 131.291 1.00 58.54 2307 PRO B N 1
ATOM 11311 C CA . PRO B 1 686 ? 164.698 170.790 130.326 1.00 59.28 2307 PRO B CA 1
ATOM 11312 C C . PRO B 1 686 ? 164.780 172.288 130.059 1.00 59.82 2307 PRO B C 1
ATOM 11313 O O . PRO B 1 686 ? 165.877 172.804 129.810 1.00 60.31 2307 PRO B O 1
ATOM 11317 N N . ALA B 1 687 ? 163.658 173.010 130.107 1.00 60.02 2308 ALA B N 1
ATOM 11318 C CA . ALA B 1 687 ? 163.690 174.421 129.732 1.00 59.08 2308 ALA B CA 1
ATOM 11319 C C . ALA B 1 687 ? 163.846 175.329 130.946 1.00 65.08 2308 ALA B C 1
ATOM 11320 O O . ALA B 1 687 ? 164.751 176.170 130.983 1.00 70.23 2308 ALA B O 1
ATOM 11322 N N . ASP B 1 688 ? 162.978 175.180 131.945 1.00 65.65 2309 ASP B N 1
ATOM 11323 C CA . ASP B 1 688 ? 162.937 176.100 133.072 1.00 69.19 2309 ASP B CA 1
ATOM 11324 C C . ASP B 1 688 ? 162.771 175.323 134.370 1.00 68.66 2309 ASP B C 1
ATOM 11325 O O . ASP B 1 688 ? 162.147 174.259 134.400 1.00 68.80 2309 ASP B O 1
ATOM 11330 N N . ASN B 1 689 ? 163.340 175.866 135.444 1.00 71.97 2310 ASN B N 1
ATOM 11331 C CA . ASN B 1 689 ? 163.115 175.370 136.795 1.00 76.60 2310 ASN B CA 1
ATOM 11332 C C . ASN B 1 689 ? 161.938 176.133 137.391 1.00 77.22 2310 ASN B C 1
ATOM 11333 O O . ASN B 1 689 ? 162.069 177.313 137.735 1.00 77.33 2310 ASN B O 1
ATOM 11338 N N . MET B 1 690 ? 160.799 175.459 137.516 1.00 72.03 2311 MET B N 1
ATOM 11339 C CA . MET B 1 690 ? 159.538 176.102 137.857 1.00 64.79 2311 MET B CA 1
ATOM 11340 C C . MET B 1 690 ? 159.273 175.998 139.353 1.00 61.22 2311 MET B C 1
ATOM 11341 O O . MET B 1 690 ? 159.469 174.936 139.953 1.00 61.15 2311 MET B O 1
ATOM 11346 N N . GLN B 1 691 ? 158.831 177.104 139.946 1.00 60.93 2312 GLN B N 1
ATOM 11347 C CA . GLN B 1 691 ? 158.439 177.131 141.344 1.00 62.41 2312 GLN B CA 1
ATOM 11348 C C . GLN B 1 691 ? 157.006 176.624 141.510 1.00 60.98 2312 GLN B C 1
ATOM 11349 O O . GLN B 1 691 ? 156.364 176.159 140.565 1.00 61.69 2312 GLN B O 1
ATOM 11355 N N . GLN B 1 692 ? 156.509 176.713 142.746 1.00 58.35 2313 GLN B N 1
ATOM 11356 C CA . GLN B 1 692 ? 155.189 176.176 143.065 1.00 57.43 2313 GLN B CA 1
ATOM 11357 C C . GLN B 1 692 ? 154.071 177.054 142.508 1.00 56.61 2313 GLN B C 1
ATOM 11358 O O . GLN B 1 692 ? 153.050 176.542 142.028 1.00 57.17 2313 GLN B O 1
ATOM 11364 N N . GLY B 1 693 ? 154.246 178.381 142.573 1.00 54.47 2314 GLY B N 1
ATOM 11365 C CA . GLY B 1 693 ? 153.252 179.335 142.134 1.00 49.39 2314 GLY B CA 1
ATOM 11366 C C . GLY B 1 693 ? 152.865 179.289 140.673 1.00 51.15 2314 GLY B C 1
ATOM 11367 O O . GLY B 1 693 ? 151.667 179.301 140.361 1.00 54.02 2314 GLY B O 1
ATOM 11368 N N . PRO B 1 694 ? 153.825 179.274 139.736 1.00 50.48 2315 PRO B N 1
ATOM 11369 C CA . PRO B 1 694 ? 153.461 179.030 138.329 1.00 51.91 2315 PRO B CA 1
ATOM 11370 C C . PRO B 1 694 ? 152.807 177.681 138.074 1.00 53.31 2315 PRO B C 1
ATOM 11371 O O . PRO B 1 694 ? 151.957 177.590 137.182 1.00 53.77 2315 PRO B O 1
ATOM 11375 N N . ALA B 1 695 ? 153.159 176.639 138.835 1.00 49.69 2316 ALA B N 1
ATOM 11376 C CA . ALA B 1 695 ? 152.495 175.346 138.681 1.00 43.74 2316 ALA B CA 1
ATOM 11377 C C . ALA B 1 695 ? 151.034 175.415 139.112 1.00 45.35 2316 ALA B C 1
ATOM 11378 O O . ALA B 1 695 ? 150.147 174.880 138.429 1.00 48.44 2316 ALA B O 1
ATOM 11380 N N . ALA B 1 696 ? 150.765 176.087 140.237 1.00 44.42 2317 ALA B N 1
ATOM 11381 C CA . ALA B 1 696 ? 149.390 176.266 140.693 1.00 42.39 2317 ALA B CA 1
ATOM 11382 C C . ALA B 1 696 ? 148.597 177.150 139.737 1.00 45.31 2317 ALA B C 1
ATOM 11383 O O . ALA B 1 696 ? 147.412 176.893 139.484 1.00 45.25 2317 ALA B O 1
ATOM 11385 N N . ALA B 1 697 ? 149.241 178.179 139.175 1.00 43.83 2318 ALA B N 1
ATOM 11386 C CA . ALA B 1 697 ? 148.579 179.030 138.190 1.00 41.12 2318 ALA B CA 1
ATOM 11387 C C . ALA B 1 697 ? 148.287 178.270 136.901 1.00 44.52 2318 ALA B C 1
ATOM 11388 O O . ALA B 1 697 ? 147.256 178.498 136.258 1.00 49.49 2318 ALA B O 1
ATOM 11390 N N . THR B 1 698 ? 149.181 177.356 136.513 1.00 42.77 2319 THR B N 1
ATOM 11391 C CA . THR B 1 698 ? 148.963 176.536 135.326 1.00 42.23 2319 THR B CA 1
ATOM 11392 C C . THR B 1 698 ? 147.797 175.573 135.527 1.00 43.98 2319 THR B C 1
ATOM 11393 O O . THR B 1 698 ? 146.964 175.390 134.625 1.00 46.69 2319 THR B O 1
ATOM 11397 N N . LEU B 1 699 ? 147.708 174.967 136.719 1.00 44.66 2320 LEU B N 1
ATOM 11398 C CA . LEU B 1 699 ? 146.567 174.105 137.027 1.00 40.60 2320 LEU B CA 1
ATOM 11399 C C . LEU B 1 699 ? 145.265 174.897 137.078 1.00 41.77 2320 LEU B C 1
ATOM 11400 O O . LEU B 1 699 ? 144.216 174.402 136.646 1.00 44.95 2320 LEU B O 1
ATOM 11405 N N . ARG B 1 700 ? 145.314 176.136 137.581 1.00 40.59 2321 ARG B N 1
ATOM 11406 C CA . ARG B 1 700 ? 144.121 176.981 137.580 1.00 39.97 2321 ARG B CA 1
ATOM 11407 C C . ARG B 1 700 ? 143.706 177.366 136.161 1.00 43.88 2321 ARG B C 1
ATOM 11408 O O . ARG B 1 700 ? 142.508 177.431 135.857 1.00 48.88 2321 ARG B O 1
ATOM 11416 N N . ARG B 1 701 ? 144.679 177.616 135.277 1.00 45.41 2322 ARG B N 1
ATOM 11417 C CA . ARG B 1 701 ? 144.351 177.933 133.889 1.00 46.53 2322 ARG B CA 1
ATOM 11418 C C . ARG B 1 701 ? 143.745 176.734 133.169 1.00 43.91 2322 ARG B C 1
ATOM 11419 O O . ARG B 1 701 ? 142.815 176.893 132.369 1.00 48.14 2322 ARG B O 1
ATOM 11427 N N . TRP B 1 702 ? 144.242 175.525 133.453 1.00 41.02 2323 TRP B N 1
ATOM 11428 C CA . TRP B 1 702 ? 143.611 174.326 132.900 1.00 43.36 2323 TRP B CA 1
ATOM 11429 C C . TRP B 1 702 ? 142.207 174.120 133.463 1.00 44.13 2323 TRP B C 1
ATOM 11430 O O . TRP B 1 702 ? 141.303 173.667 132.747 1.00 46.95 2323 TRP B O 1
ATOM 11441 N N . PHE B 1 703 ? 142.012 174.442 134.746 1.00 44.34 2324 PHE B N 1
ATOM 11442 C CA . PHE B 1 703 ? 140.692 174.354 135.366 1.00 44.77 2324 PHE B CA 1
ATOM 11443 C C . PHE B 1 703 ? 139.704 175.327 134.732 1.00 51.47 2324 PHE B C 1
ATOM 11444 O O . PHE B 1 703 ? 138.535 174.986 134.516 1.00 55.82 2324 PHE B O 1
ATOM 11452 N N . THR B 1 704 ? 140.156 176.547 134.435 1.00 52.04 2325 THR B N 1
ATOM 11453 C CA . THR B 1 704 ? 139.280 177.535 133.813 1.00 50.12 2325 THR B CA 1
ATOM 11454 C C . THR B 1 704 ? 139.031 177.202 132.345 1.00 52.42 2325 THR B C 1
ATOM 11455 O O . THR B 1 704 ? 137.965 177.517 131.803 1.00 56.82 2325 THR B O 1
ATOM 11459 N N . GLU B 1 705 ? 140.004 176.564 131.687 1.00 50.99 2326 GLU B N 1
ATOM 11460 C CA . GLU B 1 705 ? 139.805 176.108 130.315 1.00 53.02 2326 GLU B CA 1
ATOM 11461 C C . GLU B 1 705 ? 138.772 174.989 130.248 1.00 55.37 2326 GLU B C 1
ATOM 11462 O O . GLU B 1 705 ? 137.917 174.970 129.356 1.00 60.27 2326 GLU B O 1
ATOM 11468 N N . ASP B 1 706 ? 138.831 174.048 131.194 1.00 53.91 2327 ASP B N 1
ATOM 11469 C CA . ASP B 1 706 ? 137.914 172.911 131.156 1.00 54.85 2327 ASP B CA 1
ATOM 11470 C C . ASP B 1 706 ? 136.507 173.306 131.590 1.00 61.16 2327 ASP B C 1
ATOM 11471 O O . ASP B 1 706 ? 135.538 173.091 130.853 1.00 64.52 2327 ASP B O 1
ATOM 11476 N N . ARG B 1 707 ? 136.373 173.880 132.784 1.00 60.26 2328 ARG B N 1
ATOM 11477 C CA . ARG B 1 707 ? 135.058 174.178 133.339 1.00 60.19 2328 ARG B CA 1
ATOM 11478 C C . ARG B 1 707 ? 134.422 175.394 132.680 1.00 61.71 2328 ARG B C 1
ATOM 11479 O O . ARG B 1 707 ? 133.367 175.283 132.047 1.00 64.14 2328 ARG B O 1
ATOM 11487 N N . GLY B 1 708 ? 135.055 176.553 132.818 1.00 63.95 2329 GLY B N 1
ATOM 11488 C CA . GLY B 1 708 ? 134.511 177.777 132.262 1.00 68.40 2329 GLY B CA 1
ATOM 11489 C C . GLY B 1 708 ? 135.004 178.976 133.035 1.00 75.41 2329 GLY B C 1
ATOM 11490 O O . GLY B 1 708 ? 135.583 178.847 134.119 1.00 75.97 2329 GLY B O 1
ATOM 11491 N N . GLU B 1 709 ? 134.769 180.156 132.460 1.00 78.26 2330 GLU B N 1
ATOM 11492 C CA . GLU B 1 709 ? 135.170 181.389 133.130 1.00 80.15 2330 GLU B CA 1
ATOM 11493 C C . GLU B 1 709 ? 134.248 181.718 134.297 1.00 82.28 2330 GLU B C 1
ATOM 11494 O O . GLU B 1 709 ? 134.655 182.423 135.227 1.00 82.16 2330 GLU B O 1
ATOM 11500 N N . THR B 1 710 ? 133.008 181.224 134.267 1.00 83.45 2331 THR B N 1
ATOM 11501 C CA . THR B 1 710 ? 132.068 181.515 135.345 1.00 80.61 2331 THR B CA 1
ATOM 11502 C C . THR B 1 710 ? 132.404 180.727 136.605 1.00 77.97 2331 THR B C 1
ATOM 11503 O O . THR B 1 710 ? 132.367 181.271 137.714 1.00 77.39 2331 THR B O 1
ATOM 11507 N N . GLN B 1 711 ? 132.732 179.445 136.456 1.00 76.58 2332 GLN B N 1
ATOM 11508 C CA . GLN B 1 711 ? 133.019 178.578 137.599 1.00 73.91 2332 GLN B CA 1
ATOM 11509 C C . GLN B 1 711 ? 134.526 178.491 137.848 1.00 70.89 2332 GLN B C 1
ATOM 11510 O O . GLN B 1 711 ? 135.140 177.427 137.800 1.00 70.26 2332 GLN B O 1
ATOM 11516 N N . SER B 1 712 ? 135.123 179.651 138.120 1.00 68.24 2333 SER B N 1
ATOM 11517 C CA . SER B 1 712 ? 136.547 179.738 138.401 1.00 63.26 2333 SER B CA 1
ATOM 11518 C C . SER B 1 712 ? 136.861 180.119 139.840 1.00 60.63 2333 SER B C 1
ATOM 11519 O O . SER B 1 712 ? 138.024 180.021 140.245 1.00 62.33 2333 SER B O 1
ATOM 11522 N N . HIS B 1 713 ? 135.867 180.551 140.618 1.00 61.21 2334 HIS B N 1
ATOM 11523 C CA . HIS B 1 713 ? 136.116 180.897 142.014 1.00 60.83 2334 HIS B CA 1
ATOM 11524 C C . HIS B 1 713 ? 136.295 179.649 142.871 1.00 61.21 2334 HIS B C 1
ATOM 11525 O O . HIS B 1 713 ? 136.954 179.692 143.920 1.00 62.90 2334 HIS B O 1
ATOM 11532 N N . GLN B 1 714 ? 135.769 178.511 142.408 1.00 58.45 2335 GLN B N 1
ATOM 11533 C CA . GLN B 1 714 ? 135.729 177.267 143.173 1.00 53.46 2335 GLN B CA 1
ATOM 11534 C C . GLN B 1 714 ? 137.104 176.646 143.390 1.00 50.10 2335 GLN B C 1
ATOM 11535 O O . GLN B 1 714 ? 137.233 175.672 144.137 1.00 54.14 2335 GLN B O 1
ATOM 11541 N N . TRP B 1 715 ? 138.129 177.184 142.728 1.00 46.12 2336 TRP B N 1
ATOM 11542 C CA . TRP B 1 715 ? 139.497 176.764 143.004 1.00 47.65 2336 TRP B CA 1
ATOM 11543 C C . TRP B 1 715 ? 139.923 177.170 144.411 1.00 51.18 2336 TRP B C 1
ATOM 11544 O O . TRP B 1 715 ? 140.780 176.519 145.019 1.00 53.39 2336 TRP B O 1
ATOM 11555 N N . GLU B 1 716 ? 139.342 178.247 144.948 1.00 52.85 2337 GLU B N 1
ATOM 11556 C CA . GLU B 1 716 ? 139.678 178.642 146.314 1.00 53.72 2337 GLU B CA 1
ATOM 11557 C C . GLU B 1 716 ? 138.617 178.186 147.310 1.00 55.03 2337 GLU B C 1
ATOM 11558 O O . GLU B 1 716 ? 138.941 177.771 148.428 1.00 54.06 2337 GLU B O 1
ATOM 11564 N N . HIS B 1 717 ? 137.341 178.263 146.927 1.00 56.89 2338 HIS B N 1
ATOM 11565 C CA . HIS B 1 717 ? 136.275 178.037 147.897 1.00 57.83 2338 HIS B CA 1
ATOM 11566 C C . HIS B 1 717 ? 135.974 176.554 148.085 1.00 55.35 2338 HIS B C 1
ATOM 11567 O O . HIS B 1 717 ? 135.982 176.055 149.217 1.00 57.09 2338 HIS B O 1
ATOM 11574 N N . ASP B 1 718 ? 135.705 175.835 147.001 1.00 47.94 2339 ASP B N 1
ATOM 11575 C CA . ASP B 1 718 ? 135.201 174.465 147.067 1.00 41.08 2339 ASP B CA 1
ATOM 11576 C C . ASP B 1 718 ? 136.366 173.498 146.897 1.00 40.02 2339 ASP B C 1
ATOM 11577 O O . ASP B 1 718 ? 136.868 173.307 145.787 1.00 44.71 2339 ASP B O 1
ATOM 11582 N N . ASN B 1 719 ? 136.788 172.877 148.000 1.00 34.30 2340 ASN B N 1
ATOM 11583 C CA . ASN B 1 719 ? 137.875 171.907 147.927 1.00 30.62 2340 ASN B CA 1
ATOM 11584 C C . ASN B 1 719 ? 137.408 170.585 147.331 1.00 34.89 2340 ASN B C 1
ATOM 11585 O O . ASN B 1 719 ? 138.188 169.894 146.665 1.00 40.53 2340 ASN B O 1
ATOM 11590 N N . GLU B 1 720 ? 136.141 170.223 147.560 1.00 34.66 2341 GLU B N 1
ATOM 11591 C CA . GLU B 1 720 ? 135.603 168.950 147.082 1.00 36.06 2341 GLU B CA 1
ATOM 11592 C C . GLU B 1 720 ? 135.558 168.893 145.558 1.00 38.09 2341 GLU B C 1
ATOM 11593 O O . GLU B 1 720 ? 135.872 167.857 144.953 1.00 41.88 2341 GLU B O 1
ATOM 11599 N N . ALA B 1 721 ? 135.175 170.005 144.924 1.00 35.34 2342 ALA B N 1
ATOM 11600 C CA . ALA B 1 721 ? 135.141 170.073 143.467 1.00 34.80 2342 ALA B CA 1
ATOM 11601 C C . ALA B 1 721 ? 136.537 169.957 142.870 1.00 36.45 2342 ALA B C 1
ATOM 11602 O O . ALA B 1 721 ? 136.722 169.306 141.838 1.00 40.27 2342 ALA B O 1
ATOM 11604 N N . VAL B 1 722 ? 137.535 170.561 143.522 1.00 33.29 2343 VAL B N 1
ATOM 11605 C CA . VAL B 1 722 ? 138.912 170.475 143.040 1.00 31.82 2343 VAL B CA 1
ATOM 11606 C C . VAL B 1 722 ? 139.457 169.058 143.208 1.00 36.18 2343 VAL B C 1
ATOM 11607 O O . VAL B 1 722 ? 140.153 168.543 142.320 1.00 41.08 2343 VAL B O 1
ATOM 11611 N N . CYS B 1 723 ? 139.126 168.399 144.333 1.00 34.59 2344 CYS B N 1
ATOM 11612 C CA . CYS B 1 723 ? 139.499 166.994 144.532 1.00 33.23 2344 CYS B CA 1
ATOM 11613 C C . CYS B 1 723 ? 138.912 166.099 143.451 1.00 37.72 2344 CYS B C 1
ATOM 11614 O O . CYS B 1 723 ? 139.625 165.278 142.858 1.00 43.20 2344 CYS B O 1
ATOM 11617 N N . LYS B 1 724 ? 137.617 166.257 143.174 1.00 36.35 2345 LYS B N 1
ATOM 11618 C CA . LYS B 1 724 ? 136.963 165.386 142.206 1.00 35.01 2345 LYS B CA 1
ATOM 11619 C C . LYS B 1 724 ? 137.415 165.692 140.783 1.00 39.12 2345 LYS B C 1
ATOM 11620 O O . LYS B 1 724 ? 137.542 164.779 139.962 1.00 46.47 2345 LYS B O 1
ATOM 11626 N N . TRP B 1 725 ? 137.723 166.961 140.490 1.00 35.32 2346 TRP B N 1
ATOM 11627 C CA . TRP B 1 725 ? 138.259 167.329 139.182 1.00 33.72 2346 TRP B CA 1
ATOM 11628 C C . TRP B 1 725 ? 139.648 166.742 138.953 1.00 35.27 2346 TRP B C 1
ATOM 11629 O O . TRP B 1 725 ? 139.931 166.203 137.872 1.00 39.02 2346 TRP B O 1
ATOM 11640 N N . LEU B 1 726 ? 140.528 166.833 139.958 1.00 33.34 2347 LEU B N 1
ATOM 11641 C CA . LEU B 1 726 ? 141.874 166.283 139.818 1.00 32.74 2347 LEU B CA 1
ATOM 11642 C C . LEU B 1 726 ? 141.850 164.762 139.731 1.00 36.83 2347 LEU B C 1
ATOM 11643 O O . LEU B 1 726 ? 142.573 164.174 138.917 1.00 42.67 2347 LEU B O 1
ATOM 11648 N N . GLU B 1 727 ? 141.003 164.107 140.532 1.00 35.09 2348 GLU B N 1
ATOM 11649 C CA . GLU B 1 727 ? 140.916 162.651 140.469 1.00 35.95 2348 GLU B CA 1
ATOM 11650 C C . GLU B 1 727 ? 140.213 162.185 139.198 1.00 35.62 2348 GLU B C 1
ATOM 11651 O O . GLU B 1 727 ? 140.415 161.051 138.750 1.00 36.00 2348 GLU B O 1
ATOM 11657 N N . ALA B 1 728 ? 139.381 163.042 138.603 1.00 33.35 2349 ALA B N 1
ATOM 11658 C CA . ALA B 1 728 ? 138.756 162.701 137.332 1.00 31.92 2349 ALA B CA 1
ATOM 11659 C C . ALA B 1 728 ? 139.746 162.804 136.180 1.00 39.64 2349 ALA B C 1
ATOM 11660 O O . ALA B 1 728 ? 139.775 161.939 135.298 1.00 46.79 2349 ALA B O 1
ATOM 11662 N N . GLN B 1 729 ? 140.568 163.860 136.160 1.00 40.53 2350 GLN B N 1
ATOM 11663 C CA . GLN B 1 729 ? 141.447 164.035 135.006 1.00 37.75 2350 GLN B CA 1
ATOM 11664 C C . GLN B 1 729 ? 142.825 163.422 135.215 1.00 37.62 2350 GLN B C 1
ATOM 11665 O O . GLN B 1 729 ? 143.668 163.494 134.314 1.00 42.17 2350 GLN B O 1
ATOM 11671 N N . ALA B 1 730 ? 143.089 162.828 136.379 1.00 35.77 2351 ALA B N 1
ATOM 11672 C CA . ALA B 1 730 ? 144.309 162.042 136.519 1.00 35.57 2351 ALA B CA 1
ATOM 11673 C C . ALA B 1 730 ? 144.208 160.730 135.752 1.00 41.94 2351 ALA B C 1
ATOM 11674 O O . ALA B 1 730 ? 145.216 160.205 135.265 1.00 47.25 2351 ALA B O 1
ATOM 11676 N N . GLY B 1 731 ? 142.997 160.182 135.639 1.00 45.17 2352 GLY B N 1
ATOM 11677 C CA . GLY B 1 731 ? 142.843 158.869 135.031 1.00 50.40 2352 GLY B CA 1
ATOM 11678 C C . GLY B 1 731 ? 142.751 158.920 133.517 1.00 53.39 2352 GLY B C 1
ATOM 11679 O O . GLY B 1 731 ? 143.419 158.152 132.819 1.00 59.88 2352 GLY B O 1
ATOM 11680 N N . ASP B 1 732 ? 141.914 159.811 132.992 1.00 51.51 2353 ASP B N 1
ATOM 11681 C CA . ASP B 1 732 ? 141.652 159.848 131.559 1.00 54.82 2353 ASP B CA 1
ATOM 11682 C C . ASP B 1 732 ? 142.839 160.426 130.797 1.00 58.93 2353 ASP B C 1
ATOM 11683 O O . ASP B 1 732 ? 143.430 161.431 131.202 1.00 59.83 2353 ASP B O 1
ATOM 11688 N N . ASP B 1 733 ? 143.186 159.780 129.685 1.00 58.63 2354 ASP B N 1
ATOM 11689 C CA . ASP B 1 733 ? 144.289 160.213 128.839 1.00 55.17 2354 ASP B CA 1
ATOM 11690 C C . ASP B 1 733 ? 143.846 161.155 127.728 1.00 53.74 2354 ASP B C 1
ATOM 11691 O O . ASP B 1 733 ? 144.694 161.659 126.985 1.00 56.96 2354 ASP B O 1
ATOM 11696 N N . ASN B 1 734 ? 142.544 161.404 127.600 1.00 50.09 2355 ASN B N 1
ATOM 11697 C CA . ASN B 1 734 ? 142.020 162.392 126.666 1.00 50.15 2355 ASN B CA 1
ATOM 11698 C C . ASN B 1 734 ? 141.624 163.675 127.382 1.00 50.30 2355 ASN B C 1
ATOM 11699 O O . ASN B 1 734 ? 140.936 164.521 126.804 1.00 54.00 2355 ASN B O 1
ATOM 11704 N N . SER B 1 735 ? 142.043 163.831 128.634 1.00 44.03 2356 SER B N 1
ATOM 11705 C CA . SER B 1 735 ? 141.683 165.001 129.413 1.00 41.62 2356 SER B CA 1
ATOM 11706 C C . SER B 1 735 ? 142.541 166.200 129.025 1.00 42.46 2356 SER B C 1
ATOM 11707 O O . SER B 1 735 ? 143.453 166.110 128.198 1.00 48.85 2356 SER B O 1
ATOM 11710 N N . VAL B 1 736 ? 142.214 167.345 129.628 1.00 39.04 2357 VAL B N 1
ATOM 11711 C CA . VAL B 1 736 ? 142.984 168.568 129.421 1.00 38.77 2357 VAL B CA 1
ATOM 11712 C C . VAL B 1 736 ? 144.390 168.421 129.992 1.00 42.63 2357 VAL B C 1
ATOM 11713 O O . VAL B 1 736 ? 145.384 168.800 129.351 1.00 49.01 2357 VAL B O 1
ATOM 11717 N N . LEU B 1 737 ? 144.491 167.819 131.183 1.00 37.05 2358 LEU B N 1
ATOM 11718 C CA . LEU B 1 737 ? 145.724 167.831 131.967 1.00 35.27 2358 LEU B CA 1
ATOM 11719 C C . LEU B 1 737 ? 146.836 167.030 131.296 1.00 42.40 2358 LEU B C 1
ATOM 11720 O O . LEU B 1 737 ? 147.963 167.520 131.151 1.00 47.62 2358 LEU B O 1
ATOM 11725 N N . GLU B 1 738 ? 146.529 165.804 130.858 1.00 40.41 2359 GLU B N 1
ATOM 11726 C CA . GLU B 1 738 ? 147.540 164.931 130.263 1.00 40.66 2359 GLU B CA 1
ATOM 11727 C C . GLU B 1 738 ? 148.038 165.474 128.926 1.00 43.56 2359 GLU B C 1
ATOM 11728 O O . GLU B 1 738 ? 149.253 165.484 128.661 1.00 48.84 2359 GLU B O 1
ATOM 11734 N N . ARG B 1 739 ? 147.108 165.945 128.087 1.00 38.56 2360 ARG B N 1
ATOM 11735 C CA . ARG B 1 739 ? 147.462 166.507 126.788 1.00 39.13 2360 ARG B CA 1
ATOM 11736 C C . ARG B 1 739 ? 148.313 167.760 126.934 1.00 41.20 2360 ARG B C 1
ATOM 11737 O O . ARG B 1 739 ? 149.307 167.934 126.212 1.00 45.30 2360 ARG B O 1
ATOM 11745 N N . ASN B 1 740 ? 147.959 168.634 127.879 1.00 34.35 2361 ASN B N 1
ATOM 11746 C CA . ASN B 1 740 ? 148.744 169.849 128.047 1.00 35.89 2361 ASN B CA 1
ATOM 11747 C C . ASN B 1 740 ? 150.097 169.569 128.693 1.00 39.27 2361 ASN B C 1
ATOM 11748 O O . ASN B 1 740 ? 151.072 170.262 128.386 1.00 45.73 2361 ASN B O 1
ATOM 11753 N N . LEU B 1 741 ? 150.193 168.550 129.558 1.00 32.94 2362 LEU B N 1
ATOM 11754 C CA . LEU B 1 741 ? 151.505 168.158 130.078 1.00 35.29 2362 LEU B CA 1
ATOM 11755 C C . LEU B 1 741 ? 152.422 167.653 128.969 1.00 39.67 2362 LEU B C 1
ATOM 11756 O O . LEU B 1 741 ? 153.608 168.016 128.924 1.00 43.78 2362 LEU B O 1
ATOM 11761 N N . ARG B 1 742 ? 151.882 166.843 128.048 1.00 37.66 2363 ARG B N 1
ATOM 11762 C CA . ARG B 1 742 ? 152.680 166.377 126.914 1.00 37.24 2363 ARG B CA 1
ATOM 11763 C C . ARG B 1 742 ? 153.101 167.529 126.000 1.00 40.99 2363 ARG B C 1
ATOM 11764 O O . ARG B 1 742 ? 154.252 167.575 125.537 1.00 48.05 2363 ARG B O 1
ATOM 11772 N N . ALA B 1 743 ? 152.191 168.482 125.758 1.00 38.33 2364 ALA B N 1
ATOM 11773 C CA . ALA B 1 743 ? 152.509 169.632 124.910 1.00 39.18 2364 ALA B CA 1
ATOM 11774 C C . ALA B 1 743 ? 153.595 170.516 125.522 1.00 42.59 2364 ALA B C 1
ATOM 11775 O O . ALA B 1 743 ? 154.537 170.926 124.825 1.00 48.58 2364 ALA B O 1
ATOM 11777 N N . ILE B 1 744 ? 153.491 170.804 126.826 1.00 39.08 2365 ILE B N 1
ATOM 11778 C CA . ILE B 1 744 ? 154.490 171.635 127.498 1.00 42.58 2365 ILE B CA 1
ATOM 11779 C C . ILE B 1 744 ? 155.839 170.921 127.558 1.00 44.42 2365 ILE B C 1
ATOM 11780 O O . ILE B 1 744 ? 156.894 171.554 127.402 1.00 51.60 2365 ILE B O 1
ATOM 11785 N N . HIS B 1 745 ? 155.830 169.591 127.727 1.00 38.51 2366 HIS B N 1
ATOM 11786 C CA . HIS B 1 745 ? 157.085 168.838 127.718 1.00 39.55 2366 HIS B CA 1
ATOM 11787 C C . HIS B 1 745 ? 157.768 168.886 126.353 1.00 44.72 2366 HIS B C 1
ATOM 11788 O O . HIS B 1 745 ? 158.998 169.033 126.270 1.00 49.31 2366 HIS B O 1
ATOM 11795 N N . GLN B 1 746 ? 156.989 168.788 125.269 1.00 44.02 2367 GLN B N 1
ATOM 11796 C CA . GLN B 1 746 ? 157.587 168.854 123.935 1.00 44.04 2367 GLN B CA 1
ATOM 11797 C C . GLN B 1 746 ? 158.128 170.249 123.620 1.00 49.21 2367 GLN B C 1
ATOM 11798 O O . GLN B 1 746 ? 159.200 170.379 123.008 1.00 56.83 2367 GLN B O 1
ATOM 11804 N N . ASP B 1 747 ? 157.414 171.302 124.041 1.00 45.29 2368 ASP B N 1
ATOM 11805 C CA . ASP B 1 747 ? 157.931 172.659 123.849 1.00 44.21 2368 ASP B CA 1
ATOM 11806 C C . ASP B 1 747 ? 159.190 172.908 124.679 1.00 47.45 2368 ASP B C 1
ATOM 11807 O O . ASP B 1 747 ? 160.107 173.614 124.231 1.00 57.21 2368 ASP B O 1
ATOM 11812 N N . ALA B 1 748 ? 159.256 172.327 125.882 1.00 41.79 2369 ALA B N 1
ATOM 11813 C CA . ALA B 1 748 ? 160.456 172.436 126.708 1.00 44.62 2369 ALA B CA 1
ATOM 11814 C C . ALA B 1 748 ? 161.648 171.747 126.057 1.00 48.45 2369 ALA B C 1
ATOM 11815 O O . ALA B 1 748 ? 162.770 172.274 126.087 1.00 56.02 2369 ALA B O 1
ATOM 11817 N N . LEU B 1 749 ? 161.419 170.571 125.455 1.00 45.84 2370 LEU B N 1
ATOM 11818 C CA . LEU B 1 749 ? 162.483 169.893 124.713 1.00 46.63 2370 LEU B CA 1
ATOM 11819 C C . LEU B 1 749 ? 162.960 170.722 123.526 1.00 47.27 2370 LEU B C 1
ATOM 11820 O O . LEU B 1 749 ? 164.170 170.825 123.288 1.00 51.79 2370 LEU B O 1
ATOM 11825 N N . MET B 1 750 ? 162.023 171.332 122.788 1.00 44.53 2371 MET B N 1
ATOM 11826 C CA . MET B 1 750 ? 162.388 172.161 121.637 1.00 46.48 2371 MET B CA 1
ATOM 11827 C C . MET B 1 750 ? 163.232 173.366 122.049 1.00 50.70 2371 MET B C 1
ATOM 11828 O O . MET B 1 750 ? 164.249 173.674 121.404 1.00 56.84 2371 MET B O 1
ATOM 11833 N N . GLN B 1 751 ? 162.849 174.029 123.146 1.00 48.01 2372 GLN B N 1
ATOM 11834 C CA . GLN B 1 751 ? 163.612 175.176 123.635 1.00 49.47 2372 GLN B CA 1
ATOM 11835 C C . GLN B 1 751 ? 164.998 174.762 124.129 1.00 52.76 2372 GLN B C 1
ATOM 11836 O O . GLN B 1 751 ? 165.985 175.481 123.903 1.00 60.81 2372 GLN B O 1
ATOM 11842 N N . ALA B 1 752 ? 165.094 173.595 124.781 1.00 48.53 2373 ALA B N 1
ATOM 11843 C CA . ALA B 1 752 ? 166.386 173.108 125.263 1.00 48.91 2373 ALA B CA 1
ATOM 11844 C C . ALA B 1 752 ? 167.346 172.801 124.116 1.00 52.32 2373 ALA B C 1
ATOM 11845 O O . ALA B 1 752 ? 168.531 173.171 124.178 1.00 57.22 2373 ALA B O 1
ATOM 11847 N N . VAL B 1 753 ? 166.852 172.146 123.054 1.00 49.32 2374 VAL B N 1
ATOM 11848 C CA . VAL B 1 753 ? 167.703 171.872 121.892 1.00 46.61 2374 VAL B CA 1
ATOM 11849 C C . VAL B 1 753 ? 168.122 173.166 121.207 1.00 53.01 2374 VAL B C 1
ATOM 11850 O O . VAL B 1 753 ? 169.281 173.309 120.796 1.00 58.84 2374 VAL B O 1
ATOM 11854 N N . ASN B 1 754 ? 167.202 174.139 121.099 1.00 52.70 2375 ASN B N 1
ATOM 11855 C CA . ASN B 1 754 ? 167.539 175.416 120.464 1.00 53.92 2375 ASN B CA 1
ATOM 11856 C C . ASN B 1 754 ? 168.643 176.155 121.217 1.00 58.82 2375 ASN B C 1
ATOM 11857 O O . ASN B 1 754 ? 169.615 176.622 120.602 1.00 63.87 2375 ASN B O 1
ATOM 11862 N N . ASN B 1 755 ? 168.546 176.211 122.551 1.00 57.45 2376 ASN B N 1
ATOM 11863 C CA . ASN B 1 755 ? 169.575 176.889 123.340 1.00 60.37 2376 ASN B CA 1
ATOM 11864 C C . ASN B 1 755 ? 170.918 176.163 123.272 1.00 60.04 2376 ASN B C 1
ATOM 11865 O O . ASN B 1 755 ? 171.967 176.801 123.089 1.00 63.28 2376 ASN B O 1
ATOM 11870 N N . LEU B 1 756 ? 170.913 174.830 123.374 1.00 57.51 2377 LEU B N 1
ATOM 11871 C CA . LEU B 1 756 ? 172.193 174.126 123.387 1.00 55.45 2377 LEU B CA 1
ATOM 11872 C C . LEU B 1 756 ? 172.795 173.988 121.989 1.00 56.05 2377 LEU B C 1
ATOM 11873 O O . LEU B 1 756 ? 173.954 173.579 121.857 1.00 57.86 2377 LEU B O 1
ATOM 11878 N N . VAL B 1 757 ? 172.042 174.308 120.931 1.00 56.32 2378 VAL B N 1
ATOM 11879 C CA . VAL B 1 757 ? 172.696 174.500 119.636 1.00 59.12 2378 VAL B CA 1
ATOM 11880 C C . VAL B 1 757 ? 173.282 175.906 119.538 1.00 62.79 2378 VAL B C 1
ATOM 11881 O O . VAL B 1 757 ? 174.405 176.090 119.047 1.00 66.36 2378 VAL B O 1
ATOM 11885 N N . LEU B 1 758 ? 172.562 176.918 120.047 1.00 62.54 2379 LEU B N 1
ATOM 11886 C CA . LEU B 1 758 ? 173.088 178.287 119.988 1.00 62.61 2379 LEU B CA 1
ATOM 11887 C C . LEU B 1 758 ? 174.323 178.482 120.871 1.00 62.02 2379 LEU B C 1
ATOM 11888 O O . LEU B 1 758 ? 175.052 179.467 120.708 1.00 62.57 2379 LEU B O 1
ATOM 11893 N N . GLU B 1 759 ? 174.581 177.564 121.808 1.00 63.25 2380 GLU B N 1
ATOM 11894 C CA . GLU B 1 759 ? 175.846 177.629 122.542 1.00 62.15 2380 GLU B CA 1
ATOM 11895 C C . GLU B 1 759 ? 177.014 176.997 121.778 1.00 60.94 2380 GLU B C 1
ATOM 11896 O O . GLU B 1 759 ? 178.163 177.107 122.220 1.00 63.31 2380 GLU B O 1
ATOM 11902 N N . LEU B 1 760 ? 176.759 176.335 120.649 1.00 60.08 2381 LEU B N 1
ATOM 11903 C CA . LEU B 1 760 ? 177.812 175.571 119.981 1.00 62.27 2381 LEU B CA 1
ATOM 11904 C C . LEU B 1 760 ? 178.685 176.444 119.080 1.00 65.08 2381 LEU B C 1
ATOM 11905 O O . LEU B 1 760 ? 178.369 177.601 118.791 1.00 63.69 2381 LEU B O 1
ATOM 11910 N N . THR B 1 761 ? 179.803 175.861 118.639 1.00 67.10 2382 THR B N 1
ATOM 11911 C CA . THR B 1 761 ? 180.724 176.513 117.719 1.00 68.12 2382 THR B CA 1
ATOM 11912 C C . THR B 1 761 ? 180.248 176.344 116.272 1.00 71.64 2382 THR B C 1
ATOM 11913 O O . THR B 1 761 ? 179.486 175.422 115.969 1.00 74.25 2382 THR B O 1
ATOM 11917 N N . PRO B 1 762 ? 180.653 177.255 115.368 1.00 69.54 2383 PRO B N 1
ATOM 11918 C CA . PRO B 1 762 ? 180.229 177.131 113.957 1.00 67.54 2383 PRO B CA 1
ATOM 11919 C C . PRO B 1 762 ? 180.702 175.877 113.233 1.00 69.47 2383 PRO B C 1
ATOM 11920 O O . PRO B 1 762 ? 179.971 175.365 112.376 1.00 73.79 2383 PRO B O 1
ATOM 11924 N N . SER B 1 763 ? 181.901 175.373 113.532 1.00 69.17 2384 SER B N 1
ATOM 11925 C CA . SER B 1 763 ? 182.398 174.197 112.820 1.00 75.40 2384 SER B CA 1
ATOM 11926 C C . SER B 1 763 ? 181.689 172.929 113.280 1.00 77.44 2384 SER B C 1
ATOM 11927 O O . SER B 1 763 ? 181.473 172.003 112.490 1.00 78.60 2384 SER B O 1
ATOM 11930 N N . GLN B 1 764 ? 181.324 172.872 114.560 1.00 73.79 2385 GLN B N 1
ATOM 11931 C CA . GLN B 1 764 ? 180.650 171.703 115.116 1.00 72.94 2385 GLN B CA 1
ATOM 11932 C C . GLN B 1 764 ? 179.189 171.654 114.682 1.00 73.70 2385 GLN B C 1
ATOM 11933 O O . GLN B 1 764 ? 178.609 170.568 114.502 1.00 77.34 2385 GLN B O 1
ATOM 11939 N N . ARG B 1 765 ? 178.590 172.834 114.490 1.00 70.89 2386 ARG B N 1
ATOM 11940 C CA . ARG B 1 765 ? 177.192 172.938 114.087 1.00 70.38 2386 ARG B CA 1
ATOM 11941 C C . ARG B 1 765 ? 176.962 172.338 112.707 1.00 74.85 2386 ARG B C 1
ATOM 11942 O O . ARG B 1 765 ? 175.949 171.670 112.482 1.00 77.16 2386 ARG B O 1
ATOM 11950 N N . SER B 1 766 ? 177.901 172.554 111.778 1.00 74.36 2387 SER B N 1
ATOM 11951 C CA . SER B 1 766 ? 177.757 172.034 110.419 1.00 74.95 2387 SER B CA 1
ATOM 11952 C C . SER B 1 766 ? 177.807 170.511 110.393 1.00 75.63 2387 SER B C 1
ATOM 11953 O O . SER B 1 766 ? 177.058 169.870 109.640 1.00 81.16 2387 SER B O 1
ATOM 11956 N N . GLU B 1 767 ? 178.682 169.919 111.214 1.00 72.62 2388 GLU B N 1
ATOM 11957 C CA . GLU B 1 767 ? 178.713 168.468 111.357 1.00 75.73 2388 GLU B CA 1
ATOM 11958 C C . GLU B 1 767 ? 177.407 167.947 111.935 1.00 78.15 2388 GLU B C 1
ATOM 11959 O O . GLU B 1 767 ? 176.898 166.911 111.490 1.00 83.69 2388 GLU B O 1
ATOM 11965 N N . PHE B 1 768 ? 176.837 168.670 112.906 1.00 75.21 2389 PHE B N 1
ATOM 11966 C CA . PHE B 1 768 ? 175.543 168.272 113.464 1.00 74.91 2389 PHE B CA 1
ATOM 11967 C C . PHE B 1 768 ? 174.423 168.330 112.422 1.00 83.50 2389 PHE B C 1
ATOM 11968 O O . PHE B 1 768 ? 173.585 167.415 112.351 1.00 85.92 2389 PHE B O 1
ATOM 11976 N N . ILE B 1 769 ? 174.411 169.386 111.595 1.00 82.60 2390 ILE B N 1
ATOM 11977 C CA . ILE B 1 769 ? 173.408 169.524 110.532 1.00 77.31 2390 ILE B CA 1
ATOM 11978 C C . ILE B 1 769 ? 173.521 168.391 109.523 1.00 75.81 2390 ILE B C 1
ATOM 11979 O O . ILE B 1 769 ? 172.516 167.774 109.154 1.00 76.04 2390 ILE B O 1
ATOM 11984 N N . ARG B 1 770 ? 174.741 168.086 109.073 1.00 77.07 2391 ARG B N 1
ATOM 11985 C CA . ARG B 1 770 ? 174.871 167.058 108.043 1.00 82.04 2391 ARG B CA 1
ATOM 11986 C C . ARG B 1 770 ? 174.632 165.658 108.605 1.00 85.05 2391 ARG B C 1
ATOM 11987 O O . ARG B 1 770 ? 174.136 164.780 107.886 1.00 90.44 2391 ARG B O 1
ATOM 11995 N N . LYS B 1 771 ? 174.918 165.438 109.893 1.00 81.19 2392 LYS B N 1
ATOM 11996 C CA . LYS B 1 771 ? 174.644 164.128 110.478 1.00 84.20 2392 LYS B CA 1
ATOM 11997 C C . LYS B 1 771 ? 173.152 163.918 110.710 1.00 84.96 2392 LYS B C 1
ATOM 11998 O O . LYS B 1 771 ? 172.654 162.791 110.596 1.00 85.06 2392 LYS B O 1
ATOM 12004 N N . LEU B 1 772 ? 172.412 164.980 111.045 1.00 83.90 2393 LEU B N 1
ATOM 12005 C CA . LEU B 1 772 ? 170.963 164.811 111.141 1.00 85.07 2393 LEU B CA 1
ATOM 12006 C C . LEU B 1 772 ? 170.312 164.726 109.764 1.00 93.54 2393 LEU B C 1
ATOM 12007 O O . LEU B 1 772 ? 169.349 163.975 109.575 1.00 94.91 2393 LEU B O 1
ATOM 12012 N N . SER B 1 773 ? 170.813 165.495 108.793 1.00 96.16 2394 SER B N 1
ATOM 12013 C CA . SER B 1 773 ? 170.187 165.519 107.474 1.00 96.38 2394 SER B CA 1
ATOM 12014 C C . SER B 1 773 ? 170.502 164.253 106.689 1.00 95.65 2394 SER B C 1
ATOM 12015 O O . SER B 1 773 ? 169.763 163.887 105.767 1.00 94.46 2394 SER B O 1
ATOM 12018 N N . ALA B 1 774 ? 171.601 163.575 107.031 1.00 94.83 2395 ALA B N 1
ATOM 12019 C CA . ALA B 1 774 ? 171.872 162.273 106.432 1.00 99.30 2395 ALA B CA 1
ATOM 12020 C C . ALA B 1 774 ? 170.891 161.222 106.935 1.00 100.70 2395 ALA B C 1
ATOM 12021 O O . ALA B 1 774 ? 170.571 160.270 106.211 1.00 101.29 2395 ALA B O 1
ATOM 12023 N N . LEU B 1 775 ? 170.405 161.388 108.171 1.00 97.80 2396 LEU B N 1
ATOM 12024 C CA . LEU B 1 775 ? 169.456 160.495 108.855 1.00 98.57 2396 LEU B CA 1
ATOM 12025 C C . LEU B 1 775 ? 169.915 159.038 108.907 1.00 94.90 2396 LEU B C 1
ATOM 12026 O O . LEU B 1 775 ? 169.096 158.119 108.896 1.00 93.85 2396 LEU B O 1
#

Solvent-accessible surface area: 65285 Å² total; per-residue (Å²): 129,175,38,87,139,66,90,146,72,3,99,75,58,46,13,34,6,4,26,53,14,5,62,31,0,89,74,8,2,47,75,57,12,126,72,4,84,146,114,14,12,20,98,36,126,63,44,160,92,3,14,57,72,30,11,9,48,26,48,106,126,53,118,69,115,33,65,61,48,111,90,136,68,22,94,18,127,32,3,5,4,1,5,55,0,30,1,58,8,2,20,16,75,135,21,6,41,0,0,0,0,1,10,3,7,32,67,147,90,3,15,3,0,27,112,7,0,62,6,0,27,37,3,0,55,40,0,61,118,74,86,14,4,0,0,0,8,0,6,0,45,4,19,51,37,15,9,3,82,22,0,10,57,31,0,38,13,1,45,117,50,59,137,116,2,75,156,11,42,92,14,2,15,0,20,52,122,19,63,96,122,4,37,99,94,40,0,12,61,36,92,106,46,144,31,144,84,75,47,29,46,91,8,58,12,0,10,5,114,94,98,1,16,11,3,4,2,4,69,3,2,0,29,1,1,0,6,0,2,53,0,4,75,51,3,9,0,2,0,2,0,5,16,39,0,39,18,12,0,0,7,0,0,4,0,0,7,2,0,0,0,9,103,81,0,41,0,2,25,45,26,80,68,49,23,24,122,122,83,66,104,92,19,8,81,39,28,60,68,0,0,0,28,93,7,0,21,74,2,2,1,0,1,15,52,2,89,46,24,55,39,0,4,83,10,0,16,85,5,4,3,12,2,8,92,35,61,138,40,47,10,11,55,24,124,78,58,29,81,22,108,40,58,3,78,36,99,8,58,195,72,68,28,36,2,51,50,10,0,40,21,77,118,70,122,35,0,0,0,18,114,75,23,44,26,53,5,4,82,20,14,7,50,0,0,4,2,0,3,0,18,0,2,4,0,0,0,0,0,0,0,7,11,23,96,89,11,118,45,86,76,69,42,26,49,38,59,150,122,24,147,62,85,85,39,110,17,48,12,24,31,0,30,16,32,0,0,34,2,3,4,15,0,1,45,1,0,3,52,3,45,0,0,3,0,3,3,0,16,1,123,9,26,13,3,15,25,73,20,3,57,82,32,1,2,1,21,0,1,38,0,4,70,5,0,73,44,14,66,4,10,1,1,0,0,0,7,4,21,1,32,0,14,18,23,0,0,1,3,2,0,26,26,0,15,89,115,66,8,29,2,6,0,6,72,86,4,63,2,4,13,73,85,11,96,19,14,9,96,75,83,10,124,108,201,24,15,51,86,2,0,84,70,27,2,69,89,3,99,182,26,32,57,109,27,50,107,13,106,89,87,67,151,143,48,96,185,35,136,69,185,76,30,48,91,136,26,122,118,25,84,82,65,25,96,49,0,88,116,89,11,114,54,44,28,137,101,0,49,85,8,2,80,86,2,2,33,58,4,6,80,19,19,7,41,2,67,4,2,63,110,47,51,4,6,116,97,36,7,56,11,126,66,0,1,106,65,1,13,46,26,0,33,10,26,20,56,14,22,57,9,8,139,93,1,55,65,11,9,153,53,35,81,126,50,129,46,46,68,0,26,43,8,0,92,146,14,2,45,113,58,127,19,140,98,70,25,85,31,14,76,131,59,31,64,31,0,0,112,19,1,74,64,27,38,60,73,97,116,9,19,0,32,114,32,16,130,54,52,65,54,96,6,4,35,92,8,0,60,73,31,2,131,99,7,40,107,79,36,49,46,77,6,28,158,138,34,58,86,173,128,172,40,85,140,67,88,148,72,3,100,76,58,47,12,35,6,4,26,53,11,3,52,27,0,89,77,8,3,52,71,61,12,125,72,4,85,146,115,16,11,19,104,37,123,63,46,160,95,3,14,60,73,28,10,8,48,24,49,107,128,51,118,72,115,30,65,63,48,114,92,137,68,22,94,18,127,29,3,5,5,1,5,59,0,31,0,58,6,3,19,17,74,136,20,5,51,0,0,0,0,0,9,3,6,31,68,147,94,3,14,4,0,28,105,7,0,65,5,0,27,41,3,0,52,41,0,60,112,70,88,14,4,0,0,0,8,0,3,0,47,4,22,54,32,15,8,3,80,24,0,13,54,38,0,36,13,1,45,119,48,60,143,117,4,81,156,11,40,91,16,2,14,0,21,54,124,24,62,94,128,3,39,100,91,37,0,13,60,36,92,107,45,144,32,147,84,75,46,29,44,97,8,57,10,0,10,6,113,89,100,1,16,9,2,4,1,5,71,3,2,0,30,1,1,0,5,0,2,53,0,4,73,51,3,9,0,2,0,3,0,7,15,42,0,39,18,13,0,0,8,0,0,3,0,0,7,2,0,0,0,9,104,81,0,40,0,2,25,44,25,88,68,50,23,25,126,124,84,67,107,92,19,9,86,36,22,63,67,0,0,0,29,93,5,0,23,74,1,2,1,0,1,16,53,2,88,46,24,60,40,0,5,80,12,0,16,80,6,4,3,9,2,9,92,35,60,138,39,48,11,10,54,23,125,67,58,29,78,20,110,38,57,3,75,38,103,8,60,198,71,68,28,35,0,52,42,8,0,44,18,78,120,72,121,36,1,0,0,17,109,75,24,43,32,52,5,3,78,20,16,6,49,0,0,3,2,0,3,0,16,0,2,4,0,0,0,0,0,0,0,6,14,24,99,88,12,120,47,86,73,68,42,28,48,37,59,148,123,25,146,63,85,88,35,111,17,49,12,29,31,1,31,16,33,0,0,32,3,3,4,14,0,1,44,2,0,3,52,4,44,0,0,3,1,3,3,0,15,0,122,9,25,13,3,14,27,74,20,2,59,80,31,0,2,1,23,0,2,39,1,6,71,6,0,74,43,14,66,5,8,1,1,0,0,0,8,4,21,2,31,0,16,18,22,0,0,0,3,2,1,27,24,0,13,90,116,68,9,31,2,6,0,6,70,88,4,64,2,3,14,72,85,10,104,20,16,9,97,69,81,8,128,110,194,26,16,48,80,2,0,85,66,28,0,67,90,5,99,180,27,35,57,106,26,47,103,17,105,89,88,64,148,142,47,91,187,33,138,66,190,71,33,54,97,132,30,127,120,22,83,84,69,23,98,53,0,81,117,96,12,113,56,27,28,138,99,0,45,84,8,3,81,84,1,0,29,58,1,5,85,20,21,7,36,4,65,4,2,63,110,47,51,6,7,113,97,35,8,56,10,128,61,0,1,105,62,1,11,46,26,0,32,11,25,20,56,13,23,58,11,8,136,98,2,52,62,11,10,148,54,35,80,122,46,128,47,44,68,0,27,43,9,0,95,148,14,2,43,120,64,115,17,140,98,73,28,92,35,14,73,131,65,24,63,29,0,0,118,20,1,73,64,17,48,60,80,96,114,11,18,0,27,116,34,16,130,52,53,66,48,89,6,5,35,91,7,0,60,73,31,1,138,98,11,46,103,82,23,44,43,70,5,28,154,137,25,71,88,172